Protein 1JNS (pdb70)

Foldseek 3Di:
DFWWWKAKAFAQEVVVVVVVVVCCVVPVDLLVVLLVHRPDPCSVCSRGVGIHGPDDDDPQVVCVLVVDPACDFDDQPDDPNHGMTMHIDPRD

GO terms:
  GO:0005515 protein binding (F, IPI)
  GO:0003755 peptidyl-prolyl cis-trans isomerase activity (F, IDA)

CATH classification: 3.10.50.40

Solvent-accessible surface area: 6158 Å² total; per-residue (Å²): 53,164,37,3,10,1,30,24,3,58,6,192,86,110,154,57,3,118,78,0,66,85,65,18,160,114,54,57,72,42,40,156,14,1,120,154,46,15,154,46,142,47,4,165,146,6,8,86,17,31,87,19,163,78,66,96,109,21,108,35,3,43,148,6,14,159,79,15,80,30,128,80,64,32,32,31,47,156,14,168,141,15,60,18,6,2,51,0,39,162,101,132

Structure (mmCIF, N/CA/C/O backbone):
data_1JNS
#
_entry.id   1JNS
#
_cell.length_a   ?
_cell.length_b   ?
_cell.length_c   ?
_cell.angle_alpha   ?
_cell.angle_beta   ?
_cell.angle_gamma   ?
#
loop_
_atom_site.group_PDB
_atom_site.id
_atom_site.type_symbol
_atom_site.label_atom_id
_atom_site.label_alt_id
_atom_site.label_comp_id
_atom_site.label_asym_id
_atom_site.label_entity_id
_atom_site.label_seq_id
_atom_site.pdbx_PDB_ins_code
_atom_site.Cartn_x
_atom_site.Cartn_y
_atom_site.Cartn_z
_atom_site.occupancy
_atom_site.B_iso_or_equiv
_atom_site.auth_seq_id
_atom_site.auth_comp_id
_atom_site.auth_asym_id
_atom_site.auth_atom_id
_atom_site.pdbx_PDB_model_num
ATOM 1 N N . ALA A 1 1 ? -16.347 -0.192 -5.215 1.00 0.00 1 ALA A N 1
ATOM 2 C CA . ALA A 1 1 ? -16.593 -1.031 -4.007 1.00 0.00 1 ALA A CA 1
ATOM 3 C C . ALA A 1 1 ? -16.384 -0.200 -2.738 1.00 0.00 1 ALA A C 1
ATOM 4 O O . ALA A 1 1 ? -15.430 0.545 -2.625 1.00 0.00 1 ALA A O 1
ATOM 13 N N . LYS A 1 2 ? -17.294 -0.276 -1.806 1.00 0.00 2 LYS A N 1
ATOM 14 C CA . LYS A 1 2 ? -17.169 0.562 -0.579 1.00 0.00 2 LYS A CA 1
ATOM 15 C C . LYS A 1 2 ? -16.014 0.073 0.287 1.00 0.00 2 LYS A C 1
ATOM 16 O O . LYS A 1 2 ? -15.133 0.821 0.648 1.00 0.00 2 LYS A O 1
ATOM 35 N N . THR A 1 3 ? -16.083 -1.146 0.718 1.00 0.00 3 THR A N 1
ATOM 36 C CA . THR A 1 3 ? -15.062 -1.652 1.681 1.00 0.00 3 THR A CA 1
ATOM 37 C C . THR A 1 3 ? -14.073 -2.589 0.980 1.00 0.00 3 THR A C 1
ATOM 38 O O . THR A 1 3 ? -14.455 -3.437 0.197 1.00 0.00 3 THR A O 1
ATOM 49 N N . ALA A 1 4 ? -12.809 -2.482 1.295 1.00 0.00 4 ALA A N 1
ATOM 50 C CA . ALA A 1 4 ? -11.808 -3.409 0.692 1.00 0.00 4 ALA A CA 1
ATOM 51 C C . ALA A 1 4 ? -10.732 -3.761 1.722 1.00 0.00 4 ALA A C 1
ATOM 52 O O . ALA A 1 4 ? -10.472 -3.005 2.638 1.00 0.00 4 ALA A O 1
ATOM 59 N N . ALA A 1 5 ? -10.037 -4.850 1.523 1.00 0.00 5 ALA A N 1
ATOM 60 C CA . ALA A 1 5 ? -8.901 -5.182 2.428 1.00 0.00 5 ALA A CA 1
ATOM 61 C C . ALA A 1 5 ? -7.603 -4.662 1.814 1.00 0.00 5 ALA A C 1
ATOM 62 O O . ALA A 1 5 ? -7.360 -4.841 0.638 1.00 0.00 5 ALA A O 1
ATOM 69 N N . ALA A 1 6 ? -6.878 -3.846 2.527 1.00 0.00 6 ALA A N 1
ATOM 70 C CA . ALA A 1 6 ? -5.743 -3.135 1.870 1.00 0.00 6 ALA A CA 1
ATOM 71 C C . ALA A 1 6 ? -4.494 -3.118 2.752 1.00 0.00 6 ALA A C 1
ATOM 72 O O . ALA A 1 6 ? -4.528 -2.692 3.890 1.00 0.00 6 ALA A O 1
ATOM 79 N N . LEU A 1 7 ? -3.363 -3.402 2.166 1.00 0.00 7 LEU A N 1
ATOM 80 C CA . LEU A 1 7 ? -2.073 -3.207 2.888 1.00 0.00 7 LEU A CA 1
ATOM 81 C C . LEU A 1 7 ? -1.321 -2.021 2.274 1.00 0.00 7 LEU A C 1
ATOM 82 O O . LEU A 1 7 ? -1.316 -1.842 1.074 1.00 0.00 7 LEU A O 1
ATOM 98 N N . HIS A 1 8 ? -0.746 -1.171 3.082 1.00 0.00 8 HIS A N 1
ATOM 99 C CA . HIS A 1 8 ? -0.076 0.039 2.516 1.00 0.00 8 HIS A CA 1
ATOM 100 C C . HIS A 1 8 ? 1.331 0.205 3.090 1.00 0.00 8 HIS A C 1
ATOM 101 O O . HIS A 1 8 ? 1.511 0.304 4.287 1.00 0.00 8 HIS A O 1
ATOM 115 N N . ILE A 1 9 ? 2.297 0.441 2.244 1.00 0.00 9 ILE A N 1
ATOM 116 C CA . ILE A 1 9 ? 3.640 0.835 2.756 1.00 0.00 9 ILE A CA 1
ATOM 117 C C . ILE A 1 9 ? 3.998 2.229 2.236 1.00 0.00 9 ILE A C 1
ATOM 118 O O . ILE A 1 9 ? 3.934 2.493 1.052 1.00 0.00 9 ILE A O 1
ATOM 134 N N . LEU A 1 10 ? 4.407 3.109 3.106 1.00 0.00 10 LEU A N 1
ATOM 135 C CA . LEU A 1 10 ? 4.811 4.471 2.656 1.00 0.00 10 LEU A CA 1
ATOM 136 C C . LEU A 1 10 ? 6.325 4.640 2.802 1.00 0.00 10 LEU A C 1
ATOM 137 O O . LEU A 1 10 ? 6.872 4.514 3.880 1.00 0.00 10 LEU A O 1
ATOM 153 N N . VAL A 1 11 ? 7.010 4.908 1.724 1.00 0.00 11 VAL A N 1
ATOM 154 C CA . VAL A 1 11 ? 8.496 5.063 1.811 1.00 0.00 11 VAL A CA 1
ATOM 155 C C . VAL A 1 11 ? 8.874 6.544 1.741 1.00 0.00 11 VAL A C 1
ATOM 156 O O . VAL A 1 11 ? 8.441 7.268 0.867 1.00 0.00 11 VAL A O 1
ATOM 169 N N . LYS A 1 12 ? 9.667 6.998 2.669 1.00 0.00 12 LYS A N 1
ATOM 170 C CA . LYS A 1 12 ? 10.069 8.435 2.680 1.00 0.00 12 LYS A CA 1
ATOM 171 C C . LYS A 1 12 ? 10.983 8.757 1.495 1.00 0.00 12 LYS A C 1
ATOM 172 O O . LYS A 1 12 ? 10.930 9.835 0.937 1.00 0.00 12 LYS A O 1
ATOM 191 N N . GLU A 1 13 ? 11.887 7.873 1.167 1.00 0.00 13 GLU A N 1
ATOM 192 C CA . GLU A 1 13 ? 12.871 8.189 0.092 1.00 0.00 13 GLU A CA 1
ATOM 193 C C . GLU A 1 13 ? 12.752 7.187 -1.058 1.00 0.00 13 GLU A C 1
ATOM 194 O O . GLU A 1 13 ? 12.487 6.018 -0.857 1.00 0.00 13 GLU A O 1
ATOM 206 N N . GLU A 1 14 ? 12.867 7.662 -2.267 1.00 0.00 14 GLU A N 1
ATOM 207 C CA . GLU A 1 14 ? 12.675 6.774 -3.450 1.00 0.00 14 GLU A CA 1
ATOM 208 C C . GLU A 1 14 ? 13.686 5.622 -3.440 1.00 0.00 14 GLU A C 1
ATOM 209 O O . GLU A 1 14 ? 13.378 4.517 -3.840 1.00 0.00 14 GLU A O 1
ATOM 221 N N . LYS A 1 15 ? 14.909 5.887 -3.072 1.00 0.00 15 LYS A N 1
ATOM 222 C CA . LYS A 1 15 ? 15.951 4.820 -3.142 1.00 0.00 15 LYS A CA 1
ATOM 223 C C . LYS A 1 15 ? 15.492 3.577 -2.376 1.00 0.00 15 LYS A C 1
ATOM 224 O O . LYS A 1 15 ? 15.660 2.462 -2.830 1.00 0.00 15 LYS A O 1
ATOM 243 N N . LEU A 1 16 ? 14.900 3.755 -1.229 1.00 0.00 16 LEU A N 1
ATOM 244 C CA . LEU A 1 16 ? 14.418 2.575 -0.456 1.00 0.00 16 LEU A CA 1
ATOM 245 C C . LEU A 1 16 ? 13.256 1.912 -1.200 1.00 0.00 16 LEU A C 1
ATOM 246 O O . LEU A 1 16 ? 13.150 0.703 -1.258 1.00 0.00 16 LEU A O 1
ATOM 262 N N . ALA A 1 17 ? 12.398 2.698 -1.795 1.00 0.00 17 ALA A N 1
ATOM 263 C CA . ALA A 1 17 ? 11.261 2.118 -2.565 1.00 0.00 17 ALA A CA 1
ATOM 264 C C . ALA A 1 17 ? 11.784 1.211 -3.684 1.00 0.00 17 ALA A C 1
ATOM 265 O O . ALA A 1 17 ? 11.357 0.083 -3.829 1.00 0.00 17 ALA A O 1
ATOM 272 N N . LEU A 1 18 ? 12.768 1.660 -4.417 1.00 0.00 18 LEU A N 1
ATOM 273 C CA . LEU A 1 18 ? 13.384 0.791 -5.449 1.00 0.00 18 LEU A CA 1
ATOM 274 C C . LEU A 1 18 ? 13.966 -0.463 -4.790 1.00 0.00 18 LEU A C 1
ATOM 275 O O . LEU A 1 18 ? 13.749 -1.572 -5.238 1.00 0.00 18 LEU A O 1
ATOM 291 N N . ASP A 1 19 ? 14.680 -0.295 -3.712 1.00 0.00 19 ASP A N 1
ATOM 292 C CA . ASP A 1 19 ? 15.248 -1.475 -3.002 1.00 0.00 19 ASP A CA 1
ATOM 293 C C . ASP A 1 19 ? 14.120 -2.403 -2.548 1.00 0.00 19 ASP A C 1
ATOM 294 O O . ASP A 1 19 ? 14.209 -3.609 -2.661 1.00 0.00 19 ASP A O 1
ATOM 303 N N . LEU A 1 20 ? 13.039 -1.843 -2.079 1.00 0.00 20 LEU A N 1
ATOM 304 C CA . LEU A 1 20 ? 11.881 -2.683 -1.667 1.00 0.00 20 LEU A CA 1
ATOM 305 C C . LEU A 1 20 ? 11.347 -3.449 -2.883 1.00 0.00 20 LEU A C 1
ATOM 306 O O . LEU A 1 20 ? 11.156 -4.648 -2.843 1.00 0.00 20 LEU A O 1
ATOM 322 N N . LEU A 1 21 ? 11.046 -2.749 -3.935 1.00 0.00 21 LEU A N 1
ATOM 323 C CA . LEU A 1 21 ? 10.454 -3.412 -5.127 1.00 0.00 21 LEU A CA 1
ATOM 324 C C . LEU A 1 21 ? 11.356 -4.560 -5.574 1.00 0.00 21 LEU A C 1
ATOM 325 O O . LEU A 1 21 ? 10.926 -5.688 -5.709 1.00 0.00 21 LEU A O 1
ATOM 341 N N . GLU A 1 22 ? 12.625 -4.299 -5.692 1.00 0.00 22 GLU A N 1
ATOM 342 C CA . GLU A 1 22 ? 13.585 -5.397 -6.001 1.00 0.00 22 GLU A CA 1
ATOM 343 C C . GLU A 1 22 ? 13.628 -6.396 -4.842 1.00 0.00 22 GLU A C 1
ATOM 344 O O . GLU A 1 22 ? 13.683 -7.593 -5.041 1.00 0.00 22 GLU A O 1
ATOM 356 N N . GLN A 1 23 ? 13.605 -5.907 -3.631 1.00 0.00 23 GLN A N 1
ATOM 357 C CA . GLN A 1 23 ? 13.646 -6.821 -2.453 1.00 0.00 23 GLN A CA 1
ATOM 358 C C . GLN A 1 23 ? 12.424 -7.744 -2.454 1.00 0.00 23 GLN A C 1
ATOM 359 O O . GLN A 1 23 ? 12.523 -8.921 -2.173 1.00 0.00 23 GLN A O 1
ATOM 373 N N . ILE A 1 24 ? 11.278 -7.224 -2.800 1.00 0.00 24 ILE A N 1
ATOM 374 C CA . ILE A 1 24 ? 10.056 -8.079 -2.856 1.00 0.00 24 ILE A CA 1
ATOM 375 C C . ILE A 1 24 ? 10.183 -9.105 -3.984 1.00 0.00 24 ILE A C 1
ATOM 376 O O . ILE A 1 24 ? 9.857 -10.262 -3.821 1.00 0.00 24 ILE A O 1
ATOM 392 N N . LYS A 1 25 ? 10.717 -8.711 -5.105 1.00 0.00 25 LYS A N 1
ATOM 393 C CA . LYS A 1 25 ? 10.936 -9.689 -6.198 1.00 0.00 25 LYS A CA 1
ATOM 394 C C . LYS A 1 25 ? 11.956 -10.748 -5.765 1.00 0.00 25 LYS A C 1
ATOM 395 O O . LYS A 1 25 ? 11.689 -11.933 -5.804 1.00 0.00 25 LYS A O 1
ATOM 414 N N . ASN A 1 26 ? 13.117 -10.329 -5.335 1.00 0.00 26 ASN A N 1
ATOM 415 C CA . ASN A 1 26 ? 14.146 -11.310 -4.879 1.00 0.00 26 ASN A CA 1
ATOM 416 C C . ASN A 1 26 ? 13.625 -12.145 -3.703 1.00 0.00 26 ASN A C 1
ATOM 417 O O . ASN A 1 26 ? 13.850 -13.336 -3.629 1.00 0.00 26 ASN A O 1
ATOM 428 N N . GLY A 1 27 ? 12.977 -11.520 -2.756 1.00 0.00 27 GLY A N 1
ATOM 429 C CA . GLY A 1 27 ? 12.500 -12.270 -1.559 1.00 0.00 27 GLY A CA 1
ATOM 430 C C . GLY A 1 27 ? 10.988 -12.467 -1.651 1.00 0.00 27 GLY A C 1
ATOM 431 O O . GLY A 1 27 ? 10.501 -13.580 -1.649 1.00 0.00 27 GLY A O 1
ATOM 435 N N . ALA A 1 28 ? 10.254 -11.380 -1.718 1.00 0.00 28 ALA A N 1
ATOM 436 C CA . ALA A 1 28 ? 8.757 -11.437 -1.806 1.00 0.00 28 ALA A CA 1
ATOM 437 C C . ALA A 1 28 ? 8.156 -11.578 -0.411 1.00 0.00 28 ALA A C 1
ATOM 438 O O . ALA A 1 28 ? 8.248 -12.612 0.219 1.00 0.00 28 ALA A O 1
ATOM 445 N N . ASP A 1 29 ? 7.607 -10.514 0.101 1.00 0.00 29 ASP A N 1
ATOM 446 C CA . ASP A 1 29 ? 7.072 -10.538 1.489 1.00 0.00 29 ASP A CA 1
ATOM 447 C C . ASP A 1 29 ? 6.379 -9.209 1.792 1.00 0.00 29 ASP A C 1
ATOM 448 O O . ASP A 1 29 ? 6.908 -8.365 2.486 1.00 0.00 29 ASP A O 1
ATOM 457 N N . PHE A 1 30 ? 5.251 -8.973 1.183 1.00 0.00 30 PHE A N 1
ATOM 458 C CA . PHE A 1 30 ? 4.587 -7.646 1.330 1.00 0.00 30 PHE A CA 1
ATOM 459 C C . PHE A 1 30 ? 4.255 -7.364 2.799 1.00 0.00 30 PHE A C 1
ATOM 460 O O . PHE A 1 30 ? 4.433 -6.263 3.282 1.00 0.00 30 PHE A O 1
ATOM 477 N N . GLY A 1 31 ? 3.730 -8.329 3.502 1.00 0.00 31 GLY A N 1
ATOM 478 C CA . GLY A 1 31 ? 3.335 -8.084 4.918 1.00 0.00 31 GLY A CA 1
ATOM 479 C C . GLY A 1 31 ? 4.572 -7.771 5.768 1.00 0.00 31 GLY A C 1
ATOM 480 O O . GLY A 1 31 ? 4.602 -6.801 6.500 1.00 0.00 31 GLY A O 1
ATOM 484 N N . LYS A 1 32 ? 5.559 -8.625 5.743 1.00 0.00 32 LYS A N 1
ATOM 485 C CA . LYS A 1 32 ? 6.743 -8.413 6.629 1.00 0.00 32 LYS A CA 1
ATOM 486 C C . LYS A 1 32 ? 7.522 -7.161 6.209 1.00 0.00 32 LYS A C 1
ATOM 487 O O . LYS A 1 32 ? 7.966 -6.391 7.039 1.00 0.00 32 LYS A O 1
ATOM 506 N N . LEU A 1 33 ? 7.672 -6.931 4.933 1.00 0.00 33 LEU A N 1
ATOM 507 C CA . LEU A 1 33 ? 8.400 -5.708 4.484 1.00 0.00 33 LEU A CA 1
ATOM 508 C C . LEU A 1 33 ? 7.671 -4.451 4.964 1.00 0.00 33 LEU A C 1
ATOM 509 O O . LEU A 1 33 ? 8.281 -3.516 5.445 1.00 0.00 33 LEU A O 1
ATOM 525 N N . ALA A 1 34 ? 6.372 -4.429 4.859 1.00 0.00 34 ALA A N 1
ATOM 526 C CA . ALA A 1 34 ? 5.606 -3.241 5.331 1.00 0.00 34 ALA A CA 1
ATOM 527 C C . ALA A 1 34 ? 5.845 -3.012 6.824 1.00 0.00 34 ALA A C 1
ATOM 528 O O . ALA A 1 34 ? 6.056 -1.900 7.263 1.00 0.00 34 ALA A O 1
ATOM 535 N N . LYS A 1 35 ? 5.714 -4.037 7.620 1.00 0.00 35 LYS A N 1
ATOM 536 C CA . LYS A 1 35 ? 5.821 -3.847 9.095 1.00 0.00 35 LYS A CA 1
ATOM 537 C C . LYS A 1 35 ? 7.196 -3.281 9.469 1.00 0.00 35 LYS A C 1
ATOM 538 O O . LYS A 1 35 ? 7.301 -2.370 10.266 1.00 0.00 35 LYS A O 1
ATOM 557 N N . LYS A 1 36 ? 8.253 -3.838 8.942 1.00 0.00 36 LYS A N 1
ATOM 558 C CA . LYS A 1 36 ? 9.612 -3.348 9.324 1.00 0.00 36 LYS A CA 1
ATOM 559 C C . LYS A 1 36 ? 9.848 -1.923 8.807 1.00 0.00 36 LYS A C 1
ATOM 560 O O . LYS A 1 36 ? 10.369 -1.080 9.510 1.00 0.00 36 LYS A O 1
ATOM 579 N N . HIS A 1 37 ? 9.592 -1.686 7.548 1.00 0.00 37 HIS A N 1
ATOM 580 C CA . HIS A 1 37 ? 9.943 -0.361 6.953 1.00 0.00 37 HIS A CA 1
ATOM 581 C C . HIS A 1 37 ? 9.038 0.746 7.500 1.00 0.00 37 HIS A C 1
ATOM 582 O O . HIS A 1 37 ? 9.464 1.869 7.686 1.00 0.00 37 HIS A O 1
ATOM 596 N N . SER A 1 38 ? 7.774 0.471 7.666 1.00 0.00 38 SER A N 1
ATOM 597 C CA . SER A 1 38 ? 6.830 1.546 8.089 1.00 0.00 38 SER A CA 1
ATOM 598 C C . SER A 1 38 ? 7.251 2.121 9.445 1.00 0.00 38 SER A C 1
ATOM 599 O O . SER A 1 38 ? 7.257 3.321 9.637 1.00 0.00 38 SER A O 1
ATOM 607 N N . ILE A 1 39 ? 7.646 1.277 10.364 1.00 0.00 39 ILE A N 1
ATOM 608 C CA . ILE A 1 39 ? 8.120 1.769 11.694 1.00 0.00 39 ILE A CA 1
ATOM 609 C C . ILE A 1 39 ? 7.285 2.965 12.163 1.00 0.00 39 ILE A C 1
ATOM 610 O O . ILE A 1 39 ? 7.778 3.855 12.828 1.00 0.00 39 ILE A O 1
ATOM 626 N N . CYS A 1 40 ? 6.032 3.005 11.801 1.00 0.00 40 CYS A N 1
ATOM 627 C CA . CYS A 1 40 ? 5.177 4.158 12.205 1.00 0.00 40 CYS A CA 1
ATOM 628 C C . CYS A 1 40 ? 3.990 3.669 13.043 1.00 0.00 40 CYS A C 1
ATOM 629 O O . CYS A 1 40 ? 3.706 2.488 13.086 1.00 0.00 40 CYS A O 1
ATOM 637 N N . PRO A 1 41 ? 3.337 4.600 13.684 1.00 0.00 41 PRO A N 1
ATOM 638 C CA . PRO A 1 41 ? 2.169 4.261 14.533 1.00 0.00 41 PRO A CA 1
ATOM 639 C C . PRO A 1 41 ? 1.154 3.440 13.735 1.00 0.00 41 PRO A C 1
ATOM 640 O O . PRO A 1 41 ? 0.389 2.673 14.285 1.00 0.00 41 PRO A O 1
ATOM 651 N N . SER A 1 42 ? 1.184 3.551 12.436 1.00 0.00 42 SER A N 1
ATOM 652 C CA . SER A 1 42 ? 0.272 2.733 11.592 1.00 0.00 42 SER A CA 1
ATOM 653 C C . SER A 1 42 ? 1.067 1.640 10.878 1.00 0.00 42 SER A C 1
ATOM 654 O O . SER A 1 42 ? 0.606 1.042 9.932 1.00 0.00 42 SER A O 1
ATOM 662 N N . GLY A 1 43 ? 2.216 1.302 11.386 1.00 0.00 43 GLY A N 1
ATOM 663 C CA . GLY A 1 43 ? 2.961 0.159 10.797 1.00 0.00 43 GLY A CA 1
ATOM 664 C C . GLY A 1 43 ? 2.201 -1.129 11.119 1.00 0.00 43 GLY A C 1
ATOM 665 O O . GLY A 1 43 ? 1.861 -1.899 10.244 1.00 0.00 43 GLY A O 1
ATOM 669 N N . LYS A 1 44 ? 1.877 -1.331 12.368 1.00 0.00 44 LYS A N 1
ATOM 670 C CA . LYS A 1 44 ? 1.073 -2.526 12.752 1.00 0.00 44 LYS A CA 1
ATOM 671 C C . LYS A 1 44 ? -0.314 -2.483 12.100 1.00 0.00 44 LYS A C 1
ATOM 672 O O . LYS A 1 44 ? -0.884 -3.505 11.774 1.00 0.00 44 LYS A O 1
ATOM 691 N N . ARG A 1 45 ? -0.923 -1.326 12.044 1.00 0.00 45 ARG A N 1
ATOM 692 C CA . ARG A 1 45 ? -2.339 -1.258 11.573 1.00 0.00 45 ARG A CA 1
ATOM 693 C C . ARG A 1 45 ? -2.404 -0.752 10.126 1.00 0.00 45 ARG A C 1
ATOM 694 O O . ARG A 1 45 ? -3.062 -1.334 9.287 1.00 0.00 45 ARG A O 1
ATOM 715 N N . GLY A 1 46 ? -1.663 0.273 9.808 1.00 0.00 46 GLY A N 1
ATOM 716 C CA . GLY A 1 46 ? -1.611 0.753 8.397 1.00 0.00 46 GLY A CA 1
ATOM 717 C C . GLY A 1 46 ? -1.003 -0.340 7.515 1.00 0.00 46 GLY A C 1
ATOM 718 O O . GLY A 1 46 ? -1.421 -0.550 6.394 1.00 0.00 46 GLY A O 1
ATOM 722 N N . GLY A 1 47 ? -0.083 -1.100 8.050 1.00 0.00 47 GLY A N 1
ATOM 723 C CA . GLY A 1 47 ? 0.474 -2.251 7.283 1.00 0.00 47 GLY A CA 1
ATOM 724 C C . GLY A 1 47 ? -0.556 -3.386 7.244 1.00 0.00 47 GLY A C 1
ATOM 725 O O . GLY A 1 47 ? -0.331 -4.423 6.652 1.00 0.00 47 GLY A O 1
ATOM 729 N N . ASP A 1 48 ? -1.696 -3.185 7.849 1.00 0.00 48 ASP A N 1
ATOM 730 C CA . ASP A 1 48 ? -2.757 -4.226 7.830 1.00 0.00 48 ASP A CA 1
ATOM 731 C C . ASP A 1 48 ? -4.041 -3.635 8.409 1.00 0.00 48 ASP A C 1
ATOM 732 O O . ASP A 1 48 ? -4.432 -3.927 9.522 1.00 0.00 48 ASP A O 1
ATOM 741 N N . LEU A 1 49 ? -4.670 -2.764 7.670 1.00 0.00 49 LEU A N 1
ATOM 742 C CA . LEU A 1 49 ? -5.900 -2.093 8.175 1.00 0.00 49 LEU A CA 1
ATOM 743 C C . LEU A 1 49 ? -7.084 -3.059 8.104 1.00 0.00 49 LEU A C 1
ATOM 744 O O . LEU A 1 49 ? -8.187 -2.733 8.494 1.00 0.00 49 LEU A O 1
ATOM 760 N N . GLY A 1 50 ? -6.886 -4.206 7.512 1.00 0.00 50 GLY A N 1
ATOM 761 C CA . GLY A 1 50 ? -8.026 -5.139 7.306 1.00 0.00 50 GLY A CA 1
ATOM 762 C C . GLY A 1 50 ? -8.957 -4.552 6.246 1.00 0.00 50 GLY A C 1
ATOM 763 O O . GLY A 1 50 ? -8.512 -3.977 5.270 1.00 0.00 50 GLY A O 1
ATOM 767 N N . GLU A 1 51 ? -10.242 -4.655 6.447 1.00 0.00 51 GLU A N 1
ATOM 768 C CA . GLU A 1 51 ? -11.194 -4.061 5.467 1.00 0.00 51 GLU A CA 1
ATOM 769 C C . GLU A 1 51 ? -11.744 -2.733 5.987 1.00 0.00 51 GLU A C 1
ATOM 770 O O . GLU A 1 51 ? -12.180 -2.622 7.116 1.00 0.00 51 GLU A O 1
ATOM 782 N N . PHE A 1 52 ? -11.729 -1.729 5.158 1.00 0.00 52 PHE A N 1
ATOM 783 C CA . PHE A 1 52 ? -12.252 -0.396 5.569 1.00 0.00 52 PHE A CA 1
ATOM 784 C C . PHE A 1 52 ? -12.913 0.282 4.366 1.00 0.00 52 PHE A C 1
ATOM 785 O O . PHE A 1 52 ? -12.731 -0.132 3.239 1.00 0.00 52 PHE A O 1
ATOM 802 N N . ARG A 1 53 ? -13.750 1.254 4.598 1.00 0.00 53 ARG A N 1
ATOM 803 C CA . ARG A 1 53 ? -14.498 1.872 3.463 1.00 0.00 53 ARG A CA 1
ATOM 804 C C . ARG A 1 53 ? -13.537 2.620 2.529 1.00 0.00 53 ARG A C 1
ATOM 805 O O . ARG A 1 53 ? -12.442 2.977 2.902 1.00 0.00 53 ARG A O 1
ATOM 826 N N . GLN A 1 54 ? -13.919 2.804 1.299 1.00 0.00 54 GLN A N 1
ATOM 827 C CA . GLN A 1 54 ? -13.007 3.460 0.317 1.00 0.00 54 GLN A CA 1
ATOM 828 C C . GLN A 1 54 ? -12.651 4.882 0.767 1.00 0.00 54 GLN A C 1
ATOM 829 O O . GLN A 1 54 ? -11.797 5.526 0.191 1.00 0.00 54 GLN A O 1
ATOM 843 N N . GLY A 1 55 ? -13.326 5.394 1.760 1.00 0.00 55 GLY A N 1
ATOM 844 C CA . GLY A 1 55 ? -13.055 6.789 2.202 1.00 0.00 55 GLY A CA 1
ATOM 845 C C . GLY A 1 55 ? -12.707 6.788 3.692 1.00 0.00 55 GLY A C 1
ATOM 846 O O . GLY A 1 55 ? -13.389 7.394 4.494 1.00 0.00 55 GLY A O 1
ATOM 850 N N . GLN A 1 56 ? -11.630 6.151 4.069 1.00 0.00 56 GLN A N 1
ATOM 851 C CA . GLN A 1 56 ? -11.230 6.166 5.506 1.00 0.00 56 GLN A CA 1
ATOM 852 C C . GLN A 1 56 ? -9.925 6.924 5.654 1.00 0.00 56 GLN A C 1
ATOM 853 O O . GLN A 1 56 ? -9.774 7.774 6.509 1.00 0.00 56 GLN A O 1
ATOM 867 N N . MET A 1 57 ? -8.918 6.433 4.996 1.00 0.00 57 MET A N 1
ATOM 868 C CA . MET A 1 57 ? -7.548 6.917 5.289 1.00 0.00 57 MET A CA 1
ATOM 869 C C . MET A 1 57 ? -7.056 7.883 4.202 1.00 0.00 57 MET A C 1
ATOM 870 O O . MET A 1 57 ? -6.991 9.078 4.410 1.00 0.00 57 MET A O 1
ATOM 884 N N . VAL A 1 58 ? -6.642 7.372 3.072 1.00 0.00 58 VAL A N 1
ATOM 885 C CA . VAL A 1 58 ? -6.079 8.260 2.014 1.00 0.00 58 VAL A CA 1
ATOM 886 C C . VAL A 1 58 ? -6.881 8.114 0.714 1.00 0.00 58 VAL A C 1
ATOM 887 O O . VAL A 1 58 ? -7.127 7.015 0.258 1.00 0.00 58 VAL A O 1
ATOM 900 N N . PRO A 1 59 ? -7.263 9.234 0.161 1.00 0.00 59 PRO A N 1
ATOM 901 C CA . PRO A 1 59 ? -8.049 9.237 -1.099 1.00 0.00 59 PRO A CA 1
ATOM 902 C C . PRO A 1 59 ? -7.291 8.494 -2.203 1.00 0.00 59 PRO A C 1
ATOM 903 O O . PRO A 1 59 ? -7.837 7.642 -2.877 1.00 0.00 59 PRO A O 1
ATOM 914 N N . ALA A 1 60 ? -6.041 8.819 -2.397 1.00 0.00 60 ALA A N 1
ATOM 915 C CA . ALA A 1 60 ? -5.244 8.141 -3.462 1.00 0.00 60 ALA A CA 1
ATOM 916 C C . ALA A 1 60 ? -5.554 6.641 -3.481 1.00 0.00 60 ALA A C 1
ATOM 917 O O . ALA A 1 60 ? -5.600 6.021 -4.525 1.00 0.00 60 ALA A O 1
ATOM 924 N N . PHE A 1 61 ? -5.790 6.060 -2.337 1.00 0.00 61 PHE A N 1
ATOM 925 C CA . PHE A 1 61 ? -6.123 4.607 -2.295 1.00 0.00 61 PHE A CA 1
ATOM 926 C C . PHE A 1 61 ? -7.391 4.319 -3.100 1.00 0.00 61 PHE A C 1
ATOM 927 O O . PHE A 1 61 ? -7.487 3.321 -3.785 1.00 0.00 61 PHE A O 1
ATOM 944 N N . ASP A 1 62 ? -8.380 5.158 -2.995 1.00 0.00 62 ASP A N 1
ATOM 945 C CA . ASP A 1 62 ? -9.649 4.892 -3.731 1.00 0.00 62 ASP A CA 1
ATOM 946 C C . ASP A 1 62 ? -9.377 4.829 -5.235 1.00 0.00 62 ASP A C 1
ATOM 947 O O . ASP A 1 62 ? -9.887 3.977 -5.934 1.00 0.00 62 ASP A O 1
ATOM 956 N N . LYS A 1 63 ? -8.556 5.712 -5.732 1.00 0.00 63 LYS A N 1
ATOM 957 C CA . LYS A 1 63 ? -8.227 5.691 -7.185 1.00 0.00 63 LYS A CA 1
ATOM 958 C C . LYS A 1 63 ? -7.695 4.316 -7.602 1.00 0.00 63 LYS A C 1
ATOM 959 O O . LYS A 1 63 ? -8.145 3.740 -8.572 1.00 0.00 63 LYS A O 1
ATOM 978 N N . VAL A 1 64 ? -6.627 3.875 -6.992 1.00 0.00 64 VAL A N 1
ATOM 979 C CA . VAL A 1 64 ? -5.947 2.644 -7.496 1.00 0.00 64 VAL A CA 1
ATOM 980 C C . VAL A 1 64 ? -6.794 1.395 -7.238 1.00 0.00 64 VAL A C 1
ATOM 981 O O . VAL A 1 64 ? -6.990 0.591 -8.127 1.00 0.00 64 VAL A O 1
ATOM 994 N N . VAL A 1 65 ? -7.394 1.265 -6.086 1.00 0.00 65 VAL A N 1
ATOM 995 C CA . VAL A 1 65 ? -8.323 0.115 -5.891 1.00 0.00 65 VAL A CA 1
ATOM 996 C C . VAL A 1 65 ? -9.430 0.164 -6.949 1.00 0.00 65 VAL A C 1
ATOM 997 O O . VAL A 1 65 ? -9.901 -0.856 -7.412 1.00 0.00 65 VAL A O 1
ATOM 1010 N N . PHE A 1 66 ? -9.763 1.338 -7.424 1.00 0.00 66 PHE A N 1
ATOM 1011 C CA . PHE A 1 66 ? -10.736 1.432 -8.553 1.00 0.00 66 PHE A CA 1
ATOM 1012 C C . PHE A 1 66 ? -9.984 1.450 -9.889 1.00 0.00 66 PHE A C 1
ATOM 1013 O O . PHE A 1 66 ? -10.556 1.243 -10.940 1.00 0.00 66 PHE A O 1
ATOM 1030 N N . SER A 1 67 ? -8.689 1.602 -9.838 1.00 0.00 67 SER A N 1
ATOM 1031 C CA . SER A 1 67 ? -7.870 1.526 -11.080 1.00 0.00 67 SER A CA 1
ATOM 1032 C C . SER A 1 67 ? -7.356 0.097 -11.273 1.00 0.00 67 SER A C 1
ATOM 1033 O O . SER A 1 67 ? -7.765 -0.604 -12.177 1.00 0.00 67 SER A O 1
ATOM 1041 N N . CYS A 1 68 ? -6.502 -0.355 -10.396 1.00 0.00 68 CYS A N 1
ATOM 1042 C CA . CYS A 1 68 ? -6.008 -1.759 -10.489 1.00 0.00 68 CYS A CA 1
ATOM 1043 C C . CYS A 1 68 ? -7.082 -2.732 -9.997 1.00 0.00 68 CYS A C 1
ATOM 1044 O O . CYS A 1 68 ? -7.899 -2.387 -9.167 1.00 0.00 68 CYS A O 1
ATOM 1052 N N . PRO A 1 69 ? -6.986 -3.945 -10.465 1.00 0.00 69 PRO A N 1
ATOM 1053 C CA . PRO A 1 69 ? -7.896 -5.014 -9.997 1.00 0.00 69 PRO A CA 1
ATOM 1054 C C . PRO A 1 69 ? -7.432 -5.547 -8.638 1.00 0.00 69 PRO A C 1
ATOM 1055 O O . PRO A 1 69 ? -6.251 -5.612 -8.359 1.00 0.00 69 PRO A O 1
ATOM 1066 N N . VAL A 1 70 ? -8.345 -5.970 -7.809 1.00 0.00 70 VAL A N 1
ATOM 1067 C CA . VAL A 1 70 ? -7.945 -6.544 -6.494 1.00 0.00 70 VAL A CA 1
ATOM 1068 C C . VAL A 1 70 ? -6.947 -7.686 -6.706 1.00 0.00 70 VAL A C 1
ATOM 1069 O O . VAL A 1 70 ? -6.703 -8.107 -7.820 1.00 0.00 70 VAL A O 1
ATOM 1082 N N . LEU A 1 71 ? -6.321 -8.143 -5.655 1.00 0.00 71 LEU A N 1
ATOM 1083 C CA . LEU A 1 71 ? -5.285 -9.210 -5.798 1.00 0.00 71 LEU A CA 1
ATOM 1084 C C . LEU A 1 71 ? -4.171 -8.742 -6.737 1.00 0.00 71 LEU A C 1
ATOM 1085 O O . LEU A 1 71 ? -3.465 -9.539 -7.322 1.00 0.00 71 LEU A O 1
ATOM 1101 N N . GLU A 1 72 ? -4.018 -7.457 -6.898 1.00 0.00 72 GLU A N 1
ATOM 1102 C CA . GLU A 1 72 ? -2.960 -6.945 -7.815 1.00 0.00 72 GLU A CA 1
ATOM 1103 C C . GLU A 1 72 ? -2.132 -5.863 -7.117 1.00 0.00 72 GLU A C 1
ATOM 1104 O O . GLU A 1 72 ? -2.478 -4.699 -7.152 1.00 0.00 72 GLU A O 1
ATOM 1116 N N . PRO A 1 73 ? -1.039 -6.281 -6.539 1.00 0.00 73 PRO A N 1
ATOM 1117 C CA . PRO A 1 73 ? -0.128 -5.325 -5.872 1.00 0.00 73 PRO A CA 1
ATOM 1118 C C . PRO A 1 73 ? 0.200 -4.173 -6.822 1.00 0.00 73 PRO A C 1
ATOM 1119 O O . PRO A 1 73 ? 0.877 -4.351 -7.815 1.00 0.00 73 PRO A O 1
ATOM 1130 N N . THR A 1 74 ? -0.304 -3.002 -6.549 1.00 0.00 74 THR A N 1
ATOM 1131 C CA . THR A 1 74 ? -0.050 -1.857 -7.467 1.00 0.00 74 THR A CA 1
ATOM 1132 C C . THR A 1 74 ? 0.767 -0.782 -6.751 1.00 0.00 74 THR A C 1
ATOM 1133 O O . THR A 1 74 ? 0.479 -0.409 -5.631 1.00 0.00 74 THR A O 1
ATOM 1144 N N . GLY A 1 75 ? 1.826 -0.331 -7.364 1.00 0.00 75 GLY A N 1
ATOM 1145 C CA . GLY A 1 75 ? 2.711 0.660 -6.694 1.00 0.00 75 GLY A CA 1
ATOM 1146 C C . GLY A 1 75 ? 4.174 0.330 -7.013 1.00 0.00 75 GLY A C 1
ATOM 1147 O O . GLY A 1 75 ? 4.445 -0.525 -7.833 1.00 0.00 75 GLY A O 1
ATOM 1151 N N . PRO A 1 76 ? 5.079 1.013 -6.353 1.00 0.00 76 PRO A N 1
ATOM 1152 C CA . PRO A 1 76 ? 4.703 2.052 -5.356 1.00 0.00 76 PRO A CA 1
ATOM 1153 C C . PRO A 1 76 ? 4.091 3.279 -6.048 1.00 0.00 76 PRO A C 1
ATOM 1154 O O . PRO A 1 76 ? 4.510 3.681 -7.115 1.00 0.00 76 PRO A O 1
ATOM 1165 N N . LEU A 1 77 ? 3.052 3.824 -5.473 1.00 0.00 77 LEU A N 1
ATOM 1166 C CA . LEU A 1 77 ? 2.335 4.972 -6.107 1.00 0.00 77 LEU A CA 1
ATOM 1167 C C . LEU A 1 77 ? 2.892 6.303 -5.591 1.00 0.00 77 LEU A C 1
ATOM 1168 O O . LEU A 1 77 ? 3.665 6.339 -4.656 1.00 0.00 77 LEU A O 1
ATOM 1184 N N . HIS A 1 78 ? 2.466 7.401 -6.156 1.00 0.00 78 HIS A N 1
ATOM 1185 C CA . HIS A 1 78 ? 2.934 8.725 -5.648 1.00 0.00 78 HIS A CA 1
ATOM 1186 C C . HIS A 1 78 ? 1.886 9.350 -4.722 1.00 0.00 78 HIS A C 1
ATOM 1187 O O . HIS A 1 78 ? 0.753 9.567 -5.105 1.00 0.00 78 HIS A O 1
ATOM 1201 N N . THR A 1 79 ? 2.283 9.722 -3.536 1.00 0.00 79 THR A N 1
ATOM 1202 C CA . THR A 1 79 ? 1.347 10.429 -2.616 1.00 0.00 79 THR A CA 1
ATOM 1203 C C . THR A 1 79 ? 2.121 11.442 -1.765 1.00 0.00 79 THR A C 1
ATOM 1204 O O . THR A 1 79 ? 3.335 11.453 -1.753 1.00 0.00 79 THR A O 1
ATOM 1215 N N . GLN A 1 80 ? 1.433 12.347 -1.127 1.00 0.00 80 GLN A N 1
ATOM 1216 C CA . GLN A 1 80 ? 2.136 13.425 -0.371 1.00 0.00 80 GLN A CA 1
ATOM 1217 C C . GLN A 1 80 ? 3.032 12.829 0.717 1.00 0.00 80 GLN A C 1
ATOM 1218 O O . GLN A 1 80 ? 4.114 13.317 0.979 1.00 0.00 80 GLN A O 1
ATOM 1232 N N . PHE A 1 81 ? 2.573 11.812 1.386 1.00 0.00 81 PHE A N 1
ATOM 1233 C CA . PHE A 1 81 ? 3.378 11.225 2.494 1.00 0.00 81 PHE A CA 1
ATOM 1234 C C . PHE A 1 81 ? 4.655 10.583 1.942 1.00 0.00 81 PHE A C 1
ATOM 1235 O O . PHE A 1 81 ? 5.570 10.271 2.677 1.00 0.00 81 PHE A O 1
ATOM 1252 N N . GLY A 1 82 ? 4.712 10.359 0.658 1.00 0.00 82 GLY A N 1
ATOM 1253 C CA . GLY A 1 82 ? 5.914 9.709 0.067 1.00 0.00 82 GLY A CA 1
ATOM 1254 C C . GLY A 1 82 ? 5.469 8.739 -1.027 1.00 0.00 82 GLY A C 1
ATOM 1255 O O . GLY A 1 82 ? 4.583 9.032 -1.804 1.00 0.00 82 GLY A O 1
ATOM 1259 N N . TYR A 1 83 ? 6.030 7.563 -1.057 1.00 0.00 83 TYR A N 1
ATOM 1260 C CA . TYR A 1 83 ? 5.580 6.556 -2.058 1.00 0.00 83 TYR A CA 1
ATOM 1261 C C . TYR A 1 83 ? 4.569 5.597 -1.423 1.00 0.00 83 TYR A C 1
ATOM 1262 O O . TYR A 1 83 ? 4.850 4.945 -0.437 1.00 0.00 83 TYR A O 1
ATOM 1280 N N . HIS A 1 84 ? 3.414 5.474 -2.018 1.00 0.00 84 HIS A N 1
ATOM 1281 C CA . HIS A 1 84 ? 2.390 4.514 -1.493 1.00 0.00 84 HIS A CA 1
ATOM 1282 C C . HIS A 1 84 ? 2.356 3.250 -2.353 1.00 0.00 84 HIS A C 1
ATOM 1283 O O . HIS A 1 84 ? 1.829 3.264 -3.447 1.00 0.00 84 HIS A O 1
ATOM 1297 N N . ILE A 1 85 ? 2.696 2.122 -1.797 1.00 0.00 85 ILE A N 1
ATOM 1298 C CA . ILE A 1 85 ? 2.423 0.853 -2.530 1.00 0.00 85 ILE A CA 1
ATOM 1299 C C . ILE A 1 85 ? 1.221 0.151 -1.899 1.00 0.00 85 ILE A C 1
ATOM 1300 O O . ILE A 1 85 ? 1.108 0.066 -0.691 1.00 0.00 85 ILE A O 1
ATOM 1316 N N . ILE A 1 86 ? 0.256 -0.210 -2.698 1.00 0.00 86 ILE A N 1
ATOM 1317 C CA . ILE A 1 86 ? -1.017 -0.739 -2.134 1.00 0.00 86 ILE A CA 1
ATOM 1318 C C . ILE A 1 86 ? -1.272 -2.172 -2.603 1.00 0.00 86 ILE A C 1
ATOM 1319 O O . ILE A 1 86 ? -1.421 -2.433 -3.780 1.00 0.00 86 ILE A O 1
ATOM 1335 N N . LYS A 1 87 ? -1.479 -3.066 -1.680 1.00 0.00 87 LYS A N 1
ATOM 1336 C CA . LYS A 1 87 ? -1.910 -4.440 -2.056 1.00 0.00 87 LYS A CA 1
ATOM 1337 C C . LYS A 1 87 ? -3.422 -4.566 -1.856 1.00 0.00 87 LYS A C 1
ATOM 1338 O O . LYS A 1 87 ? -3.945 -4.215 -0.816 1.00 0.00 87 LYS A O 1
ATOM 1357 N N . VAL A 1 88 ? -4.138 -4.972 -2.869 1.00 0.00 88 VAL A N 1
ATOM 1358 C CA . VAL A 1 88 ? -5.627 -5.010 -2.759 1.00 0.00 88 VAL A CA 1
ATOM 1359 C C . VAL A 1 88 ? -6.100 -6.444 -2.506 1.00 0.00 88 VAL A C 1
ATOM 1360 O O . VAL A 1 88 ? -5.638 -7.379 -3.129 1.00 0.00 88 VAL A O 1
ATOM 1373 N N . LEU A 1 89 ? -7.028 -6.623 -1.605 1.00 0.00 89 LEU A N 1
ATOM 1374 C CA . LEU A 1 89 ? -7.539 -7.978 -1.322 1.00 0.00 89 LEU A CA 1
ATOM 1375 C C . LEU A 1 89 ? -9.059 -7.912 -1.114 1.00 0.00 89 LEU A C 1
ATOM 1376 O O . LEU A 1 89 ? -9.564 -6.983 -0.519 1.00 0.00 89 LEU A O 1
ATOM 1392 N N . TYR A 1 90 ? -9.761 -8.939 -1.497 1.00 0.00 90 TYR A N 1
ATOM 1393 C CA . TYR A 1 90 ? -11.231 -9.029 -1.221 1.00 0.00 90 TYR A CA 1
ATOM 1394 C C . TYR A 1 90 ? -12.010 -7.905 -1.918 1.00 0.00 90 TYR A C 1
ATOM 1395 O O . TYR A 1 90 ? -12.948 -8.158 -2.648 1.00 0.00 90 TYR A O 1
ATOM 1413 N N . ARG A 1 91 ? -11.656 -6.671 -1.684 1.00 0.00 91 ARG A N 1
ATOM 1414 C CA . ARG A 1 91 ? -12.408 -5.549 -2.321 1.00 0.00 91 ARG A CA 1
ATOM 1415 C C . ARG A 1 91 ? -13.888 -5.574 -1.902 1.00 0.00 91 ARG A C 1
ATOM 1416 O O . ARG A 1 91 ? -14.729 -4.981 -2.547 1.00 0.00 91 ARG A O 1
ATOM 1437 N N . ASN A 1 92 ? -14.213 -6.230 -0.818 1.00 0.00 92 ASN A N 1
ATOM 1438 C CA . ASN A 1 92 ? -15.633 -6.252 -0.364 1.00 0.00 92 ASN A CA 1
ATOM 1439 C C . ASN A 1 92 ? -15.710 -6.679 1.105 1.00 0.00 92 ASN A C 1
ATOM 1440 O O . ASN A 1 92 ? -16.501 -6.098 1.829 1.00 0.00 92 ASN A O 1
ATOM 1452 N N . ALA A 1 1 ? -19.650 -3.623 -3.846 1.00 0.00 1 ALA A N 2
ATOM 1453 C CA . ALA A 1 1 ? -18.320 -3.533 -3.178 1.00 0.00 1 ALA A CA 2
ATOM 1454 C C . ALA A 1 1 ? -18.337 -2.424 -2.123 1.00 0.00 1 ALA A C 2
ATOM 1455 O O . ALA A 1 1 ? -17.676 -1.413 -2.257 1.00 0.00 1 ALA A O 2
ATOM 1464 N N . LYS A 1 2 ? -19.099 -2.601 -1.080 1.00 0.00 2 LYS A N 2
ATOM 1465 C CA . LYS A 1 2 ? -19.173 -1.556 -0.021 1.00 0.00 2 LYS A CA 2
ATOM 1466 C C . LYS A 1 2 ? -17.836 -1.451 0.717 1.00 0.00 2 LYS A C 2
ATOM 1467 O O . LYS A 1 2 ? -17.416 -0.381 1.109 1.00 0.00 2 LYS A O 2
ATOM 1486 N N . THR A 1 3 ? -17.198 -2.561 0.967 1.00 0.00 3 THR A N 2
ATOM 1487 C CA . THR A 1 3 ? -15.924 -2.528 1.747 1.00 0.00 3 THR A CA 2
ATOM 1488 C C . THR A 1 3 ? -14.812 -3.271 0.996 1.00 0.00 3 THR A C 2
ATOM 1489 O O . THR A 1 3 ? -15.069 -4.126 0.172 1.00 0.00 3 THR A O 2
ATOM 1500 N N . ALA A 1 4 ? -13.579 -2.929 1.261 1.00 0.00 4 ALA A N 2
ATOM 1501 C CA . ALA A 1 4 ? -12.443 -3.590 0.551 1.00 0.00 4 ALA A CA 2
ATOM 1502 C C . ALA A 1 4 ? -11.284 -3.839 1.521 1.00 0.00 4 ALA A C 2
ATOM 1503 O O . ALA A 1 4 ? -11.069 -3.086 2.452 1.00 0.00 4 ALA A O 2
ATOM 1510 N N . ALA A 1 5 ? -10.506 -4.864 1.287 1.00 0.00 5 ALA A N 2
ATOM 1511 C CA . ALA A 1 5 ? -9.328 -5.127 2.167 1.00 0.00 5 ALA A CA 2
ATOM 1512 C C . ALA A 1 5 ? -8.072 -4.518 1.543 1.00 0.00 5 ALA A C 2
ATOM 1513 O O . ALA A 1 5 ? -7.912 -4.518 0.338 1.00 0.00 5 ALA A O 2
ATOM 1520 N N . ALA A 1 6 ? -7.238 -3.893 2.331 1.00 0.00 6 ALA A N 2
ATOM 1521 C CA . ALA A 1 6 ? -6.077 -3.168 1.736 1.00 0.00 6 ALA A CA 2
ATOM 1522 C C . ALA A 1 6 ? -4.867 -3.176 2.677 1.00 0.00 6 ALA A C 2
ATOM 1523 O O . ALA A 1 6 ? -4.933 -2.698 3.793 1.00 0.00 6 ALA A O 2
ATOM 1530 N N . LEU A 1 7 ? -3.721 -3.530 2.159 1.00 0.00 7 LEU A N 2
ATOM 1531 C CA . LEU A 1 7 ? -2.455 -3.353 2.934 1.00 0.00 7 LEU A CA 2
ATOM 1532 C C . LEU A 1 7 ? -1.680 -2.159 2.365 1.00 0.00 7 LEU A C 2
ATOM 1533 O O . LEU A 1 7 ? -1.776 -1.862 1.192 1.00 0.00 7 LEU A O 2
ATOM 1549 N N . HIS A 1 8 ? -0.957 -1.436 3.181 1.00 0.00 8 HIS A N 2
ATOM 1550 C CA . HIS A 1 8 ? -0.247 -0.231 2.649 1.00 0.00 8 HIS A CA 2
ATOM 1551 C C . HIS A 1 8 ? 1.168 -0.120 3.224 1.00 0.00 8 HIS A C 2
ATOM 1552 O O . HIS A 1 8 ? 1.348 0.074 4.409 1.00 0.00 8 HIS A O 2
ATOM 1566 N N . ILE A 1 9 ? 2.152 -0.032 2.371 1.00 0.00 9 ILE A N 2
ATOM 1567 C CA . ILE A 1 9 ? 3.521 0.313 2.856 1.00 0.00 9 ILE A CA 2
ATOM 1568 C C . ILE A 1 9 ? 3.899 1.720 2.388 1.00 0.00 9 ILE A C 2
ATOM 1569 O O . ILE A 1 9 ? 3.800 2.041 1.221 1.00 0.00 9 ILE A O 2
ATOM 1585 N N . LEU A 1 10 ? 4.358 2.551 3.282 1.00 0.00 10 LEU A N 2
ATOM 1586 C CA . LEU A 1 10 ? 4.775 3.924 2.876 1.00 0.00 10 LEU A CA 2
ATOM 1587 C C . LEU A 1 10 ? 6.295 4.071 2.978 1.00 0.00 10 LEU A C 2
ATOM 1588 O O . LEU A 1 10 ? 6.873 3.957 4.040 1.00 0.00 10 LEU A O 2
ATOM 1604 N N . VAL A 1 11 ? 6.938 4.367 1.882 1.00 0.00 11 VAL A N 2
ATOM 1605 C CA . VAL A 1 11 ? 8.418 4.576 1.909 1.00 0.00 11 VAL A CA 2
ATOM 1606 C C . VAL A 1 11 ? 8.736 6.071 1.827 1.00 0.00 11 VAL A C 2
ATOM 1607 O O . VAL A 1 11 ? 8.122 6.806 1.079 1.00 0.00 11 VAL A O 2
ATOM 1620 N N . LYS A 1 12 ? 9.644 6.537 2.640 1.00 0.00 12 LYS A N 2
ATOM 1621 C CA . LYS A 1 12 ? 9.945 7.998 2.666 1.00 0.00 12 LYS A CA 2
ATOM 1622 C C . LYS A 1 12 ? 10.602 8.441 1.354 1.00 0.00 12 LYS A C 2
ATOM 1623 O O . LYS A 1 12 ? 10.403 9.550 0.899 1.00 0.00 12 LYS A O 2
ATOM 1642 N N . GLU A 1 13 ? 11.443 7.621 0.784 1.00 0.00 13 GLU A N 2
ATOM 1643 C CA . GLU A 1 13 ? 12.174 8.050 -0.447 1.00 0.00 13 GLU A CA 2
ATOM 1644 C C . GLU A 1 13 ? 12.051 6.994 -1.551 1.00 0.00 13 GLU A C 2
ATOM 1645 O O . GLU A 1 13 ? 11.900 5.816 -1.289 1.00 0.00 13 GLU A O 2
ATOM 1657 N N . GLU A 1 14 ? 12.074 7.419 -2.787 1.00 0.00 14 GLU A N 2
ATOM 1658 C CA . GLU A 1 14 ? 11.916 6.463 -3.923 1.00 0.00 14 GLU A CA 2
ATOM 1659 C C . GLU A 1 14 ? 13.025 5.406 -3.911 1.00 0.00 14 GLU A C 2
ATOM 1660 O O . GLU A 1 14 ? 12.787 4.244 -4.175 1.00 0.00 14 GLU A O 2
ATOM 1672 N N . LYS A 1 15 ? 14.244 5.804 -3.664 1.00 0.00 15 LYS A N 2
ATOM 1673 C CA . LYS A 1 15 ? 15.367 4.821 -3.705 1.00 0.00 15 LYS A CA 2
ATOM 1674 C C . LYS A 1 15 ? 15.079 3.648 -2.769 1.00 0.00 15 LYS A C 2
ATOM 1675 O O . LYS A 1 15 ? 15.265 2.500 -3.122 1.00 0.00 15 LYS A O 2
ATOM 1694 N N . LEU A 1 16 ? 14.574 3.921 -1.601 1.00 0.00 16 LEU A N 2
ATOM 1695 C CA . LEU A 1 16 ? 14.214 2.815 -0.671 1.00 0.00 16 LEU A CA 2
ATOM 1696 C C . LEU A 1 16 ? 13.027 2.037 -1.244 1.00 0.00 16 LEU A C 2
ATOM 1697 O O . LEU A 1 16 ? 13.011 0.822 -1.247 1.00 0.00 16 LEU A O 2
ATOM 1713 N N . ALA A 1 17 ? 12.080 2.730 -1.818 1.00 0.00 17 ALA A N 2
ATOM 1714 C CA . ALA A 1 17 ? 10.949 2.031 -2.493 1.00 0.00 17 ALA A CA 2
ATOM 1715 C C . ALA A 1 17 ? 11.491 1.107 -3.586 1.00 0.00 17 ALA A C 2
ATOM 1716 O O . ALA A 1 17 ? 11.181 -0.067 -3.628 1.00 0.00 17 ALA A O 2
ATOM 1723 N N . LEU A 1 18 ? 12.389 1.598 -4.397 1.00 0.00 18 LEU A N 2
ATOM 1724 C CA . LEU A 1 18 ? 13.052 0.709 -5.393 1.00 0.00 18 LEU A CA 2
ATOM 1725 C C . LEU A 1 18 ? 13.786 -0.418 -4.666 1.00 0.00 18 LEU A C 2
ATOM 1726 O O . LEU A 1 18 ? 13.669 -1.576 -5.015 1.00 0.00 18 LEU A O 2
ATOM 1742 N N . ASP A 1 19 ? 14.461 -0.095 -3.599 1.00 0.00 19 ASP A N 2
ATOM 1743 C CA . ASP A 1 19 ? 15.111 -1.152 -2.773 1.00 0.00 19 ASP A CA 2
ATOM 1744 C C . ASP A 1 19 ? 14.053 -2.120 -2.239 1.00 0.00 19 ASP A C 2
ATOM 1745 O O . ASP A 1 19 ? 14.189 -3.324 -2.332 1.00 0.00 19 ASP A O 2
ATOM 1754 N N . LEU A 1 20 ? 12.970 -1.595 -1.735 1.00 0.00 20 LEU A N 2
ATOM 1755 C CA . LEU A 1 20 ? 11.861 -2.460 -1.255 1.00 0.00 20 LEU A CA 2
ATOM 1756 C C . LEU A 1 20 ? 11.268 -3.245 -2.424 1.00 0.00 20 LEU A C 2
ATOM 1757 O O . LEU A 1 20 ? 10.929 -4.406 -2.302 1.00 0.00 20 LEU A O 2
ATOM 1773 N N . LEU A 1 21 ? 11.057 -2.587 -3.525 1.00 0.00 21 LEU A N 2
ATOM 1774 C CA . LEU A 1 21 ? 10.386 -3.255 -4.675 1.00 0.00 21 LEU A CA 2
ATOM 1775 C C . LEU A 1 21 ? 11.190 -4.476 -5.111 1.00 0.00 21 LEU A C 2
ATOM 1776 O O . LEU A 1 21 ? 10.660 -5.553 -5.298 1.00 0.00 21 LEU A O 2
ATOM 1792 N N . GLU A 1 22 ? 12.475 -4.318 -5.233 1.00 0.00 22 GLU A N 2
ATOM 1793 C CA . GLU A 1 22 ? 13.340 -5.470 -5.609 1.00 0.00 22 GLU A CA 2
ATOM 1794 C C . GLU A 1 22 ? 13.268 -6.555 -4.533 1.00 0.00 22 GLU A C 2
ATOM 1795 O O . GLU A 1 22 ? 13.265 -7.734 -4.824 1.00 0.00 22 GLU A O 2
ATOM 1807 N N . GLN A 1 23 ? 13.250 -6.165 -3.287 1.00 0.00 23 GLN A N 2
ATOM 1808 C CA . GLN A 1 23 ? 13.225 -7.175 -2.192 1.00 0.00 23 GLN A CA 2
ATOM 1809 C C . GLN A 1 23 ? 11.975 -8.048 -2.316 1.00 0.00 23 GLN A C 2
ATOM 1810 O O . GLN A 1 23 ? 12.029 -9.252 -2.154 1.00 0.00 23 GLN A O 2
ATOM 1824 N N . ILE A 1 24 ? 10.862 -7.460 -2.655 1.00 0.00 24 ILE A N 2
ATOM 1825 C CA . ILE A 1 24 ? 9.624 -8.264 -2.850 1.00 0.00 24 ILE A CA 2
ATOM 1826 C C . ILE A 1 24 ? 9.793 -9.211 -4.042 1.00 0.00 24 ILE A C 2
ATOM 1827 O O . ILE A 1 24 ? 9.561 -10.399 -3.936 1.00 0.00 24 ILE A O 2
ATOM 1843 N N . LYS A 1 25 ? 10.288 -8.715 -5.145 1.00 0.00 25 LYS A N 2
ATOM 1844 C CA . LYS A 1 25 ? 10.574 -9.618 -6.295 1.00 0.00 25 LYS A CA 2
ATOM 1845 C C . LYS A 1 25 ? 11.607 -10.667 -5.878 1.00 0.00 25 LYS A C 2
ATOM 1846 O O . LYS A 1 25 ? 11.445 -11.847 -6.120 1.00 0.00 25 LYS A O 2
ATOM 1865 N N . ASN A 1 26 ? 12.637 -10.249 -5.190 1.00 0.00 26 ASN A N 2
ATOM 1866 C CA . ASN A 1 26 ? 13.645 -11.225 -4.683 1.00 0.00 26 ASN A CA 2
ATOM 1867 C C . ASN A 1 26 ? 12.980 -12.246 -3.767 1.00 0.00 26 ASN A C 2
ATOM 1868 O O . ASN A 1 26 ? 13.053 -13.440 -3.987 1.00 0.00 26 ASN A O 2
ATOM 1879 N N . GLY A 1 27 ? 12.472 -11.787 -2.661 1.00 0.00 27 GLY A N 2
ATOM 1880 C CA . GLY A 1 27 ? 11.966 -12.725 -1.630 1.00 0.00 27 GLY A CA 2
ATOM 1881 C C . GLY A 1 27 ? 10.436 -12.732 -1.638 1.00 0.00 27 GLY A C 2
ATOM 1882 O O . GLY A 1 27 ? 9.817 -13.759 -1.443 1.00 0.00 27 GLY A O 2
ATOM 1886 N N . ALA A 1 28 ? 9.828 -11.580 -1.800 1.00 0.00 28 ALA A N 2
ATOM 1887 C CA . ALA A 1 28 ? 8.333 -11.488 -1.756 1.00 0.00 28 ALA A CA 2
ATOM 1888 C C . ALA A 1 28 ? 7.850 -11.540 -0.307 1.00 0.00 28 ALA A C 2
ATOM 1889 O O . ALA A 1 28 ? 7.890 -12.571 0.335 1.00 0.00 28 ALA A O 2
ATOM 1896 N N . ASP A 1 29 ? 7.439 -10.426 0.226 1.00 0.00 29 ASP A N 2
ATOM 1897 C CA . ASP A 1 29 ? 7.007 -10.396 1.651 1.00 0.00 29 ASP A CA 2
ATOM 1898 C C . ASP A 1 29 ? 6.466 -9.012 2.000 1.00 0.00 29 ASP A C 2
ATOM 1899 O O . ASP A 1 29 ? 7.128 -8.210 2.626 1.00 0.00 29 ASP A O 2
ATOM 1908 N N . PHE A 1 30 ? 5.300 -8.702 1.517 1.00 0.00 30 PHE A N 2
ATOM 1909 C CA . PHE A 1 30 ? 4.739 -7.339 1.721 1.00 0.00 30 PHE A CA 2
ATOM 1910 C C . PHE A 1 30 ? 4.588 -7.039 3.215 1.00 0.00 30 PHE A C 2
ATOM 1911 O O . PHE A 1 30 ? 4.846 -5.941 3.666 1.00 0.00 30 PHE A O 2
ATOM 1928 N N . GLY A 1 31 ? 4.112 -7.985 3.979 1.00 0.00 31 GLY A N 2
ATOM 1929 C CA . GLY A 1 31 ? 3.875 -7.725 5.428 1.00 0.00 31 GLY A CA 2
ATOM 1930 C C . GLY A 1 31 ? 5.203 -7.452 6.141 1.00 0.00 31 GLY A C 2
ATOM 1931 O O . GLY A 1 31 ? 5.330 -6.506 6.895 1.00 0.00 31 GLY A O 2
ATOM 1935 N N . LYS A 1 32 ? 6.181 -8.297 5.952 1.00 0.00 32 LYS A N 2
ATOM 1936 C CA . LYS A 1 32 ? 7.473 -8.106 6.676 1.00 0.00 32 LYS A CA 2
ATOM 1937 C C . LYS A 1 32 ? 8.150 -6.817 6.209 1.00 0.00 32 LYS A C 2
ATOM 1938 O O . LYS A 1 32 ? 8.705 -6.073 6.994 1.00 0.00 32 LYS A O 2
ATOM 1957 N N . LEU A 1 33 ? 8.096 -6.538 4.937 1.00 0.00 33 LEU A N 2
ATOM 1958 C CA . LEU A 1 33 ? 8.726 -5.292 4.422 1.00 0.00 33 LEU A CA 2
ATOM 1959 C C . LEU A 1 33 ? 8.009 -4.068 4.993 1.00 0.00 33 LEU A C 2
ATOM 1960 O O . LEU A 1 33 ? 8.629 -3.093 5.364 1.00 0.00 33 LEU A O 2
ATOM 1976 N N . ALA A 1 34 ? 6.709 -4.119 5.088 1.00 0.00 34 ALA A N 2
ATOM 1977 C CA . ALA A 1 34 ? 5.964 -2.963 5.660 1.00 0.00 34 ALA A CA 2
ATOM 1978 C C . ALA A 1 34 ? 6.469 -2.661 7.072 1.00 0.00 34 ALA A C 2
ATOM 1979 O O . ALA A 1 34 ? 6.781 -1.535 7.399 1.00 0.00 34 ALA A O 2
ATOM 1986 N N . LYS A 1 35 ? 6.546 -3.656 7.912 1.00 0.00 35 LYS A N 2
ATOM 1987 C CA . LYS A 1 35 ? 7.023 -3.415 9.303 1.00 0.00 35 LYS A CA 2
ATOM 1988 C C . LYS A 1 35 ? 8.448 -2.846 9.298 1.00 0.00 35 LYS A C 2
ATOM 1989 O O . LYS A 1 35 ? 8.797 -2.023 10.120 1.00 0.00 35 LYS A O 2
ATOM 2008 N N . LYS A 1 36 ? 9.309 -3.390 8.481 1.00 0.00 36 LYS A N 2
ATOM 2009 C CA . LYS A 1 36 ? 10.749 -3.002 8.550 1.00 0.00 36 LYS A CA 2
ATOM 2010 C C . LYS A 1 36 ? 10.967 -1.567 8.054 1.00 0.00 36 LYS A C 2
ATOM 2011 O O . LYS A 1 36 ? 11.782 -0.840 8.585 1.00 0.00 36 LYS A O 2
ATOM 2030 N N . HIS A 1 37 ? 10.336 -1.193 6.974 1.00 0.00 37 HIS A N 2
ATOM 2031 C CA . HIS A 1 37 ? 10.618 0.147 6.379 1.00 0.00 37 HIS A CA 2
ATOM 2032 C C . HIS A 1 37 ? 9.633 1.196 6.903 1.00 0.00 37 HIS A C 2
ATOM 2033 O O . HIS A 1 37 ? 9.961 2.360 7.022 1.00 0.00 37 HIS A O 2
ATOM 2047 N N . SER A 1 38 ? 8.405 0.818 7.117 1.00 0.00 38 SER A N 2
ATOM 2048 C CA . SER A 1 38 ? 7.378 1.821 7.513 1.00 0.00 38 SER A CA 2
ATOM 2049 C C . SER A 1 38 ? 7.770 2.504 8.826 1.00 0.00 38 SER A C 2
ATOM 2050 O O . SER A 1 38 ? 7.818 3.715 8.911 1.00 0.00 38 SER A O 2
ATOM 2058 N N . ILE A 1 39 ? 8.053 1.733 9.846 1.00 0.00 39 ILE A N 2
ATOM 2059 C CA . ILE A 1 39 ? 8.445 2.326 11.161 1.00 0.00 39 ILE A CA 2
ATOM 2060 C C . ILE A 1 39 ? 7.623 3.586 11.454 1.00 0.00 39 ILE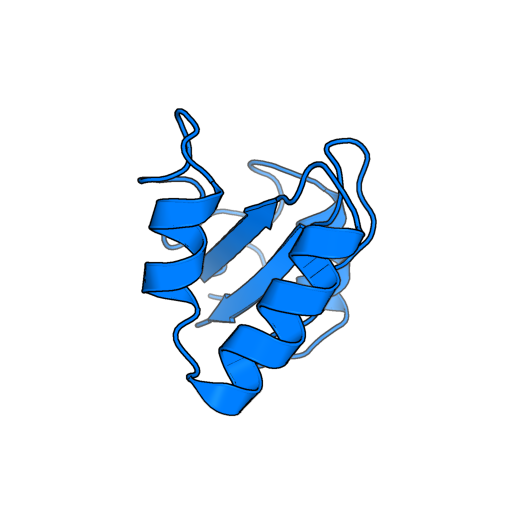 A C 2
ATOM 2061 O O . ILE A 1 39 ? 8.125 4.556 11.985 1.00 0.00 39 ILE A O 2
ATOM 2077 N N . CYS A 1 40 ? 6.359 3.572 11.127 1.00 0.00 40 CYS A N 2
ATOM 2078 C CA . CYS A 1 40 ? 5.504 4.762 11.402 1.00 0.00 40 CYS A CA 2
ATOM 2079 C C . CYS A 1 40 ? 4.248 4.334 12.172 1.00 0.00 40 CYS A C 2
ATOM 2080 O O . CYS A 1 40 ? 3.928 3.163 12.229 1.00 0.00 40 CYS A O 2
ATOM 2088 N N . PRO A 1 41 ? 3.588 5.296 12.761 1.00 0.00 41 PRO A N 2
ATOM 2089 C CA . PRO A 1 41 ? 2.373 5.004 13.556 1.00 0.00 41 PRO A CA 2
ATOM 2090 C C . PRO A 1 41 ? 1.386 4.175 12.728 1.00 0.00 41 PRO A C 2
ATOM 2091 O O . PRO A 1 41 ? 0.667 3.346 13.249 1.00 0.00 41 PRO A O 2
ATOM 2102 N N . SER A 1 42 ? 1.425 4.319 11.432 1.00 0.00 42 SER A N 2
ATOM 2103 C CA . SER A 1 42 ? 0.577 3.458 10.560 1.00 0.00 42 SER A CA 2
ATOM 2104 C C . SER A 1 42 ? 1.425 2.335 9.960 1.00 0.00 42 SER A C 2
ATOM 2105 O O . SER A 1 42 ? 1.001 1.632 9.070 1.00 0.00 42 SER A O 2
ATOM 2113 N N . GLY A 1 43 ? 2.594 2.114 10.488 1.00 0.00 43 GLY A N 2
ATOM 2114 C CA . GLY A 1 43 ? 3.420 0.980 9.997 1.00 0.00 43 GLY A CA 2
ATOM 2115 C C . GLY A 1 43 ? 2.866 -0.318 10.583 1.00 0.00 43 GLY A C 2
ATOM 2116 O O . GLY A 1 43 ? 2.497 -1.229 9.870 1.00 0.00 43 GLY A O 2
ATOM 2120 N N . LYS A 1 44 ? 2.755 -0.381 11.880 1.00 0.00 44 LYS A N 2
ATOM 2121 C CA . LYS A 1 44 ? 2.166 -1.589 12.523 1.00 0.00 44 LYS A CA 2
ATOM 2122 C C . LYS A 1 44 ? 0.730 -1.803 12.033 1.00 0.00 44 LYS A C 2
ATOM 2123 O O . LYS A 1 44 ? 0.289 -2.920 11.850 1.00 0.00 44 LYS A O 2
ATOM 2142 N N . ARG A 1 45 ? -0.027 -0.744 11.885 1.00 0.00 45 ARG A N 2
ATOM 2143 C CA . ARG A 1 45 ? -1.455 -0.903 11.486 1.00 0.00 45 ARG A CA 2
ATOM 2144 C C . ARG A 1 45 ? -1.623 -0.678 9.974 1.00 0.00 45 ARG A C 2
ATOM 2145 O O . ARG A 1 45 ? -2.310 -1.422 9.302 1.00 0.00 45 ARG A O 2
ATOM 2166 N N . GLY A 1 46 ? -1.002 0.337 9.433 1.00 0.00 46 GLY A N 2
ATOM 2167 C CA . GLY A 1 46 ? -1.132 0.602 7.969 1.00 0.00 46 GLY A CA 2
ATOM 2168 C C . GLY A 1 46 ? -0.600 -0.600 7.185 1.00 0.00 46 GLY A C 2
ATOM 2169 O O . GLY A 1 46 ? -1.130 -0.963 6.153 1.00 0.00 46 GLY A O 2
ATOM 2173 N N . GLY A 1 47 ? 0.405 -1.259 7.700 1.00 0.00 47 GLY A N 2
ATOM 2174 C CA . GLY A 1 47 ? 0.925 -2.483 7.020 1.00 0.00 47 GLY A CA 2
ATOM 2175 C C . GLY A 1 47 ? -0.103 -3.615 7.126 1.00 0.00 47 GLY A C 2
ATOM 2176 O O . GLY A 1 47 ? 0.091 -4.693 6.601 1.00 0.00 47 GLY A O 2
ATOM 2180 N N . ASP A 1 48 ? -1.190 -3.380 7.809 1.00 0.00 48 ASP A N 2
ATOM 2181 C CA . ASP A 1 48 ? -2.227 -4.434 7.964 1.00 0.00 48 ASP A CA 2
ATOM 2182 C C . ASP A 1 48 ? -3.501 -3.809 8.537 1.00 0.00 48 ASP A C 2
ATOM 2183 O O . ASP A 1 48 ? -3.939 -4.133 9.624 1.00 0.00 48 ASP A O 2
ATOM 2192 N N . LEU A 1 49 ? -4.085 -2.895 7.807 1.00 0.00 49 LEU A N 2
ATOM 2193 C CA . LEU A 1 49 ? -5.319 -2.211 8.284 1.00 0.00 49 LEU A CA 2
ATOM 2194 C C . LEU A 1 49 ? -6.501 -3.183 8.279 1.00 0.00 49 LEU A C 2
ATOM 2195 O O . LEU A 1 49 ? -7.440 -3.036 9.035 1.00 0.00 49 LEU A O 2
ATOM 2211 N N . GLY A 1 50 ? -6.486 -4.151 7.402 1.00 0.00 50 GLY A N 2
ATOM 2212 C CA . GLY A 1 50 ? -7.634 -5.094 7.319 1.00 0.00 50 GLY A CA 2
ATOM 2213 C C . GLY A 1 50 ? -8.594 -4.627 6.223 1.00 0.00 50 GLY A C 2
ATOM 2214 O O . GLY A 1 50 ? -8.255 -4.605 5.057 1.00 0.00 50 GLY A O 2
ATOM 2218 N N . GLU A 1 51 ? -9.814 -4.331 6.578 1.00 0.00 51 GLU A N 2
ATOM 2219 C CA . GLU A 1 51 ? -10.820 -3.959 5.540 1.00 0.00 51 GLU A CA 2
ATOM 2220 C C . GLU A 1 51 ? -11.587 -2.698 5.963 1.00 0.00 51 GLU A C 2
ATOM 2221 O O . GLU A 1 51 ? -12.155 -2.640 7.035 1.00 0.00 51 GLU A O 2
ATOM 2233 N N . PHE A 1 52 ? -11.682 -1.723 5.093 1.00 0.00 52 PHE A N 2
ATOM 2234 C CA . PHE A 1 52 ? -12.495 -0.516 5.412 1.00 0.00 52 PHE A CA 2
ATOM 2235 C C . PHE A 1 52 ? -13.504 -0.255 4.291 1.00 0.00 52 PHE A C 2
ATOM 2236 O O . PHE A 1 52 ? -13.657 -1.053 3.392 1.00 0.00 52 PHE A O 2
ATOM 2253 N N . ARG A 1 53 ? -14.281 0.784 4.405 1.00 0.00 53 ARG A N 2
ATOM 2254 C CA . ARG A 1 53 ? -15.377 1.001 3.416 1.00 0.00 53 ARG A CA 2
ATOM 2255 C C . ARG A 1 53 ? -14.790 1.226 2.016 1.00 0.00 53 ARG A C 2
ATOM 2256 O O . ARG A 1 53 ? -13.919 0.502 1.577 1.00 0.00 53 ARG A O 2
ATOM 2277 N N . GLN A 1 54 ? -15.332 2.156 1.276 1.00 0.00 54 GLN A N 2
ATOM 2278 C CA . GLN A 1 54 ? -14.889 2.347 -0.134 1.00 0.00 54 GLN A CA 2
ATOM 2279 C C . GLN A 1 54 ? -13.404 2.721 -0.204 1.00 0.00 54 GLN A C 2
ATOM 2280 O O . GLN A 1 54 ? -12.805 2.685 -1.260 1.00 0.00 54 GLN A O 2
ATOM 2294 N N . GLY A 1 55 ? -12.834 3.207 0.868 1.00 0.00 55 GLY A N 2
ATOM 2295 C CA . GLY A 1 55 ? -11.431 3.717 0.774 1.00 0.00 55 GLY A CA 2
ATOM 2296 C C . GLY A 1 55 ? -11.306 4.990 1.627 1.00 0.00 55 GLY A C 2
ATOM 2297 O O . GLY A 1 55 ? -11.751 6.044 1.216 1.00 0.00 55 GLY A O 2
ATOM 2301 N N . GLN A 1 56 ? -10.969 4.869 2.889 1.00 0.00 56 GLN A N 2
ATOM 2302 C CA . GLN A 1 56 ? -11.151 6.040 3.796 1.00 0.00 56 GLN A CA 2
ATOM 2303 C C . GLN A 1 56 ? -9.800 6.550 4.300 1.00 0.00 56 GLN A C 2
ATOM 2304 O O . GLN A 1 56 ? -9.598 7.737 4.461 1.00 0.00 56 GLN A O 2
ATOM 2318 N N . MET A 1 57 ? -8.930 5.660 4.685 1.00 0.00 57 MET A N 2
ATOM 2319 C CA . MET A 1 57 ? -7.663 6.098 5.333 1.00 0.00 57 MET A CA 2
ATOM 2320 C C . MET A 1 57 ? -6.848 6.996 4.393 1.00 0.00 57 MET A C 2
ATOM 2321 O O . MET A 1 57 ? -6.178 7.911 4.829 1.00 0.00 57 MET A O 2
ATOM 2335 N N . VAL A 1 58 ? -6.805 6.672 3.129 1.00 0.00 58 VAL A N 2
ATOM 2336 C CA . VAL A 1 58 ? -5.920 7.434 2.197 1.00 0.00 58 VAL A CA 2
ATOM 2337 C C . VAL A 1 58 ? -6.567 7.538 0.809 1.00 0.00 58 VAL A C 2
ATOM 2338 O O . VAL A 1 58 ? -7.031 6.555 0.268 1.00 0.00 58 VAL A O 2
ATOM 2351 N N . PRO A 1 59 ? -6.552 8.729 0.271 1.00 0.00 59 PRO A N 2
ATOM 2352 C CA . PRO A 1 59 ? -7.121 8.968 -1.082 1.00 0.00 59 PRO A CA 2
ATOM 2353 C C . PRO A 1 59 ? -6.378 8.136 -2.133 1.00 0.00 59 PRO A C 2
ATOM 2354 O O . PRO A 1 59 ? -6.982 7.447 -2.931 1.00 0.00 59 PRO A O 2
ATOM 2365 N N . ALA A 1 60 ? -5.074 8.220 -2.157 1.00 0.00 60 ALA A N 2
ATOM 2366 C CA . ALA A 1 60 ? -4.287 7.462 -3.176 1.00 0.00 60 ALA A CA 2
ATOM 2367 C C . ALA A 1 60 ? -4.867 6.056 -3.354 1.00 0.00 60 ALA A C 2
ATOM 2368 O O . ALA A 1 60 ? -4.909 5.524 -4.445 1.00 0.00 60 ALA A O 2
ATOM 2375 N N . PHE A 1 61 ? -5.369 5.478 -2.300 1.00 0.00 61 PHE A N 2
ATOM 2376 C CA . PHE A 1 61 ? -6.008 4.137 -2.412 1.00 0.00 61 PHE A CA 2
ATOM 2377 C C . PHE A 1 61 ? -7.193 4.190 -3.380 1.00 0.00 61 PHE A C 2
ATOM 2378 O O . PHE A 1 61 ? -7.447 3.257 -4.116 1.00 0.00 61 PHE A O 2
ATOM 2395 N N . ASP A 1 62 ? -7.960 5.244 -3.338 1.00 0.00 62 ASP A N 2
ATOM 2396 C CA . ASP A 1 62 ? -9.172 5.318 -4.202 1.00 0.00 62 ASP A CA 2
ATOM 2397 C C . ASP A 1 62 ? -8.776 5.222 -5.676 1.00 0.00 62 ASP A C 2
ATOM 2398 O O . ASP A 1 62 ? -9.324 4.439 -6.425 1.00 0.00 62 ASP A O 2
ATOM 2407 N N . LYS A 1 63 ? -7.811 5.992 -6.094 1.00 0.00 63 LYS A N 2
ATOM 2408 C CA . LYS A 1 63 ? -7.366 5.913 -7.512 1.00 0.00 63 LYS A CA 2
ATOM 2409 C C . LYS A 1 63 ? -6.868 4.498 -7.833 1.00 0.00 63 LYS A C 2
ATOM 2410 O O . LYS A 1 63 ? -7.196 3.931 -8.856 1.00 0.00 63 LYS A O 2
ATOM 2429 N N . VAL A 1 64 ? -5.998 3.965 -7.014 1.00 0.00 64 VAL A N 2
ATOM 2430 C CA . VAL A 1 64 ? -5.389 2.636 -7.330 1.00 0.00 64 VAL A CA 2
ATOM 2431 C C . VAL A 1 64 ? -6.358 1.486 -7.028 1.00 0.00 64 VAL A C 2
ATOM 2432 O O . VAL A 1 64 ? -6.517 0.589 -7.831 1.00 0.00 64 VAL A O 2
ATOM 2445 N N . VAL A 1 65 ? -7.080 1.534 -5.940 1.00 0.00 65 VAL A N 2
ATOM 2446 C CA . VAL A 1 65 ? -8.101 0.471 -5.708 1.00 0.00 65 VAL A CA 2
ATOM 2447 C C . VAL A 1 65 ? -9.067 0.427 -6.899 1.00 0.00 65 VAL A C 2
ATOM 2448 O O . VAL A 1 65 ? -9.598 -0.610 -7.245 1.00 0.00 65 VAL A O 2
ATOM 2461 N N . PHE A 1 66 ? -9.232 1.536 -7.571 1.00 0.00 66 PHE A N 2
ATOM 2462 C CA . PHE A 1 66 ? -10.086 1.553 -8.792 1.00 0.00 66 PHE A CA 2
ATOM 2463 C C . PHE A 1 66 ? -9.216 1.354 -10.039 1.00 0.00 66 PHE A C 2
ATOM 2464 O O . PHE A 1 66 ? -9.709 1.165 -11.133 1.00 0.00 66 PHE A O 2
ATOM 2481 N N . SER A 1 67 ? -7.923 1.361 -9.866 1.00 0.00 67 SER A N 2
ATOM 2482 C CA . SER A 1 67 ? -7.000 1.139 -11.011 1.00 0.00 67 SER A CA 2
ATOM 2483 C C . SER A 1 67 ? -6.624 -0.345 -11.099 1.00 0.00 67 SER A C 2
ATOM 2484 O O . SER A 1 67 ? -6.942 -1.022 -12.057 1.00 0.00 67 SER A O 2
ATOM 2492 N N . CYS A 1 68 ? -5.985 -0.863 -10.085 1.00 0.00 68 CYS A N 2
ATOM 2493 C CA . CYS A 1 68 ? -5.629 -2.314 -10.081 1.00 0.00 68 CYS A CA 2
ATOM 2494 C C . CYS A 1 68 ? -6.885 -3.172 -9.898 1.00 0.00 68 CYS A C 2
ATOM 2495 O O . CYS A 1 68 ? -7.873 -2.719 -9.356 1.00 0.00 68 CYS A O 2
ATOM 2503 N N . PRO A 1 69 ? -6.793 -4.397 -10.344 1.00 0.00 69 PRO A N 2
ATOM 2504 C CA . PRO A 1 69 ? -7.924 -5.343 -10.214 1.00 0.00 69 PRO A CA 2
ATOM 2505 C C . PRO A 1 69 ? -7.947 -5.975 -8.817 1.00 0.00 69 PRO A C 2
ATOM 2506 O O . PRO A 1 69 ? -7.564 -7.111 -8.647 1.00 0.00 69 PRO A O 2
ATOM 2517 N N . VAL A 1 70 ? -8.451 -5.246 -7.847 1.00 0.00 70 VAL A N 2
ATOM 2518 C CA . VAL A 1 70 ? -8.587 -5.757 -6.437 1.00 0.00 70 VAL A CA 2
ATOM 2519 C C . VAL A 1 70 ? -7.674 -6.944 -6.143 1.00 0.00 70 VAL A C 2
ATOM 2520 O O . VAL A 1 70 ? -8.081 -7.922 -5.551 1.00 0.00 70 VAL A O 2
ATOM 2533 N N . LEU A 1 71 ? -6.435 -6.843 -6.511 1.00 0.00 71 LEU A N 2
ATOM 2534 C CA . LEU A 1 71 ? -5.479 -7.954 -6.218 1.00 0.00 71 LEU A CA 2
ATOM 2535 C C . LEU A 1 71 ? -4.029 -7.508 -6.445 1.00 0.00 71 LEU A C 2
ATOM 2536 O O . LEU A 1 71 ? -3.128 -7.943 -5.755 1.00 0.00 71 LEU A O 2
ATOM 2552 N N . GLU A 1 72 ? -3.775 -6.754 -7.480 1.00 0.00 72 GLU A N 2
ATOM 2553 C CA . GLU A 1 72 ? -2.362 -6.420 -7.823 1.00 0.00 72 GLU A CA 2
ATOM 2554 C C . GLU A 1 72 ? -1.763 -5.467 -6.785 1.00 0.00 72 GLU A C 2
ATOM 2555 O O . GLU A 1 72 ? -2.294 -4.402 -6.546 1.00 0.00 72 GLU A O 2
ATOM 2567 N N . PRO A 1 73 ? -0.593 -5.817 -6.317 1.00 0.00 73 PRO A N 2
ATOM 2568 C CA . PRO A 1 73 ? 0.173 -4.898 -5.442 1.00 0.00 73 PRO A CA 2
ATOM 2569 C C . PRO A 1 73 ? 0.616 -3.680 -6.254 1.00 0.00 73 PRO A C 2
ATOM 2570 O O . PRO A 1 73 ? 1.551 -3.747 -7.027 1.00 0.00 73 PRO A O 2
ATOM 2581 N N . THR A 1 74 ? -0.138 -2.618 -6.198 1.00 0.00 74 THR A N 2
ATOM 2582 C CA . THR A 1 74 ? 0.146 -1.463 -7.095 1.00 0.00 74 THR A CA 2
ATOM 2583 C C . THR A 1 74 ? 1.022 -0.437 -6.382 1.00 0.00 74 THR A C 2
ATOM 2584 O O . THR A 1 74 ? 0.858 -0.171 -5.210 1.00 0.00 74 THR A O 2
ATOM 2595 N N . GLY A 1 75 ? 1.966 0.126 -7.078 1.00 0.00 75 GLY A N 2
ATOM 2596 C CA . GLY A 1 75 ? 2.868 1.116 -6.437 1.00 0.00 75 GLY A CA 2
ATOM 2597 C C . GLY A 1 75 ? 4.315 0.791 -6.816 1.00 0.00 75 GLY A C 2
ATOM 2598 O O . GLY A 1 75 ? 4.552 -0.039 -7.670 1.00 0.00 75 GLY A O 2
ATOM 2602 N N . PRO A 1 76 ? 5.245 1.454 -6.173 1.00 0.00 76 PRO A N 2
ATOM 2603 C CA . PRO A 1 76 ? 4.915 2.462 -5.135 1.00 0.00 76 PRO A CA 2
ATOM 2604 C C . PRO A 1 76 ? 4.393 3.745 -5.788 1.00 0.00 76 PRO A C 2
ATOM 2605 O O . PRO A 1 76 ? 5.002 4.289 -6.688 1.00 0.00 76 PRO A O 2
ATOM 2616 N N . LEU A 1 77 ? 3.220 4.174 -5.407 1.00 0.00 77 LEU A N 2
ATOM 2617 C CA . LEU A 1 77 ? 2.597 5.351 -6.078 1.00 0.00 77 LEU A CA 2
ATOM 2618 C C . LEU A 1 77 ? 2.924 6.630 -5.307 1.00 0.00 77 LEU A C 2
ATOM 2619 O O . LEU A 1 77 ? 3.303 6.591 -4.157 1.00 0.00 77 LEU A O 2
ATOM 2635 N N . HIS A 1 78 ? 2.806 7.764 -5.937 1.00 0.00 78 HIS A N 2
ATOM 2636 C CA . HIS A 1 78 ? 3.141 9.036 -5.239 1.00 0.00 78 HIS A CA 2
ATOM 2637 C C . HIS A 1 78 ? 1.996 9.460 -4.313 1.00 0.00 78 HIS A C 2
ATOM 2638 O O . HIS A 1 78 ? 0.898 9.735 -4.755 1.00 0.00 78 HIS A O 2
ATOM 2652 N N . THR A 1 79 ? 2.286 9.648 -3.055 1.00 0.00 79 THR A N 2
ATOM 2653 C CA . THR A 1 79 ? 1.265 10.211 -2.125 1.00 0.00 79 THR A CA 2
ATOM 2654 C C . THR A 1 79 ? 1.901 11.315 -1.275 1.00 0.00 79 THR A C 2
ATOM 2655 O O . THR A 1 79 ? 3.105 11.457 -1.230 1.00 0.00 79 THR A O 2
ATOM 2666 N N . GLN A 1 80 ? 1.105 12.117 -0.631 1.00 0.00 80 GLN A N 2
ATOM 2667 C CA . GLN A 1 80 ? 1.672 13.237 0.174 1.00 0.00 80 GLN A CA 2
ATOM 2668 C C . GLN A 1 80 ? 2.594 12.690 1.271 1.00 0.00 80 GLN A C 2
ATOM 2669 O O . GLN A 1 80 ? 3.501 13.360 1.721 1.00 0.00 80 GLN A O 2
ATOM 2683 N N . PHE A 1 81 ? 2.326 11.506 1.752 1.00 0.00 81 PHE A N 2
ATOM 2684 C CA . PHE A 1 81 ? 3.141 10.954 2.874 1.00 0.00 81 PHE A CA 2
ATOM 2685 C C . PHE A 1 81 ? 4.431 10.314 2.345 1.00 0.00 81 PHE A C 2
ATOM 2686 O O . PHE A 1 81 ? 5.257 9.848 3.104 1.00 0.00 81 PHE A O 2
ATOM 2703 N N . GLY A 1 82 ? 4.590 10.247 1.051 1.00 0.00 82 GLY A N 2
ATOM 2704 C CA . GLY A 1 82 ? 5.801 9.589 0.484 1.00 0.00 82 GLY A CA 2
ATOM 2705 C C . GLY A 1 82 ? 5.378 8.640 -0.639 1.00 0.00 82 GLY A C 2
ATOM 2706 O O . GLY A 1 82 ? 4.503 8.943 -1.420 1.00 0.00 82 GLY A O 2
ATOM 2710 N N . TYR A 1 83 ? 5.976 7.485 -0.715 1.00 0.00 83 TYR A N 2
ATOM 2711 C CA . TYR A 1 83 ? 5.577 6.515 -1.776 1.00 0.00 83 TYR A CA 2
ATOM 2712 C C . TYR A 1 83 ? 4.678 5.421 -1.185 1.00 0.00 83 TYR A C 2
ATOM 2713 O O . TYR A 1 83 ? 5.075 4.694 -0.298 1.00 0.00 83 TYR A O 2
ATOM 2731 N N . HIS A 1 84 ? 3.484 5.274 -1.694 1.00 0.00 84 HIS A N 2
ATOM 2732 C CA . HIS A 1 84 ? 2.581 4.194 -1.180 1.00 0.00 84 HIS A CA 2
ATOM 2733 C C . HIS A 1 84 ? 2.527 3.019 -2.155 1.00 0.00 84 HIS A C 2
ATOM 2734 O O . HIS A 1 84 ? 2.081 3.156 -3.276 1.00 0.00 84 HIS A O 2
ATOM 2748 N N . ILE A 1 85 ? 2.748 1.834 -1.662 1.00 0.00 85 ILE A N 2
ATOM 2749 C CA . ILE A 1 85 ? 2.448 0.628 -2.482 1.00 0.00 85 ILE A CA 2
ATOM 2750 C C . ILE A 1 85 ? 1.286 -0.136 -1.837 1.00 0.00 85 ILE A C 2
ATOM 2751 O O . ILE A 1 85 ? 1.290 -0.383 -0.647 1.00 0.00 85 ILE A O 2
ATOM 2767 N N . ILE A 1 86 ? 0.206 -0.298 -2.552 1.00 0.00 86 ILE A N 2
ATOM 2768 C CA . ILE A 1 86 ? -1.043 -0.793 -1.904 1.00 0.00 86 ILE A CA 2
ATOM 2769 C C . ILE A 1 86 ? -1.442 -2.169 -2.443 1.00 0.00 86 ILE A C 2
ATOM 2770 O O . ILE A 1 86 ? -1.597 -2.361 -3.633 1.00 0.00 86 ILE A O 2
ATOM 2786 N N . LYS A 1 87 ? -1.741 -3.085 -1.563 1.00 0.00 87 LYS A N 2
ATOM 2787 C CA . LYS A 1 87 ? -2.284 -4.401 -2.004 1.00 0.00 87 LYS A CA 2
ATOM 2788 C C . LYS A 1 87 ? -3.808 -4.414 -1.829 1.00 0.00 87 LYS A C 2
ATOM 2789 O O . LYS A 1 87 ? -4.321 -4.054 -0.787 1.00 0.00 87 LYS A O 2
ATOM 2808 N N . VAL A 1 88 ? -4.534 -4.685 -2.882 1.00 0.00 88 VAL A N 2
ATOM 2809 C CA . VAL A 1 88 ? -6.024 -4.552 -2.824 1.00 0.00 88 VAL A CA 2
ATOM 2810 C C . VAL A 1 88 ? -6.690 -5.925 -2.969 1.00 0.00 88 VAL A C 2
ATOM 2811 O O . VAL A 1 88 ? -6.332 -6.705 -3.827 1.00 0.00 88 VAL A O 2
ATOM 2824 N N . LEU A 1 89 ? -7.622 -6.246 -2.107 1.00 0.00 89 LEU A N 2
ATOM 2825 C CA . LEU A 1 89 ? -8.259 -7.577 -2.161 1.00 0.00 89 LEU A CA 2
ATOM 2826 C C . LEU A 1 89 ? -9.770 -7.441 -1.938 1.00 0.00 89 LEU A C 2
ATOM 2827 O O . LEU A 1 89 ? -10.253 -6.448 -1.433 1.00 0.00 89 LEU A O 2
ATOM 2843 N N . TYR A 1 90 ? -10.471 -8.510 -2.145 1.00 0.00 90 TYR A N 2
ATOM 2844 C CA . TYR A 1 90 ? -11.921 -8.576 -1.780 1.00 0.00 90 TYR A CA 2
ATOM 2845 C C . TYR A 1 90 ? -12.726 -7.429 -2.406 1.00 0.00 90 TYR A C 2
ATOM 2846 O O . TYR A 1 90 ? -13.531 -7.646 -3.289 1.00 0.00 90 TYR A O 2
ATOM 2864 N N . ARG A 1 91 ? -12.632 -6.245 -1.863 1.00 0.00 91 ARG A N 2
ATOM 2865 C CA . ARG A 1 91 ? -13.524 -5.140 -2.335 1.00 0.00 91 ARG A CA 2
ATOM 2866 C C . ARG A 1 91 ? -15.002 -5.550 -2.232 1.00 0.00 91 ARG A C 2
ATOM 2867 O O . ARG A 1 91 ? -15.803 -5.202 -3.076 1.00 0.00 91 ARG A O 2
ATOM 2888 N N . ASN A 1 92 ? -15.382 -6.229 -1.181 1.00 0.00 92 ASN A N 2
ATOM 2889 C CA . ASN A 1 92 ? -16.819 -6.590 -1.006 1.00 0.00 92 ASN A CA 2
ATOM 2890 C C . ASN A 1 92 ? -17.017 -7.357 0.304 1.00 0.00 92 ASN A C 2
ATOM 2891 O O . ASN A 1 92 ? -18.160 -7.572 0.675 1.00 0.00 92 ASN A O 2
ATOM 2903 N N . ALA A 1 1 ? -18.147 -7.696 -1.955 1.00 0.00 1 ALA A N 3
ATOM 2904 C CA . ALA A 1 1 ? -17.182 -6.567 -1.815 1.00 0.00 1 ALA A CA 3
ATOM 2905 C C . ALA A 1 1 ? -17.765 -5.474 -0.915 1.00 0.00 1 ALA A C 3
ATOM 2906 O O . ALA A 1 1 ? -17.706 -4.302 -1.229 1.00 0.00 1 ALA A O 3
ATOM 2915 N N . LYS A 1 2 ? -18.322 -5.847 0.205 1.00 0.00 2 LYS A N 3
ATOM 2916 C CA . LYS A 1 2 ? -18.899 -4.825 1.125 1.00 0.00 2 LYS A CA 3
ATOM 2917 C C . LYS A 1 2 ? -17.812 -3.844 1.573 1.00 0.00 2 LYS A C 3
ATOM 2918 O O . LYS A 1 2 ? -18.034 -2.653 1.668 1.00 0.00 2 LYS A O 3
ATOM 2937 N N . THR A 1 3 ? -16.638 -4.341 1.843 1.00 0.00 3 THR A N 3
ATOM 2938 C CA . THR A 1 3 ? -15.528 -3.446 2.281 1.00 0.00 3 THR A CA 3
ATOM 2939 C C . THR A 1 3 ? -14.250 -3.778 1.505 1.00 0.00 3 THR A C 3
ATOM 2940 O O . THR A 1 3 ? -14.169 -4.780 0.824 1.00 0.00 3 THR A O 3
ATOM 2951 N N . ALA A 1 4 ? -13.242 -2.958 1.624 1.00 0.00 4 ALA A N 3
ATOM 2952 C CA . ALA A 1 4 ? -11.962 -3.244 0.916 1.00 0.00 4 ALA A CA 3
ATOM 2953 C C . ALA A 1 4 ? -10.865 -3.554 1.929 1.00 0.00 4 ALA A C 3
ATOM 2954 O O . ALA A 1 4 ? -10.595 -2.769 2.816 1.00 0.00 4 ALA A O 3
ATOM 2961 N N . ALA A 1 5 ? -10.175 -4.649 1.756 1.00 0.00 5 ALA A N 3
ATOM 2962 C CA . ALA A 1 5 ? -9.032 -4.961 2.661 1.00 0.00 5 ALA A CA 3
ATOM 2963 C C . ALA A 1 5 ? -7.747 -4.395 2.061 1.00 0.00 5 ALA A C 3
ATOM 2964 O O . ALA A 1 5 ? -7.503 -4.526 0.880 1.00 0.00 5 ALA A O 3
ATOM 2971 N N . ALA A 1 6 ? -7.027 -3.610 2.812 1.00 0.00 6 ALA A N 3
ATOM 2972 C CA . ALA A 1 6 ? -5.890 -2.868 2.197 1.00 0.00 6 ALA A CA 3
ATOM 2973 C C . ALA A 1 6 ? -4.637 -2.936 3.073 1.00 0.00 6 ALA A C 3
ATOM 2974 O O . ALA A 1 6 ? -4.612 -2.428 4.176 1.00 0.00 6 ALA A O 3
ATOM 2981 N N . LEU A 1 7 ? -3.544 -3.367 2.503 1.00 0.00 7 LEU A N 3
ATOM 2982 C CA . LEU A 1 7 ? -2.235 -3.237 3.206 1.00 0.00 7 LEU A CA 3
ATOM 2983 C C . LEU A 1 7 ? -1.457 -2.063 2.605 1.00 0.00 7 LEU A C 3
ATOM 2984 O O . LEU A 1 7 ? -1.482 -1.847 1.411 1.00 0.00 7 LEU A O 3
ATOM 3000 N N . HIS A 1 8 ? -0.824 -1.262 3.418 1.00 0.00 8 HIS A N 3
ATOM 3001 C CA . HIS A 1 8 ? -0.124 -0.063 2.863 1.00 0.00 8 HIS A CA 3
ATOM 3002 C C . HIS A 1 8 ? 1.304 0.036 3.397 1.00 0.00 8 HIS A C 3
ATOM 3003 O O . HIS A 1 8 ? 1.519 0.137 4.589 1.00 0.00 8 HIS A O 3
ATOM 3017 N N . ILE A 1 9 ? 2.253 0.232 2.525 1.00 0.00 9 ILE A N 3
ATOM 3018 C CA . ILE A 1 9 ? 3.619 0.585 2.999 1.00 0.00 9 ILE A CA 3
ATOM 3019 C C . ILE A 1 9 ? 3.965 2.005 2.545 1.00 0.00 9 ILE A C 3
ATOM 3020 O O . ILE A 1 9 ? 3.912 2.322 1.373 1.00 0.00 9 ILE A O 3
ATOM 3036 N N . LEU A 1 10 ? 4.326 2.859 3.463 1.00 0.00 10 LEU A N 3
ATOM 3037 C CA . LEU A 1 10 ? 4.688 4.257 3.090 1.00 0.00 10 LEU A CA 3
ATOM 3038 C C . LEU A 1 10 ? 6.209 4.379 2.981 1.00 0.00 10 LEU A C 3
ATOM 3039 O O . LEU A 1 10 ? 6.911 4.400 3.973 1.00 0.00 10 LEU A O 3
ATOM 3055 N N . VAL A 1 11 ? 6.729 4.367 1.786 1.00 0.00 11 VAL A N 3
ATOM 3056 C CA . VAL A 1 11 ? 8.216 4.381 1.627 1.00 0.00 11 VAL A CA 3
ATOM 3057 C C . VAL A 1 11 ? 8.793 5.721 2.093 1.00 0.00 11 VAL A C 3
ATOM 3058 O O . VAL A 1 11 ? 9.724 5.761 2.871 1.00 0.00 11 VAL A O 3
ATOM 3071 N N . LYS A 1 12 ? 8.248 6.810 1.603 1.00 0.00 12 LYS A N 3
ATOM 3072 C CA . LYS A 1 12 ? 8.740 8.180 1.978 1.00 0.00 12 LYS A CA 3
ATOM 3073 C C . LYS A 1 12 ? 9.992 8.553 1.172 1.00 0.00 12 LYS A C 3
ATOM 3074 O O . LYS A 1 12 ? 10.331 9.713 1.048 1.00 0.00 12 LYS A O 3
ATOM 3093 N N . GLU A 1 13 ? 10.652 7.595 0.575 1.00 0.00 13 GLU A N 3
ATOM 3094 C CA . GLU A 1 13 ? 11.836 7.925 -0.272 1.00 0.00 13 GLU A CA 3
ATOM 3095 C C . GLU A 1 13 ? 11.833 7.087 -1.549 1.00 0.00 13 GLU A C 3
ATOM 3096 O O . GLU A 1 13 ? 11.644 5.887 -1.519 1.00 0.00 13 GLU A O 3
ATOM 3108 N N . GLU A 1 14 ? 12.093 7.706 -2.664 1.00 0.00 14 GLU A N 3
ATOM 3109 C CA . GLU A 1 14 ? 12.165 6.941 -3.941 1.00 0.00 14 GLU A CA 3
ATOM 3110 C C . GLU A 1 14 ? 13.262 5.874 -3.860 1.00 0.00 14 GLU A C 3
ATOM 3111 O O . GLU A 1 14 ? 13.068 4.740 -4.249 1.00 0.00 14 GLU A O 3
ATOM 3123 N N . LYS A 1 15 ? 14.416 6.231 -3.359 1.00 0.00 15 LYS A N 3
ATOM 3124 C CA . LYS A 1 15 ? 15.524 5.234 -3.259 1.00 0.00 15 LYS A CA 3
ATOM 3125 C C . LYS A 1 15 ? 15.091 4.060 -2.382 1.00 0.00 15 LYS A C 3
ATOM 3126 O O . LYS A 1 15 ? 15.380 2.915 -2.669 1.00 0.00 15 LYS A O 3
ATOM 3145 N N . LEU A 1 16 ? 14.401 4.338 -1.311 1.00 0.00 16 LEU A N 3
ATOM 3146 C CA . LEU A 1 16 ? 13.951 3.244 -0.409 1.00 0.00 16 LEU A CA 3
ATOM 3147 C C . LEU A 1 16 ? 12.901 2.390 -1.123 1.00 0.00 16 LEU A C 3
ATOM 3148 O O . LEU A 1 16 ? 12.937 1.177 -1.075 1.00 0.00 16 LEU A O 3
ATOM 3164 N N . ALA A 1 17 ? 12.021 3.013 -1.861 1.00 0.00 17 ALA A N 3
ATOM 3165 C CA . ALA A 1 17 ? 11.037 2.233 -2.663 1.00 0.00 17 ALA A CA 3
ATOM 3166 C C . ALA A 1 17 ? 11.777 1.323 -3.649 1.00 0.00 17 ALA A C 3
ATOM 3167 O O . ALA A 1 17 ? 11.492 0.147 -3.757 1.00 0.00 17 ALA A O 3
ATOM 3174 N N . LEU A 1 18 ? 12.783 1.841 -4.301 1.00 0.00 18 LEU A N 3
ATOM 3175 C CA . LEU A 1 18 ? 13.609 0.985 -5.200 1.00 0.00 18 LEU A CA 3
ATOM 3176 C C . LEU A 1 18 ? 14.245 -0.152 -4.402 1.00 0.00 18 LEU A C 3
ATOM 3177 O O . LEU A 1 18 ? 14.266 -1.289 -4.828 1.00 0.00 18 LEU A O 3
ATOM 3193 N N . ASP A 1 19 ? 14.715 0.130 -3.223 1.00 0.00 19 ASP A N 3
ATOM 3194 C CA . ASP A 1 19 ? 15.280 -0.956 -2.381 1.00 0.00 19 ASP A CA 3
ATOM 3195 C C . ASP A 1 19 ? 14.206 -2.009 -2.087 1.00 0.00 19 ASP A C 3
ATOM 3196 O O . ASP A 1 19 ? 14.445 -3.196 -2.189 1.00 0.00 19 ASP A O 3
ATOM 3205 N N . LEU A 1 20 ? 13.049 -1.587 -1.641 1.00 0.00 20 LEU A N 3
ATOM 3206 C CA . LEU A 1 20 ? 12.002 -2.576 -1.247 1.00 0.00 20 LEU A CA 3
ATOM 3207 C C . LEU A 1 20 ? 11.456 -3.310 -2.472 1.00 0.00 20 LEU A C 3
ATOM 3208 O O . LEU A 1 20 ? 11.272 -4.511 -2.447 1.00 0.00 20 LEU A O 3
ATOM 3224 N N . LEU A 1 21 ? 11.064 -2.596 -3.492 1.00 0.00 21 LEU A N 3
ATOM 3225 C CA . LEU A 1 21 ? 10.388 -3.276 -4.626 1.00 0.00 21 LEU A CA 3
ATOM 3226 C C . LEU A 1 21 ? 11.326 -4.337 -5.199 1.00 0.00 21 LEU A C 3
ATOM 3227 O O . LEU A 1 21 ? 10.906 -5.415 -5.571 1.00 0.00 21 LEU A O 3
ATOM 3243 N N . GLU A 1 22 ? 12.600 -4.107 -5.096 1.00 0.00 22 GLU A N 3
ATOM 3244 C CA . GLU A 1 22 ? 13.584 -5.174 -5.438 1.00 0.00 22 GLU A CA 3
ATOM 3245 C C . GLU A 1 22 ? 13.441 -6.349 -4.463 1.00 0.00 22 GLU A C 3
ATOM 3246 O O . GLU A 1 22 ? 13.632 -7.495 -4.821 1.00 0.00 22 GLU A O 3
ATOM 3258 N N . GLN A 1 23 ? 13.230 -6.055 -3.207 1.00 0.00 23 GLN A N 3
ATOM 3259 C CA . GLN A 1 23 ? 13.218 -7.127 -2.168 1.00 0.00 23 GLN A CA 3
ATOM 3260 C C . GLN A 1 23 ? 12.128 -8.166 -2.451 1.00 0.00 23 GLN A C 3
ATOM 3261 O O . GLN A 1 23 ? 12.326 -9.348 -2.258 1.00 0.00 23 GLN A O 3
ATOM 3275 N N . ILE A 1 24 ? 10.946 -7.728 -2.787 1.00 0.00 24 ILE A N 3
ATOM 3276 C CA . ILE A 1 24 ? 9.817 -8.693 -2.934 1.00 0.00 24 ILE A CA 3
ATOM 3277 C C . ILE A 1 24 ? 10.122 -9.715 -4.031 1.00 0.00 24 ILE A C 3
ATOM 3278 O O . ILE A 1 24 ? 10.008 -10.906 -3.824 1.00 0.00 24 ILE A O 3
ATOM 3294 N N . LYS A 1 25 ? 10.561 -9.273 -5.175 1.00 0.00 25 LYS A N 3
ATOM 3295 C CA . LYS A 1 25 ? 10.929 -10.249 -6.239 1.00 0.00 25 LYS A CA 3
ATOM 3296 C C . LYS A 1 25 ? 12.052 -11.168 -5.750 1.00 0.00 25 LYS A C 3
ATOM 3297 O O . LYS A 1 25 ? 11.947 -12.376 -5.815 1.00 0.00 25 LYS A O 3
ATOM 3316 N N . ASN A 1 26 ? 13.095 -10.611 -5.199 1.00 0.00 26 ASN A N 3
ATOM 3317 C CA . ASN A 1 26 ? 14.182 -11.466 -4.638 1.00 0.00 26 ASN A CA 3
ATOM 3318 C C . ASN A 1 26 ? 13.632 -12.365 -3.536 1.00 0.00 26 ASN A C 3
ATOM 3319 O O . ASN A 1 26 ? 13.833 -13.564 -3.533 1.00 0.00 26 ASN A O 3
ATOM 3330 N N . GLY A 1 27 ? 13.071 -11.765 -2.526 1.00 0.00 27 GLY A N 3
ATOM 3331 C CA . GLY A 1 27 ? 12.657 -12.544 -1.333 1.00 0.00 27 GLY A CA 3
ATOM 3332 C C . GLY A 1 27 ? 11.135 -12.703 -1.314 1.00 0.00 27 GLY A C 3
ATOM 3333 O O . GLY A 1 27 ? 10.622 -13.768 -1.034 1.00 0.00 27 GLY A O 3
ATOM 3337 N N . ALA A 1 28 ? 10.417 -11.628 -1.541 1.00 0.00 28 ALA A N 3
ATOM 3338 C CA . ALA A 1 28 ? 8.920 -11.664 -1.471 1.00 0.00 28 ALA A CA 3
ATOM 3339 C C . ALA A 1 28 ? 8.465 -11.599 -0.027 1.00 0.00 28 ALA A C 3
ATOM 3340 O O . ALA A 1 28 ? 9.291 -11.613 0.856 1.00 0.00 28 ALA A O 3
ATOM 3347 N N . ASP A 1 29 ? 7.160 -11.422 0.164 1.00 0.00 29 ASP A N 3
ATOM 3348 C CA . ASP A 1 29 ? 6.507 -11.210 1.517 1.00 0.00 29 ASP A CA 3
ATOM 3349 C C . ASP A 1 29 ? 6.018 -9.764 1.632 1.00 0.00 29 ASP A C 3
ATOM 3350 O O . ASP A 1 29 ? 6.702 -8.907 2.155 1.00 0.00 29 ASP A O 3
ATOM 3359 N N . PHE A 1 30 ? 4.835 -9.489 1.158 1.00 0.00 30 PHE A N 3
ATOM 3360 C CA . PHE A 1 30 ? 4.298 -8.100 1.249 1.00 0.00 30 PHE A CA 3
ATOM 3361 C C . PHE A 1 30 ? 4.203 -7.657 2.715 1.00 0.00 30 PHE A C 3
ATOM 3362 O O . PHE A 1 30 ? 4.614 -6.570 3.072 1.00 0.00 30 PHE A O 3
ATOM 3379 N N . GLY A 1 31 ? 3.617 -8.465 3.555 1.00 0.00 31 GLY A N 3
ATOM 3380 C CA . GLY A 1 31 ? 3.438 -8.058 4.980 1.00 0.00 31 GLY A CA 3
ATOM 3381 C C . GLY A 1 31 ? 4.803 -7.849 5.646 1.00 0.00 31 GLY A C 3
ATOM 3382 O O . GLY A 1 31 ? 5.013 -6.893 6.368 1.00 0.00 31 GLY A O 3
ATOM 3386 N N . LYS A 1 32 ? 5.715 -8.762 5.454 1.00 0.00 32 LYS A N 3
ATOM 3387 C CA . LYS A 1 32 ? 7.040 -8.640 6.130 1.00 0.00 32 LYS A CA 3
ATOM 3388 C C . LYS A 1 32 ? 7.762 -7.379 5.651 1.00 0.00 32 LYS A C 3
ATOM 3389 O O . LYS A 1 32 ? 8.352 -6.657 6.430 1.00 0.00 32 LYS A O 3
ATOM 3408 N N . LEU A 1 33 ? 7.678 -7.081 4.385 1.00 0.00 33 LEU A N 3
ATOM 3409 C CA . LEU A 1 33 ? 8.315 -5.838 3.871 1.00 0.00 33 LEU A CA 3
ATOM 3410 C C . LEU A 1 33 ? 7.673 -4.607 4.513 1.00 0.00 33 LEU A C 3
ATOM 3411 O O . LEU A 1 33 ? 8.341 -3.643 4.829 1.00 0.00 33 LEU A O 3
ATOM 3427 N N . ALA A 1 34 ? 6.379 -4.614 4.681 1.00 0.00 34 ALA A N 3
ATOM 3428 C CA . ALA A 1 34 ? 5.707 -3.420 5.268 1.00 0.00 34 ALA A CA 3
ATOM 3429 C C . ALA A 1 34 ? 6.259 -3.135 6.666 1.00 0.00 34 ALA A C 3
ATOM 3430 O O . ALA A 1 34 ? 6.661 -2.031 6.968 1.00 0.00 34 ALA A O 3
ATOM 3437 N N . LYS A 1 35 ? 6.315 -4.125 7.515 1.00 0.00 35 LYS A N 3
ATOM 3438 C CA . LYS A 1 35 ? 6.880 -3.892 8.877 1.00 0.00 35 LYS A CA 3
ATOM 3439 C C . LYS A 1 35 ? 8.333 -3.417 8.784 1.00 0.00 35 LYS A C 3
ATOM 3440 O O . LYS A 1 35 ? 8.752 -2.533 9.505 1.00 0.00 35 LYS A O 3
ATOM 3459 N N . LYS A 1 36 ? 9.133 -4.080 7.995 1.00 0.00 36 LYS A N 3
ATOM 3460 C CA . LYS A 1 36 ? 10.590 -3.759 7.969 1.00 0.00 36 LYS A CA 3
ATOM 3461 C C . LYS A 1 36 ? 10.826 -2.306 7.537 1.00 0.00 36 LYS A C 3
ATOM 3462 O O . LYS A 1 36 ? 11.716 -1.643 8.032 1.00 0.00 36 LYS A O 3
ATOM 3481 N N . HIS A 1 37 ? 10.113 -1.840 6.546 1.00 0.00 37 HIS A N 3
ATOM 3482 C CA . HIS A 1 37 ? 10.390 -0.474 6.009 1.00 0.00 37 HIS A CA 3
ATOM 3483 C C . HIS A 1 37 ? 9.333 0.528 6.484 1.00 0.00 37 HIS A C 3
ATOM 3484 O O . HIS A 1 37 ? 9.399 1.702 6.178 1.00 0.00 37 HIS A O 3
ATOM 3498 N N . SER A 1 38 ? 8.332 0.070 7.181 1.00 0.00 38 SER A N 3
ATOM 3499 C CA . SER A 1 38 ? 7.245 0.992 7.615 1.00 0.00 38 SER A CA 3
ATOM 3500 C C . SER A 1 38 ? 7.806 2.110 8.499 1.00 0.00 38 SER A C 3
ATOM 3501 O O . SER A 1 38 ? 7.449 3.261 8.350 1.00 0.00 38 SER A O 3
ATOM 3509 N N . ILE A 1 39 ? 8.637 1.767 9.450 1.00 0.00 39 ILE A N 3
ATOM 3510 C CA . ILE A 1 39 ? 9.178 2.793 10.394 1.00 0.00 39 ILE A CA 3
ATOM 3511 C C . ILE A 1 39 ? 8.092 3.810 10.761 1.00 0.00 39 ILE A C 3
ATOM 3512 O O . ILE A 1 39 ? 8.371 4.956 11.050 1.00 0.00 39 ILE A O 3
ATOM 3528 N N . CYS A 1 40 ? 6.856 3.391 10.762 1.00 0.00 40 CYS A N 3
ATOM 3529 C CA . CYS A 1 40 ? 5.748 4.323 11.123 1.00 0.00 40 CYS A CA 3
ATOM 3530 C C . CYS A 1 40 ? 4.820 3.663 12.148 1.00 0.00 40 CYS A C 3
ATOM 3531 O O . CYS A 1 40 ? 4.507 2.493 12.039 1.00 0.00 40 CYS A O 3
ATOM 3539 N N . PRO A 1 41 ? 4.460 4.423 13.146 1.00 0.00 41 PRO A N 3
ATOM 3540 C CA . PRO A 1 41 ? 3.620 3.890 14.247 1.00 0.00 41 PRO A CA 3
ATOM 3541 C C . PRO A 1 41 ? 2.370 3.197 13.691 1.00 0.00 41 PRO A C 3
ATOM 3542 O O . PRO A 1 41 ? 1.858 2.262 14.274 1.00 0.00 41 PRO A O 3
ATOM 3553 N N . SER A 1 42 ? 1.872 3.650 12.574 1.00 0.00 42 SER A N 3
ATOM 3554 C CA . SER A 1 42 ? 0.652 3.019 11.989 1.00 0.00 42 SER A CA 3
ATOM 3555 C C . SER A 1 42 ? 1.039 2.056 10.865 1.00 0.00 42 SER A C 3
ATOM 3556 O O . SER A 1 42 ? 0.205 1.606 10.108 1.00 0.00 42 SER A O 3
ATOM 3564 N N . GLY A 1 43 ? 2.300 1.745 10.740 1.00 0.00 43 GLY A N 3
ATOM 3565 C CA . GLY A 1 43 ? 2.731 0.819 9.655 1.00 0.00 43 GLY A CA 3
ATOM 3566 C C . GLY A 1 43 ? 3.047 -0.553 10.253 1.00 0.00 43 GLY A C 3
ATOM 3567 O O . GLY A 1 43 ? 2.391 -1.533 9.961 1.00 0.00 43 GLY A O 3
ATOM 3571 N N . LYS A 1 44 ? 4.027 -0.628 11.113 1.00 0.00 44 LYS A N 3
ATOM 3572 C CA . LYS A 1 44 ? 4.357 -1.934 11.753 1.00 0.00 44 LYS A CA 3
ATOM 3573 C C . LYS A 1 44 ? 3.147 -2.449 12.535 1.00 0.00 44 LYS A C 3
ATOM 3574 O O . LYS A 1 44 ? 2.845 -3.626 12.530 1.00 0.00 44 LYS A O 3
ATOM 3593 N N . ARG A 1 45 ? 2.453 -1.571 13.206 1.00 0.00 45 ARG A N 3
ATOM 3594 C CA . ARG A 1 45 ? 1.261 -1.997 13.989 1.00 0.00 45 ARG A CA 3
ATOM 3595 C C . ARG A 1 45 ? -0.020 -1.640 13.230 1.00 0.00 45 ARG A C 3
ATOM 3596 O O . ARG A 1 45 ? -1.025 -2.312 13.338 1.00 0.00 45 ARG A O 3
ATOM 3617 N N . GLY A 1 46 ? -0.005 -0.555 12.504 1.00 0.00 46 GLY A N 3
ATOM 3618 C CA . GLY A 1 46 ? -1.239 -0.123 11.792 1.00 0.00 46 GLY A CA 3
ATOM 3619 C C . GLY A 1 46 ? -1.169 -0.546 10.325 1.00 0.00 46 GLY A C 3
ATOM 3620 O O . GLY A 1 46 ? -2.108 -0.369 9.577 1.00 0.00 46 GLY A O 3
ATOM 3624 N N . GLY A 1 47 ? -0.069 -1.102 9.896 1.00 0.00 47 GLY A N 3
ATOM 3625 C CA . GLY A 1 47 ? 0.029 -1.523 8.471 1.00 0.00 47 GLY A CA 3
ATOM 3626 C C . GLY A 1 47 ? -1.190 -2.381 8.131 1.00 0.00 47 GLY A C 3
ATOM 3627 O O . GLY A 1 47 ? -1.960 -2.060 7.249 1.00 0.00 47 GLY A O 3
ATOM 3631 N N . ASP A 1 48 ? -1.462 -3.364 8.938 1.00 0.00 48 ASP A N 3
ATOM 3632 C CA . ASP A 1 48 ? -2.741 -4.114 8.793 1.00 0.00 48 ASP A CA 3
ATOM 3633 C C . ASP A 1 48 ? -3.909 -3.236 9.258 1.00 0.00 48 ASP A C 3
ATOM 3634 O O . ASP A 1 48 ? -4.094 -3.012 10.437 1.00 0.00 48 ASP A O 3
ATOM 3643 N N . LEU A 1 49 ? -4.699 -2.741 8.346 1.00 0.00 49 LEU A N 3
ATOM 3644 C CA . LEU A 1 49 ? -5.853 -1.882 8.750 1.00 0.00 49 LEU A CA 3
ATOM 3645 C C . LEU A 1 49 ? -7.170 -2.630 8.530 1.00 0.00 49 LEU A C 3
ATOM 3646 O O . LEU A 1 49 ? -8.238 -2.115 8.791 1.00 0.00 49 LEU A O 3
ATOM 3662 N N . GLY A 1 50 ? -7.101 -3.848 8.070 1.00 0.00 50 GLY A N 3
ATOM 3663 C CA . GLY A 1 50 ? -8.349 -4.631 7.857 1.00 0.00 50 GLY A CA 3
ATOM 3664 C C . GLY A 1 50 ? -9.127 -4.041 6.682 1.00 0.00 50 GLY A C 3
ATOM 3665 O O . GLY A 1 50 ? -8.581 -3.805 5.619 1.00 0.00 50 GLY A O 3
ATOM 3669 N N . GLU A 1 51 ? -10.411 -3.864 6.839 1.00 0.00 51 GLU A N 3
ATOM 3670 C CA . GLU A 1 51 ? -11.232 -3.366 5.702 1.00 0.00 51 GLU A CA 3
ATOM 3671 C C . GLU A 1 51 ? -11.945 -2.061 6.063 1.00 0.00 51 GLU A C 3
ATOM 3672 O O . GLU A 1 51 ? -12.560 -1.941 7.104 1.00 0.00 51 GLU A O 3
ATOM 3684 N N . PHE A 1 52 ? -11.972 -1.133 5.147 1.00 0.00 52 PHE A N 3
ATOM 3685 C CA . PHE A 1 52 ? -12.767 0.112 5.360 1.00 0.00 52 PHE A CA 3
ATOM 3686 C C . PHE A 1 52 ? -13.799 0.259 4.239 1.00 0.00 52 PHE A C 3
ATOM 3687 O O . PHE A 1 52 ? -13.815 -0.510 3.300 1.00 0.00 52 PHE A O 3
ATOM 3704 N N . ARG A 1 53 ? -14.676 1.220 4.337 1.00 0.00 53 ARG A N 3
ATOM 3705 C CA . ARG A 1 53 ? -15.714 1.378 3.280 1.00 0.00 53 ARG A CA 3
ATOM 3706 C C . ARG A 1 53 ? -15.656 2.788 2.697 1.00 0.00 53 ARG A C 3
ATOM 3707 O O . ARG A 1 53 ? -15.293 3.724 3.376 1.00 0.00 53 ARG A O 3
ATOM 3728 N N . GLN A 1 54 ? -15.901 2.907 1.413 1.00 0.00 54 GLN A N 3
ATOM 3729 C CA . GLN A 1 54 ? -15.757 4.214 0.686 1.00 0.00 54 GLN A CA 3
ATOM 3730 C C . GLN A 1 54 ? -14.296 4.421 0.287 1.00 0.00 54 GLN A C 3
ATOM 3731 O O . GLN A 1 54 ? -13.996 4.881 -0.797 1.00 0.00 54 GLN A O 3
ATOM 3745 N N . GLY A 1 55 ? -13.384 4.106 1.167 1.00 0.00 55 GLY A N 3
ATOM 3746 C CA . GLY A 1 55 ? -11.943 4.308 0.855 1.00 0.00 55 GLY A CA 3
ATOM 3747 C C . GLY A 1 55 ? -11.276 4.986 2.047 1.00 0.00 55 GLY A C 3
ATOM 3748 O O . GLY A 1 55 ? -10.370 4.444 2.643 1.00 0.00 55 GLY A O 3
ATOM 3752 N N . GLN A 1 56 ? -11.806 6.111 2.456 1.00 0.00 56 GLN A N 3
ATOM 3753 C CA . GLN A 1 56 ? -11.318 6.801 3.688 1.00 0.00 56 GLN A CA 3
ATOM 3754 C C . GLN A 1 56 ? -9.809 6.632 3.852 1.00 0.00 56 GLN A C 3
ATOM 3755 O O . GLN A 1 56 ? -9.045 7.409 3.320 1.00 0.00 56 GLN A O 3
ATOM 3769 N N . MET A 1 57 ? -9.408 5.575 4.523 1.00 0.00 57 MET A N 3
ATOM 3770 C CA . MET A 1 57 ? -7.959 5.216 4.700 1.00 0.00 57 MET A CA 3
ATOM 3771 C C . MET A 1 57 ? -7.006 6.191 3.994 1.00 0.00 57 MET A C 3
ATOM 3772 O O . MET A 1 57 ? -6.308 6.958 4.627 1.00 0.00 57 MET A O 3
ATOM 3786 N N . VAL A 1 58 ? -6.958 6.149 2.690 1.00 0.00 58 VAL A N 3
ATOM 3787 C CA . VAL A 1 58 ? -6.036 7.056 1.946 1.00 0.00 58 VAL A CA 3
ATOM 3788 C C . VAL A 1 58 ? -6.555 7.280 0.520 1.00 0.00 58 VAL A C 3
ATOM 3789 O O . VAL A 1 58 ? -6.912 6.342 -0.164 1.00 0.00 58 VAL A O 3
ATOM 3802 N N . PRO A 1 59 ? -6.565 8.523 0.114 1.00 0.00 59 PRO A N 3
ATOM 3803 C CA . PRO A 1 59 ? -7.028 8.878 -1.249 1.00 0.00 59 PRO A CA 3
ATOM 3804 C C . PRO A 1 59 ? -6.327 8.005 -2.296 1.00 0.00 59 PRO A C 3
ATOM 3805 O O . PRO A 1 59 ? -6.961 7.373 -3.117 1.00 0.00 59 PRO A O 3
ATOM 3816 N N . ALA A 1 60 ? -5.023 7.971 -2.276 1.00 0.00 60 ALA A N 3
ATOM 3817 C CA . ALA A 1 60 ? -4.279 7.146 -3.271 1.00 0.00 60 ALA A CA 3
ATOM 3818 C C . ALA A 1 60 ? -4.949 5.778 -3.440 1.00 0.00 60 ALA A C 3
ATOM 3819 O O . ALA A 1 60 ? -4.980 5.223 -4.520 1.00 0.00 60 ALA A O 3
ATOM 3826 N N . PHE A 1 61 ? -5.475 5.225 -2.380 1.00 0.00 61 PHE A N 3
ATOM 3827 C CA . PHE A 1 61 ? -6.129 3.888 -2.483 1.00 0.00 61 PHE A CA 3
ATOM 3828 C C . PHE A 1 61 ? -7.297 3.933 -3.471 1.00 0.00 61 PHE A C 3
ATOM 3829 O O . PHE A 1 61 ? -7.537 2.993 -4.203 1.00 0.00 61 PHE A O 3
ATOM 3846 N N . ASP A 1 62 ? -8.060 4.990 -3.459 1.00 0.00 62 ASP A N 3
ATOM 3847 C CA . ASP A 1 62 ? -9.247 5.053 -4.358 1.00 0.00 62 ASP A CA 3
ATOM 3848 C C . ASP A 1 62 ? -8.813 4.938 -5.820 1.00 0.00 62 ASP A C 3
ATOM 3849 O O . ASP A 1 62 ? -9.317 4.118 -6.561 1.00 0.00 62 ASP A O 3
ATOM 3858 N N . LYS A 1 63 ? -7.852 5.716 -6.232 1.00 0.00 63 LYS A N 3
ATOM 3859 C CA . LYS A 1 63 ? -7.361 5.601 -7.633 1.00 0.00 63 LYS A CA 3
ATOM 3860 C C . LYS A 1 63 ? -6.820 4.193 -7.899 1.00 0.00 63 LYS A C 3
ATOM 3861 O O . LYS A 1 63 ? -7.091 3.602 -8.925 1.00 0.00 63 LYS A O 3
ATOM 3880 N N . VAL A 1 64 ? -5.963 3.701 -7.045 1.00 0.00 64 VAL A N 3
ATOM 3881 C CA . VAL A 1 64 ? -5.300 2.393 -7.330 1.00 0.00 64 VAL A CA 3
ATOM 3882 C C . VAL A 1 64 ? -6.283 1.232 -7.172 1.00 0.00 64 VAL A C 3
ATOM 3883 O O . VAL A 1 64 ? -6.419 0.414 -8.061 1.00 0.00 64 VAL A O 3
ATOM 3896 N N . VAL A 1 65 ? -7.068 1.213 -6.130 1.00 0.00 65 VAL A N 3
ATOM 3897 C CA . VAL A 1 65 ? -8.131 0.171 -6.056 1.00 0.00 65 VAL A CA 3
ATOM 3898 C C . VAL A 1 65 ? -9.007 0.255 -7.313 1.00 0.00 65 VAL A C 3
ATOM 3899 O O . VAL A 1 65 ? -9.514 -0.738 -7.796 1.00 0.00 65 VAL A O 3
ATOM 3912 N N . PHE A 1 66 ? -9.114 1.424 -7.892 1.00 0.00 66 PHE A N 3
ATOM 3913 C CA . PHE A 1 66 ? -9.870 1.561 -9.172 1.00 0.00 66 PHE A CA 3
ATOM 3914 C C . PHE A 1 66 ? -8.909 1.437 -10.362 1.00 0.00 66 PHE A C 3
ATOM 3915 O O . PHE A 1 66 ? -9.320 1.254 -11.490 1.00 0.00 66 PHE A O 3
ATOM 3932 N N . SER A 1 67 ? -7.630 1.456 -10.099 1.00 0.00 67 SER A N 3
ATOM 3933 C CA . SER A 1 67 ? -6.632 1.251 -11.187 1.00 0.00 67 SER A CA 3
ATOM 3934 C C . SER A 1 67 ? -6.239 -0.226 -11.264 1.00 0.00 67 SER A C 3
ATOM 3935 O O . SER A 1 67 ? -6.415 -0.874 -12.277 1.00 0.00 67 SER A O 3
ATOM 3943 N N . CYS A 1 68 ? -5.749 -0.774 -10.185 1.00 0.00 68 CYS A N 3
ATOM 3944 C CA . CYS A 1 68 ? -5.391 -2.222 -10.176 1.00 0.00 68 CYS A CA 3
ATOM 3945 C C . CYS A 1 68 ? -6.347 -2.993 -9.259 1.00 0.00 68 CYS A C 3
ATOM 3946 O O . CYS A 1 68 ? -6.503 -2.652 -8.104 1.00 0.00 68 CYS A O 3
ATOM 3954 N N . PRO A 1 69 ? -6.999 -3.976 -9.821 1.00 0.00 69 PRO A N 3
ATOM 3955 C CA . PRO A 1 69 ? -8.001 -4.753 -9.053 1.00 0.00 69 PRO A CA 3
ATOM 3956 C C . PRO A 1 69 ? -7.341 -5.459 -7.863 1.00 0.00 69 PRO A C 3
ATOM 3957 O O . PRO A 1 69 ? -6.168 -5.285 -7.597 1.00 0.00 69 PRO A O 3
ATOM 3968 N N . VAL A 1 70 ? -8.109 -6.188 -7.101 1.00 0.00 70 VAL A N 3
ATOM 3969 C CA . VAL A 1 70 ? -7.561 -6.835 -5.872 1.00 0.00 70 VAL A CA 3
ATOM 3970 C C . VAL A 1 70 ? -6.451 -7.830 -6.226 1.00 0.00 70 VAL A C 3
ATOM 3971 O O . VAL A 1 70 ? -6.332 -8.270 -7.352 1.00 0.00 70 VAL A O 3
ATOM 3984 N N . LEU A 1 71 ? -5.640 -8.184 -5.263 1.00 0.00 71 LEU A N 3
ATOM 3985 C CA . LEU A 1 71 ? -4.533 -9.152 -5.521 1.00 0.00 71 LEU A CA 3
ATOM 3986 C C . LEU A 1 71 ? -3.606 -8.621 -6.614 1.00 0.00 71 LEU A C 3
ATOM 3987 O O . LEU A 1 71 ? -2.857 -9.361 -7.221 1.00 0.00 71 LEU A O 3
ATOM 4003 N N . GLU A 1 72 ? -3.586 -7.332 -6.805 1.00 0.00 72 GLU A N 3
ATOM 4004 C CA . GLU A 1 72 ? -2.635 -6.738 -7.785 1.00 0.00 72 GLU A CA 3
ATOM 4005 C C . GLU A 1 72 ? -1.874 -5.586 -7.126 1.00 0.00 72 GLU A C 3
ATOM 4006 O O . GLU A 1 72 ? -2.141 -4.431 -7.392 1.00 0.00 72 GLU A O 3
ATOM 4018 N N . PRO A 1 73 ? -0.982 -5.945 -6.242 1.00 0.00 73 PRO A N 3
ATOM 4019 C CA . PRO A 1 73 ? -0.217 -4.931 -5.484 1.00 0.00 73 PRO A CA 3
ATOM 4020 C C . PRO A 1 73 ? 0.265 -3.827 -6.424 1.00 0.00 73 PRO A C 3
ATOM 4021 O O . PRO A 1 73 ? 0.894 -4.086 -7.431 1.00 0.00 73 PRO A O 3
ATOM 4032 N N . THR A 1 74 ? -0.106 -2.606 -6.154 1.00 0.00 74 THR A N 3
ATOM 4033 C CA . THR A 1 74 ? 0.243 -1.501 -7.091 1.00 0.00 74 THR A CA 3
ATOM 4034 C C . THR A 1 74 ? 1.099 -0.452 -6.378 1.00 0.00 74 THR A C 3
ATOM 4035 O O . THR A 1 74 ? 0.751 0.034 -5.321 1.00 0.00 74 THR A O 3
ATOM 4046 N N . GLY A 1 75 ? 2.199 -0.077 -6.967 1.00 0.00 75 GLY A N 3
ATOM 4047 C CA . GLY A 1 75 ? 3.056 0.967 -6.343 1.00 0.00 75 GLY A CA 3
ATOM 4048 C C . GLY A 1 75 ? 4.530 0.557 -6.456 1.00 0.00 75 GLY A C 3
ATOM 4049 O O . GLY A 1 75 ? 4.854 -0.383 -7.153 1.00 0.00 75 GLY A O 3
ATOM 4053 N N . PRO A 1 76 ? 5.387 1.300 -5.794 1.00 0.00 76 PRO A N 3
ATOM 4054 C CA . PRO A 1 76 ? 4.943 2.444 -4.952 1.00 0.00 76 PRO A CA 3
ATOM 4055 C C . PRO A 1 76 ? 4.383 3.567 -5.833 1.00 0.00 76 PRO A C 3
ATOM 4056 O O . PRO A 1 76 ? 4.618 3.604 -7.024 1.00 0.00 76 PRO A O 3
ATOM 4067 N N . LEU A 1 77 ? 3.507 4.373 -5.295 1.00 0.00 77 LEU A N 3
ATOM 4068 C CA . LEU A 1 77 ? 2.780 5.358 -6.150 1.00 0.00 77 LEU A CA 3
ATOM 4069 C C . LEU A 1 77 ? 2.792 6.745 -5.502 1.00 0.00 77 LEU A C 3
ATOM 4070 O O . LEU A 1 77 ? 2.967 6.882 -4.310 1.00 0.00 77 LEU A O 3
ATOM 4086 N N . HIS A 1 78 ? 2.611 7.775 -6.284 1.00 0.00 78 HIS A N 3
ATOM 4087 C CA . HIS A 1 78 ? 2.618 9.154 -5.715 1.00 0.00 78 HIS A CA 3
ATOM 4088 C C . HIS A 1 78 ? 1.470 9.334 -4.721 1.00 0.00 78 HIS A C 3
ATOM 4089 O O . HIS A 1 78 ? 0.320 9.095 -5.035 1.00 0.00 78 HIS A O 3
ATOM 4103 N N . THR A 1 79 ? 1.758 9.883 -3.575 1.00 0.00 79 THR A N 3
ATOM 4104 C CA . THR A 1 79 ? 0.669 10.232 -2.618 1.00 0.00 79 THR A CA 3
ATOM 4105 C C . THR A 1 79 ? 1.065 11.470 -1.811 1.00 0.00 79 THR A C 3
ATOM 4106 O O . THR A 1 79 ? 2.226 11.814 -1.717 1.00 0.00 79 THR A O 3
ATOM 4117 N N . GLN A 1 80 ? 0.111 12.153 -1.246 1.00 0.00 80 GLN A N 3
ATOM 4118 C CA . GLN A 1 80 ? 0.438 13.384 -0.468 1.00 0.00 80 GLN A CA 3
ATOM 4119 C C . GLN A 1 80 ? 1.373 13.039 0.696 1.00 0.00 80 GLN A C 3
ATOM 4120 O O . GLN A 1 80 ? 2.097 13.879 1.192 1.00 0.00 80 GLN A O 3
ATOM 4134 N N . PHE A 1 81 ? 1.313 11.827 1.174 1.00 0.00 81 PHE A N 3
ATOM 4135 C CA . PHE A 1 81 ? 2.142 11.444 2.355 1.00 0.00 81 PHE A CA 3
ATOM 4136 C C . PHE A 1 81 ? 3.519 10.940 1.909 1.00 0.00 81 PHE A C 3
ATOM 4137 O O . PHE A 1 81 ? 4.344 10.570 2.719 1.00 0.00 81 PHE A O 3
ATOM 4154 N N . GLY A 1 82 ? 3.759 10.885 0.627 1.00 0.00 82 GLY A N 3
ATOM 4155 C CA . GLY A 1 82 ? 5.065 10.359 0.137 1.00 0.00 82 GLY A CA 3
ATOM 4156 C C . GLY A 1 82 ? 4.814 9.297 -0.935 1.00 0.00 82 GLY A C 3
ATOM 4157 O O . GLY A 1 82 ? 4.133 9.539 -1.913 1.00 0.00 82 GLY A O 3
ATOM 4161 N N . TYR A 1 83 ? 5.328 8.111 -0.745 1.00 0.00 83 TYR A N 3
ATOM 4162 C CA . TYR A 1 83 ? 5.080 7.023 -1.734 1.00 0.00 83 TYR A CA 3
ATOM 4163 C C . TYR A 1 83 ? 4.243 5.909 -1.096 1.00 0.00 83 TYR A C 3
ATOM 4164 O O . TYR A 1 83 ? 4.640 5.306 -0.118 1.00 0.00 83 TYR A O 3
ATOM 4182 N N . HIS A 1 84 ? 3.112 5.603 -1.668 1.00 0.00 84 HIS A N 3
ATOM 4183 C CA . HIS A 1 84 ? 2.272 4.494 -1.119 1.00 0.00 84 HIS A CA 3
ATOM 4184 C C . HIS A 1 84 ? 2.287 3.287 -2.055 1.00 0.00 84 HIS A C 3
ATOM 4185 O O . HIS A 1 84 ? 1.675 3.313 -3.104 1.00 0.00 84 HIS A O 3
ATOM 4199 N N . ILE A 1 85 ? 2.733 2.158 -1.577 1.00 0.00 85 ILE A N 3
ATOM 4200 C CA . ILE A 1 85 ? 2.468 0.908 -2.345 1.00 0.00 85 ILE A CA 3
ATOM 4201 C C . ILE A 1 85 ? 1.332 0.135 -1.667 1.00 0.00 85 ILE A C 3
ATOM 4202 O O . ILE A 1 85 ? 1.389 -0.153 -0.486 1.00 0.00 85 ILE A O 3
ATOM 4218 N N . ILE A 1 86 ? 0.233 -0.037 -2.346 1.00 0.00 86 ILE A N 3
ATOM 4219 C CA . ILE A 1 86 ? -0.970 -0.596 -1.667 1.00 0.00 86 ILE A CA 3
ATOM 4220 C C . ILE A 1 86 ? -1.336 -1.966 -2.240 1.00 0.00 86 ILE A C 3
ATOM 4221 O O . ILE A 1 86 ? -1.541 -2.124 -3.427 1.00 0.00 86 ILE A O 3
ATOM 4237 N N . LYS A 1 87 ? -1.531 -2.929 -1.382 1.00 0.00 87 LYS A N 3
ATOM 4238 C CA . LYS A 1 87 ? -2.016 -4.261 -1.838 1.00 0.00 87 LYS A CA 3
ATOM 4239 C C . LYS A 1 87 ? -3.523 -4.367 -1.575 1.00 0.00 87 LYS A C 3
ATOM 4240 O O . LYS A 1 87 ? -3.980 -4.151 -0.470 1.00 0.00 87 LYS A O 3
ATOM 4259 N N . VAL A 1 88 ? -4.305 -4.578 -2.598 1.00 0.00 88 VAL A N 3
ATOM 4260 C CA . VAL A 1 88 ? -5.788 -4.553 -2.419 1.00 0.00 88 VAL A CA 3
ATOM 4261 C C . VAL A 1 88 ? -6.346 -5.976 -2.348 1.00 0.00 88 VAL A C 3
ATOM 4262 O O . VAL A 1 88 ? -5.938 -6.852 -3.084 1.00 0.00 88 VAL A O 3
ATOM 4275 N N . LEU A 1 89 ? -7.286 -6.209 -1.470 1.00 0.00 89 LEU A N 3
ATOM 4276 C CA . LEU A 1 89 ? -7.882 -7.564 -1.355 1.00 0.00 89 LEU A CA 3
ATOM 4277 C C . LEU A 1 89 ? -9.407 -7.447 -1.175 1.00 0.00 89 LEU A C 3
ATOM 4278 O O . LEU A 1 89 ? -9.869 -6.896 -0.198 1.00 0.00 89 LEU A O 3
ATOM 4294 N N . TYR A 1 90 ? -10.178 -8.021 -2.070 1.00 0.00 90 TYR A N 3
ATOM 4295 C CA . TYR A 1 90 ? -11.678 -8.047 -1.937 1.00 0.00 90 TYR A CA 3
ATOM 4296 C C . TYR A 1 90 ? -12.302 -6.738 -2.435 1.00 0.00 90 TYR A C 3
ATOM 4297 O O . TYR A 1 90 ? -13.451 -6.706 -2.833 1.00 0.00 90 TYR A O 3
ATOM 4315 N N . ARG A 1 91 ? -11.566 -5.659 -2.425 1.00 0.00 91 ARG A N 3
ATOM 4316 C CA . ARG A 1 91 ? -12.135 -4.364 -2.904 1.00 0.00 91 ARG A CA 3
ATOM 4317 C C . ARG A 1 91 ? -13.413 -4.021 -2.125 1.00 0.00 91 ARG A C 3
ATOM 4318 O O . ARG A 1 91 ? -14.021 -4.873 -1.508 1.00 0.00 91 ARG A O 3
ATOM 4339 N N . ASN A 1 92 ? -13.861 -2.795 -2.204 1.00 0.00 92 ASN A N 3
ATOM 4340 C CA . ASN A 1 92 ? -15.139 -2.422 -1.531 1.00 0.00 92 ASN A CA 3
ATOM 4341 C C . ASN A 1 92 ? -16.286 -2.423 -2.548 1.00 0.00 92 ASN A C 3
ATOM 4342 O O . ASN A 1 92 ? -17.410 -2.174 -2.143 1.00 0.00 92 ASN A O 3
ATOM 4354 N N . ALA A 1 1 ? -18.102 -4.113 -4.144 1.00 0.00 1 ALA A N 4
ATOM 4355 C CA . ALA A 1 1 ? -17.691 -4.444 -2.750 1.00 0.00 1 ALA A CA 4
ATOM 4356 C C . ALA A 1 1 ? -17.819 -3.212 -1.850 1.00 0.00 1 ALA A C 4
ATOM 4357 O O . ALA A 1 1 ? -17.182 -2.201 -2.072 1.00 0.00 1 ALA A O 4
ATOM 4366 N N . LYS A 1 2 ? -18.588 -3.312 -0.802 1.00 0.00 2 LYS A N 4
ATOM 4367 C CA . LYS A 1 2 ? -18.700 -2.170 0.150 1.00 0.00 2 LYS A CA 4
ATOM 4368 C C . LYS A 1 2 ? -17.374 -1.971 0.885 1.00 0.00 2 LYS A C 4
ATOM 4369 O O . LYS A 1 2 ? -16.981 -0.862 1.191 1.00 0.00 2 LYS A O 4
ATOM 4388 N N . THR A 1 3 ? -16.698 -3.041 1.200 1.00 0.00 3 THR A N 4
ATOM 4389 C CA . THR A 1 3 ? -15.414 -2.924 1.950 1.00 0.00 3 THR A CA 4
ATOM 4390 C C . THR A 1 3 ? -14.309 -3.709 1.235 1.00 0.00 3 THR A C 4
ATOM 4391 O O . THR A 1 3 ? -14.575 -4.604 0.457 1.00 0.00 3 THR A O 4
ATOM 4402 N N . ALA A 1 4 ? -13.075 -3.429 1.551 1.00 0.00 4 ALA A N 4
ATOM 4403 C CA . ALA A 1 4 ? -11.954 -4.212 0.958 1.00 0.00 4 ALA A CA 4
ATOM 4404 C C . ALA A 1 4 ? -10.809 -4.326 1.968 1.00 0.00 4 ALA A C 4
ATOM 4405 O O . ALA A 1 4 ? -10.749 -3.589 2.933 1.00 0.00 4 ALA A O 4
ATOM 4412 N N . ALA A 1 5 ? -9.880 -5.216 1.737 1.00 0.00 5 ALA A N 4
ATOM 4413 C CA . ALA A 1 5 ? -8.719 -5.334 2.673 1.00 0.00 5 ALA A CA 4
ATOM 4414 C C . ALA A 1 5 ? -7.514 -4.593 2.093 1.00 0.00 5 ALA A C 4
ATOM 4415 O O . ALA A 1 5 ? -7.287 -4.613 0.902 1.00 0.00 5 ALA A O 4
ATOM 4422 N N . ALA A 1 6 ? -6.835 -3.809 2.889 1.00 0.00 6 ALA A N 4
ATOM 4423 C CA . ALA A 1 6 ? -5.773 -2.936 2.308 1.00 0.00 6 ALA A CA 4
ATOM 4424 C C . ALA A 1 6 ? -4.494 -2.951 3.157 1.00 0.00 6 ALA A C 4
ATOM 4425 O O . ALA A 1 6 ? -4.491 -2.532 4.298 1.00 0.00 6 ALA A O 4
ATOM 4432 N N . LEU A 1 7 ? -3.376 -3.213 2.528 1.00 0.00 7 LEU A N 4
ATOM 4433 C CA . LEU A 1 7 ? -2.061 -3.000 3.206 1.00 0.00 7 LEU A CA 4
ATOM 4434 C C . LEU A 1 7 ? -1.360 -1.789 2.578 1.00 0.00 7 LEU A C 4
ATOM 4435 O O . LEU A 1 7 ? -1.431 -1.583 1.383 1.00 0.00 7 LEU A O 4
ATOM 4451 N N . HIS A 1 8 ? -0.703 -0.974 3.359 1.00 0.00 8 HIS A N 4
ATOM 4452 C CA . HIS A 1 8 ? -0.033 0.227 2.767 1.00 0.00 8 HIS A CA 4
ATOM 4453 C C . HIS A 1 8 ? 1.381 0.402 3.329 1.00 0.00 8 HIS A C 4
ATOM 4454 O O . HIS A 1 8 ? 1.561 0.628 4.509 1.00 0.00 8 HIS A O 4
ATOM 4468 N N . ILE A 1 9 ? 2.364 0.491 2.470 1.00 0.00 9 ILE A N 4
ATOM 4469 C CA . ILE A 1 9 ? 3.724 0.876 2.947 1.00 0.00 9 ILE A CA 4
ATOM 4470 C C . ILE A 1 9 ? 4.081 2.276 2.450 1.00 0.00 9 ILE A C 4
ATOM 4471 O O . ILE A 1 9 ? 3.982 2.572 1.275 1.00 0.00 9 ILE A O 4
ATOM 4487 N N . LEU A 1 10 ? 4.524 3.127 3.330 1.00 0.00 10 LEU A N 4
ATOM 4488 C CA . LEU A 1 10 ? 4.923 4.497 2.903 1.00 0.00 10 LEU A CA 4
ATOM 4489 C C . LEU A 1 10 ? 6.451 4.615 2.886 1.00 0.00 10 LEU A C 4
ATOM 4490 O O . LEU A 1 10 ? 7.106 4.469 3.900 1.00 0.00 10 LEU A O 4
ATOM 4506 N N . VAL A 1 11 ? 7.020 4.910 1.750 1.00 0.00 11 VAL A N 4
ATOM 4507 C CA . VAL A 1 11 ? 8.502 5.075 1.676 1.00 0.00 11 VAL A CA 4
ATOM 4508 C C . VAL A 1 11 ? 8.846 6.555 1.487 1.00 0.00 11 VAL A C 4
ATOM 4509 O O . VAL A 1 11 ? 8.273 7.235 0.658 1.00 0.00 11 VAL A O 4
ATOM 4522 N N . LYS A 1 12 ? 9.732 7.072 2.290 1.00 0.00 12 LYS A N 4
ATOM 4523 C CA . LYS A 1 12 ? 10.062 8.523 2.204 1.00 0.00 12 LYS A CA 4
ATOM 4524 C C . LYS A 1 12 ? 10.795 8.832 0.892 1.00 0.00 12 LYS A C 4
ATOM 4525 O O . LYS A 1 12 ? 10.589 9.866 0.288 1.00 0.00 12 LYS A O 4
ATOM 4544 N N . GLU A 1 13 ? 11.679 7.967 0.470 1.00 0.00 13 GLU A N 4
ATOM 4545 C CA . GLU A 1 13 ? 12.454 8.243 -0.776 1.00 0.00 13 GLU A CA 4
ATOM 4546 C C . GLU A 1 13 ? 12.219 7.143 -1.818 1.00 0.00 13 GLU A C 4
ATOM 4547 O O . GLU A 1 13 ? 12.096 5.980 -1.491 1.00 0.00 13 GLU A O 4
ATOM 4559 N N . GLU A 1 14 ? 12.123 7.514 -3.066 1.00 0.00 14 GLU A N 4
ATOM 4560 C CA . GLU A 1 14 ? 11.859 6.504 -4.135 1.00 0.00 14 GLU A CA 4
ATOM 4561 C C . GLU A 1 14 ? 12.970 5.449 -4.176 1.00 0.00 14 GLU A C 4
ATOM 4562 O O . GLU A 1 14 ? 12.722 4.291 -4.448 1.00 0.00 14 GLU A O 4
ATOM 4574 N N . LYS A 1 15 ? 14.200 5.854 -4.011 1.00 0.00 15 LYS A N 4
ATOM 4575 C CA . LYS A 1 15 ? 15.326 4.883 -4.157 1.00 0.00 15 LYS A CA 4
ATOM 4576 C C . LYS A 1 15 ? 15.131 3.695 -3.215 1.00 0.00 15 LYS A C 4
ATOM 4577 O O . LYS A 1 15 ? 15.319 2.556 -3.593 1.00 0.00 15 LYS A O 4
ATOM 4596 N N . LEU A 1 16 ? 14.712 3.945 -2.007 1.00 0.00 16 LEU A N 4
ATOM 4597 C CA . LEU A 1 16 ? 14.454 2.820 -1.067 1.00 0.00 16 LEU A CA 4
ATOM 4598 C C . LEU A 1 16 ? 13.242 2.019 -1.547 1.00 0.00 16 LEU A C 4
ATOM 4599 O O . LEU A 1 16 ? 13.238 0.805 -1.528 1.00 0.00 16 LEU A O 4
ATOM 4615 N N . ALA A 1 17 ? 12.233 2.696 -2.027 1.00 0.00 17 ALA A N 4
ATOM 4616 C CA . ALA A 1 17 ? 11.043 1.980 -2.566 1.00 0.00 17 ALA A CA 4
ATOM 4617 C C . ALA A 1 17 ? 11.457 1.071 -3.727 1.00 0.00 17 ALA A C 4
ATOM 4618 O O . ALA A 1 17 ? 11.094 -0.087 -3.778 1.00 0.00 17 ALA A O 4
ATOM 4625 N N . LEU A 1 18 ? 12.310 1.551 -4.593 1.00 0.00 18 LEU A N 4
ATOM 4626 C CA . LEU A 1 18 ? 12.853 0.677 -5.664 1.00 0.00 18 LEU A CA 4
ATOM 4627 C C . LEU A 1 18 ? 13.594 -0.503 -5.029 1.00 0.00 18 LEU A C 4
ATOM 4628 O O . LEU A 1 18 ? 13.393 -1.644 -5.395 1.00 0.00 18 LEU A O 4
ATOM 4644 N N . ASP A 1 19 ? 14.364 -0.245 -4.009 1.00 0.00 19 ASP A N 4
ATOM 4645 C CA . ASP A 1 19 ? 15.015 -1.363 -3.271 1.00 0.00 19 ASP A CA 4
ATOM 4646 C C . ASP A 1 19 ? 13.941 -2.289 -2.703 1.00 0.00 19 ASP A C 4
ATOM 4647 O O . ASP A 1 19 ? 14.038 -3.498 -2.784 1.00 0.00 19 ASP A O 4
ATOM 4656 N N . LEU A 1 20 ? 12.875 -1.722 -2.206 1.00 0.00 20 LEU A N 4
ATOM 4657 C CA . LEU A 1 20 ? 11.742 -2.548 -1.721 1.00 0.00 20 LEU A CA 4
ATOM 4658 C C . LEU A 1 20 ? 11.162 -3.352 -2.886 1.00 0.00 20 LEU A C 4
ATOM 4659 O O . LEU A 1 20 ? 10.862 -4.522 -2.763 1.00 0.00 20 LEU A O 4
ATOM 4675 N N . LEU A 1 21 ? 11.007 -2.725 -4.015 1.00 0.00 21 LEU A N 4
ATOM 4676 C CA . LEU A 1 21 ? 10.452 -3.448 -5.190 1.00 0.00 21 LEU A CA 4
ATOM 4677 C C . LEU A 1 21 ? 11.356 -4.628 -5.545 1.00 0.00 21 LEU A C 4
ATOM 4678 O O . LEU A 1 21 ? 10.922 -5.762 -5.596 1.00 0.00 21 LEU A O 4
ATOM 4694 N N . GLU A 1 22 ? 12.632 -4.386 -5.655 1.00 0.00 22 GLU A N 4
ATOM 4695 C CA . GLU A 1 22 ? 13.589 -5.511 -5.850 1.00 0.00 22 GLU A CA 4
ATOM 4696 C C . GLU A 1 22 ? 13.523 -6.463 -4.653 1.00 0.00 22 GLU A C 4
ATOM 4697 O O . GLU A 1 22 ? 13.634 -7.664 -4.792 1.00 0.00 22 GLU A O 4
ATOM 4709 N N . GLN A 1 23 ? 13.409 -5.922 -3.470 1.00 0.00 23 GLN A N 4
ATOM 4710 C CA . GLN A 1 23 ? 13.413 -6.780 -2.251 1.00 0.00 23 GLN A CA 4
ATOM 4711 C C . GLN A 1 23 ? 12.237 -7.759 -2.279 1.00 0.00 23 GLN A C 4
ATOM 4712 O O . GLN A 1 23 ? 12.390 -8.930 -1.990 1.00 0.00 23 GLN A O 4
ATOM 4726 N N . ILE A 1 24 ? 11.079 -7.312 -2.685 1.00 0.00 24 ILE A N 4
ATOM 4727 C CA . ILE A 1 24 ? 9.925 -8.249 -2.796 1.00 0.00 24 ILE A CA 4
ATOM 4728 C C . ILE A 1 24 ? 10.170 -9.262 -3.917 1.00 0.00 24 ILE A C 4
ATOM 4729 O O . ILE A 1 24 ? 9.822 -10.419 -3.808 1.00 0.00 24 ILE A O 4
ATOM 4745 N N . LYS A 1 25 ? 10.722 -8.826 -5.013 1.00 0.00 25 LYS A N 4
ATOM 4746 C CA . LYS A 1 25 ? 10.932 -9.763 -6.149 1.00 0.00 25 LYS A CA 4
ATOM 4747 C C . LYS A 1 25 ? 11.894 -10.878 -5.736 1.00 0.00 25 LYS A C 4
ATOM 4748 O O . LYS A 1 25 ? 11.574 -12.048 -5.807 1.00 0.00 25 LYS A O 4
ATOM 4767 N N . ASN A 1 26 ? 13.049 -10.522 -5.245 1.00 0.00 26 ASN A N 4
ATOM 4768 C CA . ASN A 1 26 ? 14.003 -11.558 -4.758 1.00 0.00 26 ASN A CA 4
ATOM 4769 C C . ASN A 1 26 ? 13.373 -12.355 -3.616 1.00 0.00 26 ASN A C 4
ATOM 4770 O O . ASN A 1 26 ? 13.456 -13.566 -3.564 1.00 0.00 26 ASN A O 4
ATOM 4781 N N . GLY A 1 27 ? 12.856 -11.664 -2.641 1.00 0.00 27 GLY A N 4
ATOM 4782 C CA . GLY A 1 27 ? 12.349 -12.351 -1.424 1.00 0.00 27 GLY A CA 4
ATOM 4783 C C . GLY A 1 27 ? 10.818 -12.355 -1.424 1.00 0.00 27 GLY A C 4
ATOM 4784 O O . GLY A 1 27 ? 10.197 -13.382 -1.239 1.00 0.00 27 GLY A O 4
ATOM 4788 N N . ALA A 1 28 ? 10.217 -11.194 -1.547 1.00 0.00 28 ALA A N 4
ATOM 4789 C CA . ALA A 1 28 ? 8.722 -11.078 -1.472 1.00 0.00 28 ALA A CA 4
ATOM 4790 C C . ALA A 1 28 ? 8.274 -11.096 -0.022 1.00 0.00 28 ALA A C 4
ATOM 4791 O O . ALA A 1 28 ? 9.094 -11.258 0.853 1.00 0.00 28 ALA A O 4
ATOM 4798 N N . ASP A 1 29 ? 6.985 -10.839 0.190 1.00 0.00 29 ASP A N 4
ATOM 4799 C CA . ASP A 1 29 ? 6.340 -10.705 1.559 1.00 0.00 29 ASP A CA 4
ATOM 4800 C C . ASP A 1 29 ? 5.844 -9.271 1.755 1.00 0.00 29 ASP A C 4
ATOM 4801 O O . ASP A 1 29 ? 6.469 -8.471 2.424 1.00 0.00 29 ASP A O 4
ATOM 4810 N N . PHE A 1 30 ? 4.728 -8.938 1.170 1.00 0.00 30 PHE A N 4
ATOM 4811 C CA . PHE A 1 30 ? 4.190 -7.552 1.308 1.00 0.00 30 PHE A CA 4
ATOM 4812 C C . PHE A 1 30 ? 3.920 -7.217 2.781 1.00 0.00 30 PHE A C 4
ATOM 4813 O O . PHE A 1 30 ? 4.272 -6.156 3.260 1.00 0.00 30 PHE A O 4
ATOM 4830 N N . GLY A 1 31 ? 3.226 -8.074 3.479 1.00 0.00 31 GLY A N 4
ATOM 4831 C CA . GLY A 1 31 ? 2.847 -7.755 4.887 1.00 0.00 31 GLY A CA 4
ATOM 4832 C C . GLY A 1 31 ? 4.101 -7.625 5.756 1.00 0.00 31 GLY A C 4
ATOM 4833 O O . GLY A 1 31 ? 4.233 -6.702 6.540 1.00 0.00 31 GLY A O 4
ATOM 4837 N N . LYS A 1 32 ? 4.984 -8.584 5.692 1.00 0.00 32 LYS A N 4
ATOM 4838 C CA . LYS A 1 32 ? 6.171 -8.556 6.595 1.00 0.00 32 LYS A CA 4
ATOM 4839 C C . LYS A 1 32 ? 7.053 -7.350 6.271 1.00 0.00 32 LYS A C 4
ATOM 4840 O O . LYS A 1 32 ? 7.589 -6.708 7.153 1.00 0.00 32 LYS A O 4
ATOM 4859 N N . LEU A 1 33 ? 7.218 -7.040 5.014 1.00 0.00 33 LEU A N 4
ATOM 4860 C CA . LEU A 1 33 ? 8.080 -5.888 4.644 1.00 0.00 33 LEU A CA 4
ATOM 4861 C C . LEU A 1 33 ? 7.463 -4.584 5.153 1.00 0.00 33 LEU A C 4
ATOM 4862 O O . LEU A 1 33 ? 8.156 -3.707 5.627 1.00 0.00 33 LEU A O 4
ATOM 4878 N N . ALA A 1 34 ? 6.169 -4.446 5.059 1.00 0.00 34 ALA A N 4
ATOM 4879 C CA . ALA A 1 34 ? 5.524 -3.192 5.540 1.00 0.00 34 ALA A CA 4
ATOM 4880 C C . ALA A 1 34 ? 5.806 -2.992 7.028 1.00 0.00 34 ALA A C 4
ATOM 4881 O O . ALA A 1 34 ? 6.209 -1.927 7.455 1.00 0.00 34 ALA A O 4
ATOM 4888 N N . LYS A 1 35 ? 5.572 -3.998 7.824 1.00 0.00 35 LYS A N 4
ATOM 4889 C CA . LYS A 1 35 ? 5.792 -3.856 9.291 1.00 0.00 35 LYS A CA 4
ATOM 4890 C C . LYS A 1 35 ? 7.256 -3.508 9.589 1.00 0.00 35 LYS A C 4
ATOM 4891 O O . LYS A 1 35 ? 7.545 -2.640 10.388 1.00 0.00 35 LYS A O 4
ATOM 4910 N N . LYS A 1 36 ? 8.176 -4.247 9.032 1.00 0.00 36 LYS A N 4
ATOM 4911 C CA . LYS A 1 36 ? 9.613 -4.033 9.374 1.00 0.00 36 LYS A CA 4
ATOM 4912 C C . LYS A 1 36 ? 10.100 -2.660 8.891 1.00 0.00 36 LYS A C 4
ATOM 4913 O O . LYS A 1 36 ? 10.857 -1.993 9.568 1.00 0.00 36 LYS A O 4
ATOM 4932 N N . HIS A 1 37 ? 9.807 -2.307 7.667 1.00 0.00 37 HIS A N 4
ATOM 4933 C CA . HIS A 1 37 ? 10.406 -1.066 7.088 1.00 0.00 37 HIS A CA 4
ATOM 4934 C C . HIS A 1 37 ? 9.653 0.192 7.542 1.00 0.00 37 HIS A C 4
ATOM 4935 O O . HIS A 1 37 ? 10.255 1.184 7.900 1.00 0.00 37 HIS A O 4
ATOM 4949 N N . SER A 1 38 ? 8.352 0.204 7.419 1.00 0.00 38 SER A N 4
ATOM 4950 C CA . SER A 1 38 ? 7.593 1.454 7.719 1.00 0.00 38 SER A CA 4
ATOM 4951 C C . SER A 1 38 ? 7.804 1.881 9.173 1.00 0.00 38 SER A C 4
ATOM 4952 O O . SER A 1 38 ? 7.940 3.056 9.456 1.00 0.00 38 SER A O 4
ATOM 4960 N N . ILE A 1 39 ? 7.826 0.938 10.086 1.00 0.00 39 ILE A N 4
ATOM 4961 C CA . ILE A 1 39 ? 8.013 1.264 11.536 1.00 0.00 39 ILE A CA 4
ATOM 4962 C C . ILE A 1 39 ? 7.398 2.625 11.876 1.00 0.00 39 ILE A C 4
ATOM 4963 O O . ILE A 1 39 ? 8.016 3.462 12.504 1.00 0.00 39 ILE A O 4
ATOM 4979 N N . CYS A 1 40 ? 6.200 2.866 11.421 1.00 0.00 40 CYS A N 4
ATOM 4980 C CA . CYS A 1 40 ? 5.558 4.188 11.667 1.00 0.00 40 CYS A CA 4
ATOM 4981 C C . CYS A 1 40 ? 4.114 3.988 12.140 1.00 0.00 40 CYS A C 4
ATOM 4982 O O . CYS A 1 40 ? 3.598 2.890 12.103 1.00 0.00 40 CYS A O 4
ATOM 4990 N N . PRO A 1 41 ? 3.512 5.060 12.579 1.00 0.00 41 PRO A N 4
ATOM 4991 C CA . PRO A 1 41 ? 2.115 4.992 13.070 1.00 0.00 41 PRO A CA 4
ATOM 4992 C C . PRO A 1 41 ? 1.236 4.271 12.047 1.00 0.00 41 PRO A C 4
ATOM 4993 O O . PRO A 1 41 ? 0.335 3.535 12.395 1.00 0.00 41 PRO A O 4
ATOM 5004 N N . SER A 1 42 ? 1.573 4.381 10.790 1.00 0.00 42 SER A N 4
ATOM 5005 C CA . SER A 1 42 ? 0.848 3.596 9.753 1.00 0.00 42 SER A CA 4
ATOM 5006 C C . SER A 1 42 ? 1.761 2.489 9.214 1.00 0.00 42 SER A C 4
ATOM 5007 O O . SER A 1 42 ? 1.593 2.005 8.113 1.00 0.00 42 SER A O 4
ATOM 5015 N N . GLY A 1 43 ? 2.687 2.041 10.014 1.00 0.00 43 GLY A N 4
ATOM 5016 C CA . GLY A 1 43 ? 3.560 0.913 9.587 1.00 0.00 43 GLY A CA 4
ATOM 5017 C C . GLY A 1 43 ? 3.086 -0.362 10.285 1.00 0.00 43 GLY A C 4
ATOM 5018 O O . GLY A 1 43 ? 2.471 -1.218 9.682 1.00 0.00 43 GLY A O 4
ATOM 5022 N N . LYS A 1 44 ? 3.236 -0.423 11.580 1.00 0.00 44 LYS A N 4
ATOM 5023 C CA . LYS A 1 44 ? 2.647 -1.557 12.346 1.00 0.00 44 LYS A CA 4
ATOM 5024 C C . LYS A 1 44 ? 1.127 -1.583 12.156 1.00 0.00 44 LYS A C 4
ATOM 5025 O O . LYS A 1 44 ? 0.527 -2.629 12.016 1.00 0.00 44 LYS A O 4
ATOM 5044 N N . ARG A 1 45 ? 0.502 -0.435 12.151 1.00 0.00 45 ARG A N 4
ATOM 5045 C CA . ARG A 1 45 ? -0.974 -0.389 11.971 1.00 0.00 45 ARG A CA 4
ATOM 5046 C C . ARG A 1 45 ? -1.329 -0.040 10.520 1.00 0.00 45 ARG A C 4
ATOM 5047 O O . ARG A 1 45 ? -2.228 -0.614 9.938 1.00 0.00 45 ARG A O 4
ATOM 5068 N N . GLY A 1 46 ? -0.623 0.884 9.925 1.00 0.00 46 GLY A N 4
ATOM 5069 C CA . GLY A 1 46 ? -0.918 1.247 8.509 1.00 0.00 46 GLY A CA 4
ATOM 5070 C C . GLY A 1 46 ? -0.354 0.163 7.587 1.00 0.00 46 GLY A C 4
ATOM 5071 O O . GLY A 1 46 ? -0.840 -0.054 6.496 1.00 0.00 46 GLY A O 4
ATOM 5075 N N . GLY A 1 47 ? 0.617 -0.574 8.057 1.00 0.00 47 GLY A N 4
ATOM 5076 C CA . GLY A 1 47 ? 1.152 -1.710 7.252 1.00 0.00 47 GLY A CA 4
ATOM 5077 C C . GLY A 1 47 ? 0.118 -2.840 7.215 1.00 0.00 47 GLY A C 4
ATOM 5078 O O . GLY A 1 47 ? 0.291 -3.831 6.532 1.00 0.00 47 GLY A O 4
ATOM 5082 N N . ASP A 1 48 ? -0.967 -2.687 7.923 1.00 0.00 48 ASP A N 4
ATOM 5083 C CA . ASP A 1 48 ? -2.028 -3.731 7.914 1.00 0.00 48 ASP A CA 4
ATOM 5084 C C . ASP A 1 48 ? -3.238 -3.227 8.699 1.00 0.00 48 ASP A C 4
ATOM 5085 O O . ASP A 1 48 ? -3.499 -3.652 9.807 1.00 0.00 48 ASP A O 4
ATOM 5094 N N . LEU A 1 49 ? -3.931 -2.266 8.155 1.00 0.00 49 LEU A N 4
ATOM 5095 C CA . LEU A 1 49 ? -5.076 -1.660 8.891 1.00 0.00 49 LEU A CA 4
ATOM 5096 C C . LEU A 1 49 ? -6.232 -2.660 8.980 1.00 0.00 49 LEU A C 4
ATOM 5097 O O . LEU A 1 49 ? -7.009 -2.642 9.914 1.00 0.00 49 LEU A O 4
ATOM 5113 N N . GLY A 1 50 ? -6.351 -3.539 8.018 1.00 0.00 50 GLY A N 4
ATOM 5114 C CA . GLY A 1 50 ? -7.455 -4.536 8.057 1.00 0.00 50 GLY A CA 4
ATOM 5115 C C . GLY A 1 50 ? -8.447 -4.238 6.933 1.00 0.00 50 GLY A C 4
ATOM 5116 O O . GLY A 1 50 ? -8.066 -3.883 5.834 1.00 0.00 50 GLY A O 4
ATOM 5120 N N . GLU A 1 51 ? -9.711 -4.432 7.183 1.00 0.00 51 GLU A N 4
ATOM 5121 C CA . GLU A 1 51 ? -10.721 -4.219 6.110 1.00 0.00 51 GLU A CA 4
ATOM 5122 C C . GLU A 1 51 ? -11.617 -3.024 6.448 1.00 0.00 51 GLU A C 4
ATOM 5123 O O . GLU A 1 51 ? -12.132 -2.910 7.543 1.00 0.00 51 GLU A O 4
ATOM 5135 N N . PHE A 1 52 ? -11.879 -2.184 5.485 1.00 0.00 52 PHE A N 4
ATOM 5136 C CA . PHE A 1 52 ? -12.829 -1.050 5.710 1.00 0.00 52 PHE A CA 4
ATOM 5137 C C . PHE A 1 52 ? -13.557 -0.720 4.405 1.00 0.00 52 PHE A C 4
ATOM 5138 O O . PHE A 1 52 ? -13.276 -1.290 3.373 1.00 0.00 52 PHE A O 4
ATOM 5155 N N . ARG A 1 53 ? -14.584 0.084 4.465 1.00 0.00 53 ARG A N 4
ATOM 5156 C CA . ARG A 1 53 ? -15.417 0.299 3.245 1.00 0.00 53 ARG A CA 4
ATOM 5157 C C . ARG A 1 53 ? -14.532 0.653 2.045 1.00 0.00 53 ARG A C 4
ATOM 5158 O O . ARG A 1 53 ? -14.166 -0.201 1.263 1.00 0.00 53 ARG A O 4
ATOM 5179 N N . GLN A 1 54 ? -14.176 1.903 1.893 1.00 0.00 54 GLN A N 4
ATOM 5180 C CA . GLN A 1 54 ? -13.306 2.290 0.743 1.00 0.00 54 GLN A CA 4
ATOM 5181 C C . GLN A 1 54 ? -12.967 3.783 0.805 1.00 0.00 54 GLN A C 4
ATOM 5182 O O . GLN A 1 54 ? -13.837 4.623 0.926 1.00 0.00 54 GLN A O 4
ATOM 5196 N N . GLY A 1 55 ? -11.720 4.121 0.621 1.00 0.00 55 GLY A N 4
ATOM 5197 C CA . GLY A 1 55 ? -11.340 5.561 0.556 1.00 0.00 55 GLY A CA 4
ATOM 5198 C C . GLY A 1 55 ? -11.002 6.072 1.959 1.00 0.00 55 GLY A C 4
ATOM 5199 O O . GLY A 1 55 ? -10.600 7.206 2.132 1.00 0.00 55 GLY A O 4
ATOM 5203 N N . GLN A 1 56 ? -11.278 5.294 2.970 1.00 0.00 56 GLN A N 4
ATOM 5204 C CA . GLN A 1 56 ? -11.097 5.810 4.360 1.00 0.00 56 GLN A CA 4
ATOM 5205 C C . GLN A 1 56 ? -9.649 6.213 4.613 1.00 0.00 56 GLN A C 4
ATOM 5206 O O . GLN A 1 56 ? -9.373 7.033 5.465 1.00 0.00 56 GLN A O 4
ATOM 5220 N N . MET A 1 57 ? -8.719 5.488 4.067 1.00 0.00 57 MET A N 4
ATOM 5221 C CA . MET A 1 57 ? -7.317 5.680 4.503 1.00 0.00 57 MET A CA 4
ATOM 5222 C C . MET A 1 57 ? -6.671 6.852 3.760 1.00 0.00 57 MET A C 4
ATOM 5223 O O . MET A 1 57 ? -5.866 7.578 4.308 1.00 0.00 57 MET A O 4
ATOM 5237 N N . VAL A 1 58 ? -6.914 6.953 2.483 1.00 0.00 58 VAL A N 4
ATOM 5238 C CA . VAL A 1 58 ? -6.197 7.975 1.667 1.00 0.00 58 VAL A CA 4
ATOM 5239 C C . VAL A 1 58 ? -6.779 8.009 0.249 1.00 0.00 58 VAL A C 4
ATOM 5240 O O . VAL A 1 58 ? -7.007 6.980 -0.350 1.00 0.00 58 VAL A O 4
ATOM 5253 N N . PRO A 1 59 ? -7.025 9.195 -0.229 1.00 0.00 59 PRO A N 4
ATOM 5254 C CA . PRO A 1 59 ? -7.616 9.366 -1.577 1.00 0.00 59 PRO A CA 4
ATOM 5255 C C . PRO A 1 59 ? -6.845 8.530 -2.604 1.00 0.00 59 PRO A C 4
ATOM 5256 O O . PRO A 1 59 ? -7.416 7.743 -3.333 1.00 0.00 59 PRO A O 4
ATOM 5267 N N . ALA A 1 60 ? -5.553 8.696 -2.666 1.00 0.00 60 ALA A N 4
ATOM 5268 C CA . ALA A 1 60 ? -4.742 7.916 -3.643 1.00 0.00 60 ALA A CA 4
ATOM 5269 C C . ALA A 1 60 ? -5.182 6.446 -3.656 1.00 0.00 60 ALA A C 4
ATOM 5270 O O . ALA A 1 60 ? -5.228 5.814 -4.693 1.00 0.00 60 ALA A O 4
ATOM 5277 N N . PHE A 1 61 ? -5.513 5.898 -2.517 1.00 0.00 61 PHE A N 4
ATOM 5278 C CA . PHE A 1 61 ? -5.960 4.472 -2.477 1.00 0.00 61 PHE A CA 4
ATOM 5279 C C . PHE A 1 61 ? -7.208 4.280 -3.342 1.00 0.00 61 PHE A C 4
ATOM 5280 O O . PHE A 1 61 ? -7.338 3.299 -4.047 1.00 0.00 61 PHE A O 4
ATOM 5297 N N . ASP A 1 62 ? -8.122 5.211 -3.307 1.00 0.00 62 ASP A N 4
ATOM 5298 C CA . ASP A 1 62 ? -9.346 5.072 -4.144 1.00 0.00 62 ASP A CA 4
ATOM 5299 C C . ASP A 1 62 ? -8.961 4.990 -5.620 1.00 0.00 62 ASP A C 4
ATOM 5300 O O . ASP A 1 62 ? -9.449 4.154 -6.355 1.00 0.00 62 ASP A O 4
ATOM 5309 N N . LYS A 1 63 ? -8.088 5.851 -6.060 1.00 0.00 63 LYS A N 4
ATOM 5310 C CA . LYS A 1 63 ? -7.670 5.825 -7.488 1.00 0.00 63 LYS A CA 4
ATOM 5311 C C . LYS A 1 63 ? -7.038 4.471 -7.842 1.00 0.00 63 LYS A C 4
ATOM 5312 O O . LYS A 1 63 ? -7.328 3.895 -8.871 1.00 0.00 63 LYS A O 4
ATOM 5331 N N . VAL A 1 64 ? -6.097 4.014 -7.055 1.00 0.00 64 VAL A N 4
ATOM 5332 C CA . VAL A 1 64 ? -5.364 2.763 -7.425 1.00 0.00 64 VAL A CA 4
ATOM 5333 C C . VAL A 1 64 ? -6.246 1.528 -7.229 1.00 0.00 64 VAL A C 4
ATOM 5334 O O . VAL A 1 64 ? -6.403 0.736 -8.138 1.00 0.00 64 VAL A O 4
ATOM 5347 N N . VAL A 1 65 ? -6.942 1.418 -6.131 1.00 0.00 65 VAL A N 4
ATOM 5348 C CA . VAL A 1 65 ? -7.930 0.306 -6.023 1.00 0.00 65 VAL A CA 4
ATOM 5349 C C . VAL A 1 65 ? -8.933 0.411 -7.176 1.00 0.00 65 VAL A C 4
ATOM 5350 O O . VAL A 1 65 ? -9.479 -0.575 -7.632 1.00 0.00 65 VAL A O 4
ATOM 5363 N N . PHE A 1 66 ? -9.101 1.592 -7.713 1.00 0.00 66 PHE A N 4
ATOM 5364 C CA . PHE A 1 66 ? -9.978 1.760 -8.909 1.00 0.00 66 PHE A CA 4
ATOM 5365 C C . PHE A 1 66 ? -9.124 1.769 -10.187 1.00 0.00 66 PHE A C 4
ATOM 5366 O O . PHE A 1 66 ? -9.634 1.777 -11.290 1.00 0.00 66 PHE A O 4
ATOM 5383 N N . SER A 1 67 ? -7.832 1.666 -10.035 1.00 0.00 67 SER A N 4
ATOM 5384 C CA . SER A 1 67 ? -6.928 1.553 -11.212 1.00 0.00 67 SER A CA 4
ATOM 5385 C C . SER A 1 67 ? -6.605 0.079 -11.471 1.00 0.00 67 SER A C 4
ATOM 5386 O O . SER A 1 67 ? -7.068 -0.511 -12.427 1.00 0.00 67 SER A O 4
ATOM 5394 N N . CYS A 1 68 ? -5.880 -0.541 -10.576 1.00 0.00 68 CYS A N 4
ATOM 5395 C CA . CYS A 1 68 ? -5.607 -2.001 -10.720 1.00 0.00 68 CYS A CA 4
ATOM 5396 C C . CYS A 1 68 ? -6.666 -2.812 -9.961 1.00 0.00 68 CYS A C 4
ATOM 5397 O O . CYS A 1 68 ? -6.905 -2.575 -8.794 1.00 0.00 68 CYS A O 4
ATOM 5405 N N . PRO A 1 69 ? -7.253 -3.757 -10.646 1.00 0.00 69 PRO A N 4
ATOM 5406 C CA . PRO A 1 69 ? -8.278 -4.618 -10.014 1.00 0.00 69 PRO A CA 4
ATOM 5407 C C . PRO A 1 69 ? -7.752 -5.191 -8.692 1.00 0.00 69 PRO A C 4
ATOM 5408 O O . PRO A 1 69 ? -6.575 -5.118 -8.398 1.00 0.00 69 PRO A O 4
ATOM 5419 N N . VAL A 1 70 ? -8.622 -5.733 -7.880 1.00 0.00 70 VAL A N 4
ATOM 5420 C CA . VAL A 1 70 ? -8.179 -6.277 -6.562 1.00 0.00 70 VAL A CA 4
ATOM 5421 C C . VAL A 1 70 ? -7.139 -7.387 -6.755 1.00 0.00 70 VAL A C 4
ATOM 5422 O O . VAL A 1 70 ? -6.898 -7.840 -7.856 1.00 0.00 70 VAL A O 4
ATOM 5435 N N . LEU A 1 71 ? -6.505 -7.800 -5.688 1.00 0.00 71 LEU A N 4
ATOM 5436 C CA . LEU A 1 71 ? -5.454 -8.861 -5.785 1.00 0.00 71 LEU A CA 4
ATOM 5437 C C . LEU A 1 71 ? -4.318 -8.410 -6.704 1.00 0.00 71 LEU A C 4
ATOM 5438 O O . LEU A 1 71 ? -3.614 -9.217 -7.278 1.00 0.00 71 LEU A O 4
ATOM 5454 N N . GLU A 1 72 ? -4.114 -7.127 -6.831 1.00 0.00 72 GLU A N 4
ATOM 5455 C CA . GLU A 1 72 ? -3.002 -6.635 -7.694 1.00 0.00 72 GLU A CA 4
ATOM 5456 C C . GLU A 1 72 ? -2.171 -5.592 -6.941 1.00 0.00 72 GLU A C 4
ATOM 5457 O O . GLU A 1 72 ? -2.430 -4.408 -7.035 1.00 0.00 72 GLU A O 4
ATOM 5469 N N . PRO A 1 73 ? -1.155 -6.062 -6.267 1.00 0.00 73 PRO A N 4
ATOM 5470 C CA . PRO A 1 73 ? -0.234 -5.147 -5.554 1.00 0.00 73 PRO A CA 4
ATOM 5471 C C . PRO A 1 73 ? 0.263 -4.067 -6.518 1.00 0.00 73 PRO A C 4
ATOM 5472 O O . PRO A 1 73 ? 0.924 -4.356 -7.496 1.00 0.00 73 PRO A O 4
ATOM 5483 N N . THR A 1 74 ? -0.156 -2.847 -6.325 1.00 0.00 74 THR A N 4
ATOM 5484 C CA . THR A 1 74 ? 0.180 -1.789 -7.318 1.00 0.00 74 THR A CA 4
ATOM 5485 C C . THR A 1 74 ? 0.986 -0.669 -6.657 1.00 0.00 74 THR A C 4
ATOM 5486 O O . THR A 1 74 ? 0.620 -0.154 -5.618 1.00 0.00 74 THR A O 4
ATOM 5497 N N . GLY A 1 75 ? 2.088 -0.297 -7.249 1.00 0.00 75 GLY A N 4
ATOM 5498 C CA . GLY A 1 75 ? 2.931 0.779 -6.658 1.00 0.00 75 GLY A CA 4
ATOM 5499 C C . GLY A 1 75 ? 4.402 0.506 -7.000 1.00 0.00 75 GLY A C 4
ATOM 5500 O O . GLY A 1 75 ? 4.689 -0.337 -7.826 1.00 0.00 75 GLY A O 4
ATOM 5504 N N . PRO A 1 76 ? 5.293 1.248 -6.383 1.00 0.00 76 PRO A N 4
ATOM 5505 C CA . PRO A 1 76 ? 4.902 2.270 -5.379 1.00 0.00 76 PRO A CA 4
ATOM 5506 C C . PRO A 1 76 ? 4.321 3.508 -6.072 1.00 0.00 76 PRO A C 4
ATOM 5507 O O . PRO A 1 76 ? 4.786 3.922 -7.116 1.00 0.00 76 PRO A O 4
ATOM 5518 N N . LEU A 1 77 ? 3.277 4.071 -5.525 1.00 0.00 77 LEU A N 4
ATOM 5519 C CA . LEU A 1 77 ? 2.631 5.246 -6.183 1.00 0.00 77 LEU A CA 4
ATOM 5520 C C . LEU A 1 77 ? 3.110 6.552 -5.548 1.00 0.00 77 LEU A C 4
ATOM 5521 O O . LEU A 1 77 ? 3.882 6.551 -4.611 1.00 0.00 77 LEU A O 4
ATOM 5537 N N . HIS A 1 78 ? 2.707 7.665 -6.091 1.00 0.00 78 HIS A N 4
ATOM 5538 C CA . HIS A 1 78 ? 3.198 8.970 -5.562 1.00 0.00 78 HIS A CA 4
ATOM 5539 C C . HIS A 1 78 ? 2.077 9.723 -4.840 1.00 0.00 78 HIS A C 4
ATOM 5540 O O . HIS A 1 78 ? 1.040 10.010 -5.405 1.00 0.00 78 HIS A O 4
ATOM 5554 N N . THR A 1 79 ? 2.328 10.134 -3.629 1.00 0.00 79 THR A N 4
ATOM 5555 C CA . THR A 1 79 ? 1.338 10.979 -2.896 1.00 0.00 79 THR A CA 4
ATOM 5556 C C . THR A 1 79 ? 2.070 12.065 -2.104 1.00 0.00 79 THR A C 4
ATOM 5557 O O . THR A 1 79 ? 3.278 12.040 -1.969 1.00 0.00 79 THR A O 4
ATOM 5568 N N . GLN A 1 80 ? 1.355 13.024 -1.588 1.00 0.00 80 GLN A N 4
ATOM 5569 C CA . GLN A 1 80 ? 2.016 14.121 -0.823 1.00 0.00 80 GLN A CA 4
ATOM 5570 C C . GLN A 1 80 ? 2.770 13.554 0.384 1.00 0.00 80 GLN A C 4
ATOM 5571 O O . GLN A 1 80 ? 3.841 14.012 0.729 1.00 0.00 80 GLN A O 4
ATOM 5585 N N . PHE A 1 81 ? 2.202 12.592 1.055 1.00 0.00 81 PHE A N 4
ATOM 5586 C CA . PHE A 1 81 ? 2.868 12.035 2.267 1.00 0.00 81 PHE A CA 4
ATOM 5587 C C . PHE A 1 81 ? 4.191 11.359 1.892 1.00 0.00 81 PHE A C 4
ATOM 5588 O O . PHE A 1 81 ? 5.011 11.069 2.740 1.00 0.00 81 PHE A O 4
ATOM 5605 N N . GLY A 1 82 ? 4.386 11.062 0.636 1.00 0.00 82 GLY A N 4
ATOM 5606 C CA . GLY A 1 82 ? 5.630 10.353 0.223 1.00 0.00 82 GLY A CA 4
ATOM 5607 C C . GLY A 1 82 ? 5.288 9.322 -0.853 1.00 0.00 82 GLY A C 4
ATOM 5608 O O . GLY A 1 82 ? 4.417 9.534 -1.671 1.00 0.00 82 GLY A O 4
ATOM 5612 N N . TYR A 1 83 ? 5.939 8.193 -0.839 1.00 0.00 83 TYR A N 4
ATOM 5613 C CA . TYR A 1 83 ? 5.613 7.137 -1.841 1.00 0.00 83 TYR A CA 4
ATOM 5614 C C . TYR A 1 83 ? 4.655 6.110 -1.233 1.00 0.00 83 TYR A C 4
ATOM 5615 O O . TYR A 1 83 ? 4.957 5.477 -0.243 1.00 0.00 83 TYR A O 4
ATOM 5633 N N . HIS A 1 84 ? 3.519 5.919 -1.842 1.00 0.00 84 HIS A N 4
ATOM 5634 C CA . HIS A 1 84 ? 2.554 4.900 -1.323 1.00 0.00 84 HIS A CA 4
ATOM 5635 C C . HIS A 1 84 ? 2.547 3.661 -2.218 1.00 0.00 84 HIS A C 4
ATOM 5636 O O . HIS A 1 84 ? 2.045 3.698 -3.323 1.00 0.00 84 HIS A O 4
ATOM 5650 N N . ILE A 1 85 ? 2.873 2.522 -1.673 1.00 0.00 85 ILE A N 4
ATOM 5651 C CA . ILE A 1 85 ? 2.618 1.261 -2.430 1.00 0.00 85 ILE A CA 4
ATOM 5652 C C . ILE A 1 85 ? 1.482 0.491 -1.758 1.00 0.00 85 ILE A C 4
ATOM 5653 O O . ILE A 1 85 ? 1.485 0.292 -0.559 1.00 0.00 85 ILE A O 4
ATOM 5669 N N . ILE A 1 86 ? 0.431 0.226 -2.482 1.00 0.00 86 ILE A N 4
ATOM 5670 C CA . ILE A 1 86 ? -0.787 -0.332 -1.832 1.00 0.00 86 ILE A CA 4
ATOM 5671 C C . ILE A 1 86 ? -1.087 -1.746 -2.335 1.00 0.00 86 ILE A C 4
ATOM 5672 O O . ILE A 1 86 ? -1.278 -1.973 -3.515 1.00 0.00 86 ILE A O 4
ATOM 5688 N N . LYS A 1 87 ? -1.298 -2.655 -1.425 1.00 0.00 87 LYS A N 4
ATOM 5689 C CA . LYS A 1 87 ? -1.785 -4.006 -1.812 1.00 0.00 87 LYS A CA 4
ATOM 5690 C C . LYS A 1 87 ? -3.280 -4.104 -1.496 1.00 0.00 87 LYS A C 4
ATOM 5691 O O . LYS A 1 87 ? -3.725 -3.689 -0.445 1.00 0.00 87 LYS A O 4
ATOM 5710 N N . VAL A 1 88 ? -4.068 -4.575 -2.419 1.00 0.00 88 VAL A N 4
ATOM 5711 C CA . VAL A 1 88 ? -5.544 -4.604 -2.183 1.00 0.00 88 VAL A CA 4
ATOM 5712 C C . VAL A 1 88 ? -6.070 -6.039 -2.248 1.00 0.00 88 VAL A C 4
ATOM 5713 O O . VAL A 1 88 ? -5.595 -6.850 -3.019 1.00 0.00 88 VAL A O 4
ATOM 5726 N N . LEU A 1 89 ? -6.961 -6.390 -1.356 1.00 0.00 89 LEU A N 4
ATOM 5727 C CA . LEU A 1 89 ? -7.414 -7.794 -1.264 1.00 0.00 89 LEU A CA 4
ATOM 5728 C C . LEU A 1 89 ? -8.920 -7.839 -1.006 1.00 0.00 89 LEU A C 4
ATOM 5729 O O . LEU A 1 89 ? -9.617 -6.855 -1.152 1.00 0.00 89 LEU A O 4
ATOM 5745 N N . TYR A 1 90 ? -9.402 -8.992 -0.652 1.00 0.00 90 TYR A N 4
ATOM 5746 C CA . TYR A 1 90 ? -10.868 -9.208 -0.418 1.00 0.00 90 TYR A CA 4
ATOM 5747 C C . TYR A 1 90 ? -11.729 -8.290 -1.298 1.00 0.00 90 TYR A C 4
ATOM 5748 O O . TYR A 1 90 ? -12.226 -8.703 -2.327 1.00 0.00 90 TYR A O 4
ATOM 5766 N N . ARG A 1 91 ? -11.991 -7.086 -0.868 1.00 0.00 91 ARG A N 4
ATOM 5767 C CA . ARG A 1 91 ? -12.911 -6.210 -1.650 1.00 0.00 91 ARG A CA 4
ATOM 5768 C C . ARG A 1 91 ? -14.243 -6.930 -1.881 1.00 0.00 91 ARG A C 4
ATOM 5769 O O . ARG A 1 91 ? -14.718 -7.034 -2.995 1.00 0.00 91 ARG A O 4
ATOM 5790 N N . ASN A 1 92 ? -14.831 -7.458 -0.843 1.00 0.00 92 ASN A N 4
ATOM 5791 C CA . ASN A 1 92 ? -16.111 -8.206 -1.004 1.00 0.00 92 ASN A CA 4
ATOM 5792 C C . ASN A 1 92 ? -16.031 -9.143 -2.211 1.00 0.00 92 ASN A C 4
ATOM 5793 O O . ASN A 1 92 ? -15.352 -10.151 -2.111 1.00 0.00 92 ASN A O 4
ATOM 5805 N N . ALA A 1 1 ? -18.213 -4.096 -4.628 1.00 0.00 1 ALA A N 5
ATOM 5806 C CA . ALA A 1 1 ? -17.037 -3.873 -3.738 1.00 0.00 1 ALA A CA 5
ATOM 5807 C C . ALA A 1 1 ? -17.222 -2.588 -2.928 1.00 0.00 1 ALA A C 5
ATOM 5808 O O . ALA A 1 1 ? -16.445 -1.660 -3.033 1.00 0.00 1 ALA A O 5
ATOM 5817 N N . LYS A 1 2 ? -18.236 -2.531 -2.108 1.00 0.00 2 LYS A N 5
ATOM 5818 C CA . LYS A 1 2 ? -18.454 -1.310 -1.282 1.00 0.00 2 LYS A CA 5
ATOM 5819 C C . LYS A 1 2 ? -17.245 -1.068 -0.375 1.00 0.00 2 LYS A C 5
ATOM 5820 O O . LYS A 1 2 ? -16.799 0.049 -0.200 1.00 0.00 2 LYS A O 5
ATOM 5839 N N . THR A 1 3 ? -16.693 -2.112 0.179 1.00 0.00 3 THR A N 5
ATOM 5840 C CA . THR A 1 3 ? -15.493 -1.952 1.050 1.00 0.00 3 THR A CA 5
ATOM 5841 C C . THR A 1 3 ? -14.348 -2.828 0.534 1.00 0.00 3 THR A C 5
ATOM 5842 O O . THR A 1 3 ? -14.567 -3.849 -0.087 1.00 0.00 3 THR A O 5
ATOM 5853 N N . ALA A 1 4 ? -13.125 -2.421 0.753 1.00 0.00 4 ALA A N 5
ATOM 5854 C CA . ALA A 1 4 ? -11.974 -3.214 0.236 1.00 0.00 4 ALA A CA 5
ATOM 5855 C C . ALA A 1 4 ? -10.942 -3.446 1.345 1.00 0.00 4 ALA A C 5
ATOM 5856 O O . ALA A 1 4 ? -10.824 -2.661 2.266 1.00 0.00 4 ALA A O 5
ATOM 5863 N N . ALA A 1 5 ? -10.163 -4.491 1.241 1.00 0.00 5 ALA A N 5
ATOM 5864 C CA . ALA A 1 5 ? -9.103 -4.735 2.267 1.00 0.00 5 ALA A CA 5
ATOM 5865 C C . ALA A 1 5 ? -7.757 -4.222 1.752 1.00 0.00 5 ALA A C 5
ATOM 5866 O O . ALA A 1 5 ? -7.469 -4.314 0.579 1.00 0.00 5 ALA A O 5
ATOM 5873 N N . ALA A 1 6 ? -6.996 -3.553 2.575 1.00 0.00 6 ALA A N 5
ATOM 5874 C CA . ALA A 1 6 ? -5.762 -2.903 2.043 1.00 0.00 6 ALA A CA 5
ATOM 5875 C C . ALA A 1 6 ? -4.632 -2.870 3.083 1.00 0.00 6 ALA A C 5
ATOM 5876 O O . ALA A 1 6 ? -4.710 -2.166 4.070 1.00 0.00 6 ALA A O 5
ATOM 5883 N N . LEU A 1 7 ? -3.499 -3.431 2.742 1.00 0.00 7 LEU A N 5
ATOM 5884 C CA . LEU A 1 7 ? -2.276 -3.205 3.570 1.00 0.00 7 LEU A CA 5
ATOM 5885 C C . LEU A 1 7 ? -1.456 -2.068 2.949 1.00 0.00 7 LEU A C 5
ATOM 5886 O O . LEU A 1 7 ? -1.505 -1.851 1.757 1.00 0.00 7 LEU A O 5
ATOM 5902 N N . HIS A 1 8 ? -0.779 -1.283 3.744 1.00 0.00 8 HIS A N 5
ATOM 5903 C CA . HIS A 1 8 ? -0.063 -0.105 3.165 1.00 0.00 8 HIS A CA 5
ATOM 5904 C C . HIS A 1 8 ? 1.343 0.036 3.755 1.00 0.00 8 HIS A C 5
ATOM 5905 O O . HIS A 1 8 ? 1.515 0.094 4.956 1.00 0.00 8 HIS A O 5
ATOM 5919 N N . ILE A 1 9 ? 2.306 0.320 2.921 1.00 0.00 9 ILE A N 5
ATOM 5920 C CA . ILE A 1 9 ? 3.644 0.723 3.443 1.00 0.00 9 ILE A CA 5
ATOM 5921 C C . ILE A 1 9 ? 3.982 2.137 2.966 1.00 0.00 9 ILE A C 5
ATOM 5922 O O . ILE A 1 9 ? 3.867 2.450 1.797 1.00 0.00 9 ILE A O 5
ATOM 5938 N N . LEU A 1 10 ? 4.378 2.993 3.864 1.00 0.00 10 LEU A N 5
ATOM 5939 C CA . LEU A 1 10 ? 4.704 4.392 3.470 1.00 0.00 10 LEU A CA 5
ATOM 5940 C C . LEU A 1 10 ? 6.224 4.580 3.387 1.00 0.00 10 LEU A C 5
ATOM 5941 O O . LEU A 1 10 ? 6.926 4.475 4.373 1.00 0.00 10 LEU A O 5
ATOM 5957 N N . VAL A 1 11 ? 6.727 4.902 2.228 1.00 0.00 11 VAL A N 5
ATOM 5958 C CA . VAL A 1 11 ? 8.195 5.152 2.090 1.00 0.00 11 VAL A CA 5
ATOM 5959 C C . VAL A 1 11 ? 8.452 6.648 1.888 1.00 0.00 11 VAL A C 5
ATOM 5960 O O . VAL A 1 11 ? 7.859 7.280 1.037 1.00 0.00 11 VAL A O 5
ATOM 5973 N N . LYS A 1 12 ? 9.315 7.220 2.679 1.00 0.00 12 LYS A N 5
ATOM 5974 C CA . LYS A 1 12 ? 9.591 8.681 2.553 1.00 0.00 12 LYS A CA 5
ATOM 5975 C C . LYS A 1 12 ? 10.349 8.968 1.255 1.00 0.00 12 LYS A C 5
ATOM 5976 O O . LYS A 1 12 ? 10.143 9.981 0.615 1.00 0.00 12 LYS A O 5
ATOM 5995 N N . GLU A 1 13 ? 11.280 8.124 0.904 1.00 0.00 13 GLU A N 5
ATOM 5996 C CA . GLU A 1 13 ? 12.116 8.394 -0.302 1.00 0.00 13 GLU A CA 5
ATOM 5997 C C . GLU A 1 13 ? 11.956 7.269 -1.328 1.00 0.00 13 GLU A C 5
ATOM 5998 O O . GLU A 1 13 ? 11.817 6.112 -0.983 1.00 0.00 13 GLU A O 5
ATOM 6010 N N . GLU A 1 14 ? 11.898 7.615 -2.585 1.00 0.00 14 GLU A N 5
ATOM 6011 C CA . GLU A 1 14 ? 11.656 6.587 -3.638 1.00 0.00 14 GLU A CA 5
ATOM 6012 C C . GLU A 1 14 ? 12.759 5.526 -3.619 1.00 0.00 14 GLU A C 5
ATOM 6013 O O . GLU A 1 14 ? 12.514 4.363 -3.869 1.00 0.00 14 GLU A O 5
ATOM 6025 N N . LYS A 1 15 ? 13.984 5.929 -3.422 1.00 0.00 15 LYS A N 5
ATOM 6026 C CA . LYS A 1 15 ? 15.106 4.951 -3.505 1.00 0.00 15 LYS A CA 5
ATOM 6027 C C . LYS A 1 15 ? 14.824 3.744 -2.608 1.00 0.00 15 LYS A C 5
ATOM 6028 O O . LYS A 1 15 ? 15.027 2.611 -2.998 1.00 0.00 15 LYS A O 5
ATOM 6047 N N . LEU A 1 16 ? 14.308 3.968 -1.429 1.00 0.00 16 LEU A N 5
ATOM 6048 C CA . LEU A 1 16 ? 13.963 2.815 -0.547 1.00 0.00 16 LEU A CA 5
ATOM 6049 C C . LEU A 1 16 ? 12.796 2.028 -1.150 1.00 0.00 16 LEU A C 5
ATOM 6050 O O . LEU A 1 16 ? 12.825 0.816 -1.228 1.00 0.00 16 LEU A O 5
ATOM 6066 N N . ALA A 1 17 ? 11.791 2.714 -1.626 1.00 0.00 17 ALA A N 5
ATOM 6067 C CA . ALA A 1 17 ? 10.650 2.011 -2.282 1.00 0.00 17 ALA A CA 5
ATOM 6068 C C . ALA A 1 17 ? 11.152 1.216 -3.491 1.00 0.00 17 ALA A C 5
ATOM 6069 O O . ALA A 1 17 ? 10.932 0.027 -3.598 1.00 0.00 17 ALA A O 5
ATOM 6076 N N . LEU A 1 18 ? 11.971 1.821 -4.303 1.00 0.00 18 LEU A N 5
ATOM 6077 C CA . LEU A 1 18 ? 12.655 1.053 -5.374 1.00 0.00 18 LEU A CA 5
ATOM 6078 C C . LEU A 1 18 ? 13.524 -0.035 -4.743 1.00 0.00 18 LEU A C 5
ATOM 6079 O O . LEU A 1 18 ? 13.566 -1.158 -5.201 1.00 0.00 18 LEU A O 5
ATOM 6095 N N . ASP A 1 19 ? 14.168 0.269 -3.656 1.00 0.00 19 ASP A N 5
ATOM 6096 C CA . ASP A 1 19 ? 14.959 -0.780 -2.958 1.00 0.00 19 ASP A CA 5
ATOM 6097 C C . ASP A 1 19 ? 14.040 -1.911 -2.482 1.00 0.00 19 ASP A C 5
ATOM 6098 O O . ASP A 1 19 ? 14.340 -3.076 -2.649 1.00 0.00 19 ASP A O 5
ATOM 6107 N N . LEU A 1 20 ? 12.963 -1.580 -1.811 1.00 0.00 20 LEU A N 5
ATOM 6108 C CA . LEU A 1 20 ? 12.091 -2.649 -1.242 1.00 0.00 20 LEU A CA 5
ATOM 6109 C C . LEU A 1 20 ? 11.360 -3.401 -2.353 1.00 0.00 20 LEU A C 5
ATOM 6110 O O . LEU A 1 20 ? 11.220 -4.607 -2.304 1.00 0.00 20 LEU A O 5
ATOM 6126 N N . LEU A 1 21 ? 10.776 -2.694 -3.280 1.00 0.00 21 LEU A N 5
ATOM 6127 C CA . LEU A 1 21 ? 9.930 -3.378 -4.288 1.00 0.00 21 LEU A CA 5
ATOM 6128 C C . LEU A 1 21 ? 10.787 -4.387 -5.049 1.00 0.00 21 LEU A C 5
ATOM 6129 O O . LEU A 1 21 ? 10.335 -5.457 -5.411 1.00 0.00 21 LEU A O 5
ATOM 6145 N N . GLU A 1 22 ? 12.050 -4.111 -5.168 1.00 0.00 22 GLU A N 5
ATOM 6146 C CA . GLU A 1 22 ? 12.982 -5.113 -5.760 1.00 0.00 22 GLU A CA 5
ATOM 6147 C C . GLU A 1 22 ? 13.009 -6.381 -4.900 1.00 0.00 22 GLU A C 5
ATOM 6148 O O . GLU A 1 22 ? 13.057 -7.486 -5.405 1.00 0.00 22 GLU A O 5
ATOM 6160 N N . GLN A 1 23 ? 13.048 -6.225 -3.603 1.00 0.00 23 GLN A N 5
ATOM 6161 C CA . GLN A 1 23 ? 13.154 -7.413 -2.706 1.00 0.00 23 GLN A CA 5
ATOM 6162 C C . GLN A 1 23 ? 11.915 -8.300 -2.840 1.00 0.00 23 GLN A C 5
ATOM 6163 O O . GLN A 1 23 ? 12.002 -9.512 -2.817 1.00 0.00 23 GLN A O 5
ATOM 6177 N N . ILE A 1 24 ? 10.761 -7.706 -2.946 1.00 0.00 24 ILE A N 5
ATOM 6178 C CA . ILE A 1 24 ? 9.516 -8.520 -3.040 1.00 0.00 24 ILE A CA 5
ATOM 6179 C C . ILE A 1 24 ? 9.558 -9.388 -4.297 1.00 0.00 24 ILE A C 5
ATOM 6180 O O . ILE A 1 24 ? 9.309 -10.576 -4.253 1.00 0.00 24 ILE A O 5
ATOM 6196 N N . LYS A 1 25 ? 9.941 -8.819 -5.404 1.00 0.00 25 LYS A N 5
ATOM 6197 C CA . LYS A 1 25 ? 10.081 -9.630 -6.643 1.00 0.00 25 LYS A CA 5
ATOM 6198 C C . LYS A 1 25 ? 11.134 -10.721 -6.430 1.00 0.00 25 LYS A C 5
ATOM 6199 O O . LYS A 1 25 ? 10.914 -11.879 -6.723 1.00 0.00 25 LYS A O 5
ATOM 6218 N N . ASN A 1 26 ? 12.258 -10.363 -5.871 1.00 0.00 26 ASN A N 5
ATOM 6219 C CA . ASN A 1 26 ? 13.310 -11.379 -5.579 1.00 0.00 26 ASN A CA 5
ATOM 6220 C C . ASN A 1 26 ? 12.773 -12.446 -4.630 1.00 0.00 26 ASN A C 5
ATOM 6221 O O . ASN A 1 26 ? 12.842 -13.629 -4.901 1.00 0.00 26 ASN A O 5
ATOM 6232 N N . GLY A 1 27 ? 12.387 -12.038 -3.455 1.00 0.00 27 GLY A N 5
ATOM 6233 C CA . GLY A 1 27 ? 12.017 -13.024 -2.407 1.00 0.00 27 GLY A CA 5
ATOM 6234 C C . GLY A 1 27 ? 10.496 -13.068 -2.248 1.00 0.00 27 GLY A C 5
ATOM 6235 O O . GLY A 1 27 ? 9.920 -14.117 -2.040 1.00 0.00 27 GLY A O 5
ATOM 6239 N N . ALA A 1 28 ? 9.855 -11.924 -2.311 1.00 0.00 28 ALA A N 5
ATOM 6240 C CA . ALA A 1 28 ? 8.365 -11.849 -2.140 1.00 0.00 28 ALA A CA 5
ATOM 6241 C C . ALA A 1 28 ? 8.004 -11.869 -0.655 1.00 0.00 28 ALA A C 5
ATOM 6242 O O . ALA A 1 28 ? 8.063 -12.894 -0.003 1.00 0.00 28 ALA A O 5
ATOM 6249 N N . ASP A 1 29 ? 7.679 -10.732 -0.106 1.00 0.00 29 ASP A N 5
ATOM 6250 C CA . ASP A 1 29 ? 7.370 -10.666 1.349 1.00 0.00 29 ASP A CA 5
ATOM 6251 C C . ASP A 1 29 ? 6.917 -9.253 1.728 1.00 0.00 29 ASP A C 5
ATOM 6252 O O . ASP A 1 29 ? 7.605 -8.534 2.426 1.00 0.00 29 ASP A O 5
ATOM 6261 N N . PHE A 1 30 ? 5.779 -8.838 1.245 1.00 0.00 30 PHE A N 5
ATOM 6262 C CA . PHE A 1 30 ? 5.298 -7.458 1.542 1.00 0.00 30 PHE A CA 5
ATOM 6263 C C . PHE A 1 30 ? 5.129 -7.253 3.049 1.00 0.00 30 PHE A C 5
ATOM 6264 O O . PHE A 1 30 ? 5.474 -6.219 3.583 1.00 0.00 30 PHE A O 5
ATOM 6281 N N . GLY A 1 31 ? 4.553 -8.201 3.732 1.00 0.00 31 GLY A N 5
ATOM 6282 C CA . GLY A 1 31 ? 4.312 -8.019 5.190 1.00 0.00 31 GLY A CA 5
ATOM 6283 C C . GLY A 1 31 ? 5.648 -7.812 5.910 1.00 0.00 31 GLY A C 5
ATOM 6284 O O . GLY A 1 31 ? 5.773 -6.972 6.781 1.00 0.00 31 GLY A O 5
ATOM 6288 N N . LYS A 1 32 ? 6.641 -8.587 5.572 1.00 0.00 32 LYS A N 5
ATOM 6289 C CA . LYS A 1 32 ? 7.957 -8.454 6.259 1.00 0.00 32 LYS A CA 5
ATOM 6290 C C . LYS A 1 32 ? 8.581 -7.088 5.955 1.00 0.00 32 LYS A C 5
ATOM 6291 O O . LYS A 1 32 ? 9.134 -6.439 6.823 1.00 0.00 32 LYS A O 5
ATOM 6310 N N . LEU A 1 33 ? 8.470 -6.630 4.738 1.00 0.00 33 LEU A N 5
ATOM 6311 C CA . LEU A 1 33 ? 9.031 -5.290 4.397 1.00 0.00 33 LEU A CA 5
ATOM 6312 C C . LEU A 1 33 ? 8.267 -4.186 5.133 1.00 0.00 33 LEU A C 5
ATOM 6313 O O . LEU A 1 33 ? 8.850 -3.237 5.613 1.00 0.00 33 LEU A O 5
ATOM 6329 N N . ALA A 1 34 ? 6.972 -4.302 5.233 1.00 0.00 34 ALA A N 5
ATOM 6330 C CA . ALA A 1 34 ? 6.187 -3.254 5.945 1.00 0.00 34 ALA A CA 5
ATOM 6331 C C . ALA A 1 34 ? 6.655 -3.145 7.397 1.00 0.00 34 ALA A C 5
ATOM 6332 O O . ALA A 1 34 ? 6.844 -2.064 7.917 1.00 0.00 34 ALA A O 5
ATOM 6339 N N . LYS A 1 35 ? 6.810 -4.256 8.064 1.00 0.00 35 LYS A N 5
ATOM 6340 C CA . LYS A 1 35 ? 7.219 -4.211 9.498 1.00 0.00 35 LYS A CA 5
ATOM 6341 C C . LYS A 1 35 ? 8.576 -3.516 9.655 1.00 0.00 35 LYS A C 5
ATOM 6342 O O . LYS A 1 35 ? 8.760 -2.691 10.528 1.00 0.00 35 LYS A O 5
ATOM 6361 N N . LYS A 1 36 ? 9.556 -3.919 8.893 1.00 0.00 36 LYS A N 5
ATOM 6362 C CA . LYS A 1 36 ? 10.926 -3.363 9.098 1.00 0.00 36 LYS A CA 5
ATOM 6363 C C . LYS A 1 36 ? 11.038 -1.939 8.537 1.00 0.00 36 LYS A C 5
ATOM 6364 O O . LYS A 1 36 ? 11.616 -1.067 9.154 1.00 0.00 36 LYS A O 5
ATOM 6383 N N . HIS A 1 37 ? 10.585 -1.721 7.334 1.00 0.00 37 HIS A N 5
ATOM 6384 C CA . HIS A 1 37 ? 10.771 -0.383 6.699 1.00 0.00 37 HIS A CA 5
ATOM 6385 C C . HIS A 1 37 ? 9.867 0.670 7.350 1.00 0.00 37 HIS A C 5
ATOM 6386 O O . HIS A 1 37 ? 10.220 1.829 7.437 1.00 0.00 37 HIS A O 5
ATOM 6400 N N . SER A 1 38 ? 8.653 0.311 7.666 1.00 0.00 38 SER A N 5
ATOM 6401 C CA . SER A 1 38 ? 7.678 1.335 8.142 1.00 0.00 38 SER A CA 5
ATOM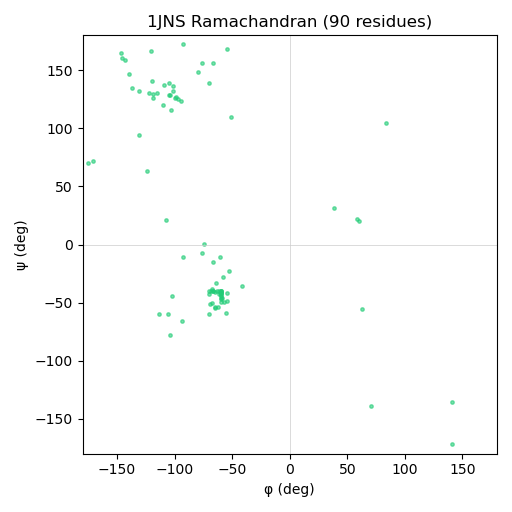 6402 C C . SER A 1 38 ? 8.167 2.003 9.427 1.00 0.00 38 SER A C 5
ATOM 6403 O O . SER A 1 38 ? 8.149 3.212 9.541 1.00 0.00 38 SER A O 5
ATOM 6411 N N . ILE A 1 39 ? 8.558 1.216 10.405 1.00 0.00 39 ILE A N 5
ATOM 6412 C CA . ILE A 1 39 ? 8.995 1.776 11.723 1.00 0.00 39 ILE A CA 5
ATOM 6413 C C . ILE A 1 39 ? 8.235 3.066 12.052 1.00 0.00 39 ILE A C 5
ATOM 6414 O O . ILE A 1 39 ? 8.822 4.086 12.347 1.00 0.00 39 ILE A O 5
ATOM 6430 N N . CYS A 1 40 ? 6.934 3.040 11.930 1.00 0.00 40 CYS A N 5
ATOM 6431 C CA . CYS A 1 40 ? 6.138 4.281 12.155 1.00 0.00 40 CYS A CA 5
ATOM 6432 C C . CYS A 1 40 ? 4.811 3.942 12.843 1.00 0.00 40 CYS A C 5
ATOM 6433 O O . CYS A 1 40 ? 4.396 2.801 12.864 1.00 0.00 40 CYS A O 5
ATOM 6441 N N . PRO A 1 41 ? 4.207 4.948 13.415 1.00 0.00 41 PRO A N 5
ATOM 6442 C CA . PRO A 1 41 ? 2.933 4.758 14.151 1.00 0.00 41 PRO A CA 5
ATOM 6443 C C . PRO A 1 41 ? 1.900 4.042 13.274 1.00 0.00 41 PRO A C 5
ATOM 6444 O O . PRO A 1 41 ? 1.032 3.349 13.766 1.00 0.00 41 PRO A O 5
ATOM 6455 N N . SER A 1 42 ? 2.011 4.165 11.978 1.00 0.00 42 SER A N 5
ATOM 6456 C CA . SER A 1 42 ? 1.060 3.448 11.081 1.00 0.00 42 SER A CA 5
ATOM 6457 C C . SER A 1 42 ? 1.777 2.306 10.361 1.00 0.00 42 SER A C 5
ATOM 6458 O O . SER A 1 42 ? 1.263 1.737 9.420 1.00 0.00 42 SER A O 5
ATOM 6466 N N . GLY A 1 43 ? 2.890 1.874 10.878 1.00 0.00 43 GLY A N 5
ATOM 6467 C CA . GLY A 1 43 ? 3.537 0.662 10.310 1.00 0.00 43 GLY A CA 5
ATOM 6468 C C . GLY A 1 43 ? 2.791 -0.571 10.817 1.00 0.00 43 GLY A C 5
ATOM 6469 O O . GLY A 1 43 ? 2.315 -1.383 10.048 1.00 0.00 43 GLY A O 5
ATOM 6473 N N . LYS A 1 44 ? 2.632 -0.685 12.108 1.00 0.00 44 LYS A N 5
ATOM 6474 C CA . LYS A 1 44 ? 1.854 -1.827 12.666 1.00 0.00 44 LYS A CA 5
ATOM 6475 C C . LYS A 1 44 ? 0.416 -1.802 12.136 1.00 0.00 44 LYS A C 5
ATOM 6476 O O . LYS A 1 44 ? -0.173 -2.831 11.871 1.00 0.00 44 LYS A O 5
ATOM 6495 N N . ARG A 1 45 ? -0.178 -0.641 12.035 1.00 0.00 45 ARG A N 5
ATOM 6496 C CA . ARG A 1 45 ? -1.599 -0.573 11.586 1.00 0.00 45 ARG A CA 5
ATOM 6497 C C . ARG A 1 45 ? -1.667 -0.320 10.075 1.00 0.00 45 ARG A C 5
ATOM 6498 O O . ARG A 1 45 ? -2.449 -0.926 9.370 1.00 0.00 45 ARG A O 5
ATOM 6519 N N . GLY A 1 46 ? -0.830 0.541 9.567 1.00 0.00 46 GLY A N 5
ATOM 6520 C CA . GLY A 1 46 ? -0.821 0.798 8.098 1.00 0.00 46 GLY A CA 5
ATOM 6521 C C . GLY A 1 46 ? -0.337 -0.459 7.373 1.00 0.00 46 GLY A C 5
ATOM 6522 O O . GLY A 1 46 ? -0.731 -0.734 6.257 1.00 0.00 46 GLY A O 5
ATOM 6526 N N . GLY A 1 47 ? 0.474 -1.252 8.022 1.00 0.00 47 GLY A N 5
ATOM 6527 C CA . GLY A 1 47 ? 0.935 -2.524 7.395 1.00 0.00 47 GLY A CA 5
ATOM 6528 C C . GLY A 1 47 ? -0.231 -3.517 7.331 1.00 0.00 47 GLY A C 5
ATOM 6529 O O . GLY A 1 47 ? -0.114 -4.591 6.775 1.00 0.00 47 GLY A O 5
ATOM 6533 N N . ASP A 1 48 ? -1.358 -3.160 7.885 1.00 0.00 48 ASP A N 5
ATOM 6534 C CA . ASP A 1 48 ? -2.539 -4.066 7.845 1.00 0.00 48 ASP A CA 5
ATOM 6535 C C . ASP A 1 48 ? -3.749 -3.338 8.430 1.00 0.00 48 ASP A C 5
ATOM 6536 O O . ASP A 1 48 ? -4.156 -3.581 9.548 1.00 0.00 48 ASP A O 5
ATOM 6545 N N . LEU A 1 49 ? -4.257 -2.372 7.716 1.00 0.00 49 LEU A N 5
ATOM 6546 C CA . LEU A 1 49 ? -5.363 -1.535 8.262 1.00 0.00 49 LEU A CA 5
ATOM 6547 C C . LEU A 1 49 ? -6.658 -2.348 8.361 1.00 0.00 49 LEU A C 5
ATOM 6548 O O . LEU A 1 49 ? -7.532 -2.044 9.147 1.00 0.00 49 LEU A O 5
ATOM 6564 N N . GLY A 1 50 ? -6.817 -3.338 7.525 1.00 0.00 50 GLY A N 5
ATOM 6565 C CA . GLY A 1 50 ? -8.090 -4.110 7.529 1.00 0.00 50 GLY A CA 5
ATOM 6566 C C . GLY A 1 50 ? -8.941 -3.679 6.333 1.00 0.00 50 GLY A C 5
ATOM 6567 O O . GLY A 1 50 ? -8.430 -3.414 5.265 1.00 0.00 50 GLY A O 5
ATOM 6571 N N . GLU A 1 51 ? -10.236 -3.655 6.486 1.00 0.00 51 GLU A N 5
ATOM 6572 C CA . GLU A 1 51 ? -11.109 -3.296 5.333 1.00 0.00 51 GLU A CA 5
ATOM 6573 C C . GLU A 1 51 ? -11.816 -1.960 5.589 1.00 0.00 51 GLU A C 5
ATOM 6574 O O . GLU A 1 51 ? -12.425 -1.755 6.621 1.00 0.00 51 GLU A O 5
ATOM 6586 N N . PHE A 1 52 ? -11.788 -1.075 4.630 1.00 0.00 52 PHE A N 5
ATOM 6587 C CA . PHE A 1 52 ? -12.509 0.221 4.782 1.00 0.00 52 PHE A CA 5
ATOM 6588 C C . PHE A 1 52 ? -13.245 0.560 3.482 1.00 0.00 52 PHE A C 5
ATOM 6589 O O . PHE A 1 52 ? -13.027 -0.058 2.462 1.00 0.00 52 PHE A O 5
ATOM 6606 N N . ARG A 1 53 ? -14.201 1.447 3.538 1.00 0.00 53 ARG A N 5
ATOM 6607 C CA . ARG A 1 53 ? -15.044 1.713 2.330 1.00 0.00 53 ARG A CA 5
ATOM 6608 C C . ARG A 1 53 ? -14.235 2.414 1.235 1.00 0.00 53 ARG A C 5
ATOM 6609 O O . ARG A 1 53 ? -14.645 3.433 0.719 1.00 0.00 53 ARG A O 5
ATOM 6630 N N . GLN A 1 54 ? -13.159 1.803 0.817 1.00 0.00 54 GLN A N 5
ATOM 6631 C CA . GLN A 1 54 ? -12.345 2.328 -0.332 1.00 0.00 54 GLN A CA 5
ATOM 6632 C C . GLN A 1 54 ? -12.469 3.851 -0.479 1.00 0.00 54 GLN A C 5
ATOM 6633 O O . GLN A 1 54 ? -12.539 4.371 -1.575 1.00 0.00 54 GLN A O 5
ATOM 6647 N N . GLY A 1 55 ? -12.497 4.567 0.612 1.00 0.00 55 GLY A N 5
ATOM 6648 C CA . GLY A 1 55 ? -12.616 6.050 0.521 1.00 0.00 55 GLY A CA 5
ATOM 6649 C C . GLY A 1 55 ? -12.519 6.657 1.921 1.00 0.00 55 GLY A C 5
ATOM 6650 O O . GLY A 1 55 ? -13.368 7.422 2.335 1.00 0.00 55 GLY A O 5
ATOM 6654 N N . GLN A 1 56 ? -11.482 6.340 2.646 1.00 0.00 56 GLN A N 5
ATOM 6655 C CA . GLN A 1 56 ? -11.323 6.923 4.014 1.00 0.00 56 GLN A CA 5
ATOM 6656 C C . GLN A 1 56 ? -9.849 6.925 4.422 1.00 0.00 56 GLN A C 5
ATOM 6657 O O . GLN A 1 56 ? -9.282 7.956 4.724 1.00 0.00 56 GLN A O 5
ATOM 6671 N N . MET A 1 57 ? -9.251 5.771 4.525 1.00 0.00 57 MET A N 5
ATOM 6672 C CA . MET A 1 57 ? -7.846 5.708 5.021 1.00 0.00 57 MET A CA 5
ATOM 6673 C C . MET A 1 57 ? -6.910 6.511 4.110 1.00 0.00 57 MET A C 5
ATOM 6674 O O . MET A 1 57 ? -6.018 7.192 4.573 1.00 0.00 57 MET A O 5
ATOM 6688 N N . VAL A 1 58 ? -7.092 6.423 2.821 1.00 0.00 58 VAL A N 5
ATOM 6689 C CA . VAL A 1 58 ? -6.189 7.171 1.896 1.00 0.00 58 VAL A CA 5
ATOM 6690 C C . VAL A 1 58 ? -6.825 7.283 0.504 1.00 0.00 58 VAL A C 5
ATOM 6691 O O . VAL A 1 58 ? -7.265 6.299 -0.057 1.00 0.00 58 VAL A O 5
ATOM 6704 N N . PRO A 1 59 ? -6.819 8.480 -0.021 1.00 0.00 59 PRO A N 5
ATOM 6705 C CA . PRO A 1 59 ? -7.368 8.723 -1.378 1.00 0.00 59 PRO A CA 5
ATOM 6706 C C . PRO A 1 59 ? -6.601 7.899 -2.415 1.00 0.00 59 PRO A C 5
ATOM 6707 O O . PRO A 1 59 ? -7.182 7.217 -3.236 1.00 0.00 59 PRO A O 5
ATOM 6718 N N . ALA A 1 60 ? -5.298 7.966 -2.384 1.00 0.00 60 ALA A N 5
ATOM 6719 C CA . ALA A 1 60 ? -4.481 7.196 -3.364 1.00 0.00 60 ALA A CA 5
ATOM 6720 C C . ALA A 1 60 ? -5.068 5.796 -3.565 1.00 0.00 60 ALA A C 5
ATOM 6721 O O . ALA A 1 60 ? -5.010 5.239 -4.644 1.00 0.00 60 ALA A O 5
ATOM 6728 N N . PHE A 1 61 ? -5.625 5.217 -2.536 1.00 0.00 61 PHE A N 5
ATOM 6729 C CA . PHE A 1 61 ? -6.204 3.851 -2.681 1.00 0.00 61 PHE A CA 5
ATOM 6730 C C . PHE A 1 61 ? -7.312 3.861 -3.739 1.00 0.00 61 PHE A C 5
ATOM 6731 O O . PHE A 1 61 ? -7.429 2.954 -4.538 1.00 0.00 61 PHE A O 5
ATOM 6748 N N . ASP A 1 62 ? -8.115 4.889 -3.758 1.00 0.00 62 ASP A N 5
ATOM 6749 C CA . ASP A 1 62 ? -9.199 4.966 -4.778 1.00 0.00 62 ASP A CA 5
ATOM 6750 C C . ASP A 1 62 ? -8.585 4.948 -6.178 1.00 0.00 62 ASP A C 5
ATOM 6751 O O . ASP A 1 62 ? -9.060 4.273 -7.069 1.00 0.00 62 ASP A O 5
ATOM 6760 N N . LYS A 1 63 ? -7.492 5.632 -6.353 1.00 0.00 63 LYS A N 5
ATOM 6761 C CA . LYS A 1 63 ? -6.792 5.602 -7.666 1.00 0.00 63 LYS A CA 5
ATOM 6762 C C . LYS A 1 63 ? -6.426 4.162 -8.043 1.00 0.00 63 LYS A C 5
ATOM 6763 O O . LYS A 1 63 ? -6.439 3.793 -9.201 1.00 0.00 63 LYS A O 5
ATOM 6782 N N . VAL A 1 64 ? -5.983 3.381 -7.093 1.00 0.00 64 VAL A N 5
ATOM 6783 C CA . VAL A 1 64 ? -5.485 2.013 -7.430 1.00 0.00 64 VAL A CA 5
ATOM 6784 C C . VAL A 1 64 ? -6.601 0.969 -7.332 1.00 0.00 64 VAL A C 5
ATOM 6785 O O . VAL A 1 64 ? -6.708 0.099 -8.174 1.00 0.00 64 VAL A O 5
ATOM 6798 N N . VAL A 1 65 ? -7.436 1.029 -6.331 1.00 0.00 65 VAL A N 5
ATOM 6799 C CA . VAL A 1 65 ? -8.525 0.012 -6.237 1.00 0.00 65 VAL A CA 5
ATOM 6800 C C . VAL A 1 65 ? -9.306 -0.037 -7.557 1.00 0.00 65 VAL A C 5
ATOM 6801 O O . VAL A 1 65 ? -9.819 -1.066 -7.949 1.00 0.00 65 VAL A O 5
ATOM 6814 N N . PHE A 1 66 ? -9.332 1.050 -8.281 1.00 0.00 66 PHE A N 5
ATOM 6815 C CA . PHE A 1 66 ? -10.000 1.049 -9.615 1.00 0.00 66 PHE A CA 5
ATOM 6816 C C . PHE A 1 66 ? -8.950 0.907 -10.724 1.00 0.00 66 PHE A C 5
ATOM 6817 O O . PHE A 1 66 ? -9.254 0.975 -11.899 1.00 0.00 66 PHE A O 5
ATOM 6834 N N . SER A 1 67 ? -7.716 0.700 -10.352 1.00 0.00 67 SER A N 5
ATOM 6835 C CA . SER A 1 67 ? -6.634 0.540 -11.362 1.00 0.00 67 SER A CA 5
ATOM 6836 C C . SER A 1 67 ? -6.317 -0.947 -11.567 1.00 0.00 67 SER A C 5
ATOM 6837 O O . SER A 1 67 ? -6.784 -1.566 -12.502 1.00 0.00 67 SER A O 5
ATOM 6845 N N . CYS A 1 68 ? -5.549 -1.532 -10.684 1.00 0.00 68 CYS A N 5
ATOM 6846 C CA . CYS A 1 68 ? -5.230 -2.983 -10.814 1.00 0.00 68 CYS A CA 5
ATOM 6847 C C . CYS A 1 68 ? -6.405 -3.832 -10.325 1.00 0.00 68 CYS A C 5
ATOM 6848 O O . CYS A 1 68 ? -7.212 -3.382 -9.537 1.00 0.00 68 CYS A O 5
ATOM 6856 N N . PRO A 1 69 ? -6.450 -5.044 -10.805 1.00 0.00 69 PRO A N 5
ATOM 6857 C CA . PRO A 1 69 ? -7.523 -5.981 -10.406 1.00 0.00 69 PRO A CA 5
ATOM 6858 C C . PRO A 1 69 ? -7.227 -6.584 -9.030 1.00 0.00 69 PRO A C 5
ATOM 6859 O O . PRO A 1 69 ? -6.958 -7.759 -8.918 1.00 0.00 69 PRO A O 5
ATOM 6870 N N . VAL A 1 70 ? -7.314 -5.774 -8.002 1.00 0.00 70 VAL A N 5
ATOM 6871 C CA . VAL A 1 70 ? -7.075 -6.226 -6.585 1.00 0.00 70 VAL A CA 5
ATOM 6872 C C . VAL A 1 70 ? -6.071 -7.407 -6.502 1.00 0.00 70 VAL A C 5
ATOM 6873 O O . VAL A 1 70 ? -5.297 -7.615 -7.410 1.00 0.00 70 VAL A O 5
ATOM 6886 N N . LEU A 1 71 ? -5.875 -7.944 -5.306 1.00 0.00 71 LEU A N 5
ATOM 6887 C CA . LEU A 1 71 ? -4.698 -8.842 -5.003 1.00 0.00 71 LEU A CA 5
ATOM 6888 C C . LEU A 1 71 ? -3.507 -8.622 -5.944 1.00 0.00 71 LEU A C 5
ATOM 6889 O O . LEU A 1 71 ? -2.773 -9.537 -6.255 1.00 0.00 71 LEU A O 5
ATOM 6905 N N . GLU A 1 72 ? -3.204 -7.390 -6.249 1.00 0.00 72 GLU A N 5
ATOM 6906 C CA . GLU A 1 72 ? -1.949 -7.096 -6.999 1.00 0.00 72 GLU A CA 5
ATOM 6907 C C . GLU A 1 72 ? -1.215 -5.921 -6.347 1.00 0.00 72 GLU A C 5
ATOM 6908 O O . GLU A 1 72 ? -1.603 -4.781 -6.510 1.00 0.00 72 GLU A O 5
ATOM 6920 N N . PRO A 1 73 ? -0.208 -6.245 -5.583 1.00 0.00 73 PRO A N 5
ATOM 6921 C CA . PRO A 1 73 ? 0.546 -5.209 -4.840 1.00 0.00 73 PRO A CA 5
ATOM 6922 C C . PRO A 1 73 ? 0.897 -4.041 -5.763 1.00 0.00 73 PRO A C 5
ATOM 6923 O O . PRO A 1 73 ? 1.769 -4.139 -6.604 1.00 0.00 73 PRO A O 5
ATOM 6934 N N . THR A 1 74 ? 0.194 -2.949 -5.639 1.00 0.00 74 THR A N 5
ATOM 6935 C CA . THR A 1 74 ? 0.450 -1.786 -6.537 1.00 0.00 74 THR A CA 5
ATOM 6936 C C . THR A 1 74 ? 1.327 -0.748 -5.833 1.00 0.00 74 THR A C 5
ATOM 6937 O O . THR A 1 74 ? 1.062 -0.353 -4.716 1.00 0.00 74 THR A O 5
ATOM 6948 N N . GLY A 1 75 ? 2.327 -0.248 -6.507 1.00 0.00 75 GLY A N 5
ATOM 6949 C CA . GLY A 1 75 ? 3.164 0.826 -5.905 1.00 0.00 75 GLY A CA 5
ATOM 6950 C C . GLY A 1 75 ? 4.647 0.530 -6.161 1.00 0.00 75 GLY A C 5
ATOM 6951 O O . GLY A 1 75 ? 4.973 -0.365 -6.916 1.00 0.00 75 GLY A O 5
ATOM 6955 N N . PRO A 1 76 ? 5.506 1.319 -5.555 1.00 0.00 76 PRO A N 5
ATOM 6956 C CA . PRO A 1 76 ? 5.062 2.405 -4.637 1.00 0.00 76 PRO A CA 5
ATOM 6957 C C . PRO A 1 76 ? 4.384 3.527 -5.430 1.00 0.00 76 PRO A C 5
ATOM 6958 O O . PRO A 1 76 ? 4.887 3.975 -6.441 1.00 0.00 76 PRO A O 5
ATOM 6969 N N . LEU A 1 77 ? 3.200 3.912 -5.034 1.00 0.00 77 LEU A N 5
ATOM 6970 C CA . LEU A 1 77 ? 2.436 4.922 -5.828 1.00 0.00 77 LEU A CA 5
ATOM 6971 C C . LEU A 1 77 ? 2.653 6.329 -5.268 1.00 0.00 77 LEU A C 5
ATOM 6972 O O . LEU A 1 77 ? 2.972 6.506 -4.110 1.00 0.00 77 LEU A O 5
ATOM 6988 N N . HIS A 1 78 ? 2.475 7.331 -6.083 1.00 0.00 78 HIS A N 5
ATOM 6989 C CA . HIS A 1 78 ? 2.665 8.730 -5.607 1.00 0.00 78 HIS A CA 5
ATOM 6990 C C . HIS A 1 78 ? 1.528 9.135 -4.662 1.00 0.00 78 HIS A C 5
ATOM 6991 O O . HIS A 1 78 ? 0.373 9.155 -5.038 1.00 0.00 78 HIS A O 5
ATOM 7005 N N . THR A 1 79 ? 1.859 9.555 -3.471 1.00 0.00 79 THR A N 5
ATOM 7006 C CA . THR A 1 79 ? 0.814 10.072 -2.541 1.00 0.00 79 THR A CA 5
ATOM 7007 C C . THR A 1 79 ? 1.351 11.293 -1.787 1.00 0.00 79 THR A C 5
ATOM 7008 O O . THR A 1 79 ? 2.544 11.499 -1.696 1.00 0.00 79 THR A O 5
ATOM 7019 N N . GLN A 1 80 ? 0.483 12.142 -1.314 1.00 0.00 80 GLN A N 5
ATOM 7020 C CA . GLN A 1 80 ? 0.951 13.396 -0.652 1.00 0.00 80 GLN A CA 5
ATOM 7021 C C . GLN A 1 80 ? 1.824 13.078 0.570 1.00 0.00 80 GLN A C 5
ATOM 7022 O O . GLN A 1 80 ? 2.718 13.828 0.911 1.00 0.00 80 GLN A O 5
ATOM 7036 N N . PHE A 1 81 ? 1.560 11.994 1.248 1.00 0.00 81 PHE A N 5
ATOM 7037 C CA . PHE A 1 81 ? 2.362 11.660 2.463 1.00 0.00 81 PHE A CA 5
ATOM 7038 C C . PHE A 1 81 ? 3.738 11.124 2.062 1.00 0.00 81 PHE A C 5
ATOM 7039 O O . PHE A 1 81 ? 4.579 10.856 2.897 1.00 0.00 81 PHE A O 5
ATOM 7056 N N . GLY A 1 82 ? 3.937 10.874 0.797 1.00 0.00 82 GLY A N 5
ATOM 7057 C CA . GLY A 1 82 ? 5.211 10.248 0.349 1.00 0.00 82 GLY A CA 5
ATOM 7058 C C . GLY A 1 82 ? 4.894 9.193 -0.712 1.00 0.00 82 GLY A C 5
ATOM 7059 O O . GLY A 1 82 ? 4.081 9.409 -1.588 1.00 0.00 82 GLY A O 5
ATOM 7063 N N . TYR A 1 83 ? 5.459 8.024 -0.591 1.00 0.00 83 TYR A N 5
ATOM 7064 C CA . TYR A 1 83 ? 5.105 6.929 -1.541 1.00 0.00 83 TYR A CA 5
ATOM 7065 C C . TYR A 1 83 ? 4.253 5.872 -0.832 1.00 0.00 83 TYR A C 5
ATOM 7066 O O . TYR A 1 83 ? 4.666 5.287 0.148 1.00 0.00 83 TYR A O 5
ATOM 7084 N N . HIS A 1 84 ? 3.105 5.561 -1.370 1.00 0.00 84 HIS A N 5
ATOM 7085 C CA . HIS A 1 84 ? 2.277 4.469 -0.773 1.00 0.00 84 HIS A CA 5
ATOM 7086 C C . HIS A 1 84 ? 2.317 3.226 -1.660 1.00 0.00 84 HIS A C 5
ATOM 7087 O O . HIS A 1 84 ? 1.812 3.236 -2.764 1.00 0.00 84 HIS A O 5
ATOM 7101 N N . ILE A 1 85 ? 2.707 2.108 -1.114 1.00 0.00 85 ILE A N 5
ATOM 7102 C CA . ILE A 1 85 ? 2.519 0.837 -1.871 1.00 0.00 85 ILE A CA 5
ATOM 7103 C C . ILE A 1 85 ? 1.406 0.014 -1.215 1.00 0.00 85 ILE A C 5
ATOM 7104 O O . ILE A 1 85 ? 1.330 -0.075 -0.005 1.00 0.00 85 ILE A O 5
ATOM 7120 N N . ILE A 1 86 ? 0.417 -0.362 -1.981 1.00 0.00 86 ILE A N 5
ATOM 7121 C CA . ILE A 1 86 ? -0.828 -0.908 -1.364 1.00 0.00 86 ILE A CA 5
ATOM 7122 C C . ILE A 1 86 ? -1.113 -2.340 -1.830 1.00 0.00 86 ILE A C 5
ATOM 7123 O O . ILE A 1 86 ? -1.303 -2.590 -3.003 1.00 0.00 86 ILE A O 5
ATOM 7139 N N . LYS A 1 87 ? -1.375 -3.221 -0.901 1.00 0.00 87 LYS A N 5
ATOM 7140 C CA . LYS A 1 87 ? -1.920 -4.558 -1.280 1.00 0.00 87 LYS A CA 5
ATOM 7141 C C . LYS A 1 87 ? -3.449 -4.511 -1.222 1.00 0.00 87 LYS A C 5
ATOM 7142 O O . LYS A 1 87 ? -4.018 -4.058 -0.249 1.00 0.00 87 LYS A O 5
ATOM 7161 N N . VAL A 1 88 ? -4.119 -4.893 -2.277 1.00 0.00 88 VAL A N 5
ATOM 7162 C CA . VAL A 1 88 ? -5.608 -4.772 -2.291 1.00 0.00 88 VAL A CA 5
ATOM 7163 C C . VAL A 1 88 ? -6.259 -6.159 -2.231 1.00 0.00 88 VAL A C 5
ATOM 7164 O O . VAL A 1 88 ? -5.895 -7.056 -2.964 1.00 0.00 88 VAL A O 5
ATOM 7177 N N . LEU A 1 89 ? -7.196 -6.349 -1.340 1.00 0.00 89 LEU A N 5
ATOM 7178 C CA . LEU A 1 89 ? -7.841 -7.677 -1.202 1.00 0.00 89 LEU A CA 5
ATOM 7179 C C . LEU A 1 89 ? -9.346 -7.510 -0.970 1.00 0.00 89 LEU A C 5
ATOM 7180 O O . LEU A 1 89 ? -9.939 -6.521 -1.355 1.00 0.00 89 LEU A O 5
ATOM 7196 N N . TYR A 1 90 ? -9.953 -8.486 -0.353 1.00 0.00 90 TYR A N 5
ATOM 7197 C CA . TYR A 1 90 ? -11.432 -8.460 -0.096 1.00 0.00 90 TYR A CA 5
ATOM 7198 C C . TYR A 1 90 ? -12.181 -7.731 -1.223 1.00 0.00 90 TYR A C 5
ATOM 7199 O O . TYR A 1 90 ? -12.565 -8.332 -2.205 1.00 0.00 90 TYR A O 5
ATOM 7217 N N . ARG A 1 91 ? -12.349 -6.439 -1.119 1.00 0.00 91 ARG A N 5
ATOM 7218 C CA . ARG A 1 91 ? -13.022 -5.686 -2.218 1.00 0.00 91 ARG A CA 5
ATOM 7219 C C . ARG A 1 91 ? -14.439 -6.217 -2.446 1.00 0.00 91 ARG A C 5
ATOM 7220 O O . ARG A 1 91 ? -14.856 -6.443 -3.565 1.00 0.00 91 ARG A O 5
ATOM 7241 N N . ASN A 1 92 ? -15.186 -6.401 -1.396 1.00 0.00 92 ASN A N 5
ATOM 7242 C CA . ASN A 1 92 ? -16.584 -6.898 -1.553 1.00 0.00 92 ASN A CA 5
ATOM 7243 C C . ASN A 1 92 ? -17.576 -5.897 -0.949 1.00 0.00 92 ASN A C 5
ATOM 7244 O O . ASN A 1 92 ? -18.640 -6.325 -0.532 1.00 0.00 92 ASN A O 5
ATOM 7256 N N . ALA A 1 1 ? -14.120 0.551 -3.212 1.00 0.00 1 ALA A N 6
ATOM 7257 C CA . ALA A 1 1 ? -15.433 -0.131 -3.026 1.00 0.00 1 ALA A CA 6
ATOM 7258 C C . ALA A 1 1 ? -16.014 0.208 -1.650 1.00 0.00 1 ALA A C 6
ATOM 7259 O O . ALA A 1 1 ? -15.424 0.943 -0.883 1.00 0.00 1 ALA A O 6
ATOM 7268 N N . LYS A 1 2 ? -17.164 -0.319 -1.332 1.00 0.00 2 LYS A N 6
ATOM 7269 C CA . LYS A 1 2 ? -17.777 -0.021 -0.003 1.00 0.00 2 LYS A CA 6
ATOM 7270 C C . LYS A 1 2 ? -16.847 -0.480 1.111 1.00 0.00 2 LYS A C 6
ATOM 7271 O O . LYS A 1 2 ? -16.483 0.271 1.991 1.00 0.00 2 LYS A O 6
ATOM 7290 N N . THR A 1 3 ? -16.437 -1.706 1.041 1.00 0.00 3 THR A N 6
ATOM 7291 C CA . THR A 1 3 ? -15.486 -2.251 2.055 1.00 0.00 3 THR A CA 6
ATOM 7292 C C . THR A 1 3 ? -14.365 -3.019 1.353 1.00 0.00 3 THR A C 6
ATOM 7293 O O . THR A 1 3 ? -14.608 -3.778 0.435 1.00 0.00 3 THR A O 6
ATOM 7304 N N . ALA A 1 4 ? -13.137 -2.821 1.750 1.00 0.00 4 ALA A N 6
ATOM 7305 C CA . ALA A 1 4 ? -12.027 -3.543 1.058 1.00 0.00 4 ALA A CA 6
ATOM 7306 C C . ALA A 1 4 ? -10.855 -3.796 2.006 1.00 0.00 4 ALA A C 6
ATOM 7307 O O . ALA A 1 4 ? -10.658 -3.082 2.967 1.00 0.00 4 ALA A O 6
ATOM 7314 N N . ALA A 1 5 ? -10.028 -4.762 1.690 1.00 0.00 5 ALA A N 6
ATOM 7315 C CA . ALA A 1 5 ? -8.815 -5.012 2.519 1.00 0.00 5 ALA A CA 6
ATOM 7316 C C . ALA A 1 5 ? -7.593 -4.415 1.825 1.00 0.00 5 ALA A C 6
ATOM 7317 O O . ALA A 1 5 ? -7.452 -4.510 0.623 1.00 0.00 5 ALA A O 6
ATOM 7324 N N . ALA A 1 6 ? -6.732 -3.763 2.551 1.00 0.00 6 ALA A N 6
ATOM 7325 C CA . ALA A 1 6 ? -5.560 -3.129 1.887 1.00 0.00 6 ALA A CA 6
ATOM 7326 C C . ALA A 1 6 ? -4.355 -3.072 2.827 1.00 0.00 6 ALA A C 6
ATOM 7327 O O . ALA A 1 6 ? -4.403 -2.458 3.875 1.00 0.00 6 ALA A O 6
ATOM 7334 N N . LEU A 1 7 ? -3.226 -3.523 2.359 1.00 0.00 7 LEU A N 6
ATOM 7335 C CA . LEU A 1 7 ? -1.961 -3.289 3.112 1.00 0.00 7 LEU A CA 6
ATOM 7336 C C . LEU A 1 7 ? -1.219 -2.107 2.491 1.00 0.00 7 LEU A C 6
ATOM 7337 O O . LEU A 1 7 ? -1.150 -1.979 1.288 1.00 0.00 7 LEU A O 6
ATOM 7353 N N . HIS A 1 8 ? -0.718 -1.209 3.292 1.00 0.00 8 HIS A N 6
ATOM 7354 C CA . HIS A 1 8 ? -0.052 -0.002 2.717 1.00 0.00 8 HIS A CA 6
ATOM 7355 C C . HIS A 1 8 ? 1.316 0.219 3.356 1.00 0.00 8 HIS A C 6
ATOM 7356 O O . HIS A 1 8 ? 1.427 0.415 4.550 1.00 0.00 8 HIS A O 6
ATOM 7370 N N . ILE A 1 9 ? 2.322 0.390 2.549 1.00 0.00 9 ILE A N 6
ATOM 7371 C CA . ILE A 1 9 ? 3.634 0.834 3.093 1.00 0.00 9 ILE A CA 6
ATOM 7372 C C . ILE A 1 9 ? 3.965 2.228 2.557 1.00 0.00 9 ILE A C 6
ATOM 7373 O O . ILE A 1 9 ? 3.894 2.478 1.368 1.00 0.00 9 ILE A O 6
ATOM 7389 N N . LEU A 1 10 ? 4.318 3.137 3.419 1.00 0.00 10 LEU A N 6
ATOM 7390 C CA . LEU A 1 10 ? 4.647 4.513 2.956 1.00 0.00 10 LEU A CA 6
ATOM 7391 C C . LEU A 1 10 ? 6.157 4.747 3.031 1.00 0.00 10 LEU A C 6
ATOM 7392 O O . LEU A 1 10 ? 6.736 4.804 4.099 1.00 0.00 10 LEU A O 6
ATOM 7408 N N . VAL A 1 11 ? 6.789 4.936 1.907 1.00 0.00 11 VAL A N 6
ATOM 7409 C CA . VAL A 1 11 ? 8.253 5.229 1.915 1.00 0.00 11 VAL A CA 6
ATOM 7410 C C . VAL A 1 11 ? 8.486 6.728 1.713 1.00 0.00 11 VAL A C 6
ATOM 7411 O O . VAL A 1 11 ? 7.980 7.326 0.784 1.00 0.00 11 VAL A O 6
ATOM 7424 N N . LYS A 1 12 ? 9.266 7.333 2.563 1.00 0.00 12 LYS A N 6
ATOM 7425 C CA . LYS A 1 12 ? 9.556 8.787 2.408 1.00 0.00 12 LYS A CA 6
ATOM 7426 C C . LYS A 1 12 ? 10.388 9.042 1.147 1.00 0.00 12 LYS A C 6
ATOM 7427 O O . LYS A 1 12 ? 10.242 10.055 0.492 1.00 0.00 12 LYS A O 6
ATOM 7446 N N . GLU A 1 13 ? 11.339 8.191 0.869 1.00 0.00 13 GLU A N 6
ATOM 7447 C CA . GLU A 1 13 ? 12.267 8.457 -0.270 1.00 0.00 13 GLU A CA 6
ATOM 7448 C C . GLU A 1 13 ? 12.002 7.500 -1.433 1.00 0.00 13 GLU A C 6
ATOM 7449 O O . GLU A 1 13 ? 11.834 6.311 -1.249 1.00 0.00 13 GLU A O 6
ATOM 7461 N N . GLU A 1 14 ? 12.042 8.006 -2.635 1.00 0.00 14 GLU A N 6
ATOM 7462 C CA . GLU A 1 14 ? 11.879 7.124 -3.825 1.00 0.00 14 GLU A CA 6
ATOM 7463 C C . GLU A 1 14 ? 12.983 6.062 -3.851 1.00 0.00 14 GLU A C 6
ATOM 7464 O O . GLU A 1 14 ? 12.745 4.912 -4.163 1.00 0.00 14 GLU A O 6
ATOM 7476 N N . LYS A 1 15 ? 14.192 6.442 -3.534 1.00 0.00 15 LYS A N 6
ATOM 7477 C CA . LYS A 1 15 ? 15.315 5.458 -3.552 1.00 0.00 15 LYS A CA 6
ATOM 7478 C C . LYS A 1 15 ? 14.981 4.273 -2.647 1.00 0.00 15 LYS A C 6
ATOM 7479 O O . LYS A 1 15 ? 15.165 3.130 -3.014 1.00 0.00 15 LYS A O 6
ATOM 7498 N N . LEU A 1 16 ? 14.456 4.535 -1.484 1.00 0.00 16 LEU A N 6
ATOM 7499 C CA . LEU A 1 16 ? 14.069 3.417 -0.581 1.00 0.00 16 LEU A CA 6
ATOM 7500 C C . LEU A 1 16 ? 12.887 2.654 -1.189 1.00 0.00 16 LEU A C 6
ATOM 7501 O O . LEU A 1 16 ? 12.855 1.442 -1.189 1.00 0.00 16 LEU A O 6
ATOM 7517 N N . ALA A 1 17 ? 11.991 3.350 -1.838 1.00 0.00 17 ALA A N 6
ATOM 7518 C CA . ALA A 1 17 ? 10.915 2.643 -2.589 1.00 0.00 17 ALA A CA 6
ATOM 7519 C C . ALA A 1 17 ? 11.543 1.698 -3.620 1.00 0.00 17 ALA A C 6
ATOM 7520 O O . ALA A 1 17 ? 11.213 0.531 -3.686 1.00 0.00 17 ALA A O 6
ATOM 7527 N N . LEU A 1 18 ? 12.539 2.161 -4.328 1.00 0.00 18 LEU A N 6
ATOM 7528 C CA . LEU A 1 18 ? 13.295 1.251 -5.239 1.00 0.00 18 LEU A CA 6
ATOM 7529 C C . LEU A 1 18 ? 13.922 0.114 -4.435 1.00 0.00 18 LEU A C 6
ATOM 7530 O O . LEU A 1 18 ? 13.808 -1.041 -4.789 1.00 0.00 18 LEU A O 6
ATOM 7546 N N . ASP A 1 19 ? 14.435 0.405 -3.277 1.00 0.00 19 ASP A N 6
ATOM 7547 C CA . ASP A 1 19 ? 14.870 -0.701 -2.385 1.00 0.00 19 ASP A CA 6
ATOM 7548 C C . ASP A 1 19 ? 13.661 -1.575 -2.045 1.00 0.00 19 ASP A C 6
ATOM 7549 O O . ASP A 1 19 ? 13.742 -2.787 -2.011 1.00 0.00 19 ASP A O 6
ATOM 7558 N N . LEU A 1 20 ? 12.537 -0.958 -1.797 1.00 0.00 20 LEU A N 6
ATOM 7559 C CA . LEU A 1 20 ? 11.311 -1.723 -1.462 1.00 0.00 20 LEU A CA 6
ATOM 7560 C C . LEU A 1 20 ? 10.880 -2.591 -2.650 1.00 0.00 20 LEU A C 6
ATOM 7561 O O . LEU A 1 20 ? 10.913 -3.803 -2.562 1.00 0.00 20 LEU A O 6
ATOM 7577 N N . LEU A 1 21 ? 10.213 -2.021 -3.615 1.00 0.00 21 LEU A N 6
ATOM 7578 C CA . LEU A 1 21 ? 9.496 -2.899 -4.589 1.00 0.00 21 LEU A CA 6
ATOM 7579 C C . LEU A 1 21 ? 10.435 -3.989 -5.122 1.00 0.00 21 LEU A C 6
ATOM 7580 O O . LEU A 1 21 ? 9.992 -5.049 -5.518 1.00 0.00 21 LEU A O 6
ATOM 7596 N N . GLU A 1 22 ? 11.727 -3.801 -5.020 1.00 0.00 22 GLU A N 6
ATOM 7597 C CA . GLU A 1 22 ? 12.660 -4.902 -5.393 1.00 0.00 22 GLU A CA 6
ATOM 7598 C C . GLU A 1 22 ? 12.476 -6.094 -4.448 1.00 0.00 22 GLU A C 6
ATOM 7599 O O . GLU A 1 22 ? 12.632 -7.236 -4.832 1.00 0.00 22 GLU A O 6
ATOM 7611 N N . GLN A 1 23 ? 12.289 -5.823 -3.184 1.00 0.00 23 GLN A N 6
ATOM 7612 C CA . GLN A 1 23 ? 12.262 -6.921 -2.171 1.00 0.00 23 GLN A CA 6
ATOM 7613 C C . GLN A 1 23 ? 11.135 -7.916 -2.462 1.00 0.00 23 GLN A C 6
ATOM 7614 O O . GLN A 1 23 ? 11.277 -9.103 -2.244 1.00 0.00 23 GLN A O 6
ATOM 7628 N N . ILE A 1 24 ? 9.981 -7.434 -2.831 1.00 0.00 24 ILE A N 6
ATOM 7629 C CA . ILE A 1 24 ? 8.816 -8.355 -2.988 1.00 0.00 24 ILE A CA 6
ATOM 7630 C C . ILE A 1 24 ? 9.066 -9.359 -4.116 1.00 0.00 24 ILE A C 6
ATOM 7631 O O . ILE A 1 24 ? 8.812 -10.537 -3.974 1.00 0.00 24 ILE A O 6
ATOM 7647 N N . LYS A 1 25 ? 9.584 -8.918 -5.227 1.00 0.00 25 LYS A N 6
ATOM 7648 C CA . LYS A 1 25 ? 9.865 -9.869 -6.327 1.00 0.00 25 LYS A CA 6
ATOM 7649 C C . LYS A 1 25 ? 10.891 -10.912 -5.874 1.00 0.00 25 LYS A C 6
ATOM 7650 O O . LYS A 1 25 ? 10.666 -12.102 -5.974 1.00 0.00 25 LYS A O 6
ATOM 7669 N N . ASN A 1 26 ? 11.986 -10.477 -5.311 1.00 0.00 26 ASN A N 6
ATOM 7670 C CA . ASN A 1 26 ? 12.988 -11.446 -4.779 1.00 0.00 26 ASN A CA 6
ATOM 7671 C C . ASN A 1 26 ? 12.385 -12.270 -3.641 1.00 0.00 26 ASN A C 6
ATOM 7672 O O . ASN A 1 26 ? 12.470 -13.481 -3.623 1.00 0.00 26 ASN A O 6
ATOM 7683 N N . GLY A 1 27 ? 11.914 -11.606 -2.621 1.00 0.00 27 GLY A N 6
ATOM 7684 C CA . GLY A 1 27 ? 11.466 -12.331 -1.401 1.00 0.00 27 GLY A CA 6
ATOM 7685 C C . GLY A 1 27 ? 9.937 -12.368 -1.349 1.00 0.00 27 GLY A C 6
ATOM 7686 O O . GLY A 1 27 ? 9.352 -13.360 -0.964 1.00 0.00 27 GLY A O 6
ATOM 7690 N N . ALA A 1 28 ? 9.299 -11.279 -1.716 1.00 0.00 28 ALA A N 6
ATOM 7691 C CA . ALA A 1 28 ? 7.798 -11.195 -1.689 1.00 0.00 28 ALA A CA 6
ATOM 7692 C C . ALA A 1 28 ? 7.310 -10.851 -0.292 1.00 0.00 28 ALA A C 6
ATOM 7693 O O . ALA A 1 28 ? 8.036 -10.294 0.509 1.00 0.00 28 ALA A O 6
ATOM 7700 N N . ASP A 1 29 ? 6.111 -11.245 0.035 1.00 0.00 29 ASP A N 6
ATOM 7701 C CA . ASP A 1 29 ? 5.608 -11.021 1.417 1.00 0.00 29 ASP A CA 6
ATOM 7702 C C . ASP A 1 29 ? 5.559 -9.530 1.734 1.00 0.00 29 ASP A C 6
ATOM 7703 O O . ASP A 1 29 ? 6.396 -8.990 2.433 1.00 0.00 29 ASP A O 6
ATOM 7712 N N . PHE A 1 30 ? 4.584 -8.864 1.196 1.00 0.00 30 PHE A N 6
ATOM 7713 C CA . PHE A 1 30 ? 4.449 -7.401 1.409 1.00 0.00 30 PHE A CA 6
ATOM 7714 C C . PHE A 1 30 ? 4.291 -7.077 2.898 1.00 0.00 30 PHE A C 6
ATOM 7715 O O . PHE A 1 30 ? 4.898 -6.158 3.410 1.00 0.00 30 PHE A O 6
ATOM 7732 N N . GLY A 1 31 ? 3.418 -7.769 3.577 1.00 0.00 31 GLY A N 6
ATOM 7733 C CA . GLY A 1 31 ? 3.153 -7.432 5.005 1.00 0.00 31 GLY A CA 6
ATOM 7734 C C . GLY A 1 31 ? 4.442 -7.569 5.821 1.00 0.00 31 GLY A C 6
ATOM 7735 O O . GLY A 1 31 ? 4.725 -6.766 6.691 1.00 0.00 31 GLY A O 6
ATOM 7739 N N . LYS A 1 32 ? 5.213 -8.592 5.573 1.00 0.00 32 LYS A N 6
ATOM 7740 C CA . LYS A 1 32 ? 6.459 -8.786 6.369 1.00 0.00 32 LYS A CA 6
ATOM 7741 C C . LYS A 1 32 ? 7.453 -7.660 6.077 1.00 0.00 32 LYS A C 6
ATOM 7742 O O . LYS A 1 32 ? 8.102 -7.143 6.966 1.00 0.00 32 LYS A O 6
ATOM 7761 N N . LEU A 1 33 ? 7.559 -7.253 4.842 1.00 0.00 33 LEU A N 6
ATOM 7762 C CA . LEU A 1 33 ? 8.495 -6.142 4.508 1.00 0.00 33 LEU A CA 6
ATOM 7763 C C . LEU A 1 33 ? 8.037 -4.847 5.177 1.00 0.00 33 LEU A C 6
ATOM 7764 O O . LEU A 1 33 ? 8.836 -4.088 5.685 1.00 0.00 33 LEU A O 6
ATOM 7780 N N . ALA A 1 34 ? 6.759 -4.592 5.199 1.00 0.00 34 ALA A N 6
ATOM 7781 C CA . ALA A 1 34 ? 6.269 -3.351 5.855 1.00 0.00 34 ALA A CA 6
ATOM 7782 C C . ALA A 1 34 ? 6.680 -3.345 7.329 1.00 0.00 34 ALA A C 6
ATOM 7783 O O . ALA A 1 34 ? 7.183 -2.364 7.834 1.00 0.00 34 ALA A O 6
ATOM 7790 N N . LYS A 1 35 ? 6.475 -4.428 8.024 1.00 0.00 35 LYS A N 6
ATOM 7791 C CA . LYS A 1 35 ? 6.856 -4.459 9.466 1.00 0.00 35 LYS A CA 6
ATOM 7792 C C . LYS A 1 35 ? 8.358 -4.203 9.628 1.00 0.00 35 LYS A C 6
ATOM 7793 O O . LYS A 1 35 ? 8.787 -3.568 10.572 1.00 0.00 35 LYS A O 6
ATOM 7812 N N . LYS A 1 36 ? 9.167 -4.770 8.776 1.00 0.00 36 LYS A N 6
ATOM 7813 C CA . LYS A 1 36 ? 10.644 -4.641 8.956 1.00 0.00 36 LYS A CA 6
ATOM 7814 C C . LYS A 1 36 ? 11.139 -3.230 8.607 1.00 0.00 36 LYS A C 6
ATOM 7815 O O . LYS A 1 36 ? 11.997 -2.693 9.281 1.00 0.00 36 LYS A O 6
ATOM 7834 N N . HIS A 1 37 ? 10.800 -2.731 7.447 1.00 0.00 37 HIS A N 6
ATOM 7835 C CA . HIS A 1 37 ? 11.482 -1.495 6.959 1.00 0.00 37 HIS A CA 6
ATOM 7836 C C . HIS A 1 37 ? 10.574 -0.258 7.052 1.00 0.00 37 HIS A C 6
ATOM 7837 O O . HIS A 1 37 ? 11.029 0.856 6.888 1.00 0.00 37 HIS A O 6
ATOM 7851 N N . SER A 1 38 ? 9.288 -0.438 7.185 1.00 0.00 38 SER A N 6
ATOM 7852 C CA . SER A 1 38 ? 8.380 0.746 7.135 1.00 0.00 38 SER A CA 6
ATOM 7853 C C . SER A 1 38 ? 8.731 1.731 8.250 1.00 0.00 38 SER A C 6
ATOM 7854 O O . SER A 1 38 ? 8.904 2.910 8.012 1.00 0.00 38 SER A O 6
ATOM 7862 N N . ILE A 1 39 ? 8.846 1.250 9.462 1.00 0.00 39 ILE A N 6
ATOM 7863 C CA . ILE A 1 39 ? 9.196 2.146 10.606 1.00 0.00 39 ILE A CA 6
ATOM 7864 C C . ILE A 1 39 ? 8.497 3.502 10.458 1.00 0.00 39 ILE A C 6
ATOM 7865 O O . ILE A 1 39 ? 9.032 4.529 10.824 1.00 0.00 39 ILE A O 6
ATOM 7881 N N . CYS A 1 40 ? 7.335 3.517 9.862 1.00 0.00 40 CYS A N 6
ATOM 7882 C CA . CYS A 1 40 ? 6.639 4.813 9.619 1.00 0.00 40 CYS A CA 6
ATOM 7883 C C . CYS A 1 40 ? 5.224 4.775 10.206 1.00 0.00 40 CYS A C 6
ATOM 7884 O O . CYS A 1 40 ? 4.767 3.746 10.660 1.00 0.00 40 CYS A O 6
ATOM 7892 N N . PRO A 1 41 ? 4.608 5.927 10.248 1.00 0.00 41 PRO A N 6
ATOM 7893 C CA . PRO A 1 41 ? 3.268 6.055 10.874 1.00 0.00 41 PRO A CA 6
ATOM 7894 C C . PRO A 1 41 ? 2.301 5.013 10.303 1.00 0.00 41 PRO A C 6
ATOM 7895 O O . PRO A 1 41 ? 1.471 4.474 11.008 1.00 0.00 41 PRO A O 6
ATOM 7906 N N . SER A 1 42 ? 2.430 4.691 9.046 1.00 0.00 42 SER A N 6
ATOM 7907 C CA . SER A 1 42 ? 1.550 3.644 8.452 1.00 0.00 42 SER A CA 6
ATOM 7908 C C . SER A 1 42 ? 2.351 2.365 8.215 1.00 0.00 42 SER A C 6
ATOM 7909 O O . SER A 1 42 ? 1.912 1.460 7.535 1.00 0.00 42 SER A O 6
ATOM 7917 N N . GLY A 1 43 ? 3.491 2.249 8.831 1.00 0.00 43 GLY A N 6
ATOM 7918 C CA . GLY A 1 43 ? 4.270 0.989 8.704 1.00 0.00 43 GLY A CA 6
ATOM 7919 C C . GLY A 1 43 ? 3.677 -0.051 9.654 1.00 0.00 43 GLY A C 6
ATOM 7920 O O . GLY A 1 43 ? 3.184 -1.080 9.238 1.00 0.00 43 GLY A O 6
ATOM 7924 N N . LYS A 1 44 ? 3.670 0.241 10.925 1.00 0.00 44 LYS A N 6
ATOM 7925 C CA . LYS A 1 44 ? 3.047 -0.693 11.904 1.00 0.00 44 LYS A CA 6
ATOM 7926 C C . LYS A 1 44 ? 1.562 -0.897 11.581 1.00 0.00 44 LYS A C 6
ATOM 7927 O O . LYS A 1 44 ? 1.029 -1.977 11.740 1.00 0.00 44 LYS A O 6
ATOM 7946 N N . ARG A 1 45 ? 0.871 0.149 11.206 1.00 0.00 45 ARG A N 6
ATOM 7947 C CA . ARG A 1 45 ? -0.594 0.021 10.969 1.00 0.00 45 ARG A CA 6
ATOM 7948 C C . ARG A 1 45 ? -0.908 0.017 9.467 1.00 0.00 45 ARG A C 6
ATOM 7949 O O . ARG A 1 45 ? -1.690 -0.784 8.993 1.00 0.00 45 ARG A O 6
ATOM 7970 N N . GLY A 1 46 ? -0.304 0.892 8.710 1.00 0.00 46 GLY A N 6
ATOM 7971 C CA . GLY A 1 46 ? -0.575 0.912 7.246 1.00 0.00 46 GLY A CA 6
ATOM 7972 C C . GLY A 1 46 ? -0.132 -0.420 6.640 1.00 0.00 46 GLY A C 6
ATOM 7973 O O . GLY A 1 46 ? -0.703 -0.896 5.684 1.00 0.00 46 GLY A O 6
ATOM 7977 N N . GLY A 1 47 ? 0.852 -1.046 7.227 1.00 0.00 47 GLY A N 6
ATOM 7978 C CA . GLY A 1 47 ? 1.306 -2.377 6.724 1.00 0.00 47 GLY A CA 6
ATOM 7979 C C . GLY A 1 47 ? 0.274 -3.453 7.079 1.00 0.00 47 GLY A C 6
ATOM 7980 O O . GLY A 1 47 ? 0.442 -4.613 6.762 1.00 0.00 47 GLY A O 6
ATOM 7984 N N . ASP A 1 48 ? -0.797 -3.078 7.723 1.00 0.00 48 ASP A N 6
ATOM 7985 C CA . ASP A 1 48 ? -1.842 -4.073 8.086 1.00 0.00 48 ASP A CA 6
ATOM 7986 C C . ASP A 1 48 ? -3.081 -3.335 8.592 1.00 0.00 48 ASP A C 6
ATOM 7987 O O . ASP A 1 48 ? -3.304 -3.205 9.779 1.00 0.00 48 ASP A O 6
ATOM 7996 N N . LEU A 1 49 ? -3.834 -2.768 7.689 1.00 0.00 49 LEU A N 6
ATOM 7997 C CA . LEU A 1 49 ? -5.002 -1.935 8.095 1.00 0.00 49 LEU A CA 6
ATOM 7998 C C . LEU A 1 49 ? -6.263 -2.798 8.178 1.00 0.00 49 LEU A C 6
ATOM 7999 O O . LEU A 1 49 ? -7.333 -2.318 8.493 1.00 0.00 49 LEU A O 6
ATOM 8015 N N . GLY A 1 50 ? -6.169 -4.037 7.779 1.00 0.00 50 GLY A N 6
ATOM 8016 C CA . GLY A 1 50 ? -7.392 -4.881 7.704 1.00 0.00 50 GLY A CA 6
ATOM 8017 C C . GLY A 1 50 ? -8.293 -4.351 6.587 1.00 0.00 50 GLY A C 6
ATOM 8018 O O . GLY A 1 50 ? -7.840 -4.076 5.491 1.00 0.00 50 GLY A O 6
ATOM 8022 N N . GLU A 1 51 ? -9.555 -4.164 6.861 1.00 0.00 51 GLU A N 6
ATOM 8023 C CA . GLU A 1 51 ? -10.464 -3.605 5.821 1.00 0.00 51 GLU A CA 6
ATOM 8024 C C . GLU A 1 51 ? -11.019 -2.250 6.265 1.00 0.00 51 GLU A C 6
ATOM 8025 O O . GLU A 1 51 ? -11.322 -2.040 7.423 1.00 0.00 51 GLU A O 6
ATOM 8037 N N . PHE A 1 52 ? -11.227 -1.356 5.336 1.00 0.00 52 PHE A N 6
ATOM 8038 C CA . PHE A 1 52 ? -11.846 -0.049 5.690 1.00 0.00 52 PHE A CA 6
ATOM 8039 C C . PHE A 1 52 ? -13.011 0.265 4.751 1.00 0.00 52 PHE A C 6
ATOM 8040 O O . PHE A 1 52 ? -13.204 -0.390 3.745 1.00 0.00 52 PHE A O 6
ATOM 8057 N N . ARG A 1 53 ? -13.841 1.202 5.126 1.00 0.00 53 ARG A N 6
ATOM 8058 C CA . ARG A 1 53 ? -15.057 1.491 4.315 1.00 0.00 53 ARG A CA 6
ATOM 8059 C C . ARG A 1 53 ? -14.913 2.835 3.596 1.00 0.00 53 ARG A C 6
ATOM 8060 O O . ARG A 1 53 ? -13.855 3.432 3.577 1.00 0.00 53 ARG A O 6
ATOM 8081 N N . GLN A 1 54 ? -15.979 3.326 3.026 1.00 0.00 54 GLN A N 6
ATOM 8082 C CA . GLN A 1 54 ? -15.920 4.644 2.331 1.00 0.00 54 GLN A CA 6
ATOM 8083 C C . GLN A 1 54 ? -15.536 5.748 3.320 1.00 0.00 54 GLN A C 6
ATOM 8084 O O . GLN A 1 54 ? -15.261 6.868 2.936 1.00 0.00 54 GLN A O 6
ATOM 8098 N N . GLY A 1 55 ? -15.612 5.470 4.592 1.00 0.00 55 GLY A N 6
ATOM 8099 C CA . GLY A 1 55 ? -15.361 6.534 5.605 1.00 0.00 55 GLY A CA 6
ATOM 8100 C C . GLY A 1 55 ? -13.867 6.607 5.930 1.00 0.00 55 GLY A C 6
ATOM 8101 O O . GLY A 1 55 ? -13.475 7.147 6.945 1.00 0.00 55 GLY A O 6
ATOM 8105 N N . GLN A 1 56 ? -13.025 6.197 5.020 1.00 0.00 56 GLN A N 6
ATOM 8106 C CA . GLN A 1 56 ? -11.558 6.392 5.233 1.00 0.00 56 GLN A CA 6
ATOM 8107 C C . GLN A 1 56 ? -10.792 6.129 3.935 1.00 0.00 56 GLN A C 6
ATOM 8108 O O . GLN A 1 56 ? -10.589 7.024 3.138 1.00 0.00 56 GLN A O 6
ATOM 8122 N N . MET A 1 57 ? -10.314 4.928 3.746 1.00 0.00 57 MET A N 6
ATOM 8123 C CA . MET A 1 57 ? -9.489 4.629 2.532 1.00 0.00 57 MET A CA 6
ATOM 8124 C C . MET A 1 57 ? -8.537 5.792 2.223 1.00 0.00 57 MET A C 6
ATOM 8125 O O . MET A 1 57 ? -8.294 6.646 3.052 1.00 0.00 57 MET A O 6
ATOM 8139 N N . VAL A 1 58 ? -7.951 5.797 1.056 1.00 0.00 58 VAL A N 6
ATOM 8140 C CA . VAL A 1 58 ? -6.968 6.867 0.716 1.00 0.00 58 VAL A CA 6
ATOM 8141 C C . VAL A 1 58 ? -6.988 7.134 -0.797 1.00 0.00 58 VAL A C 6
ATOM 8142 O O . VAL A 1 58 ? -7.023 6.212 -1.589 1.00 0.00 58 VAL A O 6
ATOM 8155 N N . PRO A 1 59 ? -7.055 8.392 -1.140 1.00 0.00 59 PRO A N 6
ATOM 8156 C CA . PRO A 1 59 ? -7.182 8.801 -2.557 1.00 0.00 59 PRO A CA 6
ATOM 8157 C C . PRO A 1 59 ? -6.321 7.911 -3.461 1.00 0.00 59 PRO A C 6
ATOM 8158 O O . PRO A 1 59 ? -6.775 7.418 -4.474 1.00 0.00 59 PRO A O 6
ATOM 8169 N N . ALA A 1 60 ? -5.080 7.721 -3.114 1.00 0.00 60 ALA A N 6
ATOM 8170 C CA . ALA A 1 60 ? -4.187 6.885 -3.966 1.00 0.00 60 ALA A CA 6
ATOM 8171 C C . ALA A 1 60 ? -4.765 5.475 -4.114 1.00 0.00 60 ALA A C 6
ATOM 8172 O O . ALA A 1 60 ? -4.736 4.894 -5.180 1.00 0.00 60 ALA A O 6
ATOM 8179 N N . PHE A 1 61 ? -5.319 4.936 -3.064 1.00 0.00 61 PHE A N 6
ATOM 8180 C CA . PHE A 1 61 ? -5.934 3.582 -3.163 1.00 0.00 61 PHE A CA 6
ATOM 8181 C C . PHE A 1 61 ? -7.057 3.580 -4.200 1.00 0.00 61 PHE A C 6
ATOM 8182 O O . PHE A 1 61 ? -7.199 2.652 -4.971 1.00 0.00 61 PHE A O 6
ATOM 8199 N N . ASP A 1 62 ? -7.862 4.604 -4.220 1.00 0.00 62 ASP A N 6
ATOM 8200 C CA . ASP A 1 62 ? -8.980 4.644 -5.203 1.00 0.00 62 ASP A CA 6
ATOM 8201 C C . ASP A 1 62 ? -8.423 4.587 -6.627 1.00 0.00 62 ASP A C 6
ATOM 8202 O O . ASP A 1 62 ? -8.875 3.817 -7.451 1.00 0.00 62 ASP A O 6
ATOM 8211 N N . LYS A 1 63 ? -7.429 5.380 -6.915 1.00 0.00 63 LYS A N 6
ATOM 8212 C CA . LYS A 1 63 ? -6.824 5.352 -8.276 1.00 0.00 63 LYS A CA 6
ATOM 8213 C C . LYS A 1 63 ? -6.269 3.957 -8.586 1.00 0.00 63 LYS A C 6
ATOM 8214 O O . LYS A 1 63 ? -6.335 3.489 -9.705 1.00 0.00 63 LYS A O 6
ATOM 8233 N N . VAL A 1 64 ? -5.585 3.362 -7.644 1.00 0.00 64 VAL A N 6
ATOM 8234 C CA . VAL A 1 64 ? -4.871 2.085 -7.940 1.00 0.00 64 VAL A CA 6
ATOM 8235 C C . VAL A 1 64 ? -5.813 0.884 -7.825 1.00 0.00 64 VAL A C 6
ATOM 8236 O O . VAL A 1 64 ? -5.899 0.086 -8.732 1.00 0.00 64 VAL A O 6
ATOM 8249 N N . VAL A 1 65 ? -6.619 0.806 -6.805 1.00 0.00 65 VAL A N 6
ATOM 8250 C CA . VAL A 1 65 ? -7.639 -0.281 -6.793 1.00 0.00 65 VAL A CA 6
ATOM 8251 C C . VAL A 1 65 ? -8.480 -0.195 -8.071 1.00 0.00 65 VAL A C 6
ATOM 8252 O O . VAL A 1 65 ? -8.987 -1.183 -8.562 1.00 0.00 65 VAL A O 6
ATOM 8265 N N . PHE A 1 66 ? -8.549 0.972 -8.663 1.00 0.00 66 PHE A N 6
ATOM 8266 C CA . PHE A 1 66 ? -9.261 1.111 -9.968 1.00 0.00 66 PHE A CA 6
ATOM 8267 C C . PHE A 1 66 ? -8.264 0.947 -11.119 1.00 0.00 66 PHE A C 6
ATOM 8268 O O . PHE A 1 66 ? -8.632 0.674 -12.244 1.00 0.00 66 PHE A O 6
ATOM 8285 N N . SER A 1 67 ? -6.996 1.030 -10.820 1.00 0.00 67 SER A N 6
ATOM 8286 C CA . SER A 1 67 ? -5.954 0.790 -11.858 1.00 0.00 67 SER A CA 6
ATOM 8287 C C . SER A 1 67 ? -5.519 -0.680 -11.832 1.00 0.00 67 SER A C 6
ATOM 8288 O O . SER A 1 67 ? -5.510 -1.355 -12.842 1.00 0.00 67 SER A O 6
ATOM 8296 N N . CYS A 1 68 ? -5.240 -1.198 -10.666 1.00 0.00 68 CYS A N 6
ATOM 8297 C CA . CYS A 1 68 ? -4.903 -2.645 -10.545 1.00 0.00 68 CYS A CA 6
ATOM 8298 C C . CYS A 1 68 ? -6.104 -3.417 -9.992 1.00 0.00 68 CYS A C 6
ATOM 8299 O O . CYS A 1 68 ? -6.733 -2.987 -9.047 1.00 0.00 68 CYS A O 6
ATOM 8307 N N . PRO A 1 69 ? -6.359 -4.556 -10.576 1.00 0.00 69 PRO A N 6
ATOM 8308 C CA . PRO A 1 69 ? -7.468 -5.415 -10.103 1.00 0.00 69 PRO A CA 6
ATOM 8309 C C . PRO A 1 69 ? -7.164 -5.949 -8.699 1.00 0.00 69 PRO A C 6
ATOM 8310 O O . PRO A 1 69 ? -6.073 -5.795 -8.188 1.00 0.00 69 PRO A O 6
ATOM 8321 N N . VAL A 1 70 ? -8.120 -6.584 -8.080 1.00 0.00 70 VAL A N 6
ATOM 8322 C CA . VAL A 1 70 ? -7.892 -7.141 -6.715 1.00 0.00 70 VAL A CA 6
ATOM 8323 C C . VAL A 1 70 ? -6.713 -8.120 -6.727 1.00 0.00 70 VAL A C 6
ATOM 8324 O O . VAL A 1 70 ? -6.171 -8.440 -7.767 1.00 0.00 70 VAL A O 6
ATOM 8337 N N . LEU A 1 71 ? -6.286 -8.556 -5.569 1.00 0.00 71 LEU A N 6
ATOM 8338 C CA . LEU A 1 71 ? -5.105 -9.469 -5.488 1.00 0.00 71 LEU A CA 6
ATOM 8339 C C . LEU A 1 71 ? -4.033 -9.061 -6.502 1.00 0.00 71 LEU A C 6
ATOM 8340 O O . LEU A 1 71 ? -3.376 -9.893 -7.093 1.00 0.00 71 LEU A O 6
ATOM 8356 N N . GLU A 1 72 ? -3.818 -7.786 -6.672 1.00 0.00 72 GLU A N 6
ATOM 8357 C CA . GLU A 1 72 ? -2.749 -7.334 -7.604 1.00 0.00 72 GLU A CA 6
ATOM 8358 C C . GLU A 1 72 ? -1.971 -6.171 -6.984 1.00 0.00 72 GLU A C 6
ATOM 8359 O O . GLU A 1 72 ? -2.255 -5.021 -7.251 1.00 0.00 72 GLU A O 6
ATOM 8371 N N . PRO A 1 73 ? -1.012 -6.516 -6.169 1.00 0.00 73 PRO A N 6
ATOM 8372 C CA . PRO A 1 73 ? -0.182 -5.492 -5.497 1.00 0.00 73 PRO A CA 6
ATOM 8373 C C . PRO A 1 73 ? 0.340 -4.486 -6.524 1.00 0.00 73 PRO A C 6
ATOM 8374 O O . PRO A 1 73 ? 0.933 -4.851 -7.520 1.00 0.00 73 PRO A O 6
ATOM 8385 N N . THR A 1 74 ? 0.086 -3.225 -6.311 1.00 0.00 74 THR A N 6
ATOM 8386 C CA . THR A 1 74 ? 0.526 -2.201 -7.301 1.00 0.00 74 THR A CA 6
ATOM 8387 C C . THR A 1 74 ? 1.160 -1.009 -6.582 1.00 0.00 74 THR A C 6
ATOM 8388 O O . THR A 1 74 ? 0.688 -0.570 -5.552 1.00 0.00 74 THR A O 6
ATOM 8399 N N . GLY A 1 75 ? 2.240 -0.499 -7.103 1.00 0.00 75 GLY A N 6
ATOM 8400 C CA . GLY A 1 75 ? 2.921 0.644 -6.436 1.00 0.00 75 GLY A CA 6
ATOM 8401 C C . GLY A 1 75 ? 4.429 0.552 -6.686 1.00 0.00 75 GLY A C 6
ATOM 8402 O O . GLY A 1 75 ? 4.876 -0.283 -7.447 1.00 0.00 75 GLY A O 6
ATOM 8406 N N . PRO A 1 76 ? 5.178 1.412 -6.034 1.00 0.00 76 PRO A N 6
ATOM 8407 C CA . PRO A 1 76 ? 4.590 2.421 -5.109 1.00 0.00 76 PRO A CA 6
ATOM 8408 C C . PRO A 1 76 ? 3.826 3.494 -5.896 1.00 0.00 76 PRO A C 6
ATOM 8409 O O . PRO A 1 76 ? 3.832 3.508 -7.110 1.00 0.00 76 PRO A O 6
ATOM 8420 N N . LEU A 1 77 ? 3.142 4.373 -5.211 1.00 0.00 77 LEU A N 6
ATOM 8421 C CA . LEU A 1 77 ? 2.346 5.423 -5.914 1.00 0.00 77 LEU A CA 6
ATOM 8422 C C . LEU A 1 77 ? 2.598 6.791 -5.279 1.00 0.00 77 LEU A C 6
ATOM 8423 O O . LEU A 1 77 ? 3.345 6.915 -4.330 1.00 0.00 77 LEU A O 6
ATOM 8439 N N . HIS A 1 78 ? 2.045 7.831 -5.841 1.00 0.00 78 HIS A N 6
ATOM 8440 C CA . HIS A 1 78 ? 2.330 9.198 -5.317 1.00 0.00 78 HIS A CA 6
ATOM 8441 C C . HIS A 1 78 ? 1.235 9.645 -4.341 1.00 0.00 78 HIS A C 6
ATOM 8442 O O . HIS A 1 78 ? 0.089 9.809 -4.710 1.00 0.00 78 HIS A O 6
ATOM 8456 N N . THR A 1 79 ? 1.601 9.914 -3.117 1.00 0.00 79 THR A N 6
ATOM 8457 C CA . THR A 1 79 ? 0.609 10.434 -2.131 1.00 0.00 79 THR A CA 6
ATOM 8458 C C . THR A 1 79 ? 1.264 11.505 -1.252 1.00 0.00 79 THR A C 6
ATOM 8459 O O . THR A 1 79 ? 2.470 11.635 -1.216 1.00 0.00 79 THR A O 6
ATOM 8470 N N . GLN A 1 80 ? 0.482 12.296 -0.568 1.00 0.00 80 GLN A N 6
ATOM 8471 C CA . GLN A 1 80 ? 1.073 13.382 0.270 1.00 0.00 80 GLN A CA 6
ATOM 8472 C C . GLN A 1 80 ? 2.001 12.791 1.334 1.00 0.00 80 GLN A C 6
ATOM 8473 O O . GLN A 1 80 ? 3.062 13.315 1.607 1.00 0.00 80 GLN A O 6
ATOM 8487 N N . PHE A 1 81 ? 1.619 11.692 1.922 1.00 0.00 81 PHE A N 6
ATOM 8488 C CA . PHE A 1 81 ? 2.489 11.053 2.953 1.00 0.00 81 PHE A CA 6
ATOM 8489 C C . PHE A 1 81 ? 3.846 10.675 2.349 1.00 0.00 81 PHE A C 6
ATOM 8490 O O . PHE A 1 81 ? 4.797 10.411 3.056 1.00 0.00 81 PHE A O 6
ATOM 8507 N N . GLY A 1 82 ? 3.929 10.599 1.048 1.00 0.00 82 GLY A N 6
ATOM 8508 C CA . GLY A 1 82 ? 5.206 10.184 0.403 1.00 0.00 82 GLY A CA 6
ATOM 8509 C C . GLY A 1 82 ? 4.903 9.147 -0.681 1.00 0.00 82 GLY A C 6
ATOM 8510 O O . GLY A 1 82 ? 4.007 9.318 -1.482 1.00 0.00 82 GLY A O 6
ATOM 8514 N N . TYR A 1 83 ? 5.605 8.047 -0.680 1.00 0.00 83 TYR A N 6
ATOM 8515 C CA . TYR A 1 83 ? 5.308 6.976 -1.674 1.00 0.00 83 TYR A CA 6
ATOM 8516 C C . TYR A 1 83 ? 4.327 5.958 -1.080 1.00 0.00 83 TYR A C 6
ATOM 8517 O O . TYR A 1 83 ? 4.615 5.304 -0.098 1.00 0.00 83 TYR A O 6
ATOM 8535 N N . HIS A 1 84 ? 3.194 5.783 -1.707 1.00 0.00 84 HIS A N 6
ATOM 8536 C CA . HIS A 1 84 ? 2.213 4.758 -1.220 1.00 0.00 84 HIS A CA 6
ATOM 8537 C C . HIS A 1 84 ? 2.268 3.505 -2.096 1.00 0.00 84 HIS A C 6
ATOM 8538 O O . HIS A 1 84 ? 1.800 3.510 -3.219 1.00 0.00 84 HIS A O 6
ATOM 8552 N N . ILE A 1 85 ? 2.655 2.391 -1.537 1.00 0.00 85 ILE A N 6
ATOM 8553 C CA . ILE A 1 85 ? 2.519 1.110 -2.291 1.00 0.00 85 ILE A CA 6
ATOM 8554 C C . ILE A 1 85 ? 1.400 0.270 -1.670 1.00 0.00 85 ILE A C 6
ATOM 8555 O O . ILE A 1 85 ? 1.281 0.189 -0.463 1.00 0.00 85 ILE A O 6
ATOM 8571 N N . ILE A 1 86 ? 0.455 -0.145 -2.471 1.00 0.00 86 ILE A N 6
ATOM 8572 C CA . ILE A 1 86 ? -0.797 -0.726 -1.902 1.00 0.00 86 ILE A CA 6
ATOM 8573 C C . ILE A 1 86 ? -1.015 -2.170 -2.367 1.00 0.00 86 ILE A C 6
ATOM 8574 O O . ILE A 1 86 ? -1.136 -2.439 -3.546 1.00 0.00 86 ILE A O 6
ATOM 8590 N N . LYS A 1 87 ? -1.273 -3.055 -1.440 1.00 0.00 87 LYS A N 6
ATOM 8591 C CA . LYS A 1 87 ? -1.729 -4.422 -1.821 1.00 0.00 87 LYS A CA 6
ATOM 8592 C C . LYS A 1 87 ? -3.248 -4.515 -1.638 1.00 0.00 87 LYS A C 6
ATOM 8593 O O . LYS A 1 87 ? -3.781 -4.101 -0.627 1.00 0.00 87 LYS A O 6
ATOM 8612 N N . VAL A 1 88 ? -3.956 -4.982 -2.630 1.00 0.00 88 VAL A N 6
ATOM 8613 C CA . VAL A 1 88 ? -5.448 -5.008 -2.535 1.00 0.00 88 VAL A CA 6
ATOM 8614 C C . VAL A 1 88 ? -5.936 -6.415 -2.182 1.00 0.00 88 VAL A C 6
ATOM 8615 O O . VAL A 1 88 ? -5.416 -7.403 -2.663 1.00 0.00 88 VAL A O 6
ATOM 8628 N N . LEU A 1 89 ? -6.923 -6.509 -1.335 1.00 0.00 89 LEU A N 6
ATOM 8629 C CA . LEU A 1 89 ? -7.444 -7.825 -0.929 1.00 0.00 89 LEU A CA 6
ATOM 8630 C C . LEU A 1 89 ? -8.965 -7.738 -0.800 1.00 0.00 89 LEU A C 6
ATOM 8631 O O . LEU A 1 89 ? -9.542 -6.671 -0.863 1.00 0.00 89 LEU A O 6
ATOM 8647 N N . TYR A 1 90 ? -9.598 -8.857 -0.642 1.00 0.00 90 TYR A N 6
ATOM 8648 C CA . TYR A 1 90 ? -11.093 -8.910 -0.540 1.00 0.00 90 TYR A CA 6
ATOM 8649 C C . TYR A 1 90 ? -11.760 -7.825 -1.403 1.00 0.00 90 TYR A C 6
ATOM 8650 O O . TYR A 1 90 ? -12.161 -8.082 -2.521 1.00 0.00 90 TYR A O 6
ATOM 8668 N N . ARG A 1 91 ? -11.947 -6.641 -0.883 1.00 0.00 91 ARG A N 6
ATOM 8669 C CA . ARG A 1 91 ? -12.662 -5.593 -1.669 1.00 0.00 91 ARG A CA 6
ATOM 8670 C C . ARG A 1 91 ? -14.074 -6.081 -2.006 1.00 0.00 91 ARG A C 6
ATOM 8671 O O . ARG A 1 91 ? -14.599 -6.971 -1.366 1.00 0.00 91 ARG A O 6
ATOM 8692 N N . ASN A 1 92 ? -14.697 -5.507 -2.996 1.00 0.00 92 ASN A N 6
ATOM 8693 C CA . ASN A 1 92 ? -16.078 -5.941 -3.355 1.00 0.00 92 ASN A CA 6
ATOM 8694 C C . ASN A 1 92 ? -16.069 -7.398 -3.825 1.00 0.00 92 ASN A C 6
ATOM 8695 O O . ASN A 1 92 ? -14.990 -7.923 -4.043 1.00 0.00 92 ASN A O 6
ATOM 8707 N N . ALA A 1 1 ? -18.267 -4.202 -2.535 1.00 0.00 1 ALA A N 7
ATOM 8708 C CA . ALA A 1 1 ? -17.404 -4.543 -1.366 1.00 0.00 1 ALA A CA 7
ATOM 8709 C C . ALA A 1 1 ? -17.595 -3.516 -0.247 1.00 0.00 1 ALA A C 7
ATOM 8710 O O . ALA A 1 1 ? -17.229 -2.365 -0.382 1.00 0.00 1 ALA A O 7
ATOM 8719 N N . LYS A 1 2 ? -18.128 -3.929 0.870 1.00 0.00 2 LYS A N 7
ATOM 8720 C CA . LYS A 1 2 ? -18.295 -2.980 2.009 1.00 0.00 2 LYS A CA 7
ATOM 8721 C C . LYS A 1 2 ? -16.930 -2.434 2.434 1.00 0.00 2 LYS A C 7
ATOM 8722 O O . LYS A 1 2 ? -16.769 -1.260 2.689 1.00 0.00 2 LYS A O 7
ATOM 8741 N N . THR A 1 3 ? -15.935 -3.275 2.448 1.00 0.00 3 THR A N 7
ATOM 8742 C CA . THR A 1 3 ? -14.556 -2.814 2.780 1.00 0.00 3 THR A CA 7
ATOM 8743 C C . THR A 1 3 ? -13.536 -3.695 2.048 1.00 0.00 3 THR A C 7
ATOM 8744 O O . THR A 1 3 ? -13.853 -4.782 1.608 1.00 0.00 3 THR A O 7
ATOM 8755 N N . ALA A 1 4 ? -12.303 -3.275 1.970 1.00 0.00 4 ALA A N 7
ATOM 8756 C CA . ALA A 1 4 ? -11.266 -4.139 1.334 1.00 0.00 4 ALA A CA 7
ATOM 8757 C C . ALA A 1 4 ? -10.069 -4.296 2.274 1.00 0.00 4 ALA A C 7
ATOM 8758 O O . ALA A 1 4 ? -9.780 -3.422 3.067 1.00 0.00 4 ALA A O 7
ATOM 8765 N N . ALA A 1 5 ? -9.374 -5.403 2.198 1.00 0.00 5 ALA A N 7
ATOM 8766 C CA . ALA A 1 5 ? -8.203 -5.615 3.096 1.00 0.00 5 ALA A CA 7
ATOM 8767 C C . ALA A 1 5 ? -6.941 -5.074 2.429 1.00 0.00 5 ALA A C 7
ATOM 8768 O O . ALA A 1 5 ? -6.679 -5.353 1.278 1.00 0.00 5 ALA A O 7
ATOM 8775 N N . ALA A 1 6 ? -6.276 -4.150 3.063 1.00 0.00 6 ALA A N 7
ATOM 8776 C CA . ALA A 1 6 ? -5.180 -3.432 2.352 1.00 0.00 6 ALA A CA 7
ATOM 8777 C C . ALA A 1 6 ? -3.902 -3.373 3.196 1.00 0.00 6 ALA A C 7
ATOM 8778 O O . ALA A 1 6 ? -3.894 -2.852 4.293 1.00 0.00 6 ALA A O 7
ATOM 8785 N N . LEU A 1 7 ? -2.792 -3.709 2.597 1.00 0.00 7 LEU A N 7
ATOM 8786 C CA . LEU A 1 7 ? -1.477 -3.456 3.254 1.00 0.00 7 LEU A CA 7
ATOM 8787 C C . LEU A 1 7 ? -0.862 -2.186 2.664 1.00 0.00 7 LEU A C 7
ATOM 8788 O O . LEU A 1 7 ? -0.862 -2.001 1.465 1.00 0.00 7 LEU A O 7
ATOM 8804 N N . HIS A 1 8 ? -0.354 -1.300 3.478 1.00 0.00 8 HIS A N 7
ATOM 8805 C CA . HIS A 1 8 ? 0.229 -0.043 2.911 1.00 0.00 8 HIS A CA 7
ATOM 8806 C C . HIS A 1 8 ? 1.642 0.197 3.442 1.00 0.00 8 HIS A C 7
ATOM 8807 O O . HIS A 1 8 ? 1.849 0.351 4.629 1.00 0.00 8 HIS A O 7
ATOM 8821 N N . ILE A 1 9 ? 2.569 0.447 2.559 1.00 0.00 9 ILE A N 7
ATOM 8822 C CA . ILE A 1 9 ? 3.905 0.930 3.009 1.00 0.00 9 ILE A CA 7
ATOM 8823 C C . ILE A 1 9 ? 4.156 2.337 2.463 1.00 0.00 9 ILE A C 7
ATOM 8824 O O . ILE A 1 9 ? 4.036 2.581 1.278 1.00 0.00 9 ILE A O 7
ATOM 8840 N N . LEU A 1 10 ? 4.523 3.258 3.310 1.00 0.00 10 LEU A N 7
ATOM 8841 C CA . LEU A 1 10 ? 4.806 4.640 2.829 1.00 0.00 10 LEU A CA 7
ATOM 8842 C C . LEU A 1 10 ? 6.314 4.898 2.843 1.00 0.00 10 LEU A C 7
ATOM 8843 O O . LEU A 1 10 ? 6.962 4.797 3.865 1.00 0.00 10 LEU A O 7
ATOM 8859 N N . VAL A 1 11 ? 6.881 5.200 1.708 1.00 0.00 11 VAL A N 7
ATOM 8860 C CA . VAL A 1 11 ? 8.357 5.428 1.652 1.00 0.00 11 VAL A CA 7
ATOM 8861 C C . VAL A 1 11 ? 8.657 6.917 1.483 1.00 0.00 11 VAL A C 7
ATOM 8862 O O . VAL A 1 11 ? 8.233 7.544 0.533 1.00 0.00 11 VAL A O 7
ATOM 8875 N N . LYS A 1 12 ? 9.451 7.464 2.355 1.00 0.00 12 LYS A N 7
ATOM 8876 C CA . LYS A 1 12 ? 9.862 8.887 2.206 1.00 0.00 12 LYS A CA 7
ATOM 8877 C C . LYS A 1 12 ? 10.811 9.050 1.011 1.00 0.00 12 LYS A C 7
ATOM 8878 O O . LYS A 1 12 ? 10.828 10.076 0.360 1.00 0.00 12 LYS A O 7
ATOM 8897 N N . GLU A 1 13 ? 11.683 8.102 0.798 1.00 0.00 13 GLU A N 7
ATOM 8898 C CA . GLU A 1 13 ? 12.725 8.268 -0.261 1.00 0.00 13 GLU A CA 7
ATOM 8899 C C . GLU A 1 13 ? 12.415 7.394 -1.480 1.00 0.00 13 GLU A C 7
ATOM 8900 O O . GLU A 1 13 ? 12.111 6.224 -1.358 1.00 0.00 13 GLU A O 7
ATOM 8912 N N . GLU A 1 14 ? 12.573 7.935 -2.656 1.00 0.00 14 GLU A N 7
ATOM 8913 C CA . GLU A 1 14 ? 12.381 7.114 -3.889 1.00 0.00 14 GLU A CA 7
ATOM 8914 C C . GLU A 1 14 ? 13.363 5.939 -3.903 1.00 0.00 14 GLU A C 7
ATOM 8915 O O . GLU A 1 14 ? 13.025 4.842 -4.304 1.00 0.00 14 GLU A O 7
ATOM 8927 N N . LYS A 1 15 ? 14.581 6.163 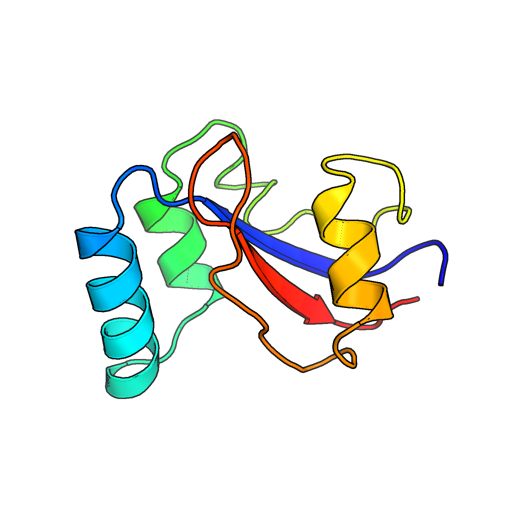-3.489 1.00 0.00 15 LYS A N 7
ATOM 8928 C CA . LYS A 1 15 ? 15.587 5.062 -3.505 1.00 0.00 15 LYS A CA 7
ATOM 8929 C C . LYS A 1 15 ? 15.071 3.869 -2.699 1.00 0.00 15 LYS A C 7
ATOM 8930 O O . LYS A 1 15 ? 15.182 2.732 -3.114 1.00 0.00 15 LYS A O 7
ATOM 8949 N N . LEU A 1 16 ? 14.517 4.118 -1.544 1.00 0.00 16 LEU A N 7
ATOM 8950 C CA . LEU A 1 16 ? 14.010 2.992 -0.710 1.00 0.00 16 LEU A CA 7
ATOM 8951 C C . LEU A 1 16 ? 12.791 2.353 -1.381 1.00 0.00 16 LEU A C 7
ATOM 8952 O O . LEU A 1 16 ? 12.667 1.146 -1.442 1.00 0.00 16 LEU A O 7
ATOM 8968 N N . ALA A 1 17 ? 11.929 3.151 -1.952 1.00 0.00 17 ALA A N 7
ATOM 8969 C CA . ALA A 1 17 ? 10.770 2.578 -2.691 1.00 0.00 17 ALA A CA 7
ATOM 8970 C C . ALA A 1 17 ? 11.280 1.664 -3.804 1.00 0.00 17 ALA A C 7
ATOM 8971 O O . ALA A 1 17 ? 10.855 0.532 -3.933 1.00 0.00 17 ALA A O 7
ATOM 8978 N N . LEU A 1 18 ? 12.307 2.080 -4.492 1.00 0.00 18 LEU A N 7
ATOM 8979 C CA . LEU A 1 18 ? 12.972 1.159 -5.454 1.00 0.00 18 LEU A CA 7
ATOM 8980 C C . LEU A 1 18 ? 13.495 -0.066 -4.704 1.00 0.00 18 LEU A C 7
ATOM 8981 O O . LEU A 1 18 ? 13.272 -1.192 -5.100 1.00 0.00 18 LEU A O 7
ATOM 8997 N N . ASP A 1 19 ? 14.130 0.148 -3.584 1.00 0.00 19 ASP A N 7
ATOM 8998 C CA . ASP A 1 19 ? 14.599 -1.001 -2.762 1.00 0.00 19 ASP A CA 7
ATOM 8999 C C . ASP A 1 19 ? 13.408 -1.867 -2.339 1.00 0.00 19 ASP A C 7
ATOM 9000 O O . ASP A 1 19 ? 13.456 -3.079 -2.407 1.00 0.00 19 ASP A O 7
ATOM 9009 N N . LEU A 1 20 ? 12.324 -1.252 -1.939 1.00 0.00 20 LEU A N 7
ATOM 9010 C CA . LEU A 1 20 ? 11.119 -2.044 -1.556 1.00 0.00 20 LEU A CA 7
ATOM 9011 C C . LEU A 1 20 ? 10.585 -2.792 -2.785 1.00 0.00 20 LEU A C 7
ATOM 9012 O O . LEU A 1 20 ? 10.272 -3.965 -2.727 1.00 0.00 20 LEU A O 7
ATOM 9028 N N . LEU A 1 21 ? 10.463 -2.109 -3.887 1.00 0.00 21 LEU A N 7
ATOM 9029 C CA . LEU A 1 21 ? 9.930 -2.760 -5.114 1.00 0.00 21 LEU A CA 7
ATOM 9030 C C . LEU A 1 21 ? 10.779 -3.982 -5.462 1.00 0.00 21 LEU A C 7
ATOM 9031 O O . LEU A 1 21 ? 10.272 -5.063 -5.690 1.00 0.00 21 LEU A O 7
ATOM 9047 N N . GLU A 1 22 ? 12.071 -3.824 -5.453 1.00 0.00 22 GLU A N 7
ATOM 9048 C CA . GLU A 1 22 ? 12.975 -4.977 -5.724 1.00 0.00 22 GLU A CA 7
ATOM 9049 C C . GLU A 1 22 ? 12.769 -6.068 -4.669 1.00 0.00 22 GLU A C 7
ATOM 9050 O O . GLU A 1 22 ? 12.910 -7.244 -4.944 1.00 0.00 22 GLU A O 7
ATOM 9062 N N . GLN A 1 23 ? 12.590 -5.677 -3.437 1.00 0.00 23 GLN A N 7
ATOM 9063 C CA . GLN A 1 23 ? 12.554 -6.676 -2.330 1.00 0.00 23 GLN A CA 7
ATOM 9064 C C . GLN A 1 23 ? 11.417 -7.684 -2.542 1.00 0.00 23 GLN A C 7
ATOM 9065 O O . GLN A 1 23 ? 11.591 -8.872 -2.360 1.00 0.00 23 GLN A O 7
ATOM 9079 N N . ILE A 1 24 ? 10.239 -7.216 -2.855 1.00 0.00 24 ILE A N 7
ATOM 9080 C CA . ILE A 1 24 ? 9.082 -8.149 -2.997 1.00 0.00 24 ILE A CA 7
ATOM 9081 C C . ILE A 1 24 ? 9.277 -9.082 -4.195 1.00 0.00 24 ILE A C 7
ATOM 9082 O O . ILE A 1 24 ? 8.991 -10.259 -4.127 1.00 0.00 24 ILE A O 7
ATOM 9098 N N . LYS A 1 25 ? 9.721 -8.569 -5.306 1.00 0.00 25 LYS A N 7
ATOM 9099 C CA . LYS A 1 25 ? 9.879 -9.444 -6.501 1.00 0.00 25 LYS A CA 7
ATOM 9100 C C . LYS A 1 25 ? 10.889 -10.557 -6.205 1.00 0.00 25 LYS A C 7
ATOM 9101 O O . LYS A 1 25 ? 10.633 -11.719 -6.451 1.00 0.00 25 LYS A O 7
ATOM 9120 N N . ASN A 1 26 ? 11.991 -10.224 -5.589 1.00 0.00 26 ASN A N 7
ATOM 9121 C CA . ASN A 1 26 ? 12.960 -11.281 -5.176 1.00 0.00 26 ASN A CA 7
ATOM 9122 C C . ASN A 1 26 ? 12.305 -12.254 -4.197 1.00 0.00 26 ASN A C 7
ATOM 9123 O O . ASN A 1 26 ? 12.240 -13.443 -4.433 1.00 0.00 26 ASN A O 7
ATOM 9134 N N . GLY A 1 27 ? 11.954 -11.768 -3.040 1.00 0.00 27 GLY A N 7
ATOM 9135 C CA . GLY A 1 27 ? 11.461 -12.672 -1.968 1.00 0.00 27 GLY A CA 7
ATOM 9136 C C . GLY A 1 27 ? 9.945 -12.521 -1.812 1.00 0.00 27 GLY A C 7
ATOM 9137 O O . GLY A 1 27 ? 9.259 -13.470 -1.490 1.00 0.00 27 GLY A O 7
ATOM 9141 N N . ALA A 1 28 ? 9.441 -11.318 -2.002 1.00 0.00 28 ALA A N 7
ATOM 9142 C CA . ALA A 1 28 ? 7.972 -11.027 -1.845 1.00 0.00 28 ALA A CA 7
ATOM 9143 C C . ALA A 1 28 ? 7.652 -10.690 -0.397 1.00 0.00 28 ALA A C 7
ATOM 9144 O O . ALA A 1 28 ? 8.481 -10.163 0.319 1.00 0.00 28 ALA A O 7
ATOM 9151 N N . ASP A 1 29 ? 6.476 -11.049 0.056 1.00 0.00 29 ASP A N 7
ATOM 9152 C CA . ASP A 1 29 ? 6.105 -10.832 1.491 1.00 0.00 29 ASP A CA 7
ATOM 9153 C C . ASP A 1 29 ? 5.779 -9.358 1.744 1.00 0.00 29 ASP A C 7
ATOM 9154 O O . ASP A 1 29 ? 6.470 -8.675 2.472 1.00 0.00 29 ASP A O 7
ATOM 9163 N N . PHE A 1 30 ? 4.730 -8.865 1.145 1.00 0.00 30 PHE A N 7
ATOM 9164 C CA . PHE A 1 30 ? 4.360 -7.434 1.346 1.00 0.00 30 PHE A CA 7
ATOM 9165 C C . PHE A 1 30 ? 4.084 -7.152 2.827 1.00 0.00 30 PHE A C 7
ATOM 9166 O O . PHE A 1 30 ? 4.433 -6.109 3.344 1.00 0.00 30 PHE A O 7
ATOM 9183 N N . GLY A 1 31 ? 3.401 -8.039 3.497 1.00 0.00 31 GLY A N 7
ATOM 9184 C CA . GLY A 1 31 ? 3.033 -7.776 4.918 1.00 0.00 31 GLY A CA 7
ATOM 9185 C C . GLY A 1 31 ? 4.294 -7.685 5.782 1.00 0.00 31 GLY A C 7
ATOM 9186 O O . GLY A 1 31 ? 4.462 -6.763 6.558 1.00 0.00 31 GLY A O 7
ATOM 9190 N N . LYS A 1 32 ? 5.135 -8.682 5.730 1.00 0.00 32 LYS A N 7
ATOM 9191 C CA . LYS A 1 32 ? 6.322 -8.700 6.636 1.00 0.00 32 LYS A CA 7
ATOM 9192 C C . LYS A 1 32 ? 7.288 -7.567 6.279 1.00 0.00 32 LYS A C 7
ATOM 9193 O O . LYS A 1 32 ? 7.840 -6.913 7.144 1.00 0.00 32 LYS A O 7
ATOM 9212 N N . LEU A 1 33 ? 7.482 -7.312 5.015 1.00 0.00 33 LEU A N 7
ATOM 9213 C CA . LEU A 1 33 ? 8.397 -6.205 4.617 1.00 0.00 33 LEU A CA 7
ATOM 9214 C C . LEU A 1 33 ? 7.838 -4.866 5.104 1.00 0.00 33 LEU A C 7
ATOM 9215 O O . LEU A 1 33 ? 8.560 -4.023 5.596 1.00 0.00 33 LEU A O 7
ATOM 9231 N N . ALA A 1 34 ? 6.550 -4.685 5.007 1.00 0.00 34 ALA A N 7
ATOM 9232 C CA . ALA A 1 34 ? 5.933 -3.424 5.503 1.00 0.00 34 ALA A CA 7
ATOM 9233 C C . ALA A 1 34 ? 6.203 -3.253 7.000 1.00 0.00 34 ALA A C 7
ATOM 9234 O O . ALA A 1 34 ? 6.548 -2.183 7.457 1.00 0.00 34 ALA A O 7
ATOM 9241 N N . LYS A 1 35 ? 5.982 -4.281 7.774 1.00 0.00 35 LYS A N 7
ATOM 9242 C CA . LYS A 1 35 ? 6.151 -4.145 9.251 1.00 0.00 35 LYS A CA 7
ATOM 9243 C C . LYS A 1 35 ? 7.590 -3.746 9.596 1.00 0.00 35 LYS A C 7
ATOM 9244 O O . LYS A 1 35 ? 7.820 -2.918 10.457 1.00 0.00 35 LYS A O 7
ATOM 9263 N N . LYS A 1 36 ? 8.560 -4.346 8.964 1.00 0.00 36 LYS A N 7
ATOM 9264 C CA . LYS A 1 36 ? 9.978 -4.016 9.299 1.00 0.00 36 LYS A CA 7
ATOM 9265 C C . LYS A 1 36 ? 10.334 -2.596 8.842 1.00 0.00 36 LYS A C 7
ATOM 9266 O O . LYS A 1 36 ? 10.920 -1.828 9.580 1.00 0.00 36 LYS A O 7
ATOM 9285 N N . HIS A 1 37 ? 10.113 -2.292 7.592 1.00 0.00 37 HIS A N 7
ATOM 9286 C CA . HIS A 1 37 ? 10.584 -0.981 7.048 1.00 0.00 37 HIS A CA 7
ATOM 9287 C C . HIS A 1 37 ? 9.771 0.189 7.616 1.00 0.00 37 HIS A C 7
ATOM 9288 O O . HIS A 1 37 ? 10.294 1.263 7.837 1.00 0.00 37 HIS A O 7
ATOM 9302 N N . SER A 1 38 ? 8.485 0.030 7.755 1.00 0.00 38 SER A N 7
ATOM 9303 C CA . SER A 1 38 ? 7.641 1.179 8.192 1.00 0.00 38 SER A CA 7
ATOM 9304 C C . SER A 1 38 ? 8.095 1.675 9.567 1.00 0.00 38 SER A C 7
ATOM 9305 O O . SER A 1 38 ? 8.258 2.861 9.778 1.00 0.00 38 SER A O 7
ATOM 9313 N N . ILE A 1 39 ? 8.364 0.773 10.475 1.00 0.00 39 ILE A N 7
ATOM 9314 C CA . ILE A 1 39 ? 8.885 1.177 11.817 1.00 0.00 39 ILE A CA 7
ATOM 9315 C C . ILE A 1 39 ? 8.206 2.463 12.298 1.00 0.00 39 ILE A C 7
ATOM 9316 O O . ILE A 1 39 ? 8.815 3.294 12.941 1.00 0.00 39 ILE A O 7
ATOM 9332 N N . CYS A 1 40 ? 6.968 2.667 11.934 1.00 0.00 40 CYS A N 7
ATOM 9333 C CA . CYS A 1 40 ? 6.283 3.937 12.309 1.00 0.00 40 CYS A CA 7
ATOM 9334 C C . CYS A 1 40 ? 4.949 3.639 13.005 1.00 0.00 40 CYS A C 7
ATOM 9335 O O . CYS A 1 40 ? 4.476 2.520 12.990 1.00 0.00 40 CYS A O 7
ATOM 9343 N N . PRO A 1 41 ? 4.403 4.654 13.618 1.00 0.00 41 PRO A N 7
ATOM 9344 C CA . PRO A 1 41 ? 3.126 4.504 14.360 1.00 0.00 41 PRO A CA 7
ATOM 9345 C C . PRO A 1 41 ? 2.061 3.851 13.472 1.00 0.00 41 PRO A C 7
ATOM 9346 O O . PRO A 1 41 ? 1.307 3.007 13.916 1.00 0.00 41 PRO A O 7
ATOM 9357 N N . SER A 1 42 ? 2.060 4.152 12.200 1.00 0.00 42 SER A N 7
ATOM 9358 C CA . SER A 1 42 ? 1.124 3.451 11.276 1.00 0.00 42 SER A CA 7
ATOM 9359 C C . SER A 1 42 ? 1.853 2.309 10.572 1.00 0.00 42 SER A C 7
ATOM 9360 O O . SER A 1 42 ? 1.357 1.732 9.628 1.00 0.00 42 SER A O 7
ATOM 9368 N N . GLY A 1 43 ? 2.959 1.886 11.113 1.00 0.00 43 GLY A N 7
ATOM 9369 C CA . GLY A 1 43 ? 3.622 0.671 10.571 1.00 0.00 43 GLY A CA 7
ATOM 9370 C C . GLY A 1 43 ? 2.858 -0.556 11.070 1.00 0.00 43 GLY A C 7
ATOM 9371 O O . GLY A 1 43 ? 2.382 -1.363 10.297 1.00 0.00 43 GLY A O 7
ATOM 9375 N N . LYS A 1 44 ? 2.687 -0.663 12.359 1.00 0.00 44 LYS A N 7
ATOM 9376 C CA . LYS A 1 44 ? 1.892 -1.793 12.921 1.00 0.00 44 LYS A CA 7
ATOM 9377 C C . LYS A 1 44 ? 0.452 -1.753 12.399 1.00 0.00 44 LYS A C 7
ATOM 9378 O O . LYS A 1 44 ? -0.149 -2.776 12.140 1.00 0.00 44 LYS A O 7
ATOM 9397 N N . ARG A 1 45 ? -0.125 -0.586 12.298 1.00 0.00 45 ARG A N 7
ATOM 9398 C CA . ARG A 1 45 ? -1.548 -0.498 11.859 1.00 0.00 45 ARG A CA 7
ATOM 9399 C C . ARG A 1 45 ? -1.620 -0.176 10.361 1.00 0.00 45 ARG A C 7
ATOM 9400 O O . ARG A 1 45 ? -2.360 -0.794 9.623 1.00 0.00 45 ARG A O 7
ATOM 9421 N N . GLY A 1 46 ? -0.839 0.765 9.903 1.00 0.00 46 GLY A N 7
ATOM 9422 C CA . GLY A 1 46 ? -0.841 1.103 8.451 1.00 0.00 46 GLY A CA 7
ATOM 9423 C C . GLY A 1 46 ? -0.246 -0.059 7.653 1.00 0.00 46 GLY A C 7
ATOM 9424 O O . GLY A 1 46 ? -0.647 -0.330 6.539 1.00 0.00 46 GLY A O 7
ATOM 9428 N N . GLY A 1 47 ? 0.661 -0.792 8.243 1.00 0.00 47 GLY A N 7
ATOM 9429 C CA . GLY A 1 47 ? 1.225 -1.984 7.548 1.00 0.00 47 GLY A CA 7
ATOM 9430 C C . GLY A 1 47 ? 0.184 -3.109 7.530 1.00 0.00 47 GLY A C 7
ATOM 9431 O O . GLY A 1 47 ? 0.411 -4.171 6.985 1.00 0.00 47 GLY A O 7
ATOM 9435 N N . ASP A 1 48 ? -0.960 -2.878 8.116 1.00 0.00 48 ASP A N 7
ATOM 9436 C CA . ASP A 1 48 ? -2.025 -3.917 8.132 1.00 0.00 48 ASP A CA 7
ATOM 9437 C C . ASP A 1 48 ? -3.304 -3.304 8.699 1.00 0.00 48 ASP A C 7
ATOM 9438 O O . ASP A 1 48 ? -3.698 -3.574 9.816 1.00 0.00 48 ASP A O 7
ATOM 9447 N N . LEU A 1 49 ? -3.893 -2.398 7.968 1.00 0.00 49 LEU A N 7
ATOM 9448 C CA . LEU A 1 49 ? -5.079 -1.663 8.493 1.00 0.00 49 LEU A CA 7
ATOM 9449 C C . LEU A 1 49 ? -6.287 -2.598 8.584 1.00 0.00 49 LEU A C 7
ATOM 9450 O O . LEU A 1 49 ? -7.166 -2.411 9.402 1.00 0.00 49 LEU A O 7
ATOM 9466 N N . GLY A 1 50 ? -6.342 -3.602 7.752 1.00 0.00 50 GLY A N 7
ATOM 9467 C CA . GLY A 1 50 ? -7.499 -4.540 7.796 1.00 0.00 50 GLY A CA 7
ATOM 9468 C C . GLY A 1 50 ? -8.500 -4.161 6.705 1.00 0.00 50 GLY A C 7
ATOM 9469 O O . GLY A 1 50 ? -8.124 -3.772 5.615 1.00 0.00 50 GLY A O 7
ATOM 9473 N N . GLU A 1 51 ? -9.769 -4.309 6.977 1.00 0.00 51 GLU A N 7
ATOM 9474 C CA . GLU A 1 51 ? -10.796 -3.999 5.941 1.00 0.00 51 GLU A CA 7
ATOM 9475 C C . GLU A 1 51 ? -11.396 -2.611 6.177 1.00 0.00 51 GLU A C 7
ATOM 9476 O O . GLU A 1 51 ? -11.829 -2.288 7.265 1.00 0.00 51 GLU A O 7
ATOM 9488 N N . PHE A 1 52 ? -11.457 -1.799 5.155 1.00 0.00 52 PHE A N 7
ATOM 9489 C CA . PHE A 1 52 ? -12.068 -0.447 5.315 1.00 0.00 52 PHE A CA 7
ATOM 9490 C C . PHE A 1 52 ? -12.728 0.012 4.010 1.00 0.00 52 PHE A C 7
ATOM 9491 O O . PHE A 1 52 ? -12.451 -0.503 2.946 1.00 0.00 52 PHE A O 7
ATOM 9508 N N . ARG A 1 53 ? -13.494 1.065 4.081 1.00 0.00 53 ARG A N 7
ATOM 9509 C CA . ARG A 1 53 ? -14.066 1.684 2.848 1.00 0.00 53 ARG A CA 7
ATOM 9510 C C . ARG A 1 53 ? -14.544 3.095 3.188 1.00 0.00 53 ARG A C 7
ATOM 9511 O O . ARG A 1 53 ? -13.921 4.077 2.839 1.00 0.00 53 ARG A O 7
ATOM 9532 N N . GLN A 1 54 ? -15.533 3.181 4.030 1.00 0.00 54 GLN A N 7
ATOM 9533 C CA . GLN A 1 54 ? -15.915 4.495 4.596 1.00 0.00 54 GLN A CA 7
ATOM 9534 C C . GLN A 1 54 ? -14.813 4.989 5.544 1.00 0.00 54 GLN A C 7
ATOM 9535 O O . GLN A 1 54 ? -14.298 4.240 6.350 1.00 0.00 54 GLN A O 7
ATOM 9549 N N . GLY A 1 55 ? -14.463 6.244 5.472 1.00 0.00 55 GLY A N 7
ATOM 9550 C CA . GLY A 1 55 ? -13.417 6.779 6.389 1.00 0.00 55 GLY A CA 7
ATOM 9551 C C . GLY A 1 55 ? -12.028 6.507 5.806 1.00 0.00 55 GLY A C 7
ATOM 9552 O O . GLY A 1 55 ? -11.035 6.540 6.506 1.00 0.00 55 GLY A O 7
ATOM 9556 N N . GLN A 1 56 ? -11.940 6.284 4.522 1.00 0.00 56 GLN A N 7
ATOM 9557 C CA . GLN A 1 56 ? -10.602 6.066 3.895 1.00 0.00 56 GLN A CA 7
ATOM 9558 C C . GLN A 1 56 ? -10.394 7.067 2.761 1.00 0.00 56 GLN A C 7
ATOM 9559 O O . GLN A 1 56 ? -9.528 7.918 2.808 1.00 0.00 56 GLN A O 7
ATOM 9573 N N . MET A 1 57 ? -11.203 6.968 1.747 1.00 0.00 57 MET A N 7
ATOM 9574 C CA . MET A 1 57 ? -11.092 7.911 0.594 1.00 0.00 57 MET A CA 7
ATOM 9575 C C . MET A 1 57 ? -9.621 8.079 0.161 1.00 0.00 57 MET A C 7
ATOM 9576 O O . MET A 1 57 ? -9.070 7.185 -0.437 1.00 0.00 57 MET A O 7
ATOM 9590 N N . VAL A 1 58 ? -9.008 9.221 0.447 1.00 0.00 58 VAL A N 7
ATOM 9591 C CA . VAL A 1 58 ? -7.579 9.513 0.056 1.00 0.00 58 VAL A CA 7
ATOM 9592 C C . VAL A 1 58 ? -7.258 9.121 -1.406 1.00 0.00 58 VAL A C 7
ATOM 9593 O O . VAL A 1 58 ? -7.557 8.037 -1.857 1.00 0.00 58 VAL A O 7
ATOM 9606 N N . PRO A 1 59 ? -6.718 10.072 -2.126 1.00 0.00 59 PRO A N 7
ATOM 9607 C CA . PRO A 1 59 ? -6.441 9.884 -3.574 1.00 0.00 59 PRO A CA 7
ATOM 9608 C C . PRO A 1 59 ? -5.645 8.599 -3.818 1.00 0.00 59 PRO A C 7
ATOM 9609 O O . PRO A 1 59 ? -6.013 7.783 -4.637 1.00 0.00 59 PRO A O 7
ATOM 9620 N N . ALA A 1 60 ? -4.547 8.424 -3.132 1.00 0.00 60 ALA A N 7
ATOM 9621 C CA . ALA A 1 60 ? -3.719 7.200 -3.347 1.00 0.00 60 ALA A CA 7
ATOM 9622 C C . ALA A 1 60 ? -4.623 5.972 -3.476 1.00 0.00 60 ALA A C 7
ATOM 9623 O O . ALA A 1 60 ? -4.355 5.069 -4.244 1.00 0.00 60 ALA A O 7
ATOM 9630 N N . PHE A 1 61 ? -5.720 5.960 -2.772 1.00 0.00 61 PHE A N 7
ATOM 9631 C CA . PHE A 1 61 ? -6.676 4.823 -2.899 1.00 0.00 61 PHE A CA 7
ATOM 9632 C C . PHE A 1 61 ? -7.221 4.753 -4.329 1.00 0.00 61 PHE A C 7
ATOM 9633 O O . PHE A 1 61 ? -7.433 3.687 -4.871 1.00 0.00 61 PHE A O 7
ATOM 9650 N N . ASP A 1 62 ? -7.500 5.882 -4.920 1.00 0.00 62 ASP A N 7
ATOM 9651 C CA . ASP A 1 62 ? -8.093 5.884 -6.290 1.00 0.00 62 ASP A CA 7
ATOM 9652 C C . ASP A 1 62 ? -7.154 5.192 -7.283 1.00 0.00 62 ASP A C 7
ATOM 9653 O O . ASP A 1 62 ? -7.591 4.544 -8.211 1.00 0.00 62 ASP A O 7
ATOM 9662 N N . LYS A 1 63 ? -5.875 5.419 -7.163 1.00 0.00 63 LYS A N 7
ATOM 9663 C CA . LYS A 1 63 ? -4.928 4.877 -8.179 1.00 0.00 63 LYS A CA 7
ATOM 9664 C C . LYS A 1 63 ? -5.030 3.352 -8.282 1.00 0.00 63 LYS A C 7
ATOM 9665 O O . LYS A 1 63 ? -5.013 2.801 -9.362 1.00 0.00 63 LYS A O 7
ATOM 9684 N N . VAL A 1 64 ? -5.006 2.655 -7.176 1.00 0.00 64 VAL A N 7
ATOM 9685 C CA . VAL A 1 64 ? -4.957 1.162 -7.255 1.00 0.00 64 VAL A CA 7
ATOM 9686 C C . VAL A 1 64 ? -6.358 0.547 -7.166 1.00 0.00 64 VAL A C 7
ATOM 9687 O O . VAL A 1 64 ? -6.655 -0.416 -7.845 1.00 0.00 64 VAL A O 7
ATOM 9700 N N . VAL A 1 65 ? -7.233 1.087 -6.363 1.00 0.00 65 VAL A N 7
ATOM 9701 C CA . VAL A 1 65 ? -8.605 0.504 -6.288 1.00 0.00 65 VAL A CA 7
ATOM 9702 C C . VAL A 1 65 ? -9.221 0.445 -7.690 1.00 0.00 65 VAL A C 7
ATOM 9703 O O . VAL A 1 65 ? -10.033 -0.410 -7.984 1.00 0.00 65 VAL A O 7
ATOM 9716 N N . PHE A 1 66 ? -8.793 1.307 -8.573 1.00 0.00 66 PHE A N 7
ATOM 9717 C CA . PHE A 1 66 ? -9.296 1.256 -9.977 1.00 0.00 66 PHE A CA 7
ATOM 9718 C C . PHE A 1 66 ? -8.267 0.570 -10.881 1.00 0.00 66 PHE A C 7
ATOM 9719 O O . PHE A 1 66 ? -8.442 0.480 -12.080 1.00 0.00 66 PHE A O 7
ATOM 9736 N N . SER A 1 67 ? -7.162 0.152 -10.324 1.00 0.00 67 SER A N 7
ATOM 9737 C CA . SER A 1 67 ? -6.083 -0.451 -11.155 1.00 0.00 67 SER A CA 7
ATOM 9738 C C . SER A 1 67 ? -6.223 -1.974 -11.186 1.00 0.00 67 SER A C 7
ATOM 9739 O O . SER A 1 67 ? -6.613 -2.552 -12.181 1.00 0.00 67 SER A O 7
ATOM 9747 N N . CYS A 1 68 ? -5.875 -2.631 -10.115 1.00 0.00 68 CYS A N 7
ATOM 9748 C CA . CYS A 1 68 ? -5.952 -4.118 -10.095 1.00 0.00 68 CYS A CA 7
ATOM 9749 C C . CYS A 1 68 ? -7.218 -4.576 -9.371 1.00 0.00 68 CYS A C 7
ATOM 9750 O O . CYS A 1 68 ? -7.623 -3.986 -8.388 1.00 0.00 68 CYS A O 7
ATOM 9758 N N . PRO A 1 69 ? -7.795 -5.629 -9.880 1.00 0.00 69 PRO A N 7
ATOM 9759 C CA . PRO A 1 69 ? -9.023 -6.194 -9.273 1.00 0.00 69 PRO A CA 7
ATOM 9760 C C . PRO A 1 69 ? -8.777 -6.535 -7.801 1.00 0.00 69 PRO A C 7
ATOM 9761 O O . PRO A 1 69 ? -8.532 -7.668 -7.468 1.00 0.00 69 PRO A O 7
ATOM 9772 N N . VAL A 1 70 ? -8.869 -5.545 -6.943 1.00 0.00 70 VAL A N 7
ATOM 9773 C CA . VAL A 1 70 ? -8.681 -5.718 -5.458 1.00 0.00 70 VAL A CA 7
ATOM 9774 C C . VAL A 1 70 ? -8.061 -7.063 -5.082 1.00 0.00 70 VAL A C 7
ATOM 9775 O O . VAL A 1 70 ? -8.664 -7.869 -4.404 1.00 0.00 70 VAL A O 7
ATOM 9788 N N . LEU A 1 71 ? -6.840 -7.280 -5.467 1.00 0.00 71 LEU A N 7
ATOM 9789 C CA . LEU A 1 71 ? -6.148 -8.551 -5.090 1.00 0.00 71 LEU A CA 7
ATOM 9790 C C . LEU A 1 71 ? -4.646 -8.442 -5.370 1.00 0.00 71 LEU A C 7
ATOM 9791 O O . LEU A 1 71 ? -3.824 -8.796 -4.548 1.00 0.00 71 LEU A O 7
ATOM 9807 N N . GLU A 1 72 ? -4.282 -7.970 -6.531 1.00 0.00 72 GLU A N 7
ATOM 9808 C CA . GLU A 1 72 ? -2.834 -7.856 -6.872 1.00 0.00 72 GLU A CA 7
ATOM 9809 C C . GLU A 1 72 ? -2.251 -6.560 -6.302 1.00 0.00 72 GLU A C 7
ATOM 9810 O O . GLU A 1 72 ? -2.938 -5.564 -6.191 1.00 0.00 72 GLU A O 7
ATOM 9822 N N . PRO A 1 73 ? -0.996 -6.626 -5.951 1.00 0.00 73 PRO A N 7
ATOM 9823 C CA . PRO A 1 73 ? -0.302 -5.449 -5.375 1.00 0.00 73 PRO A CA 7
ATOM 9824 C C . PRO A 1 73 ? -0.084 -4.374 -6.445 1.00 0.00 73 PRO A C 7
ATOM 9825 O O . PRO A 1 73 ? 0.240 -4.669 -7.578 1.00 0.00 73 PRO A O 7
ATOM 9836 N N . THR A 1 74 ? -0.234 -3.127 -6.086 1.00 0.00 74 THR A N 7
ATOM 9837 C CA . THR A 1 74 ? -0.007 -2.030 -7.072 1.00 0.00 74 THR A CA 7
ATOM 9838 C C . THR A 1 74 ? 0.763 -0.881 -6.416 1.00 0.00 74 THR A C 7
ATOM 9839 O O . THR A 1 74 ? 0.482 -0.492 -5.300 1.00 0.00 74 THR A O 7
ATOM 9850 N N . GLY A 1 75 ? 1.719 -0.321 -7.106 1.00 0.00 75 GLY A N 7
ATOM 9851 C CA . GLY A 1 75 ? 2.485 0.817 -6.523 1.00 0.00 75 GLY A CA 7
ATOM 9852 C C . GLY A 1 75 ? 3.966 0.688 -6.900 1.00 0.00 75 GLY A C 7
ATOM 9853 O O . GLY A 1 75 ? 4.312 -0.078 -7.778 1.00 0.00 75 GLY A O 7
ATOM 9857 N N . PRO A 1 76 ? 4.799 1.466 -6.245 1.00 0.00 76 PRO A N 7
ATOM 9858 C CA . PRO A 1 76 ? 4.333 2.388 -5.176 1.00 0.00 76 PRO A CA 7
ATOM 9859 C C . PRO A 1 76 ? 3.562 3.568 -5.780 1.00 0.00 76 PRO A C 7
ATOM 9860 O O . PRO A 1 76 ? 3.900 4.072 -6.833 1.00 0.00 76 PRO A O 7
ATOM 9871 N N . LEU A 1 77 ? 2.502 3.981 -5.137 1.00 0.00 77 LEU A N 7
ATOM 9872 C CA . LEU A 1 77 ? 1.671 5.094 -5.684 1.00 0.00 77 LEU A CA 7
ATOM 9873 C C . LEU A 1 77 ? 2.171 6.435 -5.143 1.00 0.00 77 LEU A C 7
ATOM 9874 O O . LEU A 1 77 ? 3.027 6.483 -4.287 1.00 0.00 77 LEU A O 7
ATOM 9890 N N . HIS A 1 78 ? 1.684 7.527 -5.664 1.00 0.00 78 HIS A N 7
ATOM 9891 C CA . HIS A 1 78 ? 2.186 8.849 -5.195 1.00 0.00 78 HIS A CA 7
ATOM 9892 C C . HIS A 1 78 ? 1.141 9.552 -4.321 1.00 0.00 78 HIS A C 7
ATOM 9893 O O . HIS A 1 78 ? 0.058 9.878 -4.768 1.00 0.00 78 HIS A O 7
ATOM 9907 N N . THR A 1 79 ? 1.513 9.901 -3.121 1.00 0.00 79 THR A N 7
ATOM 9908 C CA . THR A 1 79 ? 0.615 10.716 -2.252 1.00 0.00 79 THR A CA 7
ATOM 9909 C C . THR A 1 79 ? 1.442 11.779 -1.524 1.00 0.00 79 THR A C 7
ATOM 9910 O O . THR A 1 79 ? 2.655 11.744 -1.535 1.00 0.00 79 THR A O 7
ATOM 9921 N N . GLN A 1 80 ? 0.805 12.768 -0.962 1.00 0.00 80 GLN A N 7
ATOM 9922 C CA . GLN A 1 80 ? 1.573 13.881 -0.329 1.00 0.00 80 GLN A CA 7
ATOM 9923 C C . GLN A 1 80 ? 2.521 13.330 0.740 1.00 0.00 80 GLN A C 7
ATOM 9924 O O . GLN A 1 80 ? 3.640 13.783 0.882 1.00 0.00 80 GLN A O 7
ATOM 9938 N N . PHE A 1 81 ? 2.082 12.365 1.499 1.00 0.00 81 PHE A N 7
ATOM 9939 C CA . PHE A 1 81 ? 2.955 11.796 2.568 1.00 0.00 81 PHE A CA 7
ATOM 9940 C C . PHE A 1 81 ? 4.236 11.209 1.961 1.00 0.00 81 PHE A C 7
ATOM 9941 O O . PHE A 1 81 ? 5.244 11.078 2.626 1.00 0.00 81 PHE A O 7
ATOM 9958 N N . GLY A 1 82 ? 4.182 10.785 0.729 1.00 0.00 82 GLY A N 7
ATOM 9959 C CA . GLY A 1 82 ? 5.367 10.129 0.110 1.00 0.00 82 GLY A CA 7
ATOM 9960 C C . GLY A 1 82 ? 4.886 9.103 -0.918 1.00 0.00 82 GLY A C 7
ATOM 9961 O O . GLY A 1 82 ? 3.940 9.337 -1.639 1.00 0.00 82 GLY A O 7
ATOM 9965 N N . TYR A 1 83 ? 5.490 7.947 -0.956 1.00 0.00 83 TYR A N 7
ATOM 9966 C CA . TYR A 1 83 ? 5.010 6.896 -1.899 1.00 0.00 83 TYR A CA 7
ATOM 9967 C C . TYR A 1 83 ? 4.112 5.894 -1.168 1.00 0.00 83 TYR A C 7
ATOM 9968 O O . TYR A 1 83 ? 4.529 5.235 -0.237 1.00 0.00 83 TYR A O 7
ATOM 9986 N N . HIS A 1 84 ? 2.917 5.702 -1.658 1.00 0.00 84 HIS A N 7
ATOM 9987 C CA . HIS A 1 84 ? 2.023 4.653 -1.077 1.00 0.00 84 HIS A CA 7
ATOM 9988 C C . HIS A 1 84 ? 2.020 3.409 -1.963 1.00 0.00 84 HIS A C 7
ATOM 9989 O O . HIS A 1 84 ? 1.410 3.392 -3.013 1.00 0.00 84 HIS A O 7
ATOM 10003 N N . ILE A 1 85 ? 2.530 2.316 -1.471 1.00 0.00 85 ILE A N 7
ATOM 10004 C CA . ILE A 1 85 ? 2.353 1.039 -2.215 1.00 0.00 85 ILE A CA 7
ATOM 10005 C C . ILE A 1 85 ? 1.248 0.214 -1.553 1.00 0.00 85 ILE A C 7
ATOM 10006 O O . ILE A 1 85 ? 1.283 -0.043 -0.364 1.00 0.00 85 ILE A O 7
ATOM 10022 N N . ILE A 1 86 ? 0.199 -0.064 -2.280 1.00 0.00 86 ILE A N 7
ATOM 10023 C CA . ILE A 1 86 ? -0.988 -0.716 -1.657 1.00 0.00 86 ILE A CA 7
ATOM 10024 C C . ILE A 1 86 ? -1.168 -2.143 -2.180 1.00 0.00 86 ILE A C 7
ATOM 10025 O O . ILE A 1 86 ? -1.373 -2.353 -3.359 1.00 0.00 86 ILE A O 7
ATOM 10041 N N . LYS A 1 87 ? -1.327 -3.088 -1.294 1.00 0.00 87 LYS A N 7
ATOM 10042 C CA . LYS A 1 87 ? -1.770 -4.440 -1.734 1.00 0.00 87 LYS A CA 7
ATOM 10043 C C . LYS A 1 87 ? -3.238 -4.638 -1.358 1.00 0.00 87 LYS A C 7
ATOM 10044 O O . LYS A 1 87 ? -3.643 -4.347 -0.251 1.00 0.00 87 LYS A O 7
ATOM 10063 N N . VAL A 1 88 ? -4.058 -5.006 -2.302 1.00 0.00 88 VAL A N 7
ATOM 10064 C CA . VAL A 1 88 ? -5.521 -5.072 -2.027 1.00 0.00 88 VAL A CA 7
ATOM 10065 C C . VAL A 1 88 ? -5.994 -6.528 -2.010 1.00 0.00 88 VAL A C 7
ATOM 10066 O O . VAL A 1 88 ? -5.533 -7.344 -2.778 1.00 0.00 88 VAL A O 7
ATOM 10079 N N . LEU A 1 89 ? -6.870 -6.869 -1.100 1.00 0.00 89 LEU A N 7
ATOM 10080 C CA . LEU A 1 89 ? -7.328 -8.270 -0.989 1.00 0.00 89 LEU A CA 7
ATOM 10081 C C . LEU A 1 89 ? -8.771 -8.294 -0.488 1.00 0.00 89 LEU A C 7
ATOM 10082 O O . LEU A 1 89 ? -9.281 -7.316 0.017 1.00 0.00 89 LEU A O 7
ATOM 10098 N N . TYR A 1 90 ? -9.319 -9.462 -0.399 1.00 0.00 90 TYR A N 7
ATOM 10099 C CA . TYR A 1 90 ? -10.608 -9.648 0.336 1.00 0.00 90 TYR A CA 7
ATOM 10100 C C . TYR A 1 90 ? -11.769 -8.955 -0.387 1.00 0.00 90 TYR A C 7
ATOM 10101 O O . TYR A 1 90 ? -12.767 -9.570 -0.703 1.00 0.00 90 TYR A O 7
ATOM 10119 N N . ARG A 1 91 ? -11.697 -7.662 -0.546 1.00 0.00 91 ARG A N 7
ATOM 10120 C CA . ARG A 1 91 ? -12.858 -6.919 -1.124 1.00 0.00 91 ARG A CA 7
ATOM 10121 C C . ARG A 1 91 ? -14.133 -7.203 -0.321 1.00 0.00 91 ARG A C 7
ATOM 10122 O O . ARG A 1 91 ? -15.202 -7.362 -0.877 1.00 0.00 91 ARG A O 7
ATOM 10143 N N . ASN A 1 92 ? -14.033 -7.268 0.978 1.00 0.00 92 ASN A N 7
ATOM 10144 C CA . ASN A 1 92 ? -15.243 -7.543 1.807 1.00 0.00 92 ASN A CA 7
ATOM 10145 C C . ASN A 1 92 ? -14.877 -7.555 3.294 1.00 0.00 92 ASN A C 7
ATOM 10146 O O . ASN A 1 92 ? -14.192 -6.640 3.723 1.00 0.00 92 ASN A O 7
ATOM 10158 N N . ALA A 1 1 ? -18.406 -2.026 -4.331 1.00 0.00 1 ALA A N 8
ATOM 10159 C CA . ALA A 1 1 ? -17.316 -2.294 -3.348 1.00 0.00 1 ALA A CA 8
ATOM 10160 C C . ALA A 1 1 ? -17.651 -1.652 -1.999 1.00 0.00 1 ALA A C 8
ATOM 10161 O O . ALA A 1 1 ? -17.084 -0.646 -1.621 1.00 0.00 1 ALA A O 8
ATOM 10170 N N . LYS A 1 2 ? -18.575 -2.221 -1.274 1.00 0.00 2 LYS A N 8
ATOM 10171 C CA . LYS A 1 2 ? -18.952 -1.642 0.046 1.00 0.00 2 LYS A CA 8
ATOM 10172 C C . LYS A 1 2 ? -17.733 -1.612 0.974 1.00 0.00 2 LYS A C 8
ATOM 10173 O O . LYS A 1 2 ? -17.497 -0.650 1.677 1.00 0.00 2 LYS A O 8
ATOM 10192 N N . THR A 1 3 ? -16.933 -2.644 0.943 1.00 0.00 3 THR A N 8
ATOM 10193 C CA . THR A 1 3 ? -15.698 -2.662 1.783 1.00 0.00 3 THR A CA 8
ATOM 10194 C C . THR A 1 3 ? -14.531 -3.271 0.998 1.00 0.00 3 THR A C 8
ATOM 10195 O O . THR A 1 3 ? -14.727 -4.030 0.069 1.00 0.00 3 THR A O 8
ATOM 10206 N N . ALA A 1 4 ? -13.319 -2.952 1.367 1.00 0.00 4 ALA A N 8
ATOM 10207 C CA . ALA A 1 4 ? -12.147 -3.522 0.647 1.00 0.00 4 ALA A CA 8
ATOM 10208 C C . ALA A 1 4 ? -11.054 -3.920 1.644 1.00 0.00 4 ALA A C 8
ATOM 10209 O O . ALA A 1 4 ? -10.766 -3.202 2.581 1.00 0.00 4 ALA A O 8
ATOM 10216 N N . ALA A 1 5 ? -10.367 -4.998 1.379 1.00 0.00 5 ALA A N 8
ATOM 10217 C CA . ALA A 1 5 ? -9.201 -5.370 2.231 1.00 0.00 5 ALA A CA 8
ATOM 10218 C C . ALA A 1 5 ? -7.922 -4.823 1.597 1.00 0.00 5 ALA A C 8
ATOM 10219 O O . ALA A 1 5 ? -7.755 -4.875 0.395 1.00 0.00 5 ALA A O 8
ATOM 10226 N N . ALA A 1 6 ? -7.105 -4.148 2.357 1.00 0.00 6 ALA A N 8
ATOM 10227 C CA . ALA A 1 6 ? -5.957 -3.436 1.727 1.00 0.00 6 ALA A CA 8
ATOM 10228 C C . ALA A 1 6 ? -4.732 -3.413 2.652 1.00 0.00 6 ALA A C 8
ATOM 10229 O O . ALA A 1 6 ? -4.814 -3.027 3.802 1.00 0.00 6 ALA A O 8
ATOM 10236 N N . LEU A 1 7 ? -3.574 -3.698 2.111 1.00 0.00 7 LEU A N 8
ATOM 10237 C CA . LEU A 1 7 ? -2.312 -3.555 2.902 1.00 0.00 7 LEU A CA 8
ATOM 10238 C C . LEU A 1 7 ? -1.530 -2.335 2.405 1.00 0.00 7 LEU A C 8
ATOM 10239 O O . LEU A 1 7 ? -1.660 -1.936 1.266 1.00 0.00 7 LEU A O 8
ATOM 10255 N N . HIS A 1 8 ? -0.780 -1.689 3.259 1.00 0.00 8 HIS A N 8
ATOM 10256 C CA . HIS A 1 8 ? -0.075 -0.444 2.815 1.00 0.00 8 HIS A CA 8
ATOM 10257 C C . HIS A 1 8 ? 1.374 -0.406 3.315 1.00 0.00 8 HIS A C 8
ATOM 10258 O O . HIS A 1 8 ? 1.637 -0.604 4.485 1.00 0.00 8 HIS A O 8
ATOM 10272 N N . ILE A 1 9 ? 2.258 0.113 2.505 1.00 0.00 9 ILE A N 8
ATOM 10273 C CA . ILE A 1 9 ? 3.616 0.472 3.014 1.00 0.00 9 ILE A CA 8
ATOM 10274 C C . ILE A 1 9 ? 3.968 1.896 2.576 1.00 0.00 9 ILE A C 8
ATOM 10275 O O . ILE A 1 9 ? 3.835 2.248 1.420 1.00 0.00 9 ILE A O 8
ATOM 10291 N N . LEU A 1 10 ? 4.414 2.712 3.487 1.00 0.00 10 LEU A N 8
ATOM 10292 C CA . LEU A 1 10 ? 4.779 4.111 3.123 1.00 0.00 10 LEU A CA 8
ATOM 10293 C C . LEU A 1 10 ? 6.303 4.260 3.072 1.00 0.00 10 LEU A C 8
ATOM 10294 O O . LEU A 1 10 ? 6.984 4.076 4.061 1.00 0.00 10 LEU A O 8
ATOM 10310 N N . VAL A 1 11 ? 6.841 4.625 1.939 1.00 0.00 11 VAL A N 8
ATOM 10311 C CA . VAL A 1 11 ? 8.322 4.822 1.850 1.00 0.00 11 VAL A CA 8
ATOM 10312 C C . VAL A 1 11 ? 8.657 6.315 1.814 1.00 0.00 11 VAL A C 8
ATOM 10313 O O . VAL A 1 11 ? 8.181 7.050 0.974 1.00 0.00 11 VAL A O 8
ATOM 10326 N N . LYS A 1 12 ? 9.515 6.751 2.692 1.00 0.00 12 LYS A N 8
ATOM 10327 C CA . LYS A 1 12 ? 9.939 8.182 2.685 1.00 0.00 12 LYS A CA 8
ATOM 10328 C C . LYS A 1 12 ? 10.794 8.478 1.447 1.00 0.00 12 LYS A C 8
ATOM 10329 O O . LYS A 1 12 ? 10.757 9.564 0.904 1.00 0.00 12 LYS A O 8
ATOM 10348 N N . GLU A 1 13 ? 11.658 7.568 1.083 1.00 0.00 13 GLU A N 8
ATOM 10349 C CA . GLU A 1 13 ? 12.625 7.855 -0.018 1.00 0.00 13 GLU A CA 8
ATOM 10350 C C . GLU A 1 13 ? 12.280 7.049 -1.272 1.00 0.00 13 GLU A C 8
ATOM 10351 O O . GLU A 1 13 ? 11.971 5.875 -1.206 1.00 0.00 13 GLU A O 8
ATOM 10363 N N . GLU A 1 14 ? 12.414 7.653 -2.420 1.00 0.00 14 GLU A N 8
ATOM 10364 C CA . GLU A 1 14 ? 12.183 6.903 -3.691 1.00 0.00 14 GLU A CA 8
ATOM 10365 C C . GLU A 1 14 ? 13.155 5.723 -3.798 1.00 0.00 14 GLU A C 8
ATOM 10366 O O . GLU A 1 14 ? 12.769 4.617 -4.121 1.00 0.00 14 GLU A O 8
ATOM 10378 N N . LYS A 1 15 ? 14.416 5.955 -3.548 1.00 0.00 15 LYS A N 8
ATOM 10379 C CA . LYS A 1 15 ? 15.414 4.852 -3.658 1.00 0.00 15 LYS A CA 8
ATOM 10380 C C . LYS A 1 15 ? 15.054 3.712 -2.703 1.00 0.00 15 LYS A C 8
ATOM 10381 O O . LYS A 1 15 ? 15.143 2.550 -3.047 1.00 0.00 15 LYS A O 8
ATOM 10400 N N . LEU A 1 16 ? 14.626 4.036 -1.515 1.00 0.00 16 LEU A N 8
ATOM 10401 C CA . LEU A 1 16 ? 14.239 2.973 -0.549 1.00 0.00 16 LEU A CA 8
ATOM 10402 C C . LEU A 1 16 ? 12.977 2.262 -1.045 1.00 0.00 16 LEU A C 8
ATOM 10403 O O . LEU A 1 16 ? 12.884 1.050 -1.020 1.00 0.00 16 LEU A O 8
ATOM 10419 N N . ALA A 1 17 ? 12.046 3.001 -1.584 1.00 0.00 17 ALA A N 8
ATOM 10420 C CA . ALA A 1 17 ? 10.841 2.361 -2.184 1.00 0.00 17 ALA A CA 8
ATOM 10421 C C . ALA A 1 17 ? 11.264 1.403 -3.301 1.00 0.00 17 ALA A C 8
ATOM 10422 O O . ALA A 1 17 ? 10.826 0.271 -3.360 1.00 0.00 17 ALA A O 8
ATOM 10429 N N . LEU A 1 18 ? 12.181 1.818 -4.134 1.00 0.00 18 LEU A N 8
ATOM 10430 C CA . LEU A 1 18 ? 12.712 0.896 -5.179 1.00 0.00 18 LEU A CA 8
ATOM 10431 C C . LEU A 1 18 ? 13.348 -0.328 -4.520 1.00 0.00 18 LEU A C 8
ATOM 10432 O O . LEU A 1 18 ? 13.139 -1.450 -4.936 1.00 0.00 18 LEU A O 8
ATOM 10448 N N . ASP A 1 19 ? 14.100 -0.120 -3.477 1.00 0.00 19 ASP A N 8
ATOM 10449 C CA . ASP A 1 19 ? 14.728 -1.271 -2.768 1.00 0.00 19 ASP A CA 8
ATOM 10450 C C . ASP A 1 19 ? 13.648 -2.222 -2.246 1.00 0.00 19 ASP A C 8
ATOM 10451 O O . ASP A 1 19 ? 13.766 -3.427 -2.348 1.00 0.00 19 ASP A O 8
ATOM 10460 N N . LEU A 1 20 ? 12.582 -1.690 -1.709 1.00 0.00 20 LEU A N 8
ATOM 10461 C CA . LEU A 1 20 ? 11.485 -2.566 -1.211 1.00 0.00 20 LEU A CA 8
ATOM 10462 C C . LEU A 1 20 ? 10.860 -3.336 -2.384 1.00 0.00 20 LEU A C 8
ATOM 10463 O O . LEU A 1 20 ? 10.604 -4.521 -2.298 1.00 0.00 20 LEU A O 8
ATOM 10479 N N . LEU A 1 21 ? 10.581 -2.659 -3.462 1.00 0.00 21 LEU A N 8
ATOM 10480 C CA . LEU A 1 21 ? 9.933 -3.332 -4.624 1.00 0.00 21 LEU A CA 8
ATOM 10481 C C . LEU A 1 21 ? 10.795 -4.498 -5.115 1.00 0.00 21 LEU A C 8
ATOM 10482 O O . LEU A 1 21 ? 10.318 -5.601 -5.297 1.00 0.00 21 LEU A O 8
ATOM 10498 N N . GLU A 1 22 ? 12.060 -4.264 -5.333 1.00 0.00 22 GLU A N 8
ATOM 10499 C CA . GLU A 1 22 ? 12.949 -5.363 -5.811 1.00 0.00 22 GLU A CA 8
ATOM 10500 C C . GLU A 1 22 ? 12.967 -6.509 -4.797 1.00 0.00 22 GLU A C 8
ATOM 10501 O O . GLU A 1 22 ? 13.102 -7.663 -5.151 1.00 0.00 22 GLU A O 8
ATOM 10513 N N . GLN A 1 23 ? 12.930 -6.190 -3.532 1.00 0.00 23 GLN A N 8
ATOM 10514 C CA . GLN A 1 23 ? 13.056 -7.247 -2.489 1.00 0.00 23 GLN A CA 8
ATOM 10515 C C . GLN A 1 23 ? 11.925 -8.271 -2.628 1.00 0.00 23 GLN A C 8
ATOM 10516 O O . GLN A 1 23 ? 12.124 -9.455 -2.443 1.00 0.00 23 GLN A O 8
ATOM 10530 N N . ILE A 1 24 ? 10.732 -7.824 -2.914 1.00 0.00 24 ILE A N 8
ATOM 10531 C CA . ILE A 1 24 ? 9.589 -8.777 -3.016 1.00 0.00 24 ILE A CA 8
ATOM 10532 C C . ILE A 1 24 ? 9.805 -9.760 -4.169 1.00 0.00 24 ILE A C 8
ATOM 10533 O O . ILE A 1 24 ? 9.605 -10.949 -4.020 1.00 0.00 24 ILE A O 8
ATOM 10549 N N . LYS A 1 25 ? 10.278 -9.298 -5.292 1.00 0.00 25 LYS A N 8
ATOM 10550 C CA . LYS A 1 25 ? 10.576 -10.237 -6.400 1.00 0.00 25 LYS A CA 8
ATOM 10551 C C . LYS A 1 25 ? 11.622 -11.254 -5.942 1.00 0.00 25 LYS A C 8
ATOM 10552 O O . LYS A 1 25 ? 11.439 -12.449 -6.072 1.00 0.00 25 LYS A O 8
ATOM 10571 N N . ASN A 1 26 ? 12.660 -10.796 -5.298 1.00 0.00 26 ASN A N 8
ATOM 10572 C CA . ASN A 1 26 ? 13.647 -11.744 -4.706 1.00 0.00 26 ASN A CA 8
ATOM 10573 C C . ASN A 1 26 ? 12.964 -12.655 -3.685 1.00 0.00 26 ASN A C 8
ATOM 10574 O O . ASN A 1 26 ? 12.979 -13.863 -3.805 1.00 0.00 26 ASN A O 8
ATOM 10585 N N . GLY A 1 27 ? 12.528 -12.085 -2.595 1.00 0.00 27 GLY A N 8
ATOM 10586 C CA . GLY A 1 27 ? 12.036 -12.917 -1.465 1.00 0.00 27 GLY A CA 8
ATOM 10587 C C . GLY A 1 27 ? 10.508 -12.845 -1.367 1.00 0.00 27 GLY A C 8
ATOM 10588 O O . GLY A 1 27 ? 9.876 -13.780 -0.915 1.00 0.00 27 GLY A O 8
ATOM 10592 N N . ALA A 1 28 ? 9.936 -11.698 -1.672 1.00 0.00 28 ALA A N 8
ATOM 10593 C CA . ALA A 1 28 ? 8.457 -11.473 -1.490 1.00 0.00 28 ALA A CA 8
ATOM 10594 C C . ALA A 1 28 ? 8.164 -11.033 -0.062 1.00 0.00 28 ALA A C 8
ATOM 10595 O O . ALA A 1 28 ? 9.039 -10.555 0.631 1.00 0.00 28 ALA A O 8
ATOM 10602 N N . ASP A 1 29 ? 6.948 -11.240 0.396 1.00 0.00 29 ASP A N 8
ATOM 10603 C CA . ASP A 1 29 ? 6.580 -10.905 1.814 1.00 0.00 29 ASP A CA 8
ATOM 10604 C C . ASP A 1 29 ? 6.338 -9.399 1.966 1.00 0.00 29 ASP A C 8
ATOM 10605 O O . ASP A 1 29 ? 7.116 -8.688 2.577 1.00 0.00 29 ASP A O 8
ATOM 10614 N N . PHE A 1 30 ? 5.255 -8.910 1.429 1.00 0.00 30 PHE A N 8
ATOM 10615 C CA . PHE A 1 30 ? 4.953 -7.455 1.551 1.00 0.00 30 PHE A CA 8
ATOM 10616 C C . PHE A 1 30 ? 4.767 -7.062 3.023 1.00 0.00 30 PHE A C 8
ATOM 10617 O O . PHE A 1 30 ? 5.196 -6.009 3.450 1.00 0.00 30 PHE A O 8
ATOM 10634 N N . GLY A 1 31 ? 4.081 -7.869 3.784 1.00 0.00 31 GLY A N 8
ATOM 10635 C CA . GLY A 1 31 ? 3.808 -7.502 5.206 1.00 0.00 31 GLY A CA 8
ATOM 10636 C C . GLY A 1 31 ? 5.127 -7.331 5.967 1.00 0.00 31 GLY A C 8
ATOM 10637 O O . GLY A 1 31 ? 5.292 -6.412 6.747 1.00 0.00 31 GLY A O 8
ATOM 10641 N N . LYS A 1 32 ? 6.054 -8.232 5.778 1.00 0.00 32 LYS A N 8
ATOM 10642 C CA . LYS A 1 32 ? 7.339 -8.143 6.531 1.00 0.00 32 LYS A CA 8
ATOM 10643 C C . LYS A 1 32 ? 8.090 -6.868 6.140 1.00 0.00 32 LYS A C 8
ATOM 10644 O O . LYS A 1 32 ? 8.630 -6.171 6.979 1.00 0.00 32 LYS A O 8
ATOM 10663 N N . LEU A 1 33 ? 8.077 -6.521 4.882 1.00 0.00 33 LEU A N 8
ATOM 10664 C CA . LEU A 1 33 ? 8.736 -5.253 4.461 1.00 0.00 33 LEU A CA 8
ATOM 10665 C C . LEU A 1 33 ? 8.054 -4.054 5.122 1.00 0.00 33 LEU A C 8
ATOM 10666 O O . LEU A 1 33 ? 8.698 -3.105 5.510 1.00 0.00 33 LEU A O 8
ATOM 10682 N N . ALA A 1 34 ? 6.756 -4.071 5.220 1.00 0.00 34 ALA A N 8
ATOM 10683 C CA . ALA A 1 34 ? 6.044 -2.905 5.819 1.00 0.00 34 ALA A CA 8
ATOM 10684 C C . ALA A 1 34 ? 6.545 -2.655 7.242 1.00 0.00 34 ALA A C 8
ATOM 10685 O O . ALA A 1 34 ? 6.868 -1.544 7.605 1.00 0.00 34 ALA A O 8
ATOM 10692 N N . LYS A 1 35 ? 6.612 -3.676 8.048 1.00 0.00 35 LYS A N 8
ATOM 10693 C CA . LYS A 1 35 ? 7.090 -3.478 9.446 1.00 0.00 35 LYS A CA 8
ATOM 10694 C C . LYS A 1 35 ? 8.511 -2.903 9.442 1.00 0.00 35 LYS A C 8
ATOM 10695 O O . LYS A 1 35 ? 8.820 -1.981 10.171 1.00 0.00 35 LYS A O 8
ATOM 10714 N N . LYS A 1 36 ? 9.394 -3.493 8.684 1.00 0.00 36 LYS A N 8
ATOM 10715 C CA . LYS A 1 36 ? 10.818 -3.042 8.699 1.00 0.00 36 LYS A CA 8
ATOM 10716 C C . LYS A 1 36 ? 10.977 -1.658 8.048 1.00 0.00 36 LYS A C 8
ATOM 10717 O O . LYS A 1 36 ? 11.777 -0.851 8.478 1.00 0.00 36 LYS A O 8
ATOM 10736 N N . HIS A 1 37 ? 10.323 -1.433 6.940 1.00 0.00 37 HIS A N 8
ATOM 10737 C CA . HIS A 1 37 ? 10.549 -0.167 6.177 1.00 0.00 37 HIS A CA 8
ATOM 10738 C C . HIS A 1 37 ? 9.770 1.001 6.796 1.00 0.00 37 HIS A C 8
ATOM 10739 O O . HIS A 1 37 ? 10.278 2.097 6.925 1.00 0.00 37 HIS A O 8
ATOM 10753 N N . SER A 1 38 ? 8.502 0.813 7.044 1.00 0.00 38 SER A N 8
ATOM 10754 C CA . SER A 1 38 ? 7.651 1.951 7.495 1.00 0.00 38 SER A CA 8
ATOM 10755 C C . SER A 1 38 ? 8.171 2.540 8.811 1.00 0.00 38 SER A C 8
ATOM 10756 O O . SER A 1 38 ? 8.149 3.739 9.007 1.00 0.00 38 SER A O 8
ATOM 10764 N N . ILE A 1 39 ? 8.608 1.705 9.721 1.00 0.00 39 ILE A N 8
ATOM 10765 C CA . ILE A 1 39 ? 9.094 2.212 11.043 1.00 0.00 39 ILE A CA 8
ATOM 10766 C C . ILE A 1 39 ? 8.211 3.367 11.529 1.00 0.00 39 ILE A C 8
ATOM 10767 O O . ILE A 1 39 ? 8.660 4.260 12.219 1.00 0.00 39 ILE A O 8
ATOM 10783 N N . CYS A 1 40 ? 6.964 3.368 11.145 1.00 0.00 40 CYS A N 8
ATOM 10784 C CA . CYS A 1 40 ? 6.056 4.477 11.550 1.00 0.00 40 CYS A CA 8
ATOM 10785 C C . CYS A 1 40 ? 4.845 3.910 12.299 1.00 0.00 40 CYS A C 8
ATOM 10786 O O . CYS A 1 40 ? 4.551 2.736 12.199 1.00 0.00 40 CYS A O 8
ATOM 10794 N N . PRO A 1 41 ? 4.195 4.761 13.045 1.00 0.00 41 PRO A N 8
ATOM 10795 C CA . PRO A 1 41 ? 3.023 4.330 13.841 1.00 0.00 41 PRO A CA 8
ATOM 10796 C C . PRO A 1 41 ? 2.007 3.608 12.949 1.00 0.00 41 PRO A C 8
ATOM 10797 O O . PRO A 1 41 ? 1.210 2.818 13.417 1.00 0.00 41 PRO A O 8
ATOM 10808 N N . SER A 1 42 ? 2.068 3.825 11.663 1.00 0.00 42 SER A N 8
ATOM 10809 C CA . SER A 1 42 ? 1.148 3.094 10.744 1.00 0.00 42 SER A CA 8
ATOM 10810 C C . SER A 1 42 ? 1.916 2.020 9.972 1.00 0.00 42 SER A C 8
ATOM 10811 O O . SER A 1 42 ? 1.403 1.423 9.050 1.00 0.00 42 SER A O 8
ATOM 10819 N N . GLY A 1 43 ? 3.087 1.673 10.425 1.00 0.00 43 GLY A N 8
ATOM 10820 C CA . GLY A 1 43 ? 3.804 0.525 9.808 1.00 0.00 43 GLY A CA 8
ATOM 10821 C C . GLY A 1 43 ? 3.201 -0.772 10.345 1.00 0.00 43 GLY A C 8
ATOM 10822 O O . GLY A 1 43 ? 2.791 -1.638 9.597 1.00 0.00 43 GLY A O 8
ATOM 10826 N N . LYS A 1 44 ? 3.099 -0.888 11.641 1.00 0.00 44 LYS A N 8
ATOM 10827 C CA . LYS A 1 44 ? 2.470 -2.098 12.238 1.00 0.00 44 LYS A CA 8
ATOM 10828 C C . LYS A 1 44 ? 1.023 -2.236 11.756 1.00 0.00 44 LYS A C 8
ATOM 10829 O O . LYS A 1 44 ? 0.539 -3.324 11.522 1.00 0.00 44 LYS A O 8
ATOM 10848 N N . ARG A 1 45 ? 0.314 -1.142 11.664 1.00 0.00 45 ARG A N 8
ATOM 10849 C CA . ARG A 1 45 ? -1.117 -1.212 11.266 1.00 0.00 45 ARG A CA 8
ATOM 10850 C C . ARG A 1 45 ? -1.270 -0.943 9.763 1.00 0.00 45 ARG A C 8
ATOM 10851 O O . ARG A 1 45 ? -2.016 -1.613 9.076 1.00 0.00 45 ARG A O 8
ATOM 10872 N N . GLY A 1 46 ? -0.558 0.019 9.244 1.00 0.00 46 GLY A N 8
ATOM 10873 C CA . GLY A 1 46 ? -0.650 0.313 7.787 1.00 0.00 46 GLY A CA 8
ATOM 10874 C C . GLY A 1 46 ? -0.156 -0.900 6.999 1.00 0.00 46 GLY A C 8
ATOM 10875 O O . GLY A 1 46 ? -0.630 -1.186 5.917 1.00 0.00 46 GLY A O 8
ATOM 10879 N N . GLY A 1 47 ? 0.740 -1.659 7.569 1.00 0.00 47 GLY A N 8
ATOM 10880 C CA . GLY A 1 47 ? 1.204 -2.906 6.895 1.00 0.00 47 GLY A CA 8
ATOM 10881 C C . GLY A 1 47 ? 0.114 -3.981 6.984 1.00 0.00 47 GLY A C 8
ATOM 10882 O O . GLY A 1 47 ? 0.297 -5.099 6.549 1.00 0.00 47 GLY A O 8
ATOM 10886 N N . ASP A 1 48 ? -0.994 -3.666 7.596 1.00 0.00 48 ASP A N 8
ATOM 10887 C CA . ASP A 1 48 ? -2.070 -4.678 7.778 1.00 0.00 48 ASP A CA 8
ATOM 10888 C C . ASP A 1 48 ? -3.330 -3.984 8.296 1.00 0.00 48 ASP A C 8
ATOM 10889 O O . ASP A 1 48 ? -3.752 -4.186 9.416 1.00 0.00 48 ASP A O 8
ATOM 10898 N N . LEU A 1 49 ? -3.874 -3.090 7.515 1.00 0.00 49 LEU A N 8
ATOM 10899 C CA . LEU A 1 49 ? -5.039 -2.288 7.984 1.00 0.00 49 LEU A CA 8
ATOM 10900 C C . LEU A 1 49 ? -6.289 -3.164 8.100 1.00 0.00 49 LEU A C 8
ATOM 10901 O O . LEU A 1 49 ? -7.174 -2.893 8.886 1.00 0.00 49 LEU A O 8
ATOM 10917 N N . GLY A 1 50 ? -6.390 -4.193 7.301 1.00 0.00 50 GLY A N 8
ATOM 10918 C CA . GLY A 1 50 ? -7.606 -5.050 7.348 1.00 0.00 50 GLY A CA 8
ATOM 10919 C C . GLY A 1 50 ? -8.602 -4.568 6.294 1.00 0.00 50 GLY A C 8
ATOM 10920 O O . GLY A 1 50 ? -8.226 -4.145 5.220 1.00 0.00 50 GLY A O 8
ATOM 10924 N N . GLU A 1 51 ? -9.873 -4.650 6.581 1.00 0.00 51 GLU A N 8
ATOM 10925 C CA . GLU A 1 51 ? -10.885 -4.220 5.577 1.00 0.00 51 GLU A CA 8
ATOM 10926 C C . GLU A 1 51 ? -11.613 -2.960 6.064 1.00 0.00 51 GLU A C 8
ATOM 10927 O O . GLU A 1 51 ? -12.079 -2.894 7.184 1.00 0.00 51 GLU A O 8
ATOM 10939 N N . PHE A 1 52 ? -11.807 -2.009 5.192 1.00 0.00 52 PHE A N 8
ATOM 10940 C CA . PHE A 1 52 ? -12.617 -0.803 5.553 1.00 0.00 52 PHE A CA 8
ATOM 10941 C C . PHE A 1 52 ? -13.612 -0.496 4.433 1.00 0.00 52 PHE A C 8
ATOM 10942 O O . PHE A 1 52 ? -13.862 -1.319 3.579 1.00 0.00 52 PHE A O 8
ATOM 10959 N N . ARG A 1 53 ? -14.208 0.666 4.438 1.00 0.00 53 ARG A N 8
ATOM 10960 C CA . ARG A 1 53 ? -15.209 0.981 3.374 1.00 0.00 53 ARG A CA 8
ATOM 10961 C C . ARG A 1 53 ? -14.519 1.032 2.010 1.00 0.00 53 ARG A C 8
ATOM 10962 O O . ARG A 1 53 ? -15.022 0.523 1.028 1.00 0.00 53 ARG A O 8
ATOM 10983 N N . GLN A 1 54 ? -13.344 1.598 1.958 1.00 0.00 54 GLN A N 8
ATOM 10984 C CA . GLN A 1 54 ? -12.588 1.632 0.672 1.00 0.00 54 GLN A CA 8
ATOM 10985 C C . GLN A 1 54 ? -11.225 2.303 0.874 1.00 0.00 54 GLN A C 8
ATOM 10986 O O . GLN A 1 54 ? -10.698 2.936 -0.017 1.00 0.00 54 GLN A O 8
ATOM 11000 N N . GLY A 1 55 ? -10.661 2.190 2.048 1.00 0.00 55 GLY A N 8
ATOM 11001 C CA . GLY A 1 55 ? -9.347 2.844 2.308 1.00 0.00 55 GLY A CA 8
ATOM 11002 C C . GLY A 1 55 ? -9.522 3.879 3.416 1.00 0.00 55 GLY A C 8
ATOM 11003 O O . GLY A 1 55 ? -9.105 3.677 4.538 1.00 0.00 55 GLY A O 8
ATOM 11007 N N . GLN A 1 56 ? -10.213 4.947 3.130 1.00 0.00 56 GLN A N 8
ATOM 11008 C CA . GLN A 1 56 ? -10.523 5.965 4.182 1.00 0.00 56 GLN A CA 8
ATOM 11009 C C . GLN A 1 56 ? -9.245 6.689 4.599 1.00 0.00 56 GLN A C 8
ATOM 11010 O O . GLN A 1 56 ? -9.171 7.901 4.597 1.00 0.00 56 GLN A O 8
ATOM 11024 N N . MET A 1 57 ? -8.270 5.946 5.025 1.00 0.00 57 MET A N 8
ATOM 11025 C CA . MET A 1 57 ? -7.020 6.559 5.529 1.00 0.00 57 MET A CA 8
ATOM 11026 C C . MET A 1 57 ? -6.412 7.502 4.484 1.00 0.00 57 MET A C 8
ATOM 11027 O O . MET A 1 57 ? -5.891 8.549 4.811 1.00 0.00 57 MET A O 8
ATOM 11041 N N . VAL A 1 58 ? -6.386 7.093 3.244 1.00 0.00 58 VAL A N 8
ATOM 11042 C CA . VAL A 1 58 ? -5.706 7.920 2.203 1.00 0.00 58 VAL A CA 8
ATOM 11043 C C . VAL A 1 58 ? -6.495 7.874 0.888 1.00 0.00 58 VAL A C 8
ATOM 11044 O O . VAL A 1 58 ? -6.874 6.814 0.430 1.00 0.00 58 VAL A O 8
ATOM 11057 N N . PRO A 1 59 ? -6.710 9.032 0.320 1.00 0.00 59 PRO A N 8
ATOM 11058 C CA . PRO A 1 59 ? -7.457 9.127 -0.960 1.00 0.00 59 PRO A CA 8
ATOM 11059 C C . PRO A 1 59 ? -6.726 8.355 -2.064 1.00 0.00 59 PRO A C 8
ATOM 11060 O O . PRO A 1 59 ? -7.314 7.569 -2.780 1.00 0.00 59 PRO A O 8
ATOM 11071 N N . ALA A 1 60 ? -5.451 8.589 -2.219 1.00 0.00 60 ALA A N 8
ATOM 11072 C CA . ALA A 1 60 ? -4.683 7.889 -3.289 1.00 0.00 60 ALA A CA 8
ATOM 11073 C C . ALA A 1 60 ? -5.035 6.399 -3.317 1.00 0.00 60 ALA A C 8
ATOM 11074 O O . ALA A 1 60 ? -5.001 5.765 -4.353 1.00 0.00 60 ALA A O 8
ATOM 11081 N N . PHE A 1 61 ? -5.397 5.838 -2.195 1.00 0.00 61 PHE A N 8
ATOM 11082 C CA . PHE A 1 61 ? -5.777 4.396 -2.180 1.00 0.00 61 PHE A CA 8
ATOM 11083 C C . PHE A 1 61 ? -6.969 4.155 -3.107 1.00 0.00 61 PHE A C 8
ATOM 11084 O O . PHE A 1 61 ? -6.984 3.225 -3.887 1.00 0.00 61 PHE A O 8
ATOM 11101 N N . ASP A 1 62 ? -7.956 5.002 -3.053 1.00 0.00 62 ASP A N 8
ATOM 11102 C CA . ASP A 1 62 ? -9.120 4.830 -3.965 1.00 0.00 62 ASP A CA 8
ATOM 11103 C C . ASP A 1 62 ? -8.646 4.896 -5.418 1.00 0.00 62 ASP A C 8
ATOM 11104 O O . ASP A 1 62 ? -9.087 4.146 -6.265 1.00 0.00 62 ASP A O 8
ATOM 11113 N N . LYS A 1 63 ? -7.764 5.810 -5.710 1.00 0.00 63 LYS A N 8
ATOM 11114 C CA . LYS A 1 63 ? -7.269 5.963 -7.108 1.00 0.00 63 LYS A CA 8
ATOM 11115 C C . LYS A 1 63 ? -6.594 4.672 -7.598 1.00 0.00 63 LYS A C 8
ATOM 11116 O O . LYS A 1 63 ? -6.798 4.250 -8.719 1.00 0.00 63 LYS A O 8
ATOM 11135 N N . VAL A 1 64 ? -5.722 4.094 -6.811 1.00 0.00 64 VAL A N 8
ATOM 11136 C CA . VAL A 1 64 ? -4.967 2.899 -7.302 1.00 0.00 64 VAL A CA 8
ATOM 11137 C C . VAL A 1 64 ? -5.873 1.664 -7.362 1.00 0.00 64 VAL A C 8
ATOM 11138 O O . VAL A 1 64 ? -5.994 1.046 -8.400 1.00 0.00 64 VAL A O 8
ATOM 11151 N N . VAL A 1 65 ? -6.642 1.393 -6.343 1.00 0.00 65 VAL A N 8
ATOM 11152 C CA . VAL A 1 65 ? -7.665 0.314 -6.492 1.00 0.00 65 VAL A CA 8
ATOM 11153 C C . VAL A 1 65 ? -8.636 0.676 -7.623 1.00 0.00 65 VAL A C 8
ATOM 11154 O O . VAL A 1 65 ? -9.175 -0.186 -8.286 1.00 0.00 65 VAL A O 8
ATOM 11167 N N . PHE A 1 66 ? -8.738 1.939 -7.953 1.00 0.00 66 PHE A N 8
ATOM 11168 C CA . PHE A 1 66 ? -9.521 2.326 -9.167 1.00 0.00 66 PHE A CA 8
ATOM 11169 C C . PHE A 1 66 ? -8.591 2.353 -10.384 1.00 0.00 66 PHE A C 8
ATOM 11170 O O . PHE A 1 66 ? -9.024 2.265 -11.516 1.00 0.00 66 PHE A O 8
ATOM 11187 N N . SER A 1 67 ? -7.310 2.324 -10.141 1.00 0.00 67 SER A N 8
ATOM 11188 C CA . SER A 1 67 ? -6.326 2.181 -11.246 1.00 0.00 67 SER A CA 8
ATOM 11189 C C . SER A 1 67 ? -6.103 0.693 -11.522 1.00 0.00 67 SER A C 8
ATOM 11190 O O . SER A 1 67 ? -6.575 0.162 -12.508 1.00 0.00 67 SER A O 8
ATOM 11198 N N . CYS A 1 68 ? -5.608 -0.022 -10.548 1.00 0.00 68 CYS A N 8
ATOM 11199 C CA . CYS A 1 68 ? -5.622 -1.509 -10.643 1.00 0.00 68 CYS A CA 8
ATOM 11200 C C . CYS A 1 68 ? -6.996 -2.025 -10.211 1.00 0.00 68 CYS A C 8
ATOM 11201 O O . CYS A 1 68 ? -7.561 -1.540 -9.256 1.00 0.00 68 CYS A O 8
ATOM 11209 N N . PRO A 1 69 ? -7.534 -2.918 -10.993 1.00 0.00 69 PRO A N 8
ATOM 11210 C CA . PRO A 1 69 ? -8.917 -3.399 -10.753 1.00 0.00 69 PRO A CA 8
ATOM 11211 C C . PRO A 1 69 ? -9.082 -3.869 -9.306 1.00 0.00 69 PRO A C 8
ATOM 11212 O O . PRO A 1 69 ? -9.806 -3.284 -8.526 1.00 0.00 69 PRO A O 8
ATOM 11223 N N . VAL A 1 70 ? -8.446 -4.949 -8.963 1.00 0.00 70 VAL A N 8
ATOM 11224 C CA . VAL A 1 70 ? -8.582 -5.515 -7.593 1.00 0.00 70 VAL A CA 8
ATOM 11225 C C . VAL A 1 70 ? -7.699 -6.765 -7.486 1.00 0.00 70 VAL A C 8
ATOM 11226 O O . VAL A 1 70 ? -7.165 -7.226 -8.474 1.00 0.00 70 VAL A O 8
ATOM 11239 N N . LEU A 1 71 ? -7.395 -7.204 -6.291 1.00 0.00 71 LEU A N 8
ATOM 11240 C CA . LEU A 1 71 ? -6.373 -8.284 -6.138 1.00 0.00 71 LEU A CA 8
ATOM 11241 C C . LEU A 1 71 ? -5.184 -8.013 -7.064 1.00 0.00 71 LEU A C 8
ATOM 11242 O O . LEU A 1 71 ? -4.545 -8.920 -7.559 1.00 0.00 71 LEU A O 8
ATOM 11258 N N . GLU A 1 72 ? -4.880 -6.763 -7.281 1.00 0.00 72 GLU A N 8
ATOM 11259 C CA . GLU A 1 72 ? -3.725 -6.405 -8.154 1.00 0.00 72 GLU A CA 8
ATOM 11260 C C . GLU A 1 72 ? -2.839 -5.375 -7.450 1.00 0.00 72 GLU A C 8
ATOM 11261 O O . GLU A 1 72 ? -2.945 -4.191 -7.704 1.00 0.00 72 GLU A O 8
ATOM 11273 N N . PRO A 1 73 ? -2.018 -5.856 -6.559 1.00 0.00 73 PRO A N 8
ATOM 11274 C CA . PRO A 1 73 ? -1.139 -4.956 -5.778 1.00 0.00 73 PRO A CA 8
ATOM 11275 C C . PRO A 1 73 ? -0.454 -3.955 -6.710 1.00 0.00 73 PRO A C 8
ATOM 11276 O O . PRO A 1 73 ? 0.125 -4.323 -7.712 1.00 0.00 73 PRO A O 8
ATOM 11287 N N . THR A 1 74 ? -0.567 -2.687 -6.422 1.00 0.00 74 THR A N 8
ATOM 11288 C CA . THR A 1 74 ? 0.023 -1.669 -7.337 1.00 0.00 74 THR A CA 8
ATOM 11289 C C . THR A 1 74 ? 0.769 -0.599 -6.536 1.00 0.00 74 THR A C 8
ATOM 11290 O O . THR A 1 74 ? 0.323 -0.164 -5.493 1.00 0.00 74 THR A O 8
ATOM 11301 N N . GLY A 1 75 ? 1.906 -0.178 -7.018 1.00 0.00 75 GLY A N 8
ATOM 11302 C CA . GLY A 1 75 ? 2.691 0.857 -6.289 1.00 0.00 75 GLY A CA 8
ATOM 11303 C C . GLY A 1 75 ? 4.186 0.548 -6.423 1.00 0.00 75 GLY A C 8
ATOM 11304 O O . GLY A 1 75 ? 4.567 -0.318 -7.187 1.00 0.00 75 GLY A O 8
ATOM 11308 N N . PRO A 1 76 ? 4.996 1.266 -5.678 1.00 0.00 76 PRO A N 8
ATOM 11309 C CA . PRO A 1 76 ? 4.487 2.316 -4.755 1.00 0.00 76 PRO A CA 8
ATOM 11310 C C . PRO A 1 76 ? 3.930 3.503 -5.549 1.00 0.00 76 PRO A C 8
ATOM 11311 O O . PRO A 1 76 ? 4.471 3.893 -6.565 1.00 0.00 76 PRO A O 8
ATOM 11322 N N . LEU A 1 77 ? 2.796 4.014 -5.146 1.00 0.00 77 LEU A N 8
ATOM 11323 C CA . LEU A 1 77 ? 2.136 5.098 -5.933 1.00 0.00 77 LEU A CA 8
ATOM 11324 C C . LEU A 1 77 ? 2.512 6.471 -5.371 1.00 0.00 77 LEU A C 8
ATOM 11325 O O . LEU A 1 77 ? 2.692 6.638 -4.183 1.00 0.00 77 LEU A O 8
ATOM 11341 N N . HIS A 1 78 ? 2.695 7.441 -6.223 1.00 0.00 78 HIS A N 8
ATOM 11342 C CA . HIS A 1 78 ? 3.136 8.786 -5.747 1.00 0.00 78 HIS A CA 8
ATOM 11343 C C . HIS A 1 78 ? 2.061 9.424 -4.858 1.00 0.00 78 HIS A C 8
ATOM 11344 O O . HIS A 1 78 ? 0.907 9.514 -5.228 1.00 0.00 78 HIS A O 8
ATOM 11358 N N . THR A 1 79 ? 2.443 9.902 -3.701 1.00 0.00 79 THR A N 8
ATOM 11359 C CA . THR A 1 79 ? 1.456 10.573 -2.802 1.00 0.00 79 THR A CA 8
ATOM 11360 C C . THR A 1 79 ? 2.121 11.733 -2.050 1.00 0.00 79 THR A C 8
ATOM 11361 O O . THR A 1 79 ? 3.329 11.815 -1.959 1.00 0.00 79 THR A O 8
ATOM 11372 N N . GLN A 1 80 ? 1.340 12.648 -1.544 1.00 0.00 80 GLN A N 8
ATOM 11373 C CA . GLN A 1 80 ? 1.922 13.830 -0.839 1.00 0.00 80 GLN A CA 8
ATOM 11374 C C . GLN A 1 80 ? 2.697 13.394 0.411 1.00 0.00 80 GLN A C 8
ATOM 11375 O O . GLN A 1 80 ? 3.463 14.153 0.970 1.00 0.00 80 GLN A O 8
ATOM 11389 N N . PHE A 1 81 ? 2.489 12.190 0.870 1.00 0.00 81 PHE A N 8
ATOM 11390 C CA . PHE A 1 81 ? 3.198 11.730 2.102 1.00 0.00 81 PHE A CA 8
ATOM 11391 C C . PHE A 1 81 ? 4.471 10.962 1.732 1.00 0.00 81 PHE A C 8
ATOM 11392 O O . PHE A 1 81 ? 5.089 10.332 2.567 1.00 0.00 81 PHE A O 8
ATOM 11409 N N . GLY A 1 82 ? 4.812 10.930 0.475 1.00 0.00 82 GLY A N 8
ATOM 11410 C CA . GLY A 1 82 ? 5.976 10.110 0.041 1.00 0.00 82 GLY A CA 8
ATOM 11411 C C . GLY A 1 82 ? 5.530 9.175 -1.082 1.00 0.00 82 GLY A C 8
ATOM 11412 O O . GLY A 1 82 ? 5.081 9.612 -2.123 1.00 0.00 82 GLY A O 8
ATOM 11416 N N . TYR A 1 83 ? 5.563 7.894 -0.849 1.00 0.00 83 TYR A N 8
ATOM 11417 C CA . TYR A 1 83 ? 5.048 6.944 -1.873 1.00 0.00 83 TYR A CA 8
ATOM 11418 C C . TYR A 1 83 ? 4.282 5.802 -1.200 1.00 0.00 83 TYR A C 8
ATOM 11419 O O . TYR A 1 83 ? 4.786 5.136 -0.317 1.00 0.00 83 TYR A O 8
ATOM 11437 N N . HIS A 1 84 ? 3.071 5.567 -1.625 1.00 0.00 84 HIS A N 8
ATOM 11438 C CA . HIS A 1 84 ? 2.266 4.459 -1.029 1.00 0.00 84 HIS A CA 8
ATOM 11439 C C . HIS A 1 84 ? 2.230 3.256 -1.965 1.00 0.00 84 HIS A C 8
ATOM 11440 O O . HIS A 1 84 ? 1.669 3.323 -3.041 1.00 0.00 84 HIS A O 8
ATOM 11454 N N . ILE A 1 85 ? 2.571 2.103 -1.466 1.00 0.00 85 ILE A N 8
ATOM 11455 C CA . ILE A 1 85 ? 2.260 0.869 -2.238 1.00 0.00 85 ILE A CA 8
ATOM 11456 C C . ILE A 1 85 ? 1.142 0.105 -1.529 1.00 0.00 85 ILE A C 8
ATOM 11457 O O . ILE A 1 85 ? 1.115 0.026 -0.316 1.00 0.00 85 ILE A O 8
ATOM 11473 N N . ILE A 1 86 ? 0.120 -0.264 -2.249 1.00 0.00 86 ILE A N 8
ATOM 11474 C CA . ILE A 1 86 ? -1.099 -0.789 -1.573 1.00 0.00 86 ILE A CA 8
ATOM 11475 C C . ILE A 1 86 ? -1.542 -2.112 -2.206 1.00 0.00 86 ILE A C 8
ATOM 11476 O O . ILE A 1 86 ? -1.638 -2.237 -3.413 1.00 0.00 86 ILE A O 8
ATOM 11492 N N . LYS A 1 87 ? -1.873 -3.079 -1.392 1.00 0.00 87 LYS A N 8
ATOM 11493 C CA . LYS A 1 87 ? -2.382 -4.374 -1.927 1.00 0.00 87 LYS A CA 8
ATOM 11494 C C . LYS A 1 87 ? -3.911 -4.386 -1.872 1.00 0.00 87 LYS A C 8
ATOM 11495 O O . LYS A 1 87 ? -4.504 -3.907 -0.926 1.00 0.00 87 LYS A O 8
ATOM 11514 N N . VAL A 1 88 ? -4.550 -4.897 -2.889 1.00 0.00 88 VAL A N 8
ATOM 11515 C CA . VAL A 1 88 ? -6.044 -4.901 -2.913 1.00 0.00 88 VAL A CA 8
ATOM 11516 C C . VAL A 1 88 ? -6.570 -6.328 -2.744 1.00 0.00 88 VAL A C 8
ATOM 11517 O O . VAL A 1 88 ? -6.065 -7.254 -3.341 1.00 0.00 88 VAL A O 8
ATOM 11530 N N . LEU A 1 89 ? -7.592 -6.514 -1.951 1.00 0.00 89 LEU A N 8
ATOM 11531 C CA . LEU A 1 89 ? -8.158 -7.871 -1.772 1.00 0.00 89 LEU A CA 8
ATOM 11532 C C . LEU A 1 89 ? -9.685 -7.775 -1.613 1.00 0.00 89 LEU A C 8
ATOM 11533 O O . LEU A 1 89 ? -10.180 -6.959 -0.863 1.00 0.00 89 LEU A O 8
ATOM 11549 N N . TYR A 1 90 ? -10.423 -8.628 -2.271 1.00 0.00 90 TYR A N 8
ATOM 11550 C CA . TYR A 1 90 ? -11.914 -8.643 -2.123 1.00 0.00 90 TYR A CA 8
ATOM 11551 C C . TYR A 1 90 ? -12.534 -7.349 -2.660 1.00 0.00 90 TYR A C 8
ATOM 11552 O O . TYR A 1 90 ? -13.353 -7.373 -3.558 1.00 0.00 90 TYR A O 8
ATOM 11570 N N . ARG A 1 91 ? -12.222 -6.232 -2.064 1.00 0.00 91 ARG A N 8
ATOM 11571 C CA . ARG A 1 91 ? -12.876 -4.958 -2.482 1.00 0.00 91 ARG A CA 8
ATOM 11572 C C . ARG A 1 91 ? -14.397 -5.135 -2.531 1.00 0.00 91 ARG A C 8
ATOM 11573 O O . ARG A 1 91 ? -15.062 -4.612 -3.403 1.00 0.00 91 ARG A O 8
ATOM 11594 N N . ASN A 1 92 ? -14.951 -5.861 -1.601 1.00 0.00 92 ASN A N 8
ATOM 11595 C CA . ASN A 1 92 ? -16.428 -6.063 -1.597 1.00 0.00 92 ASN A CA 8
ATOM 11596 C C . ASN A 1 92 ? -16.894 -6.537 -0.217 1.00 0.00 92 ASN A C 8
ATOM 11597 O O . ASN A 1 92 ? -17.984 -7.077 -0.136 1.00 0.00 92 ASN A O 8
ATOM 11609 N N . ALA A 1 1 ? -15.392 1.503 -4.578 1.00 0.00 1 ALA A N 9
ATOM 11610 C CA . ALA A 1 1 ? -16.329 0.509 -3.978 1.00 0.00 1 ALA A CA 9
ATOM 11611 C C . ALA A 1 1 ? -16.826 1.004 -2.616 1.00 0.00 1 ALA A C 9
ATOM 11612 O O . ALA A 1 1 ? -16.321 1.966 -2.072 1.00 0.00 1 ALA A O 9
ATOM 11621 N N . LYS A 1 2 ? -17.816 0.356 -2.067 1.00 0.00 2 LYS A N 9
ATOM 11622 C CA . LYS A 1 2 ? -18.354 0.788 -0.744 1.00 0.00 2 LYS A CA 9
ATOM 11623 C C . LYS A 1 2 ? -17.301 0.571 0.338 1.00 0.00 2 LYS A C 9
ATOM 11624 O O . LYS A 1 2 ? -17.120 1.378 1.229 1.00 0.00 2 LYS A O 9
ATOM 11643 N N . THR A 1 3 ? -16.607 -0.519 0.249 1.00 0.00 3 THR A N 9
ATOM 11644 C CA . THR A 1 3 ? -15.544 -0.828 1.253 1.00 0.00 3 THR A CA 9
ATOM 11645 C C . THR A 1 3 ? -14.561 -1.849 0.676 1.00 0.00 3 THR A C 9
ATOM 11646 O O . THR A 1 3 ? -14.866 -2.546 -0.272 1.00 0.00 3 THR A O 9
ATOM 11657 N N . ALA A 1 4 ? -13.352 -1.872 1.169 1.00 0.00 4 ALA A N 9
ATOM 11658 C CA . ALA A 1 4 ? -12.326 -2.769 0.559 1.00 0.00 4 ALA A CA 9
ATOM 11659 C C . ALA A 1 4 ? -11.291 -3.192 1.603 1.00 0.00 4 ALA A C 9
ATOM 11660 O O . ALA A 1 4 ? -10.959 -2.442 2.496 1.00 0.00 4 ALA A O 9
ATOM 11667 N N . ALA A 1 5 ? -10.658 -4.316 1.398 1.00 0.00 5 ALA A N 9
ATOM 11668 C CA . ALA A 1 5 ? -9.509 -4.688 2.270 1.00 0.00 5 ALA A CA 9
ATOM 11669 C C . ALA A 1 5 ? -8.206 -4.394 1.533 1.00 0.00 5 ALA A C 9
ATOM 11670 O O . ALA A 1 5 ? -8.102 -4.602 0.343 1.00 0.00 5 ALA A O 9
ATOM 11677 N N . ALA A 1 6 ? -7.219 -3.886 2.210 1.00 0.00 6 ALA A N 9
ATOM 11678 C CA . ALA A 1 6 ? -5.946 -3.562 1.499 1.00 0.00 6 ALA A CA 9
ATOM 11679 C C . ALA A 1 6 ? -4.771 -3.476 2.475 1.00 0.00 6 ALA A C 9
ATOM 11680 O O . ALA A 1 6 ? -4.921 -3.080 3.613 1.00 0.00 6 ALA A O 9
ATOM 11687 N N . LEU A 1 7 ? -3.582 -3.710 1.986 1.00 0.00 7 LEU A N 9
ATOM 11688 C CA . LEU A 1 7 ? -2.368 -3.492 2.828 1.00 0.00 7 LEU A CA 9
ATOM 11689 C C . LEU A 1 7 ? -1.602 -2.278 2.299 1.00 0.00 7 LEU A C 9
ATOM 11690 O O . LEU A 1 7 ? -1.676 -1.966 1.130 1.00 0.00 7 LEU A O 9
ATOM 11706 N N . HIS A 1 8 ? -0.909 -1.559 3.140 1.00 0.00 8 HIS A N 9
ATOM 11707 C CA . HIS A 1 8 ? -0.204 -0.340 2.641 1.00 0.00 8 HIS A CA 9
ATOM 11708 C C . HIS A 1 8 ? 1.205 -0.232 3.226 1.00 0.00 8 HIS A C 9
ATOM 11709 O O . HIS A 1 8 ? 1.386 -0.190 4.426 1.00 0.00 8 HIS A O 9
ATOM 11723 N N . ILE A 1 9 ? 2.166 0.048 2.389 1.00 0.00 9 ILE A N 9
ATOM 11724 C CA . ILE A 1 9 ? 3.512 0.427 2.903 1.00 0.00 9 ILE A CA 9
ATOM 11725 C C . ILE A 1 9 ? 3.872 1.831 2.413 1.00 0.00 9 ILE A C 9
ATOM 11726 O O . ILE A 1 9 ? 3.943 2.085 1.226 1.00 0.00 9 ILE A O 9
ATOM 11742 N N . LEU A 1 10 ? 4.115 2.736 3.318 1.00 0.00 10 LEU A N 9
ATOM 11743 C CA . LEU A 1 10 ? 4.496 4.119 2.910 1.00 0.00 10 LEU A CA 9
ATOM 11744 C C . LEU A 1 10 ? 5.999 4.324 3.112 1.00 0.00 10 LEU A C 9
ATOM 11745 O O . LEU A 1 10 ? 6.512 4.187 4.206 1.00 0.00 10 LEU A O 9
ATOM 11761 N N . VAL A 1 11 ? 6.711 4.626 2.064 1.00 0.00 11 VAL A N 9
ATOM 11762 C CA . VAL A 1 11 ? 8.188 4.813 2.200 1.00 0.00 11 VAL A CA 9
ATOM 11763 C C . VAL A 1 11 ? 8.541 6.303 2.171 1.00 0.00 11 VAL A C 9
ATOM 11764 O O . VAL A 1 11 ? 8.109 7.039 1.306 1.00 0.00 11 VAL A O 9
ATOM 11777 N N . LYS A 1 12 ? 9.316 6.750 3.121 1.00 0.00 12 LYS A N 9
ATOM 11778 C CA . LYS A 1 12 ? 9.695 8.193 3.170 1.00 0.00 12 LYS A CA 9
ATOM 11779 C C . LYS A 1 12 ? 10.567 8.561 1.966 1.00 0.00 12 LYS A C 9
ATOM 11780 O O . LYS A 1 12 ? 10.474 9.646 1.430 1.00 0.00 12 LYS A O 9
ATOM 11799 N N . GLU A 1 13 ? 11.471 7.697 1.589 1.00 0.00 13 GLU A N 9
ATOM 11800 C CA . GLU A 1 13 ? 12.409 8.041 0.481 1.00 0.00 13 GLU A CA 9
ATOM 11801 C C . GLU A 1 13 ? 12.254 7.055 -0.679 1.00 0.00 13 GLU A C 9
ATOM 11802 O O . GLU A 1 13 ? 12.063 5.871 -0.482 1.00 0.00 13 GLU A O 9
ATOM 11814 N N . GLU A 1 14 ? 12.304 7.543 -1.888 1.00 0.00 14 GLU A N 9
ATOM 11815 C CA . GLU A 1 14 ? 12.128 6.647 -3.067 1.00 0.00 14 GLU A CA 9
ATOM 11816 C C . GLU A 1 14 ? 13.208 5.564 -3.078 1.00 0.00 14 GLU A C 9
ATOM 11817 O O . GLU A 1 14 ? 12.960 4.432 -3.445 1.00 0.00 14 GLU A O 9
ATOM 11829 N N . LYS A 1 15 ? 14.419 5.915 -2.740 1.00 0.00 15 LYS A N 9
ATOM 11830 C CA . LYS A 1 15 ? 15.527 4.918 -2.803 1.00 0.00 15 LYS A CA 9
ATOM 11831 C C . LYS A 1 15 ? 15.141 3.654 -2.030 1.00 0.00 15 LYS A C 9
ATOM 11832 O O . LYS A 1 15 ? 15.237 2.553 -2.538 1.00 0.00 15 LYS A O 9
ATOM 11851 N N . LEU A 1 16 ? 14.635 3.804 -0.836 1.00 0.00 16 LEU A N 9
ATOM 11852 C CA . LEU A 1 16 ? 14.163 2.611 -0.078 1.00 0.00 16 LEU A CA 9
ATOM 11853 C C . LEU A 1 16 ? 12.917 2.036 -0.753 1.00 0.00 16 LEU A C 9
ATOM 11854 O O . LEU A 1 16 ? 12.756 0.838 -0.869 1.00 0.00 16 LEU A O 9
ATOM 11870 N N . ALA A 1 17 ? 12.067 2.882 -1.267 1.00 0.00 17 ALA A N 9
ATOM 11871 C CA . ALA A 1 17 ? 10.882 2.376 -2.011 1.00 0.00 17 ALA A CA 9
ATOM 11872 C C . ALA A 1 17 ? 11.345 1.479 -3.161 1.00 0.00 17 ALA A C 9
ATOM 11873 O O . ALA A 1 17 ? 10.934 0.343 -3.276 1.00 0.00 17 ALA A O 9
ATOM 11880 N N . LEU A 1 18 ? 12.280 1.940 -3.943 1.00 0.00 18 LEU A N 9
ATOM 11881 C CA . LEU A 1 18 ? 12.857 1.068 -5.004 1.00 0.00 18 LEU A CA 9
ATOM 11882 C C . LEU A 1 18 ? 13.450 -0.188 -4.368 1.00 0.00 18 LEU A C 9
ATOM 11883 O O . LEU A 1 18 ? 13.228 -1.291 -4.828 1.00 0.00 18 LEU A O 9
ATOM 11899 N N . ASP A 1 19 ? 14.104 -0.044 -3.248 1.00 0.00 19 ASP A N 9
ATOM 11900 C CA . ASP A 1 19 ? 14.587 -1.247 -2.518 1.00 0.00 19 ASP A CA 9
ATOM 11901 C C . ASP A 1 19 ? 13.397 -2.134 -2.142 1.00 0.00 19 ASP A C 9
ATOM 11902 O O . ASP A 1 19 ? 13.452 -3.343 -2.254 1.00 0.00 19 ASP A O 9
ATOM 11911 N N . LEU A 1 20 ? 12.305 -1.541 -1.732 1.00 0.00 20 LEU A N 9
ATOM 11912 C CA . LEU A 1 20 ? 11.102 -2.355 -1.393 1.00 0.00 20 LEU A CA 9
ATOM 11913 C C . LEU A 1 20 ? 10.608 -3.093 -2.645 1.00 0.00 20 LEU A C 9
ATOM 11914 O O . LEU A 1 20 ? 10.258 -4.256 -2.597 1.00 0.00 20 LEU A O 9
ATOM 11930 N N . LEU A 1 21 ? 10.555 -2.413 -3.757 1.00 0.00 21 LEU A N 9
ATOM 11931 C CA . LEU A 1 21 ? 10.059 -3.059 -5.002 1.00 0.00 21 LEU A CA 9
ATOM 11932 C C . LEU A 1 21 ? 10.936 -4.260 -5.355 1.00 0.00 21 LEU A C 9
ATOM 11933 O O . LEU A 1 21 ? 10.454 -5.357 -5.562 1.00 0.00 21 LEU A O 9
ATOM 11949 N N . GLU A 1 22 ? 12.228 -4.071 -5.378 1.00 0.00 22 GLU A N 9
ATOM 11950 C CA . GLU A 1 22 ? 13.143 -5.212 -5.663 1.00 0.00 22 GLU A CA 9
ATOM 11951 C C . GLU A 1 22 ? 13.013 -6.281 -4.573 1.00 0.00 22 GLU A C 9
ATOM 11952 O O . GLU A 1 22 ? 13.065 -7.465 -4.842 1.00 0.00 22 GLU A O 9
ATOM 11964 N N . GLN A 1 23 ? 12.890 -5.870 -3.339 1.00 0.00 23 GLN A N 9
ATOM 11965 C CA . GLN A 1 23 ? 12.812 -6.861 -2.227 1.00 0.00 23 GLN A CA 9
ATOM 11966 C C . GLN A 1 23 ? 11.603 -7.778 -2.417 1.00 0.00 23 GLN A C 9
ATOM 11967 O O . GLN A 1 23 ? 11.688 -8.977 -2.234 1.00 0.00 23 GLN A O 9
ATOM 11981 N N . ILE A 1 24 ? 10.491 -7.235 -2.827 1.00 0.00 24 ILE A N 9
ATOM 11982 C CA . ILE A 1 24 ? 9.298 -8.091 -3.076 1.00 0.00 24 ILE A CA 9
ATOM 11983 C C . ILE A 1 24 ? 9.557 -9.004 -4.274 1.00 0.00 24 ILE A C 9
ATOM 11984 O O . ILE A 1 24 ? 9.258 -10.180 -4.245 1.00 0.00 24 ILE A O 9
ATOM 12000 N N . LYS A 1 25 ? 10.185 -8.492 -5.298 1.00 0.00 25 LYS A N 9
ATOM 12001 C CA . LYS A 1 25 ? 10.540 -9.364 -6.452 1.00 0.00 25 LYS A CA 9
ATOM 12002 C C . LYS A 1 25 ? 11.532 -10.438 -5.998 1.00 0.00 25 LYS A C 9
ATOM 12003 O O . LYS A 1 25 ? 11.258 -11.620 -6.061 1.00 0.00 25 LYS A O 9
ATOM 12022 N N . ASN A 1 26 ? 12.671 -10.028 -5.508 1.00 0.00 26 ASN A N 9
ATOM 12023 C CA . ASN A 1 26 ? 13.674 -11.010 -5.008 1.00 0.00 26 ASN A CA 9
ATOM 12024 C C . ASN A 1 26 ? 13.098 -11.841 -3.864 1.00 0.00 26 ASN A C 9
ATOM 12025 O O . ASN A 1 26 ? 13.337 -13.028 -3.768 1.00 0.00 26 ASN A O 9
ATOM 12036 N N . GLY A 1 27 ? 12.572 -11.177 -2.875 1.00 0.00 27 GLY A N 9
ATOM 12037 C CA . GLY A 1 27 ? 12.257 -11.879 -1.603 1.00 0.00 27 GLY A CA 9
ATOM 12038 C C . GLY A 1 27 ? 10.748 -12.084 -1.461 1.00 0.00 27 GLY A C 9
ATOM 12039 O O . GLY A 1 27 ? 10.302 -12.799 -0.590 1.00 0.00 27 GLY A O 9
ATOM 12043 N N . ALA A 1 28 ? 9.965 -11.421 -2.278 1.00 0.00 28 ALA A N 9
ATOM 12044 C CA . ALA A 1 28 ? 8.471 -11.513 -2.167 1.00 0.00 28 ALA A CA 9
ATOM 12045 C C . ALA A 1 28 ? 8.026 -11.668 -0.710 1.00 0.00 28 ALA A C 9
ATOM 12046 O O . ALA A 1 28 ? 8.035 -12.747 -0.153 1.00 0.00 28 ALA A O 9
ATOM 12053 N N . ASP A 1 29 ? 7.688 -10.580 -0.079 1.00 0.00 29 ASP A N 9
ATOM 12054 C CA . ASP A 1 29 ? 7.312 -10.639 1.359 1.00 0.00 29 ASP A CA 9
ATOM 12055 C C . ASP A 1 29 ? 6.763 -9.283 1.808 1.00 0.00 29 ASP A C 9
ATOM 12056 O O . ASP A 1 29 ? 7.493 -8.424 2.262 1.00 0.00 29 ASP A O 9
ATOM 12065 N N . PHE A 1 30 ? 5.491 -9.063 1.622 1.00 0.00 30 PHE A N 9
ATOM 12066 C CA . PHE A 1 30 ? 4.904 -7.734 1.964 1.00 0.00 30 PHE A CA 9
ATOM 12067 C C . PHE A 1 30 ? 4.878 -7.526 3.482 1.00 0.00 30 PHE A C 9
ATOM 12068 O O . PHE A 1 30 ? 5.126 -6.441 3.969 1.00 0.00 30 PHE A O 9
ATOM 12085 N N . GLY A 1 31 ? 4.557 -8.543 4.232 1.00 0.00 31 GLY A N 9
ATOM 12086 C CA . GLY A 1 31 ? 4.492 -8.378 5.711 1.00 0.00 31 GLY A CA 9
ATOM 12087 C C . GLY A 1 31 ? 5.869 -7.976 6.248 1.00 0.00 31 GLY A C 9
ATOM 12088 O O . GLY A 1 31 ? 6.008 -7.004 6.966 1.00 0.00 31 GLY A O 9
ATOM 12092 N N . LYS A 1 32 ? 6.890 -8.716 5.906 1.00 0.00 32 LYS A N 9
ATOM 12093 C CA . LYS A 1 32 ? 8.253 -8.374 6.406 1.00 0.00 32 LYS A CA 9
ATOM 12094 C C . LYS A 1 32 ? 8.695 -7.014 5.868 1.00 0.00 32 LYS A C 9
ATOM 12095 O O . LYS A 1 32 ? 9.346 -6.250 6.550 1.00 0.00 32 LYS A O 9
ATOM 12114 N N . LEU A 1 33 ? 8.422 -6.739 4.623 1.00 0.00 33 LEU A N 9
ATOM 12115 C CA . LEU A 1 33 ? 8.914 -5.473 4.020 1.00 0.00 33 LEU A CA 9
ATOM 12116 C C . LEU A 1 33 ? 8.328 -4.263 4.749 1.00 0.00 33 LEU A C 9
ATOM 12117 O O . LEU A 1 33 ? 9.041 -3.360 5.136 1.00 0.00 33 LEU A O 9
ATOM 12133 N N . ALA A 1 34 ? 7.038 -4.233 4.937 1.00 0.00 34 ALA A N 9
ATOM 12134 C CA . ALA A 1 34 ? 6.421 -3.073 5.638 1.00 0.00 34 ALA A CA 9
ATOM 12135 C C . ALA A 1 34 ? 6.993 -2.938 7.049 1.00 0.00 34 ALA A C 9
ATOM 12136 O O . ALA A 1 34 ? 7.324 -1.856 7.491 1.00 0.00 34 ALA A O 9
ATOM 12143 N N . LYS A 1 35 ? 7.050 -4.015 7.784 1.00 0.00 35 LYS A N 9
ATOM 12144 C CA . LYS A 1 35 ? 7.522 -3.924 9.197 1.00 0.00 35 LYS A CA 9
ATOM 12145 C C . LYS A 1 35 ? 8.952 -3.381 9.253 1.00 0.00 35 LYS A C 9
ATOM 12146 O O . LYS A 1 35 ? 9.266 -2.514 10.045 1.00 0.00 35 LYS A O 9
ATOM 12165 N N . LYS A 1 36 ? 9.839 -3.940 8.478 1.00 0.00 36 LYS A N 9
ATOM 12166 C CA . LYS A 1 36 ? 11.268 -3.522 8.551 1.00 0.00 36 LYS A CA 9
ATOM 12167 C C . LYS A 1 36 ? 11.461 -2.103 7.999 1.00 0.00 36 LYS A C 9
ATOM 12168 O O . LYS A 1 36 ? 12.180 -1.304 8.566 1.00 0.00 36 LYS A O 9
ATOM 12187 N N . HIS A 1 37 ? 10.989 -1.853 6.807 1.00 0.00 37 HIS A N 9
ATOM 12188 C CA . HIS A 1 37 ? 11.335 -0.569 6.128 1.00 0.00 37 HIS A CA 9
ATOM 12189 C C . HIS A 1 37 ? 10.420 0.575 6.584 1.00 0.00 37 HIS A C 9
ATOM 12190 O O . HIS A 1 37 ? 10.851 1.702 6.722 1.00 0.00 37 HIS A O 9
ATOM 12204 N N . SER A 1 38 ? 9.152 0.316 6.750 1.00 0.00 38 SER A N 9
ATOM 12205 C CA . SER A 1 38 ? 8.212 1.417 7.116 1.00 0.00 38 SER A CA 9
ATOM 12206 C C . SER A 1 38 ? 8.623 2.050 8.444 1.00 0.00 38 SER A C 9
ATOM 12207 O O . SER A 1 38 ? 8.652 3.258 8.574 1.00 0.00 38 SER A O 9
ATOM 12215 N N . ILE A 1 39 ? 8.942 1.238 9.421 1.00 0.00 39 ILE A N 9
ATOM 12216 C CA . ILE A 1 39 ? 9.351 1.763 10.760 1.00 0.00 39 ILE A CA 9
ATOM 12217 C C . ILE A 1 39 ? 8.591 3.050 11.094 1.00 0.00 39 ILE A C 9
ATOM 12218 O O . ILE A 1 39 ? 9.169 4.036 11.505 1.00 0.00 39 ILE A O 9
ATOM 12234 N N . CYS A 1 40 ? 7.303 3.061 10.876 1.00 0.00 40 CYS A N 9
ATOM 12235 C CA . CYS A 1 40 ? 6.515 4.300 11.133 1.00 0.00 40 CYS A CA 9
ATOM 12236 C C . CYS A 1 40 ? 5.237 3.960 11.908 1.00 0.00 40 CYS A C 9
ATOM 12237 O O . CYS A 1 40 ? 4.817 2.821 11.944 1.00 0.00 40 CYS A O 9
ATOM 12245 N N . PRO A 1 41 ? 4.683 4.962 12.536 1.00 0.00 41 PRO A N 9
ATOM 12246 C CA . PRO A 1 41 ? 3.467 4.766 13.364 1.00 0.00 41 PRO A CA 9
ATOM 12247 C C . PRO A 1 41 ? 2.364 4.087 12.546 1.00 0.00 41 PRO A C 9
ATOM 12248 O O . PRO A 1 41 ? 1.509 3.409 13.081 1.00 0.00 41 PRO A O 9
ATOM 12259 N N . SER A 1 42 ? 2.411 4.211 11.248 1.00 0.00 42 SER A N 9
ATOM 12260 C CA . SER A 1 42 ? 1.406 3.516 10.395 1.00 0.00 42 SER A CA 9
ATOM 12261 C C . SER A 1 42 ? 2.068 2.365 9.635 1.00 0.00 42 SER A C 9
ATOM 12262 O O . SER A 1 42 ? 1.538 1.863 8.664 1.00 0.00 42 SER A O 9
ATOM 12270 N N . GLY A 1 43 ? 3.192 1.901 10.107 1.00 0.00 43 GLY A N 9
ATOM 12271 C CA . GLY A 1 43 ? 3.845 0.732 9.454 1.00 0.00 43 GLY A CA 9
ATOM 12272 C C . GLY A 1 43 ? 3.138 -0.546 9.907 1.00 0.00 43 GLY A C 9
ATOM 12273 O O . GLY A 1 43 ? 2.550 -1.257 9.116 1.00 0.00 43 GLY A O 9
ATOM 12277 N N . LYS A 1 44 ? 3.132 -0.802 11.186 1.00 0.00 44 LYS A N 9
ATOM 12278 C CA . LYS A 1 44 ? 2.393 -1.988 11.707 1.00 0.00 44 LYS A CA 9
ATOM 12279 C C . LYS A 1 44 ? 0.904 -1.884 11.360 1.00 0.00 44 LYS A C 9
ATOM 12280 O O . LYS A 1 44 ? 0.245 -2.878 11.124 1.00 0.00 44 LYS A O 9
ATOM 12299 N N . ARG A 1 45 ? 0.364 -0.696 11.338 1.00 0.00 45 ARG A N 9
ATOM 12300 C CA . ARG A 1 45 ? -1.082 -0.543 11.020 1.00 0.00 45 ARG A CA 9
ATOM 12301 C C . ARG A 1 45 ? -1.272 -0.330 9.514 1.00 0.00 45 ARG A C 9
ATOM 12302 O O . ARG A 1 45 ? -2.167 -0.884 8.906 1.00 0.00 45 ARG A O 9
ATOM 12323 N N . GLY A 1 46 ? -0.411 0.432 8.900 1.00 0.00 46 GLY A N 9
ATOM 12324 C CA . GLY A 1 46 ? -0.509 0.638 7.428 1.00 0.00 46 GLY A CA 9
ATOM 12325 C C . GLY A 1 46 ? -0.115 -0.657 6.715 1.00 0.00 46 GLY A C 9
ATOM 12326 O O . GLY A 1 46 ? -0.655 -0.998 5.682 1.00 0.00 46 GLY A O 9
ATOM 12330 N N . GLY A 1 47 ? 0.738 -1.435 7.328 1.00 0.00 47 GLY A N 9
ATOM 12331 C CA . GLY A 1 47 ? 1.068 -2.776 6.764 1.00 0.00 47 GLY A CA 9
ATOM 12332 C C . GLY A 1 47 ? -0.098 -3.739 7.020 1.00 0.00 47 GLY A C 9
ATOM 12333 O O . GLY A 1 47 ? -0.045 -4.901 6.669 1.00 0.00 47 GLY A O 9
ATOM 12337 N N . ASP A 1 48 ? -1.143 -3.266 7.644 1.00 0.00 48 ASP A N 9
ATOM 12338 C CA . ASP A 1 48 ? -2.308 -4.145 7.943 1.00 0.00 48 ASP A CA 9
ATOM 12339 C C . ASP A 1 48 ? -3.479 -3.282 8.415 1.00 0.00 48 ASP A C 9
ATOM 12340 O O . ASP A 1 48 ? -3.929 -3.381 9.539 1.00 0.00 48 ASP A O 9
ATOM 12349 N N . LEU A 1 49 ? -3.962 -2.424 7.558 1.00 0.00 49 LEU A N 9
ATOM 12350 C CA . LEU A 1 49 ? -5.091 -1.531 7.942 1.00 0.00 49 LEU A CA 9
ATOM 12351 C C . LEU A 1 49 ? -6.381 -2.345 8.091 1.00 0.00 49 LEU A C 9
ATOM 12352 O O . LEU A 1 49 ? -7.263 -1.988 8.846 1.00 0.00 49 LEU A O 9
ATOM 12368 N N . GLY A 1 50 ? -6.507 -3.428 7.369 1.00 0.00 50 GLY A N 9
ATOM 12369 C CA . GLY A 1 50 ? -7.748 -4.243 7.466 1.00 0.00 50 GLY A CA 9
ATOM 12370 C C . GLY A 1 50 ? -8.710 -3.830 6.352 1.00 0.00 50 GLY A C 9
ATOM 12371 O O . GLY A 1 50 ? -8.317 -3.649 5.215 1.00 0.00 50 GLY A O 9
ATOM 12375 N N . GLU A 1 51 ? -9.966 -3.677 6.669 1.00 0.00 51 GLU A N 9
ATOM 12376 C CA . GLU A 1 51 ? -10.950 -3.269 5.629 1.00 0.00 51 GLU A CA 9
ATOM 12377 C C . GLU A 1 51 ? -11.495 -1.871 5.937 1.00 0.00 51 GLU A C 9
ATOM 12378 O O . GLU A 1 51 ? -11.490 -1.431 7.070 1.00 0.00 51 GLU A O 9
ATOM 12390 N N . PHE A 1 52 ? -11.821 -1.120 4.922 1.00 0.00 52 PHE A N 9
ATOM 12391 C CA . PHE A 1 52 ? -12.198 0.314 5.138 1.00 0.00 52 PHE A CA 9
ATOM 12392 C C . PHE A 1 52 ? -13.497 0.628 4.394 1.00 0.00 52 PHE A C 9
ATOM 12393 O O . PHE A 1 52 ? -13.939 -0.133 3.558 1.00 0.00 52 PHE A O 9
ATOM 12410 N N . ARG A 1 53 ? -14.169 1.681 4.776 1.00 0.00 53 ARG A N 9
ATOM 12411 C CA . ARG A 1 53 ? -15.512 1.965 4.186 1.00 0.00 53 ARG A CA 9
ATOM 12412 C C . ARG A 1 53 ? -15.824 3.462 4.261 1.00 0.00 53 ARG A C 9
ATOM 12413 O O . ARG A 1 53 ? -15.059 4.226 4.808 1.00 0.00 53 ARG A O 9
ATOM 12434 N N . GLN A 1 54 ? -16.953 3.865 3.718 1.00 0.00 54 GLN A N 9
ATOM 12435 C CA . GLN A 1 54 ? -17.375 5.309 3.734 1.00 0.00 54 GLN A CA 9
ATOM 12436 C C . GLN A 1 54 ? -16.181 6.271 3.799 1.00 0.00 54 GLN A C 9
ATOM 12437 O O . GLN A 1 54 ? -15.788 6.837 2.801 1.00 0.00 54 GLN A O 9
ATOM 12451 N N . GLY A 1 55 ? -15.672 6.539 4.975 1.00 0.00 55 GLY A N 9
ATOM 12452 C CA . GLY A 1 55 ? -14.580 7.551 5.113 1.00 0.00 55 GLY A CA 9
ATOM 12453 C C . GLY A 1 55 ? -13.405 7.192 4.194 1.00 0.00 55 GLY A C 9
ATOM 12454 O O . GLY A 1 55 ? -13.523 7.214 2.988 1.00 0.00 55 GLY A O 9
ATOM 12458 N N . GLN A 1 56 ? -12.252 6.929 4.757 1.00 0.00 56 GLN A N 9
ATOM 12459 C CA . GLN A 1 56 ? -11.046 6.648 3.914 1.00 0.00 56 GLN A CA 9
ATOM 12460 C C . GLN A 1 56 ? -10.654 7.898 3.134 1.00 0.00 56 GLN A C 9
ATOM 12461 O O . GLN A 1 56 ? -9.676 8.555 3.430 1.00 0.00 56 GLN A O 9
ATOM 12475 N N . MET A 1 57 ? -11.508 8.303 2.245 1.00 0.00 57 MET A N 9
ATOM 12476 C CA . MET A 1 57 ? -11.324 9.605 1.543 1.00 0.00 57 MET A CA 9
ATOM 12477 C C . MET A 1 57 ? -10.073 9.604 0.657 1.00 0.00 57 MET A C 9
ATOM 12478 O O . MET A 1 57 ? -10.117 10.034 -0.478 1.00 0.00 57 MET A O 9
ATOM 12492 N N . VAL A 1 58 ? -8.929 9.327 1.224 1.00 0.00 58 VAL A N 9
ATOM 12493 C CA . VAL A 1 58 ? -7.657 9.541 0.466 1.00 0.00 58 VAL A CA 9
ATOM 12494 C C . VAL A 1 58 ? -7.804 9.045 -0.976 1.00 0.00 58 VAL A C 9
ATOM 12495 O O . VAL A 1 58 ? -8.460 8.054 -1.230 1.00 0.00 58 VAL A O 9
ATOM 12508 N N . PRO A 1 59 ? -7.280 9.827 -1.879 1.00 0.00 59 PRO A N 9
ATOM 12509 C CA . PRO A 1 59 ? -7.452 9.559 -3.328 1.00 0.00 59 PRO A CA 9
ATOM 12510 C C . PRO A 1 59 ? -6.657 8.323 -3.757 1.00 0.00 59 PRO A C 9
ATOM 12511 O O . PRO A 1 59 ? -7.175 7.437 -4.407 1.00 0.00 59 PRO A O 9
ATOM 12522 N N . ALA A 1 60 ? -5.378 8.307 -3.493 1.00 0.00 60 ALA A N 9
ATOM 12523 C CA . ALA A 1 60 ? -4.528 7.188 -3.994 1.00 0.00 60 ALA A CA 9
ATOM 12524 C C . ALA A 1 60 ? -5.242 5.850 -3.808 1.00 0.00 60 ALA A C 9
ATOM 12525 O O . ALA A 1 60 ? -5.103 4.944 -4.606 1.00 0.00 60 ALA A O 9
ATOM 12532 N N . PHE A 1 61 ? -5.996 5.713 -2.756 1.00 0.00 61 PHE A N 9
ATOM 12533 C CA . PHE A 1 61 ? -6.706 4.427 -2.515 1.00 0.00 61 PHE A CA 9
ATOM 12534 C C . PHE A 1 61 ? -7.652 4.122 -3.680 1.00 0.00 61 PHE A C 9
ATOM 12535 O O . PHE A 1 61 ? -7.737 3.005 -4.150 1.00 0.00 61 PHE A O 9
ATOM 12552 N N . ASP A 1 62 ? -8.380 5.107 -4.135 1.00 0.00 62 ASP A N 9
ATOM 12553 C CA . ASP A 1 62 ? -9.341 4.874 -5.254 1.00 0.00 62 ASP A CA 9
ATOM 12554 C C . ASP A 1 62 ? -8.592 4.579 -6.551 1.00 0.00 62 ASP A C 9
ATOM 12555 O O . ASP A 1 62 ? -8.968 3.708 -7.306 1.00 0.00 62 ASP A O 9
ATOM 12564 N N . LYS A 1 63 ? -7.579 5.335 -6.852 1.00 0.00 63 LYS A N 9
ATOM 12565 C CA . LYS A 1 63 ? -6.873 5.129 -8.145 1.00 0.00 63 LYS A CA 9
ATOM 12566 C C . LYS A 1 63 ? -6.382 3.682 -8.257 1.00 0.00 63 LYS A C 9
ATOM 12567 O O . LYS A 1 63 ? -6.513 3.058 -9.289 1.00 0.00 63 LYS A O 9
ATOM 12586 N N . VAL A 1 64 ? -5.707 3.190 -7.252 1.00 0.00 64 VAL A N 9
ATOM 12587 C CA . VAL A 1 64 ? -5.084 1.837 -7.375 1.00 0.00 64 VAL A CA 9
ATOM 12588 C C . VAL A 1 64 ? -6.146 0.732 -7.409 1.00 0.00 64 VAL A C 9
ATOM 12589 O O . VAL A 1 64 ? -6.154 -0.081 -8.310 1.00 0.00 64 VAL A O 9
ATOM 12602 N N . VAL A 1 65 ? -7.114 0.754 -6.533 1.00 0.00 65 VAL A N 9
ATOM 12603 C CA . VAL A 1 65 ? -8.220 -0.238 -6.672 1.00 0.00 65 VAL A CA 9
ATOM 12604 C C . VAL A 1 65 ? -8.882 -0.076 -8.045 1.00 0.00 65 VAL A C 9
ATOM 12605 O O . VAL A 1 65 ? -9.359 -1.029 -8.631 1.00 0.00 65 VAL A O 9
ATOM 12618 N N . PHE A 1 66 ? -8.809 1.102 -8.612 1.00 0.00 66 PHE A N 9
ATOM 12619 C CA . PHE A 1 66 ? -9.315 1.297 -10.005 1.00 0.00 66 PHE A CA 9
ATOM 12620 C C . PHE A 1 66 ? -8.157 1.187 -11.009 1.00 0.00 66 PHE A C 9
ATOM 12621 O O . PHE A 1 66 ? -8.359 1.173 -12.207 1.00 0.00 66 PHE A O 9
ATOM 12638 N N . SER A 1 67 ? -6.963 0.988 -10.519 1.00 0.00 67 SER A N 9
ATOM 12639 C CA . SER A 1 67 ? -5.803 0.736 -11.421 1.00 0.00 67 SER A CA 9
ATOM 12640 C C . SER A 1 67 ? -5.549 -0.769 -11.525 1.00 0.00 67 SER A C 9
ATOM 12641 O O . SER A 1 67 ? -5.636 -1.354 -12.587 1.00 0.00 67 SER A O 9
ATOM 12649 N N . CYS A 1 68 ? -5.291 -1.408 -10.415 1.00 0.00 68 CYS A N 9
ATOM 12650 C CA . CYS A 1 68 ? -5.096 -2.886 -10.429 1.00 0.00 68 CYS A CA 9
ATOM 12651 C C . CYS A 1 68 ? -6.309 -3.584 -9.807 1.00 0.00 68 CYS A C 9
ATOM 12652 O O . CYS A 1 68 ? -6.943 -3.054 -8.916 1.00 0.00 68 CYS A O 9
ATOM 12660 N N . PRO A 1 69 ? -6.592 -4.754 -10.308 1.00 0.00 69 PRO A N 9
ATOM 12661 C CA . PRO A 1 69 ? -7.742 -5.543 -9.805 1.00 0.00 69 PRO A CA 9
ATOM 12662 C C . PRO A 1 69 ? -7.450 -6.093 -8.407 1.00 0.00 69 PRO A C 9
ATOM 12663 O O . PRO A 1 69 ? -6.337 -6.035 -7.924 1.00 0.00 69 PRO A O 9
ATOM 12674 N N . VAL A 1 70 ? -8.439 -6.658 -7.772 1.00 0.00 70 VAL A N 9
ATOM 12675 C CA . VAL A 1 70 ? -8.226 -7.252 -6.422 1.00 0.00 70 VAL A CA 9
ATOM 12676 C C . VAL A 1 70 ? -7.148 -8.340 -6.488 1.00 0.00 70 VAL A C 9
ATOM 12677 O O . VAL A 1 70 ? -6.818 -8.836 -7.547 1.00 0.00 70 VAL A O 9
ATOM 12690 N N . LEU A 1 71 ? -6.541 -8.655 -5.375 1.00 0.00 71 LEU A N 9
ATOM 12691 C CA . LEU A 1 71 ? -5.419 -9.640 -5.381 1.00 0.00 71 LEU A CA 9
ATOM 12692 C C . LEU A 1 71 ? -4.320 -9.175 -6.337 1.00 0.00 71 LEU A C 9
ATOM 12693 O O . LEU A 1 71 ? -3.729 -9.964 -7.048 1.00 0.00 71 LEU A O 9
ATOM 12709 N N . GLU A 1 72 ? -4.044 -7.902 -6.361 1.00 0.00 72 GLU A N 9
ATOM 12710 C CA . GLU A 1 72 ? -2.985 -7.389 -7.273 1.00 0.00 72 GLU A CA 9
ATOM 12711 C C . GLU A 1 72 ? -2.297 -6.172 -6.649 1.00 0.00 72 GLU A C 9
ATOM 12712 O O . GLU A 1 72 ? -2.756 -5.056 -6.797 1.00 0.00 72 GLU A O 9
ATOM 12724 N N . PRO A 1 73 ? -1.216 -6.431 -5.967 1.00 0.00 73 PRO A N 9
ATOM 12725 C CA . PRO A 1 73 ? -0.456 -5.343 -5.309 1.00 0.00 73 PRO A CA 9
ATOM 12726 C C . PRO A 1 73 ? 0.092 -4.372 -6.359 1.00 0.00 73 PRO A C 9
ATOM 12727 O O . PRO A 1 73 ? 0.676 -4.777 -7.345 1.00 0.00 73 PRO A O 9
ATOM 12738 N N . THR A 1 74 ? -0.115 -3.099 -6.170 1.00 0.00 74 THR A N 9
ATOM 12739 C CA . THR A 1 74 ? 0.368 -2.111 -7.177 1.00 0.00 74 THR A CA 9
ATOM 12740 C C . THR A 1 74 ? 1.031 -0.920 -6.481 1.00 0.00 74 THR A C 9
ATOM 12741 O O . THR A 1 74 ? 0.589 -0.468 -5.443 1.00 0.00 74 THR A O 9
ATOM 12752 N N . GLY A 1 75 ? 2.106 -0.426 -7.031 1.00 0.00 75 GLY A N 9
ATOM 12753 C CA . GLY A 1 75 ? 2.819 0.715 -6.390 1.00 0.00 75 GLY A CA 9
ATOM 12754 C C . GLY A 1 75 ? 4.316 0.615 -6.704 1.00 0.00 75 GLY A C 9
ATOM 12755 O O . GLY A 1 75 ? 4.720 -0.205 -7.505 1.00 0.00 75 GLY A O 9
ATOM 12759 N N . PRO A 1 76 ? 5.106 1.428 -6.042 1.00 0.00 76 PRO A N 9
ATOM 12760 C CA . PRO A 1 76 ? 4.574 2.419 -5.069 1.00 0.00 76 PRO A CA 9
ATOM 12761 C C . PRO A 1 76 ? 3.945 3.611 -5.800 1.00 0.00 76 PRO A C 9
ATOM 12762 O O . PRO A 1 76 ? 4.508 4.143 -6.736 1.00 0.00 76 PRO A O 9
ATOM 12773 N N . LEU A 1 77 ? 2.800 4.056 -5.354 1.00 0.00 77 LEU A N 9
ATOM 12774 C CA . LEU A 1 77 ? 2.157 5.241 -5.994 1.00 0.00 77 LEU A CA 9
ATOM 12775 C C . LEU A 1 77 ? 2.560 6.519 -5.252 1.00 0.00 77 LEU A C 9
ATOM 12776 O O . LEU A 1 77 ? 3.469 6.513 -4.450 1.00 0.00 77 LEU A O 9
ATOM 12792 N N . HIS A 1 78 ? 1.978 7.633 -5.599 1.00 0.00 78 HIS A N 9
ATOM 12793 C CA . HIS A 1 78 ? 2.437 8.918 -4.997 1.00 0.00 78 HIS A CA 9
ATOM 12794 C C . HIS A 1 78 ? 1.371 9.510 -4.068 1.00 0.00 78 HIS A C 9
ATOM 12795 O O . HIS A 1 78 ? 0.323 9.940 -4.505 1.00 0.00 78 HIS A O 9
ATOM 12809 N N . THR A 1 79 ? 1.718 9.705 -2.823 1.00 0.00 79 THR A N 9
ATOM 12810 C CA . THR A 1 79 ? 0.821 10.469 -1.904 1.00 0.00 79 THR A CA 9
ATOM 12811 C C . THR A 1 79 ? 1.661 11.416 -1.043 1.00 0.00 79 THR A C 9
ATOM 12812 O O . THR A 1 79 ? 2.872 11.329 -1.013 1.00 0.00 79 THR A O 9
ATOM 12823 N N . GLN A 1 80 ? 1.038 12.374 -0.415 1.00 0.00 80 GLN A N 9
ATOM 12824 C CA . GLN A 1 80 ? 1.815 13.393 0.350 1.00 0.00 80 GLN A CA 9
ATOM 12825 C C . GLN A 1 80 ? 2.734 12.715 1.373 1.00 0.00 80 GLN A C 9
ATOM 12826 O O . GLN A 1 80 ? 3.825 13.178 1.639 1.00 0.00 80 GLN A O 9
ATOM 12840 N N . PHE A 1 81 ? 2.293 11.646 1.973 1.00 0.00 81 PHE A N 9
ATOM 12841 C CA . PHE A 1 81 ? 3.133 10.971 3.007 1.00 0.00 81 PHE A CA 9
ATOM 12842 C C . PHE A 1 81 ? 4.433 10.442 2.391 1.00 0.00 81 PHE A C 9
ATOM 12843 O O . PHE A 1 81 ? 5.440 10.321 3.061 1.00 0.00 81 PHE A O 9
ATOM 12860 N N . GLY A 1 82 ? 4.412 10.074 1.138 1.00 0.00 82 GLY A N 9
ATOM 12861 C CA . GLY A 1 82 ? 5.637 9.495 0.515 1.00 0.00 82 GLY A CA 9
ATOM 12862 C C . GLY A 1 82 ? 5.237 8.547 -0.618 1.00 0.00 82 GLY A C 9
ATOM 12863 O O . GLY A 1 82 ? 4.349 8.835 -1.397 1.00 0.00 82 GLY A O 9
ATOM 12867 N N . TYR A 1 83 ? 5.854 7.399 -0.686 1.00 0.00 83 TYR A N 9
ATOM 12868 C CA . TYR A 1 83 ? 5.478 6.407 -1.736 1.00 0.00 83 TYR A CA 9
ATOM 12869 C C . TYR A 1 83 ? 4.445 5.422 -1.179 1.00 0.00 83 TYR A C 9
ATOM 12870 O O . TYR A 1 83 ? 4.605 4.885 -0.101 1.00 0.00 83 TYR A O 9
ATOM 12888 N N . HIS A 1 84 ? 3.378 5.201 -1.898 1.00 0.00 84 HIS A N 9
ATOM 12889 C CA . HIS A 1 84 ? 2.314 4.269 -1.403 1.00 0.00 84 HIS A CA 9
ATOM 12890 C C . HIS A 1 84 ? 2.252 3.003 -2.260 1.00 0.00 84 HIS A C 9
ATOM 12891 O O . HIS A 1 84 ? 1.720 3.014 -3.353 1.00 0.00 84 HIS A O 9
ATOM 12905 N N . ILE A 1 85 ? 2.596 1.879 -1.694 1.00 0.00 85 ILE A N 9
ATOM 12906 C CA . ILE A 1 85 ? 2.332 0.590 -2.399 1.00 0.00 85 ILE A CA 9
ATOM 12907 C C . ILE A 1 85 ? 1.221 -0.167 -1.662 1.00 0.00 85 ILE A C 9
ATOM 12908 O O . ILE A 1 85 ? 1.146 -0.125 -0.451 1.00 0.00 85 ILE A O 9
ATOM 12924 N N . ILE A 1 86 ? 0.243 -0.663 -2.372 1.00 0.00 86 ILE A N 9
ATOM 12925 C CA . ILE A 1 86 ? -0.971 -1.176 -1.670 1.00 0.00 86 ILE A CA 9
ATOM 12926 C C . ILE A 1 86 ? -1.439 -2.519 -2.244 1.00 0.00 86 ILE A C 9
ATOM 12927 O O . ILE A 1 86 ? -1.585 -2.676 -3.441 1.00 0.00 86 ILE A O 9
ATOM 12943 N N . LYS A 1 87 ? -1.858 -3.412 -1.383 1.00 0.00 87 LYS A N 9
ATOM 12944 C CA . LYS A 1 87 ? -2.535 -4.656 -1.858 1.00 0.00 87 LYS A CA 9
ATOM 12945 C C . LYS A 1 87 ? -4.052 -4.448 -1.891 1.00 0.00 87 LYS A C 9
ATOM 12946 O O . LYS A 1 87 ? -4.616 -3.833 -1.007 1.00 0.00 87 LYS A O 9
ATOM 12965 N N . VAL A 1 88 ? -4.712 -4.995 -2.878 1.00 0.00 88 VAL A N 9
ATOM 12966 C CA . VAL A 1 88 ? -6.201 -4.873 -2.957 1.00 0.00 88 VAL A CA 9
ATOM 12967 C C . VAL A 1 88 ? -6.854 -6.232 -2.675 1.00 0.00 88 VAL A C 9
ATOM 12968 O O . VAL A 1 88 ? -6.410 -7.255 -3.158 1.00 0.00 88 VAL A O 9
ATOM 12981 N N . LEU A 1 89 ? -7.865 -6.262 -1.845 1.00 0.00 89 LEU A N 9
ATOM 12982 C CA . LEU A 1 89 ? -8.488 -7.556 -1.476 1.00 0.00 89 LEU A CA 9
ATOM 12983 C C . LEU A 1 89 ? -10.017 -7.390 -1.361 1.00 0.00 89 LEU A C 9
ATOM 12984 O O . LEU A 1 89 ? -10.496 -6.575 -0.599 1.00 0.00 89 LEU A O 9
ATOM 13000 N N . TYR A 1 90 ? -10.773 -8.236 -2.012 1.00 0.00 90 TYR A N 9
ATOM 13001 C CA . TYR A 1 90 ? -12.262 -8.241 -1.836 1.00 0.00 90 TYR A CA 9
ATOM 13002 C C . TYR A 1 90 ? -12.895 -6.943 -2.350 1.00 0.00 90 TYR A C 9
ATOM 13003 O O . TYR A 1 90 ? -13.812 -6.967 -3.147 1.00 0.00 90 TYR A O 9
ATOM 13021 N N . ARG A 1 91 ? -12.454 -5.816 -1.867 1.00 0.00 91 ARG A N 9
ATOM 13022 C CA . ARG A 1 91 ? -13.077 -4.526 -2.294 1.00 0.00 91 ARG A CA 9
ATOM 13023 C C . ARG A 1 91 ? -14.588 -4.532 -2.024 1.00 0.00 91 ARG A C 9
ATOM 13024 O O . ARG A 1 91 ? -15.364 -4.016 -2.803 1.00 0.00 91 ARG A O 9
ATOM 13045 N N . ASN A 1 92 ? -15.010 -5.066 -0.910 1.00 0.00 92 ASN A N 9
ATOM 13046 C CA . ASN A 1 92 ? -16.466 -5.045 -0.585 1.00 0.00 92 ASN A CA 9
ATOM 13047 C C . ASN A 1 92 ? -16.711 -5.666 0.793 1.00 0.00 92 ASN A C 9
ATOM 13048 O O . ASN A 1 92 ? -15.954 -6.545 1.169 1.00 0.00 92 ASN A O 9
ATOM 13060 N N . ALA A 1 1 ? -17.290 -1.508 -4.609 1.00 0.00 1 ALA A N 10
ATOM 13061 C CA . ALA A 1 1 ? -17.205 -2.439 -3.447 1.00 0.00 1 ALA A CA 10
ATOM 13062 C C . ALA A 1 1 ? -17.495 -1.688 -2.144 1.00 0.00 1 ALA A C 10
ATOM 13063 O O . ALA A 1 1 ? -16.931 -0.645 -1.880 1.00 0.00 1 ALA A O 10
ATOM 13072 N N . LYS A 1 2 ? -18.382 -2.202 -1.337 1.00 0.00 2 LYS A N 10
ATOM 13073 C CA . LYS A 1 2 ? -18.722 -1.507 -0.060 1.00 0.00 2 LYS A CA 10
ATOM 13074 C C . LYS A 1 2 ? -17.485 -1.413 0.838 1.00 0.00 2 LYS A C 10
ATOM 13075 O O . LYS A 1 2 ? -17.260 -0.423 1.505 1.00 0.00 2 LYS A O 10
ATOM 13094 N N . THR A 1 3 ? -16.701 -2.453 0.881 1.00 0.00 3 THR A N 10
ATOM 13095 C CA . THR A 1 3 ? -15.495 -2.453 1.761 1.00 0.00 3 THR A CA 10
ATOM 13096 C C . THR A 1 3 ? -14.350 -3.192 1.063 1.00 0.00 3 THR A C 10
ATOM 13097 O O . THR A 1 3 ? -14.563 -3.911 0.107 1.00 0.00 3 THR A O 10
ATOM 13108 N N . ALA A 1 4 ? -13.134 -3.009 1.506 1.00 0.00 4 ALA A N 10
ATOM 13109 C CA . ALA A 1 4 ? -11.999 -3.697 0.820 1.00 0.00 4 ALA A CA 10
ATOM 13110 C C . ALA A 1 4 ? -10.863 -3.995 1.802 1.00 0.00 4 ALA A C 10
ATOM 13111 O O . ALA A 1 4 ? -10.641 -3.265 2.748 1.00 0.00 4 ALA A O 10
ATOM 13118 N N . ALA A 1 5 ? -10.082 -5.006 1.523 1.00 0.00 5 ALA A N 10
ATOM 13119 C CA . ALA A 1 5 ? -8.886 -5.283 2.368 1.00 0.00 5 ALA A CA 10
ATOM 13120 C C . ALA A 1 5 ? -7.652 -4.664 1.713 1.00 0.00 5 ALA A C 10
ATOM 13121 O O . ALA A 1 5 ? -7.485 -4.729 0.513 1.00 0.00 5 ALA A O 10
ATOM 13128 N N . ALA A 1 6 ? -6.864 -3.942 2.459 1.00 0.00 6 ALA A N 10
ATOM 13129 C CA . ALA A 1 6 ? -5.748 -3.190 1.815 1.00 0.00 6 ALA A CA 10
ATOM 13130 C C . ALA A 1 6 ? -4.530 -3.084 2.738 1.00 0.00 6 ALA A C 10
ATOM 13131 O O . ALA A 1 6 ? -4.574 -2.442 3.769 1.00 0.00 6 ALA A O 10
ATOM 13138 N N . LEU A 1 7 ? -3.400 -3.556 2.283 1.00 0.00 7 LEU A N 10
ATOM 13139 C CA . LEU A 1 7 ? -2.129 -3.314 3.029 1.00 0.00 7 LEU A CA 10
ATOM 13140 C C . LEU A 1 7 ? -1.403 -2.114 2.415 1.00 0.00 7 LEU A C 10
ATOM 13141 O O . LEU A 1 7 ? -1.451 -1.905 1.219 1.00 0.00 7 LEU A O 10
ATOM 13157 N N . HIS A 1 8 ? -0.800 -1.280 3.217 1.00 0.00 8 HIS A N 10
ATOM 13158 C CA . HIS A 1 8 ? -0.162 -0.053 2.653 1.00 0.00 8 HIS A CA 10
ATOM 13159 C C . HIS A 1 8 ? 1.233 0.157 3.241 1.00 0.00 8 HIS A C 10
ATOM 13160 O O . HIS A 1 8 ? 1.384 0.356 4.429 1.00 0.00 8 HIS A O 10
ATOM 13174 N N . ILE A 1 9 ? 2.216 0.335 2.402 1.00 0.00 9 ILE A N 10
ATOM 13175 C CA . ILE A 1 9 ? 3.536 0.790 2.916 1.00 0.00 9 ILE A CA 10
ATOM 13176 C C . ILE A 1 9 ? 3.806 2.228 2.473 1.00 0.00 9 ILE A C 10
ATOM 13177 O O . ILE A 1 9 ? 3.704 2.561 1.308 1.00 0.00 9 ILE A O 10
ATOM 13193 N N . LEU A 1 10 ? 4.175 3.073 3.394 1.00 0.00 10 LEU A N 10
ATOM 13194 C CA . LEU A 1 10 ? 4.486 4.485 3.039 1.00 0.00 10 LEU A CA 10
ATOM 13195 C C . LEU A 1 10 ? 6.004 4.680 2.978 1.00 0.00 10 LEU A C 10
ATOM 13196 O O . LEU A 1 10 ? 6.707 4.452 3.942 1.00 0.00 10 LEU A O 10
ATOM 13212 N N . VAL A 1 11 ? 6.518 5.043 1.838 1.00 0.00 11 VAL A N 10
ATOM 13213 C CA . VAL A 1 11 ? 7.999 5.186 1.699 1.00 0.00 11 VAL A CA 10
ATOM 13214 C C . VAL A 1 11 ? 8.394 6.664 1.764 1.00 0.00 11 VAL A C 10
ATOM 13215 O O . VAL A 1 11 ? 7.875 7.490 1.041 1.00 0.00 11 VAL A O 10
ATOM 13228 N N . LYS A 1 12 ? 9.315 7.000 2.626 1.00 0.00 12 LYS A N 10
ATOM 13229 C CA . LYS A 1 12 ? 9.757 8.421 2.741 1.00 0.00 12 LYS A CA 10
ATOM 13230 C C . LYS A 1 12 ? 10.535 8.839 1.489 1.00 0.00 12 LYS A C 10
ATOM 13231 O O . LYS A 1 12 ? 10.416 9.951 1.014 1.00 0.00 12 LYS A O 10
ATOM 13250 N N . GLU A 1 13 ? 11.361 7.968 0.977 1.00 0.00 13 GLU A N 10
ATOM 13251 C CA . GLU A 1 13 ? 12.182 8.327 -0.215 1.00 0.00 13 GLU A CA 10
ATOM 13252 C C . GLU A 1 13 ? 12.106 7.216 -1.265 1.00 0.00 13 GLU A C 10
ATOM 13253 O O . GLU A 1 13 ? 11.897 6.065 -0.949 1.00 0.00 13 GLU A O 10
ATOM 13265 N N . GLU A 1 14 ? 12.267 7.557 -2.513 1.00 0.00 14 GLU A N 10
ATOM 13266 C CA . GLU A 1 14 ? 12.192 6.521 -3.584 1.00 0.00 14 GLU A CA 10
ATOM 13267 C C . GLU A 1 14 ? 13.249 5.438 -3.354 1.00 0.00 14 GLU A C 10
ATOM 13268 O O . GLU A 1 14 ? 13.020 4.274 -3.614 1.00 0.00 14 GLU A O 10
ATOM 13280 N N . LYS A 1 15 ? 14.426 5.819 -2.942 1.00 0.00 15 LYS A N 10
ATOM 13281 C CA . LYS A 1 15 ? 15.517 4.814 -2.782 1.00 0.00 15 LYS A CA 10
ATOM 13282 C C . LYS A 1 15 ? 15.033 3.633 -1.935 1.00 0.00 15 LYS A C 10
ATOM 13283 O O . LYS A 1 15 ? 15.230 2.488 -2.288 1.00 0.00 15 LYS A O 10
ATOM 13302 N N . LEU A 1 16 ? 14.354 3.896 -0.852 1.00 0.00 16 LEU A N 10
ATOM 13303 C CA . LEU A 1 16 ? 13.808 2.774 -0.037 1.00 0.00 16 LEU A CA 10
ATOM 13304 C C . LEU A 1 16 ? 12.686 2.074 -0.808 1.00 0.00 16 LEU A C 10
ATOM 13305 O O . LEU A 1 16 ? 12.597 0.863 -0.833 1.00 0.00 16 LEU A O 10
ATOM 13321 N N . ALA A 1 17 ? 11.861 2.829 -1.482 1.00 0.00 17 ALA A N 10
ATOM 13322 C CA . ALA A 1 17 ? 10.781 2.211 -2.304 1.00 0.00 17 ALA A CA 10
ATOM 13323 C C . ALA A 1 17 ? 11.389 1.299 -3.374 1.00 0.00 17 ALA A C 10
ATOM 13324 O O . ALA A 1 17 ? 10.952 0.183 -3.573 1.00 0.00 17 ALA A O 10
ATOM 13331 N N . LEU A 1 18 ? 12.420 1.750 -4.036 1.00 0.00 18 LEU A N 10
ATOM 13332 C CA . LEU A 1 18 ? 13.083 0.891 -5.059 1.00 0.00 18 LEU A CA 10
ATOM 13333 C C . LEU A 1 18 ? 13.577 -0.399 -4.410 1.00 0.00 18 LEU A C 10
ATOM 13334 O O . LEU A 1 18 ? 13.348 -1.484 -4.907 1.00 0.00 18 LEU A O 10
ATOM 13350 N N . ASP A 1 19 ? 14.210 -0.293 -3.278 1.00 0.00 19 ASP A N 10
ATOM 13351 C CA . ASP A 1 19 ? 14.667 -1.517 -2.572 1.00 0.00 19 ASP A CA 10
ATOM 13352 C C . ASP A 1 19 ? 13.469 -2.411 -2.234 1.00 0.00 19 ASP A C 10
ATOM 13353 O O . ASP A 1 19 ? 13.527 -3.614 -2.380 1.00 0.00 19 ASP A O 10
ATOM 13362 N N . LEU A 1 20 ? 12.385 -1.836 -1.782 1.00 0.00 20 LEU A N 10
ATOM 13363 C CA . LEU A 1 20 ? 11.199 -2.670 -1.435 1.00 0.00 20 LEU A CA 10
ATOM 13364 C C . LEU A 1 20 ? 10.620 -3.313 -2.701 1.00 0.00 20 LEU A C 10
ATOM 13365 O O . LEU A 1 20 ? 10.239 -4.466 -2.705 1.00 0.00 20 LEU A O 10
ATOM 13381 N N . LEU A 1 21 ? 10.514 -2.559 -3.760 1.00 0.00 21 LEU A N 10
ATOM 13382 C CA . LEU A 1 21 ? 9.916 -3.112 -5.004 1.00 0.00 21 LEU A CA 10
ATOM 13383 C C . LEU A 1 21 ? 10.662 -4.379 -5.427 1.00 0.00 21 LEU A C 10
ATOM 13384 O O . LEU A 1 21 ? 10.099 -5.454 -5.483 1.00 0.00 21 LEU A O 10
ATOM 13400 N N . GLU A 1 22 ? 11.936 -4.265 -5.683 1.00 0.00 22 GLU A N 10
ATOM 13401 C CA . GLU A 1 22 ? 12.734 -5.471 -6.055 1.00 0.00 22 GLU A CA 10
ATOM 13402 C C . GLU A 1 22 ? 12.775 -6.473 -4.895 1.00 0.00 22 GLU A C 10
ATOM 13403 O O . GLU A 1 22 ? 12.749 -7.670 -5.096 1.00 0.00 22 GLU A O 10
ATOM 13415 N N . GLN A 1 23 ? 12.909 -5.994 -3.687 1.00 0.00 23 GLN A N 10
ATOM 13416 C CA . GLN A 1 23 ? 13.036 -6.922 -2.524 1.00 0.00 23 GLN A CA 10
ATOM 13417 C C . GLN A 1 23 ? 11.791 -7.811 -2.418 1.00 0.00 23 GLN A C 10
ATOM 13418 O O . GLN A 1 23 ? 11.865 -8.964 -2.048 1.00 0.00 23 GLN A O 10
ATOM 13432 N N . ILE A 1 24 ? 10.667 -7.324 -2.848 1.00 0.00 24 ILE A N 10
ATOM 13433 C CA . ILE A 1 24 ? 9.466 -8.200 -2.903 1.00 0.00 24 ILE A CA 10
ATOM 13434 C C . ILE A 1 24 ? 9.661 -9.272 -3.978 1.00 0.00 24 ILE A C 10
ATOM 13435 O O . ILE A 1 24 ? 9.311 -10.419 -3.797 1.00 0.00 24 ILE A O 10
ATOM 13451 N N . LYS A 1 25 ? 10.231 -8.910 -5.093 1.00 0.00 25 LYS A N 10
ATOM 13452 C CA . LYS A 1 25 ? 10.465 -9.911 -6.165 1.00 0.00 25 LYS A CA 10
ATOM 13453 C C . LYS A 1 25 ? 11.497 -10.954 -5.717 1.00 0.00 25 LYS A C 10
ATOM 13454 O O . LYS A 1 25 ? 11.213 -12.134 -5.666 1.00 0.00 25 LYS A O 10
ATOM 13473 N N . ASN A 1 26 ? 12.694 -10.533 -5.401 1.00 0.00 26 ASN A N 10
ATOM 13474 C CA . ASN A 1 26 ? 13.734 -11.515 -4.970 1.00 0.00 26 ASN A CA 10
ATOM 13475 C C . ASN A 1 26 ? 13.298 -12.230 -3.680 1.00 0.00 26 ASN A C 10
ATOM 13476 O O . ASN A 1 26 ? 13.611 -13.384 -3.467 1.00 0.00 26 ASN A O 10
ATOM 13487 N N . GLY A 1 27 ? 12.594 -11.551 -2.814 1.00 0.00 27 GLY A N 10
ATOM 13488 C CA . GLY A 1 27 ? 12.155 -12.185 -1.536 1.00 0.00 27 GLY A CA 10
ATOM 13489 C C . GLY A 1 27 ? 10.656 -12.488 -1.600 1.00 0.00 27 GLY A C 10
ATOM 13490 O O . GLY A 1 27 ? 10.250 -13.633 -1.576 1.00 0.00 27 GLY A O 10
ATOM 13494 N N . ALA A 1 28 ? 9.843 -11.455 -1.673 1.00 0.00 28 ALA A N 10
ATOM 13495 C CA . ALA A 1 28 ? 8.349 -11.615 -1.741 1.00 0.00 28 ALA A CA 10
ATOM 13496 C C . ALA A 1 28 ? 7.757 -11.736 -0.339 1.00 0.00 28 ALA A C 10
ATOM 13497 O O . ALA A 1 28 ? 7.720 -12.799 0.247 1.00 0.00 28 ALA A O 10
ATOM 13504 N N . ASP A 1 29 ? 7.302 -10.642 0.202 1.00 0.00 29 ASP A N 10
ATOM 13505 C CA . ASP A 1 29 ? 6.720 -10.668 1.569 1.00 0.00 29 ASP A CA 10
ATOM 13506 C C . ASP A 1 29 ? 6.200 -9.277 1.933 1.00 0.00 29 ASP A C 10
ATOM 13507 O O . ASP A 1 29 ? 6.881 -8.491 2.560 1.00 0.00 29 ASP A O 10
ATOM 13516 N N . PHE A 1 30 ? 5.036 -8.934 1.455 1.00 0.00 30 PHE A N 10
ATOM 13517 C CA . PHE A 1 30 ? 4.518 -7.553 1.671 1.00 0.00 30 PHE A CA 10
ATOM 13518 C C . PHE A 1 30 ? 4.379 -7.249 3.166 1.00 0.00 30 PHE A C 10
ATOM 13519 O O . PHE A 1 30 ? 4.758 -6.192 3.628 1.00 0.00 30 PHE A O 10
ATOM 13536 N N . GLY A 1 31 ? 3.785 -8.137 3.913 1.00 0.00 31 GLY A N 10
ATOM 13537 C CA . GLY A 1 31 ? 3.561 -7.855 5.360 1.00 0.00 31 GLY A CA 10
ATOM 13538 C C . GLY A 1 31 ? 4.902 -7.626 6.064 1.00 0.00 31 GLY A C 10
ATOM 13539 O O . GLY A 1 31 ? 5.061 -6.695 6.830 1.00 0.00 31 GLY A O 10
ATOM 13543 N N . LYS A 1 32 ? 5.838 -8.515 5.880 1.00 0.00 32 LYS A N 10
ATOM 13544 C CA . LYS A 1 32 ? 7.129 -8.400 6.621 1.00 0.00 32 LYS A CA 10
ATOM 13545 C C . LYS A 1 32 ? 7.907 -7.161 6.168 1.00 0.00 32 LYS A C 10
ATOM 13546 O O . LYS A 1 32 ? 8.519 -6.479 6.966 1.00 0.00 32 LYS A O 10
ATOM 13565 N N . LEU A 1 33 ? 7.906 -6.874 4.896 1.00 0.00 33 LEU A N 10
ATOM 13566 C CA . LEU A 1 33 ? 8.669 -5.690 4.404 1.00 0.00 33 LEU A CA 10
ATOM 13567 C C . LEU A 1 33 ? 8.053 -4.395 4.936 1.00 0.00 33 LEU A C 10
ATOM 13568 O O . LEU A 1 33 ? 8.753 -3.491 5.349 1.00 0.00 33 LEU A O 10
ATOM 13584 N N . ALA A 1 34 ? 6.751 -4.310 4.975 1.00 0.00 34 ALA A N 10
ATOM 13585 C CA . ALA A 1 34 ? 6.108 -3.087 5.529 1.00 0.00 34 ALA A CA 10
ATOM 13586 C C . ALA A 1 34 ? 6.527 -2.884 6.988 1.00 0.00 34 ALA A C 10
ATOM 13587 O O . ALA A 1 34 ? 6.909 -1.804 7.388 1.00 0.00 34 ALA A O 10
ATOM 13594 N N . LYS A 1 35 ? 6.416 -3.904 7.795 1.00 0.00 35 LYS A N 10
ATOM 13595 C CA . LYS A 1 35 ? 6.758 -3.749 9.239 1.00 0.00 35 LYS A CA 10
ATOM 13596 C C . LYS A 1 35 ? 8.221 -3.325 9.419 1.00 0.00 35 LYS A C 10
ATOM 13597 O O . LYS A 1 35 ? 8.529 -2.471 10.226 1.00 0.00 35 LYS A O 10
ATOM 13616 N N . LYS A 1 36 ? 9.132 -4.011 8.786 1.00 0.00 36 LYS A N 10
ATOM 13617 C CA . LYS A 1 36 ? 10.577 -3.747 9.056 1.00 0.00 36 LYS A CA 10
ATOM 13618 C C . LYS A 1 36 ? 11.004 -2.383 8.500 1.00 0.00 36 LYS A C 10
ATOM 13619 O O . LYS A 1 36 ? 11.765 -1.666 9.119 1.00 0.00 36 LYS A O 10
ATOM 13638 N N . HIS A 1 37 ? 10.613 -2.070 7.295 1.00 0.00 37 HIS A N 10
ATOM 13639 C CA . HIS A 1 37 ? 11.103 -0.812 6.658 1.00 0.00 37 HIS A CA 10
ATOM 13640 C C . HIS A 1 37 ? 10.289 0.395 7.138 1.00 0.00 37 HIS A C 10
ATOM 13641 O O . HIS A 1 37 ? 10.759 1.516 7.125 1.00 0.00 37 HIS A O 10
ATOM 13655 N N . SER A 1 38 ? 9.034 0.194 7.427 1.00 0.00 38 SER A N 10
ATOM 13656 C CA . SER A 1 38 ? 8.144 1.348 7.752 1.00 0.00 38 SER A CA 10
ATOM 13657 C C . SER A 1 38 ? 8.650 2.113 8.979 1.00 0.00 38 SER A C 10
ATOM 13658 O O . SER A 1 38 ? 8.588 3.325 9.030 1.00 0.00 38 SER A O 10
ATOM 13666 N N . ILE A 1 39 ? 9.033 1.417 10.015 1.00 0.00 39 ILE A N 10
ATOM 13667 C CA . ILE A 1 39 ? 9.398 2.112 11.280 1.00 0.00 39 ILE A CA 10
ATOM 13668 C C . ILE A 1 39 ? 8.359 3.195 11.595 1.00 0.00 39 ILE A C 10
ATOM 13669 O O . ILE A 1 39 ? 8.652 4.185 12.234 1.00 0.00 39 ILE A O 10
ATOM 13685 N N . CYS A 1 40 ? 7.156 3.026 11.116 1.00 0.00 40 CYS A N 10
ATOM 13686 C CA . CYS A 1 40 ? 6.100 4.056 11.346 1.00 0.00 40 CYS A CA 10
ATOM 13687 C C . CYS A 1 40 ? 4.950 3.453 12.163 1.00 0.00 40 CYS A C 10
ATOM 13688 O O . CYS A 1 40 ? 4.615 2.296 11.997 1.00 0.00 40 CYS A O 10
ATOM 13696 N N . PRO A 1 41 ? 4.393 4.255 13.033 1.00 0.00 41 PRO A N 10
ATOM 13697 C CA . PRO A 1 41 ? 3.280 3.787 13.897 1.00 0.00 41 PRO A CA 10
ATOM 13698 C C . PRO A 1 41 ? 2.203 3.088 13.060 1.00 0.00 41 PRO A C 10
ATOM 13699 O O . PRO A 1 41 ? 1.450 2.273 13.557 1.00 0.00 41 PRO A O 10
ATOM 13710 N N . SER A 1 42 ? 2.165 3.352 11.783 1.00 0.00 42 SER A N 10
ATOM 13711 C CA . SER A 1 42 ? 1.189 2.654 10.904 1.00 0.00 42 SER A CA 10
ATOM 13712 C C . SER A 1 42 ? 1.923 1.667 9.996 1.00 0.00 42 SER A C 10
ATOM 13713 O O . SER A 1 42 ? 1.381 1.182 9.025 1.00 0.00 42 SER A O 10
ATOM 13721 N N . GLY A 1 43 ? 3.114 1.286 10.360 1.00 0.00 43 GLY A N 10
ATOM 13722 C CA . GLY A 1 43 ? 3.819 0.237 9.578 1.00 0.00 43 GLY A CA 10
ATOM 13723 C C . GLY A 1 43 ? 3.197 -1.121 9.901 1.00 0.00 43 GLY A C 10
ATOM 13724 O O . GLY A 1 43 ? 2.648 -1.786 9.045 1.00 0.00 43 GLY A O 10
ATOM 13728 N N . LYS A 1 44 ? 3.229 -1.509 11.147 1.00 0.00 44 LYS A N 10
ATOM 13729 C CA . LYS A 1 44 ? 2.586 -2.792 11.548 1.00 0.00 44 LYS A CA 10
ATOM 13730 C C . LYS A 1 44 ? 1.087 -2.766 11.229 1.00 0.00 44 LYS A C 10
ATOM 13731 O O . LYS A 1 44 ? 0.512 -3.764 10.844 1.00 0.00 44 LYS A O 10
ATOM 13750 N N . ARG A 1 45 ? 0.431 -1.655 11.451 1.00 0.00 45 ARG A N 10
ATOM 13751 C CA . ARG A 1 45 ? -1.041 -1.610 11.229 1.00 0.00 45 ARG A CA 10
ATOM 13752 C C . ARG A 1 45 ? -1.354 -1.094 9.818 1.00 0.00 45 ARG A C 10
ATOM 13753 O O . ARG A 1 45 ? -2.151 -1.668 9.103 1.00 0.00 45 ARG A O 10
ATOM 13774 N N . GLY A 1 46 ? -0.660 -0.083 9.376 1.00 0.00 46 GLY A N 10
ATOM 13775 C CA . GLY A 1 46 ? -0.837 0.386 7.973 1.00 0.00 46 GLY A CA 10
ATOM 13776 C C . GLY A 1 46 ? -0.241 -0.656 7.025 1.00 0.00 46 GLY A C 10
ATOM 13777 O O . GLY A 1 46 ? -0.701 -0.835 5.916 1.00 0.00 46 GLY A O 10
ATOM 13781 N N . GLY A 1 47 ? 0.690 -1.433 7.508 1.00 0.00 47 GLY A N 10
ATOM 13782 C CA . GLY A 1 47 ? 1.213 -2.568 6.696 1.00 0.00 47 GLY A CA 10
ATOM 13783 C C . GLY A 1 47 ? 0.172 -3.694 6.669 1.00 0.00 47 GLY A C 10
ATOM 13784 O O . GLY A 1 47 ? 0.367 -4.718 6.044 1.00 0.00 47 GLY A O 10
ATOM 13788 N N . ASP A 1 48 ? -0.934 -3.506 7.337 1.00 0.00 48 ASP A N 10
ATOM 13789 C CA . ASP A 1 48 ? -1.996 -4.548 7.353 1.00 0.00 48 ASP A CA 10
ATOM 13790 C C . ASP A 1 48 ? -3.233 -3.992 8.061 1.00 0.00 48 ASP A C 10
ATOM 13791 O O . ASP A 1 48 ? -3.539 -4.354 9.179 1.00 0.00 48 ASP A O 10
ATOM 13800 N N . LEU A 1 49 ? -3.903 -3.065 7.435 1.00 0.00 49 LEU A N 10
ATOM 13801 C CA . LEU A 1 49 ? -5.078 -2.417 8.085 1.00 0.00 49 LEU A CA 10
ATOM 13802 C C . LEU A 1 49 ? -6.257 -3.389 8.131 1.00 0.00 49 LEU A C 10
ATOM 13803 O O . LEU A 1 49 ? -7.306 -3.082 8.660 1.00 0.00 49 LEU A O 10
ATOM 13819 N N . GLY A 1 50 ? -6.119 -4.526 7.509 1.00 0.00 50 GLY A N 10
ATOM 13820 C CA . GLY A 1 50 ? -7.260 -5.475 7.443 1.00 0.00 50 GLY A CA 10
ATOM 13821 C C . GLY A 1 50 ? -8.261 -4.975 6.402 1.00 0.00 50 GLY A C 10
ATOM 13822 O O . GLY A 1 50 ? -7.932 -4.803 5.244 1.00 0.00 50 GLY A O 10
ATOM 13826 N N . GLU A 1 51 ? -9.481 -4.746 6.799 1.00 0.00 51 GLU A N 10
ATOM 13827 C CA . GLU A 1 51 ? -10.497 -4.269 5.821 1.00 0.00 51 GLU A CA 10
ATOM 13828 C C . GLU A 1 51 ? -11.174 -2.994 6.333 1.00 0.00 51 GLU A C 10
ATOM 13829 O O . GLU A 1 51 ? -11.490 -2.872 7.501 1.00 0.00 51 GLU A O 10
ATOM 13841 N N . PHE A 1 52 ? -11.424 -2.055 5.461 1.00 0.00 52 PHE A N 10
ATOM 13842 C CA . PHE A 1 52 ? -12.111 -0.801 5.888 1.00 0.00 52 PHE A CA 10
ATOM 13843 C C . PHE A 1 52 ? -13.075 -0.328 4.799 1.00 0.00 52 PHE A C 10
ATOM 13844 O O . PHE A 1 52 ? -13.153 -0.913 3.738 1.00 0.00 52 PHE A O 10
ATOM 13861 N N . ARG A 1 53 ? -13.911 0.631 5.102 1.00 0.00 53 ARG A N 10
ATOM 13862 C CA . ARG A 1 53 ? -14.973 1.008 4.126 1.00 0.00 53 ARG A CA 10
ATOM 13863 C C . ARG A 1 53 ? -15.435 2.456 4.325 1.00 0.00 53 ARG A C 10
ATOM 13864 O O . ARG A 1 53 ? -15.653 2.894 5.436 1.00 0.00 53 ARG A O 10
ATOM 13885 N N . GLN A 1 54 ? -15.760 3.114 3.237 1.00 0.00 54 GLN A N 10
ATOM 13886 C CA . GLN A 1 54 ? -16.419 4.463 3.286 1.00 0.00 54 GLN A CA 10
ATOM 13887 C C . GLN A 1 54 ? -16.123 5.226 4.585 1.00 0.00 54 GLN A C 10
ATOM 13888 O O . GLN A 1 54 ? -17.001 5.842 5.156 1.00 0.00 54 GLN A O 10
ATOM 13902 N N . GLY A 1 55 ? -14.888 5.281 5.005 1.00 0.00 55 GLY A N 10
ATOM 13903 C CA . GLY A 1 55 ? -14.562 6.112 6.200 1.00 0.00 55 GLY A CA 10
ATOM 13904 C C . GLY A 1 55 ? -13.066 6.031 6.514 1.00 0.00 55 GLY A C 10
ATOM 13905 O O . GLY A 1 55 ? -12.676 5.850 7.650 1.00 0.00 55 GLY A O 10
ATOM 13909 N N . GLN A 1 56 ? -12.225 6.181 5.527 1.00 0.00 56 GLN A N 10
ATOM 13910 C CA . GLN A 1 56 ? -10.759 6.134 5.781 1.00 0.00 56 GLN A CA 10
ATOM 13911 C C . GLN A 1 56 ? -10.000 6.174 4.448 1.00 0.00 56 GLN A C 10
ATOM 13912 O O . GLN A 1 56 ? -10.125 7.114 3.688 1.00 0.00 56 GLN A O 10
ATOM 13926 N N . MET A 1 57 ? -9.321 5.111 4.097 1.00 0.00 57 MET A N 10
ATOM 13927 C CA . MET A 1 57 ? -8.692 5.037 2.754 1.00 0.00 57 MET A CA 10
ATOM 13928 C C . MET A 1 57 ? -7.753 6.222 2.509 1.00 0.00 57 MET A C 10
ATOM 13929 O O . MET A 1 57 ? -7.461 6.999 3.396 1.00 0.00 57 MET A O 10
ATOM 13943 N N . VAL A 1 58 ? -7.232 6.316 1.316 1.00 0.00 58 VAL A N 10
ATOM 13944 C CA . VAL A 1 58 ? -6.251 7.391 0.994 1.00 0.00 58 VAL A CA 10
ATOM 13945 C C . VAL A 1 58 ? -6.339 7.733 -0.500 1.00 0.00 58 VAL A C 10
ATOM 13946 O O . VAL A 1 58 ? -6.491 6.854 -1.326 1.00 0.00 58 VAL A O 10
ATOM 13959 N N . PRO A 1 59 ? -6.355 9.007 -0.784 1.00 0.00 59 PRO A N 10
ATOM 13960 C CA . PRO A 1 59 ? -6.567 9.483 -2.168 1.00 0.00 59 PRO A CA 10
ATOM 13961 C C . PRO A 1 59 ? -5.892 8.554 -3.189 1.00 0.00 59 PRO A C 10
ATOM 13962 O O . PRO A 1 59 ? -6.492 8.160 -4.169 1.00 0.00 59 PRO A O 10
ATOM 13973 N N . ALA A 1 60 ? -4.647 8.222 -2.984 1.00 0.00 60 ALA A N 10
ATOM 13974 C CA . ALA A 1 60 ? -3.935 7.346 -3.961 1.00 0.00 60 ALA A CA 10
ATOM 13975 C C . ALA A 1 60 ? -4.647 5.995 -4.082 1.00 0.00 60 ALA A C 10
ATOM 13976 O O . ALA A 1 60 ? -4.740 5.426 -5.151 1.00 0.00 60 ALA A O 10
ATOM 13983 N N . PHE A 1 61 ? -5.122 5.466 -2.989 1.00 0.00 61 PHE A N 10
ATOM 13984 C CA . PHE A 1 61 ? -5.798 4.138 -3.033 1.00 0.00 61 PHE A CA 10
ATOM 13985 C C . PHE A 1 61 ? -7.016 4.191 -3.960 1.00 0.00 61 PHE A C 10
ATOM 13986 O O . PHE A 1 61 ? -7.311 3.246 -4.665 1.00 0.00 61 PHE A O 10
ATOM 14003 N N . ASP A 1 62 ? -7.735 5.278 -3.957 1.00 0.00 62 ASP A N 10
ATOM 14004 C CA . ASP A 1 62 ? -8.938 5.370 -4.833 1.00 0.00 62 ASP A CA 10
ATOM 14005 C C . ASP A 1 62 ? -8.535 5.204 -6.298 1.00 0.00 62 ASP A C 10
ATOM 14006 O O . ASP A 1 62 ? -9.106 4.411 -7.019 1.00 0.00 62 ASP A O 10
ATOM 14015 N N . LYS A 1 63 ? -7.533 5.912 -6.738 1.00 0.00 63 LYS A N 10
ATOM 14016 C CA . LYS A 1 63 ? -7.084 5.744 -8.147 1.00 0.00 63 LYS A CA 10
ATOM 14017 C C . LYS A 1 63 ? -6.644 4.299 -8.400 1.00 0.00 63 LYS A C 10
ATOM 14018 O O . LYS A 1 63 ? -7.003 3.702 -9.393 1.00 0.00 63 LYS A O 10
ATOM 14037 N N . VAL A 1 64 ? -5.784 3.770 -7.569 1.00 0.00 64 VAL A N 10
ATOM 14038 C CA . VAL A 1 64 ? -5.225 2.411 -7.845 1.00 0.00 64 VAL A CA 10
ATOM 14039 C C . VAL A 1 64 ? -6.289 1.328 -7.660 1.00 0.00 64 VAL A C 10
ATOM 14040 O O . VAL A 1 64 ? -6.499 0.514 -8.537 1.00 0.00 64 VAL A O 10
ATOM 14053 N N . VAL A 1 65 ? -7.032 1.356 -6.589 1.00 0.00 65 VAL A N 10
ATOM 14054 C CA . VAL A 1 65 ? -8.144 0.372 -6.468 1.00 0.00 65 VAL A CA 10
ATOM 14055 C C . VAL A 1 65 ? -9.039 0.466 -7.707 1.00 0.00 65 VAL A C 10
ATOM 14056 O O . VAL A 1 65 ? -9.599 -0.515 -8.156 1.00 0.00 65 VAL A O 10
ATOM 14069 N N . PHE A 1 66 ? -9.109 1.624 -8.313 1.00 0.00 66 PHE A N 10
ATOM 14070 C CA . PHE A 1 66 ? -9.887 1.753 -9.580 1.00 0.00 66 PHE A CA 10
ATOM 14071 C C . PHE A 1 66 ? -8.955 1.612 -10.793 1.00 0.00 66 PHE A C 10
ATOM 14072 O O . PHE A 1 66 ? -9.398 1.430 -11.909 1.00 0.00 66 PHE A O 10
ATOM 14089 N N . SER A 1 67 ? -7.667 1.623 -10.568 1.00 0.00 67 SER A N 10
ATOM 14090 C CA . SER A 1 67 ? -6.706 1.408 -11.690 1.00 0.00 67 SER A CA 10
ATOM 14091 C C . SER A 1 67 ? -6.380 -0.081 -11.820 1.00 0.00 67 SER A C 10
ATOM 14092 O O . SER A 1 67 ? -6.812 -0.742 -12.744 1.00 0.00 67 SER A O 10
ATOM 14100 N N . CYS A 1 68 ? -5.673 -0.628 -10.870 1.00 0.00 68 CYS A N 10
ATOM 14101 C CA . CYS A 1 68 ? -5.381 -2.089 -10.906 1.00 0.00 68 CYS A CA 10
ATOM 14102 C C . CYS A 1 68 ? -6.468 -2.855 -10.146 1.00 0.00 68 CYS A C 10
ATOM 14103 O O . CYS A 1 68 ? -6.744 -2.562 -9.000 1.00 0.00 68 CYS A O 10
ATOM 14111 N N . PRO A 1 69 ? -7.031 -3.834 -10.801 1.00 0.00 69 PRO A N 10
ATOM 14112 C CA . PRO A 1 69 ? -8.074 -4.668 -10.157 1.00 0.00 69 PRO A CA 10
ATOM 14113 C C . PRO A 1 69 ? -7.510 -5.329 -8.898 1.00 0.00 69 PRO A C 10
ATOM 14114 O O . PRO A 1 69 ? -6.313 -5.434 -8.726 1.00 0.00 69 PRO A O 10
ATOM 14125 N N . VAL A 1 70 ? -8.359 -5.777 -8.015 1.00 0.00 70 VAL A N 10
ATOM 14126 C CA . VAL A 1 70 ? -7.859 -6.428 -6.772 1.00 0.00 70 VAL A CA 10
ATOM 14127 C C . VAL A 1 70 ? -6.992 -7.640 -7.130 1.00 0.00 70 VAL A C 10
ATOM 14128 O O . VAL A 1 70 ? -6.810 -7.960 -8.289 1.00 0.00 70 VAL A O 10
ATOM 14141 N N . LEU A 1 71 ? -6.370 -8.244 -6.154 1.00 0.00 71 LEU A N 10
ATOM 14142 C CA . LEU A 1 71 ? -5.416 -9.359 -6.438 1.00 0.00 71 LEU A CA 10
ATOM 14143 C C . LEU A 1 71 ? -4.294 -8.866 -7.355 1.00 0.00 71 LEU A C 10
ATOM 14144 O O . LEU A 1 71 ? -3.586 -9.646 -7.961 1.00 0.00 71 LEU A O 10
ATOM 14160 N N . GLU A 1 72 ? -4.093 -7.578 -7.419 1.00 0.00 72 GLU A N 10
ATOM 14161 C CA . GLU A 1 72 ? -2.980 -7.035 -8.249 1.00 0.00 72 GLU A CA 10
ATOM 14162 C C . GLU A 1 72 ? -2.305 -5.873 -7.520 1.00 0.00 72 GLU A C 10
ATOM 14163 O O . GLU A 1 72 ? -2.589 -4.722 -7.789 1.00 0.00 72 GLU A O 10
ATOM 14175 N N . PRO A 1 73 ? -1.437 -6.215 -6.609 1.00 0.00 73 PRO A N 10
ATOM 14176 C CA . PRO A 1 73 ? -0.720 -5.186 -5.820 1.00 0.00 73 PRO A CA 10
ATOM 14177 C C . PRO A 1 73 ? -0.139 -4.122 -6.754 1.00 0.00 73 PRO A C 10
ATOM 14178 O O . PRO A 1 73 ? 0.444 -4.430 -7.774 1.00 0.00 73 PRO A O 10
ATOM 14189 N N . THR A 1 74 ? -0.347 -2.871 -6.446 1.00 0.00 74 THR A N 10
ATOM 14190 C CA . THR A 1 74 ? 0.136 -1.795 -7.356 1.00 0.00 74 THR A CA 10
ATOM 14191 C C . THR A 1 74 ? 0.860 -0.707 -6.559 1.00 0.00 74 THR A C 10
ATOM 14192 O O . THR A 1 74 ? 0.442 -0.329 -5.482 1.00 0.00 74 THR A O 10
ATOM 14203 N N . GLY A 1 75 ? 1.949 -0.210 -7.077 1.00 0.00 75 GLY A N 10
ATOM 14204 C CA . GLY A 1 75 ? 2.712 0.843 -6.350 1.00 0.00 75 GLY A CA 10
ATOM 14205 C C . GLY A 1 75 ? 4.209 0.655 -6.623 1.00 0.00 75 GLY A C 10
ATOM 14206 O O . GLY A 1 75 ? 4.587 -0.190 -7.410 1.00 0.00 75 GLY A O 10
ATOM 14210 N N . PRO A 1 76 ? 5.025 1.429 -5.944 1.00 0.00 76 PRO A N 10
ATOM 14211 C CA . PRO A 1 76 ? 4.522 2.451 -4.990 1.00 0.00 76 PRO A CA 10
ATOM 14212 C C . PRO A 1 76 ? 3.958 3.662 -5.746 1.00 0.00 76 PRO A C 10
ATOM 14213 O O . PRO A 1 76 ? 4.493 4.080 -6.754 1.00 0.00 76 PRO A O 10
ATOM 14224 N N . LEU A 1 77 ? 2.838 4.177 -5.309 1.00 0.00 77 LEU A N 10
ATOM 14225 C CA . LEU A 1 77 ? 2.190 5.302 -6.049 1.00 0.00 77 LEU A CA 10
ATOM 14226 C C . LEU A 1 77 ? 2.574 6.647 -5.422 1.00 0.00 77 LEU A C 10
ATOM 14227 O O . LEU A 1 77 ? 3.003 6.713 -4.290 1.00 0.00 77 LEU A O 10
ATOM 14243 N N . HIS A 1 78 ? 2.503 7.707 -6.180 1.00 0.00 78 HIS A N 10
ATOM 14244 C CA . HIS A 1 78 ? 2.955 9.032 -5.661 1.00 0.00 78 HIS A CA 10
ATOM 14245 C C . HIS A 1 78 ? 1.834 9.729 -4.877 1.00 0.00 78 HIS A C 10
ATOM 14246 O O . HIS A 1 78 ? 0.796 10.054 -5.418 1.00 0.00 78 HIS A O 10
ATOM 14260 N N . THR A 1 79 ? 2.091 10.070 -3.640 1.00 0.00 79 THR A N 10
ATOM 14261 C CA . THR A 1 79 ? 1.103 10.873 -2.859 1.00 0.00 79 THR A CA 10
ATOM 14262 C C . THR A 1 79 ? 1.840 11.896 -1.984 1.00 0.00 79 THR A C 10
ATOM 14263 O O . THR A 1 79 ? 3.045 11.848 -1.844 1.00 0.00 79 THR A O 10
ATOM 14274 N N . GLN A 1 80 ? 1.141 12.871 -1.470 1.00 0.00 80 GLN A N 10
ATOM 14275 C CA . GLN A 1 80 ? 1.823 13.954 -0.698 1.00 0.00 80 GLN A CA 10
ATOM 14276 C C . GLN A 1 80 ? 2.563 13.381 0.517 1.00 0.00 80 GLN A C 10
ATOM 14277 O O . GLN A 1 80 ? 3.545 13.932 0.970 1.00 0.00 80 GLN A O 10
ATOM 14291 N N . PHE A 1 81 ? 2.061 12.323 1.091 1.00 0.00 81 PHE A N 10
ATOM 14292 C CA . PHE A 1 81 ? 2.697 11.772 2.325 1.00 0.00 81 PHE A CA 10
ATOM 14293 C C . PHE A 1 81 ? 3.982 11.015 1.975 1.00 0.00 81 PHE A C 10
ATOM 14294 O O . PHE A 1 81 ? 4.689 10.542 2.843 1.00 0.00 81 PHE A O 10
ATOM 14311 N N . GLY A 1 82 ? 4.242 10.820 0.713 1.00 0.00 82 GLY A N 10
ATOM 14312 C CA . GLY A 1 82 ? 5.422 10.005 0.312 1.00 0.00 82 GLY A CA 10
ATOM 14313 C C . GLY A 1 82 ? 5.016 9.083 -0.836 1.00 0.00 82 GLY A C 10
ATOM 14314 O O . GLY A 1 82 ? 4.165 9.416 -1.636 1.00 0.00 82 GLY A O 10
ATOM 14318 N N . TYR A 1 83 ? 5.534 7.889 -0.869 1.00 0.00 83 TYR A N 10
ATOM 14319 C CA . TYR A 1 83 ? 5.072 6.918 -1.899 1.00 0.00 83 TYR A CA 10
ATOM 14320 C C . TYR A 1 83 ? 4.207 5.839 -1.246 1.00 0.00 83 TYR A C 10
ATOM 14321 O O . TYR A 1 83 ? 4.659 5.102 -0.396 1.00 0.00 83 TYR A O 10
ATOM 14339 N N . HIS A 1 84 ? 2.993 5.686 -1.694 1.00 0.00 84 HIS A N 10
ATOM 14340 C CA . HIS A 1 84 ? 2.142 4.587 -1.151 1.00 0.00 84 HIS A CA 10
ATOM 14341 C C . HIS A 1 84 ? 2.149 3.394 -2.098 1.00 0.00 84 HIS A C 10
ATOM 14342 O O . HIS A 1 84 ? 1.603 3.457 -3.182 1.00 0.00 84 HIS A O 10
ATOM 14356 N N . ILE A 1 85 ? 2.559 2.256 -1.623 1.00 0.00 85 ILE A N 10
ATOM 14357 C CA . ILE A 1 85 ? 2.342 1.026 -2.433 1.00 0.00 85 ILE A CA 10
ATOM 14358 C C . ILE A 1 85 ? 1.243 0.179 -1.793 1.00 0.00 85 ILE A C 10
ATOM 14359 O O . ILE A 1 85 ? 1.250 -0.062 -0.602 1.00 0.00 85 ILE A O 10
ATOM 14375 N N . ILE A 1 86 ? 0.199 -0.087 -2.532 1.00 0.00 86 ILE A N 10
ATOM 14376 C CA . ILE A 1 86 ? -1.010 -0.700 -1.913 1.00 0.00 86 ILE A CA 10
ATOM 14377 C C . ILE A 1 86 ? -1.246 -2.114 -2.449 1.00 0.00 86 ILE A C 10
ATOM 14378 O O . ILE A 1 86 ? -1.440 -2.313 -3.632 1.00 0.00 86 ILE A O 10
ATOM 14394 N N . LYS A 1 87 ? -1.439 -3.055 -1.567 1.00 0.00 87 LYS A N 10
ATOM 14395 C CA . LYS A 1 87 ? -1.907 -4.398 -2.006 1.00 0.00 87 LYS A CA 10
ATOM 14396 C C . LYS A 1 87 ? -3.421 -4.494 -1.809 1.00 0.00 87 LYS A C 10
ATOM 14397 O O . LYS A 1 87 ? -3.937 -4.168 -0.758 1.00 0.00 87 LYS A O 10
ATOM 14416 N N . VAL A 1 88 ? -4.143 -4.849 -2.838 1.00 0.00 88 VAL A N 10
ATOM 14417 C CA . VAL A 1 88 ? -5.632 -4.854 -2.737 1.00 0.00 88 VAL A CA 10
ATOM 14418 C C . VAL A 1 88 ? -6.152 -6.292 -2.661 1.00 0.00 88 VAL A C 10
ATOM 14419 O O . VAL A 1 88 ? -5.707 -7.163 -3.383 1.00 0.00 88 VAL A O 10
ATOM 14432 N N . LEU A 1 89 ? -7.068 -6.552 -1.769 1.00 0.00 89 LEU A N 10
ATOM 14433 C CA . LEU A 1 89 ? -7.597 -7.919 -1.612 1.00 0.00 89 LEU A CA 10
ATOM 14434 C C . LEU A 1 89 ? -9.107 -7.848 -1.371 1.00 0.00 89 LEU A C 10
ATOM 14435 O O . LEU A 1 89 ? -9.630 -6.832 -0.960 1.00 0.00 89 LEU A O 10
ATOM 14451 N N . TYR A 1 90 ? -9.786 -8.935 -1.581 1.00 0.00 90 TYR A N 10
ATOM 14452 C CA . TYR A 1 90 ? -11.260 -8.999 -1.325 1.00 0.00 90 TYR A CA 10
ATOM 14453 C C . TYR A 1 90 ? -12.018 -8.021 -2.228 1.00 0.00 90 TYR A C 10
ATOM 14454 O O . TYR A 1 90 ? -12.847 -8.417 -3.024 1.00 0.00 90 TYR A O 10
ATOM 14472 N N . ARG A 1 91 ? -11.754 -6.750 -2.110 1.00 0.00 91 ARG A N 10
ATOM 14473 C CA . ARG A 1 91 ? -12.475 -5.760 -2.960 1.00 0.00 91 ARG A CA 10
ATOM 14474 C C . ARG A 1 91 ? -13.989 -5.925 -2.796 1.00 0.00 91 ARG A C 10
ATOM 14475 O O . ARG A 1 91 ? -14.738 -5.846 -3.749 1.00 0.00 91 ARG A O 10
ATOM 14496 N N . ASN A 1 92 ? -14.442 -6.166 -1.597 1.00 0.00 92 ASN A N 10
ATOM 14497 C CA . ASN A 1 92 ? -15.905 -6.348 -1.374 1.00 0.00 92 ASN A CA 10
ATOM 14498 C C . ASN A 1 92 ? -16.236 -6.191 0.113 1.00 0.00 92 ASN A C 10
ATOM 14499 O O . ASN A 1 92 ? -15.757 -6.995 0.895 1.00 0.00 92 ASN A O 10
ATOM 14511 N N . ALA A 1 1 ? -21.562 -2.272 -1.287 1.00 0.00 1 ALA A N 11
ATOM 14512 C CA . ALA A 1 1 ? -20.180 -2.692 -0.917 1.00 0.00 1 ALA A CA 11
ATOM 14513 C C . ALA A 1 1 ? -19.818 -2.154 0.472 1.00 0.00 1 ALA A C 11
ATOM 14514 O O . ALA A 1 1 ? -20.032 -0.997 0.775 1.00 0.00 1 ALA A O 11
ATOM 14523 N N . LYS A 1 2 ? -19.324 -2.999 1.338 1.00 0.00 2 LYS A N 11
ATOM 14524 C CA . LYS A 1 2 ? -19.013 -2.548 2.727 1.00 0.00 2 LYS A CA 11
ATOM 14525 C C . LYS A 1 2 ? -17.573 -2.031 2.821 1.00 0.00 2 LYS A C 11
ATOM 14526 O O . LYS A 1 2 ? -17.335 -0.842 2.889 1.00 0.00 2 LYS A O 11
ATOM 14545 N N . THR A 1 3 ? -16.624 -2.916 2.921 1.00 0.00 3 THR A N 11
ATOM 14546 C CA . THR A 1 3 ? -15.210 -2.479 3.126 1.00 0.00 3 THR A CA 11
ATOM 14547 C C . THR A 1 3 ? -14.263 -3.301 2.241 1.00 0.00 3 THR A C 11
ATOM 14548 O O . THR A 1 3 ? -14.512 -4.456 1.960 1.00 0.00 3 THR A O 11
ATOM 14559 N N . ALA A 1 4 ? -13.140 -2.742 1.869 1.00 0.00 4 ALA A N 11
ATOM 14560 C CA . ALA A 1 4 ? -12.138 -3.523 1.090 1.00 0.00 4 ALA A CA 11
ATOM 14561 C C . ALA A 1 4 ? -10.913 -3.806 1.956 1.00 0.00 4 ALA A C 11
ATOM 14562 O O . ALA A 1 4 ? -10.599 -3.058 2.859 1.00 0.00 4 ALA A O 11
ATOM 14569 N N . ALA A 1 5 ? -10.232 -4.888 1.702 1.00 0.00 5 ALA A N 11
ATOM 14570 C CA . ALA A 1 5 ? -9.043 -5.226 2.537 1.00 0.00 5 ALA A CA 11
ATOM 14571 C C . ALA A 1 5 ? -7.789 -4.617 1.915 1.00 0.00 5 ALA A C 11
ATOM 14572 O O . ALA A 1 5 ? -7.538 -4.770 0.738 1.00 0.00 5 ALA A O 11
ATOM 14579 N N . ALA A 1 6 ? -7.085 -3.805 2.654 1.00 0.00 6 ALA A N 11
ATOM 14580 C CA . ALA A 1 6 ? -5.954 -3.057 2.038 1.00 0.00 6 ALA A CA 11
ATOM 14581 C C . ALA A 1 6 ? -4.681 -3.182 2.878 1.00 0.00 6 ALA A C 11
ATOM 14582 O O . ALA A 1 6 ? -4.580 -2.636 3.958 1.00 0.00 6 ALA A O 11
ATOM 14589 N N . LEU A 1 7 ? -3.650 -3.727 2.296 1.00 0.00 7 LEU A N 11
ATOM 14590 C CA . LEU A 1 7 ? -2.311 -3.691 2.948 1.00 0.00 7 LEU A CA 11
ATOM 14591 C C . LEU A 1 7 ? -1.430 -2.682 2.211 1.00 0.00 7 LEU A C 11
ATOM 14592 O O . LEU A 1 7 ? -1.622 -2.442 1.036 1.00 0.00 7 LEU A O 11
ATOM 14608 N N . HIS A 1 8 ? -0.485 -2.066 2.868 1.00 0.00 8 HIS A N 11
ATOM 14609 C CA . HIS A 1 8 ? 0.345 -1.064 2.139 1.00 0.00 8 HIS A CA 11
ATOM 14610 C C . HIS A 1 8 ? 1.571 -0.635 2.945 1.00 0.00 8 HIS A C 11
ATOM 14611 O O . HIS A 1 8 ? 1.698 -0.921 4.119 1.00 0.00 8 HIS A O 11
ATOM 14625 N N . ILE A 1 9 ? 2.453 0.090 2.313 1.00 0.00 9 ILE A N 11
ATOM 14626 C CA . ILE A 1 9 ? 3.664 0.600 3.011 1.00 0.00 9 ILE A CA 11
ATOM 14627 C C . ILE A 1 9 ? 3.954 2.033 2.558 1.00 0.00 9 ILE A C 11
ATOM 14628 O O . ILE A 1 9 ? 3.820 2.364 1.396 1.00 0.00 9 ILE A O 11
ATOM 14644 N N . LEU A 1 10 ? 4.324 2.889 3.469 1.00 0.00 10 LEU A N 11
ATOM 14645 C CA . LEU A 1 10 ? 4.594 4.307 3.098 1.00 0.00 10 LEU A CA 11
ATOM 14646 C C . LEU A 1 10 ? 6.102 4.542 2.967 1.00 0.00 10 LEU A C 11
ATOM 14647 O O . LEU A 1 10 ? 6.849 4.386 3.914 1.00 0.00 10 LEU A O 11
ATOM 14663 N N . VAL A 1 11 ? 6.552 4.945 1.810 1.00 0.00 11 VAL A N 11
ATOM 14664 C CA . VAL A 1 11 ? 8.009 5.227 1.631 1.00 0.00 11 VAL A CA 11
ATOM 14665 C C . VAL A 1 11 ? 8.227 6.725 1.399 1.00 0.00 11 VAL A C 11
ATOM 14666 O O . VAL A 1 11 ? 7.583 7.337 0.570 1.00 0.00 11 VAL A O 11
ATOM 14679 N N . LYS A 1 12 ? 9.107 7.323 2.151 1.00 0.00 12 LYS A N 11
ATOM 14680 C CA . LYS A 1 12 ? 9.349 8.788 2.010 1.00 0.00 12 LYS A CA 11
ATOM 14681 C C . LYS A 1 12 ? 10.040 9.095 0.677 1.00 0.00 12 LYS A C 11
ATOM 14682 O O . LYS A 1 12 ? 9.775 10.100 0.049 1.00 0.00 12 LYS A O 11
ATOM 14701 N N . GLU A 1 13 ? 10.975 8.276 0.274 1.00 0.00 13 GLU A N 11
ATOM 14702 C CA . GLU A 1 13 ? 11.732 8.575 -0.977 1.00 0.00 13 GLU A CA 11
ATOM 14703 C C . GLU A 1 13 ? 11.766 7.350 -1.896 1.00 0.00 13 GLU A C 11
ATOM 14704 O O . GLU A 1 13 ? 11.610 6.227 -1.462 1.00 0.00 13 GLU A O 11
ATOM 14716 N N . GLU A 1 14 ? 11.943 7.570 -3.172 1.00 0.00 14 GLU A N 11
ATOM 14717 C CA . GLU A 1 14 ? 11.955 6.432 -4.138 1.00 0.00 14 GLU A CA 11
ATOM 14718 C C . GLU A 1 14 ? 13.078 5.446 -3.801 1.00 0.00 14 GLU A C 11
ATOM 14719 O O . GLU A 1 14 ? 12.932 4.252 -3.965 1.00 0.00 14 GLU A O 11
ATOM 14731 N N . LYS A 1 15 ? 14.225 5.940 -3.421 1.00 0.00 15 LYS A N 11
ATOM 14732 C CA . LYS A 1 15 ? 15.378 5.025 -3.181 1.00 0.00 15 LYS A CA 11
ATOM 14733 C C . LYS A 1 15 ? 14.992 3.950 -2.164 1.00 0.00 15 LYS A C 11
ATOM 14734 O O . LYS A 1 15 ? 15.220 2.776 -2.376 1.00 0.00 15 LYS A O 11
ATOM 14753 N N . LEU A 1 16 ? 14.319 4.326 -1.112 1.00 0.00 16 LEU A N 11
ATOM 14754 C CA . LEU A 1 16 ? 13.821 3.302 -0.153 1.00 0.00 16 LEU A CA 11
ATOM 14755 C C . LEU A 1 16 ? 12.696 2.496 -0.809 1.00 0.00 16 LEU A C 11
ATOM 14756 O O . LEU A 1 16 ? 12.656 1.284 -0.728 1.00 0.00 16 LEU A O 11
ATOM 14772 N N . ALA A 1 17 ? 11.831 3.159 -1.529 1.00 0.00 17 ALA A N 11
ATOM 14773 C CA . ALA A 1 17 ? 10.764 2.430 -2.274 1.00 0.00 17 ALA A CA 11
ATOM 14774 C C . ALA A 1 17 ? 11.392 1.458 -3.275 1.00 0.00 17 ALA A C 11
ATOM 14775 O O . ALA A 1 17 ? 10.964 0.329 -3.410 1.00 0.00 17 ALA A O 11
ATOM 14782 N N . LEU A 1 18 ? 12.430 1.875 -3.947 1.00 0.00 18 LEU A N 11
ATOM 14783 C CA . LEU A 1 18 ? 13.112 0.959 -4.905 1.00 0.00 18 LEU A CA 11
ATOM 14784 C C . LEU A 1 18 ? 13.625 -0.270 -4.157 1.00 0.00 18 LEU A C 11
ATOM 14785 O O . LEU A 1 18 ? 13.421 -1.393 -4.575 1.00 0.00 18 LEU A O 11
ATOM 14801 N N . ASP A 1 19 ? 14.187 -0.072 -2.999 1.00 0.00 19 ASP A N 11
ATOM 14802 C CA . ASP A 1 19 ? 14.590 -1.237 -2.163 1.00 0.00 19 ASP A CA 11
ATOM 14803 C C . ASP A 1 19 ? 13.365 -2.094 -1.832 1.00 0.00 19 ASP A C 11
ATOM 14804 O O . ASP A 1 19 ? 13.407 -3.305 -1.900 1.00 0.00 19 ASP A O 11
ATOM 14813 N N . LEU A 1 20 ? 12.270 -1.475 -1.476 1.00 0.00 20 LEU A N 11
ATOM 14814 C CA . LEU A 1 20 ? 11.048 -2.263 -1.143 1.00 0.00 20 LEU A CA 11
ATOM 14815 C C . LEU A 1 20 ? 10.577 -3.040 -2.381 1.00 0.00 20 LEU A C 11
ATOM 14816 O O . LEU A 1 20 ? 10.253 -4.208 -2.309 1.00 0.00 20 LEU A O 11
ATOM 14832 N N . LEU A 1 21 ? 10.514 -2.387 -3.505 1.00 0.00 21 LEU A N 11
ATOM 14833 C CA . LEU A 1 21 ? 10.036 -3.070 -4.736 1.00 0.00 21 LEU A CA 11
ATOM 14834 C C . LEU A 1 21 ? 10.938 -4.264 -5.062 1.00 0.00 21 LEU A C 11
ATOM 14835 O O . LEU A 1 21 ? 10.473 -5.354 -5.330 1.00 0.00 21 LEU A O 11
ATOM 14851 N N . GLU A 1 22 ? 12.226 -4.052 -5.082 1.00 0.00 22 GLU A N 11
ATOM 14852 C CA . GLU A 1 22 ? 13.164 -5.156 -5.436 1.00 0.00 22 GLU A CA 11
ATOM 14853 C C . GLU A 1 22 ? 13.033 -6.316 -4.442 1.00 0.00 22 GLU A C 11
ATOM 14854 O O . GLU A 1 22 ? 13.068 -7.472 -4.818 1.00 0.00 22 GLU A O 11
ATOM 14866 N N . GLN A 1 23 ? 12.944 -6.020 -3.173 1.00 0.00 23 GLN A N 11
ATOM 14867 C CA . GLN A 1 23 ? 12.882 -7.112 -2.156 1.00 0.00 23 GLN A CA 11
ATOM 14868 C C . GLN A 1 23 ? 11.655 -7.993 -2.387 1.00 0.00 23 GLN A C 11
ATOM 14869 O O . GLN A 1 23 ? 11.724 -9.205 -2.304 1.00 0.00 23 GLN A O 11
ATOM 14883 N N . ILE A 1 24 ? 10.531 -7.400 -2.675 1.00 0.00 24 ILE A N 11
ATOM 14884 C CA . ILE A 1 24 ? 9.305 -8.214 -2.907 1.00 0.00 24 ILE A CA 11
ATOM 14885 C C . ILE A 1 24 ? 9.483 -9.081 -4.154 1.00 0.00 24 ILE A C 11
ATOM 14886 O O . ILE A 1 24 ? 9.221 -10.267 -4.139 1.00 0.00 24 ILE A O 11
ATOM 14902 N N . LYS A 1 25 ? 10.010 -8.519 -5.207 1.00 0.00 25 LYS A N 11
ATOM 14903 C CA . LYS A 1 25 ? 10.299 -9.340 -6.417 1.00 0.00 25 LYS A CA 11
ATOM 14904 C C . LYS A 1 25 ? 11.306 -10.438 -6.066 1.00 0.00 25 LYS A C 11
ATOM 14905 O O . LYS A 1 25 ? 11.113 -11.596 -6.380 1.00 0.00 25 LYS A O 11
ATOM 14924 N N . ASN A 1 26 ? 12.363 -10.084 -5.385 1.00 0.00 26 ASN A N 11
ATOM 14925 C CA . ASN A 1 26 ? 13.367 -11.107 -4.976 1.00 0.00 26 ASN A CA 11
ATOM 14926 C C . ASN A 1 26 ? 12.714 -12.168 -4.094 1.00 0.00 26 ASN A C 11
ATOM 14927 O O . ASN A 1 26 ? 12.788 -13.351 -4.364 1.00 0.00 26 ASN A O 11
ATOM 14938 N N . GLY A 1 27 ? 12.191 -11.758 -2.974 1.00 0.00 27 GLY A N 11
ATOM 14939 C CA . GLY A 1 27 ? 11.669 -12.741 -1.991 1.00 0.00 27 GLY A CA 11
ATOM 14940 C C . GLY A 1 27 ? 10.140 -12.746 -2.019 1.00 0.00 27 GLY A C 11
ATOM 14941 O O . GLY A 1 27 ? 9.518 -13.785 -1.918 1.00 0.00 27 GLY A O 11
ATOM 14945 N N . ALA A 1 28 ? 9.536 -11.582 -2.105 1.00 0.00 28 ALA A N 11
ATOM 14946 C CA . ALA A 1 28 ? 8.038 -11.475 -2.090 1.00 0.00 28 ALA A CA 11
ATOM 14947 C C . ALA A 1 28 ? 7.520 -11.565 -0.655 1.00 0.00 28 ALA A C 11
ATOM 14948 O O . ALA A 1 28 ? 7.457 -12.629 -0.071 1.00 0.00 28 ALA A O 11
ATOM 14955 N N . ASP A 1 29 ? 7.222 -10.445 -0.056 1.00 0.00 29 ASP A N 11
ATOM 14956 C CA . ASP A 1 29 ? 6.794 -10.455 1.371 1.00 0.00 29 ASP A CA 11
ATOM 14957 C C . ASP A 1 29 ? 6.399 -9.043 1.814 1.00 0.00 29 ASP A C 11
ATOM 14958 O O . ASP A 1 29 ? 7.188 -8.316 2.384 1.00 0.00 29 ASP A O 11
ATOM 14967 N N . PHE A 1 30 ? 5.192 -8.638 1.530 1.00 0.00 30 PHE A N 11
ATOM 14968 C CA . PHE A 1 30 ? 4.758 -7.259 1.901 1.00 0.00 30 PHE A CA 11
ATOM 14969 C C . PHE A 1 30 ? 4.707 -7.097 3.425 1.00 0.00 30 PHE A C 11
ATOM 14970 O O . PHE A 1 30 ? 5.143 -6.100 3.965 1.00 0.00 30 PHE A O 11
ATOM 14987 N N . GLY A 1 31 ? 4.142 -8.045 4.120 1.00 0.00 31 GLY A N 11
ATOM 14988 C CA . GLY A 1 31 ? 4.020 -7.912 5.601 1.00 0.00 31 GLY A CA 11
ATOM 14989 C C . GLY A 1 31 ? 5.412 -7.783 6.228 1.00 0.00 31 GLY A C 11
ATOM 14990 O O . GLY A 1 31 ? 5.656 -6.923 7.054 1.00 0.00 31 GLY A O 11
ATOM 14994 N N . LYS A 1 32 ? 6.315 -8.652 5.871 1.00 0.00 32 LYS A N 11
ATOM 14995 C CA . LYS A 1 32 ? 7.675 -8.606 6.481 1.00 0.00 32 LYS A CA 11
ATOM 14996 C C . LYS A 1 32 ? 8.384 -7.309 6.085 1.00 0.00 32 LYS A C 11
ATOM 14997 O O . LYS A 1 32 ? 9.060 -6.691 6.884 1.00 0.00 32 LYS A O 11
ATOM 15016 N N . LEU A 1 33 ? 8.234 -6.890 4.860 1.00 0.00 33 LEU A N 11
ATOM 15017 C CA . LEU A 1 33 ? 8.897 -5.637 4.414 1.00 0.00 33 LEU A CA 11
ATOM 15018 C C . LEU A 1 33 ? 8.382 -4.444 5.225 1.00 0.00 33 LEU A C 11
ATOM 15019 O O . LEU A 1 33 ? 9.142 -3.593 5.641 1.00 0.00 33 LEU A O 11
ATOM 15035 N N . ALA A 1 34 ? 7.108 -4.401 5.500 1.00 0.00 34 ALA A N 11
ATOM 15036 C CA . ALA A 1 34 ? 6.566 -3.290 6.336 1.00 0.00 34 ALA A CA 11
ATOM 15037 C C . ALA A 1 34 ? 7.232 -3.294 7.713 1.00 0.00 34 ALA A C 11
ATOM 15038 O O . ALA A 1 34 ? 7.655 -2.271 8.205 1.00 0.00 34 ALA A O 11
ATOM 15045 N N . LYS A 1 35 ? 7.274 -4.415 8.370 1.00 0.00 35 LYS A N 11
ATOM 15046 C CA . LYS A 1 35 ? 7.844 -4.429 9.748 1.00 0.00 35 LYS A CA 11
ATOM 15047 C C . LYS A 1 35 ? 9.305 -3.961 9.735 1.00 0.00 35 LYS A C 11
ATOM 15048 O O . LYS A 1 35 ? 9.740 -3.247 10.616 1.00 0.00 35 LYS A O 11
ATOM 15067 N N . LYS A 1 36 ? 10.089 -4.421 8.795 1.00 0.00 36 LYS A N 11
ATOM 15068 C CA . LYS A 1 36 ? 11.540 -4.062 8.802 1.00 0.00 36 LYS A CA 11
ATOM 15069 C C . LYS A 1 36 ? 11.759 -2.581 8.462 1.00 0.00 36 LYS A C 11
ATOM 15070 O O . LYS A 1 36 ? 12.687 -1.964 8.948 1.00 0.00 36 LYS A O 11
ATOM 15089 N N . HIS A 1 37 ? 11.060 -2.072 7.483 1.00 0.00 37 HIS A N 11
ATOM 15090 C CA . HIS A 1 37 ? 11.412 -0.717 6.959 1.00 0.00 37 HIS A CA 11
ATOM 15091 C C . HIS A 1 37 ? 10.403 0.345 7.411 1.00 0.00 37 HIS A C 11
ATOM 15092 O O . HIS A 1 37 ? 10.693 1.525 7.400 1.00 0.00 37 HIS A O 11
ATOM 15106 N N . SER A 1 38 ? 9.179 -0.038 7.646 1.00 0.00 38 SER A N 11
ATOM 15107 C CA . SER A 1 38 ? 8.120 0.982 7.902 1.00 0.00 38 SER A CA 11
ATOM 15108 C C . SER A 1 38 ? 8.467 1.829 9.133 1.00 0.00 38 SER A C 11
ATOM 15109 O O . SER A 1 38 ? 8.344 3.037 9.110 1.00 0.00 38 SER A O 11
ATOM 15117 N N . ILE A 1 39 ? 8.913 1.204 10.195 1.00 0.00 39 ILE A N 11
ATOM 15118 C CA . ILE A 1 39 ? 9.287 1.964 11.432 1.00 0.00 39 ILE A CA 11
ATOM 15119 C C . ILE A 1 39 ? 8.344 3.153 11.650 1.00 0.00 39 ILE A C 11
ATOM 15120 O O . ILE A 1 39 ? 8.752 4.207 12.097 1.00 0.00 39 ILE A O 11
ATOM 15136 N N . CYS A 1 40 ? 7.110 3.024 11.247 1.00 0.00 40 CYS A N 11
ATOM 15137 C CA . CYS A 1 40 ? 6.170 4.180 11.331 1.00 0.00 40 CYS A CA 11
ATOM 15138 C C . CYS A 1 40 ? 4.907 3.782 12.105 1.00 0.00 40 CYS A C 11
ATOM 15139 O O . CYS A 1 40 ? 4.433 2.672 11.983 1.00 0.00 40 CYS A O 11
ATOM 15147 N N . PRO A 1 41 ? 4.388 4.716 12.858 1.00 0.00 41 PRO A N 11
ATOM 15148 C CA . PRO A 1 41 ? 3.146 4.465 13.628 1.00 0.00 41 PRO A CA 11
ATOM 15149 C C . PRO A 1 41 ? 2.105 3.748 12.761 1.00 0.00 41 PRO A C 11
ATOM 15150 O O . PRO A 1 41 ? 1.249 3.045 13.259 1.00 0.00 41 PRO A O 11
ATOM 15161 N N . SER A 1 42 ? 2.187 3.898 11.465 1.00 0.00 42 SER A N 11
ATOM 15162 C CA . SER A 1 42 ? 1.218 3.196 10.572 1.00 0.00 42 SER A CA 11
ATOM 15163 C C . SER A 1 42 ? 1.926 2.083 9.795 1.00 0.00 42 SER A C 11
ATOM 15164 O O . SER A 1 42 ? 1.411 1.564 8.826 1.00 0.00 42 SER A O 11
ATOM 15172 N N . GLY A 1 43 ? 3.059 1.648 10.268 1.00 0.00 43 GLY A N 11
ATOM 15173 C CA . GLY A 1 43 ? 3.739 0.496 9.616 1.00 0.00 43 GLY A CA 11
ATOM 15174 C C . GLY A 1 43 ? 3.360 -0.784 10.359 1.00 0.00 43 GLY A C 11
ATOM 15175 O O . GLY A 1 43 ? 2.757 -1.681 9.804 1.00 0.00 43 GLY A O 11
ATOM 15179 N N . LYS A 1 44 ? 3.631 -0.836 11.634 1.00 0.00 44 LYS A N 11
ATOM 15180 C CA . LYS A 1 44 ? 3.200 -2.012 12.441 1.00 0.00 44 LYS A CA 11
ATOM 15181 C C . LYS A 1 44 ? 1.675 -2.150 12.387 1.00 0.00 44 LYS A C 11
ATOM 15182 O O . LYS A 1 44 ? 1.140 -3.240 12.341 1.00 0.00 44 LYS A O 11
ATOM 15201 N N . ARG A 1 45 ? 0.972 -1.050 12.445 1.00 0.00 45 ARG A N 11
ATOM 15202 C CA . ARG A 1 45 ? -0.513 -1.108 12.457 1.00 0.00 45 ARG A CA 11
ATOM 15203 C C . ARG A 1 45 ? -1.076 -0.781 11.070 1.00 0.00 45 ARG A C 11
ATOM 15204 O O . ARG A 1 45 ? -2.077 -1.330 10.654 1.00 0.00 45 ARG A O 11
ATOM 15225 N N . GLY A 1 46 ? -0.469 0.137 10.368 1.00 0.00 46 GLY A N 11
ATOM 15226 C CA . GLY A 1 46 ? -1.007 0.528 9.032 1.00 0.00 46 GLY A CA 11
ATOM 15227 C C . GLY A 1 46 ? -0.519 -0.462 7.971 1.00 0.00 46 GLY A C 11
ATOM 15228 O O . GLY A 1 46 ? -1.046 -0.519 6.879 1.00 0.00 46 GLY A O 11
ATOM 15232 N N . GLY A 1 47 ? 0.389 -1.332 8.329 1.00 0.00 47 GLY A N 11
ATOM 15233 C CA . GLY A 1 47 ? 0.796 -2.421 7.388 1.00 0.00 47 GLY A CA 11
ATOM 15234 C C . GLY A 1 47 ? -0.298 -3.495 7.340 1.00 0.00 47 GLY A C 11
ATOM 15235 O O . GLY A 1 47 ? -0.172 -4.495 6.661 1.00 0.00 47 GLY A O 11
ATOM 15239 N N . ASP A 1 48 ? -1.368 -3.293 8.059 1.00 0.00 48 ASP A N 11
ATOM 15240 C CA . ASP A 1 48 ? -2.478 -4.282 8.070 1.00 0.00 48 ASP A CA 11
ATOM 15241 C C . ASP A 1 48 ? -3.706 -3.624 8.694 1.00 0.00 48 ASP A C 11
ATOM 15242 O O . ASP A 1 48 ? -4.101 -3.926 9.803 1.00 0.00 48 ASP A O 11
ATOM 15251 N N . LEU A 1 49 ? -4.248 -2.652 8.012 1.00 0.00 49 LEU A N 11
ATOM 15252 C CA . LEU A 1 49 ? -5.383 -1.872 8.578 1.00 0.00 49 LEU A CA 11
ATOM 15253 C C . LEU A 1 49 ? -6.642 -2.741 8.638 1.00 0.00 49 LEU A C 11
ATOM 15254 O O . LEU A 1 49 ? -7.511 -2.534 9.460 1.00 0.00 49 LEU A O 11
ATOM 15270 N N . GLY A 1 50 ? -6.750 -3.712 7.770 1.00 0.00 50 GLY A N 11
ATOM 15271 C CA . GLY A 1 50 ? -7.954 -4.586 7.780 1.00 0.00 50 GLY A CA 11
ATOM 15272 C C . GLY A 1 50 ? -8.879 -4.185 6.633 1.00 0.00 50 GLY A C 11
ATOM 15273 O O . GLY A 1 50 ? -8.433 -3.790 5.571 1.00 0.00 50 GLY A O 11
ATOM 15277 N N . GLU A 1 51 ? -10.164 -4.311 6.823 1.00 0.00 51 GLU A N 11
ATOM 15278 C CA . GLU A 1 51 ? -11.112 -3.966 5.729 1.00 0.00 51 GLU A CA 11
ATOM 15279 C C . GLU A 1 51 ? -11.898 -2.699 6.095 1.00 0.00 51 GLU A C 11
ATOM 15280 O O . GLU A 1 51 ? -12.421 -2.577 7.185 1.00 0.00 51 GLU A O 11
ATOM 15292 N N . PHE A 1 52 ? -11.925 -1.729 5.219 1.00 0.00 52 PHE A N 11
ATOM 15293 C CA . PHE A 1 52 ? -12.610 -0.439 5.546 1.00 0.00 52 PHE A CA 11
ATOM 15294 C C . PHE A 1 52 ? -13.279 0.148 4.297 1.00 0.00 52 PHE A C 11
ATOM 15295 O O . PHE A 1 52 ? -13.143 -0.370 3.213 1.00 0.00 52 PHE A O 11
ATOM 15312 N N . ARG A 1 53 ? -13.885 1.298 4.420 1.00 0.00 53 ARG A N 11
ATOM 15313 C CA . ARG A 1 53 ? -14.428 1.991 3.212 1.00 0.00 53 ARG A CA 11
ATOM 15314 C C . ARG A 1 53 ? -14.893 3.402 3.576 1.00 0.00 53 ARG A C 11
ATOM 15315 O O . ARG A 1 53 ? -14.775 4.326 2.796 1.00 0.00 53 ARG A O 11
ATOM 15336 N N . GLN A 1 54 ? -15.626 3.511 4.647 1.00 0.00 54 GLN A N 11
ATOM 15337 C CA . GLN A 1 54 ? -16.343 4.786 4.937 1.00 0.00 54 GLN A CA 11
ATOM 15338 C C . GLN A 1 54 ? -15.359 5.944 5.076 1.00 0.00 54 GLN A C 11
ATOM 15339 O O . GLN A 1 54 ? -15.512 6.983 4.466 1.00 0.00 54 GLN A O 11
ATOM 15353 N N . GLY A 1 55 ? -14.337 5.760 5.854 1.00 0.00 55 GLY A N 11
ATOM 15354 C CA . GLY A 1 55 ? -13.323 6.837 6.012 1.00 0.00 55 GLY A CA 11
ATOM 15355 C C . GLY A 1 55 ? -12.277 6.695 4.910 1.00 0.00 55 GLY A C 11
ATOM 15356 O O . GLY A 1 55 ? -12.566 6.892 3.747 1.00 0.00 55 GLY A O 11
ATOM 15360 N N . GLN A 1 56 ? -11.119 6.201 5.247 1.00 0.00 56 GLN A N 11
ATOM 15361 C CA . GLN A 1 56 ? -10.108 5.868 4.200 1.00 0.00 56 GLN A CA 11
ATOM 15362 C C . GLN A 1 56 ? -9.658 7.152 3.495 1.00 0.00 56 GLN A C 11
ATOM 15363 O O . GLN A 1 56 ? -8.601 7.684 3.766 1.00 0.00 56 GLN A O 11
ATOM 15377 N N . MET A 1 57 ? -10.543 7.732 2.736 1.00 0.00 57 MET A N 11
ATOM 15378 C CA . MET A 1 57 ? -10.296 9.089 2.160 1.00 0.00 57 MET A CA 11
ATOM 15379 C C . MET A 1 57 ? -9.095 9.105 1.207 1.00 0.00 57 MET A C 11
ATOM 15380 O O . MET A 1 57 ? -9.182 9.635 0.118 1.00 0.00 57 MET A O 11
ATOM 15394 N N . VAL A 1 58 ? -7.934 8.741 1.686 1.00 0.00 58 VAL A N 11
ATOM 15395 C CA . VAL A 1 58 ? -6.692 8.980 0.884 1.00 0.00 58 VAL A CA 11
ATOM 15396 C C . VAL A 1 58 ? -6.935 8.658 -0.597 1.00 0.00 58 VAL A C 11
ATOM 15397 O O . VAL A 1 58 ? -7.566 7.672 -0.926 1.00 0.00 58 VAL A O 11
ATOM 15410 N N . PRO A 1 59 ? -6.505 9.564 -1.433 1.00 0.00 59 PRO A N 11
ATOM 15411 C CA . PRO A 1 59 ? -6.761 9.456 -2.893 1.00 0.00 59 PRO A CA 11
ATOM 15412 C C . PRO A 1 59 ? -5.993 8.276 -3.491 1.00 0.00 59 PRO A C 11
ATOM 15413 O O . PRO A 1 59 ? -6.539 7.479 -4.227 1.00 0.00 59 PRO A O 11
ATOM 15424 N N . ALA A 1 60 ? -4.719 8.191 -3.223 1.00 0.00 60 ALA A N 11
ATOM 15425 C CA . ALA A 1 60 ? -3.898 7.098 -3.821 1.00 0.00 60 ALA A CA 11
ATOM 15426 C C . ALA A 1 60 ? -4.673 5.780 -3.783 1.00 0.00 60 ALA A C 11
ATOM 15427 O O . ALA A 1 60 ? -4.643 5.003 -4.717 1.00 0.00 60 ALA A O 11
ATOM 15434 N N . PHE A 1 61 ? -5.412 5.551 -2.736 1.00 0.00 61 PHE A N 11
ATOM 15435 C CA . PHE A 1 61 ? -6.244 4.318 -2.665 1.00 0.00 61 PHE A CA 11
ATOM 15436 C C . PHE A 1 61 ? -7.246 4.292 -3.826 1.00 0.00 61 PHE A C 11
ATOM 15437 O O . PHE A 1 61 ? -7.435 3.282 -4.473 1.00 0.00 61 PHE A O 11
ATOM 15454 N N . ASP A 1 62 ? -7.875 5.403 -4.103 1.00 0.00 62 ASP A N 11
ATOM 15455 C CA . ASP A 1 62 ? -8.848 5.451 -5.236 1.00 0.00 62 ASP A CA 11
ATOM 15456 C C . ASP A 1 62 ? -8.150 5.103 -6.548 1.00 0.00 62 ASP A C 11
ATOM 15457 O O . ASP A 1 62 ? -8.660 4.344 -7.350 1.00 0.00 62 ASP A O 11
ATOM 15466 N N . LYS A 1 63 ? -6.984 5.637 -6.773 1.00 0.00 63 LYS A N 11
ATOM 15467 C CA . LYS A 1 63 ? -6.260 5.318 -8.032 1.00 0.00 63 LYS A CA 11
ATOM 15468 C C . LYS A 1 63 ? -6.038 3.806 -8.132 1.00 0.00 63 LYS A C 11
ATOM 15469 O O . LYS A 1 63 ? -6.302 3.198 -9.148 1.00 0.00 63 LYS A O 11
ATOM 15488 N N . VAL A 1 64 ? -5.521 3.205 -7.092 1.00 0.00 64 VAL A N 11
ATOM 15489 C CA . VAL A 1 64 ? -5.236 1.739 -7.143 1.00 0.00 64 VAL A CA 11
ATOM 15490 C C . VAL A 1 64 ? -6.537 0.934 -7.167 1.00 0.00 64 VAL A C 11
ATOM 15491 O O . VAL A 1 64 ? -6.712 0.068 -8.000 1.00 0.00 64 VAL A O 11
ATOM 15504 N N . VAL A 1 65 ? -7.512 1.319 -6.391 1.00 0.00 65 VAL A N 11
ATOM 15505 C CA . VAL A 1 65 ? -8.850 0.680 -6.542 1.00 0.00 65 VAL A CA 11
ATOM 15506 C C . VAL A 1 65 ? -9.309 0.828 -7.991 1.00 0.00 65 VAL A C 11
ATOM 15507 O O . VAL A 1 65 ? -9.962 -0.034 -8.545 1.00 0.00 65 VAL A O 11
ATOM 15520 N N . PHE A 1 66 ? -8.918 1.900 -8.621 1.00 0.00 66 PHE A N 11
ATOM 15521 C CA . PHE A 1 66 ? -9.264 2.101 -10.053 1.00 0.00 66 PHE A CA 11
ATOM 15522 C C . PHE A 1 66 ? -8.053 1.788 -10.941 1.00 0.00 66 PHE A C 11
ATOM 15523 O O . PHE A 1 66 ? -8.090 1.961 -12.144 1.00 0.00 66 PHE A O 11
ATOM 15540 N N . SER A 1 67 ? -7.024 1.216 -10.371 1.00 0.00 67 SER A N 11
ATOM 15541 C CA . SER A 1 67 ? -5.864 0.758 -11.192 1.00 0.00 67 SER A CA 11
ATOM 15542 C C . SER A 1 67 ? -5.916 -0.762 -11.365 1.00 0.00 67 SER A C 11
ATOM 15543 O O . SER A 1 67 ? -5.969 -1.271 -12.468 1.00 0.00 67 SER A O 11
ATOM 15551 N N . CYS A 1 68 ? -5.911 -1.491 -10.280 1.00 0.00 68 CYS A N 11
ATOM 15552 C CA . CYS A 1 68 ? -5.970 -2.978 -10.378 1.00 0.00 68 CYS A CA 11
ATOM 15553 C C . CYS A 1 68 ? -7.270 -3.500 -9.760 1.00 0.00 68 CYS A C 11
ATOM 15554 O O . CYS A 1 68 ? -7.767 -2.943 -8.801 1.00 0.00 68 CYS A O 11
ATOM 15562 N N . PRO A 1 69 ? -7.789 -4.550 -10.341 1.00 0.00 69 PRO A N 11
ATOM 15563 C CA . PRO A 1 69 ? -9.056 -5.145 -9.850 1.00 0.00 69 PRO A CA 11
ATOM 15564 C C . PRO A 1 69 ? -8.873 -5.713 -8.439 1.00 0.00 69 PRO A C 11
ATOM 15565 O O . PRO A 1 69 ? -8.831 -6.910 -8.258 1.00 0.00 69 PRO A O 11
ATOM 15576 N N . VAL A 1 70 ? -8.841 -4.847 -7.451 1.00 0.00 70 VAL A N 11
ATOM 15577 C CA . VAL A 1 70 ? -8.742 -5.269 -6.009 1.00 0.00 70 VAL A CA 11
ATOM 15578 C C . VAL A 1 70 ? -8.175 -6.680 -5.843 1.00 0.00 70 VAL A C 11
ATOM 15579 O O . VAL A 1 70 ? -8.669 -7.469 -5.063 1.00 0.00 70 VAL A O 11
ATOM 15592 N N . LEU A 1 71 ? -7.119 -6.984 -6.538 1.00 0.00 71 LEU A N 11
ATOM 15593 C CA . LEU A 1 71 ? -6.490 -8.330 -6.396 1.00 0.00 71 LEU A CA 11
ATOM 15594 C C . LEU A 1 71 ? -5.102 -8.332 -7.043 1.00 0.00 71 LEU A C 11
ATOM 15595 O O . LEU A 1 71 ? -4.751 -9.230 -7.782 1.00 0.00 71 LEU A O 11
ATOM 15611 N N . GLU A 1 72 ? -4.309 -7.334 -6.763 1.00 0.00 72 GLU A N 11
ATOM 15612 C CA . GLU A 1 72 ? -2.940 -7.279 -7.354 1.00 0.00 72 GLU A CA 11
ATOM 15613 C C . GLU A 1 72 ? -2.129 -6.154 -6.703 1.00 0.00 72 GLU A C 11
ATOM 15614 O O . GLU A 1 72 ? -2.529 -5.007 -6.732 1.00 0.00 72 GLU A O 11
ATOM 15626 N N . PRO A 1 73 ? -0.995 -6.514 -6.162 1.00 0.00 73 PRO A N 11
ATOM 15627 C CA . PRO A 1 73 ? -0.104 -5.509 -5.532 1.00 0.00 73 PRO A CA 11
ATOM 15628 C C . PRO A 1 73 ? 0.232 -4.400 -6.532 1.00 0.00 73 PRO A C 11
ATOM 15629 O O . PRO A 1 73 ? 0.810 -4.644 -7.572 1.00 0.00 73 PRO A O 11
ATOM 15640 N N . THR A 1 74 ? -0.129 -3.184 -6.229 1.00 0.00 74 THR A N 11
ATOM 15641 C CA . THR A 1 74 ? 0.167 -2.063 -7.165 1.00 0.00 74 THR A CA 11
ATOM 15642 C C . THR A 1 74 ? 0.912 -0.946 -6.433 1.00 0.00 74 THR A C 11
ATOM 15643 O O . THR A 1 74 ? 0.490 -0.482 -5.392 1.00 0.00 74 THR A O 11
ATOM 15654 N N . GLY A 1 75 ? 2.021 -0.512 -6.967 1.00 0.00 75 GLY A N 11
ATOM 15655 C CA . GLY A 1 75 ? 2.795 0.571 -6.301 1.00 0.00 75 GLY A CA 11
ATOM 15656 C C . GLY A 1 75 ? 4.294 0.343 -6.530 1.00 0.00 75 GLY A C 11
ATOM 15657 O O . GLY A 1 75 ? 4.676 -0.593 -7.204 1.00 0.00 75 GLY A O 11
ATOM 15661 N N . PRO A 1 76 ? 5.103 1.204 -5.957 1.00 0.00 76 PRO A N 11
ATOM 15662 C CA . PRO A 1 76 ? 4.590 2.336 -5.140 1.00 0.00 76 PRO A CA 11
ATOM 15663 C C . PRO A 1 76 ? 3.922 3.385 -6.037 1.00 0.00 76 PRO A C 11
ATOM 15664 O O . PRO A 1 76 ? 4.073 3.371 -7.243 1.00 0.00 76 PRO A O 11
ATOM 15675 N N . LEU A 1 77 ? 3.114 4.236 -5.465 1.00 0.00 77 LEU A N 11
ATOM 15676 C CA . LEU A 1 77 ? 2.351 5.218 -6.293 1.00 0.00 77 LEU A CA 11
ATOM 15677 C C . LEU A 1 77 ? 2.420 6.610 -5.658 1.00 0.00 77 LEU A C 11
ATOM 15678 O O . LEU A 1 77 ? 2.682 6.749 -4.482 1.00 0.00 77 LEU A O 11
ATOM 15694 N N . HIS A 1 78 ? 2.259 7.641 -6.440 1.00 0.00 78 HIS A N 11
ATOM 15695 C CA . HIS A 1 78 ? 2.398 9.019 -5.886 1.00 0.00 78 HIS A CA 11
ATOM 15696 C C . HIS A 1 78 ? 1.189 9.380 -5.019 1.00 0.00 78 HIS A C 11
ATOM 15697 O O . HIS A 1 78 ? 0.055 9.308 -5.451 1.00 0.00 78 HIS A O 11
ATOM 15711 N N . THR A 1 79 ? 1.433 9.850 -3.826 1.00 0.00 79 THR A N 11
ATOM 15712 C CA . THR A 1 79 ? 0.313 10.313 -2.955 1.00 0.00 79 THR A CA 11
ATOM 15713 C C . THR A 1 79 ? 0.760 11.525 -2.134 1.00 0.00 79 THR A C 11
ATOM 15714 O O . THR A 1 79 ? 1.936 11.801 -2.008 1.00 0.00 79 THR A O 11
ATOM 15725 N N . GLN A 1 80 ? -0.167 12.252 -1.578 1.00 0.00 80 GLN A N 11
ATOM 15726 C CA . GLN A 1 80 ? 0.208 13.450 -0.773 1.00 0.00 80 GLN A CA 11
ATOM 15727 C C . GLN A 1 80 ? 1.096 13.038 0.406 1.00 0.00 80 GLN A C 11
ATOM 15728 O O . GLN A 1 80 ? 1.798 13.848 0.979 1.00 0.00 80 GLN A O 11
ATOM 15742 N N . PHE A 1 81 ? 0.998 11.808 0.831 1.00 0.00 81 PHE A N 11
ATOM 15743 C CA . PHE A 1 81 ? 1.753 11.369 2.042 1.00 0.00 81 PHE A CA 11
ATOM 15744 C C . PHE A 1 81 ? 3.168 10.911 1.669 1.00 0.00 81 PHE A C 11
ATOM 15745 O O . PHE A 1 81 ? 3.909 10.429 2.502 1.00 0.00 81 PHE A O 11
ATOM 15762 N N . GLY A 1 82 ? 3.510 10.947 0.410 1.00 0.00 82 GLY A N 11
ATOM 15763 C CA . GLY A 1 82 ? 4.826 10.391 -0.017 1.00 0.00 82 GLY A CA 11
ATOM 15764 C C . GLY A 1 82 ? 4.590 9.325 -1.088 1.00 0.00 82 GLY A C 11
ATOM 15765 O O . GLY A 1 82 ? 3.703 9.447 -1.911 1.00 0.00 82 GLY A O 11
ATOM 15769 N N . TYR A 1 83 ? 5.290 8.228 -1.010 1.00 0.00 83 TYR A N 11
ATOM 15770 C CA . TYR A 1 83 ? 5.003 7.098 -1.938 1.00 0.00 83 TYR A CA 11
ATOM 15771 C C . TYR A 1 83 ? 4.157 6.038 -1.225 1.00 0.00 83 TYR A C 11
ATOM 15772 O O . TYR A 1 83 ? 4.493 5.586 -0.151 1.00 0.00 83 TYR A O 11
ATOM 15790 N N . HIS A 1 84 ? 3.083 5.615 -1.830 1.00 0.00 84 HIS A N 11
ATOM 15791 C CA . HIS A 1 84 ? 2.241 4.555 -1.198 1.00 0.00 84 HIS A CA 11
ATOM 15792 C C . HIS A 1 84 ? 2.221 3.298 -2.066 1.00 0.00 84 HIS A C 11
ATOM 15793 O O . HIS A 1 84 ? 1.714 3.310 -3.170 1.00 0.00 84 HIS A O 11
ATOM 15807 N N . ILE A 1 85 ? 2.594 2.178 -1.512 1.00 0.00 85 ILE A N 11
ATOM 15808 C CA . ILE A 1 85 ? 2.388 0.899 -2.250 1.00 0.00 85 ILE A CA 11
ATOM 15809 C C . ILE A 1 85 ? 1.294 0.081 -1.563 1.00 0.00 85 ILE A C 11
ATOM 15810 O O . ILE A 1 85 ? 1.250 -0.007 -0.352 1.00 0.00 85 ILE A O 11
ATOM 15826 N N . ILE A 1 86 ? 0.329 -0.389 -2.307 1.00 0.00 86 ILE A N 11
ATOM 15827 C CA . ILE A 1 86 ? -0.846 -1.042 -1.662 1.00 0.00 86 ILE A CA 11
ATOM 15828 C C . ILE A 1 86 ? -1.264 -2.297 -2.435 1.00 0.00 86 ILE A C 11
ATOM 15829 O O . ILE A 1 86 ? -1.491 -2.245 -3.628 1.00 0.00 86 ILE A O 11
ATOM 15845 N N . LYS A 1 87 ? -1.585 -3.355 -1.739 1.00 0.00 87 LYS A N 11
ATOM 15846 C CA . LYS A 1 87 ? -2.245 -4.504 -2.422 1.00 0.00 87 LYS A CA 11
ATOM 15847 C C . LYS A 1 87 ? -3.695 -4.615 -1.940 1.00 0.00 87 LYS A C 11
ATOM 15848 O O . LYS A 1 87 ? -3.994 -4.368 -0.788 1.00 0.00 87 LYS A O 11
ATOM 15867 N N . VAL A 1 88 ? -4.610 -4.811 -2.850 1.00 0.00 88 VAL A N 11
ATOM 15868 C CA . VAL A 1 88 ? -6.057 -4.732 -2.488 1.00 0.00 88 VAL A CA 11
ATOM 15869 C C . VAL A 1 88 ? -6.699 -6.123 -2.551 1.00 0.00 88 VAL A C 11
ATOM 15870 O O . VAL A 1 88 ? -6.314 -6.957 -3.344 1.00 0.00 88 VAL A O 11
ATOM 15883 N N . LEU A 1 89 ? -7.622 -6.408 -1.666 1.00 0.00 89 LEU A N 11
ATOM 15884 C CA . LEU A 1 89 ? -8.211 -7.766 -1.620 1.00 0.00 89 LEU A CA 11
ATOM 15885 C C . LEU A 1 89 ? -9.729 -7.680 -1.357 1.00 0.00 89 LEU A C 11
ATOM 15886 O O . LEU A 1 89 ? -10.147 -7.152 -0.347 1.00 0.00 89 LEU A O 11
ATOM 15902 N N . TYR A 1 90 ? -10.525 -8.349 -2.159 1.00 0.00 90 TYR A N 11
ATOM 15903 C CA . TYR A 1 90 ? -11.993 -8.516 -1.863 1.00 0.00 90 TYR A CA 11
ATOM 15904 C C . TYR A 1 90 ? -12.803 -7.282 -2.280 1.00 0.00 90 TYR A C 11
ATOM 15905 O O . TYR A 1 90 ? -14.001 -7.356 -2.466 1.00 0.00 90 TYR A O 11
ATOM 15923 N N . ARG A 1 91 ? -12.187 -6.136 -2.340 1.00 0.00 91 ARG A N 11
ATOM 15924 C CA . ARG A 1 91 ? -12.957 -4.895 -2.640 1.00 0.00 91 ARG A CA 11
ATOM 15925 C C . ARG A 1 91 ? -14.035 -4.683 -1.572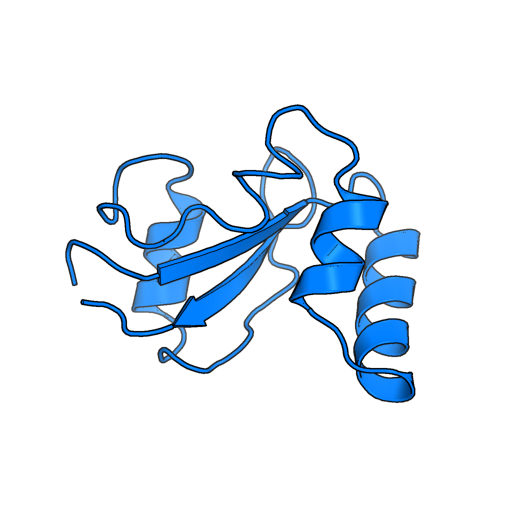 1.00 0.00 91 ARG A C 11
ATOM 15926 O O . ARG A 1 91 ? -13.988 -5.262 -0.508 1.00 0.00 91 ARG A O 11
ATOM 15947 N N . ASN A 1 92 ? -15.037 -3.902 -1.867 1.00 0.00 92 ASN A N 11
ATOM 15948 C CA . ASN A 1 92 ? -16.137 -3.702 -0.883 1.00 0.00 92 ASN A CA 11
ATOM 15949 C C . ASN A 1 92 ? -17.279 -4.682 -1.156 1.00 0.00 92 ASN A C 11
ATOM 15950 O O . ASN A 1 92 ? -17.711 -4.755 -2.295 1.00 0.00 92 ASN A O 11
ATOM 15962 N N . ALA A 1 1 ? -17.293 -2.587 -4.694 1.00 0.00 1 ALA A N 12
ATOM 15963 C CA . ALA A 1 1 ? -16.366 -2.920 -3.573 1.00 0.00 1 ALA A CA 12
ATOM 15964 C C . ALA A 1 1 ? -16.788 -2.182 -2.300 1.00 0.00 1 ALA A C 12
ATOM 15965 O O . ALA A 1 1 ? -16.193 -1.193 -1.919 1.00 0.00 1 ALA A O 12
ATOM 15974 N N . LYS A 1 2 ? -17.810 -2.653 -1.639 1.00 0.00 2 LYS A N 12
ATOM 15975 C CA . LYS A 1 2 ? -18.267 -1.977 -0.390 1.00 0.00 2 LYS A CA 12
ATOM 15976 C C . LYS A 1 2 ? -17.141 -1.969 0.647 1.00 0.00 2 LYS A C 12
ATOM 15977 O O . LYS A 1 2 ? -16.900 -0.979 1.309 1.00 0.00 2 LYS A O 12
ATOM 15996 N N . THR A 1 3 ? -16.424 -3.052 0.759 1.00 0.00 3 THR A N 12
ATOM 15997 C CA . THR A 1 3 ? -15.280 -3.095 1.715 1.00 0.00 3 THR A CA 12
ATOM 15998 C C . THR A 1 3 ? -14.044 -3.682 1.028 1.00 0.00 3 THR A C 12
ATOM 15999 O O . THR A 1 3 ? -14.140 -4.593 0.230 1.00 0.00 3 THR A O 12
ATOM 16010 N N . ALA A 1 4 ? -12.881 -3.191 1.355 1.00 0.00 4 ALA A N 12
ATOM 16011 C CA . ALA A 1 4 ? -11.641 -3.747 0.745 1.00 0.00 4 ALA A CA 12
ATOM 16012 C C . ALA A 1 4 ? -10.575 -3.967 1.820 1.00 0.00 4 ALA A C 12
ATOM 16013 O O . ALA A 1 4 ? -10.384 -3.142 2.693 1.00 0.00 4 ALA A O 12
ATOM 16020 N N . ALA A 1 5 ? -9.820 -5.027 1.713 1.00 0.00 5 ALA A N 12
ATOM 16021 C CA . ALA A 1 5 ? -8.699 -5.243 2.670 1.00 0.00 5 ALA A CA 12
ATOM 16022 C C . ALA A 1 5 ? -7.418 -4.668 2.071 1.00 0.00 5 ALA A C 12
ATOM 16023 O O . ALA A 1 5 ? -7.096 -4.930 0.930 1.00 0.00 5 ALA A O 12
ATOM 16030 N N . ALA A 1 6 ? -6.813 -3.721 2.731 1.00 0.00 6 ALA A N 12
ATOM 16031 C CA . ALA A 1 6 ? -5.719 -2.965 2.062 1.00 0.00 6 ALA A CA 12
ATOM 16032 C C . ALA A 1 6 ? -4.505 -2.809 2.977 1.00 0.00 6 ALA A C 12
ATOM 16033 O O . ALA A 1 6 ? -4.542 -2.093 3.959 1.00 0.00 6 ALA A O 12
ATOM 16040 N N . LEU A 1 7 ? -3.383 -3.330 2.563 1.00 0.00 7 LEU A N 12
ATOM 16041 C CA . LEU A 1 7 ? -2.116 -3.050 3.298 1.00 0.00 7 LEU A CA 12
ATOM 16042 C C . LEU A 1 7 ? -1.375 -1.901 2.609 1.00 0.00 7 LEU A C 12
ATOM 16043 O O . LEU A 1 7 ? -1.485 -1.716 1.414 1.00 0.00 7 LEU A O 12
ATOM 16059 N N . HIS A 1 8 ? -0.675 -1.090 3.354 1.00 0.00 8 HIS A N 12
ATOM 16060 C CA . HIS A 1 8 ? -0.002 0.083 2.727 1.00 0.00 8 HIS A CA 12
ATOM 16061 C C . HIS A 1 8 ? 1.407 0.260 3.291 1.00 0.00 8 HIS A C 12
ATOM 16062 O O . HIS A 1 8 ? 1.581 0.514 4.467 1.00 0.00 8 HIS A O 12
ATOM 16076 N N . ILE A 1 9 ? 2.392 0.325 2.440 1.00 0.00 9 ILE A N 12
ATOM 16077 C CA . ILE A 1 9 ? 3.742 0.721 2.925 1.00 0.00 9 ILE A CA 12
ATOM 16078 C C . ILE A 1 9 ? 4.023 2.171 2.539 1.00 0.00 9 ILE A C 12
ATOM 16079 O O . ILE A 1 9 ? 3.983 2.535 1.380 1.00 0.00 9 ILE A O 12
ATOM 16095 N N . LEU A 1 10 ? 4.360 2.983 3.497 1.00 0.00 10 LEU A N 12
ATOM 16096 C CA . LEU A 1 10 ? 4.712 4.395 3.195 1.00 0.00 10 LEU A CA 12
ATOM 16097 C C . LEU A 1 10 ? 6.231 4.572 3.256 1.00 0.00 10 LEU A C 12
ATOM 16098 O O . LEU A 1 10 ? 6.852 4.343 4.275 1.00 0.00 10 LEU A O 12
ATOM 16114 N N . VAL A 1 11 ? 6.832 4.976 2.173 1.00 0.00 11 VAL A N 12
ATOM 16115 C CA . VAL A 1 11 ? 8.314 5.165 2.171 1.00 0.00 11 VAL A CA 12
ATOM 16116 C C . VAL A 1 11 ? 8.659 6.649 2.042 1.00 0.00 11 VAL A C 12
ATOM 16117 O O . VAL A 1 11 ? 8.142 7.348 1.194 1.00 0.00 11 VAL A O 12
ATOM 16130 N N . LYS A 1 12 ? 9.545 7.128 2.868 1.00 0.00 12 LYS A N 12
ATOM 16131 C CA . LYS A 1 12 ? 9.950 8.561 2.790 1.00 0.00 12 LYS A CA 12
ATOM 16132 C C . LYS A 1 12 ? 10.683 8.838 1.473 1.00 0.00 12 LYS A C 12
ATOM 16133 O O . LYS A 1 12 ? 10.581 9.910 0.912 1.00 0.00 12 LYS A O 12
ATOM 16152 N N . GLU A 1 13 ? 11.521 7.930 1.048 1.00 0.00 13 GLU A N 12
ATOM 16153 C CA . GLU A 1 13 ? 12.372 8.207 -0.148 1.00 0.00 13 GLU A CA 12
ATOM 16154 C C . GLU A 1 13 ? 12.092 7.191 -1.264 1.00 0.00 13 GLU A C 12
ATOM 16155 O O . GLU A 1 13 ? 11.877 6.021 -1.017 1.00 0.00 13 GLU A O 12
ATOM 16167 N N . GLU A 1 14 ? 12.042 7.653 -2.487 1.00 0.00 14 GLU A N 12
ATOM 16168 C CA . GLU A 1 14 ? 11.715 6.747 -3.631 1.00 0.00 14 GLU A CA 12
ATOM 16169 C C . GLU A 1 14 ? 12.735 5.610 -3.749 1.00 0.00 14 GLU A C 12
ATOM 16170 O O . GLU A 1 14 ? 12.385 4.476 -4.010 1.00 0.00 14 GLU A O 12
ATOM 16182 N N . LYS A 1 15 ? 13.998 5.929 -3.689 1.00 0.00 15 LYS A N 12
ATOM 16183 C CA . LYS A 1 15 ? 15.044 4.895 -3.943 1.00 0.00 15 LYS A CA 12
ATOM 16184 C C . LYS A 1 15 ? 14.815 3.680 -3.042 1.00 0.00 15 LYS A C 12
ATOM 16185 O O . LYS A 1 15 ? 14.968 2.549 -3.460 1.00 0.00 15 LYS A O 12
ATOM 16204 N N . LEU A 1 16 ? 14.379 3.901 -1.835 1.00 0.00 16 LEU A N 12
ATOM 16205 C CA . LEU A 1 16 ? 14.058 2.754 -0.940 1.00 0.00 16 LEU A CA 12
ATOM 16206 C C . LEU A 1 16 ? 12.873 1.974 -1.517 1.00 0.00 16 LEU A C 12
ATOM 16207 O O . LEU A 1 16 ? 12.871 0.759 -1.547 1.00 0.00 16 LEU A O 12
ATOM 16223 N N . ALA A 1 17 ? 11.899 2.669 -2.041 1.00 0.00 17 ALA A N 12
ATOM 16224 C CA . ALA A 1 17 ? 10.753 1.973 -2.693 1.00 0.00 17 ALA A CA 12
ATOM 16225 C C . ALA A 1 17 ? 11.258 1.098 -3.844 1.00 0.00 17 ALA A C 12
ATOM 16226 O O . ALA A 1 17 ? 10.917 -0.063 -3.948 1.00 0.00 17 ALA A O 12
ATOM 16233 N N . LEU A 1 18 ? 12.115 1.629 -4.674 1.00 0.00 18 LEU A N 12
ATOM 16234 C CA . LEU A 1 18 ? 12.690 0.804 -5.775 1.00 0.00 18 LEU A CA 12
ATOM 16235 C C . LEU A 1 18 ? 13.441 -0.393 -5.190 1.00 0.00 18 LEU A C 12
ATOM 16236 O O . LEU A 1 18 ? 13.243 -1.520 -5.599 1.00 0.00 18 LEU A O 12
ATOM 16252 N N . ASP A 1 19 ? 14.227 -0.173 -4.174 1.00 0.00 19 ASP A N 12
ATOM 16253 C CA . ASP A 1 19 ? 14.898 -1.316 -3.494 1.00 0.00 19 ASP A CA 12
ATOM 16254 C C . ASP A 1 19 ? 13.845 -2.280 -2.942 1.00 0.00 19 ASP A C 12
ATOM 16255 O O . ASP A 1 19 ? 13.940 -3.481 -3.102 1.00 0.00 19 ASP A O 12
ATOM 16264 N N . LEU A 1 20 ? 12.814 -1.753 -2.339 1.00 0.00 20 LEU A N 12
ATOM 16265 C CA . LEU A 1 20 ? 11.717 -2.617 -1.829 1.00 0.00 20 LEU A CA 12
ATOM 16266 C C . LEU A 1 20 ? 11.024 -3.323 -2.995 1.00 0.00 20 LEU A C 12
ATOM 16267 O O . LEU A 1 20 ? 10.681 -4.485 -2.917 1.00 0.00 20 LEU A O 12
ATOM 16283 N N . LEU A 1 21 ? 10.730 -2.598 -4.035 1.00 0.00 21 LEU A N 12
ATOM 16284 C CA . LEU A 1 21 ? 9.953 -3.196 -5.157 1.00 0.00 21 LEU A CA 12
ATOM 16285 C C . LEU A 1 21 ? 10.693 -4.415 -5.710 1.00 0.00 21 LEU A C 12
ATOM 16286 O O . LEU A 1 21 ? 10.166 -5.509 -5.742 1.00 0.00 21 LEU A O 12
ATOM 16302 N N . GLU A 1 22 ? 11.956 -4.264 -5.993 1.00 0.00 22 GLU A N 12
ATOM 16303 C CA . GLU A 1 22 ? 12.781 -5.449 -6.366 1.00 0.00 22 GLU A CA 12
ATOM 16304 C C . GLU A 1 22 ? 12.801 -6.449 -5.207 1.00 0.00 22 GLU A C 12
ATOM 16305 O O . GLU A 1 22 ? 12.882 -7.646 -5.405 1.00 0.00 22 GLU A O 12
ATOM 16317 N N . GLN A 1 23 ? 12.836 -5.955 -4.001 1.00 0.00 23 GLN A N 12
ATOM 16318 C CA . GLN A 1 23 ? 12.977 -6.856 -2.821 1.00 0.00 23 GLN A CA 12
ATOM 16319 C C . GLN A 1 23 ? 11.808 -7.845 -2.760 1.00 0.00 23 GLN A C 12
ATOM 16320 O O . GLN A 1 23 ? 11.972 -8.984 -2.370 1.00 0.00 23 GLN A O 12
ATOM 16334 N N . ILE A 1 24 ? 10.635 -7.430 -3.155 1.00 0.00 24 ILE A N 12
ATOM 16335 C CA . ILE A 1 24 ? 9.472 -8.367 -3.130 1.00 0.00 24 ILE A CA 12
ATOM 16336 C C . ILE A 1 24 ? 9.770 -9.567 -4.028 1.00 0.00 24 ILE A C 12
ATOM 16337 O O . ILE A 1 24 ? 9.631 -10.704 -3.632 1.00 0.00 24 ILE A O 12
ATOM 16353 N N . LYS A 1 25 ? 10.201 -9.322 -5.233 1.00 0.00 25 LYS A N 12
ATOM 16354 C CA . LYS A 1 25 ? 10.533 -10.452 -6.142 1.00 0.00 25 LYS A CA 12
ATOM 16355 C C . LYS A 1 25 ? 11.653 -11.299 -5.529 1.00 0.00 25 LYS A C 12
ATOM 16356 O O . LYS A 1 25 ? 11.563 -12.508 -5.459 1.00 0.00 25 LYS A O 12
ATOM 16375 N N . ASN A 1 26 ? 12.686 -10.666 -5.040 1.00 0.00 26 ASN A N 12
ATOM 16376 C CA . ASN A 1 26 ? 13.786 -11.430 -4.379 1.00 0.00 26 ASN A CA 12
ATOM 16377 C C . ASN A 1 26 ? 13.247 -12.205 -3.180 1.00 0.00 26 ASN A C 12
ATOM 16378 O O . ASN A 1 26 ? 13.536 -13.371 -2.997 1.00 0.00 26 ASN A O 12
ATOM 16389 N N . GLY A 1 27 ? 12.578 -11.525 -2.293 1.00 0.00 27 GLY A N 12
ATOM 16390 C CA . GLY A 1 27 ? 12.149 -12.168 -1.024 1.00 0.00 27 GLY A CA 12
ATOM 16391 C C . GLY A 1 27 ? 10.652 -12.474 -1.079 1.00 0.00 27 GLY A C 12
ATOM 16392 O O . GLY A 1 27 ? 10.239 -13.603 -0.906 1.00 0.00 27 GLY A O 12
ATOM 16396 N N . ALA A 1 28 ? 9.845 -11.475 -1.351 1.00 0.00 28 ALA A N 12
ATOM 16397 C CA . ALA A 1 28 ? 8.364 -11.682 -1.471 1.00 0.00 28 ALA A CA 12
ATOM 16398 C C . ALA A 1 28 ? 7.719 -11.762 -0.088 1.00 0.00 28 ALA A C 12
ATOM 16399 O O . ALA A 1 28 ? 7.696 -12.802 0.540 1.00 0.00 28 ALA A O 12
ATOM 16406 N N . ASP A 1 29 ? 7.217 -10.662 0.400 1.00 0.00 29 ASP A N 12
ATOM 16407 C CA . ASP A 1 29 ? 6.597 -10.661 1.753 1.00 0.00 29 ASP A CA 12
ATOM 16408 C C . ASP A 1 29 ? 6.034 -9.269 2.064 1.00 0.00 29 ASP A C 12
ATOM 16409 O O . ASP A 1 29 ? 6.690 -8.447 2.670 1.00 0.00 29 ASP A O 12
ATOM 16418 N N . PHE A 1 30 ? 4.873 -8.967 1.554 1.00 0.00 30 PHE A N 12
ATOM 16419 C CA . PHE A 1 30 ? 4.326 -7.585 1.706 1.00 0.00 30 PHE A CA 12
ATOM 16420 C C . PHE A 1 30 ? 4.154 -7.217 3.183 1.00 0.00 30 PHE A C 12
ATOM 16421 O O . PHE A 1 30 ? 4.509 -6.135 3.604 1.00 0.00 30 PHE A O 12
ATOM 16438 N N . GLY A 1 31 ? 3.523 -8.061 3.952 1.00 0.00 31 GLY A N 12
ATOM 16439 C CA . GLY A 1 31 ? 3.228 -7.694 5.367 1.00 0.00 31 GLY A CA 12
ATOM 16440 C C . GLY A 1 31 ? 4.531 -7.542 6.154 1.00 0.00 31 GLY A C 12
ATOM 16441 O O . GLY A 1 31 ? 4.718 -6.588 6.887 1.00 0.00 31 GLY A O 12
ATOM 16445 N N . LYS A 1 32 ? 5.402 -8.509 6.072 1.00 0.00 32 LYS A N 12
ATOM 16446 C CA . LYS A 1 32 ? 6.648 -8.454 6.889 1.00 0.00 32 LYS A CA 12
ATOM 16447 C C . LYS A 1 32 ? 7.540 -7.300 6.424 1.00 0.00 32 LYS A C 12
ATOM 16448 O O . LYS A 1 32 ? 8.116 -6.588 7.224 1.00 0.00 32 LYS A O 12
ATOM 16467 N N . LEU A 1 33 ? 7.633 -7.083 5.140 1.00 0.00 33 LEU A N 12
ATOM 16468 C CA . LEU A 1 33 ? 8.458 -5.948 4.636 1.00 0.00 33 LEU A CA 12
ATOM 16469 C C . LEU A 1 33 ? 7.841 -4.614 5.050 1.00 0.00 33 LEU A C 12
ATOM 16470 O O . LEU A 1 33 ? 8.536 -3.686 5.409 1.00 0.00 33 LEU A O 12
ATOM 16486 N N . ALA A 1 34 ? 6.544 -4.502 4.997 1.00 0.00 34 ALA A N 12
ATOM 16487 C CA . ALA A 1 34 ? 5.899 -3.218 5.380 1.00 0.00 34 ALA A CA 12
ATOM 16488 C C . ALA A 1 34 ? 6.250 -2.865 6.824 1.00 0.00 34 ALA A C 12
ATOM 16489 O O . ALA A 1 34 ? 6.681 -1.769 7.117 1.00 0.00 34 ALA A O 12
ATOM 16496 N N . LYS A 1 35 ? 6.044 -3.776 7.731 1.00 0.00 35 LYS A N 12
ATOM 16497 C CA . LYS A 1 35 ? 6.339 -3.478 9.162 1.00 0.00 35 LYS A CA 12
ATOM 16498 C C . LYS A 1 35 ? 7.820 -3.127 9.349 1.00 0.00 35 LYS A C 12
ATOM 16499 O O . LYS A 1 35 ? 8.162 -2.223 10.085 1.00 0.00 35 LYS A O 12
ATOM 16518 N N . LYS A 1 36 ? 8.703 -3.892 8.764 1.00 0.00 36 LYS A N 12
ATOM 16519 C CA . LYS A 1 36 ? 10.158 -3.660 9.001 1.00 0.00 36 LYS A CA 12
ATOM 16520 C C . LYS A 1 36 ? 10.609 -2.337 8.372 1.00 0.00 36 LYS A C 12
ATOM 16521 O O . LYS A 1 36 ? 11.346 -1.575 8.966 1.00 0.00 36 LYS A O 12
ATOM 16540 N N . HIS A 1 37 ? 10.239 -2.098 7.144 1.00 0.00 37 HIS A N 12
ATOM 16541 C CA . HIS A 1 37 ? 10.722 -0.872 6.441 1.00 0.00 37 HIS A CA 12
ATOM 16542 C C . HIS A 1 37 ? 9.995 0.372 6.958 1.00 0.00 37 HIS A C 12
ATOM 16543 O O . HIS A 1 37 ? 10.599 1.397 7.206 1.00 0.00 37 HIS A O 12
ATOM 16557 N N . SER A 1 38 ? 8.701 0.298 7.104 1.00 0.00 38 SER A N 12
ATOM 16558 C CA . SER A 1 38 ? 7.938 1.484 7.583 1.00 0.00 38 SER A CA 12
ATOM 16559 C C . SER A 1 38 ? 8.426 1.898 8.972 1.00 0.00 38 SER A C 12
ATOM 16560 O O . SER A 1 38 ? 8.665 3.061 9.229 1.00 0.00 38 SER A O 12
ATOM 16568 N N . ILE A 1 39 ? 8.580 0.946 9.860 1.00 0.00 39 ILE A N 12
ATOM 16569 C CA . ILE A 1 39 ? 9.058 1.255 11.244 1.00 0.00 39 ILE A CA 12
ATOM 16570 C C . ILE A 1 39 ? 8.497 2.599 11.726 1.00 0.00 39 ILE A C 12
ATOM 16571 O O . ILE A 1 39 ? 9.117 3.305 12.496 1.00 0.00 39 ILE A O 12
ATOM 16587 N N . CYS A 1 40 ? 7.331 2.963 11.260 1.00 0.00 40 CYS A N 12
ATOM 16588 C CA . CYS A 1 40 ? 6.734 4.270 11.663 1.00 0.00 40 CYS A CA 12
ATOM 16589 C C . CYS A 1 40 ? 5.370 4.042 12.327 1.00 0.00 40 CYS A C 12
ATOM 16590 O O . CYS A 1 40 ? 4.875 2.932 12.358 1.00 0.00 40 CYS A O 12
ATOM 16598 N N . PRO A 1 41 ? 4.823 5.095 12.877 1.00 0.00 41 PRO A N 12
ATOM 16599 C CA . PRO A 1 41 ? 3.529 4.989 13.592 1.00 0.00 41 PRO A CA 12
ATOM 16600 C C . PRO A 1 41 ? 2.507 4.236 12.735 1.00 0.00 41 PRO A C 12
ATOM 16601 O O . PRO A 1 41 ? 1.665 3.520 13.239 1.00 0.00 41 PRO A O 12
ATOM 16612 N N . SER A 1 42 ? 2.606 4.358 11.440 1.00 0.00 42 SER A N 12
ATOM 16613 C CA . SER A 1 42 ? 1.677 3.615 10.546 1.00 0.00 42 SER A CA 12
ATOM 16614 C C . SER A 1 42 ? 2.379 2.386 9.966 1.00 0.00 42 SER A C 12
ATOM 16615 O O . SER A 1 42 ? 1.874 1.736 9.075 1.00 0.00 42 SER A O 12
ATOM 16623 N N . GLY A 1 43 ? 3.488 2.004 10.530 1.00 0.00 43 GLY A N 12
ATOM 16624 C CA . GLY A 1 43 ? 4.146 0.750 10.077 1.00 0.00 43 GLY A CA 12
ATOM 16625 C C . GLY A 1 43 ? 3.364 -0.442 10.628 1.00 0.00 43 GLY A C 12
ATOM 16626 O O . GLY A 1 43 ? 2.844 -1.253 9.888 1.00 0.00 43 GLY A O 12
ATOM 16630 N N . LYS A 1 44 ? 3.241 -0.530 11.923 1.00 0.00 44 LYS A N 12
ATOM 16631 C CA . LYS A 1 44 ? 2.449 -1.639 12.526 1.00 0.00 44 LYS A CA 12
ATOM 16632 C C . LYS A 1 44 ? 0.997 -1.591 12.037 1.00 0.00 44 LYS A C 12
ATOM 16633 O O . LYS A 1 44 ? 0.369 -2.611 11.835 1.00 0.00 44 LYS A O 12
ATOM 16652 N N . ARG A 1 45 ? 0.431 -0.417 11.929 1.00 0.00 45 ARG A N 12
ATOM 16653 C CA . ARG A 1 45 ? -1.008 -0.320 11.553 1.00 0.00 45 ARG A CA 12
ATOM 16654 C C . ARG A 1 45 ? -1.155 -0.030 10.053 1.00 0.00 45 ARG A C 12
ATOM 16655 O O . ARG A 1 45 ? -2.020 -0.568 9.390 1.00 0.00 45 ARG A O 12
ATOM 16676 N N . GLY A 1 46 ? -0.334 0.831 9.520 1.00 0.00 46 GLY A N 12
ATOM 16677 C CA . GLY A 1 46 ? -0.440 1.173 8.073 1.00 0.00 46 GLY A CA 12
ATOM 16678 C C . GLY A 1 46 ? 0.007 -0.021 7.223 1.00 0.00 46 GLY A C 12
ATOM 16679 O O . GLY A 1 46 ? -0.479 -0.232 6.130 1.00 0.00 46 GLY A O 12
ATOM 16683 N N . GLY A 1 47 ? 0.914 -0.817 7.726 1.00 0.00 47 GLY A N 12
ATOM 16684 C CA . GLY A 1 47 ? 1.370 -2.012 6.956 1.00 0.00 47 GLY A CA 12
ATOM 16685 C C . GLY A 1 47 ? 0.242 -3.046 6.890 1.00 0.00 47 GLY A C 12
ATOM 16686 O O . GLY A 1 47 ? 0.344 -4.051 6.216 1.00 0.00 47 GLY A O 12
ATOM 16690 N N . ASP A 1 48 ? -0.839 -2.795 7.573 1.00 0.00 48 ASP A N 12
ATOM 16691 C CA . ASP A 1 48 ? -1.990 -3.737 7.547 1.00 0.00 48 ASP A CA 12
ATOM 16692 C C . ASP A 1 48 ? -3.163 -3.093 8.284 1.00 0.00 48 ASP A C 12
ATOM 16693 O O . ASP A 1 48 ? -3.442 -3.400 9.426 1.00 0.00 48 ASP A O 12
ATOM 16702 N N . LEU A 1 49 ? -3.762 -2.104 7.679 1.00 0.00 49 LEU A N 12
ATOM 16703 C CA . LEU A 1 49 ? -4.815 -1.322 8.387 1.00 0.00 49 LEU A CA 12
ATOM 16704 C C . LEU A 1 49 ? -6.070 -2.177 8.576 1.00 0.00 49 LEU A C 12
ATOM 16705 O O . LEU A 1 49 ? -6.840 -1.972 9.492 1.00 0.00 49 LEU A O 12
ATOM 16721 N N . GLY A 1 50 ? -6.284 -3.132 7.711 1.00 0.00 50 GLY A N 12
ATOM 16722 C CA . GLY A 1 50 ? -7.490 -3.992 7.841 1.00 0.00 50 GLY A CA 12
ATOM 16723 C C . GLY A 1 50 ? -8.421 -3.738 6.656 1.00 0.00 50 GLY A C 12
ATOM 16724 O O . GLY A 1 50 ? -7.993 -3.320 5.597 1.00 0.00 50 GLY A O 12
ATOM 16728 N N . GLU A 1 51 ? -9.689 -3.982 6.824 1.00 0.00 51 GLU A N 12
ATOM 16729 C CA . GLU A 1 51 ? -10.645 -3.748 5.707 1.00 0.00 51 GLU A CA 12
ATOM 16730 C C . GLU A 1 51 ? -11.480 -2.496 5.991 1.00 0.00 51 GLU A C 12
ATOM 16731 O O . GLU A 1 51 ? -12.073 -2.363 7.042 1.00 0.00 51 GLU A O 12
ATOM 16743 N N . PHE A 1 52 ? -11.566 -1.594 5.050 1.00 0.00 52 PHE A N 12
ATOM 16744 C CA . PHE A 1 52 ? -12.406 -0.379 5.270 1.00 0.00 52 PHE A CA 12
ATOM 16745 C C . PHE A 1 52 ? -13.327 -0.133 4.071 1.00 0.00 52 PHE A C 12
ATOM 16746 O O . PHE A 1 52 ? -13.231 -0.794 3.058 1.00 0.00 52 PHE A O 12
ATOM 16763 N N . ARG A 1 53 ? -14.213 0.821 4.178 1.00 0.00 53 ARG A N 12
ATOM 16764 C CA . ARG A 1 53 ? -15.130 1.121 3.039 1.00 0.00 53 ARG A CA 12
ATOM 16765 C C . ARG A 1 53 ? -14.811 2.499 2.451 1.00 0.00 53 ARG A C 12
ATOM 16766 O O . ARG A 1 53 ? -13.882 3.159 2.869 1.00 0.00 53 ARG A O 12
ATOM 16787 N N . GLN A 1 54 ? -15.487 2.873 1.398 1.00 0.00 54 GLN A N 12
ATOM 16788 C CA . GLN A 1 54 ? -15.122 4.132 0.681 1.00 0.00 54 GLN A CA 12
ATOM 16789 C C . GLN A 1 54 ? -15.258 5.354 1.598 1.00 0.00 54 GLN A C 12
ATOM 16790 O O . GLN A 1 54 ? -14.784 6.427 1.281 1.00 0.00 54 GLN A O 12
ATOM 16804 N N . GLY A 1 55 ? -15.860 5.200 2.746 1.00 0.00 55 GLY A N 12
ATOM 16805 C CA . GLY A 1 55 ? -15.973 6.355 3.688 1.00 0.00 55 GLY A CA 12
ATOM 16806 C C . GLY A 1 55 ? -14.694 6.461 4.529 1.00 0.00 55 GLY A C 12
ATOM 16807 O O . GLY A 1 55 ? -14.741 6.687 5.722 1.00 0.00 55 GLY A O 12
ATOM 16811 N N . GLN A 1 56 ? -13.551 6.292 3.916 1.00 0.00 56 GLN A N 12
ATOM 16812 C CA . GLN A 1 56 ? -12.265 6.371 4.672 1.00 0.00 56 GLN A CA 12
ATOM 16813 C C . GLN A 1 56 ? -11.083 6.187 3.726 1.00 0.00 56 GLN A C 12
ATOM 16814 O O . GLN A 1 56 ? -9.977 6.599 4.016 1.00 0.00 56 GLN A O 12
ATOM 16828 N N . MET A 1 57 ? -11.259 5.395 2.710 1.00 0.00 57 MET A N 12
ATOM 16829 C CA . MET A 1 57 ? -10.096 4.985 1.888 1.00 0.00 57 MET A CA 12
ATOM 16830 C C . MET A 1 57 ? -9.226 6.194 1.527 1.00 0.00 57 MET A C 12
ATOM 16831 O O . MET A 1 57 ? -9.718 7.263 1.223 1.00 0.00 57 MET A O 12
ATOM 16845 N N . VAL A 1 58 ? -7.935 6.010 1.516 1.00 0.00 58 VAL A N 12
ATOM 16846 C CA . VAL A 1 58 ? -7.014 7.118 1.124 1.00 0.00 58 VAL A CA 12
ATOM 16847 C C . VAL A 1 58 ? -7.115 7.379 -0.387 1.00 0.00 58 VAL A C 12
ATOM 16848 O O . VAL A 1 58 ? -7.138 6.456 -1.175 1.00 0.00 58 VAL A O 12
ATOM 16861 N N . PRO A 1 59 ? -7.275 8.631 -0.728 1.00 0.00 59 PRO A N 12
ATOM 16862 C CA . PRO A 1 59 ? -7.507 9.030 -2.139 1.00 0.00 59 PRO A CA 12
ATOM 16863 C C . PRO A 1 59 ? -6.567 8.281 -3.091 1.00 0.00 59 PRO A C 12
ATOM 16864 O O . PRO A 1 59 ? -6.976 7.811 -4.135 1.00 0.00 59 PRO A O 12
ATOM 16875 N N . ALA A 1 60 ? -5.311 8.183 -2.757 1.00 0.00 60 ALA A N 12
ATOM 16876 C CA . ALA A 1 60 ? -4.352 7.484 -3.662 1.00 0.00 60 ALA A CA 12
ATOM 16877 C C . ALA A 1 60 ? -4.801 6.037 -3.881 1.00 0.00 60 ALA A C 12
ATOM 16878 O O . ALA A 1 60 ? -4.778 5.531 -4.985 1.00 0.00 60 ALA A O 12
ATOM 16885 N N . PHE A 1 61 ? -5.305 5.406 -2.858 1.00 0.00 61 PHE A N 12
ATOM 16886 C CA . PHE A 1 61 ? -5.870 4.036 -3.030 1.00 0.00 61 PHE A CA 12
ATOM 16887 C C . PHE A 1 61 ? -7.023 4.060 -4.037 1.00 0.00 61 PHE A C 12
ATOM 16888 O O . PHE A 1 61 ? -7.217 3.129 -4.793 1.00 0.00 61 PHE A O 12
ATOM 16905 N N . ASP A 1 62 ? -7.832 5.083 -4.003 1.00 0.00 62 ASP A N 12
ATOM 16906 C CA . ASP A 1 62 ? -9.021 5.122 -4.902 1.00 0.00 62 ASP A CA 12
ATOM 16907 C C . ASP A 1 62 ? -8.577 5.064 -6.364 1.00 0.00 62 ASP A C 12
ATOM 16908 O O . ASP A 1 62 ? -9.118 4.319 -7.156 1.00 0.00 62 ASP A O 12
ATOM 16917 N N . LYS A 1 63 ? -7.565 5.803 -6.716 1.00 0.00 63 LYS A N 12
ATOM 16918 C CA . LYS A 1 63 ? -7.056 5.741 -8.114 1.00 0.00 63 LYS A CA 12
ATOM 16919 C C . LYS A 1 63 ? -6.594 4.317 -8.453 1.00 0.00 63 LYS A C 12
ATOM 16920 O O . LYS A 1 63 ? -6.835 3.823 -9.536 1.00 0.00 63 LYS A O 12
ATOM 16939 N N . VAL A 1 64 ? -5.831 3.702 -7.586 1.00 0.00 64 VAL A N 12
ATOM 16940 C CA . VAL A 1 64 ? -5.240 2.370 -7.925 1.00 0.00 64 VAL A CA 12
ATOM 16941 C C . VAL A 1 64 ? -6.265 1.244 -7.750 1.00 0.00 64 VAL A C 12
ATOM 16942 O O . VAL A 1 64 ? -6.454 0.440 -8.641 1.00 0.00 64 VAL A O 12
ATOM 16955 N N . VAL A 1 65 ? -7.015 1.234 -6.683 1.00 0.00 65 VAL A N 12
ATOM 16956 C CA . VAL A 1 65 ? -8.105 0.221 -6.586 1.00 0.00 65 VAL A CA 12
ATOM 16957 C C . VAL A 1 65 ? -8.987 0.315 -7.837 1.00 0.00 65 VAL A C 12
ATOM 16958 O O . VAL A 1 65 ? -9.574 -0.655 -8.272 1.00 0.00 65 VAL A O 12
ATOM 16971 N N . PHE A 1 66 ? -9.020 1.469 -8.455 1.00 0.00 66 PHE A N 12
ATOM 16972 C CA . PHE A 1 66 ? -9.788 1.620 -9.726 1.00 0.00 66 PHE A CA 12
ATOM 16973 C C . PHE A 1 66 ? -8.855 1.425 -10.927 1.00 0.00 66 PHE A C 12
ATOM 16974 O O . PHE A 1 66 ? -9.290 1.227 -12.044 1.00 0.00 66 PHE A O 12
ATOM 16991 N N . SER A 1 67 ? -7.571 1.436 -10.690 1.00 0.00 67 SER A N 12
ATOM 16992 C CA . SER A 1 67 ? -6.593 1.204 -11.788 1.00 0.00 67 SER A CA 12
ATOM 16993 C C . SER A 1 67 ? -6.221 -0.280 -11.855 1.00 0.00 67 SER A C 12
ATOM 16994 O O . SER A 1 67 ? -6.479 -0.951 -12.835 1.00 0.00 67 SER A O 12
ATOM 17002 N N . CYS A 1 68 ? -5.643 -0.801 -10.808 1.00 0.00 68 CYS A N 12
ATOM 17003 C CA . CYS A 1 68 ? -5.284 -2.249 -10.795 1.00 0.00 68 CYS A CA 12
ATOM 17004 C C . CYS A 1 68 ? -6.331 -3.048 -10.015 1.00 0.00 68 CYS A C 12
ATOM 17005 O O . CYS A 1 68 ? -6.685 -2.689 -8.909 1.00 0.00 68 CYS A O 12
ATOM 17013 N N . PRO A 1 69 ? -6.772 -4.126 -10.606 1.00 0.00 69 PRO A N 12
ATOM 17014 C CA . PRO A 1 69 ? -7.762 -5.003 -9.936 1.00 0.00 69 PRO A CA 12
ATOM 17015 C C . PRO A 1 69 ? -7.176 -5.560 -8.636 1.00 0.00 69 PRO A C 12
ATOM 17016 O O . PRO A 1 69 ? -5.979 -5.579 -8.443 1.00 0.00 69 PRO A O 12
ATOM 17027 N N . VAL A 1 70 ? -8.011 -6.006 -7.741 1.00 0.00 70 VAL A N 12
ATOM 17028 C CA . VAL A 1 70 ? -7.499 -6.555 -6.452 1.00 0.00 70 VAL A CA 12
ATOM 17029 C C . VAL A 1 70 ? -6.589 -7.763 -6.723 1.00 0.00 70 VAL A C 12
ATOM 17030 O O . VAL A 1 70 ? -6.252 -8.043 -7.856 1.00 0.00 70 VAL A O 12
ATOM 17043 N N . LEU A 1 71 ? -6.013 -8.333 -5.696 1.00 0.00 71 LEU A N 12
ATOM 17044 C CA . LEU A 1 71 ? -4.928 -9.336 -5.914 1.00 0.00 71 LEU A CA 12
ATOM 17045 C C . LEU A 1 71 ? -3.941 -8.819 -6.963 1.00 0.00 71 LEU A C 12
ATOM 17046 O O . LEU A 1 71 ? -3.405 -9.570 -7.754 1.00 0.00 71 LEU A O 12
ATOM 17062 N N . GLU A 1 72 ? -3.633 -7.553 -6.913 1.00 0.00 72 GLU A N 12
ATOM 17063 C CA . GLU A 1 72 ? -2.605 -6.991 -7.833 1.00 0.00 72 GLU A CA 12
ATOM 17064 C C . GLU A 1 72 ? -1.908 -5.802 -7.165 1.00 0.00 72 GLU A C 12
ATOM 17065 O O . GLU A 1 72 ? -2.365 -4.681 -7.267 1.00 0.00 72 GLU A O 12
ATOM 17077 N N . PRO A 1 73 ? -0.850 -6.094 -6.458 1.00 0.00 73 PRO A N 12
ATOM 17078 C CA . PRO A 1 73 ? -0.122 -5.038 -5.713 1.00 0.00 73 PRO A CA 12
ATOM 17079 C C . PRO A 1 73 ? 0.369 -3.965 -6.684 1.00 0.00 73 PRO A C 12
ATOM 17080 O O . PRO A 1 73 ? 0.988 -4.260 -7.687 1.00 0.00 73 PRO A O 12
ATOM 17091 N N . THR A 1 74 ? 0.049 -2.727 -6.430 1.00 0.00 74 THR A N 12
ATOM 17092 C CA . THR A 1 74 ? 0.446 -1.650 -7.381 1.00 0.00 74 THR A CA 12
ATOM 17093 C C . THR A 1 74 ? 1.116 -0.497 -6.633 1.00 0.00 74 THR A C 12
ATOM 17094 O O . THR A 1 74 ? 0.682 -0.096 -5.570 1.00 0.00 74 THR A O 12
ATOM 17105 N N . GLY A 1 75 ? 2.187 0.020 -7.166 1.00 0.00 75 GLY A N 12
ATOM 17106 C CA . GLY A 1 75 ? 2.906 1.123 -6.473 1.00 0.00 75 GLY A CA 12
ATOM 17107 C C . GLY A 1 75 ? 4.389 1.083 -6.864 1.00 0.00 75 GLY A C 12
ATOM 17108 O O . GLY A 1 75 ? 4.758 0.383 -7.786 1.00 0.00 75 GLY A O 12
ATOM 17112 N N . PRO A 1 76 ? 5.190 1.884 -6.200 1.00 0.00 76 PRO A N 12
ATOM 17113 C CA . PRO A 1 76 ? 4.713 2.726 -5.081 1.00 0.00 76 PRO A CA 12
ATOM 17114 C C . PRO A 1 76 ? 4.126 4.039 -5.612 1.00 0.00 76 PRO A C 12
ATOM 17115 O O . PRO A 1 76 ? 4.637 4.625 -6.546 1.00 0.00 76 PRO A O 12
ATOM 17126 N N . LEU A 1 77 ? 2.981 4.425 -5.114 1.00 0.00 77 LEU A N 12
ATOM 17127 C CA . LEU A 1 77 ? 2.268 5.604 -5.689 1.00 0.00 77 LEU A CA 12
ATOM 17128 C C . LEU A 1 77 ? 2.641 6.884 -4.935 1.00 0.00 77 LEU A C 12
ATOM 17129 O O . LEU A 1 77 ? 3.480 6.875 -4.060 1.00 0.00 77 LEU A O 12
ATOM 17145 N N . HIS A 1 78 ? 2.069 7.997 -5.309 1.00 0.00 78 HIS A N 12
ATOM 17146 C CA . HIS A 1 78 ? 2.447 9.282 -4.653 1.00 0.00 78 HIS A CA 12
ATOM 17147 C C . HIS A 1 78 ? 1.378 9.709 -3.641 1.00 0.00 78 HIS A C 12
ATOM 17148 O O . HIS A 1 78 ? 0.222 9.879 -3.975 1.00 0.00 78 HIS A O 12
ATOM 17162 N N . THR A 1 79 ? 1.775 9.943 -2.420 1.00 0.00 79 THR A N 12
ATOM 17163 C CA . THR A 1 79 ? 0.810 10.428 -1.392 1.00 0.00 79 THR A CA 12
ATOM 17164 C C . THR A 1 79 ? 1.478 11.491 -0.513 1.00 0.00 79 THR A C 12
ATOM 17165 O O . THR A 1 79 ? 2.685 11.622 -0.497 1.00 0.00 79 THR A O 12
ATOM 17176 N N . GLN A 1 80 ? 0.707 12.267 0.196 1.00 0.00 80 GLN A N 12
ATOM 17177 C CA . GLN A 1 80 ? 1.310 13.342 1.040 1.00 0.00 80 GLN A CA 12
ATOM 17178 C C . GLN A 1 80 ? 2.259 12.735 2.079 1.00 0.00 80 GLN A C 12
ATOM 17179 O O . GLN A 1 80 ? 3.296 13.290 2.383 1.00 0.00 80 GLN A O 12
ATOM 17193 N N . PHE A 1 81 ? 1.892 11.625 2.657 1.00 0.00 81 PHE A N 12
ATOM 17194 C CA . PHE A 1 81 ? 2.751 11.016 3.712 1.00 0.00 81 PHE A CA 12
ATOM 17195 C C . PHE A 1 81 ? 4.036 10.448 3.100 1.00 0.00 81 PHE A C 12
ATOM 17196 O O . PHE A 1 81 ? 4.923 10.004 3.802 1.00 0.00 81 PHE A O 12
ATOM 17213 N N . GLY A 1 82 ? 4.149 10.466 1.800 1.00 0.00 82 GLY A N 12
ATOM 17214 C CA . GLY A 1 82 ? 5.383 9.935 1.153 1.00 0.00 82 GLY A CA 12
ATOM 17215 C C . GLY A 1 82 ? 4.996 9.042 -0.026 1.00 0.00 82 GLY A C 12
ATOM 17216 O O . GLY A 1 82 ? 4.106 9.358 -0.789 1.00 0.00 82 GLY A O 12
ATOM 17220 N N . TYR A 1 83 ? 5.649 7.923 -0.177 1.00 0.00 83 TYR A N 12
ATOM 17221 C CA . TYR A 1 83 ? 5.304 7.009 -1.304 1.00 0.00 83 TYR A CA 12
ATOM 17222 C C . TYR A 1 83 ? 4.340 5.921 -0.827 1.00 0.00 83 TYR A C 12
ATOM 17223 O O . TYR A 1 83 ? 4.562 5.275 0.178 1.00 0.00 83 TYR A O 12
ATOM 17241 N N . HIS A 1 84 ? 3.273 5.720 -1.548 1.00 0.00 84 HIS A N 12
ATOM 17242 C CA . HIS A 1 84 ? 2.276 4.677 -1.152 1.00 0.00 84 HIS A CA 12
ATOM 17243 C C . HIS A 1 84 ? 2.345 3.478 -2.099 1.00 0.00 84 HIS A C 12
ATOM 17244 O O . HIS A 1 84 ? 1.799 3.514 -3.184 1.00 0.00 84 HIS A O 12
ATOM 17258 N N . ILE A 1 85 ? 2.781 2.347 -1.613 1.00 0.00 85 ILE A N 12
ATOM 17259 C CA . ILE A 1 85 ? 2.591 1.103 -2.416 1.00 0.00 85 ILE A CA 12
ATOM 17260 C C . ILE A 1 85 ? 1.458 0.278 -1.800 1.00 0.00 85 ILE A C 12
ATOM 17261 O O . ILE A 1 85 ? 1.439 0.038 -0.608 1.00 0.00 85 ILE A O 12
ATOM 17277 N N . ILE A 1 86 ? 0.423 0.023 -2.552 1.00 0.00 86 ILE A N 12
ATOM 17278 C CA . ILE A 1 86 ? -0.798 -0.569 -1.936 1.00 0.00 86 ILE A CA 12
ATOM 17279 C C . ILE A 1 86 ? -0.997 -2.019 -2.380 1.00 0.00 86 ILE A C 12
ATOM 17280 O O . ILE A 1 86 ? -1.095 -2.317 -3.555 1.00 0.00 86 ILE A O 12
ATOM 17296 N N . LYS A 1 87 ? -1.208 -2.892 -1.434 1.00 0.00 87 LYS A N 12
ATOM 17297 C CA . LYS A 1 87 ? -1.580 -4.296 -1.761 1.00 0.00 87 LYS A CA 12
ATOM 17298 C C . LYS A 1 87 ? -3.089 -4.471 -1.559 1.00 0.00 87 LYS A C 12
ATOM 17299 O O . LYS A 1 87 ? -3.625 -4.112 -0.528 1.00 0.00 87 LYS A O 12
ATOM 17318 N N . VAL A 1 88 ? -3.788 -4.952 -2.551 1.00 0.00 88 VAL A N 12
ATOM 17319 C CA . VAL A 1 88 ? -5.272 -5.061 -2.424 1.00 0.00 88 VAL A CA 12
ATOM 17320 C C . VAL A 1 88 ? -5.677 -6.513 -2.161 1.00 0.00 88 VAL A C 12
ATOM 17321 O O . VAL A 1 88 ? -5.170 -7.433 -2.773 1.00 0.00 88 VAL A O 12
ATOM 17334 N N . LEU A 1 89 ? -6.585 -6.722 -1.249 1.00 0.00 89 LEU A N 12
ATOM 17335 C CA . LEU A 1 89 ? -7.031 -8.099 -0.930 1.00 0.00 89 LEU A CA 12
ATOM 17336 C C . LEU A 1 89 ? -8.569 -8.152 -0.940 1.00 0.00 89 LEU A C 12
ATOM 17337 O O . LEU A 1 89 ? -9.214 -7.459 -0.178 1.00 0.00 89 LEU A O 12
ATOM 17353 N N . TYR A 1 90 ? -9.148 -8.964 -1.786 1.00 0.00 90 TYR A N 12
ATOM 17354 C CA . TYR A 1 90 ? -10.641 -9.096 -1.852 1.00 0.00 90 TYR A CA 12
ATOM 17355 C C . TYR A 1 90 ? -11.271 -7.853 -2.490 1.00 0.00 90 TYR A C 12
ATOM 17356 O O . TYR A 1 90 ? -11.947 -7.939 -3.496 1.00 0.00 90 TYR A O 12
ATOM 17374 N N . ARG A 1 91 ? -11.055 -6.702 -1.917 1.00 0.00 91 ARG A N 12
ATOM 17375 C CA . ARG A 1 91 ? -11.645 -5.459 -2.498 1.00 0.00 91 ARG A CA 12
ATOM 17376 C C . ARG A 1 91 ? -13.169 -5.582 -2.601 1.00 0.00 91 ARG A C 12
ATOM 17377 O O . ARG A 1 91 ? -13.772 -5.147 -3.562 1.00 0.00 91 ARG A O 12
ATOM 17398 N N . ASN A 1 92 ? -13.797 -6.160 -1.615 1.00 0.00 92 ASN A N 12
ATOM 17399 C CA . ASN A 1 92 ? -15.283 -6.294 -1.653 1.00 0.00 92 ASN A CA 12
ATOM 17400 C C . ASN A 1 92 ? -15.825 -6.572 -0.248 1.00 0.00 92 ASN A C 12
ATOM 17401 O O . ASN A 1 92 ? -15.272 -7.430 0.420 1.00 0.00 92 ASN A O 12
ATOM 17413 N N . ALA A 1 1 ? -18.279 -7.244 -2.053 1.00 0.00 1 ALA A N 13
ATOM 17414 C CA . ALA A 1 1 ? -17.165 -6.763 -1.184 1.00 0.00 1 ALA A CA 13
ATOM 17415 C C . ALA A 1 1 ? -17.710 -5.857 -0.074 1.00 0.00 1 ALA A C 13
ATOM 17416 O O . ALA A 1 1 ? -17.741 -4.650 -0.205 1.00 0.00 1 ALA A O 13
ATOM 17425 N N . LYS A 1 2 ? -18.150 -6.432 1.015 1.00 0.00 2 LYS A N 13
ATOM 17426 C CA . LYS A 1 2 ? -18.700 -5.602 2.128 1.00 0.00 2 LYS A CA 13
ATOM 17427 C C . LYS A 1 2 ? -17.610 -4.690 2.699 1.00 0.00 2 LYS A C 13
ATOM 17428 O O . LYS A 1 2 ? -17.845 -3.535 2.993 1.00 0.00 2 LYS A O 13
ATOM 17447 N N . THR A 1 3 ? -16.415 -5.193 2.829 1.00 0.00 3 THR A N 13
ATOM 17448 C CA . THR A 1 3 ? -15.296 -4.350 3.347 1.00 0.00 3 THR A CA 13
ATOM 17449 C C . THR A 1 3 ? -14.041 -4.575 2.499 1.00 0.00 3 THR A C 13
ATOM 17450 O O . THR A 1 3 ? -13.967 -5.510 1.729 1.00 0.00 3 THR A O 13
ATOM 17461 N N . ALA A 1 4 ? -13.089 -3.684 2.574 1.00 0.00 4 ALA A N 13
ATOM 17462 C CA . ALA A 1 4 ? -11.888 -3.807 1.697 1.00 0.00 4 ALA A CA 13
ATOM 17463 C C . ALA A 1 4 ? -10.656 -4.182 2.523 1.00 0.00 4 ALA A C 13
ATOM 17464 O O . ALA A 1 4 ? -10.349 -3.554 3.514 1.00 0.00 4 ALA A O 13
ATOM 17471 N N . ALA A 1 5 ? -9.922 -5.172 2.090 1.00 0.00 5 ALA A N 13
ATOM 17472 C CA . ALA A 1 5 ? -8.678 -5.555 2.814 1.00 0.00 5 ALA A CA 13
ATOM 17473 C C . ALA A 1 5 ? -7.466 -4.953 2.106 1.00 0.00 5 ALA A C 13
ATOM 17474 O O . ALA A 1 5 ? -7.283 -5.132 0.922 1.00 0.00 5 ALA A O 13
ATOM 17481 N N . ALA A 1 6 ? -6.687 -4.164 2.791 1.00 0.00 6 ALA A N 13
ATOM 17482 C CA . ALA A 1 6 ? -5.559 -3.478 2.099 1.00 0.00 6 ALA A CA 13
ATOM 17483 C C . ALA A 1 6 ? -4.306 -3.454 2.974 1.00 0.00 6 ALA A C 13
ATOM 17484 O O . ALA A 1 6 ? -4.310 -2.918 4.065 1.00 0.00 6 ALA A O 13
ATOM 17491 N N . LEU A 1 7 ? -3.191 -3.820 2.407 1.00 0.00 7 LEU A N 13
ATOM 17492 C CA . LEU A 1 7 ? -1.893 -3.579 3.100 1.00 0.00 7 LEU A CA 13
ATOM 17493 C C . LEU A 1 7 ? -1.263 -2.306 2.537 1.00 0.00 7 LEU A C 13
ATOM 17494 O O . LEU A 1 7 ? -1.342 -2.045 1.355 1.00 0.00 7 LEU A O 13
ATOM 17510 N N . HIS A 1 8 ? -0.675 -1.488 3.363 1.00 0.00 8 HIS A N 13
ATOM 17511 C CA . HIS A 1 8 ? -0.097 -0.219 2.832 1.00 0.00 8 HIS A CA 13
ATOM 17512 C C . HIS A 1 8 ? 1.295 0.025 3.410 1.00 0.00 8 HIS A C 13
ATOM 17513 O O . HIS A 1 8 ? 1.452 0.304 4.582 1.00 0.00 8 HIS A O 13
ATOM 17527 N N . ILE A 1 9 ? 2.286 0.065 2.565 1.00 0.00 9 ILE A N 13
ATOM 17528 C CA . ILE A 1 9 ? 3.642 0.458 3.034 1.00 0.00 9 ILE A CA 13
ATOM 17529 C C . ILE A 1 9 ? 3.959 1.878 2.573 1.00 0.00 9 ILE A C 13
ATOM 17530 O O . ILE A 1 9 ? 3.861 2.200 1.406 1.00 0.00 9 ILE A O 13
ATOM 17546 N N . LEU A 1 10 ? 4.331 2.728 3.485 1.00 0.00 10 LEU A N 13
ATOM 17547 C CA . LEU A 1 10 ? 4.651 4.131 3.111 1.00 0.00 10 LEU A CA 13
ATOM 17548 C C . LEU A 1 10 ? 6.169 4.321 3.051 1.00 0.00 10 LEU A C 13
ATOM 17549 O O . LEU A 1 10 ? 6.855 4.220 4.049 1.00 0.00 10 LEU A O 13
ATOM 17565 N N . VAL A 1 11 ? 6.690 4.653 1.904 1.00 0.00 11 VAL A N 13
ATOM 17566 C CA . VAL A 1 11 ? 8.154 4.916 1.804 1.00 0.00 11 VAL A CA 13
ATOM 17567 C C . VAL A 1 11 ? 8.398 6.413 1.613 1.00 0.00 11 VAL A C 13
ATOM 17568 O O . VAL A 1 11 ? 7.855 7.034 0.722 1.00 0.00 11 VAL A O 13
ATOM 17581 N N . LYS A 1 12 ? 9.195 6.996 2.457 1.00 0.00 12 LYS A N 13
ATOM 17582 C CA . LYS A 1 12 ? 9.463 8.457 2.347 1.00 0.00 12 LYS A CA 13
ATOM 17583 C C . LYS A 1 12 ? 10.276 8.751 1.083 1.00 0.00 12 LYS A C 13
ATOM 17584 O O . LYS A 1 12 ? 10.072 9.749 0.419 1.00 0.00 12 LYS A O 13
ATOM 17603 N N . GLU A 1 13 ? 11.222 7.909 0.765 1.00 0.00 13 GLU A N 13
ATOM 17604 C CA . GLU A 1 13 ? 12.078 8.162 -0.431 1.00 0.00 13 GLU A CA 13
ATOM 17605 C C . GLU A 1 13 ? 11.793 7.134 -1.527 1.00 0.00 13 GLU A C 13
ATOM 17606 O O . GLU A 1 13 ? 11.686 5.951 -1.274 1.00 0.00 13 GLU A O 13
ATOM 17618 N N . GLU A 1 14 ? 11.726 7.575 -2.753 1.00 0.00 14 GLU A N 13
ATOM 17619 C CA . GLU A 1 14 ? 11.515 6.622 -3.880 1.00 0.00 14 GLU A CA 13
ATOM 17620 C C . GLU A 1 14 ? 12.657 5.605 -3.924 1.00 0.00 14 GLU A C 13
ATOM 17621 O O . GLU A 1 14 ? 12.447 4.429 -4.147 1.00 0.00 14 GLU A O 13
ATOM 17633 N N . LYS A 1 15 ? 13.867 6.055 -3.731 1.00 0.00 15 LYS A N 13
ATOM 17634 C CA . LYS A 1 15 ? 15.026 5.120 -3.784 1.00 0.00 15 LYS A CA 13
ATOM 17635 C C . LYS A 1 15 ? 14.837 3.990 -2.773 1.00 0.00 15 LYS A C 13
ATOM 17636 O O . LYS A 1 15 ? 15.037 2.832 -3.083 1.00 0.00 15 LYS A O 13
ATOM 17655 N N . LEU A 1 16 ? 14.348 4.298 -1.604 1.00 0.00 16 LEU A N 13
ATOM 17656 C CA . LEU A 1 16 ? 14.032 3.211 -0.636 1.00 0.00 16 LEU A CA 13
ATOM 17657 C C . LEU A 1 16 ? 12.838 2.403 -1.154 1.00 0.00 16 LEU A C 13
ATOM 17658 O O . LEU A 1 16 ? 12.838 1.189 -1.126 1.00 0.00 16 LEU A O 13
ATOM 17674 N N . ALA A 1 17 ? 11.863 3.071 -1.712 1.00 0.00 17 ALA A N 13
ATOM 17675 C CA . ALA A 1 17 ? 10.720 2.344 -2.333 1.00 0.00 17 ALA A CA 13
ATOM 17676 C C . ALA A 1 17 ? 11.225 1.436 -3.457 1.00 0.00 17 ALA A C 13
ATOM 17677 O O . ALA A 1 17 ? 10.827 0.293 -3.570 1.00 0.00 17 ALA A O 13
ATOM 17684 N N . LEU A 1 18 ? 12.158 1.908 -4.242 1.00 0.00 18 LEU A N 13
ATOM 17685 C CA . LEU A 1 18 ? 12.750 1.035 -5.296 1.00 0.00 18 LEU A CA 13
ATOM 17686 C C . LEU A 1 18 ? 13.396 -0.189 -4.648 1.00 0.00 18 LEU A C 13
ATOM 17687 O O . LEU A 1 18 ? 13.230 -1.305 -5.101 1.00 0.00 18 LEU A O 13
ATOM 17703 N N . ASP A 1 19 ? 14.081 0.004 -3.556 1.00 0.00 19 ASP A N 13
ATOM 17704 C CA . ASP A 1 19 ? 14.677 -1.156 -2.839 1.00 0.00 19 ASP A CA 13
ATOM 17705 C C . ASP A 1 19 ? 13.579 -2.132 -2.405 1.00 0.00 19 ASP A C 13
ATOM 17706 O O . ASP A 1 19 ? 13.694 -3.328 -2.585 1.00 0.00 19 ASP A O 13
ATOM 17715 N N . LEU A 1 20 ? 12.500 -1.632 -1.862 1.00 0.00 20 LEU A N 13
ATOM 17716 C CA . LEU A 1 20 ? 11.388 -2.537 -1.453 1.00 0.00 20 LEU A CA 13
ATOM 17717 C C . LEU A 1 20 ? 10.801 -3.221 -2.693 1.00 0.00 20 LEU A C 13
ATOM 17718 O O . LEU A 1 20 ? 10.524 -4.404 -2.694 1.00 0.00 20 LEU A O 13
ATOM 17734 N N . LEU A 1 21 ? 10.602 -2.475 -3.741 1.00 0.00 21 LEU A N 13
ATOM 17735 C CA . LEU A 1 21 ? 10.027 -3.064 -4.979 1.00 0.00 21 LEU A CA 13
ATOM 17736 C C . LEU A 1 21 ? 10.892 -4.240 -5.441 1.00 0.00 21 LEU A C 13
ATOM 17737 O O . LEU A 1 21 ? 10.414 -5.341 -5.632 1.00 0.00 21 LEU A O 13
ATOM 17753 N N . GLU A 1 22 ? 12.177 -4.032 -5.531 1.00 0.00 22 GLU A N 13
ATOM 17754 C CA . GLU A 1 22 ? 13.100 -5.150 -5.877 1.00 0.00 22 GLU A CA 13
ATOM 17755 C C . GLU A 1 22 ? 13.026 -6.245 -4.808 1.00 0.00 22 GLU A C 13
ATOM 17756 O O . GLU A 1 22 ? 13.135 -7.420 -5.097 1.00 0.00 22 GLU A O 13
ATOM 17768 N N . GLN A 1 23 ? 12.943 -5.858 -3.564 1.00 0.00 23 GLN A N 13
ATOM 17769 C CA . GLN A 1 23 ? 12.982 -6.860 -2.459 1.00 0.00 23 GLN A CA 13
ATOM 17770 C C . GLN A 1 23 ? 11.825 -7.856 -2.582 1.00 0.00 23 GLN A C 13
ATOM 17771 O O . GLN A 1 23 ? 11.973 -9.024 -2.284 1.00 0.00 23 GLN A O 13
ATOM 17785 N N . ILE A 1 24 ? 10.661 -7.396 -2.944 1.00 0.00 24 ILE A N 13
ATOM 17786 C CA . ILE A 1 24 ? 9.490 -8.316 -2.994 1.00 0.00 24 ILE A CA 13
ATOM 17787 C C . ILE A 1 24 ? 9.724 -9.417 -4.031 1.00 0.00 24 ILE A C 13
ATOM 17788 O O . ILE A 1 24 ? 9.465 -10.578 -3.784 1.00 0.00 24 ILE A O 13
ATOM 17804 N N . LYS A 1 25 ? 10.286 -9.080 -5.159 1.00 0.00 25 LYS A N 13
ATOM 17805 C CA . LYS A 1 25 ? 10.618 -10.125 -6.161 1.00 0.00 25 LYS A CA 13
ATOM 17806 C C . LYS A 1 25 ? 11.696 -11.062 -5.606 1.00 0.00 25 LYS A C 13
ATOM 17807 O O . LYS A 1 25 ? 11.487 -12.251 -5.467 1.00 0.00 25 LYS A O 13
ATOM 17826 N N . ASN A 1 26 ? 12.834 -10.527 -5.255 1.00 0.00 26 ASN A N 13
ATOM 17827 C CA . ASN A 1 26 ? 13.913 -11.376 -4.669 1.00 0.00 26 ASN A CA 13
ATOM 17828 C C . ASN A 1 26 ? 13.435 -12.049 -3.377 1.00 0.00 26 ASN A C 13
ATOM 17829 O O . ASN A 1 26 ? 13.783 -13.179 -3.093 1.00 0.00 26 ASN A O 13
ATOM 17840 N N . GLY A 1 27 ? 12.700 -11.343 -2.562 1.00 0.00 27 GLY A N 13
ATOM 17841 C CA . GLY A 1 27 ? 12.274 -11.923 -1.255 1.00 0.00 27 GLY A CA 13
ATOM 17842 C C . GLY A 1 27 ? 10.803 -12.335 -1.332 1.00 0.00 27 GLY A C 13
ATOM 17843 O O . GLY A 1 27 ? 10.476 -13.500 -1.219 1.00 0.00 27 GLY A O 13
ATOM 17847 N N . ALA A 1 28 ? 9.925 -11.382 -1.536 1.00 0.00 28 ALA A N 13
ATOM 17848 C CA . ALA A 1 28 ? 8.456 -11.675 -1.653 1.00 0.00 28 ALA A CA 13
ATOM 17849 C C . ALA A 1 28 ? 7.826 -11.812 -0.269 1.00 0.00 28 ALA A C 13
ATOM 17850 O O . ALA A 1 28 ? 7.837 -12.868 0.331 1.00 0.00 28 ALA A O 13
ATOM 17857 N N . ASP A 1 29 ? 7.299 -10.740 0.252 1.00 0.00 29 ASP A N 13
ATOM 17858 C CA . ASP A 1 29 ? 6.692 -10.790 1.609 1.00 0.00 29 ASP A CA 13
ATOM 17859 C C . ASP A 1 29 ? 6.153 -9.410 1.991 1.00 0.00 29 ASP A C 13
ATOM 17860 O O . ASP A 1 29 ? 6.807 -8.643 2.665 1.00 0.00 29 ASP A O 13
ATOM 17869 N N . PHE A 1 30 ? 5.011 -9.053 1.474 1.00 0.00 30 PHE A N 13
ATOM 17870 C CA . PHE A 1 30 ? 4.487 -7.678 1.706 1.00 0.00 30 PHE A CA 13
ATOM 17871 C C . PHE A 1 30 ? 4.264 -7.428 3.201 1.00 0.00 30 PHE A C 13
ATOM 17872 O O . PHE A 1 30 ? 4.492 -6.344 3.697 1.00 0.00 30 PHE A O 13
ATOM 17889 N N . GLY A 1 31 ? 3.765 -8.402 3.913 1.00 0.00 31 GLY A N 13
ATOM 17890 C CA . GLY A 1 31 ? 3.465 -8.187 5.359 1.00 0.00 31 GLY A CA 13
ATOM 17891 C C . GLY A 1 31 ? 4.765 -7.955 6.135 1.00 0.00 31 GLY A C 13
ATOM 17892 O O . GLY A 1 31 ? 4.902 -6.990 6.860 1.00 0.00 31 GLY A O 13
ATOM 17896 N N . LYS A 1 32 ? 5.710 -8.846 6.013 1.00 0.00 32 LYS A N 13
ATOM 17897 C CA . LYS A 1 32 ? 6.986 -8.690 6.773 1.00 0.00 32 LYS A CA 13
ATOM 17898 C C . LYS A 1 32 ? 7.741 -7.444 6.304 1.00 0.00 32 LYS A C 13
ATOM 17899 O O . LYS A 1 32 ? 8.301 -6.709 7.095 1.00 0.00 32 LYS A O 13
ATOM 17918 N N . LEU A 1 33 ? 7.773 -7.208 5.023 1.00 0.00 33 LEU A N 13
ATOM 17919 C CA . LEU A 1 33 ? 8.506 -6.019 4.504 1.00 0.00 33 LEU A CA 13
ATOM 17920 C C . LEU A 1 33 ? 7.820 -4.737 4.976 1.00 0.00 33 LEU A C 13
ATOM 17921 O O . LEU A 1 33 ? 8.462 -3.783 5.367 1.00 0.00 33 LEU A O 13
ATOM 17937 N N . ALA A 1 34 ? 6.516 -4.724 4.977 1.00 0.00 34 ALA A N 13
ATOM 17938 C CA . ALA A 1 34 ? 5.775 -3.525 5.460 1.00 0.00 34 ALA A CA 13
ATOM 17939 C C . ALA A 1 34 ? 6.124 -3.237 6.921 1.00 0.00 34 ALA A C 13
ATOM 17940 O O . ALA A 1 34 ? 6.359 -2.108 7.300 1.00 0.00 34 ALA A O 13
ATOM 17947 N N . LYS A 1 35 ? 6.071 -4.235 7.758 1.00 0.00 35 LYS A N 13
ATOM 17948 C CA . LYS A 1 35 ? 6.299 -3.997 9.211 1.00 0.00 35 LYS A CA 13
ATOM 17949 C C . LYS A 1 35 ? 7.694 -3.410 9.443 1.00 0.00 35 LYS A C 13
ATOM 17950 O O . LYS A 1 35 ? 7.869 -2.493 10.222 1.00 0.00 35 LYS A O 13
ATOM 17969 N N . LYS A 1 36 ? 8.698 -3.972 8.827 1.00 0.00 36 LYS A N 13
ATOM 17970 C CA . LYS A 1 36 ? 10.088 -3.488 9.077 1.00 0.00 36 LYS A CA 13
ATOM 17971 C C . LYS A 1 36 ? 10.299 -2.088 8.487 1.00 0.00 36 LYS A C 13
ATOM 17972 O O . LYS A 1 36 ? 10.868 -1.221 9.119 1.00 0.00 36 LYS A O 13
ATOM 17991 N N . HIS A 1 37 ? 9.958 -1.901 7.241 1.00 0.00 37 HIS A N 13
ATOM 17992 C CA . HIS A 1 37 ? 10.269 -0.604 6.569 1.00 0.00 37 HIS A CA 13
ATOM 17993 C C . HIS A 1 37 ? 9.404 0.528 7.130 1.00 0.00 37 HIS A C 13
ATOM 17994 O O . HIS A 1 37 ? 9.844 1.655 7.240 1.00 0.00 37 HIS A O 13
ATOM 18008 N N . SER A 1 38 ? 8.155 0.266 7.392 1.00 0.00 38 SER A N 13
ATOM 18009 C CA . SER A 1 38 ? 7.249 1.364 7.833 1.00 0.00 38 SER A CA 13
ATOM 18010 C C . SER A 1 38 ? 7.767 1.992 9.131 1.00 0.00 38 SER A C 13
ATOM 18011 O O . SER A 1 38 ? 7.840 3.199 9.253 1.00 0.00 38 SER A O 13
ATOM 18019 N N . ILE A 1 39 ? 8.155 1.182 10.083 1.00 0.00 39 ILE A N 13
ATOM 18020 C CA . ILE A 1 39 ? 8.707 1.724 11.364 1.00 0.00 39 ILE A CA 13
ATOM 18021 C C . ILE A 1 39 ? 7.938 2.977 11.795 1.00 0.00 39 ILE A C 13
ATOM 18022 O O . ILE A 1 39 ? 8.501 3.908 12.336 1.00 0.00 39 ILE A O 13
ATOM 18038 N N . CYS A 1 40 ? 6.662 3.021 11.525 1.00 0.00 40 CYS A N 13
ATOM 18039 C CA . CYS A 1 40 ? 5.863 4.230 11.877 1.00 0.00 40 CYS A CA 13
ATOM 18040 C C . CYS A 1 40 ? 4.635 3.819 12.697 1.00 0.00 40 CYS A C 13
ATOM 18041 O O . CYS A 1 40 ? 4.285 2.657 12.742 1.00 0.00 40 CYS A O 13
ATOM 18049 N N . PRO A 1 41 ? 4.011 4.787 13.314 1.00 0.00 41 PRO A N 13
ATOM 18050 C CA . PRO A 1 41 ? 2.804 4.512 14.125 1.00 0.00 41 PRO A CA 13
ATOM 18051 C C . PRO A 1 41 ? 1.815 3.657 13.327 1.00 0.00 41 PRO A C 13
ATOM 18052 O O . PRO A 1 41 ? 1.145 2.799 13.868 1.00 0.00 41 PRO A O 13
ATOM 18063 N N . SER A 1 42 ? 1.764 3.839 12.035 1.00 0.00 42 SER A N 13
ATOM 18064 C CA . SER A 1 42 ? 0.872 2.987 11.197 1.00 0.00 42 SER A CA 13
ATOM 18065 C C . SER A 1 42 ? 1.641 1.774 10.666 1.00 0.00 42 SER A C 13
ATOM 18066 O O . SER A 1 42 ? 1.139 1.011 9.871 1.00 0.00 42 SER A O 13
ATOM 18074 N N . GLY A 1 43 ? 2.838 1.557 11.129 1.00 0.00 43 GLY A N 13
ATOM 18075 C CA . GLY A 1 43 ? 3.584 0.353 10.671 1.00 0.00 43 GLY A CA 13
ATOM 18076 C C . GLY A 1 43 ? 2.737 -0.886 10.964 1.00 0.00 43 GLY A C 13
ATOM 18077 O O . GLY A 1 43 ? 2.382 -1.635 10.076 1.00 0.00 43 GLY A O 13
ATOM 18081 N N . LYS A 1 44 ? 2.329 -1.048 12.192 1.00 0.00 44 LYS A N 13
ATOM 18082 C CA . LYS A 1 44 ? 1.409 -2.168 12.539 1.00 0.00 44 LYS A CA 13
ATOM 18083 C C . LYS A 1 44 ? 0.084 -2.038 11.773 1.00 0.00 44 LYS A C 13
ATOM 18084 O O . LYS A 1 44 ? -0.528 -3.022 11.409 1.00 0.00 44 LYS A O 13
ATOM 18103 N N . ARG A 1 45 ? -0.423 -0.839 11.641 1.00 0.00 45 ARG A N 13
ATOM 18104 C CA . ARG A 1 45 ? -1.770 -0.659 11.037 1.00 0.00 45 ARG A CA 13
ATOM 18105 C C . ARG A 1 45 ? -1.647 -0.380 9.525 1.00 0.00 45 ARG A C 13
ATOM 18106 O O . ARG A 1 45 ? -2.025 -1.197 8.711 1.00 0.00 45 ARG A O 13
ATOM 18127 N N . GLY A 1 46 ? -1.135 0.757 9.140 1.00 0.00 46 GLY A N 13
ATOM 18128 C CA . GLY A 1 46 ? -1.009 1.064 7.685 1.00 0.00 46 GLY A CA 13
ATOM 18129 C C . GLY A 1 46 ? -0.271 -0.078 6.978 1.00 0.00 46 GLY A C 13
ATOM 18130 O O . GLY A 1 46 ? -0.632 -0.481 5.891 1.00 0.00 46 GLY A O 13
ATOM 18134 N N . GLY A 1 47 ? 0.720 -0.645 7.614 1.00 0.00 47 GLY A N 13
ATOM 18135 C CA . GLY A 1 47 ? 1.428 -1.810 7.005 1.00 0.00 47 GLY A CA 13
ATOM 18136 C C . GLY A 1 47 ? 0.501 -3.030 7.006 1.00 0.00 47 GLY A C 13
ATOM 18137 O O . GLY A 1 47 ? 0.813 -4.060 6.442 1.00 0.00 47 GLY A O 13
ATOM 18141 N N . ASP A 1 48 ? -0.650 -2.907 7.606 1.00 0.00 48 ASP A N 13
ATOM 18142 C CA . ASP A 1 48 ? -1.624 -4.033 7.617 1.00 0.00 48 ASP A CA 13
ATOM 18143 C C . ASP A 1 48 ? -2.939 -3.542 8.217 1.00 0.00 48 ASP A C 13
ATOM 18144 O O . ASP A 1 48 ? -3.260 -3.817 9.356 1.00 0.00 48 ASP A O 13
ATOM 18153 N N . LEU A 1 49 ? -3.642 -2.719 7.490 1.00 0.00 49 LEU A N 13
ATOM 18154 C CA . LEU A 1 49 ? -4.872 -2.088 8.045 1.00 0.00 49 LEU A CA 13
ATOM 18155 C C . LEU A 1 49 ? -5.969 -3.141 8.209 1.00 0.00 49 LEU A C 13
ATOM 18156 O O . LEU A 1 49 ? -6.873 -2.990 9.006 1.00 0.00 49 LEU A O 13
ATOM 18172 N N . GLY A 1 50 ? -5.911 -4.193 7.441 1.00 0.00 50 GLY A N 13
ATOM 18173 C CA . GLY A 1 50 ? -6.966 -5.236 7.530 1.00 0.00 50 GLY A CA 13
ATOM 18174 C C . GLY A 1 50 ? -8.167 -4.804 6.691 1.00 0.00 50 GLY A C 13
ATOM 18175 O O . GLY A 1 50 ? -8.017 -4.310 5.590 1.00 0.00 50 GLY A O 13
ATOM 18179 N N . GLU A 1 51 ? -9.354 -4.992 7.196 1.00 0.00 51 GLU A N 13
ATOM 18180 C CA . GLU A 1 51 ? -10.563 -4.602 6.416 1.00 0.00 51 GLU A CA 13
ATOM 18181 C C . GLU A 1 51 ? -11.137 -3.280 6.935 1.00 0.00 51 GLU A C 13
ATOM 18182 O O . GLU A 1 51 ? -11.390 -3.117 8.112 1.00 0.00 51 GLU A O 13
ATOM 18194 N N . PHE A 1 52 ? -11.380 -2.353 6.050 1.00 0.00 52 PHE A N 13
ATOM 18195 C CA . PHE A 1 52 ? -11.981 -1.051 6.462 1.00 0.00 52 PHE A CA 13
ATOM 18196 C C . PHE A 1 52 ? -13.106 -0.671 5.497 1.00 0.00 52 PHE A C 13
ATOM 18197 O O . PHE A 1 52 ? -13.259 -1.275 4.455 1.00 0.00 52 PHE A O 13
ATOM 18214 N N . ARG A 1 53 ? -14.001 0.187 5.912 1.00 0.00 53 ARG A N 13
ATOM 18215 C CA . ARG A 1 53 ? -15.224 0.420 5.089 1.00 0.00 53 ARG A CA 13
ATOM 18216 C C . ARG A 1 53 ? -15.288 1.865 4.581 1.00 0.00 53 ARG A C 13
ATOM 18217 O O . ARG A 1 53 ? -14.967 2.800 5.288 1.00 0.00 53 ARG A O 13
ATOM 18238 N N . GLN A 1 54 ? -15.782 2.040 3.381 1.00 0.00 54 GLN A N 13
ATOM 18239 C CA . GLN A 1 54 ? -15.971 3.407 2.797 1.00 0.00 54 GLN A CA 13
ATOM 18240 C C . GLN A 1 54 ? -14.919 4.405 3.301 1.00 0.00 54 GLN A C 13
ATOM 18241 O O . GLN A 1 54 ? -13.972 4.711 2.606 1.00 0.00 54 GLN A O 13
ATOM 18255 N N . GLY A 1 55 ? -15.187 5.061 4.399 1.00 0.00 55 GLY A N 13
ATOM 18256 C CA . GLY A 1 55 ? -14.321 6.205 4.820 1.00 0.00 55 GLY A CA 13
ATOM 18257 C C . GLY A 1 55 ? -12.903 5.717 5.151 1.00 0.00 55 GLY A C 13
ATOM 18258 O O . GLY A 1 55 ? -12.435 5.868 6.261 1.00 0.00 55 GLY A O 13
ATOM 18262 N N . GLN A 1 56 ? -12.205 5.156 4.197 1.00 0.00 56 GLN A N 13
ATOM 18263 C CA . GLN A 1 56 ? -10.808 4.693 4.472 1.00 0.00 56 GLN A CA 13
ATOM 18264 C C . GLN A 1 56 ? -9.859 5.162 3.370 1.00 0.00 56 GLN A C 13
ATOM 18265 O O . GLN A 1 56 ? -8.803 4.588 3.189 1.00 0.00 56 GLN A O 13
ATOM 18279 N N . MET A 1 57 ? -10.357 5.926 2.443 1.00 0.00 57 MET A N 13
ATOM 18280 C CA . MET A 1 57 ? -9.606 6.072 1.168 1.00 0.00 57 MET A CA 13
ATOM 18281 C C . MET A 1 57 ? -8.649 7.263 1.198 1.00 0.00 57 MET A C 13
ATOM 18282 O O . MET A 1 57 ? -8.416 7.874 2.222 1.00 0.00 57 MET A O 13
ATOM 18296 N N . VAL A 1 58 ? -8.012 7.508 0.087 1.00 0.00 58 VAL A N 13
ATOM 18297 C CA . VAL A 1 58 ? -6.959 8.557 0.019 1.00 0.00 58 VAL A CA 13
ATOM 18298 C C . VAL A 1 58 ? -6.560 8.754 -1.448 1.00 0.00 58 VAL A C 13
ATOM 18299 O O . VAL A 1 58 ? -6.543 7.808 -2.209 1.00 0.00 58 VAL A O 13
ATOM 18312 N N . PRO A 1 59 ? -6.401 9.994 -1.826 1.00 0.00 59 PRO A N 13
ATOM 18313 C CA . PRO A 1 59 ? -6.181 10.353 -3.242 1.00 0.00 59 PRO A CA 13
ATOM 18314 C C . PRO A 1 59 ? -5.393 9.260 -3.975 1.00 0.00 59 PRO A C 13
ATOM 18315 O O . PRO A 1 59 ? -5.811 8.770 -5.005 1.00 0.00 59 PRO A O 13
ATOM 18326 N N . ALA A 1 60 ? -4.273 8.857 -3.444 1.00 0.00 60 ALA A N 13
ATOM 18327 C CA . ALA A 1 60 ? -3.485 7.776 -4.103 1.00 0.00 60 ALA A CA 13
ATOM 18328 C C . ALA A 1 60 ? -4.297 6.477 -4.161 1.00 0.00 60 ALA A C 13
ATOM 18329 O O . ALA A 1 60 ? -4.306 5.784 -5.159 1.00 0.00 60 ALA A O 13
ATOM 18336 N N . PHE A 1 61 ? -4.976 6.139 -3.098 1.00 0.00 61 PHE A N 13
ATOM 18337 C CA . PHE A 1 61 ? -5.783 4.881 -3.096 1.00 0.00 61 PHE A CA 13
ATOM 18338 C C . PHE A 1 61 ? -6.848 4.922 -4.192 1.00 0.00 61 PHE A C 13
ATOM 18339 O O . PHE A 1 61 ? -7.112 3.936 -4.850 1.00 0.00 61 PHE A O 13
ATOM 18356 N N . ASP A 1 62 ? -7.473 6.047 -4.389 1.00 0.00 62 ASP A N 13
ATOM 18357 C CA . ASP A 1 62 ? -8.524 6.128 -5.442 1.00 0.00 62 ASP A CA 13
ATOM 18358 C C . ASP A 1 62 ? -7.900 5.879 -6.811 1.00 0.00 62 ASP A C 13
ATOM 18359 O O . ASP A 1 62 ? -8.431 5.147 -7.624 1.00 0.00 62 ASP A O 13
ATOM 18368 N N . LYS A 1 63 ? -6.759 6.453 -7.062 1.00 0.00 63 LYS A N 13
ATOM 18369 C CA . LYS A 1 63 ? -6.085 6.216 -8.364 1.00 0.00 63 LYS A CA 13
ATOM 18370 C C . LYS A 1 63 ? -5.836 4.717 -8.568 1.00 0.00 63 LYS A C 13
ATOM 18371 O O . LYS A 1 63 ? -6.143 4.168 -9.604 1.00 0.00 63 LYS A O 13
ATOM 18390 N N . VAL A 1 64 ? -5.159 4.083 -7.643 1.00 0.00 64 VAL A N 13
ATOM 18391 C CA . VAL A 1 64 ? -4.750 2.663 -7.871 1.00 0.00 64 VAL A CA 13
ATOM 18392 C C . VAL A 1 64 ? -5.951 1.715 -7.844 1.00 0.00 64 VAL A C 13
ATOM 18393 O O . VAL A 1 64 ? -6.110 0.902 -8.732 1.00 0.00 64 VAL A O 13
ATOM 18406 N N . VAL A 1 65 ? -6.856 1.859 -6.916 1.00 0.00 65 VAL A N 13
ATOM 18407 C CA . VAL A 1 65 ? -8.075 1.007 -6.985 1.00 0.00 65 VAL A CA 13
ATOM 18408 C C . VAL A 1 65 ? -8.736 1.196 -8.351 1.00 0.00 65 VAL A C 13
ATOM 18409 O O . VAL A 1 65 ? -9.345 0.291 -8.887 1.00 0.00 65 VAL A O 13
ATOM 18422 N N . PHE A 1 66 ? -8.543 2.340 -8.960 1.00 0.00 66 PHE A N 13
ATOM 18423 C CA . PHE A 1 66 ? -9.077 2.547 -10.339 1.00 0.00 66 PHE A CA 13
ATOM 18424 C C . PHE A 1 66 ? -7.998 2.238 -11.388 1.00 0.00 66 PHE A C 13
ATOM 18425 O O . PHE A 1 66 ? -8.283 2.129 -12.565 1.00 0.00 66 PHE A O 13
ATOM 18442 N N . SER A 1 67 ? -6.778 2.026 -10.968 1.00 0.00 67 SER A N 13
ATOM 18443 C CA . SER A 1 67 ? -5.710 1.644 -11.942 1.00 0.00 67 SER A CA 13
ATOM 18444 C C . SER A 1 67 ? -5.593 0.121 -12.021 1.00 0.00 67 SER A C 13
ATOM 18445 O O . SER A 1 67 ? -5.458 -0.446 -13.088 1.00 0.00 67 SER A O 13
ATOM 18453 N N . CYS A 1 68 ? -5.655 -0.550 -10.902 1.00 0.00 68 CYS A N 13
ATOM 18454 C CA . CYS A 1 68 ? -5.558 -2.038 -10.922 1.00 0.00 68 CYS A CA 13
ATOM 18455 C C . CYS A 1 68 ? -6.818 -2.658 -10.314 1.00 0.00 68 CYS A C 13
ATOM 18456 O O . CYS A 1 68 ? -7.434 -2.082 -9.439 1.00 0.00 68 CYS A O 13
ATOM 18464 N N . PRO A 1 69 ? -7.142 -3.833 -10.782 1.00 0.00 69 PRO A N 13
ATOM 18465 C CA . PRO A 1 69 ? -8.321 -4.559 -10.256 1.00 0.00 69 PRO A CA 13
ATOM 18466 C C . PRO A 1 69 ? -8.018 -5.104 -8.858 1.00 0.00 69 PRO A C 13
ATOM 18467 O O . PRO A 1 69 ? -6.876 -5.314 -8.501 1.00 0.00 69 PRO A O 13
ATOM 18478 N N . VAL A 1 70 ? -9.027 -5.342 -8.067 1.00 0.00 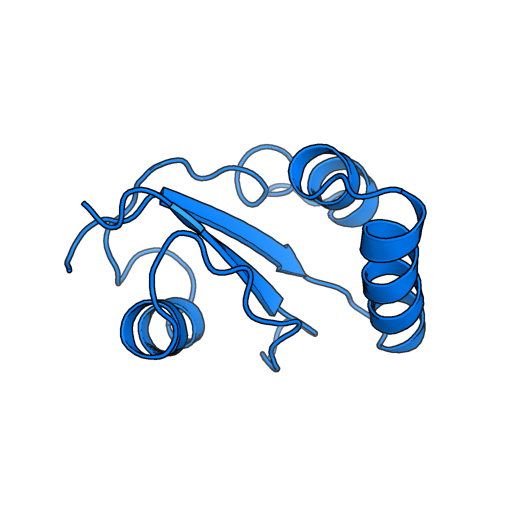70 VAL A N 13
ATOM 18479 C CA . VAL A 1 70 ? -8.782 -5.879 -6.701 1.00 0.00 70 VAL A CA 13
ATOM 18480 C C . VAL A 1 70 ? -8.017 -7.204 -6.792 1.00 0.00 70 VAL A C 13
ATOM 18481 O O . VAL A 1 70 ? -7.724 -7.685 -7.869 1.00 0.00 70 VAL A O 13
ATOM 18494 N N . LEU A 1 71 ? -7.596 -7.729 -5.677 1.00 0.00 71 LEU A N 13
ATOM 18495 C CA . LEU A 1 71 ? -6.738 -8.952 -5.694 1.00 0.00 71 LEU A CA 13
ATOM 18496 C C . LEU A 1 71 ? -5.474 -8.696 -6.520 1.00 0.00 71 LEU A C 13
ATOM 18497 O O . LEU A 1 71 ? -5.021 -9.549 -7.259 1.00 0.00 71 LEU A O 13
ATOM 18513 N N . GLU A 1 72 ? -4.900 -7.531 -6.404 1.00 0.00 72 GLU A N 13
ATOM 18514 C CA . GLU A 1 72 ? -3.667 -7.228 -7.185 1.00 0.00 72 GLU A CA 13
ATOM 18515 C C . GLU A 1 72 ? -2.854 -6.128 -6.494 1.00 0.00 72 GLU A C 13
ATOM 18516 O O . GLU A 1 72 ? -3.313 -5.011 -6.362 1.00 0.00 72 GLU A O 13
ATOM 18528 N N . PRO A 1 73 ? -1.662 -6.477 -6.089 1.00 0.00 73 PRO A N 13
ATOM 18529 C CA . PRO A 1 73 ? -0.772 -5.496 -5.423 1.00 0.00 73 PRO A CA 13
ATOM 18530 C C . PRO A 1 73 ? -0.311 -4.435 -6.426 1.00 0.00 73 PRO A C 13
ATOM 18531 O O . PRO A 1 73 ? 0.096 -4.744 -7.528 1.00 0.00 73 PRO A O 13
ATOM 18542 N N . THR A 1 74 ? -0.388 -3.185 -6.061 1.00 0.00 74 THR A N 13
ATOM 18543 C CA . THR A 1 74 ? 0.025 -2.106 -7.003 1.00 0.00 74 THR A CA 13
ATOM 18544 C C . THR A 1 74 ? 0.791 -1.013 -6.255 1.00 0.00 74 THR A C 13
ATOM 18545 O O . THR A 1 74 ? 0.543 -0.746 -5.097 1.00 0.00 74 THR A O 13
ATOM 18556 N N . GLY A 1 75 ? 1.738 -0.394 -6.905 1.00 0.00 75 GLY A N 13
ATOM 18557 C CA . GLY A 1 75 ? 2.541 0.662 -6.230 1.00 0.00 75 GLY A CA 13
ATOM 18558 C C . GLY A 1 75 ? 4.025 0.443 -6.543 1.00 0.00 75 GLY A C 13
ATOM 18559 O O . GLY A 1 75 ? 4.368 -0.450 -7.292 1.00 0.00 75 GLY A O 13
ATOM 18563 N N . PRO A 1 76 ? 4.870 1.255 -5.949 1.00 0.00 76 PRO A N 13
ATOM 18564 C CA . PRO A 1 76 ? 4.409 2.336 -5.039 1.00 0.00 76 PRO A CA 13
ATOM 18565 C C . PRO A 1 76 ? 3.799 3.491 -5.841 1.00 0.00 76 PRO A C 13
ATOM 18566 O O . PRO A 1 76 ? 4.316 3.890 -6.867 1.00 0.00 76 PRO A O 13
ATOM 18577 N N . LEU A 1 77 ? 2.683 4.007 -5.399 1.00 0.00 77 LEU A N 13
ATOM 18578 C CA . LEU A 1 77 ? 2.011 5.107 -6.154 1.00 0.00 77 LEU A CA 13
ATOM 18579 C C . LEU A 1 77 ? 2.423 6.469 -5.593 1.00 0.00 77 LEU A C 13
ATOM 18580 O O . LEU A 1 77 ? 2.793 6.590 -4.443 1.00 0.00 77 LEU A O 13
ATOM 18596 N N . HIS A 1 78 ? 2.351 7.497 -6.393 1.00 0.00 78 HIS A N 13
ATOM 18597 C CA . HIS A 1 78 ? 2.728 8.852 -5.899 1.00 0.00 78 HIS A CA 13
ATOM 18598 C C . HIS A 1 78 ? 1.601 9.444 -5.047 1.00 0.00 78 HIS A C 13
ATOM 18599 O O . HIS A 1 78 ? 0.529 9.742 -5.537 1.00 0.00 78 HIS A O 13
ATOM 18613 N N . THR A 1 79 ? 1.882 9.736 -3.808 1.00 0.00 79 THR A N 13
ATOM 18614 C CA . THR A 1 79 ? 0.886 10.448 -2.957 1.00 0.00 79 THR A CA 13
ATOM 18615 C C . THR A 1 79 ? 1.579 11.580 -2.196 1.00 0.00 79 THR A C 13
ATOM 18616 O O . THR A 1 79 ? 2.790 11.640 -2.126 1.00 0.00 79 THR A O 13
ATOM 18627 N N . GLN A 1 80 ? 0.827 12.481 -1.632 1.00 0.00 80 GLN A N 13
ATOM 18628 C CA . GLN A 1 80 ? 1.455 13.612 -0.890 1.00 0.00 80 GLN A CA 13
ATOM 18629 C C . GLN A 1 80 ? 2.307 13.074 0.265 1.00 0.00 80 GLN A C 13
ATOM 18630 O O . GLN A 1 80 ? 3.359 13.599 0.571 1.00 0.00 80 GLN A O 13
ATOM 18644 N N . PHE A 1 81 ? 1.836 12.060 0.938 1.00 0.00 81 PHE A N 13
ATOM 18645 C CA . PHE A 1 81 ? 2.587 11.519 2.109 1.00 0.00 81 PHE A CA 13
ATOM 18646 C C . PHE A 1 81 ? 3.910 10.883 1.659 1.00 0.00 81 PHE A C 13
ATOM 18647 O O . PHE A 1 81 ? 4.734 10.511 2.470 1.00 0.00 81 PHE A O 13
ATOM 18664 N N . GLY A 1 82 ? 4.087 10.689 0.381 1.00 0.00 82 GLY A N 13
ATOM 18665 C CA . GLY A 1 82 ? 5.316 10.000 -0.103 1.00 0.00 82 GLY A CA 13
ATOM 18666 C C . GLY A 1 82 ? 4.921 8.917 -1.111 1.00 0.00 82 GLY A C 13
ATOM 18667 O O . GLY A 1 82 ? 4.028 9.102 -1.912 1.00 0.00 82 GLY A O 13
ATOM 18671 N N . TYR A 1 83 ? 5.553 7.778 -1.058 1.00 0.00 83 TYR A N 13
ATOM 18672 C CA . TYR A 1 83 ? 5.175 6.679 -1.993 1.00 0.00 83 TYR A CA 13
ATOM 18673 C C . TYR A 1 83 ? 4.330 5.631 -1.266 1.00 0.00 83 TYR A C 13
ATOM 18674 O O . TYR A 1 83 ? 4.777 5.003 -0.329 1.00 0.00 83 TYR A O 13
ATOM 18692 N N . HIS A 1 84 ? 3.144 5.379 -1.743 1.00 0.00 84 HIS A N 13
ATOM 18693 C CA . HIS A 1 84 ? 2.311 4.298 -1.133 1.00 0.00 84 HIS A CA 13
ATOM 18694 C C . HIS A 1 84 ? 2.292 3.066 -2.036 1.00 0.00 84 HIS A C 13
ATOM 18695 O O . HIS A 1 84 ? 1.702 3.088 -3.098 1.00 0.00 84 HIS A O 13
ATOM 18709 N N . ILE A 1 85 ? 2.702 1.938 -1.528 1.00 0.00 85 ILE A N 13
ATOM 18710 C CA . ILE A 1 85 ? 2.427 0.681 -2.280 1.00 0.00 85 ILE A CA 13
ATOM 18711 C C . ILE A 1 85 ? 1.266 -0.064 -1.616 1.00 0.00 85 ILE A C 13
ATOM 18712 O O . ILE A 1 85 ? 1.269 -0.296 -0.423 1.00 0.00 85 ILE A O 13
ATOM 18728 N N . ILE A 1 86 ? 0.199 -0.266 -2.339 1.00 0.00 86 ILE A N 13
ATOM 18729 C CA . ILE A 1 86 ? -1.037 -0.793 -1.697 1.00 0.00 86 ILE A CA 13
ATOM 18730 C C . ILE A 1 86 ? -1.374 -2.186 -2.234 1.00 0.00 86 ILE A C 13
ATOM 18731 O O . ILE A 1 86 ? -1.570 -2.371 -3.418 1.00 0.00 86 ILE A O 13
ATOM 18747 N N . LYS A 1 87 ? -1.614 -3.119 -1.358 1.00 0.00 87 LYS A N 13
ATOM 18748 C CA . LYS A 1 87 ? -2.140 -4.439 -1.804 1.00 0.00 87 LYS A CA 13
ATOM 18749 C C . LYS A 1 87 ? -3.659 -4.455 -1.640 1.00 0.00 87 LYS A C 13
ATOM 18750 O O . LYS A 1 87 ? -4.179 -4.105 -0.598 1.00 0.00 87 LYS A O 13
ATOM 18769 N N . VAL A 1 88 ? -4.375 -4.766 -2.686 1.00 0.00 88 VAL A N 13
ATOM 18770 C CA . VAL A 1 88 ? -5.863 -4.691 -2.617 1.00 0.00 88 VAL A CA 13
ATOM 18771 C C . VAL A 1 88 ? -6.457 -6.103 -2.587 1.00 0.00 88 VAL A C 13
ATOM 18772 O O . VAL A 1 88 ? -6.176 -6.928 -3.432 1.00 0.00 88 VAL A O 13
ATOM 18785 N N . LEU A 1 89 ? -7.226 -6.397 -1.577 1.00 0.00 89 LEU A N 13
ATOM 18786 C CA . LEU A 1 89 ? -7.789 -7.764 -1.426 1.00 0.00 89 LEU A CA 13
ATOM 18787 C C . LEU A 1 89 ? -9.282 -7.663 -1.073 1.00 0.00 89 LEU A C 13
ATOM 18788 O O . LEU A 1 89 ? -9.629 -7.163 -0.026 1.00 0.00 89 LEU A O 13
ATOM 18804 N N . TYR A 1 90 ? -10.153 -8.088 -1.956 1.00 0.00 90 TYR A N 13
ATOM 18805 C CA . TYR A 1 90 ? -11.636 -7.994 -1.723 1.00 0.00 90 TYR A CA 13
ATOM 18806 C C . TYR A 1 90 ? -12.143 -6.591 -2.065 1.00 0.00 90 TYR A C 13
ATOM 18807 O O . TYR A 1 90 ? -13.181 -6.431 -2.676 1.00 0.00 90 TYR A O 13
ATOM 18825 N N . ARG A 1 91 ? -11.434 -5.572 -1.663 1.00 0.00 91 ARG A N 13
ATOM 18826 C CA . ARG A 1 91 ? -11.899 -4.185 -1.951 1.00 0.00 91 ARG A CA 13
ATOM 18827 C C . ARG A 1 91 ? -13.272 -3.950 -1.313 1.00 0.00 91 ARG A C 13
ATOM 18828 O O . ARG A 1 91 ? -13.673 -4.654 -0.411 1.00 0.00 91 ARG A O 13
ATOM 18849 N N . ASN A 1 92 ? -14.003 -2.977 -1.783 1.00 0.00 92 ASN A N 13
ATOM 18850 C CA . ASN A 1 92 ? -15.353 -2.717 -1.207 1.00 0.00 92 ASN A CA 13
ATOM 18851 C C . ASN A 1 92 ? -16.115 -1.710 -2.072 1.00 0.00 92 ASN A C 13
ATOM 18852 O O . ASN A 1 92 ? -15.599 -1.344 -3.115 1.00 0.00 92 ASN A O 13
ATOM 18864 N N . ALA A 1 1 ? -18.220 -9.243 -3.310 1.00 0.00 1 ALA A N 14
ATOM 18865 C CA . ALA A 1 1 ? -17.095 -8.484 -2.690 1.00 0.00 1 ALA A CA 14
ATOM 18866 C C . ALA A 1 1 ? -17.603 -7.160 -2.114 1.00 0.00 1 ALA A C 14
ATOM 18867 O O . ALA A 1 1 ? -18.194 -6.356 -2.808 1.00 0.00 1 ALA A O 14
ATOM 18876 N N . LYS A 1 2 ? -17.366 -6.921 -0.854 1.00 0.00 2 LYS A N 14
ATOM 18877 C CA . LYS A 1 2 ? -17.824 -5.642 -0.239 1.00 0.00 2 LYS A CA 14
ATOM 18878 C C . LYS A 1 2 ? -16.637 -4.902 0.384 1.00 0.00 2 LYS A C 14
ATOM 18879 O O . LYS A 1 2 ? -15.694 -5.509 0.851 1.00 0.00 2 LYS A O 14
ATOM 18898 N N . THR A 1 3 ? -16.645 -3.598 0.336 1.00 0.00 3 THR A N 14
ATOM 18899 C CA . THR A 1 3 ? -15.480 -2.826 0.863 1.00 0.00 3 THR A CA 14
ATOM 18900 C C . THR A 1 3 ? -14.180 -3.430 0.324 1.00 0.00 3 THR A C 14
ATOM 18901 O O . THR A 1 3 ? -14.188 -4.184 -0.629 1.00 0.00 3 THR A O 14
ATOM 18912 N N . ALA A 1 4 ? -13.060 -3.092 0.902 1.00 0.00 4 ALA A N 14
ATOM 18913 C CA . ALA A 1 4 ? -11.772 -3.637 0.389 1.00 0.00 4 ALA A CA 14
ATOM 18914 C C . ALA A 1 4 ? -10.835 -3.995 1.547 1.00 0.00 4 ALA A C 14
ATOM 18915 O O . ALA A 1 4 ? -10.673 -3.235 2.481 1.00 0.00 4 ALA A O 14
ATOM 18922 N N . ALA A 1 5 ? -10.098 -5.063 1.407 1.00 0.00 5 ALA A N 14
ATOM 18923 C CA . ALA A 1 5 ? -9.030 -5.370 2.403 1.00 0.00 5 ALA A CA 14
ATOM 18924 C C . ALA A 1 5 ? -7.689 -4.870 1.862 1.00 0.00 5 ALA A C 14
ATOM 18925 O O . ALA A 1 5 ? -7.401 -5.026 0.694 1.00 0.00 5 ALA A O 14
ATOM 18932 N N . ALA A 1 6 ? -6.980 -4.084 2.622 1.00 0.00 6 ALA A N 14
ATOM 18933 C CA . ALA A 1 6 ? -5.806 -3.379 2.024 1.00 0.00 6 ALA A CA 14
ATOM 18934 C C . ALA A 1 6 ? -4.580 -3.413 2.947 1.00 0.00 6 ALA A C 14
ATOM 18935 O O . ALA A 1 6 ? -4.609 -2.909 4.052 1.00 0.00 6 ALA A O 14
ATOM 18942 N N . LEU A 1 7 ? -3.452 -3.787 2.401 1.00 0.00 7 LEU A N 14
ATOM 18943 C CA . LEU A 1 7 ? -2.162 -3.599 3.132 1.00 0.00 7 LEU A CA 14
ATOM 18944 C C . LEU A 1 7 ? -1.414 -2.399 2.544 1.00 0.00 7 LEU A C 14
ATOM 18945 O O . LEU A 1 7 ? -1.528 -2.111 1.371 1.00 0.00 7 LEU A O 14
ATOM 18961 N N . HIS A 1 8 ? -0.722 -1.642 3.355 1.00 0.00 8 HIS A N 14
ATOM 18962 C CA . HIS A 1 8 ? -0.068 -0.411 2.824 1.00 0.00 8 HIS A CA 14
ATOM 18963 C C . HIS A 1 8 ? 1.360 -0.269 3.361 1.00 0.00 8 HIS A C 14
ATOM 18964 O O . HIS A 1 8 ? 1.605 -0.416 4.542 1.00 0.00 8 HIS A O 14
ATOM 18978 N N . ILE A 1 9 ? 2.259 0.203 2.538 1.00 0.00 9 ILE A N 14
ATOM 18979 C CA . ILE A 1 9 ? 3.613 0.569 3.048 1.00 0.00 9 ILE A CA 14
ATOM 18980 C C . ILE A 1 9 ? 3.977 1.984 2.594 1.00 0.00 9 ILE A C 14
ATOM 18981 O O . ILE A 1 9 ? 3.846 2.328 1.436 1.00 0.00 9 ILE A O 14
ATOM 18997 N N . LEU A 1 10 ? 4.442 2.799 3.498 1.00 0.00 10 LEU A N 14
ATOM 18998 C CA . LEU A 1 10 ? 4.831 4.188 3.129 1.00 0.00 10 LEU A CA 14
ATOM 18999 C C . LEU A 1 10 ? 6.357 4.300 3.037 1.00 0.00 10 LEU A C 14
ATOM 19000 O O . LEU A 1 10 ? 7.065 4.064 3.996 1.00 0.00 10 LEU A O 14
ATOM 19016 N N . VAL A 1 11 ? 6.868 4.693 1.903 1.00 0.00 11 VAL A N 14
ATOM 19017 C CA . VAL A 1 11 ? 8.348 4.860 1.768 1.00 0.00 11 VAL A CA 14
ATOM 19018 C C . VAL A 1 11 ? 8.702 6.345 1.643 1.00 0.00 11 VAL A C 14
ATOM 19019 O O . VAL A 1 11 ? 8.078 7.082 0.905 1.00 0.00 11 VAL A O 14
ATOM 19032 N N . LYS A 1 12 ? 9.680 6.796 2.382 1.00 0.00 12 LYS A N 14
ATOM 19033 C CA . LYS A 1 12 ? 10.054 8.239 2.334 1.00 0.00 12 LYS A CA 14
ATOM 19034 C C . LYS A 1 12 ? 10.670 8.593 0.975 1.00 0.00 12 LYS A C 14
ATOM 19035 O O . LYS A 1 12 ? 10.465 9.671 0.455 1.00 0.00 12 LYS A O 14
ATOM 19054 N N . GLU A 1 13 ? 11.486 7.727 0.436 1.00 0.00 13 GLU A N 14
ATOM 19055 C CA . GLU A 1 13 ? 12.183 8.056 -0.843 1.00 0.00 13 GLU A CA 14
ATOM 19056 C C . GLU A 1 13 ? 11.824 7.049 -1.937 1.00 0.00 13 GLU A C 14
ATOM 19057 O O . GLU A 1 13 ? 11.712 5.864 -1.696 1.00 0.00 13 GLU A O 14
ATOM 19069 N N . GLU A 1 14 ? 11.672 7.515 -3.146 1.00 0.00 14 GLU A N 14
ATOM 19070 C CA . GLU A 1 14 ? 11.354 6.589 -4.270 1.00 0.00 14 GLU A CA 14
ATOM 19071 C C . GLU A 1 14 ? 12.464 5.548 -4.426 1.00 0.00 14 GLU A C 14
ATOM 19072 O O . GLU A 1 14 ? 12.206 4.373 -4.600 1.00 0.00 14 GLU A O 14
ATOM 19084 N N . LYS A 1 15 ? 13.699 5.965 -4.340 1.00 0.00 15 LYS A N 14
ATOM 19085 C CA . LYS A 1 15 ? 14.821 4.992 -4.458 1.00 0.00 15 LYS A CA 14
ATOM 19086 C C . LYS A 1 15 ? 14.675 3.906 -3.392 1.00 0.00 15 LYS A C 14
ATOM 19087 O O . LYS A 1 15 ? 14.880 2.737 -3.651 1.00 0.00 15 LYS A O 14
ATOM 19106 N N . LEU A 1 16 ? 14.283 4.277 -2.202 1.00 0.00 16 LEU A N 14
ATOM 19107 C CA . LEU A 1 16 ? 14.081 3.252 -1.141 1.00 0.00 16 LEU A CA 14
ATOM 19108 C C . LEU A 1 16 ? 12.881 2.370 -1.497 1.00 0.00 16 LEU A C 14
ATOM 19109 O O . LEU A 1 16 ? 12.931 1.162 -1.381 1.00 0.00 16 LEU A O 14
ATOM 19125 N N . ALA A 1 17 ? 11.834 2.958 -2.013 1.00 0.00 17 ALA A N 14
ATOM 19126 C CA . ALA A 1 17 ? 10.671 2.145 -2.473 1.00 0.00 17 ALA A CA 14
ATOM 19127 C C . ALA A 1 17 ? 11.112 1.170 -3.567 1.00 0.00 17 ALA A C 14
ATOM 19128 O O . ALA A 1 17 ? 10.807 -0.005 -3.525 1.00 0.00 17 ALA A O 14
ATOM 19135 N N . LEU A 1 18 ? 11.898 1.634 -4.501 1.00 0.00 18 LEU A N 14
ATOM 19136 C CA . LEU A 1 18 ? 12.439 0.716 -5.543 1.00 0.00 18 LEU A CA 14
ATOM 19137 C C . LEU A 1 18 ? 13.269 -0.385 -4.880 1.00 0.00 18 LEU A C 14
ATOM 19138 O O . LEU A 1 18 ? 13.102 -1.557 -5.158 1.00 0.00 18 LEU A O 14
ATOM 19154 N N . ASP A 1 19 ? 14.080 -0.024 -3.925 1.00 0.00 19 ASP A N 14
ATOM 19155 C CA . ASP A 1 19 ? 14.825 -1.052 -3.147 1.00 0.00 19 ASP A CA 14
ATOM 19156 C C . ASP A 1 19 ? 13.834 -1.986 -2.451 1.00 0.00 19 ASP A C 14
ATOM 19157 O O . ASP A 1 19 ? 13.987 -3.192 -2.449 1.00 0.00 19 ASP A O 14
ATOM 19166 N N . LEU A 1 20 ? 12.787 -1.428 -1.912 1.00 0.00 20 LEU A N 14
ATOM 19167 C CA . LEU A 1 20 ? 11.732 -2.253 -1.271 1.00 0.00 20 LEU A CA 14
ATOM 19168 C C . LEU A 1 20 ? 11.077 -3.161 -2.313 1.00 0.00 20 LEU A C 14
ATOM 19169 O O . LEU A 1 20 ? 10.849 -4.332 -2.083 1.00 0.00 20 LEU A O 14
ATOM 19185 N N . LEU A 1 21 ? 10.757 -2.614 -3.447 1.00 0.00 21 LEU A N 14
ATOM 19186 C CA . LEU A 1 21 ? 10.096 -3.423 -4.509 1.00 0.00 21 LEU A CA 14
ATOM 19187 C C . LEU A 1 21 ? 10.991 -4.593 -4.922 1.00 0.00 21 LEU A C 14
ATOM 19188 O O . LEU A 1 21 ? 10.535 -5.706 -5.097 1.00 0.00 21 LEU A O 14
ATOM 19204 N N . GLU A 1 22 ? 12.255 -4.338 -5.116 1.00 0.00 22 GLU A N 14
ATOM 19205 C CA . GLU A 1 22 ? 13.178 -5.423 -5.561 1.00 0.00 22 GLU A CA 14
ATOM 19206 C C . GLU A 1 22 ? 13.212 -6.552 -4.528 1.00 0.00 22 GLU A C 14
ATOM 19207 O O . GLU A 1 22 ? 13.280 -7.717 -4.870 1.00 0.00 22 GLU A O 14
ATOM 19219 N N . GLN A 1 23 ? 13.213 -6.215 -3.268 1.00 0.00 23 GLN A N 14
ATOM 19220 C CA . GLN A 1 23 ? 13.301 -7.265 -2.213 1.00 0.00 23 GLN A CA 14
ATOM 19221 C C . GLN A 1 23 ? 12.110 -8.219 -2.319 1.00 0.00 23 GLN A C 14
ATOM 19222 O O . GLN A 1 23 ? 12.242 -9.415 -2.153 1.00 0.00 23 GLN A O 14
ATOM 19236 N N . ILE A 1 24 ? 10.943 -7.693 -2.565 1.00 0.00 24 ILE A N 14
ATOM 19237 C CA . ILE A 1 24 ? 9.735 -8.563 -2.648 1.00 0.00 24 ILE A CA 14
ATOM 19238 C C . ILE A 1 24 ? 9.811 -9.484 -3.869 1.00 0.00 24 ILE A C 14
ATOM 19239 O O . ILE A 1 24 ? 9.419 -10.633 -3.815 1.00 0.00 24 ILE A O 14
ATOM 19255 N N . LYS A 1 25 ? 10.223 -8.970 -4.994 1.00 0.00 25 LYS A N 14
ATOM 19256 C CA . LYS A 1 25 ? 10.213 -9.805 -6.230 1.00 0.00 25 LYS A CA 14
ATOM 19257 C C . LYS A 1 25 ? 11.106 -11.035 -6.050 1.00 0.00 25 LYS A C 14
ATOM 19258 O O . LYS A 1 25 ? 10.691 -12.152 -6.291 1.00 0.00 25 LYS A O 14
ATOM 19277 N N . ASN A 1 26 ? 12.304 -10.853 -5.565 1.00 0.00 26 ASN A N 14
ATOM 19278 C CA . ASN A 1 26 ? 13.178 -12.031 -5.299 1.00 0.00 26 ASN A CA 14
ATOM 19279 C C . ASN A 1 26 ? 12.515 -12.967 -4.293 1.00 0.00 26 ASN A C 14
ATOM 19280 O O . ASN A 1 26 ? 12.331 -14.141 -4.543 1.00 0.00 26 ASN A O 14
ATOM 19291 N N . GLY A 1 27 ? 12.294 -12.481 -3.105 1.00 0.00 27 GLY A N 14
ATOM 19292 C CA . GLY A 1 27 ? 11.805 -13.367 -2.017 1.00 0.00 27 GLY A CA 14
ATOM 19293 C C . GLY A 1 27 ? 10.323 -13.099 -1.741 1.00 0.00 27 GLY A C 14
ATOM 19294 O O . GLY A 1 27 ? 9.588 -13.997 -1.381 1.00 0.00 27 GLY A O 14
ATOM 19298 N N . ALA A 1 28 ? 9.921 -11.847 -1.779 1.00 0.00 28 ALA A N 14
ATOM 19299 C CA . ALA A 1 28 ? 8.524 -11.464 -1.385 1.00 0.00 28 ALA A CA 14
ATOM 19300 C C . ALA A 1 28 ? 8.431 -11.360 0.127 1.00 0.00 28 ALA A C 14
ATOM 19301 O O . ALA A 1 28 ? 9.438 -11.443 0.790 1.00 0.00 28 ALA A O 14
ATOM 19308 N N . ASP A 1 29 ? 7.227 -11.091 0.620 1.00 0.00 29 ASP A N 14
ATOM 19309 C CA . ASP A 1 29 ? 6.927 -10.841 2.087 1.00 0.00 29 ASP A CA 14
ATOM 19310 C C . ASP A 1 29 ? 6.449 -9.402 2.275 1.00 0.00 29 ASP A C 14
ATOM 19311 O O . ASP A 1 29 ? 7.128 -8.585 2.864 1.00 0.00 29 ASP A O 14
ATOM 19320 N N . PHE A 1 30 ? 5.259 -9.103 1.838 1.00 0.00 30 PHE A N 14
ATOM 19321 C CA . PHE A 1 30 ? 4.710 -7.736 2.055 1.00 0.00 30 PHE A CA 14
ATOM 19322 C C . PHE A 1 30 ? 4.549 -7.459 3.553 1.00 0.00 30 PHE A C 14
ATOM 19323 O O . PHE A 1 30 ? 4.785 -6.364 4.016 1.00 0.00 30 PHE A O 14
ATOM 19340 N N . GLY A 1 31 ? 4.113 -8.432 4.305 1.00 0.00 31 GLY A N 14
ATOM 19341 C CA . GLY A 1 31 ? 3.895 -8.202 5.762 1.00 0.00 31 GLY A CA 14
ATOM 19342 C C . GLY A 1 31 ? 5.213 -7.802 6.436 1.00 0.00 31 GLY A C 14
ATOM 19343 O O . GLY A 1 31 ? 5.288 -6.804 7.127 1.00 0.00 31 GLY A O 14
ATOM 19347 N N . LYS A 1 32 ? 6.234 -8.607 6.306 1.00 0.00 32 LYS A N 14
ATOM 19348 C CA . LYS A 1 32 ? 7.511 -8.305 7.018 1.00 0.00 32 LYS A CA 14
ATOM 19349 C C . LYS A 1 32 ? 8.158 -7.032 6.464 1.00 0.00 32 LYS A C 14
ATOM 19350 O O . LYS A 1 32 ? 8.690 -6.225 7.201 1.00 0.00 32 LYS A O 14
ATOM 19369 N N . LEU A 1 33 ? 8.132 -6.849 5.174 1.00 0.00 33 LEU A N 14
ATOM 19370 C CA . LEU A 1 33 ? 8.765 -5.636 4.584 1.00 0.00 33 LEU A CA 14
ATOM 19371 C C . LEU A 1 33 ? 8.001 -4.380 5.012 1.00 0.00 33 LEU A C 14
ATOM 19372 O O . LEU A 1 33 ? 8.587 -3.370 5.350 1.00 0.00 33 LEU A O 14
ATOM 19388 N N . ALA A 1 34 ? 6.699 -4.447 5.047 1.00 0.00 34 ALA A N 14
ATOM 19389 C CA . ALA A 1 34 ? 5.903 -3.275 5.506 1.00 0.00 34 ALA A CA 14
ATOM 19390 C C . ALA A 1 34 ? 6.283 -2.914 6.943 1.00 0.00 34 ALA A C 14
ATOM 19391 O O . ALA A 1 34 ? 6.479 -1.761 7.269 1.00 0.00 34 ALA A O 14
ATOM 19398 N N . LYS A 1 35 ? 6.369 -3.886 7.808 1.00 0.00 35 LYS A N 14
ATOM 19399 C CA . LYS A 1 35 ? 6.710 -3.587 9.229 1.00 0.00 35 LYS A CA 14
ATOM 19400 C C . LYS A 1 35 ? 8.081 -2.909 9.319 1.00 0.00 35 LYS A C 14
ATOM 19401 O O . LYS A 1 35 ? 8.261 -1.948 10.040 1.00 0.00 35 LYS A O 14
ATOM 19420 N N . LYS A 1 36 ? 9.069 -3.461 8.670 1.00 0.00 36 LYS A N 14
ATOM 19421 C CA . LYS A 1 36 ? 10.450 -2.913 8.809 1.00 0.00 36 LYS A CA 14
ATOM 19422 C C . LYS A 1 36 ? 10.531 -1.485 8.257 1.00 0.00 36 LYS A C 14
ATOM 19423 O O . LYS A 1 36 ? 11.147 -0.619 8.847 1.00 0.00 36 LYS A O 14
ATOM 19442 N N . HIS A 1 37 ? 9.989 -1.248 7.091 1.00 0.00 37 HIS A N 14
ATOM 19443 C CA . HIS A 1 37 ? 10.124 0.103 6.468 1.00 0.00 37 HIS A CA 14
ATOM 19444 C C . HIS A 1 37 ? 9.227 1.131 7.166 1.00 0.00 37 HIS A C 14
ATOM 19445 O O . HIS A 1 37 ? 9.600 2.276 7.332 1.00 0.00 37 HIS A O 14
ATOM 19459 N N . SER A 1 38 ? 8.002 0.779 7.436 1.00 0.00 38 SER A N 14
ATOM 19460 C CA . SER A 1 38 ? 7.040 1.792 7.957 1.00 0.00 38 SER A CA 14
ATOM 19461 C C . SER A 1 38 ? 7.539 2.383 9.280 1.00 0.00 38 SER A C 14
ATOM 19462 O O . SER A 1 38 ? 7.566 3.584 9.455 1.00 0.00 38 SER A O 14
ATOM 19470 N N . ILE A 1 39 ? 7.948 1.546 10.201 1.00 0.00 39 ILE A N 14
ATOM 19471 C CA . ILE A 1 39 ? 8.465 2.052 11.511 1.00 0.00 39 ILE A CA 14
ATOM 19472 C C . ILE A 1 39 ? 7.653 3.262 11.987 1.00 0.00 39 ILE A C 14
ATOM 19473 O O . ILE A 1 39 ? 8.183 4.182 12.579 1.00 0.00 39 ILE A O 14
ATOM 19489 N N . CYS A 1 40 ? 6.386 3.302 11.672 1.00 0.00 40 CYS A N 14
ATOM 19490 C CA . CYS A 1 40 ? 5.567 4.495 12.039 1.00 0.00 40 CYS A CA 14
ATOM 19491 C C . CYS A 1 40 ? 4.293 4.062 12.774 1.00 0.00 40 CYS A C 14
ATOM 19492 O O . CYS A 1 40 ? 3.907 2.913 12.721 1.00 0.00 40 CYS A O 14
ATOM 19500 N N . PRO A 1 41 ? 3.669 5.013 13.419 1.00 0.00 41 PRO A N 14
ATOM 19501 C CA . PRO A 1 41 ? 2.409 4.740 14.149 1.00 0.00 41 PRO A CA 14
ATOM 19502 C C . PRO A 1 41 ? 1.413 4.007 13.243 1.00 0.00 41 PRO A C 14
ATOM 19503 O O . PRO A 1 41 ? 0.641 3.185 13.694 1.00 0.00 41 PRO A O 14
ATOM 19514 N N . SER A 1 42 ? 1.485 4.230 11.959 1.00 0.00 42 SER A N 14
ATOM 19515 C CA . SER A 1 42 ? 0.612 3.469 11.022 1.00 0.00 42 SER A CA 14
ATOM 19516 C C . SER A 1 42 ? 1.413 2.338 10.377 1.00 0.00 42 SER A C 14
ATOM 19517 O O . SER A 1 42 ? 0.989 1.731 9.418 1.00 0.00 42 SER A O 14
ATOM 19525 N N . GLY A 1 43 ? 2.522 1.985 10.960 1.00 0.00 43 GLY A N 14
ATOM 19526 C CA . GLY A 1 43 ? 3.290 0.819 10.446 1.00 0.00 43 GLY A CA 14
ATOM 19527 C C . GLY A 1 43 ? 2.637 -0.464 10.951 1.00 0.00 43 GLY A C 14
ATOM 19528 O O . GLY A 1 43 ? 2.191 -1.292 10.182 1.00 0.00 43 GLY A O 14
ATOM 19532 N N . LYS A 1 44 ? 2.526 -0.607 12.241 1.00 0.00 44 LYS A N 14
ATOM 19533 C CA . LYS A 1 44 ? 1.843 -1.805 12.801 1.00 0.00 44 LYS A CA 14
ATOM 19534 C C . LYS A 1 44 ? 0.396 -1.863 12.306 1.00 0.00 44 LYS A C 14
ATOM 19535 O O . LYS A 1 44 ? -0.133 -2.926 12.045 1.00 0.00 44 LYS A O 14
ATOM 19554 N N . ARG A 1 45 ? -0.270 -0.740 12.228 1.00 0.00 45 ARG A N 14
ATOM 19555 C CA . ARG A 1 45 ? -1.699 -0.754 11.811 1.00 0.00 45 ARG A CA 14
ATOM 19556 C C . ARG A 1 45 ? -1.830 -0.476 10.305 1.00 0.00 45 ARG A C 14
ATOM 19557 O O . ARG A 1 45 ? -2.602 -1.111 9.616 1.00 0.00 45 ARG A O 14
ATOM 19578 N N . GLY A 1 46 ? -1.084 0.464 9.789 1.00 0.00 46 GLY A N 14
ATOM 19579 C CA . GLY A 1 46 ? -1.176 0.773 8.331 1.00 0.00 46 GLY A CA 14
ATOM 19580 C C . GLY A 1 46 ? -0.575 -0.383 7.527 1.00 0.00 46 GLY A C 14
ATOM 19581 O O . GLY A 1 46 ? -0.984 -0.656 6.416 1.00 0.00 46 GLY A O 14
ATOM 19585 N N . GLY A 1 47 ? 0.324 -1.123 8.120 1.00 0.00 47 GLY A N 14
ATOM 19586 C CA . GLY A 1 47 ? 0.870 -2.330 7.433 1.00 0.00 47 GLY A CA 14
ATOM 19587 C C . GLY A 1 47 ? -0.185 -3.442 7.441 1.00 0.00 47 GLY A C 14
ATOM 19588 O O . GLY A 1 47 ? 0.039 -4.529 6.945 1.00 0.00 47 GLY A O 14
ATOM 19592 N N . ASP A 1 48 ? -1.322 -3.186 8.031 1.00 0.00 48 ASP A N 14
ATOM 19593 C CA . ASP A 1 48 ? -2.385 -4.218 8.114 1.00 0.00 48 ASP A CA 14
ATOM 19594 C C . ASP A 1 48 ? -3.660 -3.568 8.649 1.00 0.00 48 ASP A C 14
ATOM 19595 O O . ASP A 1 48 ? -4.069 -3.798 9.769 1.00 0.00 48 ASP A O 14
ATOM 19604 N N . LEU A 1 49 ? -4.235 -2.686 7.882 1.00 0.00 49 LEU A N 14
ATOM 19605 C CA . LEU A 1 49 ? -5.423 -1.930 8.369 1.00 0.00 49 LEU A CA 14
ATOM 19606 C C . LEU A 1 49 ? -6.628 -2.865 8.475 1.00 0.00 49 LEU A C 14
ATOM 19607 O O . LEU A 1 49 ? -7.550 -2.623 9.228 1.00 0.00 49 LEU A O 14
ATOM 19623 N N . GLY A 1 50 ? -6.646 -3.913 7.698 1.00 0.00 50 GLY A N 14
ATOM 19624 C CA . GLY A 1 50 ? -7.811 -4.836 7.726 1.00 0.00 50 GLY A CA 14
ATOM 19625 C C . GLY A 1 50 ? -8.748 -4.490 6.571 1.00 0.00 50 GLY A C 14
ATOM 19626 O O . GLY A 1 50 ? -8.314 -4.098 5.503 1.00 0.00 50 GLY A O 14
ATOM 19630 N N . GLU A 1 51 ? -10.027 -4.634 6.768 1.00 0.00 51 GLU A N 14
ATOM 19631 C CA . GLU A 1 51 ? -10.982 -4.316 5.673 1.00 0.00 51 GLU A CA 14
ATOM 19632 C C . GLU A 1 51 ? -11.775 -3.050 6.008 1.00 0.00 51 GLU A C 14
ATOM 19633 O O . GLU A 1 51 ? -12.196 -2.846 7.130 1.00 0.00 51 GLU A O 14
ATOM 19645 N N . PHE A 1 52 ? -11.958 -2.190 5.047 1.00 0.00 52 PHE A N 14
ATOM 19646 C CA . PHE A 1 52 ? -12.699 -0.921 5.299 1.00 0.00 52 PHE A CA 14
ATOM 19647 C C . PHE A 1 52 ? -13.454 -0.494 4.039 1.00 0.00 52 PHE A C 14
ATOM 19648 O O . PHE A 1 52 ? -13.136 -0.918 2.948 1.00 0.00 52 PHE A O 14
ATOM 19665 N N . ARG A 1 53 ? -14.407 0.386 4.171 1.00 0.00 53 ARG A N 14
ATOM 19666 C CA . ARG A 1 53 ? -15.122 0.882 2.959 1.00 0.00 53 ARG A CA 14
ATOM 19667 C C . ARG A 1 53 ? -14.226 1.871 2.211 1.00 0.00 53 ARG A C 14
ATOM 19668 O O . ARG A 1 53 ? -13.359 2.492 2.792 1.00 0.00 53 ARG A O 14
ATOM 19689 N N . GLN A 1 54 ? -14.474 2.082 0.949 1.00 0.00 54 GLN A N 14
ATOM 19690 C CA . GLN A 1 54 ? -13.687 3.094 0.208 1.00 0.00 54 GLN A CA 14
ATOM 19691 C C . GLN A 1 54 ? -13.922 4.475 0.829 1.00 0.00 54 GLN A C 14
ATOM 19692 O O . GLN A 1 54 ? -15.045 4.893 1.026 1.00 0.00 54 GLN A O 14
ATOM 19706 N N . GLY A 1 55 ? -12.873 5.137 1.230 1.00 0.00 55 GLY A N 14
ATOM 19707 C CA . GLY A 1 55 ? -13.043 6.430 1.946 1.00 0.00 55 GLY A CA 14
ATOM 19708 C C . GLY A 1 55 ? -12.747 6.223 3.437 1.00 0.00 55 GLY A C 14
ATOM 19709 O O . GLY A 1 55 ? -13.610 6.399 4.275 1.00 0.00 55 GLY A O 14
ATOM 19713 N N . GLN A 1 56 ? -11.523 5.913 3.787 1.00 0.00 56 GLN A N 14
ATOM 19714 C CA . GLN A 1 56 ? -11.183 5.776 5.234 1.00 0.00 56 GLN A CA 14
ATOM 19715 C C . GLN A 1 56 ? -9.955 6.614 5.550 1.00 0.00 56 GLN A C 14
ATOM 19716 O O . GLN A 1 56 ? -9.944 7.396 6.479 1.00 0.00 56 GLN A O 14
ATOM 19730 N N . MET A 1 57 ? -8.853 6.259 4.949 1.00 0.00 57 MET A N 14
ATOM 19731 C CA . MET A 1 57 ? -7.561 6.820 5.409 1.00 0.00 57 MET A CA 14
ATOM 19732 C C . MET A 1 57 ? -6.918 7.693 4.325 1.00 0.00 57 MET A C 14
ATOM 19733 O O . MET A 1 57 ? -6.626 8.853 4.542 1.00 0.00 57 MET A O 14
ATOM 19747 N N . VAL A 1 58 ? -6.582 7.109 3.206 1.00 0.00 58 VAL A N 14
ATOM 19748 C CA . VAL A 1 58 ? -5.825 7.867 2.164 1.00 0.00 58 VAL A CA 14
ATOM 19749 C C . VAL A 1 58 ? -6.585 7.856 0.833 1.00 0.00 58 VAL A C 14
ATOM 19750 O O . VAL A 1 58 ? -6.997 6.814 0.363 1.00 0.00 58 VAL A O 14
ATOM 19763 N N . PRO A 1 59 ? -6.686 9.015 0.236 1.00 0.00 59 PRO A N 14
ATOM 19764 C CA . PRO A 1 59 ? -7.333 9.134 -1.095 1.00 0.00 59 PRO A CA 14
ATOM 19765 C C . PRO A 1 59 ? -6.580 8.288 -2.127 1.00 0.00 59 PRO A C 14
ATOM 19766 O O . PRO A 1 59 ? -7.158 7.471 -2.814 1.00 0.00 59 PRO A O 14
ATOM 19777 N N . ALA A 1 60 ? -5.292 8.482 -2.232 1.00 0.00 60 ALA A N 14
ATOM 19778 C CA . ALA A 1 60 ? -4.484 7.696 -3.212 1.00 0.00 60 ALA A CA 14
ATOM 19779 C C . ALA A 1 60 ? -4.953 6.238 -3.252 1.00 0.00 60 ALA A C 14
ATOM 19780 O O . ALA A 1 60 ? -4.849 5.572 -4.262 1.00 0.00 60 ALA A O 14
ATOM 19787 N N . PHE A 1 61 ? -5.474 5.739 -2.165 1.00 0.00 61 PHE A N 14
ATOM 19788 C CA . PHE A 1 61 ? -5.953 4.327 -2.156 1.00 0.00 61 PHE A CA 14
ATOM 19789 C C . PHE A 1 61 ? -7.050 4.135 -3.203 1.00 0.00 61 PHE A C 14
ATOM 19790 O O . PHE A 1 61 ? -7.026 3.197 -3.975 1.00 0.00 61 PHE A O 14
ATOM 19807 N N . ASP A 1 62 ? -7.980 5.046 -3.277 1.00 0.00 62 ASP A N 14
ATOM 19808 C CA . ASP A 1 62 ? -9.035 4.944 -4.325 1.00 0.00 62 ASP A CA 14
ATOM 19809 C C . ASP A 1 62 ? -8.390 4.962 -5.709 1.00 0.00 62 ASP A C 14
ATOM 19810 O O . ASP A 1 62 ? -8.791 4.246 -6.604 1.00 0.00 62 ASP A O 14
ATOM 19819 N N . LYS A 1 63 ? -7.394 5.780 -5.890 1.00 0.00 63 LYS A N 14
ATOM 19820 C CA . LYS A 1 63 ? -6.721 5.852 -7.216 1.00 0.00 63 LYS A CA 14
ATOM 19821 C C . LYS A 1 63 ? -6.164 4.479 -7.606 1.00 0.00 63 LYS A C 14
ATOM 19822 O O . LYS A 1 63 ? -6.222 4.081 -8.752 1.00 0.00 63 LYS A O 14
ATOM 19841 N N . VAL A 1 64 ? -5.574 3.776 -6.676 1.00 0.00 64 VAL A N 14
ATOM 19842 C CA . VAL A 1 64 ? -4.957 2.454 -7.027 1.00 0.00 64 VAL A CA 14
ATOM 19843 C C . VAL A 1 64 ? -6.036 1.371 -7.160 1.00 0.00 64 VAL A C 14
ATOM 19844 O O . VAL A 1 64 ? -6.113 0.696 -8.167 1.00 0.00 64 VAL A O 14
ATOM 19857 N N . VAL A 1 65 ? -6.953 1.287 -6.234 1.00 0.00 65 VAL A N 14
ATOM 19858 C CA . VAL A 1 65 ? -8.096 0.350 -6.434 1.00 0.00 65 VAL A CA 14
ATOM 19859 C C . VAL A 1 65 ? -8.802 0.689 -7.756 1.00 0.00 65 VAL A C 14
ATOM 19860 O O . VAL A 1 65 ? -9.378 -0.161 -8.405 1.00 0.00 65 VAL A O 14
ATOM 19873 N N . PHE A 1 66 ? -8.684 1.916 -8.190 1.00 0.00 66 PHE A N 14
ATOM 19874 C CA . PHE A 1 66 ? -9.257 2.316 -9.509 1.00 0.00 66 PHE A CA 14
ATOM 19875 C C . PHE A 1 66 ? -8.177 2.232 -10.595 1.00 0.00 66 PHE A C 14
ATOM 19876 O O . PHE A 1 66 ? -8.444 2.395 -11.769 1.00 0.00 66 PHE A O 14
ATOM 19893 N N . SER A 1 67 ? -6.963 1.946 -10.206 1.00 0.00 67 SER A N 14
ATOM 19894 C CA . SER A 1 67 ? -5.857 1.810 -11.192 1.00 0.00 67 SER A CA 14
ATOM 19895 C C . SER A 1 67 ? -5.651 0.337 -11.553 1.00 0.00 67 SER A C 14
ATOM 19896 O O . SER A 1 67 ? -5.451 -0.009 -12.700 1.00 0.00 67 SER A O 14
ATOM 19904 N N . CYS A 1 68 ? -5.650 -0.526 -10.573 1.00 0.00 68 CYS A N 14
ATOM 19905 C CA . CYS A 1 68 ? -5.398 -1.969 -10.850 1.00 0.00 68 CYS A CA 14
ATOM 19906 C C . CYS A 1 68 ? -6.450 -2.838 -10.158 1.00 0.00 68 CYS A C 14
ATOM 19907 O O . CYS A 1 68 ? -6.978 -2.474 -9.126 1.00 0.00 68 CYS A O 14
ATOM 19915 N N . PRO A 1 69 ? -6.690 -3.982 -10.738 1.00 0.00 69 PRO A N 14
ATOM 19916 C CA . PRO A 1 69 ? -7.657 -4.939 -10.154 1.00 0.00 69 PRO A CA 14
ATOM 19917 C C . PRO A 1 69 ? -7.108 -5.522 -8.848 1.00 0.00 69 PRO A C 14
ATOM 19918 O O . PRO A 1 69 ? -5.917 -5.526 -8.608 1.00 0.00 69 PRO A O 14
ATOM 19929 N N . VAL A 1 70 ? -7.975 -5.977 -7.987 1.00 0.00 70 VAL A N 14
ATOM 19930 C CA . VAL A 1 70 ? -7.524 -6.516 -6.673 1.00 0.00 70 VAL A CA 14
ATOM 19931 C C . VAL A 1 70 ? -6.605 -7.728 -6.873 1.00 0.00 70 VAL A C 14
ATOM 19932 O O . VAL A 1 70 ? -6.438 -8.220 -7.970 1.00 0.00 70 VAL A O 14
ATOM 19945 N N . LEU A 1 71 ? -5.972 -8.172 -5.819 1.00 0.00 71 LEU A N 14
ATOM 19946 C CA . LEU A 1 71 ? -5.018 -9.316 -5.925 1.00 0.00 71 LEU A CA 14
ATOM 19947 C C . LEU A 1 71 ? -3.888 -8.976 -6.901 1.00 0.00 71 LEU A C 14
ATOM 19948 O O . LEU A 1 71 ? -3.092 -9.820 -7.260 1.00 0.00 71 LEU A O 14
ATOM 19964 N N . GLU A 1 72 ? -3.731 -7.721 -7.218 1.00 0.00 72 GLU A N 14
ATOM 19965 C CA . GLU A 1 72 ? -2.559 -7.301 -8.037 1.00 0.00 72 GLU A CA 14
ATOM 19966 C C . GLU A 1 72 ? -1.970 -6.012 -7.461 1.00 0.00 72 GLU A C 14
ATOM 19967 O O . GLU A 1 72 ? -2.366 -4.926 -7.834 1.00 0.00 72 GLU A O 14
ATOM 19979 N N . PRO A 1 73 ? -1.117 -6.184 -6.490 1.00 0.00 73 PRO A N 14
ATOM 19980 C CA . PRO A 1 73 ? -0.555 -5.031 -5.753 1.00 0.00 73 PRO A CA 14
ATOM 19981 C C . PRO A 1 73 ? -0.155 -3.913 -6.720 1.00 0.00 73 PRO A C 14
ATOM 19982 O O . PRO A 1 73 ? 0.271 -4.161 -7.831 1.00 0.00 73 PRO A O 14
ATOM 19993 N N . THR A 1 74 ? -0.311 -2.685 -6.309 1.00 0.00 74 THR A N 14
ATOM 19994 C CA . THR A 1 74 ? 0.036 -1.546 -7.207 1.00 0.00 74 THR A CA 14
ATOM 19995 C C . THR A 1 74 ? 0.879 -0.517 -6.449 1.00 0.00 74 THR A C 14
ATOM 19996 O O . THR A 1 74 ? 0.641 -0.238 -5.290 1.00 0.00 74 THR A O 14
ATOM 20007 N N . GLY A 1 75 ? 1.875 0.030 -7.087 1.00 0.00 75 GLY A N 14
ATOM 20008 C CA . GLY A 1 75 ? 2.749 1.019 -6.397 1.00 0.00 75 GLY A CA 14
ATOM 20009 C C . GLY A 1 75 ? 4.200 0.805 -6.839 1.00 0.00 75 GLY A C 14
ATOM 20010 O O . GLY A 1 75 ? 4.467 -0.029 -7.680 1.00 0.00 75 GLY A O 14
ATOM 20014 N N . PRO A 1 76 ? 5.104 1.553 -6.248 1.00 0.00 76 PRO A N 14
ATOM 20015 C CA . PRO A 1 76 ? 4.737 2.562 -5.224 1.00 0.00 76 PRO A CA 14
ATOM 20016 C C . PRO A 1 76 ? 4.207 3.835 -5.895 1.00 0.00 76 PRO A C 14
ATOM 20017 O O . PRO A 1 76 ? 4.735 4.287 -6.891 1.00 0.00 76 PRO A O 14
ATOM 20028 N N . LEU A 1 77 ? 3.103 4.348 -5.420 1.00 0.00 77 LEU A N 14
ATOM 20029 C CA . LEU A 1 77 ? 2.464 5.512 -6.104 1.00 0.00 77 LEU A CA 14
ATOM 20030 C C . LEU A 1 77 ? 2.873 6.829 -5.437 1.00 0.00 77 LEU A C 14
ATOM 20031 O O . LEU A 1 77 ? 3.233 6.864 -4.280 1.00 0.00 77 LEU A O 14
ATOM 20047 N N . HIS A 1 78 ? 2.793 7.913 -6.158 1.00 0.00 78 HIS A N 14
ATOM 20048 C CA . HIS A 1 78 ? 3.148 9.237 -5.570 1.00 0.00 78 HIS A CA 14
ATOM 20049 C C . HIS A 1 78 ? 2.005 9.754 -4.688 1.00 0.00 78 HIS A C 14
ATOM 20050 O O . HIS A 1 78 ? 0.885 9.910 -5.135 1.00 0.00 78 HIS A O 14
ATOM 20064 N N . THR A 1 79 ? 2.295 10.087 -3.458 1.00 0.00 79 THR A N 14
ATOM 20065 C CA . THR A 1 79 ? 1.244 10.671 -2.569 1.00 0.00 79 THR A CA 14
ATOM 20066 C C . THR A 1 79 ? 1.844 11.800 -1.725 1.00 0.00 79 THR A C 14
ATOM 20067 O O . THR A 1 79 ? 3.046 11.909 -1.584 1.00 0.00 79 THR A O 14
ATOM 20078 N N . GLN A 1 80 ? 1.023 12.679 -1.221 1.00 0.00 80 GLN A N 14
ATOM 20079 C CA . GLN A 1 80 ? 1.556 13.848 -0.457 1.00 0.00 80 GLN A CA 14
ATOM 20080 C C . GLN A 1 80 ? 2.340 13.383 0.776 1.00 0.00 80 GLN A C 14
ATOM 20081 O O . GLN A 1 80 ? 3.196 14.085 1.276 1.00 0.00 80 GLN A O 14
ATOM 20095 N N . PHE A 1 81 ? 2.038 12.221 1.290 1.00 0.00 81 PHE A N 14
ATOM 20096 C CA . PHE A 1 81 ? 2.750 11.737 2.511 1.00 0.00 81 PHE A CA 14
ATOM 20097 C C . PHE A 1 81 ? 4.111 11.134 2.140 1.00 0.00 81 PHE A C 14
ATOM 20098 O O . PHE A 1 81 ? 4.882 10.749 2.996 1.00 0.00 81 PHE A O 14
ATOM 20115 N N . GLY A 1 82 ? 4.360 10.944 0.874 1.00 0.00 82 GLY A N 14
ATOM 20116 C CA . GLY A 1 82 ? 5.608 10.242 0.456 1.00 0.00 82 GLY A CA 14
ATOM 20117 C C . GLY A 1 82 ? 5.275 9.300 -0.701 1.00 0.00 82 GLY A C 14
ATOM 20118 O O . GLY A 1 82 ? 4.580 9.665 -1.627 1.00 0.00 82 GLY A O 14
ATOM 20122 N N . TYR A 1 83 ? 5.655 8.057 -0.597 1.00 0.00 83 TYR A N 14
ATOM 20123 C CA . TYR A 1 83 ? 5.230 7.067 -1.626 1.00 0.00 83 TYR A CA 14
ATOM 20124 C C . TYR A 1 83 ? 4.334 6.004 -0.985 1.00 0.00 83 TYR A C 14
ATOM 20125 O O . TYR A 1 83 ? 4.649 5.459 0.053 1.00 0.00 83 TYR A O 14
ATOM 20143 N N . HIS A 1 84 ? 3.243 5.673 -1.617 1.00 0.00 84 HIS A N 14
ATOM 20144 C CA . HIS A 1 84 ? 2.354 4.608 -1.063 1.00 0.00 84 HIS A CA 14
ATOM 20145 C C . HIS A 1 84 ? 2.329 3.394 -1.990 1.00 0.00 84 HIS A C 14
ATOM 20146 O O . HIS A 1 84 ? 1.878 3.475 -3.115 1.00 0.00 84 HIS A O 14
ATOM 20160 N N . ILE A 1 85 ? 2.628 2.236 -1.470 1.00 0.00 85 ILE A N 14
ATOM 20161 C CA . ILE A 1 85 ? 2.409 1.000 -2.273 1.00 0.00 85 ILE A CA 14
ATOM 20162 C C . ILE A 1 85 ? 1.315 0.156 -1.613 1.00 0.00 85 ILE A C 14
ATOM 20163 O O . ILE A 1 85 ? 1.344 -0.085 -0.422 1.00 0.00 85 ILE A O 14
ATOM 20179 N N . ILE A 1 86 ? 0.266 -0.131 -2.335 1.00 0.00 86 ILE A N 14
ATOM 20180 C CA . ILE A 1 86 ? -0.924 -0.766 -1.696 1.00 0.00 86 ILE A CA 14
ATOM 20181 C C . ILE A 1 86 ? -1.190 -2.154 -2.285 1.00 0.00 86 ILE A C 14
ATOM 20182 O O . ILE A 1 86 ? -1.420 -2.299 -3.468 1.00 0.00 86 ILE A O 14
ATOM 20198 N N . LYS A 1 87 ? -1.354 -3.135 -1.441 1.00 0.00 87 LYS A N 14
ATOM 20199 C CA . LYS A 1 87 ? -1.834 -4.457 -1.929 1.00 0.00 87 LYS A CA 14
ATOM 20200 C C . LYS A 1 87 ? -3.353 -4.537 -1.764 1.00 0.00 87 LYS A C 14
ATOM 20201 O O . LYS A 1 87 ? -3.885 -4.240 -0.712 1.00 0.00 87 LYS A O 14
ATOM 20220 N N . VAL A 1 88 ? -4.059 -4.832 -2.821 1.00 0.00 88 VAL A N 14
ATOM 20221 C CA . VAL A 1 88 ? -5.549 -4.807 -2.754 1.00 0.00 88 VAL A CA 14
ATOM 20222 C C . VAL A 1 88 ? -6.100 -6.233 -2.705 1.00 0.00 88 VAL A C 14
ATOM 20223 O O . VAL A 1 88 ? -5.714 -7.087 -3.479 1.00 0.00 88 VAL A O 14
ATOM 20236 N N . LEU A 1 89 ? -6.999 -6.497 -1.797 1.00 0.00 89 LEU A N 14
ATOM 20237 C CA . LEU A 1 89 ? -7.572 -7.847 -1.681 1.00 0.00 89 LEU A CA 14
ATOM 20238 C C . LEU A 1 89 ? -9.095 -7.723 -1.552 1.00 0.00 89 LEU A C 14
ATOM 20239 O O . LEU A 1 89 ? -9.599 -6.745 -1.040 1.00 0.00 89 LEU A O 14
ATOM 20255 N N . TYR A 1 90 ? -9.810 -8.730 -1.946 1.00 0.00 90 TYR A N 14
ATOM 20256 C CA . TYR A 1 90 ? -11.299 -8.731 -1.783 1.00 0.00 90 TYR A CA 14
ATOM 20257 C C . TYR A 1 90 ? -11.946 -7.622 -2.622 1.00 0.00 90 TYR A C 14
ATOM 20258 O O . TYR A 1 90 ? -12.784 -7.879 -3.463 1.00 0.00 90 TYR A O 14
ATOM 20276 N N . ARG A 1 91 ? -11.577 -6.392 -2.393 1.00 0.00 91 ARG A N 14
ATOM 20277 C CA . ARG A 1 91 ? -12.187 -5.272 -3.170 1.00 0.00 91 ARG A CA 14
ATOM 20278 C C . ARG A 1 91 ? -13.702 -5.224 -2.945 1.00 0.00 91 ARG A C 14
ATOM 20279 O O . ARG A 1 91 ? -14.261 -6.030 -2.227 1.00 0.00 91 ARG A O 14
ATOM 20300 N N . ASN A 1 92 ? -14.366 -4.274 -3.546 1.00 0.00 92 ASN A N 14
ATOM 20301 C CA . ASN A 1 92 ? -15.842 -4.157 -3.363 1.00 0.00 92 ASN A CA 14
ATOM 20302 C C . ASN A 1 92 ? -16.569 -4.604 -4.634 1.00 0.00 92 ASN A C 14
ATOM 20303 O O . ASN A 1 92 ? -15.895 -4.979 -5.578 1.00 0.00 92 ASN A O 14
ATOM 20315 N N . ALA A 1 1 ? -18.019 -1.399 -4.236 1.00 0.00 1 ALA A N 15
ATOM 20316 C CA . ALA A 1 1 ? -17.414 -2.166 -3.108 1.00 0.00 1 ALA A CA 15
ATOM 20317 C C . ALA A 1 1 ? -17.440 -1.327 -1.828 1.00 0.00 1 ALA A C 15
ATOM 20318 O O . ALA A 1 1 ? -16.683 -0.388 -1.675 1.00 0.00 1 ALA A O 15
ATOM 20327 N N . LYS A 1 2 ? -18.334 -1.628 -0.928 1.00 0.00 2 LYS A N 15
ATOM 20328 C CA . LYS A 1 2 ? -18.438 -0.812 0.316 1.00 0.00 2 LYS A CA 15
ATOM 20329 C C . LYS A 1 2 ? -17.119 -0.855 1.092 1.00 0.00 2 LYS A C 15
ATOM 20330 O O . LYS A 1 2 ? -16.681 0.135 1.640 1.00 0.00 2 LYS A O 15
ATOM 20349 N N . THR A 1 3 ? -16.489 -1.996 1.149 1.00 0.00 3 THR A N 15
ATOM 20350 C CA . THR A 1 3 ? -15.202 -2.102 1.900 1.00 0.00 3 THR A CA 15
ATOM 20351 C C . THR A 1 3 ? -14.215 -3.007 1.153 1.00 0.00 3 THR A C 15
ATOM 20352 O O . THR A 1 3 ? -14.603 -3.925 0.458 1.00 0.00 3 THR A O 15
ATOM 20363 N N . ALA A 1 4 ? -12.939 -2.769 1.310 1.00 0.00 4 ALA A N 15
ATOM 20364 C CA . ALA A 1 4 ? -11.926 -3.629 0.633 1.00 0.00 4 ALA A CA 15
ATOM 20365 C C . ALA A 1 4 ? -10.837 -4.046 1.627 1.00 0.00 4 ALA A C 15
ATOM 20366 O O . ALA A 1 4 ? -10.559 -3.348 2.582 1.00 0.00 4 ALA A O 15
ATOM 20373 N N . ALA A 1 5 ? -10.158 -5.131 1.362 1.00 0.00 5 ALA A N 15
ATOM 20374 C CA . ALA A 1 5 ? -9.017 -5.530 2.238 1.00 0.00 5 ALA A CA 15
ATOM 20375 C C . ALA A 1 5 ? -7.721 -4.941 1.679 1.00 0.00 5 ALA A C 15
ATOM 20376 O O . ALA A 1 5 ? -7.480 -4.992 0.491 1.00 0.00 5 ALA A O 15
ATOM 20383 N N . ALA A 1 6 ? -6.992 -4.211 2.478 1.00 0.00 6 ALA A N 15
ATOM 20384 C CA . ALA A 1 6 ? -5.853 -3.437 1.905 1.00 0.00 6 ALA A CA 15
ATOM 20385 C C . ALA A 1 6 ? -4.600 -3.522 2.782 1.00 0.00 6 ALA A C 15
ATOM 20386 O O . ALA A 1 6 ? -4.601 -3.112 3.927 1.00 0.00 6 ALA A O 15
ATOM 20393 N N . LEU A 1 7 ? -3.487 -3.839 2.176 1.00 0.00 7 LEU A N 15
ATOM 20394 C CA . LEU A 1 7 ? -2.177 -3.704 2.878 1.00 0.00 7 LEU A CA 15
ATOM 20395 C C . LEU A 1 7 ? -1.462 -2.450 2.363 1.00 0.00 7 LEU A C 15
ATOM 20396 O O . LEU A 1 7 ? -1.546 -2.127 1.196 1.00 0.00 7 LEU A O 15
ATOM 20412 N N . HIS A 1 8 ? -0.806 -1.706 3.216 1.00 0.00 8 HIS A N 15
ATOM 20413 C CA . HIS A 1 8 ? -0.163 -0.443 2.734 1.00 0.00 8 HIS A CA 15
ATOM 20414 C C . HIS A 1 8 ? 1.265 -0.301 3.266 1.00 0.00 8 HIS A C 15
ATOM 20415 O O . HIS A 1 8 ? 1.539 -0.577 4.417 1.00 0.00 8 HIS A O 15
ATOM 20429 N N . ILE A 1 9 ? 2.116 0.326 2.497 1.00 0.00 9 ILE A N 15
ATOM 20430 C CA . ILE A 1 9 ? 3.455 0.717 3.029 1.00 0.00 9 ILE A CA 15
ATOM 20431 C C . ILE A 1 9 ? 3.792 2.144 2.591 1.00 0.00 9 ILE A C 15
ATOM 20432 O O . ILE A 1 9 ? 3.724 2.479 1.424 1.00 0.00 9 ILE A O 15
ATOM 20448 N N . LEU A 1 10 ? 4.207 2.969 3.511 1.00 0.00 10 LEU A N 15
ATOM 20449 C CA . LEU A 1 10 ? 4.614 4.355 3.150 1.00 0.00 10 LEU A CA 15
ATOM 20450 C C . LEU A 1 10 ? 6.139 4.433 3.044 1.00 0.00 10 LEU A C 15
ATOM 20451 O O . LEU A 1 10 ? 6.851 4.148 3.986 1.00 0.00 10 LEU A O 15
ATOM 20467 N N . VAL A 1 11 ? 6.645 4.858 1.919 1.00 0.00 11 VAL A N 15
ATOM 20468 C CA . VAL A 1 11 ? 8.124 5.000 1.775 1.00 0.00 11 VAL A CA 15
ATOM 20469 C C . VAL A 1 11 ? 8.491 6.470 1.562 1.00 0.00 11 VAL A C 15
ATOM 20470 O O . VAL A 1 11 ? 7.921 7.150 0.731 1.00 0.00 11 VAL A O 15
ATOM 20483 N N . LYS A 1 12 ? 9.426 6.969 2.320 1.00 0.00 12 LYS A N 15
ATOM 20484 C CA . LYS A 1 12 ? 9.821 8.400 2.179 1.00 0.00 12 LYS A CA 15
ATOM 20485 C C . LYS A 1 12 ? 10.542 8.631 0.848 1.00 0.00 12 LYS A C 15
ATOM 20486 O O . LYS A 1 12 ? 10.378 9.653 0.212 1.00 0.00 12 LYS A O 15
ATOM 20505 N N . GLU A 1 13 ? 11.385 7.717 0.449 1.00 0.00 13 GLU A N 15
ATOM 20506 C CA . GLU A 1 13 ? 12.164 7.920 -0.807 1.00 0.00 13 GLU A CA 15
ATOM 20507 C C . GLU A 1 13 ? 11.769 6.884 -1.860 1.00 0.00 13 GLU A C 15
ATOM 20508 O O . GLU A 1 13 ? 11.617 5.714 -1.572 1.00 0.00 13 GLU A O 15
ATOM 20520 N N . GLU A 1 14 ? 11.659 7.301 -3.090 1.00 0.00 14 GLU A N 15
ATOM 20521 C CA . GLU A 1 14 ? 11.341 6.336 -4.180 1.00 0.00 14 GLU A CA 15
ATOM 20522 C C . GLU A 1 14 ? 12.427 5.258 -4.260 1.00 0.00 14 GLU A C 15
ATOM 20523 O O . GLU A 1 14 ? 12.143 4.087 -4.407 1.00 0.00 14 GLU A O 15
ATOM 20535 N N . LYS A 1 15 ? 13.670 5.647 -4.148 1.00 0.00 15 LYS A N 15
ATOM 20536 C CA . LYS A 1 15 ? 14.776 4.645 -4.201 1.00 0.00 15 LYS A CA 15
ATOM 20537 C C . LYS A 1 15 ? 14.574 3.578 -3.124 1.00 0.00 15 LYS A C 15
ATOM 20538 O O . LYS A 1 15 ? 14.741 2.399 -3.366 1.00 0.00 15 LYS A O 15
ATOM 20557 N N . LEU A 1 16 ? 14.200 3.976 -1.937 1.00 0.00 16 LEU A N 15
ATOM 20558 C CA . LEU A 1 16 ? 13.972 2.974 -0.858 1.00 0.00 16 LEU A CA 15
ATOM 20559 C C . LEU A 1 16 ? 12.742 2.123 -1.189 1.00 0.00 16 LEU A C 15
ATOM 20560 O O . LEU A 1 16 ? 12.777 0.911 -1.111 1.00 0.00 16 LEU A O 15
ATOM 20576 N N . ALA A 1 17 ? 11.694 2.739 -1.667 1.00 0.00 17 ALA A N 15
ATOM 20577 C CA . ALA A 1 17 ? 10.517 1.950 -2.128 1.00 0.00 17 ALA A CA 15
ATOM 20578 C C . ALA A 1 17 ? 10.938 1.007 -3.258 1.00 0.00 17 ALA A C 15
ATOM 20579 O O . ALA A 1 17 ? 10.678 -0.179 -3.226 1.00 0.00 17 ALA A O 15
ATOM 20586 N N . LEU A 1 18 ? 11.671 1.514 -4.210 1.00 0.00 18 LEU A N 15
ATOM 20587 C CA . LEU A 1 18 ? 12.210 0.637 -5.288 1.00 0.00 18 LEU A CA 15
ATOM 20588 C C . LEU A 1 18 ? 13.106 -0.443 -4.683 1.00 0.00 18 LEU A C 15
ATOM 20589 O O . LEU A 1 18 ? 13.008 -1.605 -5.023 1.00 0.00 18 LEU A O 15
ATOM 20605 N N . ASP A 1 19 ? 13.893 -0.090 -3.707 1.00 0.00 19 ASP A N 15
ATOM 20606 C CA . ASP A 1 19 ? 14.691 -1.124 -2.992 1.00 0.00 19 ASP A CA 15
ATOM 20607 C C . ASP A 1 19 ? 13.746 -2.145 -2.363 1.00 0.00 19 ASP A C 15
ATOM 20608 O O . ASP A 1 19 ? 13.933 -3.339 -2.482 1.00 0.00 19 ASP A O 15
ATOM 20617 N N . LEU A 1 20 ? 12.661 -1.678 -1.810 1.00 0.00 20 LEU A N 15
ATOM 20618 C CA . LEU A 1 20 ? 11.615 -2.601 -1.306 1.00 0.00 20 LEU A CA 15
ATOM 20619 C C . LEU A 1 20 ? 11.039 -3.398 -2.474 1.00 0.00 20 LEU A C 15
ATOM 20620 O O . LEU A 1 20 ? 10.781 -4.580 -2.369 1.00 0.00 20 LEU A O 15
ATOM 20636 N N . LEU A 1 21 ? 10.848 -2.756 -3.592 1.00 0.00 21 LEU A N 15
ATOM 20637 C CA . LEU A 1 21 ? 10.304 -3.480 -4.773 1.00 0.00 21 LEU A CA 15
ATOM 20638 C C . LEU A 1 21 ? 11.238 -4.628 -5.142 1.00 0.00 21 LEU A C 15
ATOM 20639 O O . LEU A 1 21 ? 10.814 -5.747 -5.352 1.00 0.00 21 LEU A O 15
ATOM 20655 N N . GLU A 1 22 ? 12.516 -4.380 -5.120 1.00 0.00 22 GLU A N 15
ATOM 20656 C CA . GLU A 1 22 ? 13.491 -5.482 -5.358 1.00 0.00 22 GLU A CA 15
ATOM 20657 C C . GLU A 1 22 ? 13.318 -6.571 -4.294 1.00 0.00 22 GLU A C 15
ATOM 20658 O O . GLU A 1 22 ? 13.435 -7.748 -4.570 1.00 0.00 22 GLU A O 15
ATOM 20670 N N . GLN A 1 23 ? 13.094 -6.177 -3.068 1.00 0.00 23 GLN A N 15
ATOM 20671 C CA . GLN A 1 23 ? 12.975 -7.177 -1.965 1.00 0.00 23 GLN A CA 15
ATOM 20672 C C . GLN A 1 23 ? 11.793 -8.116 -2.208 1.00 0.00 23 GLN A C 15
ATOM 20673 O O . GLN A 1 23 ? 11.867 -9.302 -1.953 1.00 0.00 23 GLN A O 15
ATOM 20687 N N . ILE A 1 24 ? 10.693 -7.595 -2.679 1.00 0.00 24 ILE A N 15
ATOM 20688 C CA . ILE A 1 24 ? 9.503 -8.462 -2.908 1.00 0.00 24 ILE A CA 15
ATOM 20689 C C . ILE A 1 24 ? 9.798 -9.464 -4.025 1.00 0.00 24 ILE A C 15
ATOM 20690 O O . ILE A 1 24 ? 9.475 -10.630 -3.926 1.00 0.00 24 ILE A O 15
ATOM 20706 N N . LYS A 1 25 ? 10.470 -9.038 -5.055 1.00 0.00 25 LYS A N 15
ATOM 20707 C CA . LYS A 1 25 ? 10.853 -9.998 -6.126 1.00 0.00 25 LYS A CA 15
ATOM 20708 C C . LYS A 1 25 ? 11.814 -11.050 -5.561 1.00 0.00 25 LYS A C 15
ATOM 20709 O O . LYS A 1 25 ? 11.564 -12.238 -5.638 1.00 0.00 25 LYS A O 15
ATOM 20728 N N . ASN A 1 26 ? 12.885 -10.620 -4.950 1.00 0.00 26 ASN A N 15
ATOM 20729 C CA . ASN A 1 26 ? 13.833 -11.590 -4.327 1.00 0.00 26 ASN A CA 15
ATOM 20730 C C . ASN A 1 26 ? 13.133 -12.414 -3.240 1.00 0.00 26 ASN A C 15
ATOM 20731 O O . ASN A 1 26 ? 13.375 -13.595 -3.093 1.00 0.00 26 ASN A O 15
ATOM 20742 N N . GLY A 1 27 ? 12.341 -11.779 -2.416 1.00 0.00 27 GLY A N 15
ATOM 20743 C CA . GLY A 1 27 ? 11.716 -12.505 -1.274 1.00 0.00 27 GLY A CA 15
ATOM 20744 C C . GLY A 1 27 ? 10.231 -12.737 -1.551 1.00 0.00 27 GLY A C 15
ATOM 20745 O O . GLY A 1 27 ? 9.754 -13.854 -1.511 1.00 0.00 27 GLY A O 15
ATOM 20749 N N . ALA A 1 28 ? 9.489 -11.667 -1.737 1.00 0.00 28 ALA A N 15
ATOM 20750 C CA . ALA A 1 28 ? 8.002 -11.756 -1.924 1.00 0.00 28 ALA A CA 15
ATOM 20751 C C . ALA A 1 28 ? 7.312 -11.838 -0.564 1.00 0.00 28 ALA A C 15
ATOM 20752 O O . ALA A 1 28 ? 7.182 -12.897 0.018 1.00 0.00 28 ALA A O 15
ATOM 20759 N N . ASP A 1 29 ? 6.974 -10.710 -0.005 1.00 0.00 29 ASP A N 15
ATOM 20760 C CA . ASP A 1 29 ? 6.417 -10.700 1.374 1.00 0.00 29 ASP A CA 15
ATOM 20761 C C . ASP A 1 29 ? 6.031 -9.272 1.770 1.00 0.00 29 ASP A C 15
ATOM 20762 O O . ASP A 1 29 ? 6.777 -8.577 2.432 1.00 0.00 29 ASP A O 15
ATOM 20771 N N . PHE A 1 30 ? 4.907 -8.805 1.304 1.00 0.00 30 PHE A N 15
ATOM 20772 C CA . PHE A 1 30 ? 4.514 -7.390 1.576 1.00 0.00 30 PHE A CA 15
ATOM 20773 C C . PHE A 1 30 ? 4.395 -7.139 3.081 1.00 0.00 30 PHE A C 15
ATOM 20774 O O . PHE A 1 30 ? 4.740 -6.082 3.569 1.00 0.00 30 PHE A O 15
ATOM 20791 N N . GLY A 1 31 ? 3.845 -8.069 3.811 1.00 0.00 31 GLY A N 15
ATOM 20792 C CA . GLY A 1 31 ? 3.632 -7.837 5.269 1.00 0.00 31 GLY A CA 15
ATOM 20793 C C . GLY A 1 31 ? 4.977 -7.642 5.973 1.00 0.00 31 GLY A C 15
ATOM 20794 O O . GLY A 1 31 ? 5.155 -6.722 6.749 1.00 0.00 31 GLY A O 15
ATOM 20798 N N . LYS A 1 32 ? 5.901 -8.541 5.771 1.00 0.00 32 LYS A N 15
ATOM 20799 C CA . LYS A 1 32 ? 7.197 -8.449 6.503 1.00 0.00 32 LYS A CA 15
ATOM 20800 C C . LYS A 1 32 ? 7.974 -7.208 6.060 1.00 0.00 32 LYS A C 15
ATOM 20801 O O . LYS A 1 32 ? 8.580 -6.521 6.861 1.00 0.00 32 LYS A O 15
ATOM 20820 N N . LEU A 1 33 ? 7.955 -6.909 4.791 1.00 0.00 33 LEU A N 15
ATOM 20821 C CA . LEU A 1 33 ? 8.689 -5.708 4.300 1.00 0.00 33 LEU A CA 15
ATOM 20822 C C . LEU A 1 33 ? 8.051 -4.434 4.863 1.00 0.00 33 LEU A C 15
ATOM 20823 O O . LEU A 1 33 ? 8.732 -3.502 5.240 1.00 0.00 33 LEU A O 15
ATOM 20839 N N . ALA A 1 34 ? 6.749 -4.389 4.925 1.00 0.00 34 ALA A N 15
ATOM 20840 C CA . ALA A 1 34 ? 6.067 -3.179 5.463 1.00 0.00 34 ALA A CA 15
ATOM 20841 C C . ALA A 1 34 ? 6.511 -2.914 6.901 1.00 0.00 34 ALA A C 15
ATOM 20842 O O . ALA A 1 34 ? 6.878 -1.812 7.252 1.00 0.00 34 ALA A O 15
ATOM 20849 N N . LYS A 1 35 ? 6.465 -3.910 7.740 1.00 0.00 35 LYS A N 15
ATOM 20850 C CA . LYS A 1 35 ? 6.867 -3.701 9.160 1.00 0.00 35 LYS A CA 15
ATOM 20851 C C . LYS A 1 35 ? 8.323 -3.233 9.244 1.00 0.00 35 LYS A C 15
ATOM 20852 O O . LYS A 1 35 ? 8.650 -2.331 9.987 1.00 0.00 35 LYS A O 15
ATOM 20871 N N . LYS A 1 36 ? 9.210 -3.897 8.556 1.00 0.00 36 LYS A N 15
ATOM 20872 C CA . LYS A 1 36 ? 10.656 -3.550 8.679 1.00 0.00 36 LYS A CA 15
ATOM 20873 C C . LYS A 1 36 ? 10.910 -2.094 8.260 1.00 0.00 36 LYS A C 15
ATOM 20874 O O . LYS A 1 36 ? 11.661 -1.385 8.900 1.00 0.00 36 LYS A O 15
ATOM 20893 N N . HIS A 1 37 ? 10.414 -1.691 7.121 1.00 0.00 37 HIS A N 15
ATOM 20894 C CA . HIS A 1 37 ? 10.774 -0.338 6.594 1.00 0.00 37 HIS A CA 15
ATOM 20895 C C . HIS A 1 37 ? 9.921 0.764 7.235 1.00 0.00 37 HIS A C 15
ATOM 20896 O O . HIS A 1 37 ? 10.379 1.873 7.432 1.00 0.00 37 HIS A O 15
ATOM 20910 N N . SER A 1 38 ? 8.654 0.520 7.421 1.00 0.00 38 SER A N 15
ATOM 20911 C CA . SER A 1 38 ? 7.744 1.611 7.880 1.00 0.00 38 SER A CA 15
ATOM 20912 C C . SER A 1 38 ? 8.189 2.165 9.236 1.00 0.00 38 SER A C 15
ATOM 20913 O O . SER A 1 38 ? 8.271 3.363 9.418 1.00 0.00 38 SER A O 15
ATOM 20921 N N . ILE A 1 39 ? 8.425 1.301 10.193 1.00 0.00 39 ILE A N 15
ATOM 20922 C CA . ILE A 1 39 ? 8.803 1.754 11.569 1.00 0.00 39 ILE A CA 15
ATOM 20923 C C . ILE A 1 39 ? 8.113 3.077 11.925 1.00 0.00 39 ILE A C 15
ATOM 20924 O O . ILE A 1 39 ? 8.747 4.024 12.346 1.00 0.00 39 ILE A O 15
ATOM 20940 N N . CYS A 1 40 ? 6.827 3.167 11.709 1.00 0.00 40 CYS A N 15
ATOM 20941 C CA . CYS A 1 40 ? 6.113 4.450 11.981 1.00 0.00 40 CYS A CA 15
ATOM 20942 C C . CYS A 1 40 ? 4.745 4.176 12.620 1.00 0.00 40 CYS A C 15
ATOM 20943 O O . CYS A 1 40 ? 4.363 3.037 12.802 1.00 0.00 40 CYS A O 15
ATOM 20951 N N . PRO A 1 41 ? 4.068 5.237 12.974 1.00 0.00 41 PRO A N 15
ATOM 20952 C CA . PRO A 1 41 ? 2.750 5.111 13.641 1.00 0.00 41 PRO A CA 15
ATOM 20953 C C . PRO A 1 41 ? 1.720 4.563 12.655 1.00 0.00 41 PRO A C 15
ATOM 20954 O O . PRO A 1 41 ? 0.776 5.229 12.281 1.00 0.00 41 PRO A O 15
ATOM 20965 N N . SER A 1 42 ? 1.903 3.343 12.244 1.00 0.00 42 SER A N 15
ATOM 20966 C CA . SER A 1 42 ? 0.952 2.701 11.285 1.00 0.00 42 SER A CA 15
ATOM 20967 C C . SER A 1 42 ? 1.583 1.439 10.702 1.00 0.00 42 SER A C 15
ATOM 20968 O O . SER A 1 42 ? 0.924 0.452 10.534 1.00 0.00 42 SER A O 15
ATOM 20976 N N . GLY A 1 43 ? 2.842 1.472 10.355 1.00 0.00 43 GLY A N 15
ATOM 20977 C CA . GLY A 1 43 ? 3.476 0.268 9.741 1.00 0.00 43 GLY A CA 15
ATOM 20978 C C . GLY A 1 43 ? 3.014 -0.995 10.474 1.00 0.00 43 GLY A C 15
ATOM 20979 O O . GLY A 1 43 ? 2.728 -2.005 9.862 1.00 0.00 43 GLY A O 15
ATOM 20983 N N . LYS A 1 44 ? 2.856 -0.925 11.767 1.00 0.00 44 LYS A N 15
ATOM 20984 C CA . LYS A 1 44 ? 2.315 -2.103 12.509 1.00 0.00 44 LYS A CA 15
ATOM 20985 C C . LYS A 1 44 ? 0.913 -2.453 11.994 1.00 0.00 44 LYS A C 15
ATOM 20986 O O . LYS A 1 44 ? 0.537 -3.605 11.904 1.00 0.00 44 LYS A O 15
ATOM 21005 N N . ARG A 1 45 ? 0.120 -1.454 11.724 1.00 0.00 45 ARG A N 15
ATOM 21006 C CA . ARG A 1 45 ? -1.290 -1.681 11.293 1.00 0.00 45 ARG A CA 15
ATOM 21007 C C . ARG A 1 45 ? -1.429 -1.490 9.767 1.00 0.00 45 ARG A C 15
ATOM 21008 O O . ARG A 1 45 ? -2.084 -2.261 9.094 1.00 0.00 45 ARG A O 15
ATOM 21029 N N . GLY A 1 46 ? -0.817 -0.469 9.226 1.00 0.00 46 GLY A N 15
ATOM 21030 C CA . GLY A 1 46 ? -0.899 -0.207 7.757 1.00 0.00 46 GLY A CA 15
ATOM 21031 C C . GLY A 1 46 ? -0.446 -1.444 6.981 1.00 0.00 46 GLY A C 15
ATOM 21032 O O . GLY A 1 46 ? -1.008 -1.787 5.960 1.00 0.00 46 GLY A O 15
ATOM 21036 N N . GLY A 1 47 ? 0.519 -2.158 7.494 1.00 0.00 47 GLY A N 15
ATOM 21037 C CA . GLY A 1 47 ? 0.949 -3.419 6.825 1.00 0.00 47 GLY A CA 15
ATOM 21038 C C . GLY A 1 47 ? -0.169 -4.461 6.933 1.00 0.00 47 GLY A C 15
ATOM 21039 O O . GLY A 1 47 ? -0.094 -5.527 6.354 1.00 0.00 47 GLY A O 15
ATOM 21043 N N . ASP A 1 48 ? -1.212 -4.154 7.656 1.00 0.00 48 ASP A N 15
ATOM 21044 C CA . ASP A 1 48 ? -2.346 -5.109 7.793 1.00 0.00 48 ASP A CA 15
ATOM 21045 C C . ASP A 1 48 ? -3.520 -4.401 8.472 1.00 0.00 48 ASP A C 15
ATOM 21046 O O . ASP A 1 48 ? -3.899 -4.719 9.581 1.00 0.00 48 ASP A O 15
ATOM 21055 N N . LEU A 1 49 ? -4.070 -3.410 7.819 1.00 0.00 49 LEU A N 15
ATOM 21056 C CA . LEU A 1 49 ? -5.190 -2.637 8.426 1.00 0.00 49 LEU A CA 15
ATOM 21057 C C . LEU A 1 49 ? -6.451 -3.503 8.492 1.00 0.00 49 LEU A C 15
ATOM 21058 O O . LEU A 1 49 ? -7.328 -3.275 9.301 1.00 0.00 49 LEU A O 15
ATOM 21074 N N . GLY A 1 50 ? -6.582 -4.451 7.602 1.00 0.00 50 GLY A N 15
ATOM 21075 C CA . GLY A 1 50 ? -7.824 -5.269 7.569 1.00 0.00 50 GLY A CA 15
ATOM 21076 C C . GLY A 1 50 ? -8.727 -4.763 6.444 1.00 0.00 50 GLY A C 15
ATOM 21077 O O . GLY A 1 50 ? -8.262 -4.384 5.386 1.00 0.00 50 GLY A O 15
ATOM 21081 N N . GLU A 1 51 ? -10.014 -4.771 6.652 1.00 0.00 51 GLU A N 15
ATOM 21082 C CA . GLU A 1 51 ? -10.938 -4.309 5.579 1.00 0.00 51 GLU A CA 15
ATOM 21083 C C . GLU A 1 51 ? -11.616 -2.997 5.991 1.00 0.00 51 GLU A C 15
ATOM 21084 O O . GLU A 1 51 ? -12.086 -2.849 7.101 1.00 0.00 51 GLU A O 15
ATOM 21096 N N . PHE A 1 52 ? -11.644 -2.035 5.108 1.00 0.00 52 PHE A N 15
ATOM 21097 C CA . PHE A 1 52 ? -12.262 -0.717 5.445 1.00 0.00 52 PHE A CA 15
ATOM 21098 C C . PHE A 1 52 ? -12.939 -0.125 4.207 1.00 0.00 52 PHE A C 15
ATOM 21099 O O . PHE A 1 52 ? -12.719 -0.570 3.101 1.00 0.00 52 PHE A O 15
ATOM 21116 N N . ARG A 1 53 ? -13.753 0.881 4.378 1.00 0.00 53 ARG A N 15
ATOM 21117 C CA . ARG A 1 53 ? -14.426 1.493 3.191 1.00 0.00 53 ARG A CA 15
ATOM 21118 C C . ARG A 1 53 ? -13.400 2.221 2.318 1.00 0.00 53 ARG A C 15
ATOM 21119 O O . ARG A 1 53 ? -12.437 2.771 2.811 1.00 0.00 53 ARG A O 15
ATOM 21140 N N . GLN A 1 54 ? -13.579 2.184 1.022 1.00 0.00 54 GLN A N 15
ATOM 21141 C CA . GLN A 1 54 ? -12.592 2.830 0.101 1.00 0.00 54 GLN A CA 15
ATOM 21142 C C . GLN A 1 54 ? -12.545 4.345 0.331 1.00 0.00 54 GLN A C 15
ATOM 21143 O O . GLN A 1 54 ? -12.890 5.129 -0.531 1.00 0.00 54 GLN A O 15
ATOM 21157 N N . GLY A 1 55 ? -12.129 4.758 1.493 1.00 0.00 55 GLY A N 15
ATOM 21158 C CA . GLY A 1 55 ? -12.067 6.213 1.799 1.00 0.00 55 GLY A CA 15
ATOM 21159 C C . GLY A 1 55 ? -11.911 6.392 3.312 1.00 0.00 55 GLY A C 15
ATOM 21160 O O . GLY A 1 55 ? -12.738 7.003 3.960 1.00 0.00 55 GLY A O 15
ATOM 21164 N N . GLN A 1 56 ? -10.837 5.901 3.878 1.00 0.00 56 GLN A N 15
ATOM 21165 C CA . GLN A 1 56 ? -10.619 6.092 5.342 1.00 0.00 56 GLN A CA 15
ATOM 21166 C C . GLN A 1 56 ? -9.349 6.899 5.557 1.00 0.00 56 GLN A C 15
ATOM 21167 O O . GLN A 1 56 ? -9.338 7.909 6.232 1.00 0.00 56 GLN A O 15
ATOM 21181 N N . MET A 1 57 ? -8.251 6.346 5.132 1.00 0.00 57 MET A N 15
ATOM 21182 C CA . MET A 1 57 ? -6.937 6.947 5.468 1.00 0.00 57 MET A CA 15
ATOM 21183 C C . MET A 1 57 ? -6.472 7.890 4.354 1.00 0.00 57 MET A C 15
ATOM 21184 O O . MET A 1 57 ? -6.026 8.991 4.605 1.00 0.00 57 MET A O 15
ATOM 21198 N N . VAL A 1 58 ? -6.473 7.419 3.137 1.00 0.00 58 VAL A N 15
ATOM 21199 C CA . VAL A 1 58 ? -5.917 8.235 2.019 1.00 0.00 58 VAL A CA 15
ATOM 21200 C C . VAL A 1 58 ? -6.747 8.024 0.747 1.00 0.00 58 VAL A C 15
ATOM 21201 O O . VAL A 1 58 ? -7.024 6.902 0.368 1.00 0.00 58 VAL A O 15
ATOM 21214 N N . PRO A 1 59 ? -7.087 9.112 0.111 1.00 0.00 59 PRO A N 15
ATOM 21215 C CA . PRO A 1 59 ? -7.856 9.044 -1.157 1.00 0.00 59 PRO A CA 15
ATOM 21216 C C . PRO A 1 59 ? -7.047 8.300 -2.221 1.00 0.00 59 PRO A C 15
ATOM 21217 O O . PRO A 1 59 ? -7.541 7.413 -2.887 1.00 0.00 59 PRO A O 15
ATOM 21228 N N . ALA A 1 60 ? -5.806 8.667 -2.384 1.00 0.00 60 ALA A N 15
ATOM 21229 C CA . ALA A 1 60 ? -4.946 8.001 -3.405 1.00 0.00 60 ALA A CA 15
ATOM 21230 C C . ALA A 1 60 ? -5.208 6.493 -3.438 1.00 0.00 60 ALA A C 15
ATOM 21231 O O . ALA A 1 60 ? -5.124 5.863 -4.473 1.00 0.00 60 ALA A O 15
ATOM 21238 N N . PHE A 1 61 ? -5.519 5.905 -2.316 1.00 0.00 61 PHE A N 15
ATOM 21239 C CA . PHE A 1 61 ? -5.776 4.437 -2.301 1.00 0.00 61 PHE A CA 15
ATOM 21240 C C . PHE A 1 61 ? -6.945 4.092 -3.225 1.00 0.00 61 PHE A C 15
ATOM 21241 O O . PHE A 1 61 ? -6.899 3.132 -3.968 1.00 0.00 61 PHE A O 15
ATOM 21258 N N . ASP A 1 62 ? -7.999 4.854 -3.173 1.00 0.00 62 ASP A N 15
ATOM 21259 C CA . ASP A 1 62 ? -9.174 4.551 -4.039 1.00 0.00 62 ASP A CA 15
ATOM 21260 C C . ASP A 1 62 ? -8.772 4.613 -5.514 1.00 0.00 62 ASP A C 15
ATOM 21261 O O . ASP A 1 62 ? -9.219 3.825 -6.323 1.00 0.00 62 ASP A O 15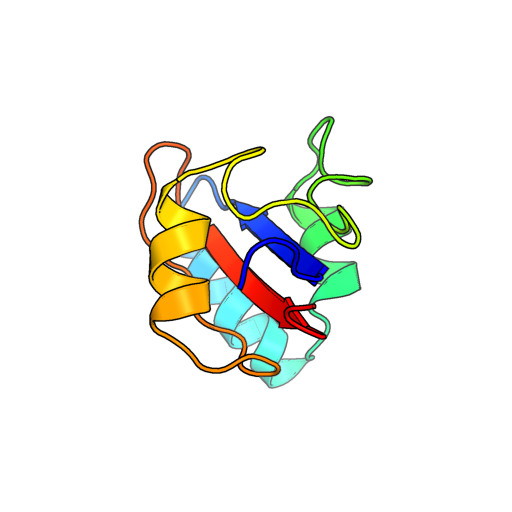
ATOM 21270 N N . LYS A 1 63 ? -7.957 5.564 -5.877 1.00 0.00 63 LYS A N 15
ATOM 21271 C CA . LYS A 1 63 ? -7.561 5.697 -7.306 1.00 0.00 63 LYS A CA 15
ATOM 21272 C C . LYS A 1 63 ? -6.881 4.413 -7.793 1.00 0.00 63 LYS A C 15
ATOM 21273 O O . LYS A 1 63 ? -7.172 3.914 -8.861 1.00 0.00 63 LYS A O 15
ATOM 21292 N N . VAL A 1 64 ? -5.969 3.878 -7.025 1.00 0.00 64 VAL A N 15
ATOM 21293 C CA . VAL A 1 64 ? -5.270 2.633 -7.463 1.00 0.00 64 VAL A CA 15
ATOM 21294 C C . VAL A 1 64 ? -6.204 1.424 -7.349 1.00 0.00 64 VAL A C 15
ATOM 21295 O O . VAL A 1 64 ? -6.325 0.646 -8.273 1.00 0.00 64 VAL A O 15
ATOM 21308 N N . VAL A 1 65 ? -6.990 1.349 -6.309 1.00 0.00 65 VAL A N 15
ATOM 21309 C CA . VAL A 1 65 ? -8.044 0.292 -6.268 1.00 0.00 65 VAL A CA 15
ATOM 21310 C C . VAL A 1 65 ? -8.935 0.407 -7.510 1.00 0.00 65 VAL A C 15
ATOM 21311 O O . VAL A 1 65 ? -9.414 -0.577 -8.038 1.00 0.00 65 VAL A O 15
ATOM 21324 N N . PHE A 1 66 ? -9.099 1.599 -8.018 1.00 0.00 66 PHE A N 15
ATOM 21325 C CA . PHE A 1 66 ? -9.887 1.778 -9.271 1.00 0.00 66 PHE A CA 15
ATOM 21326 C C . PHE A 1 66 ? -8.941 1.827 -10.479 1.00 0.00 66 PHE A C 15
ATOM 21327 O O . PHE A 1 66 ? -9.367 1.861 -11.616 1.00 0.00 66 PHE A O 15
ATOM 21344 N N . SER A 1 67 ? -7.662 1.718 -10.235 1.00 0.00 67 SER A N 15
ATOM 21345 C CA . SER A 1 67 ? -6.679 1.634 -11.350 1.00 0.00 67 SER A CA 15
ATOM 21346 C C . SER A 1 67 ? -6.342 0.165 -11.626 1.00 0.00 67 SER A C 15
ATOM 21347 O O . SER A 1 67 ? -6.700 -0.383 -12.649 1.00 0.00 67 SER A O 15
ATOM 21355 N N . CYS A 1 68 ? -5.731 -0.497 -10.678 1.00 0.00 68 CYS A N 15
ATOM 21356 C CA . CYS A 1 68 ? -5.461 -1.955 -10.836 1.00 0.00 68 CYS A CA 15
ATOM 21357 C C . CYS A 1 68 ? -6.641 -2.769 -10.293 1.00 0.00 68 CYS A C 15
ATOM 21358 O O . CYS A 1 68 ? -7.128 -2.506 -9.212 1.00 0.00 68 CYS A O 15
ATOM 21366 N N . PRO A 1 69 ? -7.093 -3.703 -11.087 1.00 0.00 69 PRO A N 15
ATOM 21367 C CA . PRO A 1 69 ? -8.266 -4.525 -10.701 1.00 0.00 69 PRO A CA 15
ATOM 21368 C C . PRO A 1 69 ? -7.927 -5.433 -9.513 1.00 0.00 69 PRO A C 15
ATOM 21369 O O . PRO A 1 69 ? -7.737 -6.619 -9.674 1.00 0.00 69 PRO A O 15
ATOM 21380 N N . VAL A 1 70 ? -7.932 -4.878 -8.319 1.00 0.00 70 VAL A N 15
ATOM 21381 C CA . VAL A 1 70 ? -7.681 -5.669 -7.060 1.00 0.00 70 VAL A CA 15
ATOM 21382 C C . VAL A 1 70 ? -6.615 -6.765 -7.255 1.00 0.00 70 VAL A C 15
ATOM 21383 O O . VAL A 1 70 ? -5.982 -6.834 -8.282 1.00 0.00 70 VAL A O 15
ATOM 21396 N N . LEU A 1 71 ? -6.296 -7.484 -6.189 1.00 0.00 71 LEU A N 15
ATOM 21397 C CA . LEU A 1 71 ? -5.133 -8.445 -6.179 1.00 0.00 71 LEU A CA 15
ATOM 21398 C C . LEU A 1 71 ? -4.063 -8.086 -7.214 1.00 0.00 71 LEU A C 15
ATOM 21399 O O . LEU A 1 71 ? -3.436 -8.941 -7.804 1.00 0.00 71 LEU A O 15
ATOM 21415 N N . GLU A 1 72 ? -3.776 -6.822 -7.349 1.00 0.00 72 GLU A N 15
ATOM 21416 C CA . GLU A 1 72 ? -2.671 -6.391 -8.247 1.00 0.00 72 GLU A CA 15
ATOM 21417 C C . GLU A 1 72 ? -1.864 -5.282 -7.571 1.00 0.00 72 GLU A C 15
ATOM 21418 O O . GLU A 1 72 ? -2.114 -4.113 -7.787 1.00 0.00 72 GLU A O 15
ATOM 21430 N N . PRO A 1 73 ? -0.969 -5.691 -6.716 1.00 0.00 73 PRO A N 15
ATOM 21431 C CA . PRO A 1 73 ? -0.177 -4.722 -5.929 1.00 0.00 73 PRO A CA 15
ATOM 21432 C C . PRO A 1 73 ? 0.296 -3.576 -6.824 1.00 0.00 73 PRO A C 15
ATOM 21433 O O . PRO A 1 73 ? 0.790 -3.790 -7.914 1.00 0.00 73 PRO A O 15
ATOM 21444 N N . THR A 1 74 ? 0.072 -2.362 -6.408 1.00 0.00 74 THR A N 15
ATOM 21445 C CA . THR A 1 74 ? 0.423 -1.203 -7.275 1.00 0.00 74 THR A CA 15
ATOM 21446 C C . THR A 1 74 ? 1.285 -0.206 -6.500 1.00 0.00 74 THR A C 15
ATOM 21447 O O . THR A 1 74 ? 1.023 0.098 -5.353 1.00 0.00 74 THR A O 15
ATOM 21458 N N . GLY A 1 75 ? 2.326 0.287 -7.111 1.00 0.00 75 GLY A N 15
ATOM 21459 C CA . GLY A 1 75 ? 3.219 1.245 -6.404 1.00 0.00 75 GLY A CA 15
ATOM 21460 C C . GLY A 1 75 ? 4.679 0.835 -6.631 1.00 0.00 75 GLY A C 15
ATOM 21461 O O . GLY A 1 75 ? 4.948 -0.093 -7.368 1.00 0.00 75 GLY A O 15
ATOM 21465 N N . PRO A 1 76 ? 5.586 1.551 -6.006 1.00 0.00 76 PRO A N 15
ATOM 21466 C CA . PRO A 1 76 ? 5.212 2.679 -5.113 1.00 0.00 76 PRO A CA 15
ATOM 21467 C C . PRO A 1 76 ? 4.708 3.864 -5.941 1.00 0.00 76 PRO A C 15
ATOM 21468 O O . PRO A 1 76 ? 5.015 3.989 -7.110 1.00 0.00 76 PRO A O 15
ATOM 21479 N N . LEU A 1 77 ? 3.866 4.684 -5.373 1.00 0.00 77 LEU A N 15
ATOM 21480 C CA . LEU A 1 77 ? 3.263 5.797 -6.164 1.00 0.00 77 LEU A CA 15
ATOM 21481 C C . LEU A 1 77 ? 3.379 7.116 -5.399 1.00 0.00 77 LEU A C 15
ATOM 21482 O O . LEU A 1 77 ? 3.502 7.136 -4.192 1.00 0.00 77 LEU A O 15
ATOM 21498 N N . HIS A 1 78 ? 3.386 8.217 -6.098 1.00 0.00 78 HIS A N 15
ATOM 21499 C CA . HIS A 1 78 ? 3.550 9.533 -5.415 1.00 0.00 78 HIS A CA 15
ATOM 21500 C C . HIS A 1 78 ? 2.245 9.957 -4.732 1.00 0.00 78 HIS A C 15
ATOM 21501 O O . HIS A 1 78 ? 1.196 10.003 -5.344 1.00 0.00 78 HIS A O 15
ATOM 21515 N N . THR A 1 79 ? 2.326 10.347 -3.490 1.00 0.00 79 THR A N 15
ATOM 21516 C CA . THR A 1 79 ? 1.121 10.866 -2.778 1.00 0.00 79 THR A CA 15
ATOM 21517 C C . THR A 1 79 ? 1.518 12.027 -1.865 1.00 0.00 79 THR A C 15
ATOM 21518 O O . THR A 1 79 ? 2.680 12.356 -1.727 1.00 0.00 79 THR A O 15
ATOM 21529 N N . GLN A 1 80 ? 0.558 12.675 -1.267 1.00 0.00 80 GLN A N 15
ATOM 21530 C CA . GLN A 1 80 ? 0.873 13.847 -0.401 1.00 0.00 80 GLN A CA 15
ATOM 21531 C C . GLN A 1 80 ? 1.789 13.430 0.755 1.00 0.00 80 GLN A C 15
ATOM 21532 O O . GLN A 1 80 ? 2.460 14.250 1.349 1.00 0.00 80 GLN A O 15
ATOM 21546 N N . PHE A 1 81 ? 1.717 12.194 1.168 1.00 0.00 81 PHE A N 15
ATOM 21547 C CA . PHE A 1 81 ? 2.466 11.774 2.388 1.00 0.00 81 PHE A CA 15
ATOM 21548 C C . PHE A 1 81 ? 3.809 11.137 2.013 1.00 0.00 81 PHE A C 15
ATOM 21549 O O . PHE A 1 81 ? 4.458 10.519 2.834 1.00 0.00 81 PHE A O 15
ATOM 21566 N N . GLY A 1 82 ? 4.205 11.222 0.773 1.00 0.00 82 GLY A N 15
ATOM 21567 C CA . GLY A 1 82 ? 5.469 10.551 0.354 1.00 0.00 82 GLY A CA 15
ATOM 21568 C C . GLY A 1 82 ? 5.153 9.520 -0.731 1.00 0.00 82 GLY A C 15
ATOM 21569 O O . GLY A 1 82 ? 4.517 9.825 -1.716 1.00 0.00 82 GLY A O 15
ATOM 21573 N N . TYR A 1 83 ? 5.533 8.288 -0.528 1.00 0.00 83 TYR A N 15
ATOM 21574 C CA . TYR A 1 83 ? 5.180 7.234 -1.521 1.00 0.00 83 TYR A CA 15
ATOM 21575 C C . TYR A 1 83 ? 4.215 6.222 -0.899 1.00 0.00 83 TYR A C 15
ATOM 21576 O O . TYR A 1 83 ? 4.388 5.793 0.222 1.00 0.00 83 TYR A O 15
ATOM 21594 N N . HIS A 1 84 ? 3.231 5.799 -1.643 1.00 0.00 84 HIS A N 15
ATOM 21595 C CA . HIS A 1 84 ? 2.286 4.768 -1.124 1.00 0.00 84 HIS A CA 15
ATOM 21596 C C . HIS A 1 84 ? 2.285 3.540 -2.035 1.00 0.00 84 HIS A C 15
ATOM 21597 O O . HIS A 1 84 ? 1.815 3.596 -3.153 1.00 0.00 84 HIS A O 15
ATOM 21611 N N . ILE A 1 85 ? 2.601 2.393 -1.501 1.00 0.00 85 ILE A N 15
ATOM 21612 C CA . ILE A 1 85 ? 2.371 1.145 -2.285 1.00 0.00 85 ILE A CA 15
ATOM 21613 C C . ILE A 1 85 ? 1.223 0.352 -1.655 1.00 0.00 85 ILE A C 15
ATOM 21614 O O . ILE A 1 85 ? 1.036 0.374 -0.453 1.00 0.00 85 ILE A O 15
ATOM 21630 N N . ILE A 1 86 ? 0.341 -0.169 -2.465 1.00 0.00 86 ILE A N 15
ATOM 21631 C CA . ILE A 1 86 ? -0.916 -0.746 -1.912 1.00 0.00 86 ILE A CA 15
ATOM 21632 C C . ILE A 1 86 ? -1.213 -2.118 -2.525 1.00 0.00 86 ILE A C 15
ATOM 21633 O O . ILE A 1 86 ? -1.340 -2.254 -3.725 1.00 0.00 86 ILE A O 15
ATOM 21649 N N . LYS A 1 87 ? -1.515 -3.082 -1.699 1.00 0.00 87 LYS A N 15
ATOM 21650 C CA . LYS A 1 87 ? -2.028 -4.378 -2.227 1.00 0.00 87 LYS A CA 15
ATOM 21651 C C . LYS A 1 87 ? -3.537 -4.473 -1.967 1.00 0.00 87 LYS A C 15
ATOM 21652 O O . LYS A 1 87 ? -4.002 -4.197 -0.878 1.00 0.00 87 LYS A O 15
ATOM 21671 N N . VAL A 1 88 ? -4.310 -4.759 -2.980 1.00 0.00 88 VAL A N 15
ATOM 21672 C CA . VAL A 1 88 ? -5.796 -4.750 -2.813 1.00 0.00 88 VAL A CA 15
ATOM 21673 C C . VAL A 1 88 ? -6.345 -6.179 -2.850 1.00 0.00 88 VAL A C 15
ATOM 21674 O O . VAL A 1 88 ? -5.885 -7.011 -3.608 1.00 0.00 88 VAL A O 15
ATOM 21687 N N . LEU A 1 89 ? -7.292 -6.485 -2.003 1.00 0.00 89 LEU A N 15
ATOM 21688 C CA . LEU A 1 89 ? -7.827 -7.866 -1.953 1.00 0.00 89 LEU A CA 15
ATOM 21689 C C . LEU A 1 89 ? -9.355 -7.834 -1.752 1.00 0.00 89 LEU A C 15
ATOM 21690 O O . LEU A 1 89 ? -9.838 -7.328 -0.757 1.00 0.00 89 LEU A O 15
ATOM 21706 N N . TYR A 1 90 ? -10.094 -8.495 -2.610 1.00 0.00 90 TYR A N 15
ATOM 21707 C CA . TYR A 1 90 ? -11.571 -8.677 -2.408 1.00 0.00 90 TYR A CA 15
ATOM 21708 C C . TYR A 1 90 ? -12.356 -7.434 -2.844 1.00 0.00 90 TYR A C 15
ATOM 21709 O O . TYR A 1 90 ? -13.230 -7.512 -3.685 1.00 0.00 90 TYR A O 15
ATOM 21727 N N . ARG A 1 91 ? -12.073 -6.293 -2.276 1.00 0.00 91 ARG A N 15
ATOM 21728 C CA . ARG A 1 91 ? -12.835 -5.069 -2.663 1.00 0.00 91 ARG A CA 15
ATOM 21729 C C . ARG A 1 91 ? -14.340 -5.289 -2.478 1.00 0.00 91 ARG A C 15
ATOM 21730 O O . ARG A 1 91 ? -15.141 -4.860 -3.283 1.00 0.00 91 ARG A O 15
ATOM 21751 N N . ASN A 1 92 ? -14.728 -5.949 -1.422 1.00 0.00 92 ASN A N 15
ATOM 21752 C CA . ASN A 1 92 ? -16.182 -6.189 -1.181 1.00 0.00 92 ASN A CA 15
ATOM 21753 C C . ASN A 1 92 ? -16.377 -6.989 0.110 1.00 0.00 92 ASN A C 15
ATOM 21754 O O . ASN A 1 92 ? -15.402 -7.531 0.602 1.00 0.00 92 ASN A O 15
ATOM 21766 N N . ALA A 1 1 ? -16.547 -1.428 -4.975 1.00 0.00 1 ALA A N 16
ATOM 21767 C CA . ALA A 1 1 ? -16.717 -2.178 -3.696 1.00 0.00 1 ALA A CA 16
ATOM 21768 C C . ALA A 1 1 ? -16.924 -1.206 -2.531 1.00 0.00 1 ALA A C 16
ATOM 21769 O O . ALA A 1 1 ? -16.071 -0.396 -2.226 1.00 0.00 1 ALA A O 16
ATOM 21778 N N . LYS A 1 2 ? -18.040 -1.297 -1.860 1.00 0.00 2 LYS A N 16
ATOM 21779 C CA . LYS A 1 2 ? -18.287 -0.396 -0.698 1.00 0.00 2 LYS A CA 16
ATOM 21780 C C . LYS A 1 2 ? -17.229 -0.624 0.389 1.00 0.00 2 LYS A C 16
ATOM 21781 O O . LYS A 1 2 ? -16.837 0.289 1.087 1.00 0.00 2 LYS A O 16
ATOM 21800 N N . THR A 1 3 ? -16.757 -1.834 0.531 1.00 0.00 3 THR A N 16
ATOM 21801 C CA . THR A 1 3 ? -15.717 -2.116 1.565 1.00 0.00 3 THR A CA 16
ATOM 21802 C C . THR A 1 3 ? -14.574 -2.936 0.953 1.00 0.00 3 THR A C 16
ATOM 21803 O O . THR A 1 3 ? -14.773 -3.673 0.007 1.00 0.00 3 THR A O 16
ATOM 21814 N N . ALA A 1 4 ? -13.370 -2.785 1.447 1.00 0.00 4 ALA A N 16
ATOM 21815 C CA . ALA A 1 4 ? -12.227 -3.533 0.836 1.00 0.00 4 ALA A CA 16
ATOM 21816 C C . ALA A 1 4 ? -11.117 -3.763 1.864 1.00 0.00 4 ALA A C 16
ATOM 21817 O O . ALA A 1 4 ? -10.942 -2.981 2.774 1.00 0.00 4 ALA A O 16
ATOM 21824 N N . ALA A 1 5 ? -10.280 -4.748 1.646 1.00 0.00 5 ALA A N 16
ATOM 21825 C CA . ALA A 1 5 ? -9.088 -4.915 2.530 1.00 0.00 5 ALA A CA 16
ATOM 21826 C C . ALA A 1 5 ? -7.837 -4.432 1.794 1.00 0.00 5 ALA A C 16
ATOM 21827 O O . ALA A 1 5 ? -7.698 -4.638 0.608 1.00 0.00 5 ALA A O 16
ATOM 21834 N N . ALA A 1 6 ? -6.947 -3.750 2.460 1.00 0.00 6 ALA A N 16
ATOM 21835 C CA . ALA A 1 6 ? -5.750 -3.229 1.737 1.00 0.00 6 ALA A CA 16
ATOM 21836 C C . ALA A 1 6 ? -4.531 -3.140 2.662 1.00 0.00 6 ALA A C 16
ATOM 21837 O O . ALA A 1 6 ? -4.562 -2.491 3.689 1.00 0.00 6 ALA A O 16
ATOM 21844 N N . LEU A 1 7 ? -3.418 -3.663 2.219 1.00 0.00 7 LEU A N 16
ATOM 21845 C CA . LEU A 1 7 ? -2.142 -3.475 2.975 1.00 0.00 7 LEU A CA 16
ATOM 21846 C C . LEU A 1 7 ? -1.308 -2.374 2.316 1.00 0.00 7 LEU A C 16
ATOM 21847 O O . LEU A 1 7 ? -1.381 -2.169 1.120 1.00 0.00 7 LEU A O 16
ATOM 21863 N N . HIS A 1 8 ? -0.576 -1.612 3.090 1.00 0.00 8 HIS A N 16
ATOM 21864 C CA . HIS A 1 8 ? 0.178 -0.468 2.498 1.00 0.00 8 HIS A CA 16
ATOM 21865 C C . HIS A 1 8 ? 1.610 -0.427 3.031 1.00 0.00 8 HIS A C 16
ATOM 21866 O O . HIS A 1 8 ? 1.849 -0.627 4.205 1.00 0.00 8 HIS A O 16
ATOM 21880 N N . ILE A 1 9 ? 2.516 0.066 2.235 1.00 0.00 9 ILE A N 16
ATOM 21881 C CA . ILE A 1 9 ? 3.867 0.393 2.768 1.00 0.00 9 ILE A CA 16
ATOM 21882 C C . ILE A 1 9 ? 4.240 1.821 2.381 1.00 0.00 9 ILE A C 16
ATOM 21883 O O . ILE A 1 9 ? 4.098 2.225 1.243 1.00 0.00 9 ILE A O 16
ATOM 21899 N N . LEU A 1 10 ? 4.667 2.601 3.331 1.00 0.00 10 LEU A N 16
ATOM 21900 C CA . LEU A 1 10 ? 4.997 4.021 3.041 1.00 0.00 10 LEU A CA 16
ATOM 21901 C C . LEU A 1 10 ? 6.514 4.219 3.042 1.00 0.00 10 LEU A C 16
ATOM 21902 O O . LEU A 1 10 ? 7.170 4.060 4.052 1.00 0.00 10 LEU A O 16
ATOM 21918 N N . VAL A 1 11 ? 7.064 4.638 1.939 1.00 0.00 11 VAL A N 16
ATOM 21919 C CA . VAL A 1 11 ? 8.527 4.930 1.903 1.00 0.00 11 VAL A CA 16
ATOM 21920 C C . VAL A 1 11 ? 8.758 6.422 1.656 1.00 0.00 11 VAL A C 16
ATOM 21921 O O . VAL A 1 11 ? 8.164 7.016 0.782 1.00 0.00 11 VAL A O 16
ATOM 21934 N N . LYS A 1 12 ? 9.590 7.040 2.442 1.00 0.00 12 LYS A N 16
ATOM 21935 C CA . LYS A 1 12 ? 9.831 8.502 2.275 1.00 0.00 12 LYS A CA 16
ATOM 21936 C C . LYS A 1 12 ? 10.607 8.777 0.981 1.00 0.00 12 LYS A C 16
ATOM 21937 O O . LYS A 1 12 ? 10.379 9.764 0.310 1.00 0.00 12 LYS A O 16
ATOM 21956 N N . GLU A 1 13 ? 11.571 7.954 0.665 1.00 0.00 13 GLU A N 16
ATOM 21957 C CA . GLU A 1 13 ? 12.412 8.220 -0.540 1.00 0.00 13 GLU A CA 16
ATOM 21958 C C . GLU A 1 13 ? 12.105 7.215 -1.650 1.00 0.00 13 GLU A C 16
ATOM 21959 O O . GLU A 1 13 ? 11.977 6.031 -1.414 1.00 0.00 13 GLU A O 16
ATOM 21971 N N . GLU A 1 14 ? 12.008 7.681 -2.864 1.00 0.00 14 GLU A N 16
ATOM 21972 C CA . GLU A 1 14 ? 11.733 6.756 -4.001 1.00 0.00 14 GLU A CA 16
ATOM 21973 C C . GLU A 1 14 ? 12.845 5.707 -4.108 1.00 0.00 14 GLU A C 16
ATOM 21974 O O . GLU A 1 14 ? 12.588 4.535 -4.305 1.00 0.00 14 GLU A O 16
ATOM 21986 N N . LYS A 1 15 ? 14.076 6.115 -3.949 1.00 0.00 15 LYS A N 16
ATOM 21987 C CA . LYS A 1 15 ? 15.201 5.138 -4.010 1.00 0.00 15 LYS A CA 16
ATOM 21988 C C . LYS A 1 15 ? 14.989 4.023 -2.984 1.00 0.00 15 LYS A C 16
ATOM 21989 O O . LYS A 1 15 ? 15.148 2.856 -3.285 1.00 0.00 15 LYS A O 16
ATOM 22008 N N . LEU A 1 16 ? 14.542 4.358 -1.806 1.00 0.00 16 LEU A N 16
ATOM 22009 C CA . LEU A 1 16 ? 14.222 3.293 -0.815 1.00 0.00 16 LEU A CA 16
ATOM 22010 C C . LEU A 1 16 ? 13.005 2.504 -1.304 1.00 0.00 16 LEU A C 16
ATOM 22011 O O . LEU A 1 16 ? 12.979 1.289 -1.255 1.00 0.00 16 LEU A O 16
ATOM 22027 N N . ALA A 1 17 ? 12.036 3.182 -1.860 1.00 0.00 17 ALA A N 16
ATOM 22028 C CA . ALA A 1 17 ? 10.867 2.468 -2.449 1.00 0.00 17 ALA A CA 16
ATOM 22029 C C . ALA A 1 17 ? 11.333 1.525 -3.564 1.00 0.00 17 ALA A C 16
ATOM 22030 O O . ALA A 1 17 ? 10.910 0.389 -3.641 1.00 0.00 17 ALA A O 16
ATOM 22037 N N . LEU A 1 18 ? 12.265 1.954 -4.376 1.00 0.00 18 LEU A N 16
ATOM 22038 C CA . LEU A 1 18 ? 12.818 1.036 -5.412 1.00 0.00 18 LEU A CA 16
ATOM 22039 C C . LEU A 1 18 ? 13.445 -0.181 -4.735 1.00 0.00 18 LEU A C 16
ATOM 22040 O O . LEU A 1 18 ? 13.192 -1.309 -5.109 1.00 0.00 18 LEU A O 16
ATOM 22056 N N . ASP A 1 19 ? 14.157 0.033 -3.666 1.00 0.00 19 ASP A N 16
ATOM 22057 C CA . ASP A 1 19 ? 14.677 -1.119 -2.881 1.00 0.00 19 ASP A CA 16
ATOM 22058 C C . ASP A 1 19 ? 13.508 -1.973 -2.381 1.00 0.00 19 ASP A C 16
ATOM 22059 O O . ASP A 1 19 ? 13.567 -3.186 -2.382 1.00 0.00 19 ASP A O 16
ATOM 22068 N N . LEU A 1 20 ? 12.435 -1.345 -1.975 1.00 0.00 20 LEU A N 16
ATOM 22069 C CA . LEU A 1 20 ? 11.252 -2.119 -1.501 1.00 0.00 20 LEU A CA 16
ATOM 22070 C C . LEU A 1 20 ? 10.725 -3.013 -2.633 1.00 0.00 20 LEU A C 16
ATOM 22071 O O . LEU A 1 20 ? 10.489 -4.191 -2.451 1.00 0.00 20 LEU A O 16
ATOM 22087 N N . LEU A 1 21 ? 10.513 -2.450 -3.789 1.00 0.00 21 LEU A N 16
ATOM 22088 C CA . LEU A 1 21 ? 9.971 -3.250 -4.921 1.00 0.00 21 LEU A CA 16
ATOM 22089 C C . LEU A 1 21 ? 10.920 -4.402 -5.255 1.00 0.00 21 LEU A C 16
ATOM 22090 O O . LEU A 1 21 ? 10.517 -5.543 -5.367 1.00 0.00 21 LEU A O 16
ATOM 22106 N N . GLU A 1 22 ? 12.181 -4.109 -5.401 1.00 0.00 22 GLU A N 16
ATOM 22107 C CA . GLU A 1 22 ? 13.170 -5.180 -5.710 1.00 0.00 22 GLU A CA 16
ATOM 22108 C C . GLU A 1 22 ? 13.182 -6.221 -4.588 1.00 0.00 22 GLU A C 16
ATOM 22109 O O . GLU A 1 22 ? 13.347 -7.402 -4.822 1.00 0.00 22 GLU A O 16
ATOM 22121 N N . GLN A 1 23 ? 13.093 -5.777 -3.364 1.00 0.00 23 GLN A N 16
ATOM 22122 C CA . GLN A 1 23 ? 13.191 -6.721 -2.214 1.00 0.00 23 GLN A CA 16
ATOM 22123 C C . GLN A 1 23 ? 12.079 -7.773 -2.286 1.00 0.00 23 GLN A C 16
ATOM 22124 O O . GLN A 1 23 ? 12.300 -8.940 -2.029 1.00 0.00 23 GLN A O 16
ATOM 22138 N N . ILE A 1 24 ? 10.886 -7.371 -2.634 1.00 0.00 24 ILE A N 16
ATOM 22139 C CA . ILE A 1 24 ? 9.767 -8.355 -2.721 1.00 0.00 24 ILE A CA 16
ATOM 22140 C C . ILE A 1 24 ? 10.055 -9.388 -3.813 1.00 0.00 24 ILE A C 16
ATOM 22141 O O . ILE A 1 24 ? 9.966 -10.578 -3.591 1.00 0.00 24 ILE A O 16
ATOM 22157 N N . LYS A 1 25 ? 10.447 -8.952 -4.976 1.00 0.00 25 LYS A N 16
ATOM 22158 C CA . LYS A 1 25 ? 10.794 -9.929 -6.044 1.00 0.00 25 LYS A CA 16
ATOM 22159 C C . LYS A 1 25 ? 11.978 -10.787 -5.592 1.00 0.00 25 LYS A C 16
ATOM 22160 O O . LYS A 1 25 ? 11.959 -11.998 -5.697 1.00 0.00 25 LYS A O 16
ATOM 22179 N N . ASN A 1 26 ? 12.983 -10.169 -5.034 1.00 0.00 26 ASN A N 16
ATOM 22180 C CA . ASN A 1 26 ? 14.143 -10.946 -4.509 1.00 0.00 26 ASN A CA 16
ATOM 22181 C C . ASN A 1 26 ? 13.679 -11.919 -3.427 1.00 0.00 26 ASN A C 16
ATOM 22182 O O . ASN A 1 26 ? 13.897 -13.112 -3.508 1.00 0.00 26 ASN A O 16
ATOM 22193 N N . GLY A 1 27 ? 13.124 -11.397 -2.370 1.00 0.00 27 GLY A N 16
ATOM 22194 C CA . GLY A 1 27 ? 12.737 -12.260 -1.224 1.00 0.00 27 GLY A CA 16
ATOM 22195 C C . GLY A 1 27 ? 11.216 -12.434 -1.196 1.00 0.00 27 GLY A C 16
ATOM 22196 O O . GLY A 1 27 ? 10.713 -13.527 -1.024 1.00 0.00 27 GLY A O 16
ATOM 22200 N N . ALA A 1 28 ? 10.487 -11.355 -1.360 1.00 0.00 28 ALA A N 16
ATOM 22201 C CA . ALA A 1 28 ? 8.986 -11.415 -1.353 1.00 0.00 28 ALA A CA 16
ATOM 22202 C C . ALA A 1 28 ? 8.463 -11.467 0.073 1.00 0.00 28 ALA A C 16
ATOM 22203 O O . ALA A 1 28 ? 9.212 -11.768 0.974 1.00 0.00 28 ALA A O 16
ATOM 22210 N N . ASP A 1 29 ? 7.198 -11.084 0.236 1.00 0.00 29 ASP A N 16
ATOM 22211 C CA . ASP A 1 29 ? 6.491 -10.954 1.575 1.00 0.00 29 ASP A CA 16
ATOM 22212 C C . ASP A 1 29 ? 6.059 -9.500 1.790 1.00 0.00 29 ASP A C 16
ATOM 22213 O O . ASP A 1 29 ? 6.720 -8.741 2.470 1.00 0.00 29 ASP A O 16
ATOM 22222 N N . PHE A 1 30 ? 4.957 -9.105 1.212 1.00 0.00 30 PHE A N 16
ATOM 22223 C CA . PHE A 1 30 ? 4.491 -7.696 1.376 1.00 0.00 30 PHE A CA 16
ATOM 22224 C C . PHE A 1 30 ? 4.242 -7.368 2.853 1.00 0.00 30 PHE A C 16
ATOM 22225 O O . PHE A 1 30 ? 4.554 -6.290 3.315 1.00 0.00 30 PHE A O 16
ATOM 22242 N N . GLY A 1 31 ? 3.591 -8.241 3.570 1.00 0.00 31 GLY A N 16
ATOM 22243 C CA . GLY A 1 31 ? 3.219 -7.914 4.977 1.00 0.00 31 GLY A CA 16
ATOM 22244 C C . GLY A 1 31 ? 4.480 -7.764 5.835 1.00 0.00 31 GLY A C 16
ATOM 22245 O O . GLY A 1 31 ? 4.650 -6.786 6.540 1.00 0.00 31 GLY A O 16
ATOM 22249 N N . LYS A 1 32 ? 5.327 -8.756 5.845 1.00 0.00 32 LYS A N 16
ATOM 22250 C CA . LYS A 1 32 ? 6.523 -8.700 6.735 1.00 0.00 32 LYS A CA 16
ATOM 22251 C C . LYS A 1 32 ? 7.465 -7.579 6.289 1.00 0.00 32 LYS A C 16
ATOM 22252 O O . LYS A 1 32 ? 7.983 -6.831 7.098 1.00 0.00 32 LYS A O 16
ATOM 22271 N N . LEU A 1 33 ? 7.635 -7.408 5.007 1.00 0.00 33 LEU A N 16
ATOM 22272 C CA . LEU A 1 33 ? 8.478 -6.284 4.516 1.00 0.00 33 LEU A CA 16
ATOM 22273 C C . LEU A 1 33 ? 7.842 -4.954 4.913 1.00 0.00 33 LEU A C 16
ATOM 22274 O O . LEU A 1 33 ? 8.519 -4.021 5.291 1.00 0.00 33 LEU A O 16
ATOM 22290 N N . ALA A 1 34 ? 6.546 -4.857 4.825 1.00 0.00 34 ALA A N 16
ATOM 22291 C CA . ALA A 1 34 ? 5.869 -3.585 5.192 1.00 0.00 34 ALA A CA 16
ATOM 22292 C C . ALA A 1 34 ? 6.253 -3.177 6.616 1.00 0.00 34 ALA A C 16
ATOM 22293 O O . ALA A 1 34 ? 6.642 -2.054 6.861 1.00 0.00 34 ALA A O 16
ATOM 22300 N N . LYS A 1 35 ? 6.135 -4.069 7.560 1.00 0.00 35 LYS A N 16
ATOM 22301 C CA . LYS A 1 35 ? 6.484 -3.706 8.965 1.00 0.00 35 LYS A CA 16
ATOM 22302 C C . LYS A 1 35 ? 7.954 -3.273 9.064 1.00 0.00 35 LYS A C 16
ATOM 22303 O O . LYS A 1 35 ? 8.269 -2.251 9.640 1.00 0.00 35 LYS A O 16
ATOM 22322 N N . LYS A 1 36 ? 8.858 -4.076 8.565 1.00 0.00 36 LYS A N 16
ATOM 22323 C CA . LYS A 1 36 ? 10.310 -3.741 8.704 1.00 0.00 36 LYS A CA 16
ATOM 22324 C C . LYS A 1 36 ? 10.640 -2.410 8.016 1.00 0.00 36 LYS A C 16
ATOM 22325 O O . LYS A 1 36 ? 11.305 -1.561 8.578 1.00 0.00 36 LYS A O 16
ATOM 22344 N N . HIS A 1 37 ? 10.233 -2.244 6.787 1.00 0.00 37 HIS A N 16
ATOM 22345 C CA . HIS A 1 37 ? 10.581 -0.996 6.043 1.00 0.00 37 HIS A CA 16
ATOM 22346 C C . HIS A 1 37 ? 9.818 0.206 6.607 1.00 0.00 37 HIS A C 16
ATOM 22347 O O . HIS A 1 37 ? 10.325 1.309 6.651 1.00 0.00 37 HIS A O 16
ATOM 22361 N N . SER A 1 38 ? 8.574 0.022 6.949 1.00 0.00 38 SER A N 16
ATOM 22362 C CA . SER A 1 38 ? 7.746 1.176 7.399 1.00 0.00 38 SER A CA 16
ATOM 22363 C C . SER A 1 38 ? 8.363 1.821 8.643 1.00 0.00 38 SER A C 16
ATOM 22364 O O . SER A 1 38 ? 8.517 3.023 8.709 1.00 0.00 38 SER A O 16
ATOM 22372 N N . ILE A 1 39 ? 8.751 1.024 9.606 1.00 0.00 39 ILE A N 16
ATOM 22373 C CA . ILE A 1 39 ? 9.402 1.577 10.835 1.00 0.00 39 ILE A CA 16
ATOM 22374 C C . ILE A 1 39 ? 8.746 2.900 11.243 1.00 0.00 39 ILE A C 16
ATOM 22375 O O . ILE A 1 39 ? 9.391 3.788 11.765 1.00 0.00 39 ILE A O 16
ATOM 22391 N N . CYS A 1 40 ? 7.485 3.059 10.951 1.00 0.00 40 CYS A N 16
ATOM 22392 C CA . CYS A 1 40 ? 6.805 4.352 11.255 1.00 0.00 40 CYS A CA 16
ATOM 22393 C C . CYS A 1 40 ? 5.500 4.097 12.018 1.00 0.00 40 CYS A C 16
ATOM 22394 O O . CYS A 1 40 ? 5.005 2.987 12.043 1.00 0.00 40 CYS A O 16
ATOM 22402 N N . PRO A 1 41 ? 4.973 5.141 12.600 1.00 0.00 41 PRO A N 16
ATOM 22403 C CA . PRO A 1 41 ? 3.700 5.035 13.348 1.00 0.00 41 PRO A CA 16
ATOM 22404 C C . PRO A 1 41 ? 2.653 4.278 12.524 1.00 0.00 41 PRO A C 16
ATOM 22405 O O . PRO A 1 41 ? 1.798 3.604 13.063 1.00 0.00 41 PRO A O 16
ATOM 22416 N N . SER A 1 42 ? 2.739 4.340 11.222 1.00 0.00 42 SER A N 16
ATOM 22417 C CA . SER A 1 42 ? 1.775 3.574 10.380 1.00 0.00 42 SER A CA 16
ATOM 22418 C C . SER A 1 42 ? 2.420 2.279 9.887 1.00 0.00 42 SER A C 16
ATOM 22419 O O . SER A 1 42 ? 1.879 1.590 9.046 1.00 0.00 42 SER A O 16
ATOM 22427 N N . GLY A 1 43 ? 3.477 1.854 10.520 1.00 0.00 43 GLY A N 16
ATOM 22428 C CA . GLY A 1 43 ? 4.021 0.506 10.209 1.00 0.00 43 GLY A CA 16
ATOM 22429 C C . GLY A 1 43 ? 3.116 -0.544 10.853 1.00 0.00 43 GLY A C 16
ATOM 22430 O O . GLY A 1 43 ? 2.577 -1.409 10.192 1.00 0.00 43 GLY A O 16
ATOM 22434 N N . LYS A 1 44 ? 2.904 -0.436 12.136 1.00 0.00 44 LYS A N 16
ATOM 22435 C CA . LYS A 1 44 ? 1.986 -1.380 12.833 1.00 0.00 44 LYS A CA 16
ATOM 22436 C C . LYS A 1 44 ? 0.565 -1.277 12.263 1.00 0.00 44 LYS A C 16
ATOM 22437 O O . LYS A 1 44 ? -0.149 -2.256 12.177 1.00 0.00 44 LYS A O 16
ATOM 22456 N N . ARG A 1 45 ? 0.115 -0.086 11.970 1.00 0.00 45 ARG A N 16
ATOM 22457 C CA . ARG A 1 45 ? -1.295 0.092 11.520 1.00 0.00 45 ARG A CA 16
ATOM 22458 C C . ARG A 1 45 ? -1.357 0.338 10.005 1.00 0.00 45 ARG A C 16
ATOM 22459 O O . ARG A 1 45 ? -2.216 -0.179 9.319 1.00 0.00 45 ARG A O 16
ATOM 22480 N N . GLY A 1 46 ? -0.460 1.127 9.482 1.00 0.00 46 GLY A N 16
ATOM 22481 C CA . GLY A 1 46 ? -0.472 1.414 8.016 1.00 0.00 46 GLY A CA 16
ATOM 22482 C C . GLY A 1 46 ? -0.062 0.159 7.241 1.00 0.00 46 GLY A C 16
ATOM 22483 O O . GLY A 1 46 ? -0.540 -0.093 6.154 1.00 0.00 46 GLY A O 16
ATOM 22487 N N . GLY A 1 47 ? 0.788 -0.651 7.812 1.00 0.00 47 GLY A N 16
ATOM 22488 C CA . GLY A 1 47 ? 1.191 -1.916 7.130 1.00 0.00 47 GLY A CA 16
ATOM 22489 C C . GLY A 1 47 ? 0.058 -2.943 7.238 1.00 0.00 47 GLY A C 16
ATOM 22490 O O . GLY A 1 47 ? 0.167 -4.055 6.761 1.00 0.00 47 GLY A O 16
ATOM 22494 N N . ASP A 1 48 ? -1.031 -2.574 7.856 1.00 0.00 48 ASP A N 16
ATOM 22495 C CA . ASP A 1 48 ? -2.177 -3.514 7.993 1.00 0.00 48 ASP A CA 16
ATOM 22496 C C . ASP A 1 48 ? -3.384 -2.753 8.535 1.00 0.00 48 ASP A C 16
ATOM 22497 O O . ASP A 1 48 ? -3.679 -2.781 9.712 1.00 0.00 48 ASP A O 16
ATOM 22506 N N . LEU A 1 49 ? -4.017 -1.988 7.690 1.00 0.00 49 LEU A N 16
ATOM 22507 C CA . LEU A 1 49 ? -5.133 -1.120 8.152 1.00 0.00 49 LEU A CA 16
ATOM 22508 C C . LEU A 1 49 ? -6.434 -1.927 8.229 1.00 0.00 49 LEU A C 16
ATOM 22509 O O . LEU A 1 49 ? -7.389 -1.524 8.861 1.00 0.00 49 LEU A O 16
ATOM 22525 N N . GLY A 1 50 ? -6.461 -3.086 7.625 1.00 0.00 50 GLY A N 16
ATOM 22526 C CA . GLY A 1 50 ? -7.681 -3.940 7.705 1.00 0.00 50 GLY A CA 16
ATOM 22527 C C . GLY A 1 50 ? -8.622 -3.605 6.546 1.00 0.00 50 GLY A C 16
ATOM 22528 O O . GLY A 1 50 ? -8.196 -3.410 5.423 1.00 0.00 50 GLY A O 16
ATOM 22532 N N . GLU A 1 51 ? -9.898 -3.527 6.814 1.00 0.00 51 GLU A N 16
ATOM 22533 C CA . GLU A 1 51 ? -10.870 -3.191 5.736 1.00 0.00 51 GLU A CA 16
ATOM 22534 C C . GLU A 1 51 ? -11.424 -1.781 5.938 1.00 0.00 51 GLU A C 16
ATOM 22535 O O . GLU A 1 51 ? -11.320 -1.208 7.004 1.00 0.00 51 GLU A O 16
ATOM 22547 N N . PHE A 1 52 ? -11.930 -1.187 4.895 1.00 0.00 52 PHE A N 16
ATOM 22548 C CA . PHE A 1 52 ? -12.400 0.227 4.993 1.00 0.00 52 PHE A CA 16
ATOM 22549 C C . PHE A 1 52 ? -13.696 0.386 4.205 1.00 0.00 52 PHE A C 16
ATOM 22550 O O . PHE A 1 52 ? -14.161 -0.543 3.574 1.00 0.00 52 PHE A O 16
ATOM 22567 N N . ARG A 1 53 ? -14.270 1.557 4.221 1.00 0.00 53 ARG A N 16
ATOM 22568 C CA . ARG A 1 53 ? -15.531 1.783 3.460 1.00 0.00 53 ARG A CA 16
ATOM 22569 C C . ARG A 1 53 ? -15.827 3.283 3.378 1.00 0.00 53 ARG A C 16
ATOM 22570 O O . ARG A 1 53 ? -15.063 4.093 3.858 1.00 0.00 53 ARG A O 16
ATOM 22591 N N . GLN A 1 54 ? -16.950 3.641 2.809 1.00 0.00 54 GLN A N 16
ATOM 22592 C CA . GLN A 1 54 ? -17.353 5.085 2.712 1.00 0.00 54 GLN A CA 16
ATOM 22593 C C . GLN A 1 54 ? -16.139 6.017 2.576 1.00 0.00 54 GLN A C 16
ATOM 22594 O O . GLN A 1 54 ? -15.790 6.425 1.488 1.00 0.00 54 GLN A O 16
ATOM 22608 N N . GLY A 1 55 ? -15.567 6.441 3.675 1.00 0.00 55 GLY A N 16
ATOM 22609 C CA . GLY A 1 55 ? -14.459 7.445 3.615 1.00 0.00 55 GLY A CA 16
ATOM 22610 C C . GLY A 1 55 ? -13.357 6.964 2.664 1.00 0.00 55 GLY A C 16
ATOM 22611 O O . GLY A 1 55 ? -13.535 6.917 1.465 1.00 0.00 55 GLY A O 16
ATOM 22615 N N . GLN A 1 56 ? -12.204 6.631 3.183 1.00 0.00 56 GLN A N 16
ATOM 22616 C CA . GLN A 1 56 ? -11.095 6.181 2.286 1.00 0.00 56 GLN A CA 16
ATOM 22617 C C . GLN A 1 56 ? -10.753 7.287 1.301 1.00 0.00 56 GLN A C 16
ATOM 22618 O O . GLN A 1 56 ? -10.530 7.030 0.135 1.00 0.00 56 GLN A O 16
ATOM 22632 N N . MET A 1 57 ? -11.080 8.480 1.663 1.00 0.00 57 MET A N 16
ATOM 22633 C CA . MET A 1 57 ? -11.184 9.540 0.632 1.00 0.00 57 MET A CA 16
ATOM 22634 C C . MET A 1 57 ? -9.856 9.747 -0.096 1.00 0.00 57 MET A C 16
ATOM 22635 O O . MET A 1 57 ? -9.827 9.943 -1.295 1.00 0.00 57 MET A O 16
ATOM 22649 N N . VAL A 1 58 ? -8.777 9.821 0.635 1.00 0.00 58 VAL A N 16
ATOM 22650 C CA . VAL A 1 58 ? -7.459 10.150 0.008 1.00 0.00 58 VAL A CA 16
ATOM 22651 C C . VAL A 1 58 ? -7.326 9.450 -1.349 1.00 0.00 58 VAL A C 16
ATOM 22652 O O . VAL A 1 58 ? -7.734 8.315 -1.505 1.00 0.00 58 VAL A O 16
ATOM 22665 N N . PRO A 1 59 ? -6.907 10.215 -2.320 1.00 0.00 59 PRO A N 16
ATOM 22666 C CA . PRO A 1 59 ? -6.898 9.742 -3.728 1.00 0.00 59 PRO A CA 16
ATOM 22667 C C . PRO A 1 59 ? -6.076 8.458 -3.867 1.00 0.00 59 PRO A C 16
ATOM 22668 O O . PRO A 1 59 ? -6.507 7.500 -4.476 1.00 0.00 59 PRO A O 16
ATOM 22679 N N . ALA A 1 60 ? -4.859 8.470 -3.400 1.00 0.00 60 ALA A N 16
ATOM 22680 C CA . ALA A 1 60 ? -3.970 7.292 -3.611 1.00 0.00 60 ALA A CA 16
ATOM 22681 C C . ALA A 1 60 ? -4.720 5.992 -3.313 1.00 0.00 60 ALA A C 16
ATOM 22682 O O . ALA A 1 60 ? -4.637 5.036 -4.057 1.00 0.00 60 ALA A O 16
ATOM 22689 N N . PHE A 1 61 ? -5.454 5.948 -2.237 1.00 0.00 61 PHE A N 16
ATOM 22690 C CA . PHE A 1 61 ? -6.207 4.706 -1.910 1.00 0.00 61 PHE A CA 16
ATOM 22691 C C . PHE A 1 61 ? -7.191 4.374 -3.037 1.00 0.00 61 PHE A C 16
ATOM 22692 O O . PHE A 1 61 ? -7.340 3.234 -3.431 1.00 0.00 61 PHE A O 16
ATOM 22709 N N . ASP A 1 62 ? -7.855 5.365 -3.563 1.00 0.00 62 ASP A N 16
ATOM 22710 C CA . ASP A 1 62 ? -8.822 5.115 -4.673 1.00 0.00 62 ASP A CA 16
ATOM 22711 C C . ASP A 1 62 ? -8.075 4.774 -5.959 1.00 0.00 62 ASP A C 16
ATOM 22712 O O . ASP A 1 62 ? -8.531 3.987 -6.764 1.00 0.00 62 ASP A O 16
ATOM 22721 N N . LYS A 1 63 ? -6.974 5.424 -6.200 1.00 0.00 63 LYS A N 16
ATOM 22722 C CA . LYS A 1 63 ? -6.254 5.208 -7.482 1.00 0.00 63 LYS A CA 16
ATOM 22723 C C . LYS A 1 63 ? -5.950 3.719 -7.674 1.00 0.00 63 LYS A C 16
ATOM 22724 O O . LYS A 1 63 ? -6.132 3.179 -8.743 1.00 0.00 63 LYS A O 16
ATOM 22743 N N . VAL A 1 64 ? -5.385 3.082 -6.683 1.00 0.00 64 VAL A N 16
ATOM 22744 C CA . VAL A 1 64 ? -4.949 1.662 -6.869 1.00 0.00 64 VAL A CA 16
ATOM 22745 C C . VAL A 1 64 ? -6.145 0.710 -6.991 1.00 0.00 64 VAL A C 16
ATOM 22746 O O . VAL A 1 64 ? -6.229 -0.047 -7.938 1.00 0.00 64 VAL A O 16
ATOM 22759 N N . VAL A 1 65 ? -7.125 0.806 -6.136 1.00 0.00 65 VAL A N 16
ATOM 22760 C CA . VAL A 1 65 ? -8.340 -0.029 -6.350 1.00 0.00 65 VAL A CA 16
ATOM 22761 C C . VAL A 1 65 ? -8.922 0.280 -7.733 1.00 0.00 65 VAL A C 16
ATOM 22762 O O . VAL A 1 65 ? -9.498 -0.572 -8.380 1.00 0.00 65 VAL A O 16
ATOM 22775 N N . PHE A 1 66 ? -8.691 1.469 -8.225 1.00 0.00 66 PHE A N 16
ATOM 22776 C CA . PHE A 1 66 ? -9.137 1.805 -9.608 1.00 0.00 66 PHE A CA 16
ATOM 22777 C C . PHE A 1 66 ? -8.002 1.531 -10.602 1.00 0.00 66 PHE A C 16
ATOM 22778 O O . PHE A 1 66 ? -8.207 1.472 -11.798 1.00 0.00 66 PHE A O 16
ATOM 22795 N N . SER A 1 67 ? -6.819 1.289 -10.103 1.00 0.00 67 SER A N 16
ATOM 22796 C CA . SER A 1 67 ? -5.681 0.934 -10.997 1.00 0.00 67 SER A CA 16
ATOM 22797 C C . SER A 1 67 ? -5.599 -0.586 -11.151 1.00 0.00 67 SER A C 16
ATOM 22798 O O . SER A 1 67 ? -5.450 -1.102 -12.241 1.00 0.00 67 SER A O 16
ATOM 22806 N N . CYS A 1 68 ? -5.723 -1.307 -10.071 1.00 0.00 68 CYS A N 16
ATOM 22807 C CA . CYS A 1 68 ? -5.685 -2.794 -10.161 1.00 0.00 68 CYS A CA 16
ATOM 22808 C C . CYS A 1 68 ? -6.771 -3.410 -9.274 1.00 0.00 68 CYS A C 16
ATOM 22809 O O . CYS A 1 68 ? -7.159 -2.836 -8.275 1.00 0.00 68 CYS A O 16
ATOM 22817 N N . PRO A 1 69 ? -7.246 -4.551 -9.692 1.00 0.00 69 PRO A N 16
ATOM 22818 C CA . PRO A 1 69 ? -8.326 -5.249 -8.954 1.00 0.00 69 PRO A CA 16
ATOM 22819 C C . PRO A 1 69 ? -7.772 -5.959 -7.716 1.00 0.00 69 PRO A C 16
ATOM 22820 O O . PRO A 1 69 ? -6.587 -5.940 -7.449 1.00 0.00 69 PRO A O 16
ATOM 22831 N N . VAL A 1 70 ? -8.624 -6.622 -6.983 1.00 0.00 70 VAL A N 16
ATOM 22832 C CA . VAL A 1 70 ? -8.164 -7.385 -5.786 1.00 0.00 70 VAL A CA 16
ATOM 22833 C C . VAL A 1 70 ? -7.149 -8.459 -6.204 1.00 0.00 70 VAL A C 16
ATOM 22834 O O . VAL A 1 70 ? -7.057 -8.817 -7.361 1.00 0.00 70 VAL A O 16
ATOM 22847 N N . LEU A 1 71 ? -6.328 -8.902 -5.285 1.00 0.00 71 LEU A N 16
ATOM 22848 C CA . LEU A 1 71 ? -5.247 -9.876 -5.631 1.00 0.00 71 LEU A CA 16
ATOM 22849 C C . LEU A 1 71 ? -4.306 -9.273 -6.674 1.00 0.00 71 LEU A C 16
ATOM 22850 O O . LEU A 1 71 ? -3.847 -9.946 -7.576 1.00 0.00 71 LEU A O 16
ATOM 22866 N N . GLU A 1 72 ? -3.994 -8.013 -6.542 1.00 0.00 72 GLU A N 16
ATOM 22867 C CA . GLU A 1 72 ? -3.059 -7.369 -7.507 1.00 0.00 72 GLU A CA 16
ATOM 22868 C C . GLU A 1 72 ? -2.288 -6.237 -6.823 1.00 0.00 72 GLU A C 16
ATOM 22869 O O . GLU A 1 72 ? -2.827 -5.173 -6.587 1.00 0.00 72 GLU A O 16
ATOM 22881 N N . PRO A 1 73 ? -1.046 -6.506 -6.524 1.00 0.00 73 PRO A N 16
ATOM 22882 C CA . PRO A 1 73 ? -0.188 -5.497 -5.855 1.00 0.00 73 PRO A CA 16
ATOM 22883 C C . PRO A 1 73 ? 0.077 -4.318 -6.796 1.00 0.00 73 PRO A C 16
ATOM 22884 O O . PRO A 1 73 ? 0.343 -4.498 -7.968 1.00 0.00 73 PRO A O 16
ATOM 22895 N N . THR A 1 74 ? -0.031 -3.113 -6.305 1.00 0.00 74 THR A N 16
ATOM 22896 C CA . THR A 1 74 ? 0.177 -1.930 -7.188 1.00 0.00 74 THR A CA 16
ATOM 22897 C C . THR A 1 74 ? 0.955 -0.838 -6.447 1.00 0.00 74 THR A C 16
ATOM 22898 O O . THR A 1 74 ? 0.835 -0.681 -5.247 1.00 0.00 74 THR A O 16
ATOM 22909 N N . GLY A 1 75 ? 1.760 -0.091 -7.151 1.00 0.00 75 GLY A N 16
ATOM 22910 C CA . GLY A 1 75 ? 2.556 0.981 -6.490 1.00 0.00 75 GLY A CA 16
ATOM 22911 C C . GLY A 1 75 ? 4.041 0.788 -6.823 1.00 0.00 75 GLY A C 16
ATOM 22912 O O . GLY A 1 75 ? 4.377 -0.008 -7.677 1.00 0.00 75 GLY A O 16
ATOM 22916 N N . PRO A 1 76 ? 4.891 1.515 -6.135 1.00 0.00 76 PRO A N 16
ATOM 22917 C CA . PRO A 1 76 ? 4.439 2.478 -5.098 1.00 0.00 76 PRO A CA 16
ATOM 22918 C C . PRO A 1 76 ? 3.784 3.705 -5.745 1.00 0.00 76 PRO A C 16
ATOM 22919 O O . PRO A 1 76 ? 4.207 4.176 -6.782 1.00 0.00 76 PRO A O 16
ATOM 22930 N N . LEU A 1 77 ? 2.710 4.180 -5.172 1.00 0.00 77 LEU A N 16
ATOM 22931 C CA . LEU A 1 77 ? 1.966 5.323 -5.779 1.00 0.00 77 LEU A CA 16
ATOM 22932 C C . LEU A 1 77 ? 2.452 6.653 -5.197 1.00 0.00 77 LEU A C 16
ATOM 22933 O O . LEU A 1 77 ? 3.170 6.690 -4.222 1.00 0.00 77 LEU A O 16
ATOM 22949 N N . HIS A 1 78 ? 2.048 7.749 -5.780 1.00 0.00 78 HIS A N 16
ATOM 22950 C CA . HIS A 1 78 ? 2.469 9.076 -5.245 1.00 0.00 78 HIS A CA 16
ATOM 22951 C C . HIS A 1 78 ? 1.347 9.692 -4.402 1.00 0.00 78 HIS A C 16
ATOM 22952 O O . HIS A 1 78 ? 0.283 10.002 -4.901 1.00 0.00 78 HIS A O 16
ATOM 22966 N N . THR A 1 79 ? 1.603 9.943 -3.146 1.00 0.00 79 THR A N 16
ATOM 22967 C CA . THR A 1 79 ? 0.581 10.620 -2.295 1.00 0.00 79 THR A CA 16
ATOM 22968 C C . THR A 1 79 ? 1.267 11.607 -1.346 1.00 0.00 79 THR A C 16
ATOM 22969 O O . THR A 1 79 ? 2.474 11.619 -1.215 1.00 0.00 79 THR A O 16
ATOM 22980 N N . GLN A 1 80 ? 0.513 12.474 -0.728 1.00 0.00 80 GLN A N 16
ATOM 22981 C CA . GLN A 1 80 ? 1.134 13.508 0.151 1.00 0.00 80 GLN A CA 16
ATOM 22982 C C . GLN A 1 80 ? 1.917 12.843 1.286 1.00 0.00 80 GLN A C 16
ATOM 22983 O O . GLN A 1 80 ? 2.953 13.321 1.701 1.00 0.00 80 GLN A O 16
ATOM 22997 N N . PHE A 1 81 ? 1.442 11.731 1.773 1.00 0.00 81 PHE A N 16
ATOM 22998 C CA . PHE A 1 81 ? 2.175 11.022 2.861 1.00 0.00 81 PHE A CA 16
ATOM 22999 C C . PHE A 1 81 ? 3.581 10.634 2.387 1.00 0.00 81 PHE A C 16
ATOM 23000 O O . PHE A 1 81 ? 4.492 10.484 3.176 1.00 0.00 81 PHE A O 16
ATOM 23017 N N . GLY A 1 82 ? 3.756 10.443 1.108 1.00 0.00 82 GLY A N 16
ATOM 23018 C CA . GLY A 1 82 ? 5.092 10.032 0.589 1.00 0.00 82 GLY A CA 16
ATOM 23019 C C . GLY A 1 82 ? 4.901 9.020 -0.544 1.00 0.00 82 GLY A C 16
ATOM 23020 O O . GLY A 1 82 ? 4.057 9.188 -1.403 1.00 0.00 82 GLY A O 16
ATOM 23024 N N . TYR A 1 83 ? 5.624 7.934 -0.508 1.00 0.00 83 TYR A N 16
ATOM 23025 C CA . TYR A 1 83 ? 5.417 6.873 -1.534 1.00 0.00 83 TYR A CA 16
ATOM 23026 C C . TYR A 1 83 ? 4.488 5.788 -0.981 1.00 0.00 83 TYR A C 16
ATOM 23027 O O . TYR A 1 83 ? 4.740 5.207 0.056 1.00 0.00 83 TYR A O 16
ATOM 23045 N N . HIS A 1 84 ? 3.382 5.565 -1.638 1.00 0.00 84 HIS A N 16
ATOM 23046 C CA . HIS A 1 84 ? 2.378 4.577 -1.124 1.00 0.00 84 HIS A CA 16
ATOM 23047 C C . HIS A 1 84 ? 2.274 3.369 -2.057 1.00 0.00 84 HIS A C 16
ATOM 23048 O O . HIS A 1 84 ? 1.669 3.448 -3.108 1.00 0.00 84 HIS A O 16
ATOM 23062 N N . ILE A 1 85 ? 2.673 2.213 -1.606 1.00 0.00 85 ILE A N 16
ATOM 23063 C CA . ILE A 1 85 ? 2.380 0.982 -2.402 1.00 0.00 85 ILE A CA 16
ATOM 23064 C C . ILE A 1 85 ? 1.328 0.139 -1.675 1.00 0.00 85 ILE A C 16
ATOM 23065 O O . ILE A 1 85 ? 1.342 0.029 -0.466 1.00 0.00 85 ILE A O 16
ATOM 23081 N N . ILE A 1 86 ? 0.336 -0.332 -2.383 1.00 0.00 86 ILE A N 16
ATOM 23082 C CA . ILE A 1 86 ? -0.798 -1.017 -1.698 1.00 0.00 86 ILE A CA 16
ATOM 23083 C C . ILE A 1 86 ? -1.226 -2.265 -2.477 1.00 0.00 86 ILE A C 16
ATOM 23084 O O . ILE A 1 86 ? -1.386 -2.228 -3.680 1.00 0.00 86 ILE A O 16
ATOM 23100 N N . LYS A 1 87 ? -1.575 -3.315 -1.783 1.00 0.00 87 LYS A N 16
ATOM 23101 C CA . LYS A 1 87 ? -2.187 -4.485 -2.480 1.00 0.00 87 LYS A CA 16
ATOM 23102 C C . LYS A 1 87 ? -3.592 -4.734 -1.924 1.00 0.00 87 LYS A C 16
ATOM 23103 O O . LYS A 1 87 ? -3.882 -4.392 -0.794 1.00 0.00 87 LYS A O 16
ATOM 23122 N N . VAL A 1 88 ? -4.516 -5.103 -2.772 1.00 0.00 88 VAL A N 16
ATOM 23123 C CA . VAL A 1 88 ? -5.950 -5.103 -2.352 1.00 0.00 88 VAL A CA 16
ATOM 23124 C C . VAL A 1 88 ? -6.477 -6.531 -2.170 1.00 0.00 88 VAL A C 16
ATOM 23125 O O . VAL A 1 88 ? -6.438 -7.340 -3.077 1.00 0.00 88 VAL A O 16
ATOM 23138 N N . LEU A 1 89 ? -7.100 -6.794 -1.052 1.00 0.00 89 LEU A N 16
ATOM 23139 C CA . LEU A 1 89 ? -7.782 -8.089 -0.851 1.00 0.00 89 LEU A CA 16
ATOM 23140 C C . LEU A 1 89 ? -9.288 -7.852 -0.738 1.00 0.00 89 LEU A C 16
ATOM 23141 O O . LEU A 1 89 ? -9.776 -6.758 -0.944 1.00 0.00 89 LEU A O 16
ATOM 23157 N N . TYR A 1 90 ? -10.001 -8.873 -0.379 1.00 0.00 90 TYR A N 16
ATOM 23158 C CA . TYR A 1 90 ? -11.489 -8.782 -0.215 1.00 0.00 90 TYR A CA 16
ATOM 23159 C C . TYR A 1 90 ? -12.111 -7.785 -1.206 1.00 0.00 90 TYR A C 16
ATOM 23160 O O . TYR A 1 90 ? -12.541 -8.162 -2.278 1.00 0.00 90 TYR A O 16
ATOM 23178 N N . ARG A 1 91 ? -12.164 -6.524 -0.873 1.00 0.00 91 ARG A N 16
ATOM 23179 C CA . ARG A 1 91 ? -12.758 -5.532 -1.817 1.00 0.00 91 ARG A CA 16
ATOM 23180 C C . ARG A 1 91 ? -14.224 -5.869 -2.101 1.00 0.00 91 ARG A C 16
ATOM 23181 O O . ARG A 1 91 ? -14.670 -5.841 -3.232 1.00 0.00 91 ARG A O 16
ATOM 23202 N N . ASN A 1 92 ? -14.992 -6.114 -1.077 1.00 0.00 92 ASN A N 16
ATOM 23203 C CA . ASN A 1 92 ? -16.448 -6.368 -1.277 1.00 0.00 92 ASN A CA 16
ATOM 23204 C C . ASN A 1 92 ? -17.202 -5.038 -1.374 1.00 0.00 92 ASN A C 16
ATOM 23205 O O . ASN A 1 92 ? -17.810 -4.799 -2.405 1.00 0.00 92 ASN A O 16
ATOM 23217 N N . ALA A 1 1 ? -18.049 -2.623 -4.035 1.00 0.00 1 ALA A N 17
ATOM 23218 C CA . ALA A 1 1 ? -17.785 -3.136 -2.660 1.00 0.00 1 ALA A CA 17
ATOM 23219 C C . ALA A 1 1 ? -17.953 -2.011 -1.636 1.00 0.00 1 ALA A C 17
ATOM 23220 O O . ALA A 1 1 ? -17.325 -0.976 -1.729 1.00 0.00 1 ALA A O 17
ATOM 23229 N N . LYS A 1 2 ? -18.754 -2.228 -0.629 1.00 0.00 2 LYS A N 17
ATOM 23230 C CA . LYS A 1 2 ? -18.908 -1.192 0.432 1.00 0.00 2 LYS A CA 17
ATOM 23231 C C . LYS A 1 2 ? -17.553 -0.933 1.079 1.00 0.00 2 LYS A C 17
ATOM 23232 O O . LYS A 1 2 ? -17.141 0.193 1.276 1.00 0.00 2 LYS A O 17
ATOM 23251 N N . THR A 1 3 ? -16.826 -1.982 1.320 1.00 0.00 3 THR A N 17
ATOM 23252 C CA . THR A 1 3 ? -15.444 -1.835 1.856 1.00 0.00 3 THR A CA 17
ATOM 23253 C C . THR A 1 3 ? -14.509 -2.848 1.186 1.00 0.00 3 THR A C 17
ATOM 23254 O O . THR A 1 3 ? -14.938 -3.880 0.707 1.00 0.00 3 THR A O 17
ATOM 23265 N N . ALA A 1 4 ? -13.233 -2.573 1.170 1.00 0.00 4 ALA A N 17
ATOM 23266 C CA . ALA A 1 4 ? -12.268 -3.528 0.555 1.00 0.00 4 ALA A CA 17
ATOM 23267 C C . ALA A 1 4 ? -11.117 -3.794 1.527 1.00 0.00 4 ALA A C 17
ATOM 23268 O O . ALA A 1 4 ? -10.867 -3.018 2.428 1.00 0.00 4 ALA A O 17
ATOM 23275 N N . ALA A 1 5 ? -10.402 -4.873 1.347 1.00 0.00 5 ALA A N 17
ATOM 23276 C CA . ALA A 1 5 ? -9.257 -5.159 2.261 1.00 0.00 5 ALA A CA 17
ATOM 23277 C C . ALA A 1 5 ? -7.961 -4.647 1.633 1.00 0.00 5 ALA A C 17
ATOM 23278 O O . ALA A 1 5 ? -7.728 -4.827 0.458 1.00 0.00 5 ALA A O 17
ATOM 23285 N N . ALA A 1 6 ? -7.208 -3.857 2.348 1.00 0.00 6 ALA A N 17
ATOM 23286 C CA . ALA A 1 6 ? -6.051 -3.176 1.693 1.00 0.00 6 ALA A CA 17
ATOM 23287 C C . ALA A 1 6 ? -4.783 -3.266 2.553 1.00 0.00 6 ALA A C 17
ATOM 23288 O O . ALA A 1 6 ? -4.757 -2.817 3.682 1.00 0.00 6 ALA A O 17
ATOM 23295 N N . LEU A 1 7 ? -3.684 -3.661 1.956 1.00 0.00 7 LEU A N 17
ATOM 23296 C CA . LEU A 1 7 ? -2.371 -3.561 2.665 1.00 0.00 7 LEU A CA 17
ATOM 23297 C C . LEU A 1 7 ? -1.602 -2.348 2.138 1.00 0.00 7 LEU A C 17
ATOM 23298 O O . LEU A 1 7 ? -1.770 -1.955 1.000 1.00 0.00 7 LEU A O 17
ATOM 23314 N N . HIS A 1 8 ? -0.822 -1.699 2.962 1.00 0.00 8 HIS A N 17
ATOM 23315 C CA . HIS A 1 8 ? -0.137 -0.460 2.488 1.00 0.00 8 HIS A CA 17
ATOM 23316 C C . HIS A 1 8 ? 1.267 -0.338 3.079 1.00 0.00 8 HIS A C 17
ATOM 23317 O O . HIS A 1 8 ? 1.433 -0.267 4.281 1.00 0.00 8 HIS A O 17
ATOM 23331 N N . ILE A 1 9 ? 2.224 -0.017 2.253 1.00 0.00 9 ILE A N 17
ATOM 23332 C CA . ILE A 1 9 ? 3.534 0.445 2.796 1.00 0.00 9 ILE A CA 17
ATOM 23333 C C . ILE A 1 9 ? 3.830 1.862 2.298 1.00 0.00 9 ILE A C 17
ATOM 23334 O O . ILE A 1 9 ? 3.824 2.130 1.112 1.00 0.00 9 ILE A O 17
ATOM 23350 N N . LEU A 1 10 ? 4.091 2.765 3.201 1.00 0.00 10 LEU A N 17
ATOM 23351 C CA . LEU A 1 10 ? 4.400 4.168 2.803 1.00 0.00 10 LEU A CA 17
ATOM 23352 C C . LEU A 1 10 ? 5.908 4.411 2.899 1.00 0.00 10 LEU A C 17
ATOM 23353 O O . LEU A 1 10 ? 6.499 4.279 3.952 1.00 0.00 10 LEU A O 17
ATOM 23369 N N . VAL A 1 11 ? 6.532 4.785 1.819 1.00 0.00 11 VAL A N 17
ATOM 23370 C CA . VAL A 1 11 ? 8.000 5.056 1.872 1.00 0.00 11 VAL A CA 17
ATOM 23371 C C . VAL A 1 11 ? 8.271 6.557 1.733 1.00 0.00 11 VAL A C 17
ATOM 23372 O O . VAL A 1 11 ? 7.903 7.178 0.756 1.00 0.00 11 VAL A O 17
ATOM 23385 N N . LYS A 1 12 ? 8.986 7.119 2.666 1.00 0.00 12 LYS A N 17
ATOM 23386 C CA . LYS A 1 12 ? 9.375 8.555 2.555 1.00 0.00 12 LYS A CA 17
ATOM 23387 C C . LYS A 1 12 ? 10.359 8.755 1.398 1.00 0.00 12 LYS A C 17
ATOM 23388 O O . LYS A 1 12 ? 10.341 9.767 0.726 1.00 0.00 12 LYS A O 17
ATOM 23407 N N . GLU A 1 13 ? 11.281 7.846 1.228 1.00 0.00 13 GLU A N 17
ATOM 23408 C CA . GLU A 1 13 ? 12.337 8.042 0.192 1.00 0.00 13 GLU A CA 17
ATOM 23409 C C . GLU A 1 13 ? 12.122 7.102 -0.992 1.00 0.00 13 GLU A C 17
ATOM 23410 O O . GLU A 1 13 ? 11.939 5.911 -0.831 1.00 0.00 13 GLU A O 17
ATOM 23422 N N . GLU A 1 14 ? 12.277 7.610 -2.181 1.00 0.00 14 GLU A N 17
ATOM 23423 C CA . GLU A 1 14 ? 12.229 6.725 -3.382 1.00 0.00 14 GLU A CA 17
ATOM 23424 C C . GLU A 1 14 ? 13.331 5.664 -3.299 1.00 0.00 14 GLU A C 17
ATOM 23425 O O . GLU A 1 14 ? 13.124 4.513 -3.630 1.00 0.00 14 GLU A O 17
ATOM 23437 N N . LYS A 1 15 ? 14.502 6.042 -2.860 1.00 0.00 15 LYS A N 17
ATOM 23438 C CA . LYS A 1 15 ? 15.615 5.052 -2.761 1.00 0.00 15 LYS A CA 17
ATOM 23439 C C . LYS A 1 15 ? 15.223 3.898 -1.839 1.00 0.00 15 LYS A C 17
ATOM 23440 O O . LYS A 1 15 ? 15.452 2.745 -2.145 1.00 0.00 15 LYS A O 17
ATOM 23459 N N . LEU A 1 16 ? 14.560 4.187 -0.753 1.00 0.00 16 LEU A N 17
ATOM 23460 C CA . LEU A 1 16 ? 14.077 3.088 0.126 1.00 0.00 16 LEU A CA 17
ATOM 23461 C C . LEU A 1 16 ? 12.977 2.313 -0.602 1.00 0.00 16 LEU A C 17
ATOM 23462 O O . LEU A 1 16 ? 12.935 1.098 -0.576 1.00 0.00 16 LEU A O 17
ATOM 23478 N N . ALA A 1 17 ? 12.141 3.007 -1.328 1.00 0.00 17 ALA A N 17
ATOM 23479 C CA . ALA A 1 17 ? 11.106 2.313 -2.149 1.00 0.00 17 ALA A CA 17
ATOM 23480 C C . ALA A 1 17 ? 11.775 1.361 -3.145 1.00 0.00 17 ALA A C 17
ATOM 23481 O O . ALA A 1 17 ? 11.389 0.216 -3.273 1.00 0.00 17 ALA A O 17
ATOM 23488 N N . LEU A 1 18 ? 12.816 1.802 -3.800 1.00 0.00 18 LEU A N 17
ATOM 23489 C CA . LEU A 1 18 ? 13.550 0.889 -4.723 1.00 0.00 18 LEU A CA 17
ATOM 23490 C C . LEU A 1 18 ? 14.085 -0.311 -3.940 1.00 0.00 18 LEU A C 17
ATOM 23491 O O . LEU A 1 18 ? 13.913 -1.449 -4.332 1.00 0.00 18 LEU A O 17
ATOM 23507 N N . ASP A 1 19 ? 14.621 -0.069 -2.777 1.00 0.00 19 ASP A N 17
ATOM 23508 C CA . ASP A 1 19 ? 15.036 -1.197 -1.897 1.00 0.00 19 ASP A CA 17
ATOM 23509 C C . ASP A 1 19 ? 13.822 -2.066 -1.567 1.00 0.00 19 ASP A C 17
ATOM 23510 O O . ASP A 1 19 ? 13.893 -3.278 -1.536 1.00 0.00 19 ASP A O 17
ATOM 23519 N N . LEU A 1 20 ? 12.705 -1.440 -1.315 1.00 0.00 20 LEU A N 17
ATOM 23520 C CA . LEU A 1 20 ? 11.470 -2.196 -0.979 1.00 0.00 20 LEU A CA 17
ATOM 23521 C C . LEU A 1 20 ? 11.040 -3.059 -2.174 1.00 0.00 20 LEU A C 17
ATOM 23522 O O . LEU A 1 20 ? 10.881 -4.259 -2.068 1.00 0.00 20 LEU A O 17
ATOM 23538 N N . LEU A 1 21 ? 10.861 -2.446 -3.307 1.00 0.00 21 LEU A N 17
ATOM 23539 C CA . LEU A 1 21 ? 10.454 -3.206 -4.523 1.00 0.00 21 LEU A CA 17
ATOM 23540 C C . LEU A 1 21 ? 11.444 -4.343 -4.778 1.00 0.00 21 LEU A C 17
ATOM 23541 O O . LEU A 1 21 ? 11.078 -5.422 -5.200 1.00 0.00 21 LEU A O 17
ATOM 23557 N N . GLU A 1 22 ? 12.704 -4.079 -4.582 1.00 0.00 22 GLU A N 17
ATOM 23558 C CA . GLU A 1 22 ? 13.743 -5.111 -4.874 1.00 0.00 22 GLU A CA 17
ATOM 23559 C C . GLU A 1 22 ? 13.525 -6.358 -4.014 1.00 0.00 22 GLU A C 17
ATOM 23560 O O . GLU A 1 22 ? 13.603 -7.474 -4.490 1.00 0.00 22 GLU A O 17
ATOM 23572 N N . GLN A 1 23 ? 13.347 -6.182 -2.733 1.00 0.00 23 GLN A N 17
ATOM 23573 C CA . GLN A 1 23 ? 13.236 -7.361 -1.824 1.00 0.00 23 GLN A CA 17
ATOM 23574 C C . GLN A 1 23 ? 12.026 -8.215 -2.205 1.00 0.00 23 GLN A C 17
ATOM 23575 O O . GLN A 1 23 ? 12.065 -9.429 -2.141 1.00 0.00 23 GLN A O 17
ATOM 23589 N N . ILE A 1 24 ? 10.934 -7.590 -2.549 1.00 0.00 24 ILE A N 17
ATOM 23590 C CA . ILE A 1 24 ? 9.703 -8.367 -2.872 1.00 0.00 24 ILE A CA 17
ATOM 23591 C C . ILE A 1 24 ? 9.970 -9.305 -4.050 1.00 0.00 24 ILE A C 17
ATOM 23592 O O . ILE A 1 24 ? 9.738 -10.494 -3.974 1.00 0.00 24 ILE A O 17
ATOM 23608 N N . LYS A 1 25 ? 10.523 -8.798 -5.116 1.00 0.00 25 LYS A N 17
ATOM 23609 C CA . LYS A 1 25 ? 10.876 -9.691 -6.253 1.00 0.00 25 LYS A CA 17
ATOM 23610 C C . LYS A 1 25 ? 11.915 -10.721 -5.799 1.00 0.00 25 LYS A C 17
ATOM 23611 O O . LYS A 1 25 ? 11.767 -11.907 -6.015 1.00 0.00 25 LYS A O 17
ATOM 23630 N N . ASN A 1 26 ? 12.952 -10.274 -5.140 1.00 0.00 26 ASN A N 17
ATOM 23631 C CA . ASN A 1 26 ? 13.988 -11.226 -4.637 1.00 0.00 26 ASN A CA 17
ATOM 23632 C C . ASN A 1 26 ? 13.361 -12.228 -3.669 1.00 0.00 26 ASN A C 17
ATOM 23633 O O . ASN A 1 26 ? 13.536 -13.424 -3.792 1.00 0.00 26 ASN A O 17
ATOM 23644 N N . GLY A 1 27 ? 12.725 -11.735 -2.644 1.00 0.00 27 GLY A N 17
ATOM 23645 C CA . GLY A 1 27 ? 12.194 -12.638 -1.590 1.00 0.00 27 GLY A CA 17
ATOM 23646 C C . GLY A 1 27 ? 10.675 -12.756 -1.729 1.00 0.00 27 GLY A C 17
ATOM 23647 O O . GLY A 1 27 ? 10.130 -13.841 -1.712 1.00 0.00 27 GLY A O 17
ATOM 23651 N N . ALA A 1 28 ? 10.000 -11.637 -1.855 1.00 0.00 28 ALA A N 17
ATOM 23652 C CA . ALA A 1 28 ? 8.504 -11.631 -1.994 1.00 0.00 28 ALA A CA 17
ATOM 23653 C C . ALA A 1 28 ? 7.845 -11.753 -0.620 1.00 0.00 28 ALA A C 17
ATOM 23654 O O . ALA A 1 28 ? 7.703 -12.832 -0.081 1.00 0.00 28 ALA A O 17
ATOM 23661 N N . ASP A 1 29 ? 7.474 -10.648 -0.038 1.00 0.00 29 ASP A N 17
ATOM 23662 C CA . ASP A 1 29 ? 6.862 -10.689 1.318 1.00 0.00 29 ASP A CA 17
ATOM 23663 C C . ASP A 1 29 ? 6.426 -9.284 1.736 1.00 0.00 29 ASP A C 17
ATOM 23664 O O . ASP A 1 29 ? 7.171 -8.546 2.349 1.00 0.00 29 ASP A O 17
ATOM 23673 N N . PHE A 1 30 ? 5.256 -8.880 1.330 1.00 0.00 30 PHE A N 17
ATOM 23674 C CA . PHE A 1 30 ? 4.805 -7.489 1.608 1.00 0.00 30 PHE A CA 17
ATOM 23675 C C . PHE A 1 30 ? 4.758 -7.230 3.116 1.00 0.00 30 PHE A C 17
ATOM 23676 O O . PHE A 1 30 ? 5.207 -6.208 3.592 1.00 0.00 30 PHE A O 17
ATOM 23693 N N . GLY A 1 31 ? 4.157 -8.113 3.864 1.00 0.00 31 GLY A N 17
ATOM 23694 C CA . GLY A 1 31 ? 4.011 -7.871 5.329 1.00 0.00 31 GLY A CA 17
ATOM 23695 C C . GLY A 1 31 ? 5.393 -7.728 5.976 1.00 0.00 31 GLY A C 17
ATOM 23696 O O . GLY A 1 31 ? 5.622 -6.843 6.778 1.00 0.00 31 GLY A O 17
ATOM 23700 N N . LYS A 1 32 ? 6.297 -8.622 5.684 1.00 0.00 32 LYS A N 17
ATOM 23701 C CA . LYS A 1 32 ? 7.634 -8.566 6.345 1.00 0.00 32 LYS A CA 17
ATOM 23702 C C . LYS A 1 32 ? 8.392 -7.304 5.920 1.00 0.00 32 LYS A C 17
ATOM 23703 O O . LYS A 1 32 ? 9.035 -6.654 6.722 1.00 0.00 32 LYS A O 17
ATOM 23722 N N . LEU A 1 33 ? 8.309 -6.940 4.670 1.00 0.00 33 LEU A N 17
ATOM 23723 C CA . LEU A 1 33 ? 9.012 -5.710 4.210 1.00 0.00 33 LEU A CA 17
ATOM 23724 C C . LEU A 1 33 ? 8.387 -4.470 4.850 1.00 0.00 33 LEU A C 17
ATOM 23725 O O . LEU A 1 33 ? 9.078 -3.557 5.250 1.00 0.00 33 LEU A O 17
ATOM 23741 N N . ALA A 1 34 ? 7.088 -4.432 4.963 1.00 0.00 34 ALA A N 17
ATOM 23742 C CA . ALA A 1 34 ? 6.437 -3.252 5.593 1.00 0.00 34 ALA A CA 17
ATOM 23743 C C . ALA A 1 34 ? 6.935 -3.085 7.030 1.00 0.00 34 ALA A C 17
ATOM 23744 O O . ALA A 1 34 ? 7.299 -2.005 7.446 1.00 0.00 34 ALA A O 17
ATOM 23751 N N . LYS A 1 35 ? 6.958 -4.144 7.791 1.00 0.00 35 LYS A N 17
ATOM 23752 C CA . LYS A 1 35 ? 7.430 -4.034 9.202 1.00 0.00 35 LYS A CA 17
ATOM 23753 C C . LYS A 1 35 ? 8.878 -3.533 9.245 1.00 0.00 35 LYS A C 17
ATOM 23754 O O . LYS A 1 35 ? 9.227 -2.687 10.044 1.00 0.00 35 LYS A O 17
ATOM 23773 N N . LYS A 1 36 ? 9.737 -4.094 8.437 1.00 0.00 36 LYS A N 17
ATOM 23774 C CA . LYS A 1 36 ? 11.175 -3.697 8.487 1.00 0.00 36 LYS A CA 17
ATOM 23775 C C . LYS A 1 36 ? 11.371 -2.275 7.950 1.00 0.00 36 LYS A C 17
ATOM 23776 O O . LYS A 1 36 ? 11.978 -1.438 8.590 1.00 0.00 36 LYS A O 17
ATOM 23795 N N . HIS A 1 37 ? 11.003 -2.046 6.718 1.00 0.00 37 HIS A N 17
ATOM 23796 C CA . HIS A 1 37 ? 11.322 -0.741 6.069 1.00 0.00 37 HIS A CA 17
ATOM 23797 C C . HIS A 1 37 ? 10.465 0.390 6.651 1.00 0.00 37 HIS A C 17
ATOM 23798 O O . HIS A 1 37 ? 10.915 1.509 6.794 1.00 0.00 37 HIS A O 17
ATOM 23812 N N . SER A 1 38 ? 9.211 0.129 6.905 1.00 0.00 38 SER A N 17
ATOM 23813 C CA . SER A 1 38 ? 8.302 1.215 7.378 1.00 0.00 38 SER A CA 17
ATOM 23814 C C . SER A 1 38 ? 8.809 1.802 8.695 1.00 0.00 38 SER A C 17
ATOM 23815 O O . SER A 1 38 ? 8.879 3.004 8.857 1.00 0.00 38 SER A O 17
ATOM 23823 N N . ILE A 1 39 ? 9.121 0.960 9.648 1.00 0.00 39 ILE A N 17
ATOM 23824 C CA . ILE A 1 39 ? 9.577 1.453 10.983 1.00 0.00 39 ILE A CA 17
ATOM 23825 C C . ILE A 1 39 ? 8.796 2.707 11.386 1.00 0.00 39 ILE A C 17
ATOM 23826 O O . ILE A 1 39 ? 9.300 3.575 12.070 1.00 0.00 39 ILE A O 17
ATOM 23842 N N . CYS A 1 40 ? 7.556 2.790 10.987 1.00 0.00 40 CYS A N 17
ATOM 23843 C CA . CYS A 1 40 ? 6.724 3.966 11.366 1.00 0.00 40 CYS A CA 17
ATOM 23844 C C . CYS A 1 40 ? 5.431 3.488 12.039 1.00 0.00 40 CYS A C 17
ATOM 23845 O O . CYS A 1 40 ? 5.109 2.318 11.997 1.00 0.00 40 CYS A O 17
ATOM 23853 N N . PRO A 1 41 ? 4.749 4.407 12.666 1.00 0.00 41 PRO A N 17
ATOM 23854 C CA . PRO A 1 41 ? 3.501 4.061 13.388 1.00 0.00 41 PRO A CA 17
ATOM 23855 C C . PRO A 1 41 ? 2.553 3.282 12.473 1.00 0.00 41 PRO A C 17
ATOM 23856 O O . PRO A 1 41 ? 1.679 2.571 12.929 1.00 0.00 41 PRO A O 17
ATOM 23867 N N . SER A 1 42 ? 2.705 3.426 11.186 1.00 0.00 42 SER A N 17
ATOM 23868 C CA . SER A 1 42 ? 1.799 2.711 10.244 1.00 0.00 42 SER A CA 17
ATOM 23869 C C . SER A 1 42 ? 2.492 1.477 9.661 1.00 0.00 42 SER A C 17
ATOM 23870 O O . SER A 1 42 ? 1.980 0.831 8.773 1.00 0.00 42 SER A O 17
ATOM 23878 N N . GLY A 1 43 ? 3.596 1.077 10.220 1.00 0.00 43 GLY A N 17
ATOM 23879 C CA . GLY A 1 43 ? 4.225 -0.191 9.757 1.00 0.00 43 GLY A CA 17
ATOM 23880 C C . GLY A 1 43 ? 3.434 -1.368 10.326 1.00 0.00 43 GLY A C 17
ATOM 23881 O O . GLY A 1 43 ? 2.916 -2.193 9.601 1.00 0.00 43 GLY A O 17
ATOM 23885 N N . LYS A 1 44 ? 3.295 -1.421 11.623 1.00 0.00 44 LYS A N 17
ATOM 23886 C CA . LYS A 1 44 ? 2.489 -2.507 12.246 1.00 0.00 44 LYS A CA 17
ATOM 23887 C C . LYS A 1 44 ? 1.043 -2.457 11.738 1.00 0.00 44 LYS A C 17
ATOM 23888 O O . LYS A 1 44 ? 0.408 -3.475 11.551 1.00 0.00 44 LYS A O 17
ATOM 23907 N N . ARG A 1 45 ? 0.494 -1.280 11.593 1.00 0.00 45 ARG A N 17
ATOM 23908 C CA . ARG A 1 45 ? -0.938 -1.173 11.193 1.00 0.00 45 ARG A CA 17
ATOM 23909 C C . ARG A 1 45 ? -1.059 -0.903 9.684 1.00 0.00 45 ARG A C 17
ATOM 23910 O O . ARG A 1 45 ? -1.881 -1.487 9.006 1.00 0.00 45 ARG A O 17
ATOM 23931 N N . GLY A 1 46 ? -0.255 -0.021 9.157 1.00 0.00 46 GLY A N 17
ATOM 23932 C CA . GLY A 1 46 ? -0.335 0.284 7.698 1.00 0.00 46 GLY A CA 17
ATOM 23933 C C . GLY A 1 46 ? -0.064 -0.989 6.895 1.00 0.00 46 GLY A C 17
ATOM 23934 O O . GLY A 1 46 ? -0.660 -1.221 5.861 1.00 0.00 46 GLY A O 17
ATOM 23938 N N . GLY A 1 47 ? 0.820 -1.828 7.368 1.00 0.00 47 GLY A N 17
ATOM 23939 C CA . GLY A 1 47 ? 1.113 -3.096 6.636 1.00 0.00 47 GLY A CA 17
ATOM 23940 C C . GLY A 1 47 ? -0.102 -4.031 6.698 1.00 0.00 47 GLY A C 17
ATOM 23941 O O . GLY A 1 47 ? -0.119 -5.080 6.085 1.00 0.00 47 GLY A O 17
ATOM 23945 N N . ASP A 1 48 ? -1.128 -3.652 7.412 1.00 0.00 48 ASP A N 17
ATOM 23946 C CA . ASP A 1 48 ? -2.348 -4.506 7.488 1.00 0.00 48 ASP A CA 17
ATOM 23947 C C . ASP A 1 48 ? -3.463 -3.739 8.201 1.00 0.00 48 ASP A C 17
ATOM 23948 O O . ASP A 1 48 ? -3.802 -4.017 9.333 1.00 0.00 48 ASP A O 17
ATOM 23957 N N . LEU A 1 49 ? -3.980 -2.724 7.564 1.00 0.00 49 LEU A N 17
ATOM 23958 C CA . LEU A 1 49 ? -5.012 -1.869 8.217 1.00 0.00 49 LEU A CA 17
ATOM 23959 C C . LEU A 1 49 ? -6.333 -2.634 8.372 1.00 0.00 49 LEU A C 17
ATOM 23960 O O . LEU A 1 49 ? -7.090 -2.393 9.291 1.00 0.00 49 LEU A O 17
ATOM 23976 N N . GLY A 1 50 ? -6.619 -3.555 7.487 1.00 0.00 50 GLY A N 17
ATOM 23977 C CA . GLY A 1 50 ? -7.892 -4.322 7.603 1.00 0.00 50 GLY A CA 17
ATOM 23978 C C . GLY A 1 50 ? -8.825 -3.958 6.445 1.00 0.00 50 GLY A C 17
ATOM 23979 O O . GLY A 1 50 ? -8.385 -3.611 5.364 1.00 0.00 50 GLY A O 17
ATOM 23983 N N . GLU A 1 51 ? -10.111 -4.073 6.651 1.00 0.00 51 GLU A N 17
ATOM 23984 C CA . GLU A 1 51 ? -11.073 -3.775 5.550 1.00 0.00 51 GLU A CA 17
ATOM 23985 C C . GLU A 1 51 ? -11.874 -2.510 5.879 1.00 0.00 51 GLU A C 17
ATOM 23986 O O . GLU A 1 51 ? -12.239 -2.270 7.013 1.00 0.00 51 GLU A O 17
ATOM 23998 N N . PHE A 1 52 ? -12.057 -1.650 4.913 1.00 0.00 52 PHE A N 17
ATOM 23999 C CA . PHE A 1 52 ? -12.726 -0.339 5.182 1.00 0.00 52 PHE A CA 17
ATOM 24000 C C . PHE A 1 52 ? -13.261 0.261 3.877 1.00 0.00 52 PHE A C 17
ATOM 24001 O O . PHE A 1 52 ? -12.989 -0.231 2.802 1.00 0.00 52 PHE A O 17
ATOM 24018 N N . ARG A 1 53 ? -14.072 1.279 3.964 1.00 0.00 53 ARG A N 17
ATOM 24019 C CA . ARG A 1 53 ? -14.675 1.856 2.726 1.00 0.00 53 ARG A CA 17
ATOM 24020 C C . ARG A 1 53 ? -13.836 3.037 2.218 1.00 0.00 53 ARG A C 17
ATOM 24021 O O . ARG A 1 53 ? -12.748 3.290 2.691 1.00 0.00 53 ARG A O 17
ATOM 24042 N N . GLN A 1 54 ? -14.306 3.714 1.209 1.00 0.00 54 GLN A N 17
ATOM 24043 C CA . GLN A 1 54 ? -13.522 4.822 0.605 1.00 0.00 54 GLN A CA 17
ATOM 24044 C C . GLN A 1 54 ? -13.309 5.961 1.616 1.00 0.00 54 GLN A C 17
ATOM 24045 O O . GLN A 1 54 ? -12.309 6.652 1.583 1.00 0.00 54 GLN A O 17
ATOM 24059 N N . GLY A 1 55 ? -14.291 6.239 2.425 1.00 0.00 55 GLY A N 17
ATOM 24060 C CA . GLY A 1 55 ? -14.205 7.420 3.332 1.00 0.00 55 GLY A CA 17
ATOM 24061 C C . GLY A 1 55 ? -13.475 7.035 4.622 1.00 0.00 55 GLY A C 17
ATOM 24062 O O . GLY A 1 55 ? -14.020 7.131 5.703 1.00 0.00 55 GLY A O 17
ATOM 24066 N N . GLN A 1 56 ? -12.236 6.626 4.527 1.00 0.00 56 GLN A N 17
ATOM 24067 C CA . GLN A 1 56 ? -11.477 6.273 5.763 1.00 0.00 56 GLN A CA 17
ATOM 24068 C C . GLN A 1 56 ? -10.089 6.886 5.697 1.00 0.00 56 GLN A C 17
ATOM 24069 O O . GLN A 1 56 ? -9.538 7.308 6.694 1.00 0.00 56 GLN A O 17
ATOM 24083 N N . MET A 1 57 ? -9.415 6.605 4.621 1.00 0.00 57 MET A N 17
ATOM 24084 C CA . MET A 1 57 ? -7.942 6.804 4.613 1.00 0.00 57 MET A CA 17
ATOM 24085 C C . MET A 1 57 ? -7.532 7.818 3.541 1.00 0.00 57 MET A C 17
ATOM 24086 O O . MET A 1 57 ? -8.275 8.718 3.202 1.00 0.00 57 MET A O 17
ATOM 24100 N N . VAL A 1 58 ? -6.346 7.678 3.014 1.00 0.00 58 VAL A N 17
ATOM 24101 C CA . VAL A 1 58 ? -5.868 8.632 1.970 1.00 0.00 58 VAL A CA 17
ATOM 24102 C C . VAL A 1 58 ? -6.680 8.450 0.680 1.00 0.00 58 VAL A C 17
ATOM 24103 O O . VAL A 1 58 ? -6.922 7.341 0.250 1.00 0.00 58 VAL A O 17
ATOM 24116 N N . PRO A 1 59 ? -7.106 9.555 0.131 1.00 0.00 59 PRO A N 17
ATOM 24117 C CA . PRO A 1 59 ? -7.943 9.531 -1.095 1.00 0.00 59 PRO A CA 17
ATOM 24118 C C . PRO A 1 59 ? -7.270 8.698 -2.186 1.00 0.00 59 PRO A C 17
ATOM 24119 O O . PRO A 1 59 ? -7.849 7.768 -2.713 1.00 0.00 59 PRO A O 17
ATOM 24130 N N . ALA A 1 60 ? -6.051 9.028 -2.525 1.00 0.00 60 ALA A N 17
ATOM 24131 C CA . ALA A 1 60 ? -5.318 8.263 -3.579 1.00 0.00 60 ALA A CA 17
ATOM 24132 C C . ALA A 1 60 ? -5.636 6.767 -3.488 1.00 0.00 60 ALA A C 17
ATOM 24133 O O . ALA A 1 60 ? -5.639 6.065 -4.480 1.00 0.00 60 ALA A O 17
ATOM 24140 N N . PHE A 1 61 ? -5.938 6.276 -2.315 1.00 0.00 61 PHE A N 17
ATOM 24141 C CA . PHE A 1 61 ? -6.294 4.832 -2.189 1.00 0.00 61 PHE A CA 17
ATOM 24142 C C . PHE A 1 61 ? -7.523 4.512 -3.041 1.00 0.00 61 PHE A C 17
ATOM 24143 O O . PHE A 1 61 ? -7.568 3.511 -3.729 1.00 0.00 61 PHE A O 17
ATOM 24160 N N . ASP A 1 62 ? -8.520 5.351 -3.003 1.00 0.00 62 ASP A N 17
ATOM 24161 C CA . ASP A 1 62 ? -9.741 5.084 -3.813 1.00 0.00 62 ASP A CA 17
ATOM 24162 C C . ASP A 1 62 ? -9.366 5.018 -5.292 1.00 0.00 62 ASP A C 17
ATOM 24163 O O . ASP A 1 62 ? -9.825 4.164 -6.024 1.00 0.00 62 ASP A O 17
ATOM 24172 N N . LYS A 1 63 ? -8.490 5.881 -5.722 1.00 0.00 63 LYS A N 17
ATOM 24173 C CA . LYS A 1 63 ? -8.028 5.836 -7.138 1.00 0.00 63 LYS A CA 17
ATOM 24174 C C . LYS A 1 63 ? -7.422 4.467 -7.472 1.00 0.00 63 LYS A C 17
ATOM 24175 O O . LYS A 1 63 ? -7.670 3.915 -8.524 1.00 0.00 63 LYS A O 17
ATOM 24194 N N . VAL A 1 64 ? -6.519 3.987 -6.658 1.00 0.00 64 VAL A N 17
ATOM 24195 C CA . VAL A 1 64 ? -5.780 2.736 -7.039 1.00 0.00 64 VAL A CA 17
ATOM 24196 C C . VAL A 1 64 ? -6.707 1.515 -6.979 1.00 0.00 64 VAL A C 17
ATOM 24197 O O . VAL A 1 64 ? -6.860 0.811 -7.957 1.00 0.00 64 VAL A O 17
ATOM 24210 N N . VAL A 1 65 ? -7.442 1.338 -5.916 1.00 0.00 65 VAL A N 17
ATOM 24211 C CA . VAL A 1 65 ? -8.471 0.258 -5.926 1.00 0.00 65 VAL A CA 17
ATOM 24212 C C . VAL A 1 65 ? -9.431 0.483 -7.100 1.00 0.00 65 VAL A C 17
ATOM 24213 O O . VAL A 1 65 ? -9.992 -0.446 -7.645 1.00 0.00 65 VAL A O 17
ATOM 24226 N N . PHE A 1 66 ? -9.548 1.707 -7.547 1.00 0.00 66 PHE A N 17
ATOM 24227 C CA . PHE A 1 66 ? -10.385 1.992 -8.750 1.00 0.00 66 PHE A CA 17
ATOM 24228 C C . PHE A 1 66 ? -9.494 2.053 -9.999 1.00 0.00 66 PHE A C 17
ATOM 24229 O O . PHE A 1 66 ? -9.961 2.268 -11.101 1.00 0.00 66 PHE A O 17
ATOM 24246 N N . SER A 1 67 ? -8.215 1.859 -9.828 1.00 0.00 67 SER A N 17
ATOM 24247 C CA . SER A 1 67 ? -7.274 1.892 -10.981 1.00 0.00 67 SER A CA 17
ATOM 24248 C C . SER A 1 67 ? -6.978 0.468 -11.456 1.00 0.00 67 SER A C 17
ATOM 24249 O O . SER A 1 67 ? -7.062 0.161 -12.629 1.00 0.00 67 SER A O 17
ATOM 24257 N N . CYS A 1 68 ? -6.640 -0.407 -10.547 1.00 0.00 68 CYS A N 17
ATOM 24258 C CA . CYS A 1 68 ? -6.345 -1.815 -10.936 1.00 0.00 68 CYS A CA 17
ATOM 24259 C C . CYS A 1 68 ? -7.345 -2.763 -10.268 1.00 0.00 68 CYS A C 17
ATOM 24260 O O . CYS A 1 68 ? -7.785 -2.523 -9.162 1.00 0.00 68 CYS A O 17
ATOM 24268 N N . PRO A 1 69 ? -7.656 -3.822 -10.963 1.00 0.00 69 PRO A N 17
ATOM 24269 C CA . PRO A 1 69 ? -8.598 -4.834 -10.428 1.00 0.00 69 PRO A CA 17
ATOM 24270 C C . PRO A 1 69 ? -8.096 -5.377 -9.088 1.00 0.00 69 PRO A C 17
ATOM 24271 O O . PRO A 1 69 ? -6.909 -5.513 -8.865 1.00 0.00 69 PRO A O 17
ATOM 24282 N N . VAL A 1 70 ? -8.994 -5.704 -8.199 1.00 0.00 70 VAL A N 17
ATOM 24283 C CA . VAL A 1 70 ? -8.577 -6.257 -6.879 1.00 0.00 70 VAL A CA 17
ATOM 24284 C C . VAL A 1 70 ? -7.801 -7.562 -7.080 1.00 0.00 70 VAL A C 17
ATOM 24285 O O . VAL A 1 70 ? -7.623 -8.018 -8.191 1.00 0.00 70 VAL A O 17
ATOM 24298 N N . LEU A 1 71 ? -7.259 -8.112 -6.024 1.00 0.00 71 LEU A N 17
ATOM 24299 C CA . LEU A 1 71 ? -6.409 -9.330 -6.159 1.00 0.00 71 LEU A CA 17
ATOM 24300 C C . LEU A 1 71 ? -5.217 -9.027 -7.069 1.00 0.00 71 LEU A C 17
ATOM 24301 O O . LEU A 1 71 ? -4.583 -9.917 -7.600 1.00 0.00 71 LEU A O 17
ATOM 24317 N N . GLU A 1 72 ? -4.898 -7.773 -7.231 1.00 0.00 72 GLU A N 17
ATOM 24318 C CA . GLU A 1 72 ? -3.736 -7.397 -8.084 1.00 0.00 72 GLU A CA 17
ATOM 24319 C C . GLU A 1 72 ? -2.955 -6.258 -7.419 1.00 0.00 72 GLU A C 17
ATOM 24320 O O . GLU A 1 72 ? -3.241 -5.099 -7.641 1.00 0.00 72 GLU A O 17
ATOM 24332 N N . PRO A 1 73 ? -2.037 -6.635 -6.570 1.00 0.00 73 PRO A N 17
ATOM 24333 C CA . PRO A 1 73 ? -1.260 -5.636 -5.800 1.00 0.00 73 PRO A CA 17
ATOM 24334 C C . PRO A 1 73 ? -0.793 -4.504 -6.717 1.00 0.00 73 PRO A C 17
ATOM 24335 O O . PRO A 1 73 ? -0.056 -4.718 -7.659 1.00 0.00 73 PRO A O 17
ATOM 24346 N N . THR A 1 74 ? -1.272 -3.311 -6.489 1.00 0.00 74 THR A N 17
ATOM 24347 C CA . THR A 1 74 ? -0.916 -2.178 -7.391 1.00 0.00 74 THR A CA 17
ATOM 24348 C C . THR A 1 74 ? 0.030 -1.208 -6.681 1.00 0.00 74 THR A C 17
ATOM 24349 O O . THR A 1 74 ? -0.292 -0.658 -5.646 1.00 0.00 74 THR A O 17
ATOM 24360 N N . GLY A 1 75 ? 1.181 -0.966 -7.244 1.00 0.00 75 GLY A N 17
ATOM 24361 C CA . GLY A 1 75 ? 2.126 -0.003 -6.616 1.00 0.00 75 GLY A CA 17
ATOM 24362 C C . GLY A 1 75 ? 3.568 -0.391 -6.965 1.00 0.00 75 GLY A C 17
ATOM 24363 O O . GLY A 1 75 ? 3.793 -1.368 -7.652 1.00 0.00 75 GLY A O 17
ATOM 24367 N N . PRO A 1 76 ? 4.508 0.385 -6.472 1.00 0.00 76 PRO A N 17
ATOM 24368 C CA . PRO A 1 76 ? 4.183 1.569 -5.635 1.00 0.00 76 PRO A CA 17
ATOM 24369 C C . PRO A 1 76 ? 3.582 2.688 -6.494 1.00 0.00 76 PRO A C 17
ATOM 24370 O O . PRO A 1 76 ? 3.523 2.591 -7.704 1.00 0.00 76 PRO A O 17
ATOM 24381 N N . LEU A 1 77 ? 3.067 3.711 -5.869 1.00 0.00 77 LEU A N 17
ATOM 24382 C CA . LEU A 1 77 ? 2.385 4.795 -6.636 1.00 0.00 77 LEU A CA 17
ATOM 24383 C C . LEU A 1 77 ? 2.751 6.164 -6.059 1.00 0.00 77 LEU A C 17
ATOM 24384 O O . LEU A 1 77 ? 3.207 6.273 -4.939 1.00 0.00 77 LEU A O 17
ATOM 24400 N N . HIS A 1 78 ? 2.569 7.208 -6.820 1.00 0.00 78 HIS A N 17
ATOM 24401 C CA . HIS A 1 78 ? 2.925 8.567 -6.318 1.00 0.00 78 HIS A CA 17
ATOM 24402 C C . HIS A 1 78 ? 1.766 9.152 -5.505 1.00 0.00 78 HIS A C 17
ATOM 24403 O O . HIS A 1 78 ? 0.673 9.329 -6.004 1.00 0.00 78 HIS A O 17
ATOM 24417 N N . THR A 1 79 ? 2.021 9.539 -4.283 1.00 0.00 79 THR A N 17
ATOM 24418 C CA . THR A 1 79 ? 0.959 10.212 -3.477 1.00 0.00 79 THR A CA 17
ATOM 24419 C C . THR A 1 79 ? 1.556 11.395 -2.714 1.00 0.00 79 THR A C 17
ATOM 24420 O O . THR A 1 79 ? 2.744 11.453 -2.471 1.00 0.00 79 THR A O 17
ATOM 24431 N N . GLN A 1 80 ? 0.740 12.332 -2.324 1.00 0.00 80 GLN A N 17
ATOM 24432 C CA . GLN A 1 80 ? 1.260 13.506 -1.567 1.00 0.00 80 GLN A CA 17
ATOM 24433 C C . GLN A 1 80 ? 1.924 13.045 -0.265 1.00 0.00 80 GLN A C 17
ATOM 24434 O O . GLN A 1 80 ? 2.742 13.739 0.305 1.00 0.00 80 GLN A O 17
ATOM 24448 N N . PHE A 1 81 ? 1.552 11.896 0.227 1.00 0.00 81 PHE A N 17
ATOM 24449 C CA . PHE A 1 81 ? 2.132 11.408 1.514 1.00 0.00 81 PHE A CA 17
ATOM 24450 C C . PHE A 1 81 ? 3.532 10.822 1.287 1.00 0.00 81 PHE A C 17
ATOM 24451 O O . PHE A 1 81 ? 4.221 10.465 2.223 1.00 0.00 81 PHE A O 17
ATOM 24468 N N . GLY A 1 82 ? 3.922 10.642 0.054 1.00 0.00 82 GLY A N 17
ATOM 24469 C CA . GLY A 1 82 ? 5.233 9.990 -0.226 1.00 0.00 82 GLY A CA 17
ATOM 24470 C C . GLY A 1 82 ? 5.028 8.874 -1.254 1.00 0.00 82 GLY A C 17
ATOM 24471 O O . GLY A 1 82 ? 4.248 9.006 -2.179 1.00 0.00 82 GLY A O 17
ATOM 24475 N N . TYR A 1 83 ? 5.649 7.744 -1.050 1.00 0.00 83 TYR A N 17
ATOM 24476 C CA . TYR A 1 83 ? 5.403 6.587 -1.959 1.00 0.00 83 TYR A CA 17
ATOM 24477 C C . TYR A 1 83 ? 4.332 5.670 -1.362 1.00 0.00 83 TYR A C 17
ATOM 24478 O O . TYR A 1 83 ? 4.313 5.419 -0.174 1.00 0.00 83 TYR A O 17
ATOM 24496 N N . HIS A 1 84 ? 3.417 5.210 -2.170 1.00 0.00 84 HIS A N 17
ATOM 24497 C CA . HIS A 1 84 ? 2.311 4.358 -1.640 1.00 0.00 84 HIS A CA 17
ATOM 24498 C C . HIS A 1 84 ? 2.195 3.059 -2.438 1.00 0.00 84 HIS A C 17
ATOM 24499 O O . HIS A 1 84 ? 1.738 3.054 -3.564 1.00 0.00 84 HIS A O 17
ATOM 24513 N N . ILE A 1 85 ? 2.453 1.945 -1.811 1.00 0.00 85 ILE A N 17
ATOM 24514 C CA . ILE A 1 85 ? 2.182 0.641 -2.484 1.00 0.00 85 ILE A CA 17
ATOM 24515 C C . ILE A 1 85 ? 1.012 -0.063 -1.785 1.00 0.00 85 ILE A C 17
ATOM 24516 O O . ILE A 1 85 ? 0.895 -0.014 -0.577 1.00 0.00 85 ILE A O 17
ATOM 24532 N N . ILE A 1 86 ? 0.048 -0.525 -2.537 1.00 0.00 86 ILE A N 17
ATOM 24533 C CA . ILE A 1 86 ? -1.215 -0.997 -1.897 1.00 0.00 86 ILE A CA 17
ATOM 24534 C C . ILE A 1 86 ? -1.677 -2.331 -2.501 1.00 0.00 86 ILE A C 17
ATOM 24535 O O . ILE A 1 86 ? -1.864 -2.447 -3.697 1.00 0.00 86 ILE A O 17
ATOM 24551 N N . LYS A 1 87 ? -2.016 -3.285 -1.673 1.00 0.00 87 LYS A N 17
ATOM 24552 C CA . LYS A 1 87 ? -2.643 -4.535 -2.200 1.00 0.00 87 LYS A CA 17
ATOM 24553 C C . LYS A 1 87 ? -4.163 -4.473 -2.023 1.00 0.00 87 LYS A C 17
ATOM 24554 O O . LYS A 1 87 ? -4.657 -4.010 -1.013 1.00 0.00 87 LYS A O 17
ATOM 24573 N N . VAL A 1 88 ? -4.907 -4.944 -2.991 1.00 0.00 88 VAL A N 17
ATOM 24574 C CA . VAL A 1 88 ? -6.394 -4.918 -2.871 1.00 0.00 88 VAL A CA 17
ATOM 24575 C C . VAL A 1 88 ? -6.933 -6.343 -2.695 1.00 0.00 88 VAL A C 17
ATOM 24576 O O . VAL A 1 88 ? -6.578 -7.245 -3.426 1.00 0.00 88 VAL A O 17
ATOM 24589 N N . LEU A 1 89 ? -7.767 -6.557 -1.712 1.00 0.00 89 LEU A N 17
ATOM 24590 C CA . LEU A 1 89 ? -8.303 -7.915 -1.466 1.00 0.00 89 LEU A CA 17
ATOM 24591 C C . LEU A 1 89 ? -9.788 -7.823 -1.113 1.00 0.00 89 LEU A C 17
ATOM 24592 O O . LEU A 1 89 ? -10.429 -6.817 -1.334 1.00 0.00 89 LEU A O 17
ATOM 24608 N N . TYR A 1 90 ? -10.322 -8.876 -0.575 1.00 0.00 90 TYR A N 17
ATOM 24609 C CA . TYR A 1 90 ? -11.778 -8.927 -0.212 1.00 0.00 90 TYR A CA 17
ATOM 24610 C C . TYR A 1 90 ? -12.643 -8.137 -1.213 1.00 0.00 90 TYR A C 17
ATOM 24611 O O . TYR A 1 90 ? -13.190 -8.703 -2.137 1.00 0.00 90 TYR A O 17
ATOM 24629 N N . ARG A 1 91 ? -12.802 -6.853 -1.024 1.00 0.00 91 ARG A N 17
ATOM 24630 C CA . ARG A 1 91 ? -13.666 -6.059 -1.955 1.00 0.00 91 ARG A CA 17
ATOM 24631 C C . ARG A 1 91 ? -15.107 -6.573 -1.934 1.00 0.00 91 ARG A C 17
ATOM 24632 O O . ARG A 1 91 ? -15.715 -6.786 -2.963 1.00 0.00 91 ARG A O 17
ATOM 24653 N N . ASN A 1 92 ? -15.676 -6.708 -0.773 1.00 0.00 92 ASN A N 17
ATOM 24654 C CA . ASN A 1 92 ? -17.104 -7.133 -0.688 1.00 0.00 92 ASN A CA 17
ATOM 24655 C C . ASN A 1 92 ? -17.300 -8.480 -1.388 1.00 0.00 92 ASN A C 17
ATOM 24656 O O . ASN A 1 92 ? -17.362 -9.482 -0.697 1.00 0.00 92 ASN A O 17
ATOM 24668 N N . ALA A 1 1 ? -20.338 -3.908 -4.564 1.00 0.00 1 ALA A N 18
ATOM 24669 C CA . ALA A 1 1 ? -18.934 -3.908 -4.059 1.00 0.00 1 ALA A CA 18
ATOM 24670 C C . ALA A 1 1 ? -18.801 -2.959 -2.866 1.00 0.00 1 ALA A C 18
ATOM 24671 O O . ALA A 1 1 ? -18.745 -1.755 -3.022 1.00 0.00 1 ALA A O 18
ATOM 24680 N N . LYS A 1 2 ? -18.718 -3.492 -1.679 1.00 0.00 2 LYS A N 18
ATOM 24681 C CA . LYS A 1 2 ? -18.553 -2.621 -0.480 1.00 0.00 2 LYS A CA 18
ATOM 24682 C C . LYS A 1 2 ? -17.312 -3.028 0.315 1.00 0.00 2 LYS A C 18
ATOM 24683 O O . LYS A 1 2 ? -17.020 -4.197 0.479 1.00 0.00 2 LYS A O 18
ATOM 24702 N N . THR A 1 3 ? -16.639 -2.072 0.888 1.00 0.00 3 THR A N 18
ATOM 24703 C CA . THR A 1 3 ? -15.481 -2.394 1.773 1.00 0.00 3 THR A CA 18
ATOM 24704 C C . THR A 1 3 ? -14.418 -3.193 1.010 1.00 0.00 3 THR A C 18
ATOM 24705 O O . THR A 1 3 ? -14.665 -4.284 0.539 1.00 0.00 3 THR A O 18
ATOM 24716 N N . ALA A 1 4 ? -13.210 -2.700 0.988 1.00 0.00 4 ALA A N 18
ATOM 24717 C CA . ALA A 1 4 ? -12.091 -3.473 0.379 1.00 0.00 4 ALA A CA 18
ATOM 24718 C C . ALA A 1 4 ? -11.016 -3.735 1.436 1.00 0.00 4 ALA A C 18
ATOM 24719 O O . ALA A 1 4 ? -10.788 -2.921 2.311 1.00 0.00 4 ALA A O 18
ATOM 24726 N N . ALA A 1 5 ? -10.346 -4.854 1.366 1.00 0.00 5 ALA A N 18
ATOM 24727 C CA . ALA A 1 5 ? -9.284 -5.143 2.372 1.00 0.00 5 ALA A CA 18
ATOM 24728 C C . ALA A 1 5 ? -7.936 -4.662 1.841 1.00 0.00 5 ALA A C 18
ATOM 24729 O O . ALA A 1 5 ? -7.601 -4.887 0.696 1.00 0.00 5 ALA A O 18
ATOM 24736 N N . ALA A 1 6 ? -7.248 -3.845 2.591 1.00 0.00 6 ALA A N 18
ATOM 24737 C CA . ALA A 1 6 ? -6.036 -3.186 2.024 1.00 0.00 6 ALA A CA 18
ATOM 24738 C C . ALA A 1 6 ? -4.87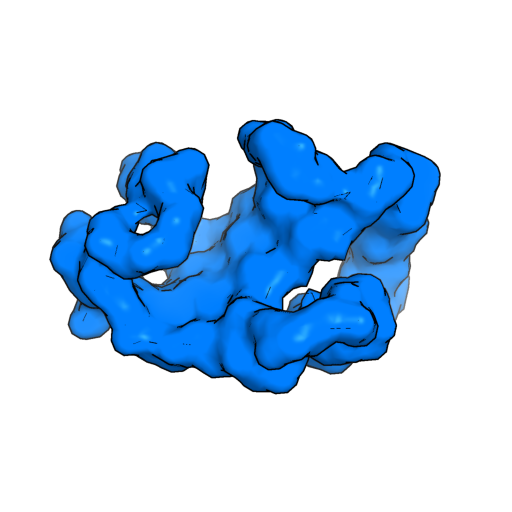1 -3.204 3.015 1.00 0.00 6 ALA A C 18
ATOM 24739 O O . ALA A 1 6 ? -4.983 -2.725 4.127 1.00 0.00 6 ALA A O 18
ATOM 24746 N N . LEU A 1 7 ? -3.704 -3.537 2.537 1.00 0.00 7 LEU A N 18
ATOM 24747 C CA . LEU A 1 7 ? -2.474 -3.333 3.357 1.00 0.00 7 LEU A CA 18
ATOM 24748 C C . LEU A 1 7 ? -1.659 -2.187 2.751 1.00 0.00 7 LEU A C 18
ATOM 24749 O O . LEU A 1 7 ? -1.655 -2.002 1.553 1.00 0.00 7 LEU A O 18
ATOM 24765 N N . HIS A 1 8 ? -1.020 -1.380 3.552 1.00 0.00 8 HIS A N 18
ATOM 24766 C CA . HIS A 1 8 ? -0.283 -0.216 2.968 1.00 0.00 8 HIS A CA 18
ATOM 24767 C C . HIS A 1 8 ? 1.141 -0.131 3.510 1.00 0.00 8 HIS A C 18
ATOM 24768 O O . HIS A 1 8 ? 1.354 0.040 4.695 1.00 0.00 8 HIS A O 18
ATOM 24782 N N . ILE A 1 9 ? 2.097 -0.016 2.630 1.00 0.00 9 ILE A N 18
ATOM 24783 C CA . ILE A 1 9 ? 3.473 0.330 3.079 1.00 0.00 9 ILE A CA 18
ATOM 24784 C C . ILE A 1 9 ? 3.809 1.752 2.624 1.00 0.00 9 ILE A C 18
ATOM 24785 O O . ILE A 1 9 ? 3.661 2.089 1.467 1.00 0.00 9 ILE A O 18
ATOM 24801 N N . LEU A 1 10 ? 4.284 2.580 3.512 1.00 0.00 10 LEU A N 18
ATOM 24802 C CA . LEU A 1 10 ? 4.657 3.964 3.104 1.00 0.00 10 LEU A CA 18
ATOM 24803 C C . LEU A 1 10 ? 6.180 4.115 3.084 1.00 0.00 10 LEU A C 18
ATOM 24804 O O . LEU A 1 10 ? 6.847 3.931 4.082 1.00 0.00 10 LEU A O 18
ATOM 24820 N N . VAL A 1 11 ? 6.729 4.439 1.948 1.00 0.00 11 VAL A N 18
ATOM 24821 C CA . VAL A 1 11 ? 8.213 4.593 1.846 1.00 0.00 11 VAL A CA 18
ATOM 24822 C C . VAL A 1 11 ? 8.591 6.074 1.910 1.00 0.00 11 VAL A C 18
ATOM 24823 O O . VAL A 1 11 ? 7.999 6.906 1.252 1.00 0.00 11 VAL A O 18
ATOM 24836 N N . LYS A 1 12 ? 9.558 6.409 2.717 1.00 0.00 12 LYS A N 18
ATOM 24837 C CA . LYS A 1 12 ? 9.960 7.839 2.853 1.00 0.00 12 LYS A CA 18
ATOM 24838 C C . LYS A 1 12 ? 10.521 8.371 1.531 1.00 0.00 12 LYS A C 18
ATOM 24839 O O . LYS A 1 12 ? 10.310 9.514 1.176 1.00 0.00 12 LYS A O 18
ATOM 24858 N N . GLU A 1 13 ? 11.293 7.581 0.835 1.00 0.00 13 GLU A N 18
ATOM 24859 C CA . GLU A 1 13 ? 11.929 8.085 -0.417 1.00 0.00 13 GLU A CA 18
ATOM 24860 C C . GLU A 1 13 ? 11.831 7.040 -1.533 1.00 0.00 13 GLU A C 18
ATOM 24861 O O . GLU A 1 13 ? 11.704 5.858 -1.285 1.00 0.00 13 GLU A O 18
ATOM 24873 N N . GLU A 1 14 ? 11.847 7.479 -2.762 1.00 0.00 14 GLU A N 18
ATOM 24874 C CA . GLU A 1 14 ? 11.707 6.530 -3.905 1.00 0.00 14 GLU A CA 18
ATOM 24875 C C . GLU A 1 14 ? 12.838 5.497 -3.885 1.00 0.00 14 GLU A C 18
ATOM 24876 O O . GLU A 1 14 ? 12.638 4.341 -4.199 1.00 0.00 14 GLU A O 18
ATOM 24888 N N . LYS A 1 15 ? 14.033 5.917 -3.573 1.00 0.00 15 LYS A N 18
ATOM 24889 C CA . LYS A 1 15 ? 15.185 4.969 -3.596 1.00 0.00 15 LYS A CA 18
ATOM 24890 C C . LYS A 1 15 ? 14.853 3.719 -2.780 1.00 0.00 15 LYS A C 18
ATOM 24891 O O . LYS A 1 15 ? 15.018 2.606 -3.241 1.00 0.00 15 LYS A O 18
ATOM 24910 N N . LEU A 1 16 ? 14.301 3.889 -1.611 1.00 0.00 16 LEU A N 18
ATOM 24911 C CA . LEU A 1 16 ? 13.862 2.702 -0.825 1.00 0.00 16 LEU A CA 18
ATOM 24912 C C . LEU A 1 16 ? 12.683 2.031 -1.533 1.00 0.00 16 LEU A C 18
ATOM 24913 O O . LEU A 1 16 ? 12.622 0.823 -1.649 1.00 0.00 16 LEU A O 18
ATOM 24929 N N . ALA A 1 17 ? 11.785 2.812 -2.070 1.00 0.00 17 ALA A N 18
ATOM 24930 C CA . ALA A 1 17 ? 10.655 2.223 -2.845 1.00 0.00 17 ALA A CA 18
ATOM 24931 C C . ALA A 1 17 ? 11.204 1.366 -3.987 1.00 0.00 17 ALA A C 18
ATOM 24932 O O . ALA A 1 17 ? 10.803 0.235 -4.173 1.00 0.00 17 ALA A O 18
ATOM 24939 N N . LEU A 1 18 ? 12.212 1.847 -4.664 1.00 0.00 18 LEU A N 18
ATOM 24940 C CA . LEU A 1 18 ? 12.888 1.001 -5.686 1.00 0.00 18 LEU A CA 18
ATOM 24941 C C . LEU A 1 18 ? 13.457 -0.254 -5.020 1.00 0.00 18 LEU A C 18
ATOM 24942 O O . LEU A 1 18 ? 13.248 -1.361 -5.474 1.00 0.00 18 LEU A O 18
ATOM 24958 N N . ASP A 1 19 ? 14.131 -0.088 -3.915 1.00 0.00 19 ASP A N 18
ATOM 24959 C CA . ASP A 1 19 ? 14.665 -1.269 -3.182 1.00 0.00 19 ASP A CA 18
ATOM 24960 C C . ASP A 1 19 ? 13.518 -2.194 -2.763 1.00 0.00 19 ASP A C 18
ATOM 24961 O O . ASP A 1 19 ? 13.619 -3.402 -2.853 1.00 0.00 19 ASP A O 18
ATOM 24970 N N . LEU A 1 20 ? 12.417 -1.639 -2.330 1.00 0.00 20 LEU A N 18
ATOM 24971 C CA . LEU A 1 20 ? 11.261 -2.492 -1.937 1.00 0.00 20 LEU A CA 18
ATOM 24972 C C . LEU A 1 20 ? 10.759 -3.267 -3.160 1.00 0.00 20 LEU A C 18
ATOM 24973 O O . LEU A 1 20 ? 10.584 -4.465 -3.118 1.00 0.00 20 LEU A O 18
ATOM 24989 N N . LEU A 1 21 ? 10.491 -2.583 -4.230 1.00 0.00 21 LEU A N 18
ATOM 24990 C CA . LEU A 1 21 ? 9.951 -3.269 -5.435 1.00 0.00 21 LEU A CA 18
ATOM 24991 C C . LEU A 1 21 ? 10.904 -4.383 -5.866 1.00 0.00 21 LEU A C 18
ATOM 24992 O O . LEU A 1 21 ? 10.515 -5.527 -5.997 1.00 0.00 21 LEU A O 18
ATOM 25008 N N . GLU A 1 22 ? 12.174 -4.092 -5.925 1.00 0.00 22 GLU A N 18
ATOM 25009 C CA . GLU A 1 22 ? 13.170 -5.175 -6.157 1.00 0.00 22 GLU A CA 18
ATOM 25010 C C . GLU A 1 22 ? 13.077 -6.207 -5.029 1.00 0.00 22 GLU A C 18
ATOM 25011 O O . GLU A 1 22 ? 13.205 -7.396 -5.244 1.00 0.00 22 GLU A O 18
ATOM 25023 N N . GLN A 1 23 ? 12.897 -5.749 -3.819 1.00 0.00 23 GLN A N 18
ATOM 25024 C CA . GLN A 1 23 ? 12.842 -6.680 -2.656 1.00 0.00 23 GLN A CA 18
ATOM 25025 C C . GLN A 1 23 ? 11.685 -7.678 -2.803 1.00 0.00 23 GLN A C 18
ATOM 25026 O O . GLN A 1 23 ? 11.805 -8.829 -2.434 1.00 0.00 23 GLN A O 18
ATOM 25040 N N . ILE A 1 24 ? 10.546 -7.242 -3.279 1.00 0.00 24 ILE A N 18
ATOM 25041 C CA . ILE A 1 24 ? 9.382 -8.176 -3.365 1.00 0.00 24 ILE A CA 18
ATOM 25042 C C . ILE A 1 24 ? 9.725 -9.345 -4.292 1.00 0.00 24 ILE A C 18
ATOM 25043 O O . ILE A 1 24 ? 9.417 -10.482 -4.012 1.00 0.00 24 ILE A O 18
ATOM 25059 N N . LYS A 1 25 ? 10.399 -9.087 -5.376 1.00 0.00 25 LYS A N 18
ATOM 25060 C CA . LYS A 1 25 ? 10.799 -10.197 -6.271 1.00 0.00 25 LYS A CA 18
ATOM 25061 C C . LYS A 1 25 ? 11.793 -11.121 -5.555 1.00 0.00 25 LYS A C 18
ATOM 25062 O O . LYS A 1 25 ? 11.568 -12.307 -5.422 1.00 0.00 25 LYS A O 18
ATOM 25081 N N . ASN A 1 26 ? 12.887 -10.581 -5.084 1.00 0.00 26 ASN A N 18
ATOM 25082 C CA . ASN A 1 26 ? 13.892 -11.421 -4.366 1.00 0.00 26 ASN A CA 18
ATOM 25083 C C . ASN A 1 26 ? 13.273 -12.071 -3.130 1.00 0.00 26 ASN A C 18
ATOM 25084 O O . ASN A 1 26 ? 13.537 -13.216 -2.821 1.00 0.00 26 ASN A O 18
ATOM 25095 N N . GLY A 1 27 ? 12.635 -11.281 -2.313 1.00 0.00 27 GLY A N 18
ATOM 25096 C CA . GLY A 1 27 ? 12.220 -11.779 -0.976 1.00 0.00 27 GLY A CA 18
ATOM 25097 C C . GLY A 1 27 ? 10.711 -12.034 -0.953 1.00 0.00 27 GLY A C 18
ATOM 25098 O O . GLY A 1 27 ? 10.212 -12.744 -0.104 1.00 0.00 27 GLY A O 18
ATOM 25102 N N . ALA A 1 28 ? 9.988 -11.442 -1.870 1.00 0.00 28 ALA A N 18
ATOM 25103 C CA . ALA A 1 28 ? 8.501 -11.609 -1.909 1.00 0.00 28 ALA A CA 18
ATOM 25104 C C . ALA A 1 28 ? 7.916 -11.736 -0.505 1.00 0.00 28 ALA A C 18
ATOM 25105 O O . ALA A 1 28 ? 7.884 -12.802 0.078 1.00 0.00 28 ALA A O 18
ATOM 25112 N N . ASP A 1 29 ? 7.478 -10.643 0.048 1.00 0.00 29 ASP A N 18
ATOM 25113 C CA . ASP A 1 29 ? 6.920 -10.672 1.424 1.00 0.00 29 ASP A CA 18
ATOM 25114 C C . ASP A 1 29 ? 6.421 -9.275 1.800 1.00 0.00 29 ASP A C 18
ATOM 25115 O O . ASP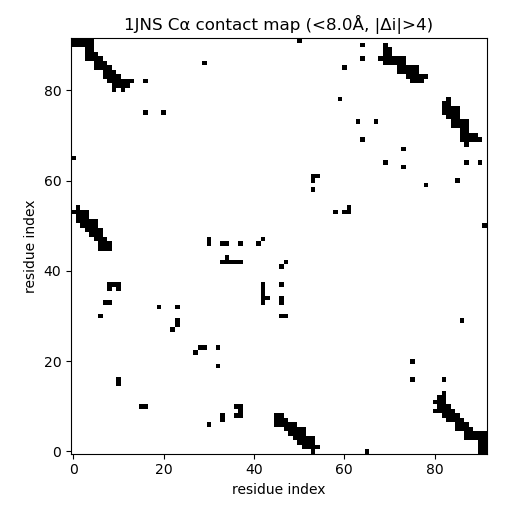 A 1 29 ? 7.105 -8.518 2.459 1.00 0.00 29 ASP A O 18
ATOM 25124 N N . PHE A 1 30 ? 5.288 -8.889 1.285 1.00 0.00 30 PHE A N 18
ATOM 25125 C CA . PHE A 1 30 ? 4.811 -7.494 1.498 1.00 0.00 30 PHE A CA 18
ATOM 25126 C C . PHE A 1 30 ? 4.631 -7.202 2.993 1.00 0.00 30 PHE A C 18
ATOM 25127 O O . PHE A 1 30 ? 4.980 -6.143 3.471 1.00 0.00 30 PHE A O 18
ATOM 25144 N N . GLY A 1 31 ? 4.062 -8.117 3.728 1.00 0.00 31 GLY A N 18
ATOM 25145 C CA . GLY A 1 31 ? 3.830 -7.865 5.180 1.00 0.00 31 GLY A CA 18
ATOM 25146 C C . GLY A 1 31 ? 5.169 -7.644 5.890 1.00 0.00 31 GLY A C 18
ATOM 25147 O O . GLY A 1 31 ? 5.325 -6.729 6.679 1.00 0.00 31 GLY A O 18
ATOM 25151 N N . LYS A 1 32 ? 6.128 -8.496 5.644 1.00 0.00 32 LYS A N 18
ATOM 25152 C CA . LYS A 1 32 ? 7.443 -8.363 6.335 1.00 0.00 32 LYS A CA 18
ATOM 25153 C C . LYS A 1 32 ? 8.120 -7.050 5.936 1.00 0.00 32 LYS A C 18
ATOM 25154 O O . LYS A 1 32 ? 8.693 -6.362 6.754 1.00 0.00 32 LYS A O 18
ATOM 25173 N N . LEU A 1 33 ? 8.036 -6.678 4.693 1.00 0.00 33 LEU A N 18
ATOM 25174 C CA . LEU A 1 33 ? 8.648 -5.391 4.271 1.00 0.00 33 LEU A CA 18
ATOM 25175 C C . LEU A 1 33 ? 7.951 -4.224 4.966 1.00 0.00 33 LEU A C 18
ATOM 25176 O O . LEU A 1 33 ? 8.576 -3.254 5.346 1.00 0.00 33 LEU A O 18
ATOM 25192 N N . ALA A 1 34 ? 6.657 -4.284 5.094 1.00 0.00 34 ALA A N 18
ATOM 25193 C CA . ALA A 1 34 ? 5.926 -3.147 5.713 1.00 0.00 34 ALA A CA 18
ATOM 25194 C C . ALA A 1 34 ? 6.432 -2.900 7.136 1.00 0.00 34 ALA A C 18
ATOM 25195 O O . ALA A 1 34 ? 6.794 -1.797 7.488 1.00 0.00 34 ALA A O 18
ATOM 25202 N N . LYS A 1 35 ? 6.456 -3.909 7.966 1.00 0.00 35 LYS A N 18
ATOM 25203 C CA . LYS A 1 35 ? 6.934 -3.688 9.364 1.00 0.00 35 LYS A CA 18
ATOM 25204 C C . LYS A 1 35 ? 8.404 -3.247 9.364 1.00 0.00 35 LYS A C 18
ATOM 25205 O O . LYS A 1 35 ? 8.819 -2.438 10.170 1.00 0.00 35 LYS A O 18
ATOM 25224 N N . LYS A 1 36 ? 9.212 -3.850 8.533 1.00 0.00 36 LYS A N 18
ATOM 25225 C CA . LYS A 1 36 ? 10.674 -3.553 8.559 1.00 0.00 36 LYS A CA 18
ATOM 25226 C C . LYS A 1 36 ? 10.954 -2.084 8.218 1.00 0.00 36 LYS A C 18
ATOM 25227 O O . LYS A 1 36 ? 11.827 -1.467 8.796 1.00 0.00 36 LYS A O 18
ATOM 25246 N N . HIS A 1 37 ? 10.366 -1.583 7.163 1.00 0.00 37 HIS A N 18
ATOM 25247 C CA . HIS A 1 37 ? 10.779 -0.235 6.663 1.00 0.00 37 HIS A CA 18
ATOM 25248 C C . HIS A 1 37 ? 9.764 0.846 7.056 1.00 0.00 37 HIS A C 18
ATOM 25249 O O . HIS A 1 37 ? 10.031 2.024 6.926 1.00 0.00 37 HIS A O 18
ATOM 25263 N N . SER A 1 38 ? 8.571 0.468 7.422 1.00 0.00 38 SER A N 18
ATOM 25264 C CA . SER A 1 38 ? 7.522 1.495 7.684 1.00 0.00 38 SER A CA 18
ATOM 25265 C C . SER A 1 38 ? 7.959 2.439 8.809 1.00 0.00 38 SER A C 18
ATOM 25266 O O . SER A 1 38 ? 7.780 3.636 8.719 1.00 0.00 38 SER A O 18
ATOM 25274 N N . ILE A 1 39 ? 8.504 1.902 9.874 1.00 0.00 39 ILE A N 18
ATOM 25275 C CA . ILE A 1 39 ? 8.926 2.756 11.031 1.00 0.00 39 ILE A CA 18
ATOM 25276 C C . ILE A 1 39 ? 7.938 3.909 11.240 1.00 0.00 39 ILE A C 18
ATOM 25277 O O . ILE A 1 39 ? 8.308 4.995 11.637 1.00 0.00 39 ILE A O 18
ATOM 25293 N N . CYS A 1 40 ? 6.696 3.695 10.903 1.00 0.00 40 CYS A N 18
ATOM 25294 C CA . CYS A 1 40 ? 5.689 4.790 10.999 1.00 0.00 40 CYS A CA 18
ATOM 25295 C C . CYS A 1 40 ? 4.502 4.332 11.853 1.00 0.00 40 CYS A C 18
ATOM 25296 O O . CYS A 1 40 ? 4.118 3.182 11.805 1.00 0.00 40 CYS A O 18
ATOM 25304 N N . PRO A 1 41 ? 3.950 5.250 12.603 1.00 0.00 41 PRO A N 18
ATOM 25305 C CA . PRO A 1 41 ? 2.785 4.922 13.459 1.00 0.00 41 PRO A CA 18
ATOM 25306 C C . PRO A 1 41 ? 1.716 4.180 12.649 1.00 0.00 41 PRO A C 18
ATOM 25307 O O . PRO A 1 41 ? 0.914 3.445 13.192 1.00 0.00 41 PRO A O 18
ATOM 25318 N N . SER A 1 42 ? 1.738 4.316 11.351 1.00 0.00 42 SER A N 18
ATOM 25319 C CA . SER A 1 42 ? 0.766 3.560 10.508 1.00 0.00 42 SER A CA 18
ATOM 25320 C C . SER A 1 42 ? 1.446 2.341 9.883 1.00 0.00 42 SER A C 18
ATOM 25321 O O . SER A 1 42 ? 0.897 1.690 9.017 1.00 0.00 42 SER A O 18
ATOM 25329 N N . GLY A 1 43 ? 2.574 1.948 10.404 1.00 0.00 43 GLY A N 18
ATOM 25330 C CA . GLY A 1 43 ? 3.203 0.684 9.936 1.00 0.00 43 GLY A CA 18
ATOM 25331 C C . GLY A 1 43 ? 2.500 -0.494 10.612 1.00 0.00 43 GLY A C 18
ATOM 25332 O O . GLY A 1 43 ? 1.942 -1.356 9.964 1.00 0.00 43 GLY A O 18
ATOM 25336 N N . LYS A 1 44 ? 2.473 -0.501 11.918 1.00 0.00 44 LYS A N 18
ATOM 25337 C CA . LYS A 1 44 ? 1.747 -1.579 12.647 1.00 0.00 44 LYS A CA 18
ATOM 25338 C C . LYS A 1 44 ? 0.263 -1.576 12.265 1.00 0.00 44 LYS A C 18
ATOM 25339 O O . LYS A 1 44 ? -0.359 -2.614 12.154 1.00 0.00 44 LYS A O 18
ATOM 25358 N N . ARG A 1 45 ? -0.326 -0.419 12.124 1.00 0.00 45 ARG A N 18
ATOM 25359 C CA . ARG A 1 45 ? -1.782 -0.357 11.823 1.00 0.00 45 ARG A CA 18
ATOM 25360 C C . ARG A 1 45 ? -2.015 -0.180 10.319 1.00 0.00 45 ARG A C 18
ATOM 25361 O O . ARG A 1 45 ? -2.904 -0.779 9.747 1.00 0.00 45 ARG A O 18
ATOM 25382 N N . GLY A 1 46 ? -1.217 0.623 9.671 1.00 0.00 46 GLY A N 18
ATOM 25383 C CA . GLY A 1 46 ? -1.389 0.818 8.203 1.00 0.00 46 GLY A CA 18
ATOM 25384 C C . GLY A 1 46 ? -0.823 -0.398 7.466 1.00 0.00 46 GLY A C 18
ATOM 25385 O O . GLY A 1 46 ? -1.219 -0.704 6.360 1.00 0.00 46 GLY A O 18
ATOM 25389 N N . GLY A 1 47 ? 0.000 -1.167 8.128 1.00 0.00 47 GLY A N 18
ATOM 25390 C CA . GLY A 1 47 ? 0.472 -2.448 7.527 1.00 0.00 47 GLY A CA 18
ATOM 25391 C C . GLY A 1 47 ? -0.651 -3.488 7.606 1.00 0.00 47 GLY A C 18
ATOM 25392 O O . GLY A 1 47 ? -0.501 -4.613 7.171 1.00 0.00 47 GLY A O 18
ATOM 25396 N N . ASP A 1 48 ? -1.778 -3.116 8.151 1.00 0.00 48 ASP A N 18
ATOM 25397 C CA . ASP A 1 48 ? -2.919 -4.066 8.255 1.00 0.00 48 ASP A CA 18
ATOM 25398 C C . ASP A 1 48 ? -4.150 -3.311 8.757 1.00 0.00 48 ASP A C 18
ATOM 25399 O O . ASP A 1 48 ? -4.524 -3.401 9.910 1.00 0.00 48 ASP A O 18
ATOM 25408 N N . LEU A 1 49 ? -4.733 -2.504 7.914 1.00 0.00 49 LEU A N 18
ATOM 25409 C CA . LEU A 1 49 ? -5.883 -1.662 8.352 1.00 0.00 49 LEU A CA 18
ATOM 25410 C C . LEU A 1 49 ? -7.165 -2.497 8.364 1.00 0.00 49 LEU A C 18
ATOM 25411 O O . LEU A 1 49 ? -8.182 -2.084 8.884 1.00 0.00 49 LEU A O 18
ATOM 25427 N N . GLY A 1 50 ? -7.131 -3.656 7.767 1.00 0.00 50 GLY A N 18
ATOM 25428 C CA . GLY A 1 50 ? -8.354 -4.501 7.714 1.00 0.00 50 GLY A CA 18
ATOM 25429 C C . GLY A 1 50 ? -9.173 -4.125 6.479 1.00 0.00 50 GLY A C 18
ATOM 25430 O O . GLY A 1 50 ? -8.635 -3.741 5.457 1.00 0.00 50 GLY A O 18
ATOM 25434 N N . GLU A 1 51 ? -10.469 -4.234 6.563 1.00 0.00 51 GLU A N 18
ATOM 25435 C CA . GLU A 1 51 ? -11.322 -3.882 5.395 1.00 0.00 51 GLU A CA 18
ATOM 25436 C C . GLU A 1 51 ? -12.123 -2.609 5.690 1.00 0.00 51 GLU A C 18
ATOM 25437 O O . GLU A 1 51 ? -12.715 -2.467 6.741 1.00 0.00 51 GLU A O 18
ATOM 25449 N N . PHE A 1 52 ? -12.118 -1.673 4.781 1.00 0.00 52 PHE A N 18
ATOM 25450 C CA . PHE A 1 52 ? -12.850 -0.395 5.020 1.00 0.00 52 PHE A CA 18
ATOM 25451 C C . PHE A 1 52 ? -13.561 0.055 3.743 1.00 0.00 52 PHE A C 18
ATOM 25452 O O . PHE A 1 52 ? -13.220 -0.354 2.653 1.00 0.00 52 PHE A O 18
ATOM 25469 N N . ARG A 1 53 ? -14.566 0.873 3.876 1.00 0.00 53 ARG A N 18
ATOM 25470 C CA . ARG A 1 53 ? -15.326 1.328 2.676 1.00 0.00 53 ARG A CA 18
ATOM 25471 C C . ARG A 1 53 ? -14.699 2.603 2.111 1.00 0.00 53 ARG A C 18
ATOM 25472 O O . ARG A 1 53 ? -13.720 3.103 2.624 1.00 0.00 53 ARG A O 18
ATOM 25493 N N . GLN A 1 54 ? -15.270 3.149 1.075 1.00 0.00 54 GLN A N 18
ATOM 25494 C CA . GLN A 1 54 ? -14.717 4.410 0.504 1.00 0.00 54 GLN A CA 18
ATOM 25495 C C . GLN A 1 54 ? -14.760 5.520 1.557 1.00 0.00 54 GLN A C 18
ATOM 25496 O O . GLN A 1 54 ? -15.738 5.683 2.261 1.00 0.00 54 GLN A O 18
ATOM 25510 N N . GLY A 1 55 ? -13.713 6.289 1.670 1.00 0.00 55 GLY A N 18
ATOM 25511 C CA . GLY A 1 55 ? -13.706 7.388 2.675 1.00 0.00 55 GLY A CA 18
ATOM 25512 C C . GLY A 1 55 ? -13.106 6.877 3.990 1.00 0.00 55 GLY A C 18
ATOM 25513 O O . GLY A 1 55 ? -13.757 6.886 5.016 1.00 0.00 55 GLY A O 18
ATOM 25517 N N . GLN A 1 56 ? -11.852 6.500 3.995 1.00 0.00 56 GLN A N 18
ATOM 25518 C CA . GLN A 1 56 ? -11.219 6.080 5.281 1.00 0.00 56 GLN A CA 18
ATOM 25519 C C . GLN A 1 56 ? -9.905 6.817 5.482 1.00 0.00 56 GLN A C 18
ATOM 25520 O O . GLN A 1 56 ? -9.649 7.363 6.536 1.00 0.00 56 GLN A O 18
ATOM 25534 N N . MET A 1 57 ? -8.968 6.560 4.613 1.00 0.00 57 MET A N 18
ATOM 25535 C CA . MET A 1 57 ? -7.572 6.942 4.930 1.00 0.00 57 MET A CA 18
ATOM 25536 C C . MET A 1 57 ? -7.039 7.989 3.950 1.00 0.00 57 MET A C 18
ATOM 25537 O O . MET A 1 57 ? -6.542 9.023 4.349 1.00 0.00 57 MET A O 18
ATOM 25551 N N . VAL A 1 58 ? -6.938 7.636 2.698 1.00 0.00 58 VAL A N 18
ATOM 25552 C CA . VAL A 1 58 ? -6.202 8.515 1.745 1.00 0.00 58 VAL A CA 18
ATOM 25553 C C . VAL A 1 58 ? -6.764 8.360 0.323 1.00 0.00 58 VAL A C 18
ATOM 25554 O O . VAL A 1 58 ? -6.961 7.258 -0.148 1.00 0.00 58 VAL A O 18
ATOM 25567 N N . PRO A 1 59 ? -6.956 9.478 -0.328 1.00 0.00 59 PRO A N 18
ATOM 25568 C CA . PRO A 1 59 ? -7.445 9.475 -1.732 1.00 0.00 59 PRO A CA 18
ATOM 25569 C C . PRO A 1 59 ? -6.532 8.618 -2.613 1.00 0.00 59 PRO A C 18
ATOM 25570 O O . PRO A 1 59 ? -6.986 7.729 -3.305 1.00 0.00 59 PRO A O 18
ATOM 25581 N N . ALA A 1 60 ? -5.252 8.883 -2.587 1.00 0.00 60 ALA A N 18
ATOM 25582 C CA . ALA A 1 60 ? -4.294 8.089 -3.413 1.00 0.00 60 ALA A CA 18
ATOM 25583 C C . ALA A 1 60 ? -4.698 6.611 -3.431 1.00 0.00 60 ALA A C 18
ATOM 25584 O O . ALA A 1 60 ? -4.541 5.927 -4.423 1.00 0.00 60 ALA A O 18
ATOM 25591 N N . PHE A 1 61 ? -5.261 6.128 -2.356 1.00 0.00 61 PHE A N 18
ATOM 25592 C CA . PHE A 1 61 ? -5.727 4.711 -2.331 1.00 0.00 61 PHE A CA 18
ATOM 25593 C C . PHE A 1 61 ? -6.780 4.470 -3.416 1.00 0.00 61 PHE A C 18
ATOM 25594 O O . PHE A 1 61 ? -6.797 3.437 -4.055 1.00 0.00 61 PHE A O 18
ATOM 25611 N N . ASP A 1 62 ? -7.680 5.396 -3.602 1.00 0.00 62 ASP A N 18
ATOM 25612 C CA . ASP A 1 62 ? -8.756 5.194 -4.615 1.00 0.00 62 ASP A CA 18
ATOM 25613 C C . ASP A 1 62 ? -8.143 5.006 -6.002 1.00 0.00 62 ASP A C 18
ATOM 25614 O O . ASP A 1 62 ? -8.624 4.232 -6.806 1.00 0.00 62 ASP A O 18
ATOM 25623 N N . LYS A 1 63 ? -7.123 5.754 -6.310 1.00 0.00 63 LYS A N 18
ATOM 25624 C CA . LYS A 1 63 ? -6.523 5.671 -7.672 1.00 0.00 63 LYS A CA 18
ATOM 25625 C C . LYS A 1 63 ? -6.023 4.250 -7.961 1.00 0.00 63 LYS A C 18
ATOM 25626 O O . LYS A 1 63 ? -6.086 3.780 -9.080 1.00 0.00 63 LYS A O 18
ATOM 25645 N N . VAL A 1 64 ? -5.430 3.603 -6.991 1.00 0.00 64 VAL A N 18
ATOM 25646 C CA . VAL A 1 64 ? -4.816 2.261 -7.263 1.00 0.00 64 VAL A CA 18
ATOM 25647 C C . VAL A 1 64 ? -5.860 1.140 -7.144 1.00 0.00 64 VAL A C 18
ATOM 25648 O O . VAL A 1 64 ? -5.961 0.294 -8.007 1.00 0.00 64 VAL A O 18
ATOM 25661 N N . VAL A 1 65 ? -6.639 1.119 -6.096 1.00 0.00 65 VAL A N 18
ATOM 25662 C CA . VAL A 1 65 ? -7.664 0.040 -5.977 1.00 0.00 65 VAL A CA 18
ATOM 25663 C C . VAL A 1 65 ? -8.543 0.027 -7.232 1.00 0.00 65 VAL A C 18
ATOM 25664 O O . VAL A 1 65 ? -9.023 -1.006 -7.656 1.00 0.00 65 VAL A O 18
ATOM 25677 N N . PHE A 1 66 ? -8.663 1.150 -7.889 1.00 0.00 66 PHE A N 18
ATOM 25678 C CA . PHE A 1 66 ? -9.396 1.184 -9.187 1.00 0.00 66 PHE A CA 18
ATOM 25679 C C . PHE A 1 66 ? -8.401 1.073 -10.347 1.00 0.00 66 PHE A C 18
ATOM 25680 O O . PHE A 1 66 ? -8.722 1.343 -11.486 1.00 0.00 66 PHE A O 18
ATOM 25697 N N . SER A 1 67 ? -7.179 0.724 -10.049 1.00 0.00 67 SER A N 18
ATOM 25698 C CA . SER A 1 67 ? -6.134 0.647 -11.110 1.00 0.00 67 SER A CA 18
ATOM 25699 C C . SER A 1 67 ? -5.897 -0.808 -11.529 1.00 0.00 67 SER A C 18
ATOM 25700 O O . SER A 1 67 ? -5.663 -1.098 -12.685 1.00 0.00 67 SER A O 18
ATOM 25708 N N . CYS A 1 68 ? -5.870 -1.713 -10.586 1.00 0.00 68 CYS A N 18
ATOM 25709 C CA . CYS A 1 68 ? -5.547 -3.132 -10.930 1.00 0.00 68 CYS A CA 18
ATOM 25710 C C . CYS A 1 68 ? -6.637 -4.077 -10.413 1.00 0.00 68 CYS A C 18
ATOM 25711 O O . CYS A 1 68 ? -7.296 -3.790 -9.432 1.00 0.00 68 CYS A O 18
ATOM 25719 N N . PRO A 1 69 ? -6.753 -5.202 -11.069 1.00 0.00 69 PRO A N 18
ATOM 25720 C CA . PRO A 1 69 ? -7.729 -6.237 -10.649 1.00 0.00 69 PRO A CA 18
ATOM 25721 C C . PRO A 1 69 ? -7.316 -6.851 -9.306 1.00 0.00 69 PRO A C 18
ATOM 25722 O O . PRO A 1 69 ? -7.042 -8.029 -9.231 1.00 0.00 69 PRO A O 18
ATOM 25733 N N . VAL A 1 70 ? -7.365 -6.060 -8.254 1.00 0.00 70 VAL A N 18
ATOM 25734 C CA . VAL A 1 70 ? -7.076 -6.532 -6.859 1.00 0.00 70 VAL A CA 18
ATOM 25735 C C . VAL A 1 70 ? -6.100 -7.741 -6.847 1.00 0.00 70 VAL A C 18
ATOM 25736 O O . VAL A 1 70 ? -5.357 -7.942 -7.784 1.00 0.00 70 VAL A O 18
ATOM 25749 N N . LEU A 1 71 ? -5.914 -8.387 -5.713 1.00 0.00 71 LEU A N 18
ATOM 25750 C CA . LEU A 1 71 ? -4.807 -9.389 -5.580 1.00 0.00 71 LEU A CA 18
ATOM 25751 C C . LEU A 1 71 ? -3.545 -8.918 -6.310 1.00 0.00 71 LEU A C 18
ATOM 25752 O O . LEU A 1 71 ? -2.775 -9.711 -6.814 1.00 0.00 71 LEU A O 18
ATOM 25768 N N . GLU A 1 72 ? -3.338 -7.633 -6.388 1.00 0.00 72 GLU A N 18
ATOM 25769 C CA . GLU A 1 72 ? -2.140 -7.114 -7.106 1.00 0.00 72 GLU A CA 18
ATOM 25770 C C . GLU A 1 72 ? -1.652 -5.819 -6.454 1.00 0.00 72 GLU A C 18
ATOM 25771 O O . GLU A 1 72 ? -2.131 -4.748 -6.769 1.00 0.00 72 GLU A O 18
ATOM 25783 N N . PRO A 1 73 ? -0.710 -5.961 -5.563 1.00 0.00 73 PRO A N 18
ATOM 25784 C CA . PRO A 1 73 ? -0.152 -4.782 -4.863 1.00 0.00 73 PRO A CA 18
ATOM 25785 C C . PRO A 1 73 ? 0.199 -3.690 -5.875 1.00 0.00 73 PRO A C 18
ATOM 25786 O O . PRO A 1 73 ? 1.121 -3.823 -6.654 1.00 0.00 73 PRO A O 18
ATOM 25797 N N . THR A 1 74 ? -0.567 -2.634 -5.907 1.00 0.00 74 THR A N 18
ATOM 25798 C CA . THR A 1 74 ? -0.318 -1.562 -6.912 1.00 0.00 74 THR A CA 18
ATOM 25799 C C . THR A 1 74 ? 0.518 -0.439 -6.297 1.00 0.00 74 THR A C 18
ATOM 25800 O O . THR A 1 74 ? 0.229 0.044 -5.219 1.00 0.00 74 THR A O 18
ATOM 25811 N N . GLY A 1 75 ? 1.549 -0.018 -6.974 1.00 0.00 75 GLY A N 18
ATOM 25812 C CA . GLY A 1 75 ? 2.398 1.075 -6.428 1.00 0.00 75 GLY A CA 18
ATOM 25813 C C . GLY A 1 75 ? 3.871 0.776 -6.731 1.00 0.00 75 GLY A C 18
ATOM 25814 O O . GLY A 1 75 ? 4.168 -0.030 -7.590 1.00 0.00 75 GLY A O 18
ATOM 25818 N N . PRO A 1 76 ? 4.755 1.451 -6.033 1.00 0.00 76 PRO A N 18
ATOM 25819 C CA . PRO A 1 76 ? 4.349 2.433 -4.988 1.00 0.00 76 PRO A CA 18
ATOM 25820 C C . PRO A 1 76 ? 3.737 3.686 -5.631 1.00 0.00 76 PRO A C 18
ATOM 25821 O O . PRO A 1 76 ? 4.150 4.116 -6.690 1.00 0.00 76 PRO A O 18
ATOM 25832 N N . LEU A 1 77 ? 2.719 4.236 -5.025 1.00 0.00 77 LEU A N 18
ATOM 25833 C CA . LEU A 1 77 ? 2.032 5.419 -5.627 1.00 0.00 77 LEU A CA 18
ATOM 25834 C C . LEU A 1 77 ? 2.556 6.720 -5.012 1.00 0.00 77 LEU A C 18
ATOM 25835 O O . LEU A 1 77 ? 3.030 6.743 -3.897 1.00 0.00 77 LEU A O 18
ATOM 25851 N N . HIS A 1 78 ? 2.438 7.811 -5.718 1.00 0.00 78 HIS A N 18
ATOM 25852 C CA . HIS A 1 78 ? 2.892 9.116 -5.156 1.00 0.00 78 HIS A CA 18
ATOM 25853 C C . HIS A 1 78 ? 1.890 9.625 -4.114 1.00 0.00 78 HIS A C 18
ATOM 25854 O O . HIS A 1 78 ? 0.712 9.757 -4.383 1.00 0.00 78 HIS A O 18
ATOM 25868 N N . THR A 1 79 ? 2.355 9.944 -2.937 1.00 0.00 79 THR A N 18
ATOM 25869 C CA . THR A 1 79 ? 1.440 10.485 -1.891 1.00 0.00 79 THR A CA 18
ATOM 25870 C C . THR A 1 79 ? 2.138 11.594 -1.098 1.00 0.00 79 THR A C 18
ATOM 25871 O O . THR A 1 79 ? 3.347 11.716 -1.114 1.00 0.00 79 THR A O 18
ATOM 25882 N N . GLN A 1 80 ? 1.384 12.428 -0.438 1.00 0.00 80 GLN A N 18
ATOM 25883 C CA . GLN A 1 80 ? 2.000 13.562 0.314 1.00 0.00 80 GLN A CA 18
ATOM 25884 C C . GLN A 1 80 ? 2.969 13.037 1.379 1.00 0.00 80 GLN A C 18
ATOM 25885 O O . GLN A 1 80 ? 3.863 13.736 1.812 1.00 0.00 80 GLN A O 18
ATOM 25899 N N . PHE A 1 81 ? 2.755 11.842 1.857 1.00 0.00 81 PHE A N 18
ATOM 25900 C CA . PHE A 1 81 ? 3.618 11.316 2.954 1.00 0.00 81 PHE A CA 18
ATOM 25901 C C . PHE A 1 81 ? 4.734 10.430 2.389 1.00 0.00 81 PHE A C 18
ATOM 25902 O O . PHE A 1 81 ? 5.330 9.644 3.098 1.00 0.00 81 PHE A O 18
ATOM 25919 N N . GLY A 1 82 ? 5.005 10.530 1.117 1.00 0.00 82 GLY A N 18
ATOM 25920 C CA . GLY A 1 82 ? 6.064 9.672 0.514 1.00 0.00 82 GLY A CA 18
ATOM 25921 C C . GLY A 1 82 ? 5.450 8.827 -0.603 1.00 0.00 82 GLY A C 18
ATOM 25922 O O . GLY A 1 82 ? 4.749 9.329 -1.456 1.00 0.00 82 GLY A O 18
ATOM 25926 N N . TYR A 1 83 ? 5.683 7.544 -0.591 1.00 0.00 83 TYR A N 18
ATOM 25927 C CA . TYR A 1 83 ? 5.081 6.675 -1.641 1.00 0.00 83 TYR A CA 18
ATOM 25928 C C . TYR A 1 83 ? 4.218 5.586 -0.992 1.00 0.00 83 TYR A C 18
ATOM 25929 O O . TYR A 1 83 ? 4.668 4.860 -0.131 1.00 0.00 83 TYR A O 18
ATOM 25947 N N . HIS A 1 84 ? 3.005 5.424 -1.447 1.00 0.00 84 HIS A N 18
ATOM 25948 C CA . HIS A 1 84 ? 2.144 4.325 -0.905 1.00 0.00 84 HIS A CA 18
ATOM 25949 C C . HIS A 1 84 ? 2.112 3.139 -1.867 1.00 0.00 84 HIS A C 18
ATOM 25950 O O . HIS A 1 84 ? 1.573 3.234 -2.952 1.00 0.00 84 HIS A O 18
ATOM 25964 N N . ILE A 1 85 ? 2.445 1.973 -1.389 1.00 0.00 85 ILE A N 18
ATOM 25965 C CA . ILE A 1 85 ? 2.154 0.752 -2.193 1.00 0.00 85 ILE A CA 18
ATOM 25966 C C . ILE A 1 85 ? 1.025 -0.034 -1.519 1.00 0.00 85 ILE A C 18
ATOM 25967 O O . ILE A 1 85 ? 0.970 -0.129 -0.307 1.00 0.00 85 ILE A O 18
ATOM 25983 N N . ILE A 1 86 ? 0.012 -0.373 -2.266 1.00 0.00 86 ILE A N 18
ATOM 25984 C CA . ILE A 1 86 ? -1.238 -0.883 -1.632 1.00 0.00 86 ILE A CA 18
ATOM 25985 C C . ILE A 1 86 ? -1.514 -2.335 -2.036 1.00 0.00 86 ILE A C 18
ATOM 25986 O O . ILE A 1 86 ? -1.771 -2.627 -3.186 1.00 0.00 86 ILE A O 18
ATOM 26002 N N . LYS A 1 87 ? -1.643 -3.207 -1.070 1.00 0.00 87 LYS A N 18
ATOM 26003 C CA . LYS A 1 87 ? -2.114 -4.586 -1.377 1.00 0.00 87 LYS A CA 18
ATOM 26004 C C . LYS A 1 87 ? -3.642 -4.590 -1.434 1.00 0.00 87 LYS A C 18
ATOM 26005 O O . LYS A 1 87 ? -4.299 -4.086 -0.543 1.00 0.00 87 LYS A O 18
ATOM 26024 N N . VAL A 1 88 ? -4.216 -5.135 -2.470 1.00 0.00 88 VAL A N 18
ATOM 26025 C CA . VAL A 1 88 ? -5.703 -5.141 -2.573 1.00 0.00 88 VAL A CA 18
ATOM 26026 C C . VAL A 1 88 ? -6.235 -6.563 -2.377 1.00 0.00 88 VAL A C 18
ATOM 26027 O O . VAL A 1 88 ? -5.763 -7.503 -2.986 1.00 0.00 88 VAL A O 18
ATOM 26040 N N . LEU A 1 89 ? -7.193 -6.731 -1.508 1.00 0.00 89 LEU A N 18
ATOM 26041 C CA . LEU A 1 89 ? -7.732 -8.088 -1.242 1.00 0.00 89 LEU A CA 18
ATOM 26042 C C . LEU A 1 89 ? -9.271 -8.046 -1.231 1.00 0.00 89 LEU A C 18
ATOM 26043 O O . LEU A 1 89 ? -9.869 -7.416 -0.384 1.00 0.00 89 LEU A O 18
ATOM 26059 N N . TYR A 1 90 ? -9.904 -8.744 -2.137 1.00 0.00 90 TYR A N 18
ATOM 26060 C CA . TYR A 1 90 ? -11.402 -8.819 -2.171 1.00 0.00 90 TYR A CA 18
ATOM 26061 C C . TYR A 1 90 ? -12.023 -7.488 -2.613 1.00 0.00 90 TYR A C 18
ATOM 26062 O O . TYR A 1 90 ? -13.215 -7.408 -2.830 1.00 0.00 90 TYR A O 18
ATOM 26080 N N . ARG A 1 91 ? -11.219 -6.482 -2.855 1.00 0.00 91 ARG A N 18
ATOM 26081 C CA . ARG A 1 91 ? -11.752 -5.202 -3.416 1.00 0.00 91 ARG A CA 18
ATOM 26082 C C . ARG A 1 91 ? -13.098 -4.850 -2.756 1.00 0.00 91 ARG A C 18
ATOM 26083 O O . ARG A 1 91 ? -13.443 -5.384 -1.721 1.00 0.00 91 ARG A O 18
ATOM 26104 N N . ASN A 1 92 ? -13.865 -3.967 -3.342 1.00 0.00 92 ASN A N 18
ATOM 26105 C CA . ASN A 1 92 ? -15.183 -3.615 -2.742 1.00 0.00 92 ASN A CA 18
ATOM 26106 C C . ASN A 1 92 ? -16.202 -4.721 -3.023 1.00 0.00 92 ASN A C 18
ATOM 26107 O O . ASN A 1 92 ? -16.242 -5.192 -4.148 1.00 0.00 92 ASN A O 18
#

Radius of gyration: 12.09 Å; Cα contacts (8 Å, |Δi|>4): 157; chains: 1; bounding box: 33×26×26 Å

Secondary structure (DSSP, 8-state):
--EEEEEEEEESSHHHHHHHHHHHHHT--HHHHHHHHH-STTTTTGGG--EEETTSS-HHHHHHHHHSPTT--EEEEEETTEEEEEEEE---

Organism: Escherichia coli (strain K12) (NCBI:txid83333)

Sequence (92 aa):
AKTAAALHILVKEEKLALDLLEQIKNGADFGKLAKKHSICPSGKRGGDLGEFRQGQMVPAFDKVVFSCPVLEPTGPLHTQFGYHIIKVLYRNAKTAAALHILVKEEKLALDLLEQIKNGADFGKLAKKHSICPSGKRGGDLGEFRQGQMVPAFDKVVFSCPVLEPTGPLHTQFGYHIIKVLYRNAKTAAALHILVKEEKLALDLLEQIKNGADFGKLAKKHSICPSGKRGGDLGEFRQGQMVPAFDKVVFSCPVLEPTGPLHTQFGYHIIKVLYRNAKTAAALHILVKEEKLALDLLEQIKNGADFGKLAKKHSICPSGKRGGDLGEFRQGQMVPAFDKVVFSCPVLEPTGPLHTQFGYHIIKVLYRNAKTAAALHILVKEEKLALDLLEQIKNGADFGKLAKKHSICPSGKRGGDLGEFRQGQMVPAFDKVVFSCPVLEPTGPLHTQFGYHIIKVLYRNAKTAAALHILVKEEKLALDLLEQIKNGADFGKLAKKHSICPSGKRGGDLGEFRQGQMVPAFDKVVFSCPVLEPTGPLHTQFGYHIIKVLYRNAKTAAALHILVKEEKLALDLLEQIKNGADFGKLAKKHSICPSGKRGGDLGEFRQGQMVPAFDKVVFSCPVLEPTGPLHTQFGYHIIKVLYRNAKTAAALHILVKEEKLALDLLEQIKNGADFGKLAKKHSICPSGKRGGDLGEFRQGQMVPAFDKVVFSCPVLEPTGPLHTQFGYHIIKVLYRNAKTAAALHILVKEEKLALDLLEQIKNGADFGKLAKKHSICPSGKRGGDLGEFRQGQMVPAFDKVVFSCPVLEPTGPLHTQFGYHIIKVLYRNAKTAAALHILVKEEKLALDLLEQIKNGADFGKLAKKHSICPSGKRGGDLGEFRQGQMVPAFDKVVFSCPVLEPTGPLHTQFGYHIIKVLYRNAKTAAALHILVKEEKLALDLLEQIKNGADFGKLAKKHSICPSGKRGGDLGEFRQGQMVPAFDKVVFSCPVLEPTGPLHTQFGYHIIKVLYRNAKTAAALHILVKEEKLALDLLEQIKNGADFGKLAKKHSICPSGKRGGDLGEFRQGQMVPAFDKVVFSCPVLEPTGPLHTQFGYHIIKVLYRNAKTAAALHILVKEEKLALDLLEQIKNGADFGKLAKKHSICPSGKRGGDLGEFRQGQMVPAFDKVVFSCPVLEPTGPLHTQFGYHIIKVLYRNAKTAAALHILVKEEKLALDLLEQIKNGADFGKLAKKHSICPSGKRGGDLGEFRQGQMVPAFDKVVFSCPVLEPTGPLHTQFGYHIIKVLYRNAKTAAALHILVKEEKLALDLLEQIKNGADFGKLAKKHSICPSGKRGGDLGEFRQGQMVPAFDKVVFSCPVLEPTGPLHTQFGYHIIKVLYRNAKTAAALHILVKEEKLALDLLEQIKNGADFGKLAKKHSICPSGKRGGDLGEFRQGQMVPAFDKVVFSCPVLEPTGPLHTQFGYHIIKVLYRNAKTAAALHILVKEEKLALDLLEQIKNGADFGKLAKKHSICPSGKRGGDLGEFRQGQMVPAFDKVVFSCPVLEPTGPLHTQFGYHIIKVLYRNAKTAAALHILVKEEKLALDLLEQIKNGADFGKLAKKHSICPSGKRGGDLGEFRQGQMVPAFDKVVFSCPVLEPTGPLHTQFGYHIIKVLYRN

Nearest PDB structures (foldseek):
  1jnt-assembly1_A  TM=9.516E-01  e=5.766E-17  Escherichia coli
  6vj4-assembly1_A-2  TM=8.370E-01  e=6.208E-07  Bacillus anthracis
  2pv2-assembly1_B  TM=8.070E-01  e=5.693E-06  Escherichia coli
  6o34-assembly1_A  TM=7.843E-01  e=3.327E-06  Homo sapiens
  2xp9-assembly1_A  TM=7.836E-01  e=3.805E-06  Homo sapiens

InterPro domains:
  IPR000297 Peptidyl-prolyl cis-trans isomerase, PpiC-type [PS50198] (2-91)
  IPR023058 Peptidyl-prolyl cis-trans isomerase, PpiC-type, conserved site [PS01096] (31-51)
  IPR046357 Peptidyl-prolyl cis-trans isomerase domain superfamily [G3DSA:3.10.50.40] (2-93)
  IPR052204 PpiC/parvulin rotamase [PTHR43629] (3-92)